Protein 8HUY (pdb70)

Solvent-accessible surface area: 49025 Å² total; per-residue (Å²): 42,52,3,7,0,9,4,44,53,12,15,1,0,55,54,51,76,0,65,0,34,1,1,1,116,14,124,103,87,1,60,1,50,0,0,45,8,20,1,0,0,9,9,96,93,21,36,16,71,93,40,70,88,25,23,185,65,35,74,18,100,51,54,22,116,84,26,84,29,107,39,0,0,3,0,52,0,66,79,12,66,20,7,15,37,79,39,1,4,8,0,0,6,34,0,58,1,22,16,16,79,133,31,37,4,0,0,0,1,4,32,25,62,87,87,74,19,25,2,0,0,0,1,4,119,130,1,0,13,0,44,1,12,28,24,124,69,109,110,70,21,71,1,68,0,64,12,198,15,84,74,126,47,2,15,2,1,0,18,3,38,43,94,61,44,112,0,33,0,0,0,8,18,50,76,58,60,43,54,83,47,25,114,81,88,37,77,60,117,4,78,81,78,29,184,24,37,119,101,104,14,40,22,48,0,3,0,0,0,2,61,40,88,71,104,15,28,0,0,0,10,0,11,30,1,4,0,0,38,29,113,50,142,109,82,14,21,76,24,106,67,15,67,78,143,11,17,6,0,10,4,43,1,12,133,32,4,52,28,54,99,0,8,6,63,7,119,89,54,43,70,5,70,4,65,17,10,1,6,7,1,2,47,3,30,56,38,107,10,92,47,17,18,31,54,70,12,61,69,27,1,16,1,0,14,0,2,31,30,8,20,18,73,26,60,6,67,54,29,10,55,10,66,3,48,92,125,25,156,16,4,4,4,0,0,59,0,42,8,97,86,27,58,1,26,1,6,1,2,2,12,10,66,77,47,162,63,54,12,73,3,0,2,6,0,2,1,3,0,12,5,0,15,1,0,45,28,82,70,47,19,80,70,57,0,117,83,21,14,54,154,36,60,12,18,71,35,9,2,45,77,28,97,64,0,4,35,0,0,33,18,61,13,41,26,43,37,12,5,15,23,2,1,30,25,2,0,11,0,24,5,5,2,1,8,4,18,31,58,8,107,124,12,0,0,1,7,16,9,1,4,4,4,6,0,12,2,0,0,71,88,48,67,32,62,27,6,0,0,0,0,40,5,1,42,152,53,23,29,55,2,0,97,43,9,39,0,0,1,4,1,2,4,3,6,0,2,9,33,37,0,7,72,2,3,21,9,1,25,113,63,23,8,22,0,0,0,0,0,0,1,0,3,8,1,19,1,0,58,17,148,175,3,86,6,3,7,0,0,0,1,0,17,15,1,27,12,27,9,24,11,91,11,4,17,15,13,0,4,11,43,2,45,12,0,0,4,4,34,8,10,40,70,14,10,8,92,16,0,0,0,1,11,4,0,40,7,59,24,44,7,14,45,0,101,8,50,102,74,5,90,94,100,83,6,2,70,3,3,158,122,4,94,30,84,66,9,0,48,45,14,20,4,0,9,0,0,0,0,15,15,0,0,6,33,43,84,80,21,32,12,42,116,75,29,25,43,0,0,69,3,55,82,30,47,108,50,13,3,23,0,14,15,11,10,7,14,37,72,26,6,66,38,118,118,73,22,97,40,22,40,69,0,3,1,0,5,7,91,23,60,68,75,5,3,0,0,0,0,0,0,6,1,0,1,3,0,1,16,75,100,104,11,181,24,40,0,0,16,1,0,76,34,0,0,84,73,7,54,208,154,13,31,5,8,0,9,4,42,54,12,17,1,0,53,58,46,63,0,63,0,36,1,7,2,86,13,128,101,78,0,59,1,46,0,0,24,7,14,1,0,1,7,10,97,94,22,40,16,70,107,44,63,82,14,22,151,59,39,70,20,93,47,54,18,120,87,25,80,31,100,45,0,0,3,0,54,1,70,80,11,69,17,6,19,32,82,63,1,5,22,0,0,5,34,0,66,1,23,17,18,80,130,30,59,3,0,0,0,1,4,30,23,73,88,84,66,18,23,2,0,0,4,0,4,120,128,0,0,25,0,45,0,11,39,18,108,70,114,100,52,20,69,0,70,1,65,11,196,15,71,73,98,43,1,14,1,2,0,18,4,56,44,104,62,49,114,0,34,0,0,0,15,13,50,75,55,64,42,49,84,52,26,96,84,84,37,97,55,94,4,84,94,88,28,147,32,38,92,104,98,11,43,24,41,0,3,0,0,0,0,63,68,103,96,14,28,0,0,0,11,0,14,31,0,5,0,0,65,202,45,82,12,27,76,26,110,100,50,73,82,131,30,9,15,0,9,5,46,0,12,126,29,5,53,19,52,94,0,4,4,61,6,124,87,53,40,71,5,69,5,63,20,8,2,2,7,1,2,48,5,30,57,36,107,9,93,41,17,18,31,56,71,11,65,68,29,2,16,1,0,17,0,2,26,27,11,22,18,73,26,60,6,67,54,32,10,50,10,72,4,43,98,132,22,124,13,4,6,1,0,0,57,0,47,7,93,87,27,68,1,24,2,8,0,3,2,12,10,76,80,46,169,59,63,13,67,2,0,2,8,0,2,0,6,0,10,6,0,9,1,0,44,31,71,71,46,20,77,73,56,0,115,81,24,12,55,156,38,59,10,18,78,31,8,3,45,73,15,100,63,0,4,36,0,0,35,18,61,12,47,25,45,29,8,4,13,26,2,1,31,21,3,0,11,0,24,5,4,3,1,7,3,15,35,64,7,109,117,13,0,0,2,6,16,8,1,4,3,3,7,0,11,4,0,0,68,85,34,69,35,67,30,7,0,0,0,1,38,7,0,41,149,52,22,30,55,2,0,101,42,9,41,0,0,0,4,1,3,3,5,5,0,3,8,35,34,0,8,72,2,4,19,11,0,23,110,64,25,8,24,0,0,0,0,0,0,1,0,4,8,1,17,1,0,60,20,153,166,3,91,3,8,4,0,0,0,0,0,16,16,1,28,15,30,7,22,9,94,10,3,11,16,13,0,3,12,41,2,40,12,0,0,5,4,43,9,11,40,68,16,13,8,91,16,0,0,0,1,12,4,0,38,3,52,24,49,6,12,43,0,97,12,36,134,66,4,102,94,92,90,3,4,77,4,1,133,111,3,94,29,82,71,9,0,47,40,12,19,5,0,12,0,0,0,0,16,17,0,0,6,32,50,86,83,23,33,13,42,114,75,33,26,44,1,0,72,4,59,89,29,48,109,52,15,2,25,0,13,18,10,9,8,11,49,78,27,8,68,36,120,122,72,24,98,44,21,43,66,0,1,0,0,10,5,100,21,56,68,78,7,7,0,0,0,0,0,0,6,1,0,0,2,0,1,17,80,106,104,16,131,22,40,0,0,22,2,0,58,29,0,0,81,65,11,49,222

Secondary structure (DSSP, 8-state):
--EEEEES-SEE-TT-EEEEEEEE--SS-EEEEEEEEEE----TTTT--EEEE-TTTSEEEE-----------EEEE-S-PPP-BTTEEEEEEEEEES-GGG--EEEEEEEETTTTEEEEEEEETTEEEEEE---TTSPPEEEEEE----SS-EEEEEEEETTTTEEEEEEEES-TTSSS--EEEEEEE-TTS--PPPGGG---EEES-B----B----EEEEEEEEESS--------GGGS-TTTEEEEEETTTTTTSSEEEE-STT---EEEES--EEEE--TT--SS---TTT-GGGG-EEEE-TT------PPP-EEEE--TTSPSEEEEEEEEETTEEEEEEEEEPPPTT--SSSEEEEE-HHHHHHTTT---S---HHHHHHHHHTT-----TTT-GGG---TTSBPTTS-B--EEESSS--TTSSTT---S--TTS----HHHHHHHHHHHHHHTT--EEEEEHHHHHHHTHHHHTT-SEEE--S---EE-HHHHHHHHHHHHTT-EEEE-SSS-S-EE-B--SSSTTEEE----SSSS-SS-PPTT--B-TTT--B-SBGGGGT--HHHHHS-EEEEEEEEEEE-EEE-THHHHSTTGGGGTT---SEE----TTTTSSEEEEEEE--GGGT--TT-EEEEEE----TT-EE-GGGEEETTEETTS--GGGGS--EEEEEE-SSS-EEEE--BTTGGGGTTHHHH-SHHHHHHHHHHHHHT-/---EEEEES-SEE-TT-EEEEEEEE--SS-EEEEEEEEEE----TTTT--EEEE-TTT-EEEE-----------EEEE-S-PPP-BTTEEEEEEEEEES-GGG--EEEEEEEETTTTEEEEEEEETTEEEEEE---TTSPPEEEEEE----SS-EEEEEEEETTTTEEEEEEEES-TTSSS--EEEEEEE-TTSS-PPPGGG---EEES-B---B----EEEEEEEEE-------GGGS-TTTEEEEEETTTTTTSSEEEE-STT---EEEES--EEEE--TT--SS---TTT-GGGG-EEEE-TT------PPP-EEEE--TTSPSEEEEEEEEETTEEEEEEEEEPPBTTB-SSSEEEEE-HHHHHHTTT---S---HHHHHHHHHTT-----GGG-GGG---TTSBPTTS-B--EEESSS--GGGSTT---S--TTS----HHHHHHHHHHHHHHTT--EEEEEHHHHHHHTHHHHTTSSEEE--S---EE-HHHHHHHHHHHHTT-EEEE-SSS-S-EE-B--TTSTTEEE----SSSS-SS-PPTT--B-TTT--B-SBGGGGT--HHHHHSEEEEEEEEEEEE-EEE-GGGGTSTTGGGGTT---SEE----TTTTSSEEEEEEEE-GGGT--TT-EEEEEE----TT-EE-GGGEEETTEETTS--GGGGS--EEEEEE-SSS-EEEE--BTTGGGGTTHHHH-SHHHHHHHHHHHHHT-

B-factor: mean 36.02, std 9.95, range [11.54, 90.64]

Structure (mmCIF, N/CA/C/O backbone):
data_8HUY
#
_entry.id   8HUY
#
_cell.length_a   112.969
_cell.length_b   112.969
_cell.length_c   341.686
_cell.angle_alpha   90.000
_cell.angle_beta   90.000
_cell.angle_gamma   90.000
#
_symmetry.space_group_name_H-M   'P 41 21 2'
#
loop_
_atom_site.group_PDB
_atom_site.id
_atom_site.type_symbol
_atom_site.label_atom_id
_atom_site.label_alt_id
_atom_site.label_comp_id
_atom_site.label_asym_id
_atom_site.label_entity_id
_atom_site.label_seq_id
_atom_site.pdbx_PDB_ins_code
_atom_site.Cartn_x
_atom_site.Cartn_y
_atom_site.Cartn_z
_atom_site.occupancy
_atom_site.B_iso_or_equiv
_atom_site.auth_seq_id
_atom_site.auth_comp_id
_atom_site.auth_asym_id
_atom_site.auth_atom_id
_atom_site.pdbx_PDB_model_num
ATOM 1 N N . ILE A 1 8 ? 37.32705 -2.88933 15.67765 1.000 45.73216 2 ILE A N 1
ATOM 2 C CA . ILE A 1 8 ? 36.06195 -2.91036 16.41021 1.000 50.60868 2 ILE A CA 1
ATOM 3 C C . ILE A 1 8 ? 34.95774 -2.37288 15.55159 1.000 48.61893 2 ILE A C 1
ATOM 4 O O . ILE A 1 8 ? 34.91623 -1.16899 15.30437 1.000 52.39546 2 ILE A O 1
ATOM 9 N N . THR A 1 9 ? 34.03169 -3.23931 15.13316 1.000 47.66422 3 THR A N 1
ATOM 10 C CA . THR A 1 9 ? 33.04731 -2.81023 14.13963 1.000 51.87751 3 THR A CA 1
ATOM 11 C C . THR A 1 9 ? 32.09107 -1.77215 14.70877 1.000 51.18205 3 THR A C 1
ATOM 12 O O . THR A 1 9 ? 31.77003 -0.78622 14.03406 1.000 43.99917 3 THR A O 1
ATOM 16 N N . ILE A 1 10 ? 31.62588 -1.97278 15.94105 1.000 51.74820 4 ILE A N 1
ATOM 17 C CA . ILE A 1 10 ? 30.68906 -1.04335 16.56504 1.000 47.23734 4 ILE A CA 1
ATOM 18 C C . ILE A 1 10 ? 30.98198 -0.97585 18.05833 1.000 49.81546 4 ILE A C 1
ATOM 19 O O . ILE A 1 10 ? 31.20678 -2.00298 18.70885 1.000 47.84811 4 ILE A O 1
ATOM 24 N N . THR A 1 11 ? 31.00995 0.24166 18.59524 1.000 47.82434 5 THR A N 1
ATOM 25 C CA . THR A 1 11 ? 31.18616 0.45385 20.02519 1.000 48.54332 5 THR A CA 1
ATOM 26 C C . THR A 1 11 ? 30.56392 1.79472 20.38793 1.000 44.04462 5 THR A C 1
ATOM 27 O O . THR A 1 11 ? 30.02759 2.49878 19.52926 1.000 42.11146 5 THR A O 1
ATOM 31 N N . GLY A 1 12 ? 30.60417 2.13205 21.67252 1.000 42.64434 6 GLY A N 1
ATOM 32 C CA . GLY A 1 12 ? 30.13138 3.44100 22.08096 1.000 42.52104 6 GLY A CA 1
ATOM 33 C C . GLY A 1 12 ? 30.14274 3.61812 23.58527 1.000 40.75366 6 GLY A C 1
ATOM 34 O O . GLY A 1 12 ? 30.67941 2.79562 24.33148 1.000 37.82034 6 GLY A O 1
ATOM 35 N N . TYR A 1 13 ? 29.51957 4.71437 24.01780 1.000 43.11220 7 TYR A N 1
ATOM 36 C CA . TYR A 1 13 ? 29.47339 5.09272 25.42487 1.000 43.42749 7 TYR A CA 1
ATOM 37 C C . TYR A 1 13 ? 28.26300 5.99251 25.64345 1.000 44.62307 7 TYR A C 1
ATOM 38 O O . TYR A 1 13 ? 27.65680 6.49694 24.69390 1.000 42.07742 7 TYR A O 1
ATOM 47 N N . SER A 1 14 ? 27.92946 6.20525 26.91377 1.000 36.92876 8 SER A N 1
ATOM 48 C CA . SER A 1 14 ? 26.81688 7.06175 27.27825 1.000 38.64754 8 SER A CA 1
ATOM 49 C C . SER A 1 14 ? 27.32384 8.25234 28.07324 1.000 41.36611 8 SER A C 1
ATOM 50 O O . SER A 1 14 ? 28.39375 8.20708 28.68481 1.000 42.23086 8 SER A O 1
ATOM 53 N N . ASP A 1 15 ? 26.55285 9.33728 28.04057 1.000 36.80246 9 ASP A N 1
ATOM 54 C CA . ASP A 1 15 ? 26.96615 10.52803 28.77124 1.000 38.30421 9 ASP A CA 1
ATOM 55 C C . ASP A 1 15 ? 26.85680 10.31615 30.28339 1.000 44.19502 9 ASP A C 1
ATOM 56 O O . ASP A 1 15 ? 27.77129 10.68288 31.03063 1.000 42.02044 9 ASP A O 1
ATOM 61 N N . VAL A 1 16 ? 25.76475 9.70493 30.74450 1.000 42.78036 10 VAL A N 1
ATOM 62 C CA . VAL A 1 16 ? 25.58491 9.31359 32.14130 1.000 38.14839 10 VAL A CA 1
ATOM 63 C C . VAL A 1 16 ? 25.50805 7.79558 32.17737 1.000 38.99531 10 VAL A C 1
ATOM 64 O O . VAL A 1 16 ? 25.17471 7.13883 31.18290 1.000 41.77884 10 VAL A O 1
ATOM 68 N N . LEU A 1 17 ? 25.81510 7.22919 33.34047 1.000 37.94205 11 LEU A N 1
ATOM 69 C CA . LEU A 1 17 ? 25.65058 5.79518 33.54825 1.000 36.48127 11 LEU A CA 1
ATOM 70 C C . LEU A 1 17 ? 24.40966 5.45597 34.36704 1.000 37.25505 11 LEU A C 1
ATOM 71 O O . LEU A 1 17 ? 24.12746 4.27288 34.58459 1.000 40.70552 11 LEU A O 1
ATOM 76 N N . SER A 1 18 ? 23.66164 6.45611 34.82570 1.000 32.62893 12 SER A N 1
ATOM 77 C CA . SER A 1 18 ? 22.41279 6.17495 35.50770 1.000 36.60049 12 SER A CA 1
ATOM 78 C C . SER A 1 18 ? 21.42949 7.31450 35.29766 1.000 40.55983 12 SER A C 1
ATOM 79 O O . SER A 1 18 ? 21.81104 8.45400 35.01768 1.000 39.31029 12 SER A O 1
ATOM 82 N N . ALA A 1 19 ? 20.14910 6.98215 35.44898 1.000 40.73260 13 ALA A N 1
ATOM 83 C CA . ALA A 1 19 ? 19.06973 7.95008 35.34486 1.000 42.22029 13 ALA A CA 1
ATOM 84 C C . ALA A 1 19 ? 17.85852 7.40775 36.09351 1.000 45.27636 13 ALA A C 1
ATOM 85 O O . ALA A 1 19 ? 17.57568 6.20589 36.03756 1.000 38.53219 13 ALA A O 1
ATOM 87 N N . GLY A 1 20 ? 17.16129 8.29644 36.80172 1.000 44.22953 14 GLY A N 1
ATOM 88 C CA . GLY A 1 20 ? 15.91996 7.95174 37.45081 1.000 46.37994 14 GLY A CA 1
ATOM 89 C C . GLY A 1 20 ? 14.71554 8.21741 36.56635 1.000 49.00671 14 GLY A C 1
ATOM 90 O O . GLY A 1 20 ? 14.85176 8.60577 35.40009 1.000 50.25456 14 GLY A O 1
ATOM 91 N N . PRO A 1 21 ? 13.51180 8.02986 37.11609 1.000 49.21958 15 PRO A N 1
ATOM 92 C CA . PRO A 1 21 ? 12.28780 8.23175 36.32988 1.000 48.46013 15 PRO A CA 1
ATOM 93 C C . PRO A 1 21 ? 12.25095 9.60656 35.68718 1.000 52.06492 15 PRO A C 1
ATOM 94 O O . PRO A 1 21 ? 12.39943 10.63316 36.36321 1.000 49.48460 15 PRO A O 1
ATOM 98 N N . GLY A 1 22 ? 12.02373 9.61604 34.36955 1.000 44.70109 16 GLY A N 1
ATOM 99 C CA . GLY A 1 22 ? 11.95406 10.83325 33.59313 1.000 44.90274 16 GLY A CA 1
ATOM 100 C C . GLY A 1 22 ? 13.28174 11.42371 33.15425 1.000 52.11868 16 GLY A C 1
ATOM 101 O O . GLY A 1 22 ? 13.27723 12.43487 32.43894 1.000 48.59768 16 GLY A O 1
ATOM 102 N N . GLU A 1 23 ? 14.41390 10.81758 33.51647 1.000 53.88642 17 GLU A N 1
ATOM 103 C CA . GLU A 1 23 ? 15.71780 11.35199 33.13601 1.000 55.10482 17 GLU A CA 1
ATOM 104 C C . GLU A 1 23 ? 16.17875 10.70930 31.83573 1.000 47.88772 17 GLU A C 1
ATOM 105 O O . GLU A 1 23 ? 15.75139 9.60870 31.47789 1.000 46.95825 17 GLU A O 1
ATOM 111 N N . THR A 1 24 ? 17.06284 11.40987 31.12422 1.000 47.92368 18 THR A N 1
ATOM 112 C CA . THR A 1 24 ? 17.47702 10.99609 29.78952 1.000 49.63326 18 THR A CA 1
ATOM 113 C C . THR A 1 24 ? 18.93716 10.56366 29.79096 1.000 47.73196 18 THR A C 1
ATOM 114 O O . THR A 1 24 ? 19.79998 11.25567 30.33759 1.000 52.60511 18 THR A O 1
ATOM 118 N N . VAL A 1 25 ? 19.21149 9.44735 29.12760 1.000 41.37505 19 VAL A N 1
ATOM 119 C CA . VAL A 1 25 ? 20.56444 8.97621 28.86354 1.000 43.24841 19 VAL A CA 1
ATOM 120 C C . VAL A 1 25 ? 20.82241 9.12278 27.37129 1.000 45.12599 19 VAL A C 1
ATOM 121 O O . VAL A 1 25 ? 20.01716 8.66266 26.55934 1.000 46.09336 19 VAL A O 1
ATOM 125 N N . GLU A 1 26 ? 21.94209 9.73919 27.00480 1.000 45.73653 20 GLU A N 1
ATOM 126 C CA . GLU A 1 26 ? 22.32150 9.88484 25.60245 1.000 43.96464 20 GLU A CA 1
ATOM 127 C C . GLU A 1 26 ? 23.38855 8.85921 25.24824 1.000 45.61777 20 GLU A C 1
ATOM 128 O O . GLU A 1 26 ? 24.43776 8.79344 25.89804 1.000 49.39028 20 GLU A O 1
ATOM 134 N N . PHE A 1 27 ? 23.13596 8.08123 24.20805 1.000 43.74692 21 PHE A N 1
ATOM 135 C CA . PHE A 1 27 ? 24.08314 7.07176 23.76168 1.000 46.08064 21 PHE A CA 1
ATOM 136 C C . PHE A 1 27 ? 24.78881 7.53524 22.49527 1.000 49.16387 21 PHE A C 1
ATOM 137 O O . PHE A 1 27 ? 24.17121 8.10785 21.59245 1.000 51.77714 21 PHE A O 1
ATOM 145 N N . LYS A 1 28 ? 26.09617 7.31335 22.45441 1.000 51.24980 22 LYS A N 1
ATOM 146 C CA . LYS A 1 28 ? 26.96023 7.80534 21.39314 1.000 42.83247 22 LYS A CA 1
ATOM 147 C C . LYS A 1 28 ? 27.67511 6.61249 20.78419 1.000 42.66290 22 LYS A C 1
ATOM 148 O O . LYS A 1 28 ? 28.40588 5.90647 21.48353 1.000 42.67629 22 LYS A O 1
ATOM 154 N N . VAL A 1 29 ? 27.44749 6.37684 19.49130 1.000 47.03096 23 VAL A N 1
ATOM 155 C CA . VAL A 1 29 ? 27.89595 5.16807 18.80686 1.000 41.81501 23 VAL A CA 1
ATOM 156 C C . VAL A 1 29 ? 28.85305 5.54818 17.67863 1.000 42.77521 23 VAL A C 1
ATOM 157 O O . VAL A 1 29 ? 28.70434 6.59936 17.04601 1.000 41.57596 23 VAL A O 1
ATOM 161 N N . SER A 1 30 ? 29.87906 4.72102 17.48477 1.000 41.01391 24 SER A N 1
ATOM 162 C CA . SER A 1 30 ? 30.74253 4.75092 16.31606 1.000 45.08053 24 SER A CA 1
ATOM 163 C C . SER A 1 30 ? 30.78132 3.36955 15.69240 1.000 51.55301 24 SER A C 1
ATOM 164 O O . SER A 1 30 ? 31.09679 2.38657 16.36997 1.000 47.81628 24 SER A O 1
ATOM 167 N N . SER A 1 31 ? 30.47382 3.30245 14.40308 1.000 55.70345 25 SER A N 1
ATOM 168 C CA . SER A 1 31 ? 30.34321 2.03409 13.70262 1.000 57.51284 25 SER A CA 1
ATOM 169 C C . SER A 1 31 ? 31.02906 2.11910 12.34646 1.000 53.66855 25 SER A C 1
ATOM 170 O O . SER A 1 31 ? 30.85518 3.10123 11.61570 1.000 54.13662 25 SER A O 1
ATOM 173 N N . LYS A 1 32 ? 31.78665 1.08046 12.00619 1.000 57.03002 26 LYS A N 1
ATOM 174 C CA . LYS A 1 32 ? 32.60261 1.06533 10.80034 1.000 57.96014 26 LYS A CA 1
ATOM 175 C C . LYS A 1 32 ? 31.92749 0.32416 9.64105 1.000 65.23219 26 LYS A C 1
ATOM 176 O O . LYS A 1 32 ? 32.56662 0.06392 8.61493 1.000 58.98255 26 LYS A O 1
ATOM 182 N N . SER A 1 33 ? 30.63164 -0.00186 9.78161 1.000 68.00316 27 SER A N 1
ATOM 183 C CA . SER A 1 33 ? 29.77223 -0.61136 8.77705 1.000 66.33618 27 SER A CA 1
ATOM 184 C C . SER A 1 33 ? 29.17708 0.45277 7.85384 1.000 70.82453 27 SER A C 1
ATOM 185 O O . SER A 1 33 ? 28.98936 1.60414 8.26546 1.000 66.78366 27 SER A O 1
ATOM 188 N N . PRO A 1 34 ? 28.87984 0.09030 6.59350 1.000 74.22079 28 PRO A N 1
ATOM 189 C CA . PRO A 1 34 ? 28.16580 1.02548 5.70577 1.000 69.45796 28 PRO A CA 1
ATOM 190 C C . PRO A 1 34 ? 26.65764 1.07098 5.90241 1.000 65.02059 28 PRO A C 1
ATOM 191 O O . PRO A 1 34 ? 26.03090 2.03045 5.43054 1.000 67.17730 28 PRO A O 1
ATOM 195 N N . HIS A 1 35 ? 26.02134 0.02807 6.64540 1.000 65.13468 29 HIS A N 1
ATOM 196 C CA . HIS A 1 35 ? 24.60911 -0.17173 6.96862 1.000 67.05006 29 HIS A CA 1
ATOM 197 C C . HIS A 1 35 ? 24.25327 0.46375 8.31194 1.000 64.63234 29 HIS A C 1
ATOM 198 O O . HIS A 1 35 ? 25.12223 0.63826 9.17053 1.000 65.84060 29 HIS A O 1
ATOM 205 N N . PRO A 1 36 ? 22.98789 0.83316 8.50706 1.000 61.44517 30 PRO A N 1
ATOM 206 C CA . PRO A 1 36 ? 22.53727 1.29545 9.82893 1.000 54.11807 30 PRO A CA 1
ATOM 207 C C . PRO A 1 36 ? 22.54534 0.17892 10.87343 1.000 56.33948 30 PRO A C 1
ATOM 208 O O . PRO A 1 36 ? 22.47145 -1.01192 10.55432 1.000 48.20201 30 PRO A O 1
ATOM 212 N N . PHE A 1 37 ? 22.61940 0.58364 12.15159 1.000 55.78169 31 PHE A N 1
ATOM 213 C CA . PHE A 1 37 ? 22.67307 -0.36099 13.26807 1.000 54.91975 31 PHE A CA 1
ATOM 214 C C . PHE A 1 37 ? 21.36218 -0.37054 14.04401 1.000 45.25322 31 PHE A C 1
ATOM 215 O O . PHE A 1 37 ? 20.57405 0.57793 13.99039 1.000 47.68431 31 PHE A O 1
ATOM 223 N N . THR A 1 38 ? 21.13125 -1.47435 14.75370 1.000 44.58437 32 THR A N 1
ATOM 224 C CA . THR A 1 38 ? 19.95655 -1.64092 15.60379 1.000 50.89617 32 THR A CA 1
ATOM 225 C C . THR A 1 38 ? 20.32052 -1.57173 17.08549 1.000 53.59435 32 THR A C 1
ATOM 226 O O . THR A 1 38 ? 21.34692 -2.11773 17.51554 1.000 55.87768 32 THR A O 1
ATOM 230 N N . ALA A 1 39 ? 19.45356 -0.92525 17.86736 1.000 49.50592 33 ALA A N 1
ATOM 231 C CA . ALA A 1 39 ? 19.57448 -0.86403 19.31807 1.000 48.60424 33 ALA A CA 1
ATOM 232 C C . ALA A 1 39 ? 18.34340 -1.48969 19.96559 1.000 48.68091 33 ALA A C 1
ATOM 233 O O . ALA A 1 39 ? 17.21047 -1.14298 19.61770 1.000 48.96001 33 ALA A O 1
ATOM 235 N N . GLU A 1 40 ? 18.56964 -2.38036 20.93245 1.000 49.56613 34 GLU A N 1
ATOM 236 C CA . GLU A 1 40 ? 17.50932 -3.06040 21.67004 1.000 52.27531 34 GLU A CA 1
ATOM 237 C C . GLU A 1 40 ? 17.80186 -2.94983 23.16539 1.000 53.46788 34 GLU A C 1
ATOM 238 O O . GLU A 1 40 ? 18.89931 -3.29750 23.61232 1.000 51.37529 34 GLU A O 1
ATOM 244 N N . LEU A 1 41 ? 16.81879 -2.49989 23.94220 1.000 47.94944 35 LEU A N 1
ATOM 245 C CA . LEU A 1 41 ? 17.00040 -2.43169 25.38595 1.000 45.50059 35 LEU A CA 1
ATOM 246 C C . LEU A 1 41 ? 16.92268 -3.83883 25.96392 1.000 50.73300 35 LEU A C 1
ATOM 247 O O . LEU A 1 41 ? 16.02476 -4.61674 25.61652 1.000 53.23815 35 LEU A O 1
ATOM 252 N N . VAL A 1 42 ? 17.88626 -4.18442 26.81481 1.000 45.18830 36 VAL A N 1
ATOM 253 C CA . VAL A 1 42 ? 17.86458 -5.44961 27.53516 1.000 46.21986 36 VAL A CA 1
ATOM 254 C C . VAL A 1 42 ? 18.19047 -5.17469 28.99309 1.000 46.03445 36 VAL A C 1
ATOM 255 O O . VAL A 1 42 ? 18.86053 -4.19309 29.32463 1.000 46.07414 36 VAL A O 1
ATOM 259 N N . ARG A 1 43 ? 17.67477 -6.02291 29.87295 1.000 46.73626 37 ARG A N 1
ATOM 260 C CA . ARG A 1 43 ? 18.11014 -6.04944 31.25968 1.000 42.96622 37 ARG A CA 1
ATOM 261 C C . ARG A 1 43 ? 19.14608 -7.15325 31.40521 1.000 44.33727 37 ARG A C 1
ATOM 262 O O . ARG A 1 43 ? 18.90457 -8.28495 30.97306 1.000 46.38682 37 ARG A O 1
ATOM 270 N N . VAL A 1 44 ? 20.30047 -6.82832 31.99261 1.000 38.81406 38 VAL A N 1
ATOM 271 C CA . VAL A 1 44 ? 21.36825 -7.80909 32.15572 1.000 40.40910 38 VAL A CA 1
ATOM 272 C C . VAL A 1 44 ? 21.11287 -8.57624 33.44109 1.000 38.71669 38 VAL A C 1
ATOM 273 O O . VAL A 1 44 ? 20.89389 -7.98145 34.50073 1.000 46.44166 38 VAL A O 1
ATOM 277 N N . ILE A 1 45 ? 21.08371 -9.89311 33.33423 1.000 41.56281 39 ILE A N 1
ATOM 278 C CA . ILE A 1 45 ? 20.86577 -10.78627 34.46131 1.000 37.70125 39 ILE A CA 1
ATOM 279 C C . ILE A 1 45 ? 22.16511 -11.45783 34.88260 1.000 37.58334 39 ILE A C 1
ATOM 280 O O . ILE A 1 45 ? 22.54218 -11.42072 36.05210 1.000 44.40474 39 ILE A O 1
ATOM 285 N N . HIS A 1 46 ? 22.86504 -12.07420 33.93937 1.000 34.57698 40 HIS A N 1
ATOM 286 C CA . HIS A 1 46 ? 24.14080 -12.72611 34.21419 1.000 41.61115 40 HIS A CA 1
ATOM 287 C C . HIS A 1 46 ? 25.07628 -12.45270 33.04189 1.000 40.20827 40 HIS A C 1
ATOM 288 O O . HIS A 1 46 ? 24.66241 -12.57659 31.88701 1.000 42.56655 40 HIS A O 1
ATOM 295 N N . ALA A 1 47 ? 26.30727 -12.01608 33.32980 1.000 36.25751 41 ALA A N 1
ATOM 296 C CA . ALA A 1 47 ? 27.23305 -11.56979 32.29217 1.000 36.97769 41 ALA A CA 1
ATOM 297 C C . ALA A 1 47 ? 28.49280 -12.42631 32.18144 1.000 37.91197 41 ALA A C 1
ATOM 298 O O . ALA A 1 47 ? 29.38083 -12.09868 31.38203 1.000 37.86219 41 ALA A O 1
ATOM 300 N N . ASP A 1 48 ? 28.58089 -13.53358 32.92021 1.000 40.37987 42 ASP A N 1
ATOM 301 C CA . ASP A 1 48 ? 29.75465 -14.40220 32.88571 1.000 44.54800 42 ASP A CA 1
ATOM 302 C C . ASP A 1 48 ? 29.47482 -15.57435 31.95777 1.000 46.29076 42 ASP A C 1
ATOM 303 O O . ASP A 1 48 ? 28.67879 -16.46376 32.32233 1.000 41.03244 42 ASP A O 1
ATOM 308 N N . PRO A 1 49 ? 30.16849 -15.66891 30.79021 1.000 45.66085 43 PRO A N 1
ATOM 309 C CA . PRO A 1 49 ? 29.82100 -16.67750 29.77345 1.000 47.53270 43 PRO A CA 1
ATOM 310 C C . PRO A 1 49 ? 30.51035 -18.02285 29.95521 1.000 47.41771 43 PRO A C 1
ATOM 311 O O . PRO A 1 49 ? 30.55087 -18.83210 29.01851 1.000 51.01125 43 PRO A O 1
ATOM 315 N N . ASN A 1 50 ? 31.07938 -18.25680 31.13049 1.000 44.06161 44 ASN A N 1
ATOM 316 C CA . ASN A 1 50 ? 31.73463 -19.52647 31.40770 1.000 46.89746 44 ASN A CA 1
ATOM 317 C C . ASN A 1 50 ? 30.68866 -20.63474 31.30528 1.000 45.96860 44 ASN A C 1
ATOM 318 O O . ASN A 1 50 ? 29.67830 -20.57925 32.02376 1.000 50.16697 44 ASN A O 1
ATOM 323 N N . PRO A 1 51 ? 30.85135 -21.61644 30.40700 1.000 48.84420 45 PRO A N 1
ATOM 324 C CA . PRO A 1 51 ? 29.85622 -22.70477 30.33371 1.000 48.50890 45 PRO A CA 1
ATOM 325 C C . PRO A 1 51 ? 29.64648 -23.42549 31.65312 1.000 48.24198 45 PRO A C 1
ATOM 326 O O . PRO A 1 51 ? 28.52211 -23.85941 31.92996 1.000 49.08663 45 PRO A O 1
ATOM 330 N N . ALA A 1 52 ? 30.67323 -23.54527 32.49705 1.000 46.19242 46 ALA A N 1
ATOM 331 C CA . ALA A 1 52 ? 30.44103 -24.18247 33.78846 1.000 38.97425 46 ALA A CA 1
ATOM 332 C C . ALA A 1 52 ? 29.58216 -23.33140 34.72233 1.000 42.54941 46 ALA A C 1
ATOM 333 O O . ALA A 1 52 ? 29.29720 -23.76721 35.84132 1.000 44.04432 46 ALA A O 1
ATOM 335 N N . GLY A 1 53 ? 29.16716 -22.13767 34.30159 1.000 43.45861 47 GLY A N 1
ATOM 336 C CA . GLY A 1 53 ? 28.27874 -21.31582 35.08819 1.000 44.24718 47 GLY A CA 1
ATOM 337 C C . GLY A 1 53 ? 26.94455 -21.05224 34.41206 1.000 44.99883 47 GLY A C 1
ATOM 338 O O . GLY A 1 53 ? 26.60664 -21.65020 33.38715 1.000 48.36574 47 GLY A O 1
ATOM 339 N N . PRO A 1 54 ? 26.16505 -20.12146 34.96987 1.000 48.47025 48 PRO A N 1
ATOM 340 C CA . PRO A 1 54 ? 24.82653 -19.84184 34.41510 1.000 40.72906 48 PRO A CA 1
ATOM 341 C C . PRO A 1 54 ? 24.83891 -19.25527 33.02126 1.000 47.85176 48 PRO A C 1
ATOM 342 O O . PRO A 1 54 ? 23.75321 -19.10056 32.43409 1.000 45.10139 48 PRO A O 1
ATOM 346 N N . GLY A 1 55 ? 26.00896 -18.87548 32.49954 1.000 50.73817 49 GLY A N 1
ATOM 347 C CA . GLY A 1 55 ? 26.11217 -18.36088 31.14498 1.000 37.34938 49 GLY A CA 1
ATOM 348 C C . GLY A 1 55 ? 25.40605 -17.02477 30.99000 1.000 42.32992 49 GLY A C 1
ATOM 349 O O . GLY A 1 55 ? 24.79463 -16.48369 31.91284 1.000 39.88094 49 GLY A O 1
ATOM 350 N N . MET A 1 56 ? 25.50918 -16.48140 29.78198 1.000 41.53576 50 MET A N 1
ATOM 351 C CA . MET A 1 56 ? 24.87817 -15.20290 29.49734 1.000 40.66840 50 MET A CA 1
ATOM 352 C C . MET A 1 56 ? 23.36653 -15.30122 29.68530 1.000 42.87403 50 MET A C 1
ATOM 353 O O . MET A 1 56 ? 22.74609 -16.32569 29.38106 1.000 38.21707 50 MET A O 1
ATOM 358 N N . ARG A 1 57 ? 22.78690 -14.24232 30.24730 1.000 45.20186 51 ARG A N 1
ATOM 359 C CA . ARG A 1 57 ? 21.35858 -14.17944 30.55000 1.000 45.38362 51 ARG A CA 1
ATOM 360 C C . ARG A 1 57 ? 20.92904 -12.72553 30.43783 1.000 46.34607 51 ARG A C 1
ATOM 361 O O . ARG A 1 57 ? 21.43825 -11.87331 31.17495 1.000 44.76376 51 ARG A O 1
ATOM 369 N N . PHE A 1 58 ? 20.01615 -12.44184 29.51324 1.000 44.46579 52 PHE A N 1
ATOM 370 C CA . PHE A 1 58 ? 19.41647 -11.12601 29.36952 1.000 42.28548 52 PHE A CA 1
ATOM 371 C C . PHE A 1 58 ? 17.90420 -11.27706 29.37333 1.000 49.56632 52 PHE A C 1
ATOM 372 O O . PHE A 1 58 ? 17.36405 -12.36788 29.15897 1.000 51.34749 52 PHE A O 1
ATOM 380 N N . GLU A 1 59 ? 17.21684 -10.17379 29.63602 1.000 48.58464 53 GLU A N 1
ATOM 381 C CA . GLU A 1 59 ? 15.78651 -10.14145 29.37420 1.000 52.38094 53 GLU A CA 1
ATOM 382 C C . GLU A 1 59 ? 15.54569 -9.17883 28.22277 1.000 52.66787 53 GLU A C 1
ATOM 383 O O . GLU A 1 59 ? 15.69430 -7.95731 28.40234 1.000 47.43312 53 GLU A O 1
ATOM 389 N N . PRO A 1 60 ? 15.15447 -9.66341 27.04268 1.000 48.33370 54 PRO A N 1
ATOM 390 C CA . PRO A 1 60 ? 14.95313 -8.74857 25.91992 1.000 51.32200 54 PRO A CA 1
ATOM 391 C C . PRO A 1 60 ? 13.72606 -7.89458 26.18454 1.000 51.89222 54 PRO A C 1
ATOM 392 O O . PRO A 1 60 ? 12.66253 -8.39888 26.55094 1.000 51.88864 54 PRO A O 1
ATOM 396 N N . LEU A 1 61 ? 13.90935 -6.59038 26.06243 1.000 51.29097 55 LEU A N 1
ATOM 397 C CA . LEU A 1 61 ? 12.87825 -5.59903 26.30613 1.000 44.67283 55 LEU A CA 1
ATOM 398 C C . LEU A 1 61 ? 12.71376 -4.72365 25.07217 1.000 52.66084 55 LEU A C 1
ATOM 399 O O . LEU A 1 61 ? 12.54943 -3.50070 25.16510 1.000 51.64860 55 LEU A O 1
ATOM 404 N N . GLY A 1 62 ? 12.78204 -5.36413 23.89350 1.000 56.36312 56 GLY A N 1
ATOM 405 C CA . GLY A 1 62 ? 12.71939 -4.64007 22.63473 1.000 50.17321 56 GLY A CA 1
ATOM 406 C C . GLY A 1 62 ? 11.48464 -3.77378 22.47275 1.000 53.31201 56 GLY A C 1
ATOM 407 O O . GLY A 1 62 ? 11.50970 -2.78732 21.73119 1.000 57.70205 56 GLY A O 1
ATOM 408 N N . GLN A 1 63 ? 10.39192 -4.11320 23.15312 1.000 53.68682 57 GLN A N 1
ATOM 409 C CA . GLN A 1 63 ? 9.19895 -3.28017 23.05905 1.000 54.26672 57 GLN A CA 1
ATOM 410 C C . GLN A 1 63 ? 9.18629 -2.12388 24.04483 1.000 56.17805 57 GLN A C 1
ATOM 411 O O . GLN A 1 63 ? 8.31565 -1.25325 23.93766 1.000 53.21548 57 GLN A O 1
ATOM 417 N N . VAL A 1 64 ? 10.10049 -2.10035 25.01400 1.000 59.21597 58 VAL A N 1
ATOM 418 C CA . VAL A 1 64 ? 10.28721 -0.87481 25.78115 1.000 54.53193 58 VAL A CA 1
ATOM 419 C C . VAL A 1 64 ? 11.11035 0.11399 24.97889 1.000 46.62274 58 VAL A C 1
ATOM 420 O O . VAL A 1 64 ? 10.81466 1.31479 24.95501 1.000 45.90647 58 VAL A O 1
ATOM 424 N N . PHE A 1 65 ? 12.17473 -0.36263 24.34332 1.000 45.66999 59 PHE A N 1
ATOM 425 C CA . PHE A 1 65 ? 12.91847 0.47918 23.41868 1.000 50.86062 59 PHE A CA 1
ATOM 426 C C . PHE A 1 65 ? 13.60490 -0.39445 22.38104 1.000 45.93470 59 PHE A C 1
ATOM 427 O O . PHE A 1 65 ? 14.23323 -1.40008 22.72831 1.000 45.36152 59 PHE A O 1
ATOM 435 N N . SER A 1 66 ? 13.41374 -0.03786 21.11027 1.000 51.04010 60 SER A N 1
ATOM 436 C CA . SER A 1 66 ? 14.18660 -0.56278 19.99353 1.000 49.10198 60 SER A CA 1
ATOM 437 C C . SER A 1 66 ? 14.24262 0.51327 18.91758 1.000 52.66169 60 SER A C 1
ATOM 438 O O . SER A 1 66 ? 13.33672 1.34532 18.80104 1.000 51.67785 60 SER A O 1
ATOM 441 N N . GLY A 1 67 ? 15.33696 0.51907 18.15925 1.000 53.44063 61 GLY A N 1
ATOM 442 C CA . GLY A 1 67 ? 15.48404 1.46162 17.06931 1.000 48.08333 61 GLY A CA 1
ATOM 443 C C . GLY A 1 67 ? 16.42631 0.94152 16.00497 1.000 51.63224 61 GLY A C 1
ATOM 444 O O . GLY A 1 67 ? 17.05160 -0.11241 16.14651 1.000 55.78676 61 GLY A O 1
ATOM 445 N N . THR A 1 68 ? 16.48721 1.68788 14.90550 1.000 54.27853 62 THR A N 1
ATOM 446 C CA . THR A 1 68 ? 17.48114 1.49654 13.85470 1.000 52.04493 62 THR A CA 1
ATOM 447 C C . THR A 1 68 ? 18.02703 2.87903 13.52615 1.000 47.95146 62 THR A C 1
ATOM 448 O O . THR A 1 68 ? 17.25720 3.84155 13.40773 1.000 44.69096 62 THR A O 1
ATOM 452 N N . PHE A 1 69 ? 19.34970 2.99541 13.44395 1.000 45.32162 63 PHE A N 1
ATOM 453 C CA . PHE A 1 69 ? 19.96921 4.31101 13.37155 1.000 50.38781 63 PHE A CA 1
ATOM 454 C C . PHE A 1 69 ? 21.12519 4.29293 12.38716 1.000 52.29055 63 PHE A C 1
ATOM 455 O O . PHE A 1 69 ? 21.77618 3.26058 12.18481 1.000 50.84532 63 PHE A O 1
ATOM 463 N N . ALA A 1 70 ? 21.36643 5.45713 11.78311 1.000 48.02160 64 ALA A N 1
ATOM 464 C CA . ALA A 1 70 ? 22.41664 5.59747 10.78721 1.000 47.06854 64 ALA A CA 1
ATOM 465 C C . ALA A 1 70 ? 23.79080 5.42114 11.41724 1.000 56.81318 64 ALA A C 1
ATOM 466 O O . ALA A 1 70 ? 24.04613 5.87841 12.53884 1.000 58.69980 64 ALA A O 1
ATOM 468 N N . SER A 1 71 ? 24.67025 4.73767 10.68827 1.000 53.13448 65 SER A N 1
ATOM 469 C CA . SER A 1 71 ? 26.02367 4.45545 11.14478 1.000 51.52215 65 SER A CA 1
ATOM 470 C C . SER A 1 71 ? 27.02449 5.52236 10.71193 1.000 55.42324 65 SER A C 1
ATOM 471 O O . SER A 1 71 ? 27.04932 5.93586 9.54700 1.000 55.64070 65 SER A O 1
ATOM 474 N N . PHE A 1 72 ? 27.88372 5.92523 11.64199 1.000 52.69107 66 PHE A N 1
ATOM 475 C CA . PHE A 1 72 ? 28.98373 6.82610 11.34012 1.000 53.26576 66 PHE A CA 1
ATOM 476 C C . PHE A 1 72 ? 30.21475 6.38549 12.11554 1.000 49.41233 66 PHE A C 1
ATOM 477 O O . PHE A 1 72 ? 30.13686 6.12198 13.31938 1.000 54.47863 66 PHE A O 1
ATOM 485 N N . ASP A 1 73 ? 31.34627 6.34195 11.42198 1.000 50.98556 67 ASP A N 1
ATOM 486 C CA . ASP A 1 73 ? 32.64051 5.96721 11.98568 1.000 51.79898 67 ASP A CA 1
ATOM 487 C C . ASP A 1 73 ? 33.20069 7.17856 12.71879 1.000 49.47296 67 ASP A C 1
ATOM 488 O O . ASP A 1 73 ? 33.72049 8.10574 12.09370 1.000 49.01227 67 ASP A O 1
ATOM 493 N N . LYS A 1 74 ? 33.10601 7.17542 14.06028 1.000 50.66467 68 LYS A N 1
ATOM 494 C CA . LYS A 1 74 ? 33.69777 8.29421 14.78618 1.000 44.05470 68 LYS A CA 1
ATOM 495 C C . LYS A 1 74 ? 35.05403 7.89430 15.35547 1.000 42.65414 68 LYS A C 1
ATOM 496 O O . LYS A 1 74 ? 35.21213 6.77056 15.85750 1.000 40.80642 68 LYS A O 1
ATOM 502 N N . PRO A 1 75 ? 36.05170 8.77019 15.22792 1.000 40.82245 69 PRO A N 1
ATOM 503 C CA . PRO A 1 75 ? 37.43119 8.39649 15.55488 1.000 44.10003 69 PRO A CA 1
ATOM 504 C C . PRO A 1 75 ? 37.82327 8.72531 16.99251 1.000 44.32556 69 PRO A C 1
ATOM 505 O O . PRO A 1 75 ? 37.27983 9.62923 17.63309 1.000 35.06121 69 PRO A O 1
ATOM 509 N N . LEU A 1 76 ? 38.82803 7.99067 17.46357 1.000 45.14174 70 LEU A N 1
ATOM 510 C CA . LEU A 1 76 ? 39.45766 8.19941 18.75835 1.000 38.45836 70 LEU A CA 1
ATOM 511 C C . LEU A 1 76 ? 40.81601 8.84475 18.54600 1.000 40.31508 70 LEU A C 1
ATOM 512 O O . LEU A 1 76 ? 41.64355 8.31571 17.79838 1.000 40.16335 70 LEU A O 1
ATOM 517 N N . LEU A 1 77 ? 41.05618 9.97438 19.20897 1.000 40.36513 71 LEU A N 1
ATOM 518 C CA . LEU A 1 77 ? 42.26679 10.76244 18.97549 1.000 38.80446 71 LEU A CA 1
ATOM 519 C C . LEU A 1 77 ? 42.94030 11.07975 20.30402 1.000 36.03142 71 LEU A C 1
ATOM 520 O O . LEU A 1 77 ? 42.64728 12.10563 20.93959 1.000 34.38894 71 LEU A O 1
ATOM 525 N N . PRO A 1 78 ? 43.85730 10.22702 20.74987 1.000 34.99777 72 PRO A N 1
ATOM 526 C CA . PRO A 1 78 ? 44.52917 10.44632 22.03511 1.000 30.53286 72 PRO A CA 1
ATOM 527 C C . PRO A 1 78 ? 45.60179 11.52441 21.93572 1.000 32.28732 72 PRO A C 1
ATOM 528 O O . PRO A 1 78 ? 46.01666 11.94713 20.85759 1.000 32.34626 72 PRO A O 1
ATOM 532 N N . GLY A 1 79 ? 46.04439 11.98322 23.10302 1.000 32.65788 73 GLY A N 1
ATOM 533 C CA . GLY A 1 79 ? 47.09974 12.97990 23.12539 1.000 27.41679 73 GLY A CA 1
ATOM 534 C C . GLY A 1 79 ? 46.59026 14.32194 23.60311 1.000 29.70560 73 GLY A C 1
ATOM 535 O O . GLY A 1 79 ? 45.65358 14.87950 23.02424 1.000 32.44058 73 GLY A O 1
ATOM 536 N N . SER A 1 80 ? 47.18311 14.83827 24.67406 1.000 31.60028 74 SER A N 1
ATOM 537 C CA . SER A 1 80 ? 46.72288 16.06599 25.30054 1.000 30.77003 74 SER A CA 1
ATOM 538 C C . SER A 1 80 ? 47.50464 17.25470 24.76063 1.000 29.75442 74 SER A C 1
ATOM 539 O O . SER A 1 80 ? 48.67359 17.13221 24.39045 1.000 25.56584 74 SER A O 1
ATOM 542 N N . PHE A 1 81 ? 46.85261 18.41736 24.75994 1.000 30.38148 75 PHE A N 1
ATOM 543 C CA . PHE A 1 81 ? 47.44008 19.65326 24.26334 1.000 27.08651 75 PHE A CA 1
ATOM 544 C C . PHE A 1 81 ? 46.50555 20.79548 24.63315 1.000 25.32924 75 PHE A C 1
ATOM 545 O O . PHE A 1 81 ? 45.40827 20.57639 25.14603 1.000 26.22410 75 PHE A O 1
ATOM 553 N N . ALA A 1 82 ? 46.94439 22.01684 24.34125 1.000 25.47518 76 ALA A N 1
ATOM 554 C CA . ALA A 1 82 ? 46.17443 23.22622 24.59523 1.000 25.81323 76 ALA A CA 1
ATOM 555 C C . ALA A 1 82 ? 45.97893 24.01356 23.30701 1.000 31.30175 76 ALA A C 1
ATOM 556 O O . ALA A 1 82 ? 46.95555 24.27315 22.59178 1.000 30.04448 76 ALA A O 1
ATOM 558 N N . ARG A 1 83 ? 44.73715 24.44381 23.04946 1.000 29.78670 77 ARG A N 1
ATOM 559 C CA . ARG A 1 83 ? 44.37750 25.27248 21.89439 1.000 31.74072 77 ARG A CA 1
ATOM 560 C C . ARG A 1 83 ? 44.01202 26.69924 22.31299 1.000 27.12035 77 ARG A C 1
ATOM 561 O O . ARG A 1 83 ? 43.19614 26.90310 23.21867 1.000 27.07094 77 ARG A O 1
ATOM 569 N N . VAL A 1 84 ? 44.63546 27.68320 21.67629 1.000 24.29743 78 VAL A N 1
ATOM 570 C CA . VAL A 1 84 ? 44.26307 29.08870 21.81297 1.000 29.95158 78 VAL A CA 1
ATOM 571 C C . VAL A 1 84 ? 43.62882 29.54709 20.50415 1.000 35.04838 78 VAL A C 1
ATOM 572 O O . VAL A 1 84 ? 44.29714 29.60247 19.46203 1.000 38.97403 78 VAL A O 1
ATOM 576 N N . SER A 1 85 ? 42.35487 29.90629 20.56098 1.000 37.91013 79 SER A N 1
ATOM 577 C CA . SER A 1 85 ? 41.53470 30.21956 19.39600 1.000 37.30133 79 SER A CA 1
ATOM 578 C C . SER A 1 85 ? 41.30854 31.72391 19.26929 1.000 42.91894 79 SER A C 1
ATOM 579 O O . SER A 1 85 ? 41.55889 32.49964 20.20412 1.000 42.11649 79 SER A O 1
ATOM 582 N N . GLY A 1 86 ? 40.86114 32.12871 18.06926 1.000 37.57931 80 GLY A N 1
ATOM 583 C CA . GLY A 1 86 ? 40.53545 33.51640 17.79118 1.000 29.12519 80 GLY A CA 1
ATOM 584 C C . GLY A 1 86 ? 41.71153 34.45838 17.93844 1.000 35.64129 80 GLY A C 1
ATOM 585 O O . GLY A 1 86 ? 41.61209 35.49025 18.62560 1.000 39.22146 80 GLY A O 1
ATOM 586 N N . VAL A 1 87 ? 42.83910 34.10049 17.32999 1.000 26.96720 81 VAL A N 1
ATOM 587 C CA . VAL A 1 87 ? 44.05910 34.88623 17.48804 1.000 35.90032 81 VAL A CA 1
ATOM 588 C C . VAL A 1 87 ? 44.70243 35.19670 16.14081 1.000 38.94503 81 VAL A C 1
ATOM 589 O O . VAL A 1 87 ? 44.67624 34.35973 15.22250 1.000 37.89988 81 VAL A O 1
ATOM 593 N N . PRO A 1 88 ? 45.31127 36.36851 15.98602 1.000 39.87356 82 PRO A N 1
ATOM 594 C CA . PRO A 1 88 ? 46.03952 36.66701 14.74695 1.000 33.81221 82 PRO A CA 1
ATOM 595 C C . PRO A 1 88 ? 47.28766 35.80840 14.64283 1.000 41.87089 82 PRO A C 1
ATOM 596 O O . PRO A 1 88 ? 47.71891 35.16272 15.59904 1.000 42.49788 82 PRO A O 1
ATOM 600 N N . ALA A 1 89 ? 47.87640 35.80187 13.45423 1.000 37.61809 83 ALA A N 1
ATOM 601 C CA . ALA A 1 89 ? 49.16239 35.14896 13.29668 1.000 36.87846 83 ALA A CA 1
ATOM 602 C C . ALA A 1 89 ? 50.22243 35.98837 13.99895 1.000 38.44396 83 ALA A C 1
ATOM 603 O O . ALA A 1 89 ? 50.22289 37.22094 13.89040 1.000 35.24909 83 ALA A O 1
ATOM 605 N N . ALA A 1 90 ? 51.08666 35.33434 14.76982 1.000 34.08541 84 ALA A N 1
ATOM 606 C CA . ALA A 1 90 ? 52.06611 36.07662 15.54367 1.000 41.05349 84 ALA A CA 1
ATOM 607 C C . ALA A 1 90 ? 53.21783 36.54081 14.65743 1.000 36.86283 84 ALA A C 1
ATOM 608 O O . ALA A 1 90 ? 53.56239 35.90184 13.66574 1.000 45.83031 84 ALA A O 1
ATOM 610 N N . GLY A 1 91 ? 53.80489 37.67612 15.02470 1.000 41.60370 85 GLY A N 1
ATOM 611 C CA . GLY A 1 91 ? 54.92896 38.24578 14.30190 1.000 41.78627 85 GLY A CA 1
ATOM 612 C C . GLY A 1 91 ? 54.70817 39.67597 13.83802 1.000 45.74222 85 GLY A C 1
ATOM 613 O O . GLY A 1 91 ? 53.56512 40.12613 13.70107 1.000 46.29292 85 GLY A O 1
ATOM 614 N N . SER A 1 92 ? 55.80108 40.39566 13.58393 1.000 43.44257 86 SER A N 1
ATOM 615 C CA . SER A 1 92 ? 55.75945 41.76327 13.07879 1.000 37.97854 86 SER A CA 1
ATOM 616 C C . SER A 1 92 ? 56.97985 41.97211 12.19295 1.000 42.22798 86 SER A C 1
ATOM 617 O O . SER A 1 92 ? 57.87740 41.12864 12.13209 1.000 39.15642 86 SER A O 1
ATOM 620 N N . ALA A 1 93 ? 57.03219 43.13186 11.53546 1.000 41.61798 87 ALA A N 1
ATOM 621 C CA . ALA A 1 93 ? 58.18037 43.43803 10.68975 1.000 36.12370 87 ALA A CA 1
ATOM 622 C C . ALA A 1 93 ? 59.48407 43.43130 11.47082 1.000 39.15336 87 ALA A C 1
ATOM 623 O O . ALA A 1 93 ? 60.55424 43.30823 10.86684 1.000 40.85693 87 ALA A O 1
ATOM 625 N N . ALA A 1 94 ? 59.43384 43.57656 12.79624 1.000 37.45468 88 ALA A N 1
ATOM 626 C CA . ALA A 1 94 ? 60.66881 43.42826 13.55067 1.000 37.38887 88 ALA A CA 1
ATOM 627 C C . ALA A 1 94 ? 61.02832 41.95678 13.74908 1.000 37.89563 88 ALA A C 1
ATOM 628 O O . ALA A 1 94 ? 62.21410 41.61592 13.82434 1.000 36.96527 88 ALA A O 1
ATOM 630 N N . GLY A 1 95 ? 60.03607 41.07216 13.79278 1.000 34.98763 89 GLY A N 1
ATOM 631 C CA . GLY A 1 95 ? 60.31481 39.65601 13.92806 1.000 37.27029 89 GLY A CA 1
ATOM 632 C C . GLY A 1 95 ? 59.32457 38.88486 14.78004 1.000 37.64398 89 GLY A C 1
ATOM 633 O O . GLY A 1 95 ? 58.14271 39.24124 14.83264 1.000 40.37181 89 GLY A O 1
ATOM 634 N N . LEU A 1 96 ? 59.80117 37.84802 15.47413 1.000 35.77504 90 LEU A N 1
ATOM 635 C CA . LEU A 1 96 ? 58.94089 36.95882 16.25292 1.000 34.66415 90 LEU A CA 1
ATOM 636 C C . LEU A 1 96 ? 59.79596 36.17611 17.24197 1.000 33.76567 90 LEU A C 1
ATOM 637 O O . LEU A 1 96 ? 60.83717 35.63746 16.86702 1.000 35.72237 90 LEU A O 1
ATOM 642 N N . VAL A 1 97 ? 59.36310 36.11336 18.49834 1.000 36.91359 91 VAL A N 1
ATOM 643 C CA . VAL A 1 97 ? 60.06197 35.36371 19.53682 1.000 29.55648 91 VAL A CA 1
ATOM 644 C C . VAL A 1 97 ? 59.03591 34.46421 20.20239 1.000 33.38606 91 VAL A C 1
ATOM 645 O O . VAL A 1 97 ? 57.89301 34.87336 20.42947 1.000 36.96375 91 VAL A O 1
ATOM 649 N N . ALA A 1 98 ? 59.43042 33.23851 20.51422 1.000 33.10808 92 ALA A N 1
ATOM 650 C CA . ALA A 1 98 ? 58.53405 32.35395 21.23751 1.000 28.58476 92 ALA A CA 1
ATOM 651 C C . ALA A 1 98 ? 59.36280 31.37914 22.05695 1.000 31.65309 92 ALA A C 1
ATOM 652 O O . ALA A 1 98 ? 60.47752 31.01291 21.67190 1.000 28.79138 92 ALA A O 1
ATOM 654 N N . GLY A 1 99 ? 58.82615 30.99107 23.21062 1.000 32.91672 93 GLY A N 1
ATOM 655 C CA . GLY A 1 99 ? 59.59747 30.11396 24.06893 1.000 29.60294 93 GLY A CA 1
ATOM 656 C C . GLY A 1 99 ? 58.76270 29.49664 25.16438 1.000 26.07396 93 GLY A C 1
ATOM 657 O O . GLY A 1 99 ? 57.54927 29.70868 25.25982 1.000 27.03300 93 GLY A O 1
ATOM 658 N N . ALA A 1 100 ? 59.45159 28.73155 26.00558 1.000 27.65780 94 ALA A N 1
ATOM 659 C CA . ALA A 1 100 ? 58.83117 28.03996 27.12434 1.000 22.84094 94 ALA A CA 1
ATOM 660 C C . ALA A 1 100 ? 59.92459 27.42868 27.96967 1.000 22.44275 94 ALA A C 1
ATOM 661 O O . ALA A 1 100 ? 61.07109 27.27111 27.53045 1.000 19.11633 94 ALA A O 1
ATOM 663 N N . ARG A 1 101 ? 59.55013 27.10230 29.20046 1.000 23.25687 95 ARG A N 1
ATOM 664 C CA . ARG A 1 101 ? 60.33923 26.23669 30.05660 1.000 22.36197 95 ARG A CA 1
ATOM 665 C C . ARG A 1 101 ? 59.72066 24.84875 29.96321 1.000 24.44483 95 ARG A C 1
ATOM 666 O O . ARG A 1 101 ? 58.50301 24.70602 30.13215 1.000 24.26390 95 ARG A O 1
ATOM 674 N N . ILE A 1 102 ? 60.54459 23.83891 29.65402 1.000 19.71999 96 ILE A N 1
ATOM 675 C CA . ILE A 1 102 ? 60.05198 22.49406 29.40084 1.000 21.66785 96 ILE A CA 1
ATOM 676 C C . ILE A 1 102 ? 60.85900 21.45214 30.17001 1.000 25.16596 96 ILE A C 1
ATOM 677 O O . ILE A 1 102 ? 62.01258 21.65969 30.57143 1.000 26.16630 96 ILE A O 1
ATOM 682 N N . ARG A 1 103 ? 60.22096 20.30313 30.35928 1.000 23.07069 97 ARG A N 1
ATOM 683 C CA . ARG A 1 103 ? 60.87706 19.12358 30.91140 1.000 24.64539 97 ARG A CA 1
ATOM 684 C C . ARG A 1 103 ? 60.34566 17.93525 30.11484 1.000 26.69009 97 ARG A C 1
ATOM 685 O O . ARG A 1 103 ? 59.27379 17.39783 30.42640 1.000 28.08993 97 ARG A O 1
ATOM 693 N N . PRO A 1 104 ? 61.05678 17.52703 29.05457 1.000 24.79794 98 PRO A N 1
ATOM 694 C CA . PRO A 1 104 ? 60.58150 16.44989 28.16044 1.000 22.89990 98 PRO A CA 1
ATOM 695 C C . PRO A 1 104 ? 60.83536 15.07093 28.74517 1.000 25.81654 98 PRO A C 1
ATOM 696 O O . PRO A 1 104 ? 61.98545 14.66930 28.94647 1.000 29.61176 98 PRO A O 1
ATOM 700 N N . THR A 1 105 ? 59.77276 14.29957 28.93627 1.000 21.03186 99 THR A N 1
ATOM 701 C CA . THR A 1 105 ? 59.88156 13.02956 29.62619 1.000 24.43129 99 THR A CA 1
ATOM 702 C C . THR A 1 105 ? 60.02626 11.83867 28.69509 1.000 28.05386 99 THR A C 1
ATOM 703 O O . THR A 1 105 ? 60.07201 10.70296 29.17826 1.000 32.58922 99 THR A O 1
ATOM 707 N N . ALA A 1 106 ? 60.07319 12.04946 27.38308 1.000 26.23663 100 ALA A N 1
ATOM 708 C CA . ALA A 1 106 ? 60.12040 10.90846 26.47901 1.000 25.34179 100 ALA A CA 1
ATOM 709 C C . ALA A 1 106 ? 60.56147 11.33202 25.08027 1.000 27.22429 100 ALA A C 1
ATOM 710 O O . ALA A 1 106 ? 59.80367 11.19479 24.11259 1.000 27.62939 100 ALA A O 1
ATOM 712 N N . LEU A 1 107 ? 61.78924 11.84675 24.96891 1.000 22.95230 101 LEU A N 1
ATOM 713 C CA . LEU A 1 107 ? 62.26986 12.39659 23.71020 1.000 29.23033 101 LEU A CA 1
ATOM 714 C C . LEU A 1 107 ? 62.44898 11.33545 22.63133 1.000 32.02822 101 LEU A C 1
ATOM 715 O O . LEU A 1 107 ? 62.46158 11.67841 21.44504 1.000 32.24611 101 LEU A O 1
ATOM 720 N N . ALA A 1 108 ? 62.57699 10.06310 23.00708 1.000 23.40174 102 ALA A N 1
ATOM 721 C CA . ALA A 1 108 ? 62.77934 9.01818 22.01462 1.000 31.48112 102 ALA A CA 1
ATOM 722 C C . ALA A 1 108 ? 61.53155 8.74680 21.18467 1.000 35.25623 102 ALA A C 1
ATOM 723 O O . ALA A 1 108 ? 61.60163 7.98551 20.21498 1.000 34.90194 102 ALA A O 1
ATOM 725 N N . ARG A 1 109 ? 60.39542 9.33100 21.53262 1.000 32.45701 103 ARG A N 1
ATOM 726 C CA . ARG A 1 109 ? 59.16374 9.06511 20.80911 1.000 31.82367 103 ARG A CA 1
ATOM 727 C C . ARG A 1 109 ? 58.96201 9.97730 19.60781 1.000 33.97997 103 ARG A C 1
ATOM 728 O O . ARG A 1 109 ? 57.85201 10.03541 19.06980 1.000 36.01583 103 ARG A O 1
ATOM 736 N N . GLY A 1 110 ? 59.99590 10.68667 19.17676 1.000 38.09175 104 GLY A N 1
ATOM 737 C CA . GLY A 1 110 ? 59.94153 11.46225 17.95262 1.000 26.01597 104 GLY A CA 1
ATOM 738 C C . GLY A 1 110 ? 59.74376 12.94802 18.18244 1.000 29.79062 104 GLY A C 1
ATOM 739 O O . GLY A 1 110 ? 59.82643 13.47504 19.29949 1.000 32.32917 104 GLY A O 1
ATOM 740 N N . ASP A 1 111 ? 59.46420 13.63070 17.07570 1.000 30.61513 105 ASP A N 1
ATOM 741 C CA . ASP A 1 111 ? 59.16983 15.05344 17.11958 1.000 31.33609 105 ASP A CA 1
ATOM 742 C C . ASP A 1 111 ? 58.02880 15.30152 18.09576 1.000 29.30794 105 ASP A C 1
ATOM 743 O O . ASP A 1 111 ? 56.98703 14.65387 18.01411 1.000 29.48714 105 ASP A O 1
ATOM 748 N N . GLN A 1 112 ? 58.22862 16.23567 19.02214 1.000 27.22949 106 GLN A N 1
ATOM 749 C CA . GLN A 1 112 ? 57.20345 16.59471 20.00374 1.000 31.30608 106 GLN A CA 1
ATOM 750 C C . GLN A 1 112 ? 57.14793 18.11184 20.09776 1.000 27.17739 106 GLN A C 1
ATOM 751 O O . GLN A 1 112 ? 58.14450 18.75526 20.44535 1.000 29.25380 106 GLN A O 1
ATOM 757 N N . CYS A 1 113 ? 55.98912 18.68311 19.79389 1.000 27.81781 107 CYS A N 1
ATOM 758 C CA . CYS A 1 113 ? 55.87971 20.12053 19.55805 1.000 28.71490 107 CYS A CA 1
ATOM 759 C C . CYS A 1 113 ? 55.63723 20.88034 20.86072 1.000 25.72104 107 CYS A C 1
ATOM 760 O O . CYS A 1 113 ? 54.62594 20.67131 21.53737 1.000 28.48477 107 CYS A O 1
ATOM 763 N N . VAL A 1 114 ? 56.54119 21.79115 21.19149 1.000 26.55569 108 VAL A N 1
ATOM 764 C CA . VAL A 1 114 ? 56.30519 22.65817 22.33805 1.000 28.07891 108 VAL A CA 1
ATOM 765 C C . VAL A 1 114 ? 55.18608 23.64464 22.02736 1.000 32.53298 108 VAL A C 1
ATOM 766 O O . VAL A 1 114 ? 54.26249 23.83678 22.82521 1.000 35.04334 108 VAL A O 1
ATOM 770 N N . MET A 1 115 ? 55.23705 24.26316 20.85216 1.000 29.27013 109 MET A N 1
ATOM 771 C CA . MET A 1 115 ? 54.34154 25.35871 20.52531 1.000 31.18607 109 MET A CA 1
ATOM 772 C C . MET A 1 115 ? 54.37012 25.53552 19.01562 1.000 31.89016 109 MET A C 1
ATOM 773 O O . MET A 1 115 ? 55.42197 25.38495 18.39495 1.000 28.63447 109 MET A O 1
ATOM 778 N N . SER A 1 116 ? 53.20710 25.79604 18.42892 1.000 30.44243 110 SER A N 1
ATOM 779 C CA . SER A 1 116 ? 53.11357 25.96913 16.98979 1.000 32.24057 110 SER A CA 1
ATOM 780 C C . SER A 1 116 ? 51.92074 26.85707 16.68086 1.000 36.18608 110 SER A C 1
ATOM 781 O O . SER A 1 116 ? 51.00777 27.00577 17.49809 1.000 36.56045 110 SER A O 1
ATOM 784 N N . GLN A 1 117 ? 51.95325 27.45926 15.49207 1.000 30.61889 111 GLN A N 1
ATOM 785 C CA . GLN A 1 117 ? 50.80806 28.16484 14.92074 1.000 27.92431 111 GLN A CA 1
ATOM 786 C C . GLN A 1 117 ? 50.92517 27.94605 13.41984 1.000 35.37596 111 GLN A C 1
ATOM 787 O O . GLN A 1 117 ? 51.86189 28.45398 12.80296 1.000 33.04635 111 GLN A O 1
ATOM 793 N N . TRP A 1 118 ? 50.01329 27.18135 12.82937 1.000 31.36921 112 TRP A N 1
ATOM 794 C CA . TRP A 1 118 ? 50.23136 26.70172 11.46814 1.000 39.88972 112 TRP A CA 1
ATOM 795 C C . TRP A 1 118 ? 48.94610 26.80107 10.66671 1.000 39.21949 112 TRP A C 1
ATOM 796 O O . TRP A 1 118 ? 47.98697 26.06669 10.93258 1.000 35.79633 112 TRP A O 1
ATOM 807 N N . ASN A 1 119 ? 48.94295 27.70288 9.68321 1.000 37.49941 113 ASN A N 1
ATOM 808 C CA . ASN A 1 119 ? 47.87050 27.79137 8.69842 1.000 42.31955 113 ASN A CA 1
ATOM 809 C C . ASN A 1 119 ? 48.21058 26.80984 7.57657 1.000 47.92476 113 ASN A C 1
ATOM 810 O O . ASN A 1 119 ? 49.16393 27.02924 6.81753 1.000 44.62631 113 ASN A O 1
ATOM 815 N N . THR A 1 120 ? 47.45809 25.70737 7.49368 1.000 43.78928 114 THR A N 1
ATOM 816 C CA . THR A 1 120 ? 47.85457 24.63598 6.58626 1.000 49.03344 114 THR A CA 1
ATOM 817 C C . THR A 1 120 ? 47.72721 25.05982 5.12725 1.000 49.25542 114 THR A C 1
ATOM 818 O O . THR A 1 120 ? 48.64230 24.82473 4.32916 1.000 50.46608 114 THR A O 1
ATOM 822 N N . ALA A 1 121 ? 46.61888 25.71089 4.76606 1.000 48.39035 115 ALA A N 1
ATOM 823 C CA . ALA A 1 121 ? 46.39097 26.05664 3.36597 1.000 45.54182 115 ALA A CA 1
ATOM 824 C C . ALA A 1 121 ? 47.44991 27.01301 2.83716 1.000 50.44528 115 ALA A C 1
ATOM 825 O O . ALA A 1 121 ? 47.86532 26.90269 1.67914 1.000 53.02129 115 ALA A O 1
ATOM 827 N N . ARG A 1 122 ? 47.90751 27.95301 3.66686 1.000 52.64367 116 ARG A N 1
ATOM 828 C CA . ARG A 1 122 ? 48.82803 28.99685 3.23091 1.000 41.89469 116 ARG A CA 1
ATOM 829 C C . ARG A 1 122 ? 50.28483 28.68436 3.54157 1.000 38.90544 116 ARG A C 1
ATOM 830 O O . ARG A 1 122 ? 51.16473 29.46815 3.17890 1.000 36.43233 116 ARG A O 1
ATOM 838 N N . HIS A 1 123 ? 50.55304 27.56603 4.20425 1.000 46.43922 117 HIS A N 1
ATOM 839 C CA . HIS A 1 123 ? 51.89064 27.19745 4.66979 1.000 47.92412 117 HIS A CA 1
ATOM 840 C C . HIS A 1 123 ? 52.61511 28.37063 5.33020 1.000 46.46408 117 HIS A C 1
ATOM 841 O O . HIS A 1 123 ? 53.75958 28.69413 5.00470 1.000 41.80316 117 HIS A O 1
ATOM 848 N N . ALA A 1 124 ? 51.93254 29.00122 6.28940 1.000 40.88060 118 ALA A N 1
ATOM 849 C CA . ALA A 1 124 ? 52.48430 30.11543 7.05057 1.000 41.63833 118 ALA A CA 1
ATOM 850 C C . ALA A 1 124 ? 52.40257 29.80617 8.53920 1.000 40.58957 118 ALA A C 1
ATOM 851 O O . ALA A 1 124 ? 51.36987 29.32944 9.02659 1.000 38.44951 118 ALA A O 1
ATOM 853 N N . GLY A 1 125 ? 53.49346 30.06456 9.25160 1.000 40.48026 119 GLY A N 1
ATOM 854 C CA . GLY A 1 125 ? 53.50472 29.95974 10.68646 1.000 27.08124 119 GLY A CA 1
ATOM 855 C C . GLY A 1 125 ? 54.79748 29.35904 11.18490 1.000 34.58384 119 GLY A C 1
ATOM 856 O O . GLY A 1 125 ? 55.81154 29.33450 10.48879 1.000 33.99512 119 GLY A O 1
ATOM 857 N N . PHE A 1 126 ? 54.76077 28.86972 12.42110 1.000 33.50525 120 PHE A N 1
ATOM 858 C CA . PHE A 1 126 ? 55.96750 28.39433 13.07121 1.000 31.88416 120 PHE A CA 1
ATOM 859 C C . PHE A 1 126 ? 55.64788 27.15264 13.88609 1.000 30.12877 120 PHE A C 1
ATOM 860 O O . PHE A 1 126 ? 54.48683 26.80895 14.11690 1.000 30.27333 120 PHE A O 1
ATOM 868 N N . ALA A 1 127 ? 56.70915 26.45154 14.26638 1.000 31.11464 121 ALA A N 1
ATOM 869 C CA . ALA A 1 127 ? 56.60886 25.26332 15.09769 1.000 26.96562 121 ALA A CA 1
ATOM 870 C C . ALA A 1 127 ? 57.96136 25.05433 15.76484 1.000 32.29944 121 ALA A C 1
ATOM 871 O O . ALA A 1 127 ? 58.99451 25.06720 15.08519 1.000 29.49019 121 ALA A O 1
ATOM 873 N N . LEU A 1 128 ? 57.95504 24.85042 17.08182 1.000 29.18219 122 LEU A N 1
ATOM 874 C CA . LEU A 1 128 ? 59.16739 24.59046 17.84649 1.000 24.89049 122 LEU A CA 1
ATOM 875 C C . LEU A 1 128 ? 59.02367 23.21719 18.48030 1.000 27.58760 122 LEU A C 1
ATOM 876 O O . LEU A 1 128 ? 58.10580 22.98631 19.27076 1.000 25.76352 122 LEU A O 1
ATOM 881 N N . LEU A 1 129 ? 59.90342 22.29879 18.10232 1.000 30.75086 123 LEU A N 1
ATOM 882 C CA . LEU A 1 129 ? 59.77305 20.90571 18.48370 1.000 28.23387 123 LEU A CA 1
ATOM 883 C C . LEU A 1 129 ? 61.06471 20.43740 19.13521 1.000 29.41914 123 LEU A C 1
ATOM 884 O O . LEU A 1 129 ? 62.13950 21.01795 18.93386 1.000 26.71239 123 LEU A O 1
ATOM 889 N N . VAL A 1 130 ? 60.93223 19.39508 19.95448 1.000 23.26566 124 VAL A N 1
ATOM 890 C CA . VAL A 1 130 ? 62.07895 18.72514 20.53686 1.000 26.90779 124 VAL A CA 1
ATOM 891 C C . VAL A 1 130 ? 62.01426 17.27700 20.11167 1.000 26.57511 124 VAL A C 1
ATOM 892 O O . VAL A 1 130 ? 60.96660 16.76103 19.71424 1.000 27.83223 124 VAL A O 1
ATOM 896 N N . SER A 1 131 ? 63.16614 16.63308 20.18691 1.000 25.86841 125 SER A N 1
ATOM 897 C CA . SER A 1 131 ? 63.36902 15.27641 19.70621 1.000 30.63582 125 SER A CA 1
ATOM 898 C C . SER A 1 131 ? 64.76499 14.89381 20.16620 1.000 33.16305 125 SER A C 1
ATOM 899 O O . SER A 1 131 ? 65.53289 15.74572 20.61983 1.000 36.24569 125 SER A O 1
ATOM 902 N N . GLU A 1 132 ? 65.10752 13.61814 20.00747 1.000 34.32620 126 GLU A N 1
ATOM 903 C CA . GLU A 1 132 ? 66.46864 13.19166 20.30976 1.000 31.47130 126 GLU A CA 1
ATOM 904 C C . GLU A 1 132 ? 67.53009 13.91669 19.50066 1.000 30.43786 126 GLU A C 1
ATOM 905 O O . GLU A 1 132 ? 68.71219 13.78429 19.81595 1.000 34.49614 126 GLU A O 1
ATOM 911 N N . ARG A 1 133 ? 67.16558 14.62911 18.44939 1.000 28.93199 127 ARG A N 1
ATOM 912 C CA . ARG A 1 133 ? 68.16274 15.37895 17.70624 1.000 32.13137 127 ARG A CA 1
ATOM 913 C C . ARG A 1 133 ? 68.37473 16.77203 18.27558 1.000 34.07429 127 ARG A C 1
ATOM 914 O O . ARG A 1 133 ? 69.36716 17.42693 17.91890 1.000 32.22533 127 ARG A O 1
ATOM 922 N N . GLY A 1 134 ? 67.47844 17.23421 19.15508 1.000 27.71338 128 GLY A N 1
ATOM 923 C CA . GLY A 1 134 ? 67.60981 18.57004 19.70794 1.000 28.52927 128 GLY A CA 1
ATOM 924 C C . GLY A 1 134 ? 66.36079 19.42522 19.58313 1.000 27.57457 128 GLY A C 1
ATOM 925 O O . GLY A 1 134 ? 65.23641 18.92524 19.71033 1.000 29.44548 128 GLY A O 1
ATOM 926 N N . LEU A 1 135 ? 66.55571 20.72328 19.34622 1.000 26.19464 129 LEU A N 1
ATOM 927 C CA . LEU A 1 135 ? 65.48136 21.70867 19.27919 1.000 28.47501 129 LEU A CA 1
ATOM 928 C C . LEU A 1 135 ? 65.36825 22.21945 17.84800 1.000 33.15726 129 LEU A C 1
ATOM 929 O O . LEU A 1 135 ? 66.35498 22.69695 17.26742 1.000 32.73816 129 LEU A O 1
ATOM 934 N N . GLU A 1 136 ? 64.16563 22.11971 17.29115 1.000 28.95530 130 GLU A N 1
ATOM 935 C CA . GLU A 1 136 ? 63.91501 22.35470 15.87926 1.000 32.54346 130 GLU A CA 1
ATOM 936 C C . GLU A 1 136 ? 62.89152 23.46860 15.72866 1.000 30.49200 130 GLU A C 1
ATOM 937 O O . GLU A 1 136 ? 61.83454 23.42813 16.36896 1.000 33.45241 130 GLU A O 1
ATOM 943 N N . LEU A 1 137 ? 63.19988 24.44500 14.87670 1.000 27.78024 131 LEU A N 1
ATOM 944 C CA . LEU A 1 137 ? 62.24454 25.44661 14.41966 1.000 25.83791 131 LEU A CA 1
ATOM 945 C C . LEU A 1 137 ? 61.80238 25.10116 13.00035 1.000 33.15879 131 LEU A C 1
ATOM 946 O O . LEU A 1 137 ? 62.64294 24.85611 12.13155 1.000 35.29769 131 LEU A O 1
ATOM 951 N N . ARG A 1 138 ? 60.49573 25.08416 12.76523 1.000 30.49328 132 ARG A N 1
ATOM 952 C CA . ARG A 1 138 ? 59.92887 24.94565 11.42706 1.000 30.51387 132 ARG A CA 1
ATOM 953 C C . ARG A 1 138 ? 59.16326 26.22318 11.11648 1.000 36.52513 132 ARG A C 1
ATOM 954 O O . ARG A 1 138 ? 58.26921 26.61448 11.87828 1.000 37.46982 132 ARG A O 1
ATOM 962 N N . LEU A 1 139 ? 59.51970 26.87628 10.01254 1.000 36.24088 133 LEU A N 1
ATOM 963 C CA . LEU A 1 139 ? 58.86215 28.09779 9.56691 1.000 36.42723 133 LEU A CA 1
ATOM 964 C C . LEU A 1 139 ? 58.15275 27.82853 8.25276 1.000 40.07374 133 LEU A C 1
ATOM 965 O O . LEU A 1 139 ? 58.74583 27.25828 7.32688 1.000 41.71719 133 LEU A O 1
ATOM 970 N N . GLY A 1 140 ? 56.89319 28.24316 8.17220 1.000 39.74479 134 GLY A N 1
ATOM 971 C CA . GLY A 1 140 ? 56.18935 28.18097 6.91001 1.000 42.89976 134 GLY A CA 1
ATOM 972 C C . GLY A 1 140 ? 56.77660 29.17252 5.92095 1.000 47.85332 134 GLY A C 1
ATOM 973 O O . GLY A 1 140 ? 57.14395 30.29208 6.28015 1.000 50.96636 134 GLY A O 1
ATOM 974 N N . ALA A 1 141 ? 56.88277 28.74726 4.65801 1.000 48.24332 135 ALA A N 1
ATOM 975 C CA . ALA A 1 141 ? 57.50447 29.57184 3.62744 1.000 53.24204 135 ALA A CA 1
ATOM 976 C C . ALA A 1 141 ? 56.54620 29.92018 2.49108 1.000 57.61558 135 ALA A C 1
ATOM 977 O O . ALA A 1 141 ? 56.96965 30.54433 1.51441 1.000 60.22016 135 ALA A O 1
ATOM 979 N N . GLY A 1 142 ? 55.26684 29.57213 2.59468 1.000 52.12788 136 GLY A N 1
ATOM 980 C CA . GLY A 1 142 ? 54.33125 29.92123 1.54546 1.000 55.14035 136 GLY A CA 1
ATOM 981 C C . GLY A 1 142 ? 54.01651 28.75705 0.62760 1.000 60.36094 136 GLY A C 1
ATOM 982 O O . GLY A 1 142 ? 54.46118 27.62002 0.81785 1.000 58.53261 136 GLY A O 1
ATOM 983 N N . THR A 1 143 ? 53.17756 29.07369 -0.36832 1.000 64.14674 137 THR A N 1
ATOM 984 C CA . THR A 1 143 ? 52.66287 28.07904 -1.31459 1.000 61.72462 137 THR A CA 1
ATOM 985 C C . THR A 1 143 ? 53.76643 27.37302 -2.09985 1.000 54.72728 137 THR A C 1
ATOM 986 O O . THR A 1 143 ? 53.60263 26.20869 -2.48077 1.000 52.99193 137 THR A O 1
ATOM 990 N N . GLY A 1 144 ? 54.86396 28.06756 -2.39324 1.000 50.68050 138 GLY A N 1
ATOM 991 C CA . GLY A 1 144 ? 55.85080 27.57492 -3.33295 1.000 54.39064 138 GLY A CA 1
ATOM 992 C C . GLY A 1 144 ? 57.03938 26.77755 -2.82584 1.000 63.12962 138 GLY A C 1
ATOM 993 O O . GLY A 1 144 ? 57.70623 26.10441 -3.61738 1.000 59.94145 138 GLY A O 1
ATOM 994 N N . GLU A 1 145 ? 57.32825 26.83066 -1.53001 1.000 65.96178 139 GLU A N 1
ATOM 995 C CA . GLU A 1 145 ? 58.59324 26.32876 -1.01848 1.000 58.49638 139 GLU A CA 1
ATOM 996 C C . GLU A 1 145 ? 58.35410 25.33852 0.10825 1.000 60.56587 139 GLU A C 1
ATOM 997 O O . GLU A 1 145 ? 57.35056 25.43049 0.82266 1.000 62.32531 139 GLU A O 1
ATOM 1003 N N . PRO A 1 146 ? 59.25476 24.37750 0.27698 1.000 60.95418 140 PRO A N 1
ATOM 1004 C CA . PRO A 1 146 ? 59.23146 23.56370 1.48218 1.000 56.83435 140 PRO A CA 1
ATOM 1005 C C . PRO A 1 146 ? 59.54695 24.42671 2.68876 1.000 56.90957 140 PRO A C 1
ATOM 1006 O O . PRO A 1 146 ? 60.15999 25.50239 2.55715 1.000 54.76539 140 PRO A O 1
ATOM 1010 N N . PRO A 1 147 ? 59.15180 23.99119 3.88193 1.000 51.29822 141 PRO A N 1
ATOM 1011 C CA . PRO A 1 147 ? 59.31905 24.83965 5.06741 1.000 46.46271 141 PRO A CA 1
ATOM 1012 C C . PRO A 1 147 ? 60.78451 25.04163 5.42275 1.000 42.18066 141 PRO A C 1
ATOM 1013 O O . PRO A 1 147 ? 61.60567 24.13401 5.28288 1.000 45.62142 141 PRO A O 1
ATOM 1017 N N . VAL A 1 148 ? 61.10876 26.26230 5.85934 1.000 41.45011 142 VAL A N 1
ATOM 1018 C CA . VAL A 1 148 ? 62.39382 26.52021 6.49883 1.000 38.78763 142 VAL A CA 1
ATOM 1019 C C . VAL A 1 148 ? 62.49483 25.72908 7.80632 1.000 36.21092 142 VAL A C 1
ATOM 1020 O O . VAL A 1 148 ? 61.52099 25.60235 8.55923 1.000 36.56619 142 VAL A O 1
ATOM 1024 N N . CYS A 1 149 ? 63.68227 25.19500 8.08721 1.000 32.64691 143 CYS A N 1
ATOM 1025 C CA . CYS A 1 149 ? 63.89275 24.35242 9.25628 1.000 34.36787 143 CYS A CA 1
ATOM 1026 C C . CYS A 1 149 ? 65.26804 24.62766 9.84276 1.000 36.74879 143 CYS A C 1
ATOM 1027 O O . CYS A 1 149 ? 66.27353 24.48256 9.14260 1.000 44.81394 143 CYS A O 1
ATOM 1030 N N . VAL A 1 150 ? 65.31140 24.99632 11.12736 1.000 31.04881 144 VAL A N 1
ATOM 1031 C CA . VAL A 1 150 ? 66.54639 25.30194 11.84480 1.000 30.12903 144 VAL A CA 1
ATOM 1032 C C . VAL A 1 150 ? 66.63772 24.37754 13.05848 1.000 36.15416 144 VAL A C 1
ATOM 1033 O O . VAL A 1 150 ? 65.74187 24.37925 13.90927 1.000 33.92188 144 VAL A O 1
ATOM 1037 N N . LEU A 1 151 ? 67.70063 23.58194 13.13093 1.000 30.18170 145 LEU A N 1
ATOM 1038 C CA . LEU A 1 151 ? 67.92591 22.67683 14.24493 1.000 33.06220 145 LEU A CA 1
ATOM 1039 C C . LEU A 1 151 ? 69.00111 23.23561 15.16631 1.000 36.47131 145 LEU A C 1
ATOM 1040 O O . LEU A 1 151 ? 70.05428 23.70101 14.71008 1.000 31.78152 145 LEU A O 1
ATOM 1045 N N . CYS A 1 152 ? 68.73485 23.18634 16.45689 1.000 32.87266 146 CYS A N 1
ATOM 1046 C CA . CYS A 1 152 ? 69.75973 23.44313 17.46351 1.000 31.91054 146 CYS A CA 1
ATOM 1047 C C . CYS A 1 152 ? 70.06815 22.07516 18.06746 1.000 31.31703 146 CYS A C 1
ATOM 1048 O O . CYS A 1 152 ? 69.27035 21.51114 18.82475 1.000 29.33030 146 CYS A O 1
ATOM 1051 N N . ALA A 1 153 ? 71.20532 21.51733 17.67780 1.000 30.21024 147 ALA A N 1
ATOM 1052 C CA . ALA A 1 153 ? 71.52930 20.15797 18.06241 1.000 36.44220 147 ALA A CA 1
ATOM 1053 C C . ALA A 1 153 ? 71.93516 20.14892 19.53046 1.000 32.44458 147 ALA A C 1
ATOM 1054 O O . ALA A 1 153 ? 72.75267 20.97072 19.96182 1.000 34.72373 147 ALA A O 1
ATOM 1056 N N . ALA A 1 154 ? 71.31277 19.25652 20.30112 1.000 35.56413 148 ALA A N 1
ATOM 1057 C CA . ALA A 1 154 ? 71.61147 19.08318 21.71696 1.000 39.04937 148 ALA A CA 1
ATOM 1058 C C . ALA A 1 154 ? 71.04156 17.74669 22.17201 1.000 38.18831 148 ALA A C 1
ATOM 1059 O O . ALA A 1 154 ? 70.06766 17.24883 21.59667 1.000 35.48978 148 ALA A O 1
ATOM 1061 N N . ARG A 1 155 ? 71.68476 17.15429 23.18750 1.000 40.25014 149 ARG A N 1
ATOM 1062 C CA . ARG A 1 155 ? 71.20862 15.91966 23.81399 1.000 37.86502 149 ARG A CA 1
ATOM 1063 C C . ARG A 1 155 ? 70.44232 16.32223 25.06427 1.000 36.81080 149 ARG A C 1
ATOM 1064 O O . ARG A 1 155 ? 71.03789 16.64018 26.09649 1.000 40.84703 149 ARG A O 1
ATOM 1072 N N . LEU A 1 156 ? 69.12122 16.32196 24.97585 1.000 36.04128 150 LEU A N 1
ATOM 1073 C CA . LEU A 1 156 ? 68.31170 16.75749 26.09912 1.000 33.40594 150 LEU A CA 1
ATOM 1074 C C . LEU A 1 156 ? 67.91570 15.55922 26.95227 1.000 36.80044 150 LEU A C 1
ATOM 1075 O O . LEU A 1 156 ? 67.54355 14.50442 26.43172 1.000 35.56589 150 LEU A O 1
ATOM 1080 N N . GLU A 1 157 ? 68.03166 15.72947 28.27092 1.000 35.92373 151 GLU A N 1
ATOM 1081 C CA . GLU A 1 157 ? 67.67568 14.72555 29.25582 1.000 38.37438 151 GLU A CA 1
ATOM 1082 C C . GLU A 1 157 ? 66.30959 15.06603 29.83717 1.000 35.01611 151 GLU A C 1
ATOM 1083 O O . GLU A 1 157 ? 65.65436 16.01472 29.41370 1.000 34.03567 151 GLU A O 1
ATOM 1089 N N . VAL A 1 158 ? 65.87344 14.28328 30.81919 1.000 36.24490 152 VAL A N 1
ATOM 1090 C CA . VAL A 1 158 ? 64.58571 14.53411 31.49002 1.000 31.32630 152 VAL A CA 1
ATOM 1091 C C . VAL A 1 158 ? 64.87474 15.54335 32.60181 1.000 39.46274 152 VAL A C 1
ATOM 1092 O O . VAL A 1 158 ? 64.92704 15.22668 33.79389 1.000 33.06472 152 VAL A O 1
ATOM 1096 N N . ARG A 1 159 ? 65.07604 16.79808 32.19169 1.000 37.67480 153 ARG A N 1
ATOM 1097 C CA . ARG A 1 159 ? 65.42254 17.88251 33.10627 1.000 34.92033 153 ARG A CA 1
ATOM 1098 C C . ARG A 1 159 ? 64.76472 19.15286 32.58829 1.000 30.58938 153 ARG A C 1
ATOM 1099 O O . ARG A 1 159 ? 64.20150 19.17718 31.49005 1.000 30.63246 153 ARG A O 1
ATOM 1107 N N . TRP A 1 160 ? 64.85807 20.21943 33.37984 1.000 27.92692 154 TRP A N 1
ATOM 1108 C CA . TRP A 1 160 ? 64.24745 21.49080 33.02187 1.000 26.48725 154 TRP A CA 1
ATOM 1109 C C . TRP A 1 160 ? 65.12415 22.22928 32.00366 1.000 25.80127 154 TRP A C 1
ATOM 1110 O O . TRP A 1 160 ? 66.34327 22.29017 32.15677 1.000 26.82778 154 TRP A O 1
ATOM 1121 N N . TYR A 1 161 ? 64.51974 22.73572 30.92441 1.000 27.43187 155 TYR A N 1
ATOM 1122 C CA . TYR A 1 161 ? 65.25050 23.57299 29.97531 1.000 23.03471 155 TYR A CA 1
ATOM 1123 C C . TYR A 1 161 ? 64.43445 24.79814 29.59854 1.000 23.46463 155 TYR A C 1
ATOM 1124 O O . TYR A 1 161 ? 63.20426 24.75222 29.54252 1.000 28.40619 155 TYR A O 1
ATOM 1133 N N . ASP A 1 162 ? 65.12229 25.90134 29.33678 1.000 24.54554 156 ASP A N 1
ATOM 1134 C CA . ASP A 1 162 ? 64.52509 26.99222 28.57490 1.000 24.55489 156 ASP A CA 1
ATOM 1135 C C . ASP A 1 162 ? 64.82479 26.78278 27.09452 1.000 23.68782 156 ASP A C 1
ATOM 1136 O O . ASP A 1 162 ? 65.98324 26.58337 26.71198 1.000 25.97450 156 ASP A O 1
ATOM 1141 N N . VAL A 1 163 ? 63.78685 26.83277 26.26923 1.000 24.33499 157 VAL A N 1
ATOM 1142 C CA . VAL A 1 163 ? 63.92328 26.73488 24.81848 1.000 23.36626 157 VAL A CA 1
ATOM 1143 C C . VAL A 1 163 ? 63.26214 27.94844 24.19065 1.000 25.15173 157 VAL A C 1
ATOM 1144 O O . VAL A 1 163 ? 62.23809 28.43458 24.67772 1.000 27.06075 157 VAL A O 1
ATOM 1148 N N . TRP A 1 164 ? 63.81364 28.40452 23.07176 1.000 22.46132 158 TRP A N 1
ATOM 1149 C CA . TRP A 1 164 ? 63.24823 29.56804 22.40705 1.000 28.51434 158 TRP A CA 1
ATOM 1150 C C . TRP A 1 164 ? 63.65772 29.58375 20.93728 1.000 27.03116 158 TRP A C 1
ATOM 1151 O O . TRP A 1 164 ? 64.51590 28.81602 20.49399 1.000 30.16830 158 TRP A O 1
ATOM 1162 N N . PHE A 1 165 ? 63.02397 30.47356 20.18238 1.000 26.14606 159 PHE A N 1
ATOM 1163 C CA . PHE A 1 165 ? 63.55561 30.90085 18.89525 1.000 26.40472 159 PHE A CA 1
ATOM 1164 C C . PHE A 1 165 ? 63.27294 32.38044 18.74104 1.000 26.31486 159 PHE A C 1
ATOM 1165 O O . PHE A 1 165 ? 62.27280 32.88955 19.25516 1.000 32.56805 159 PHE A O 1
ATOM 1173 N N . ALA A 1 166 ? 64.15460 33.06476 18.01999 1.000 26.54426 160 ALA A N 1
ATOM 1174 C CA . ALA A 1 166 ? 64.00307 34.49153 17.77175 1.000 29.65647 160 ALA A CA 1
ATOM 1175 C C . ALA A 1 166 ? 64.28724 34.78777 16.30664 1.000 33.91217 160 ALA A C 1
ATOM 1176 O O . ALA A 1 166 ? 65.35774 34.44789 15.79062 1.000 35.17848 160 ALA A O 1
ATOM 1178 N N . ILE A 1 167 ? 63.31674 35.38582 15.62973 1.000 32.80268 161 ILE A N 1
ATOM 1179 C CA . ILE A 1 167 ? 63.51176 35.93600 14.29879 1.000 34.21136 161 ILE A CA 1
ATOM 1180 C C . ILE A 1 167 ? 63.65904 37.44567 14.43889 1.000 33.82823 161 ILE A C 1
ATOM 1181 O O . ILE A 1 167 ? 62.71526 38.12342 14.84755 1.000 34.22122 161 ILE A O 1
ATOM 1186 N N . ASP A 1 168 ? 64.81671 37.98620 14.08114 1.000 31.09295 162 ASP A N 1
ATOM 1187 C CA . ASP A 1 168 ? 65.07935 39.41766 14.19967 1.000 33.90795 162 ASP A CA 1
ATOM 1188 C C . ASP A 1 168 ? 65.48341 39.95938 12.83261 1.000 36.90869 162 ASP A C 1
ATOM 1189 O O . ASP A 1 168 ? 66.58640 39.68205 12.34407 1.000 33.93396 162 ASP A O 1
ATOM 1194 N N . THR A 1 169 ? 64.58962 40.73539 12.22084 1.000 34.47479 163 THR A N 1
ATOM 1195 C CA . THR A 1 169 ? 64.85017 41.22051 10.87203 1.000 40.00777 163 THR A CA 1
ATOM 1196 C C . THR A 1 169 ? 65.98174 42.24637 10.86370 1.000 37.38658 163 THR A C 1
ATOM 1197 O O . THR A 1 169 ? 66.88373 42.16838 10.02279 1.000 39.04022 163 THR A O 1
ATOM 1201 N N . ALA A 1 170 ? 65.98421 43.16378 11.83685 1.000 39.10833 164 ALA A N 1
ATOM 1202 C CA . ALA A 1 170 ? 66.98886 44.22776 11.91712 1.000 43.37987 164 ALA A CA 1
ATOM 1203 C C . ALA A 1 170 ? 68.41691 43.70549 11.76786 1.000 41.48263 164 ALA A C 1
ATOM 1204 O O . ALA A 1 170 ? 69.22760 44.28346 11.03953 1.000 39.48911 164 ALA A O 1
ATOM 1206 N N . SER A 1 171 ? 68.75973 42.64265 12.48261 1.000 43.47580 165 SER A N 1
ATOM 1207 C CA . SER A 1 171 ? 70.06581 42.02612 12.32119 1.000 41.80866 165 SER A CA 1
ATOM 1208 C C . SER A 1 171 ? 70.01574 40.82269 11.39326 1.000 45.95158 165 SER A C 1
ATOM 1209 O O . SER A 1 171 ? 71.04302 40.16104 11.19321 1.000 51.42496 165 SER A O 1
ATOM 1212 N N . ASN A 1 172 ? 68.84605 40.52038 10.82978 1.000 40.08412 166 ASN A N 1
ATOM 1213 C CA . ASN A 1 172 ? 68.71773 39.48593 9.80698 1.000 46.84537 166 ASN A CA 1
ATOM 1214 C C . ASN A 1 172 ? 69.19297 38.11650 10.30545 1.000 42.02822 166 ASN A C 1
ATOM 1215 O O . ASN A 1 172 ? 70.00428 37.44434 9.66716 1.000 43.54022 166 ASN A O 1
ATOM 1220 N N . ARG A 1 173 ? 68.70490 37.70913 11.47336 1.000 40.48073 167 ARG A N 1
ATOM 1221 C CA . ARG A 1 173 ? 69.12743 36.44469 12.05471 1.000 40.25257 167 ARG A CA 1
ATOM 1222 C C . ARG A 1 173 ? 67.93061 35.65690 12.56208 1.000 32.76179 167 ARG A C 1
ATOM 1223 O O . ARG A 1 173 ? 66.89847 36.22104 12.93336 1.000 36.14158 167 ARG A O 1
ATOM 1231 N N . ILE A 1 174 ? 68.06486 34.33532 12.48268 1.000 39.08750 168 ILE A N 1
ATOM 1232 C CA . ILE A 1 174 ? 67.21052 33.37053 13.16983 1.000 31.75940 168 ILE A CA 1
ATOM 1233 C C . ILE A 1 174 ? 68.05981 32.71963 14.24052 1.000 32.00667 168 ILE A C 1
ATOM 1234 O O . ILE A 1 174 ? 69.17858 32.26628 13.95751 1.000 29.49216 168 ILE A O 1
ATOM 1239 N N . GLU A 1 175 ? 67.53700 32.68411 15.46731 1.000 34.90478 169 GLU A N 1
ATOM 1240 C CA . GLU A 1 175 ? 68.20632 32.07550 16.61155 1.000 29.42509 169 GLU A CA 1
ATOM 1241 C C . GLU A 1 175 ? 67.30498 30.97964 17.15265 1.000 29.13512 169 GLU A C 1
ATOM 1242 O O . GLU A 1 175 ? 66.09796 31.18623 17.29188 1.000 33.72642 169 GLU A O 1
ATOM 1248 N N . VAL A 1 176 ? 67.86753 29.79784 17.38489 1.000 27.89913 170 VAL A N 1
ATOM 1249 C CA . VAL A 1 176 ? 67.16999 28.71603 18.06952 1.000 26.88800 170 VAL A CA 1
ATOM 1250 C C . VAL A 1 176 ? 68.10067 28.24526 19.17381 1.000 29.95154 170 VAL A C 1
ATOM 1251 O O . VAL A 1 176 ? 69.29402 28.02782 18.92602 1.000 28.54800 170 VAL A O 1
ATOM 1255 N N . GLY A 1 177 ? 67.58698 28.15986 20.39998 1.000 31.33939 171 GLY A N 1
ATOM 1256 C CA . GLY A 1 177 ? 68.45792 27.94387 21.54788 1.000 28.49503 171 GLY A CA 1
ATOM 1257 C C . GLY A 1 177 ? 67.81801 27.16114 22.67166 1.000 27.21320 171 GLY A C 1
ATOM 1258 O O . GLY A 1 177 ? 66.59881 27.19572 22.86694 1.000 26.13445 171 GLY A O 1
ATOM 1259 N N . VAL A 1 178 ? 68.66493 26.48118 23.44776 1.000 30.52631 172 VAL A N 1
ATOM 1260 C CA . VAL A 1 178 ? 68.23955 25.72959 24.62786 1.000 30.81643 172 VAL A CA 1
ATOM 1261 C C . VAL A 1 178 ? 69.28900 25.88395 25.72964 1.000 31.33029 172 VAL A C 1
ATOM 1262 O O . VAL A 1 178 ? 70.49558 25.78560 25.47365 1.000 27.38458 172 VAL A O 1
ATOM 1266 N N . THR A 1 179 ? 68.83485 26.16243 26.95478 1.000 32.03417 173 THR A N 1
ATOM 1267 C CA . THR A 1 179 ? 69.73686 26.27516 28.10079 1.000 29.73284 173 THR A CA 1
ATOM 1268 C C . THR A 1 179 ? 69.16816 25.49140 29.27602 1.000 28.12279 173 THR A C 1
ATOM 1269 O O . THR A 1 179 ? 67.98239 25.62925 29.59801 1.000 27.60503 173 THR A O 1
ATOM 1273 N N . GLU A 1 180 ? 70.01260 24.66200 29.90140 1.000 33.13930 174 GLU A N 1
ATOM 1274 C CA . GLU A 1 180 ? 69.62734 23.91572 31.09780 1.000 33.02767 174 GLU A CA 1
ATOM 1275 C C . GLU A 1 180 ? 69.35712 24.87522 32.24646 1.000 30.12472 174 GLU A C 1
ATOM 1276 O O . GLU A 1 180 ? 70.17794 25.74672 32.53797 1.000 27.44177 174 GLU A O 1
ATOM 1282 N N . VAL A 1 181 ? 68.22107 24.68187 32.92422 1.000 32.91134 175 VAL A N 1
ATOM 1283 C CA . VAL A 1 181 ? 67.76166 25.63718 33.93664 1.000 30.47520 175 VAL A CA 1
ATOM 1284 C C . VAL A 1 181 ? 68.69260 25.66334 35.15017 1.000 33.28619 175 VAL A C 1
ATOM 1285 O O . VAL A 1 181 ? 69.06352 26.73948 35.63754 1.000 32.54695 175 VAL A O 1
ATOM 1289 N N . ASP A 1 182 ? 69.09942 24.49384 35.64722 1.000 29.29442 176 ASP A N 1
ATOM 1290 C CA . ASP A 1 182 ? 69.96708 24.39623 36.82462 1.000 26.84478 176 ASP A CA 1
ATOM 1291 C C . ASP A 1 182 ? 71.42696 24.56424 36.41419 1.000 35.64812 176 ASP A C 1
ATOM 1292 O O . ASP A 1 182 ? 72.07462 23.59361 36.01761 1.000 38.64367 176 ASP A O 1
ATOM 1297 N N . GLY A 1 183 ? 71.97747 25.77494 36.58460 1.000 35.04531 177 GLY A N 1
ATOM 1298 C CA . GLY A 1 183 ? 73.37597 26.06568 36.25522 1.000 32.24462 177 GLY A CA 1
ATOM 1299 C C . GLY A 1 183 ? 74.41050 25.37159 37.13635 1.000 34.89790 177 GLY A C 1
ATOM 1300 O O . GLY A 1 183 ? 75.60058 25.38974 36.80374 1.000 35.66491 177 GLY A O 1
ATOM 1301 N N . SER A 1 184 ? 73.99137 24.77293 38.24422 1.000 37.56396 178 SER A N 1
ATOM 1302 C CA . SER A 1 184 ? 74.90169 24.19975 39.23071 1.000 38.23283 178 SER A CA 1
ATOM 1303 C C . SER A 1 184 ? 75.32326 22.77051 38.91532 1.000 35.30213 178 SER A C 1
ATOM 1304 O O . SER A 1 184 ? 76.12126 22.19979 39.66971 1.000 32.91807 178 SER A O 1
ATOM 1307 N N . VAL A 1 185 ? 74.78187 22.16022 37.86108 1.000 34.30551 179 VAL A N 1
ATOM 1308 C CA . VAL A 1 185 ? 75.15306 20.79130 37.50325 1.000 34.89017 179 VAL A CA 1
ATOM 1309 C C . VAL A 1 185 ? 76.54078 20.80324 36.88011 1.000 34.57554 179 VAL A C 1
ATOM 1310 O O . VAL A 1 185 ? 77.07090 21.87125 36.55833 1.000 34.77597 179 VAL A O 1
ATOM 1314 N N . ALA A 1 186 ? 77.15018 19.62332 36.72886 1.000 37.31846 180 ALA A N 1
ATOM 1315 C CA . ALA A 1 186 ? 78.51475 19.55874 36.20237 1.000 41.39248 180 ALA A CA 1
ATOM 1316 C C . ALA A 1 186 ? 78.61623 20.24738 34.83941 1.000 43.99263 180 ALA A C 1
ATOM 1317 O O . ALA A 1 186 ? 79.36230 21.21919 34.67758 1.000 45.83147 180 ALA A O 1
ATOM 1319 N N . ALA A 1 187 ? 77.86443 19.76521 33.84161 1.000 43.62028 181 ALA A N 1
ATOM 1320 C CA . ALA A 1 187 ? 77.92887 20.29968 32.47474 1.000 47.70342 181 ALA A CA 1
ATOM 1321 C C . ALA A 1 187 ? 76.55267 20.79058 32.04069 1.000 44.59615 181 ALA A C 1
ATOM 1322 O O . ALA A 1 187 ? 75.80484 20.05523 31.37525 1.000 38.10855 181 ALA A O 1
ATOM 1324 N N . PRO A 1 188 ? 76.17943 22.01742 32.40643 1.000 38.75368 182 PRO A N 1
ATOM 1325 C CA . PRO A 1 188 ? 74.87099 22.53450 31.99385 1.000 36.29639 182 PRO A CA 1
ATOM 1326 C C . PRO A 1 188 ? 74.85492 22.72898 30.49082 1.000 36.99303 182 PRO A C 1
ATOM 1327 O O . PRO A 1 188 ? 75.81867 23.23406 29.91488 1.000 37.09246 182 PRO A O 1
ATOM 1331 N N . VAL A 1 189 ? 73.76871 22.28164 29.85832 1.000 37.56685 183 VAL A N 1
ATOM 1332 C CA . VAL A 1 189 ? 73.62412 22.42119 28.41501 1.000 37.44601 183 VAL A CA 1
ATOM 1333 C C . VAL A 1 189 ? 73.37071 23.88016 28.06349 1.000 34.41477 183 VAL A C 1
ATOM 1334 O O . VAL A 1 189 ? 72.46823 24.52387 28.60959 1.000 30.42172 183 VAL A O 1
ATOM 1338 N N . ARG A 1 190 ? 74.15990 24.40739 27.13180 1.000 38.15008 184 ARG A N 1
ATOM 1339 C CA . ARG A 1 190 ? 73.87621 25.71064 26.53767 1.000 38.79277 184 ARG A CA 1
ATOM 1340 C C . ARG A 1 190 ? 74.32369 25.63512 25.08562 1.000 38.33014 184 ARG A C 1
ATOM 1341 O O . ARG A 1 190 ? 75.52735 25.58256 24.80815 1.000 39.19567 184 ARG A O 1
ATOM 1349 N N . HIS A 1 191 ? 73.35662 25.57856 24.17203 1.000 37.51858 185 HIS A N 1
ATOM 1350 C CA . HIS A 1 191 ? 73.61232 25.56522 22.73959 1.000 34.68377 185 HIS A CA 1
ATOM 1351 C C . HIS A 1 191 ? 72.67350 26.54394 22.06818 1.000 37.10354 185 HIS A C 1
ATOM 1352 O O . HIS A 1 191 ? 71.56557 26.80545 22.54887 1.000 29.61975 185 HIS A O 1
ATOM 1359 N N . ARG A 1 192 ? 73.13927 27.08697 20.94781 1.000 37.02404 186 ARG A N 1
ATOM 1360 C CA . ARG A 1 192 ? 72.25641 27.80701 20.05483 1.000 36.36288 186 ARG A CA 1
ATOM 1361 C C . ARG A 1 192 ? 72.73447 27.60241 18.62434 1.000 38.72523 186 ARG A C 1
ATOM 1362 O O . ARG A 1 192 ? 73.86839 27.18094 18.37004 1.000 33.42800 186 ARG A O 1
ATOM 1370 N N . THR A 1 193 ? 71.82260 27.85006 17.69428 1.000 34.52624 187 THR A N 1
ATOM 1371 C CA . THR A 1 193 ? 72.11595 27.83272 16.27428 1.000 33.11970 187 THR A CA 1
ATOM 1372 C C . THR A 1 193 ? 71.72500 29.18930 15.70793 1.000 31.80716 187 THR A C 1
ATOM 1373 O O . THR A 1 193 ? 70.57492 29.61988 15.85768 1.000 30.26603 187 THR A O 1
ATOM 1377 N N . LEU A 1 194 ? 72.67199 29.85565 15.05943 1.000 27.87498 188 LEU A N 1
ATOM 1378 C CA . LEU A 1 194 ? 72.39690 31.09329 14.34955 1.000 29.44802 188 LEU A CA 1
ATOM 1379 C C . LEU A 1 194 ? 72.45639 30.87296 12.84352 1.000 34.07139 188 LEU A C 1
ATOM 1380 O O . LEU A 1 194 ? 73.41099 30.29013 12.31125 1.000 28.93775 188 LEU A O 1
ATOM 1385 N N . GLN A 1 195 ? 71.43834 31.35966 12.16727 1.000 33.74032 189 GLN A N 1
ATOM 1386 C CA . GLN A 1 195 ? 71.27246 31.18660 10.74142 1.000 33.21711 189 GLN A CA 1
ATOM 1387 C C . GLN A 1 195 ? 70.86808 32.53776 10.16379 1.000 41.29185 189 GLN A C 1
ATOM 1388 O O . GLN A 1 195 ? 70.09697 33.28075 10.78411 1.000 36.25761 189 GLN A O 1
ATOM 1394 N N . MET A 1 196 ? 71.37748 32.87535 8.98557 1.000 40.21638 190 MET A N 1
ATOM 1395 C CA . MET A 1 196 ? 71.02251 34.16975 8.42000 1.000 44.19484 190 MET A CA 1
ATOM 1396 C C . MET A 1 196 ? 69.58184 34.11435 7.91263 1.000 37.81018 190 MET A C 1
ATOM 1397 O O . MET A 1 196 ? 69.13863 33.10287 7.36395 1.000 35.59624 190 MET A O 1
ATOM 1402 N N . LEU A 1 197 ? 68.82473 35.18427 8.17255 1.000 40.39332 191 LEU A N 1
ATOM 1403 C CA . LEU A 1 197 ? 67.39306 35.16695 7.87788 1.000 39.64326 191 LEU A CA 1
ATOM 1404 C C . LEU A 1 197 ? 67.15119 35.22714 6.37711 1.000 48.48070 191 LEU A C 1
ATOM 1405 O O . LEU A 1 197 ? 66.47110 34.36263 5.81713 1.000 52.24468 191 LEU A O 1
ATOM 1410 N N . ASP A 1 198 ? 67.70656 36.24821 5.71869 1.000 52.92536 192 ASP A N 1
ATOM 1411 C CA . ASP A 1 198 ? 67.69430 36.43662 4.26218 1.000 61.90648 192 ASP A CA 1
ATOM 1412 C C . ASP A 1 198 ? 66.28585 36.34882 3.65742 1.000 62.90560 192 ASP A C 1
ATOM 1413 O O . ASP A 1 198 ? 66.01670 35.56195 2.74370 1.000 63.75990 192 ASP A O 1
ATOM 1418 N N . ALA A 1 199 ? 65.38283 37.19231 4.16608 1.000 56.58808 193 ALA A N 1
ATOM 1419 C CA . ALA A 1 199 ? 64.05248 37.33548 3.57380 1.000 63.87367 193 ALA A CA 1
ATOM 1420 C C . ALA A 1 199 ? 63.36671 35.98971 3.34060 1.000 67.68775 193 ALA A C 1
ATOM 1421 O O . ALA A 1 199 ? 62.39113 35.90725 2.58265 1.000 66.19078 193 ALA A O 1
ATOM 1423 N N . ARG A 1 200 ? 63.90250 34.92472 3.96062 1.000 65.79030 194 ARG A N 1
ATOM 1424 C CA . ARG A 1 200 ? 63.25546 33.62153 4.09110 1.000 65.21681 194 ARG A CA 1
ATOM 1425 C C . ARG A 1 200 ? 62.06058 33.66352 5.03595 1.000 67.92610 194 ARG A C 1
ATOM 1426 O O . ARG A 1 200 ? 61.43482 32.61882 5.26637 1.000 69.02665 194 ARG A O 1
ATOM 1434 N N . TRP A 1 201 ? 61.76749 34.83288 5.61327 1.000 70.43345 195 TRP A N 1
ATOM 1435 C CA . TRP A 1 201 ? 60.60074 35.05810 6.45486 1.000 56.37687 195 TRP A CA 1
ATOM 1436 C C . TRP A 1 201 ? 60.19778 36.52559 6.36654 1.000 59.14544 195 TRP A C 1
ATOM 1437 O O . TRP A 1 201 ? 61.05989 37.40610 6.28377 1.000 60.48111 195 TRP A O 1
ATOM 1448 N N . ARG A 1 202 ? 58.89083 36.78763 6.34971 1.000 55.91374 196 ARG A N 1
ATOM 1449 C CA . ARG A 1 202 ? 58.40971 38.15799 6.46525 1.000 57.01948 196 ARG A CA 1
ATOM 1450 C C . ARG A 1 202 ? 57.15845 38.20360 7.34084 1.000 53.99223 196 ARG A C 1
ATOM 1451 O O . ARG A 1 202 ? 56.49114 37.18960 7.57466 1.000 48.27966 196 ARG A O 1
ATOM 1459 N N . ALA A 1 203 ? 56.87271 39.40977 7.83133 1.000 49.58204 197 ALA A N 1
ATOM 1460 C CA . ALA A 1 203 ? 55.77982 39.64217 8.75264 1.000 47.08046 197 ALA A CA 1
ATOM 1461 C C . ALA A 1 203 ? 54.49041 39.04183 8.20193 1.000 50.04469 197 ALA A C 1
ATOM 1462 O O . ALA A 1 203 ? 54.20341 39.17658 7.00629 1.000 59.35329 197 ALA A O 1
ATOM 1464 N N . PRO A 1 204 ? 53.69588 38.38030 9.03362 1.000 51.04148 198 PRO A N 1
ATOM 1465 C CA . PRO A 1 204 ? 52.52673 37.66590 8.52243 1.000 48.53766 198 PRO A CA 1
ATOM 1466 C C . PRO A 1 204 ? 51.42665 38.64643 8.17032 1.000 51.37118 198 PRO A C 1
ATOM 1467 O O . PRO A 1 204 ? 51.37997 39.77723 8.66211 1.000 45.71405 198 PRO A O 1
ATOM 1471 N N . HIS A 1 205 ? 50.54535 38.20470 7.28524 1.000 53.12379 199 HIS A N 1
ATOM 1472 C CA . HIS A 1 205 ? 49.37516 38.99189 6.93647 1.000 52.99327 199 HIS A CA 1
ATOM 1473 C C . HIS A 1 205 ? 48.16331 38.46445 7.68833 1.000 49.89268 199 HIS A C 1
ATOM 1474 O O . HIS A 1 205 ? 48.11430 37.30461 8.10970 1.000 46.70674 199 HIS A O 1
ATOM 1481 N N . SER A 1 206 ? 47.16929 39.34171 7.82816 1.000 51.41489 200 SER A N 1
ATOM 1482 C CA . SER A 1 206 ? 45.94508 39.00822 8.54223 1.000 43.72258 200 SER A CA 1
ATOM 1483 C C . SER A 1 206 ? 45.36243 37.66482 8.10514 1.000 51.06939 200 SER A C 1
ATOM 1484 O O . SER A 1 206 ? 44.76756 36.94427 8.91895 1.000 50.26577 200 SER A O 1
ATOM 1487 N N . ASP A 1 207 ? 45.55065 37.27736 6.84726 1.000 51.15498 201 ASP A N 1
ATOM 1488 C CA . ASP A 1 207 ? 44.95792 36.00989 6.44624 1.000 49.78714 201 ASP A CA 1
ATOM 1489 C C . ASP A 1 207 ? 45.81862 34.80183 6.82123 1.000 46.32743 201 ASP A C 1
ATOM 1490 O O . ASP A 1 207 ? 45.33352 33.66806 6.74475 1.000 43.83419 201 ASP A O 1
ATOM 1495 N N . ASP A 1 208 ? 47.05154 35.00937 7.29007 1.000 46.57593 202 ASP A N 1
ATOM 1496 C CA . ASP A 1 208 ? 47.84951 33.90199 7.80692 1.000 46.89159 202 ASP A CA 1
ATOM 1497 C C . ASP A 1 208 ? 47.39512 33.44180 9.19355 1.000 45.67173 202 ASP A C 1
ATOM 1498 O O . ASP A 1 208 ? 48.00654 32.52396 9.75207 1.000 41.53964 202 ASP A O 1
ATOM 1503 N N . ALA A 1 209 ? 46.34001 34.03696 9.75432 1.000 41.86377 203 ALA A N 1
ATOM 1504 C CA . ALA A 1 209 ? 45.93015 33.70234 11.11252 1.000 45.15723 203 ALA A CA 1
ATOM 1505 C C . ALA A 1 209 ? 45.60403 32.21771 11.23412 1.000 45.60250 203 ALA A C 1
ATOM 1506 O O . ALA A 1 209 ? 45.19553 31.55746 10.26767 1.000 42.83558 203 ALA A O 1
ATOM 1508 N N . ALA A 1 210 ? 45.84155 31.69048 12.43502 1.000 39.40438 204 ALA A N 1
ATOM 1509 C CA . ALA A 1 210 ? 45.58145 30.29706 12.77041 1.000 35.90672 204 ALA A CA 1
ATOM 1510 C C . ALA A 1 210 ? 45.67838 30.15388 14.28097 1.000 39.42930 204 ALA A C 1
ATOM 1511 O O . ALA A 1 210 ? 46.23410 31.00884 14.97825 1.000 38.11845 204 ALA A O 1
ATOM 1513 N N . ASP A 1 211 ? 45.12216 29.06252 14.77607 1.000 38.78885 205 ASP A N 1
ATOM 1514 C CA . ASP A 1 211 ? 45.16984 28.79867 16.20071 1.000 35.89382 205 ASP A CA 1
ATOM 1515 C C . ASP A 1 211 ? 46.60043 28.56911 16.66464 1.000 42.62611 205 ASP A C 1
ATOM 1516 O O . ASP A 1 211 ? 47.46647 28.10781 15.90699 1.000 39.64163 205 ASP A O 1
ATOM 1521 N N . LEU A 1 212 ? 46.84864 28.92512 17.92125 1.000 36.36095 206 LEU A N 1
ATOM 1522 C CA . LEU A 1 212 ? 48.10855 28.61794 18.56891 1.000 34.13842 206 LEU A CA 1
ATOM 1523 C C . LEU A 1 212 ? 47.92467 27.36083 19.40767 1.000 36.38339 206 LEU A C 1
ATOM 1524 O O . LEU A 1 212 ? 46.96669 27.25757 20.17939 1.000 38.45234 206 LEU A O 1
ATOM 1529 N N . LEU A 1 213 ? 48.77523 26.37319 19.18521 1.000 32.51530 207 LEU A N 1
ATOM 1530 C CA . LEU A 1 213 ? 48.73040 25.14741 19.96207 1.000 35.85317 207 LEU A CA 1
ATOM 1531 C C . LEU A 1 213 ? 49.93336 25.08665 20.90123 1.000 34.82691 207 LEU A C 1
ATOM 1532 O O . LEU A 1 213 ? 51.03403 25.55395 20.58288 1.000 29.67483 207 LEU A O 1
ATOM 1537 N N . ILE A 1 214 ? 49.71359 24.51274 22.07481 1.000 33.19002 208 ILE A N 1
ATOM 1538 C CA . ILE A 1 214 ? 50.80263 24.14936 22.96197 1.000 30.96968 208 ILE A CA 1
ATOM 1539 C C . ILE A 1 214 ? 50.65347 22.66379 23.21415 1.000 27.01773 208 ILE A C 1
ATOM 1540 O O . ILE A 1 214 ? 49.57959 22.20908 23.63194 1.000 27.50315 208 ILE A O 1
ATOM 1545 N N . GLY A 1 215 ? 51.71645 21.91051 22.92890 1.000 25.59134 209 GLY A N 1
ATOM 1546 C CA . GLY A 1 215 ? 51.72670 20.47781 23.10750 1.000 27.38917 209 GLY A CA 1
ATOM 1547 C C . GLY A 1 215 ? 51.50727 19.65374 21.85754 1.000 28.62609 209 GLY A C 1
ATOM 1548 O O . GLY A 1 215 ? 51.56694 18.41368 21.94459 1.000 26.58309 209 GLY A O 1
ATOM 1549 N N . ALA A 1 216 ? 51.26472 20.28452 20.70205 1.000 29.76554 210 ALA A N 1
ATOM 1550 C CA . ALA A 1 216 ? 50.98572 19.54145 19.47114 1.000 30.78769 210 ALA A CA 1
ATOM 1551 C C . ALA A 1 216 ? 51.10828 20.46716 18.25887 1.000 34.73962 210 ALA A C 1
ATOM 1552 O O . ALA A 1 216 ? 51.33361 21.67414 18.38469 1.000 30.42638 210 ALA A O 1
ATOM 1554 N N . LEU A 1 217 ? 50.98252 19.87120 17.07086 1.000 34.93851 211 LEU A N 1
ATOM 1555 C CA . LEU A 1 217 ? 51.09342 20.59571 15.80924 1.000 34.95251 211 LEU A CA 1
ATOM 1556 C C . LEU A 1 217 ? 49.89601 20.22565 14.93339 1.000 35.47346 211 LEU A C 1
ATOM 1557 O O . LEU A 1 217 ? 49.55516 19.04176 14.81257 1.000 39.33612 211 LEU A O 1
ATOM 1562 N N . GLU A 1 218 ? 49.21930 21.22828 14.36997 1.000 36.16182 212 GLU A N 1
ATOM 1563 C CA . GLU A 1 218 ? 48.04457 20.98263 13.52009 1.000 38.16135 212 GLU A CA 1
ATOM 1564 C C . GLU A 1 218 ? 48.34044 21.42690 12.08115 1.000 33.59418 212 GLU A C 1
ATOM 1565 O O . GLU A 1 218 ? 48.06847 22.56480 11.69467 1.000 34.05930 212 GLU A O 1
ATOM 1571 N N . ASP A 1 219 ? 48.93957 20.53220 11.29817 1.000 40.43925 213 ASP A N 1
ATOM 1572 C CA . ASP A 1 219 ? 49.31141 20.82868 9.91319 1.000 44.04537 213 ASP A CA 1
ATOM 1573 C C . ASP A 1 219 ? 48.75990 19.76301 8.96264 1.000 44.32192 213 ASP A C 1
ATOM 1574 O O . ASP A 1 219 ? 49.42747 19.35650 8.01260 1.000 51.53194 213 ASP A O 1
ATOM 1579 N N . GLY A 1 220 ? 47.54081 19.27921 9.21240 1.000 46.96417 214 GLY A N 1
ATOM 1580 C CA . GLY A 1 220 ? 46.99287 18.15643 8.46079 1.000 50.80497 214 GLY A CA 1
ATOM 1581 C C . GLY A 1 220 ? 46.27634 17.11243 9.31288 1.000 57.79828 214 GLY A C 1
ATOM 1582 O O . GLY A 1 220 ? 45.89010 17.35565 10.46925 1.000 56.90276 214 GLY A O 1
ATOM 1583 N N . ARG A 1 223 ? 46.21940 16.73678 13.71454 1.000 41.23902 217 ARG A N 1
ATOM 1584 C CA . ARG A 1 223 ? 47.05071 16.92480 14.91865 1.000 39.36587 217 ARG A CA 1
ATOM 1585 C C . ARG A 1 223 ? 48.12500 15.84332 15.10471 1.000 34.53685 217 ARG A C 1
ATOM 1586 O O . ARG A 1 223 ? 47.82771 14.65346 15.11346 1.000 31.66392 217 ARG A O 1
ATOM 1594 N N . ARG A 1 224 ? 49.37672 16.25443 15.28985 1.000 38.57032 218 ARG A N 1
ATOM 1595 C CA . ARG A 1 224 ? 50.46797 15.29928 15.46060 1.000 35.87935 218 ARG A CA 1
ATOM 1596 C C . ARG A 1 224 ? 51.52567 15.89965 16.38174 1.000 29.88586 218 ARG A C 1
ATOM 1597 O O . ARG A 1 224 ? 51.38822 17.02247 16.87526 1.000 31.59279 218 ARG A O 1
ATOM 1605 N N . ALA A 1 225 ? 52.59054 15.13485 16.60159 1.000 27.57331 219 ALA A N 1
ATOM 1606 C CA . ALA A 1 225 ? 53.73332 15.54818 17.41487 1.000 28.05389 219 ALA A CA 1
ATOM 1607 C C . ALA A 1 225 ? 53.30310 15.97744 18.82077 1.000 30.26481 219 ALA A C 1
ATOM 1608 O O . ALA A 1 225 ? 53.72900 17.01762 19.33969 1.000 30.45354 219 ALA A O 1
ATOM 1610 N N . HIS A 1 226 ? 52.47567 15.14445 19.44932 1.000 28.02060 220 HIS A N 1
ATOM 1611 C CA . HIS A 1 226 ? 52.03130 15.39512 20.81802 1.000 27.32387 220 HIS A CA 1
ATOM 1612 C C . HIS A 1 226 ? 53.20231 15.35211 21.80117 1.000 27.81551 220 HIS A C 1
ATOM 1613 O O . HIS A 1 226 ? 54.00753 14.41882 21.80049 1.000 31.75065 220 HIS A O 1
ATOM 1620 N N . PHE A 1 227 ? 53.29008 16.36427 22.64831 1.000 24.85438 221 PHE A N 1
ATOM 1621 C CA . PHE A 1 227 ? 54.40715 16.48658 23.57133 1.000 26.94416 221 PHE A CA 1
ATOM 1622 C C . PHE A 1 227 ? 54.22782 15.59514 24.80759 1.000 29.05867 221 PHE A C 1
ATOM 1623 O O . PHE A 1 227 ? 53.11705 15.43701 25.32899 1.000 24.62891 221 PHE A O 1
ATOM 1631 N N . ASN A 1 228 ? 55.33938 15.01940 25.28008 1.000 28.64850 222 ASN A N 1
ATOM 1632 C CA . ASN A 1 228 ? 55.38951 14.26871 26.53251 1.000 24.32999 222 ASN A CA 1
ATOM 1633 C C . ASN A 1 228 ? 56.27648 15.01412 27.51196 1.000 25.61665 222 ASN A C 1
ATOM 1634 O O . ASN A 1 228 ? 57.44629 15.28707 27.22016 1.000 21.92566 222 ASN A O 1
ATOM 1639 N N . GLY A 1 229 ? 55.71516 15.34009 28.67187 1.000 29.61507 223 GLY A N 1
ATOM 1640 C CA . GLY A 1 229 ? 56.43634 15.97472 29.74596 1.000 22.94522 223 GLY A CA 1
ATOM 1641 C C . GLY A 1 229 ? 55.74257 17.23463 30.16431 1.000 29.05105 223 GLY A C 1
ATOM 1642 O O . GLY A 1 229 ? 54.59097 17.50122 29.79084 1.000 29.64574 223 GLY A O 1
ATOM 1643 N N . GLN A 1 230 ? 56.45908 18.04024 30.93889 1.000 28.72766 224 GLN A N 1
ATOM 1644 C CA . GLN A 1 230 ? 55.89834 19.25057 31.50824 1.000 26.96379 224 GLN A CA 1
ATOM 1645 C C . GLN A 1 230 ? 56.27326 20.44772 30.64766 1.000 23.79019 224 GLN A C 1
ATOM 1646 O O . GLN A 1 230 ? 57.39101 20.53500 30.12953 1.000 22.52114 224 GLN A O 1
ATOM 1652 N N . ILE A 1 231 ? 55.31974 21.35467 30.48608 1.000 23.68768 225 ILE A N 1
ATOM 1653 C CA . ILE A 1 231 ? 55.54647 22.65523 29.87681 1.000 25.81173 225 ILE A CA 1
ATOM 1654 C C . ILE A 1 231 ? 55.13181 23.71973 30.88232 1.000 23.63461 225 ILE A C 1
ATOM 1655 O O . ILE A 1 231 ? 54.08741 23.59954 31.53074 1.000 28.26844 225 ILE A O 1
ATOM 1660 N N . GLU A 1 232 ? 55.91956 24.78265 30.96790 1.000 23.12038 226 GLU A N 1
ATOM 1661 C CA . GLU A 1 232 ? 55.71306 25.83617 31.94891 1.000 26.61620 226 GLU A CA 1
ATOM 1662 C C . GLU A 1 232 ? 56.04696 27.17407 31.28860 1.000 24.45177 226 GLU A C 1
ATOM 1663 O O . GLU A 1 232 ? 57.05654 27.29411 30.58309 1.000 24.72157 226 GLU A O 1
ATOM 1669 N N . ALA A 1 233 ? 55.15161 28.14612 31.45805 1.000 26.36110 227 ALA A N 1
ATOM 1670 C CA . ALA A 1 233 ? 55.30093 29.55967 31.10747 1.000 21.92322 227 ALA A CA 1
ATOM 1671 C C . ALA A 1 233 ? 55.67138 29.79787 29.64128 1.000 26.78843 227 ALA A C 1
ATOM 1672 O O . ALA A 1 233 ? 56.65311 30.50552 29.36355 1.000 20.94455 227 ALA A O 1
ATOM 1674 N N . PRO A 1 234 ? 54.92823 29.23813 28.67792 1.000 29.05821 228 PRO A N 1
ATOM 1675 C CA . PRO A 1 234 ? 55.13131 29.64241 27.28043 1.000 26.74697 228 PRO A CA 1
ATOM 1676 C C . PRO A 1 234 ? 54.71948 31.08932 27.10171 1.000 32.61561 228 PRO A C 1
ATOM 1677 O O . PRO A 1 234 ? 53.93778 31.64599 27.88959 1.000 32.18637 228 PRO A O 1
ATOM 1681 N N . PHE A 1 235 ? 55.29081 31.69972 26.06180 1.000 28.99577 229 PHE A N 1
ATOM 1682 C CA . PHE A 1 235 ? 55.02848 33.09270 25.72058 1.000 32.11529 229 PHE A CA 1
ATOM 1683 C C . PHE A 1 235 ? 55.37805 33.33318 24.25106 1.000 37.02352 229 PHE A C 1
ATOM 1684 O O . PHE A 1 235 ? 56.17532 32.60057 23.65262 1.000 30.84182 229 PHE A O 1
ATOM 1692 N N . VAL A 1 236 ? 54.81562 34.41163 23.69821 1.000 34.29940 230 VAL A N 1
ATOM 1693 C CA . VAL A 1 236 ? 55.11070 34.86647 22.34174 1.000 33.52920 230 VAL A CA 1
ATOM 1694 C C . VAL A 1 236 ? 55.30496 36.37538 22.37637 1.000 36.24536 230 VAL A C 1
ATOM 1695 O O . VAL A 1 236 ? 54.51661 37.08945 23.00648 1.000 37.41879 230 VAL A O 1
ATOM 1699 N N . ALA A 1 237 ? 56.34730 36.86459 21.70187 1.000 35.67578 231 ALA A N 1
ATOM 1700 C CA . ALA A 1 237 ? 56.58586 38.29642 21.56651 1.000 38.54158 231 ALA A CA 1
ATOM 1701 C C . ALA A 1 237 ? 56.69586 38.71327 20.10154 1.000 42.20368 231 ALA A C 1
ATOM 1702 O O . ALA A 1 237 ? 56.99732 37.89689 19.22204 1.000 41.67201 231 ALA A O 1
ATOM 1704 N N . ASP A 1 238 ? 56.43351 40.00540 19.84973 1.000 47.31649 232 ASP A N 1
ATOM 1705 C CA . ASP A 1 238 ? 56.47982 40.61024 18.51355 1.000 45.41331 232 ASP A CA 1
ATOM 1706 C C . ASP A 1 238 ? 57.71075 41.48202 18.27878 1.000 44.61492 232 ASP A C 1
ATOM 1707 O O . ASP A 1 238 ? 57.78181 42.16230 17.25377 1.000 46.36610 232 ASP A O 1
ATOM 1712 N N . ALA A 1 239 ? 58.66133 41.51162 19.20837 1.000 55.15334 233 ALA A N 1
ATOM 1713 C CA . ALA A 1 239 ? 59.83061 42.37289 19.06692 1.000 50.10550 233 ALA A CA 1
ATOM 1714 C C . ALA A 1 239 ? 60.94938 41.84512 19.95040 1.000 48.94723 233 ALA A C 1
ATOM 1715 O O . ALA A 1 239 ? 60.72253 41.04295 20.85895 1.000 49.10604 233 ALA A O 1
ATOM 1717 N N . LEU A 1 240 ? 62.16314 42.31686 19.67446 1.000 50.35832 234 LEU A N 1
ATOM 1718 C CA . LEU A 1 240 ? 63.29441 42.06338 20.55494 1.000 53.17953 234 LEU A CA 1
ATOM 1719 C C . LEU A 1 240 ? 62.99771 42.56440 21.97586 1.000 53.27576 234 LEU A C 1
ATOM 1720 O O . LEU A 1 240 ? 62.11439 43.40637 22.18167 1.000 56.01777 234 LEU A O 1
ATOM 1725 N N . PRO A 1 241 ? 63.69398 42.03463 22.97863 1.000 51.35204 235 PRO A N 1
ATOM 1726 C CA . PRO A 1 241 ? 63.62656 42.62714 24.32327 1.000 53.49755 235 PRO A CA 1
ATOM 1727 C C . PRO A 1 241 ? 64.59235 43.80094 24.46040 1.000 63.13305 235 PRO A C 1
ATOM 1728 O O . PRO A 1 241 ? 65.55250 43.94866 23.69726 1.000 65.69715 235 PRO A O 1
ATOM 1732 N N . SER A 1 242 ? 64.32751 44.64055 25.46346 1.000 66.53584 236 SER A N 1
ATOM 1733 C CA . SER A 1 242 ? 65.10975 45.87028 25.66393 1.000 60.11086 236 SER A CA 1
ATOM 1734 C C . SER A 1 242 ? 66.54234 45.58615 26.12418 1.000 58.71776 236 SER A C 1
ATOM 1735 O O . SER A 1 242 ? 67.02543 46.16551 27.10055 1.000 60.89686 236 SER A O 1
ATOM 1738 N N . TYR A 1 252 ? 75.26916 34.51492 26.16232 1.000 33.18366 246 TYR A N 1
ATOM 1739 C CA . TYR A 1 252 ? 73.86387 34.64617 25.76898 1.000 38.14622 246 TYR A CA 1
ATOM 1740 C C . TYR A 1 252 ? 72.93010 33.88311 26.71294 1.000 38.78108 246 TYR A C 1
ATOM 1741 O O . TYR A 1 252 ? 73.30526 32.84877 27.26185 1.000 35.70384 246 TYR A O 1
ATOM 1750 N N . ALA A 1 253 ? 71.68725 34.35587 26.82331 1.000 36.83028 247 ALA A N 1
ATOM 1751 C CA . ALA A 1 253 ? 70.69679 33.76430 27.71054 1.000 39.09087 247 ALA A CA 1
ATOM 1752 C C . ALA A 1 253 ? 69.36005 33.59955 26.99215 1.000 34.83989 247 ALA A C 1
ATOM 1753 O O . ALA A 1 253 ? 69.04832 34.29170 26.01915 1.000 32.78952 247 ALA A O 1
ATOM 1755 N N . ALA A 1 254 ? 68.56544 32.68967 27.51509 1.000 31.99352 248 ALA A N 1
ATOM 1756 C CA . ALA A 1 254 ? 67.22744 32.45920 26.99580 1.000 29.09815 248 ALA A CA 1
ATOM 1757 C C . ALA A 1 254 ? 66.32018 33.66105 27.26876 1.000 32.98892 248 ALA A C 1
ATOM 1758 O O . ALA A 1 254 ? 66.34033 34.21009 28.38154 1.000 38.01205 248 ALA A O 1
ATOM 1760 N N . PRO A 1 255 ? 65.54231 34.12191 26.28853 1.000 32.25583 249 PRO A N 1
ATOM 1761 C CA . PRO A 1 255 ? 64.51953 35.13326 26.58262 1.000 30.36907 249 PRO A CA 1
ATOM 1762 C C . PRO A 1 255 ? 63.34471 34.49679 27.30110 1.000 31.16109 249 PRO A C 1
ATOM 1763 O O . PRO A 1 255 ? 63.00117 33.34120 27.05640 1.000 29.94843 249 PRO A O 1
ATOM 1767 N N . ARG A 1 256 ? 62.72379 35.26450 28.19409 1.000 31.56292 250 ARG A N 1
ATOM 1768 C CA . ARG A 1 256 ? 61.52715 34.83895 28.91194 1.000 30.68503 250 ARG A CA 1
ATOM 1769 C C . ARG A 1 256 ? 60.50124 35.96500 28.90323 1.000 30.03213 250 ARG A C 1
ATOM 1770 O O . ARG A 1 256 ? 60.81180 37.11047 28.58539 1.000 32.25739 250 ARG A O 1
ATOM 1778 N N . ALA A 1 257 ? 59.26734 35.63529 29.28888 1.000 30.81532 251 ALA A N 1
ATOM 1779 C CA . ALA A 1 257 ? 58.18136 36.60414 29.17559 1.000 31.36297 251 ALA A CA 1
ATOM 1780 C C . ALA A 1 257 ? 58.50831 37.91915 29.87387 1.000 32.83360 251 ALA A C 1
ATOM 1781 O O . ALA A 1 257 ? 58.19073 38.99569 29.34929 1.000 36.72414 251 ALA A O 1
ATOM 1783 N N . SER A 1 258 ? 59.16088 37.85812 31.04589 1.000 34.35332 252 SER A N 1
ATOM 1784 C CA . SER A 1 258 ? 59.51190 39.06076 31.81733 1.000 37.93446 252 SER A CA 1
ATOM 1785 C C . SER A 1 258 ? 60.58489 39.92573 31.15298 1.000 38.01477 252 SER A C 1
ATOM 1786 O O . SER A 1 258 ? 60.78306 41.07205 31.56532 1.000 34.64057 252 SER A O 1
ATOM 1789 N N . ASP A 1 259 ? 61.27596 39.41963 30.13983 1.000 39.53663 253 ASP A N 1
ATOM 1790 C CA . ASP A 1 259 ? 62.28176 40.21944 29.46336 1.000 39.68170 253 ASP A CA 1
ATOM 1791 C C . ASP A 1 259 ? 61.68549 41.26077 28.52105 1.000 40.11649 253 ASP A C 1
ATOM 1792 O O . ASP A 1 259 ? 62.44000 42.08232 27.98655 1.000 39.97625 253 ASP A O 1
ATOM 1797 N N . PHE A 1 260 ? 60.36679 41.26206 28.32356 1.000 37.03444 254 PHE A N 1
ATOM 1798 C CA . PHE A 1 260 ? 59.71839 42.07977 27.30832 1.000 41.79225 254 PHE A CA 1
ATOM 1799 C C . PHE A 1 260 ? 58.82960 43.13811 27.94245 1.000 50.01383 254 PHE A C 1
ATOM 1800 O O . PHE A 1 260 ? 58.21609 42.90961 28.98987 1.000 50.13178 254 PHE A O 1
ATOM 1808 N N . SER A 1 261 ? 58.78609 44.30297 27.30627 1.000 54.24676 255 SER A N 1
ATOM 1809 C CA . SER A 1 261 ? 57.74240 45.27528 27.58183 1.000 51.74320 255 SER A CA 1
ATOM 1810 C C . SER A 1 261 ? 56.39473 44.72195 27.13186 1.000 59.42513 255 SER A C 1
ATOM 1811 O O . SER A 1 261 ? 56.29605 43.95919 26.16402 1.000 54.81336 255 SER A O 1
ATOM 1814 N N . THR A 1 262 ? 55.34822 45.08351 27.86711 1.000 63.84314 256 THR A N 1
ATOM 1815 C CA . THR A 1 262 ? 54.05813 44.45270 27.63415 1.000 63.16696 256 THR A CA 1
ATOM 1816 C C . THR A 1 262 ? 53.44957 44.83420 26.29184 1.000 59.08351 256 THR A C 1
ATOM 1817 O O . THR A 1 262 ? 52.50988 44.16804 25.84281 1.000 60.80754 256 THR A O 1
ATOM 1821 N N . ASP A 1 263 ? 53.99424 45.83778 25.61238 1.000 58.55355 257 ASP A N 1
ATOM 1822 C CA . ASP A 1 263 ? 53.52089 46.14059 24.27197 1.000 64.70227 257 ASP A CA 1
ATOM 1823 C C . ASP A 1 263 ? 54.15986 45.24400 23.21484 1.000 63.99316 257 ASP A C 1
ATOM 1824 O O . ASP A 1 263 ? 53.67216 45.19388 22.07646 1.000 62.54001 257 ASP A O 1
ATOM 1829 N N . ALA A 1 264 ? 55.19624 44.49202 23.57594 1.000 54.48484 258 ALA A N 1
ATOM 1830 C CA . ALA A 1 264 ? 55.75200 43.47283 22.70277 1.000 51.31051 258 ALA A CA 1
ATOM 1831 C C . ALA A 1 264 ? 55.23060 42.07161 22.98515 1.000 45.99188 258 ALA A C 1
ATOM 1832 O O . ALA A 1 264 ? 55.41233 41.18847 22.14289 1.000 43.59149 258 ALA A O 1
ATOM 1834 N N . LEU A 1 265 ? 54.56820 41.85020 24.12065 1.000 46.93061 259 LEU A N 1
ATOM 1835 C CA . LEU A 1 265 ? 54.10651 40.51466 24.47248 1.000 42.42776 259 LEU A CA 1
ATOM 1836 C C . LEU A 1 265 ? 52.80641 40.20618 23.74905 1.000 35.26355 259 LEU A C 1
ATOM 1837 O O . LEU A 1 265 ? 51.80206 40.90016 23.92012 1.000 38.22198 259 LEU A O 1
ATOM 1842 N N . TYR A 1 266 ? 52.84385 39.16558 22.92726 1.000 38.46037 260 TYR A N 1
ATOM 1843 C CA . TYR A 1 266 ? 51.66297 38.67436 22.23717 1.000 33.53697 260 TYR A CA 1
ATOM 1844 C C . TYR A 1 266 ? 50.80840 37.83263 23.16921 1.000 37.13128 260 TYR A C 1
ATOM 1845 O O . TYR A 1 266 ? 49.57333 37.84678 23.06046 1.000 36.22592 260 TYR A O 1
ATOM 1854 N N . ALA A 1 267 ? 51.45704 37.10952 24.08584 1.000 33.91638 261 ALA A N 1
ATOM 1855 C CA . ALA A 1 267 ? 50.82271 36.26804 25.09124 1.000 33.74475 261 ALA A CA 1
ATOM 1856 C C . ALA A 1 267 ? 51.89902 35.74343 26.02732 1.000 34.35508 261 ALA A C 1
ATOM 1857 O O . ALA A 1 267 ? 53.02765 35.49663 25.60088 1.000 38.59781 261 ALA A O 1
ATOM 1859 N N . ALA A 1 268 ? 51.56320 35.61286 27.30410 1.000 34.84545 262 ALA A N 1
ATOM 1860 C CA . ALA A 1 268 ? 52.41947 34.89914 28.25730 1.000 35.94029 262 ALA A CA 1
ATOM 1861 C C . ALA A 1 268 ? 51.48923 34.12198 29.17175 1.000 36.13891 262 ALA A C 1
ATOM 1862 O O . ALA A 1 268 ? 50.73197 34.72617 29.94022 1.000 38.39256 262 ALA A O 1
ATOM 1864 N N . TRP A 1 269 ? 51.51745 32.79835 29.07467 1.000 32.46755 263 TRP A N 1
ATOM 1865 C CA . TRP A 1 269 ? 50.57628 31.97917 29.82034 1.000 33.92360 263 TRP A CA 1
ATOM 1866 C C . TRP A 1 269 ? 51.19953 31.53634 31.14376 1.000 35.91843 263 TRP A C 1
ATOM 1867 O O . TRP A 1 269 ? 52.34392 31.06713 31.17788 1.000 38.08775 263 TRP A O 1
ATOM 1878 N N . ASP A 1 270 ? 50.44396 31.66885 32.22656 1.000 30.49433 264 ASP A N 1
ATOM 1879 C CA . ASP A 1 270 ? 50.85445 31.16893 33.53775 1.000 28.28157 264 ASP A CA 1
ATOM 1880 C C . ASP A 1 270 ? 49.91191 30.02902 33.91534 1.000 27.73984 264 ASP A C 1
ATOM 1881 O O . ASP A 1 270 ? 48.74971 30.26002 34.27154 1.000 26.59957 264 ASP A O 1
ATOM 1886 N N . PHE A 1 271 ? 50.43201 28.80461 33.86421 1.000 28.64483 265 PHE A N 1
ATOM 1887 C CA . PHE A 1 271 ? 49.65054 27.60096 34.11406 1.000 26.02021 265 PHE A CA 1
ATOM 1888 C C . PHE A 1 271 ? 49.22466 27.46086 35.57575 1.000 31.31337 265 PHE A C 1
ATOM 1889 O O . PHE A 1 271 ? 48.36737 26.61993 35.87420 1.000 30.24402 265 PHE A O 1
ATOM 1897 N N . ALA A 1 272 ? 49.79736 28.25451 36.48901 1.000 29.02163 266 ALA A N 1
ATOM 1898 C CA . ALA A 1 272 ? 49.39490 28.19558 37.88730 1.000 31.90363 266 ALA A CA 1
ATOM 1899 C C . ALA A 1 272 ? 47.97132 28.70012 38.11049 1.000 35.60739 266 ALA A C 1
ATOM 1900 O O . ALA A 1 272 ? 47.36679 28.35819 39.13343 1.000 34.31244 266 ALA A O 1
ATOM 1902 N N . ARG A 1 273 ? 47.40751 29.48240 37.18461 1.000 33.22603 267 ARG A N 1
ATOM 1903 C CA . ARG A 1 273 ? 46.04159 29.97320 37.36403 1.000 35.40390 267 ARG A CA 1
ATOM 1904 C C . ARG A 1 273 ? 45.03686 28.93405 36.87925 1.000 35.65768 267 ARG A C 1
ATOM 1905 O O . ARG A 1 273 ? 45.15931 28.42118 35.76764 1.000 36.56452 267 ARG A O 1
ATOM 1913 N N . GLY A 1 274 ? 44.06896 28.59221 37.72692 1.000 33.32096 268 GLY A N 1
ATOM 1914 C CA . GLY A 1 274 ? 43.01685 27.68472 37.30361 1.000 30.41885 268 GLY A CA 1
ATOM 1915 C C . GLY A 1 274 ? 43.42011 26.22794 37.24834 1.000 33.23458 268 GLY A C 1
ATOM 1916 O O . GLY A 1 274 ? 42.99493 25.50154 36.33663 1.000 27.90876 268 GLY A O 1
ATOM 1917 N N . ILE A 1 275 ? 44.22672 25.77453 38.21437 1.000 34.19098 269 ILE A N 1
ATOM 1918 C CA . ILE A 1 275 ? 44.77132 24.41731 38.20450 1.000 31.36271 269 ILE A CA 1
ATOM 1919 C C . ILE A 1 275 ? 43.67076 23.36106 38.23934 1.000 31.60577 269 ILE A C 1
ATOM 1920 O O . ILE A 1 275 ? 43.87432 22.23076 37.76032 1.000 29.88187 269 ILE A O 1
ATOM 1925 N N . ASP A 1 276 ? 42.49273 23.70494 38.76795 1.000 30.03282 270 ASP A N 1
ATOM 1926 C CA . ASP A 1 276 ? 41.33651 22.81180 38.74447 1.000 31.61331 270 ASP A CA 1
ATOM 1927 C C . ASP A 1 276 ? 40.42463 23.06664 37.55051 1.000 30.45778 270 ASP A C 1
ATOM 1928 O O . ASP A 1 276 ? 39.23745 22.71194 37.59622 1.000 29.29715 270 ASP A O 1
ATOM 1933 N N . THR A 1 277 ? 40.93460 23.69937 36.49884 1.000 30.66460 271 THR A N 1
ATOM 1934 C CA . THR A 1 277 ? 40.11860 23.95745 35.32693 1.000 29.19544 271 THR A CA 1
ATOM 1935 C C . THR A 1 277 ? 40.82278 23.38477 34.11640 1.000 31.90356 271 THR A C 1
ATOM 1936 O O . THR A 1 277 ? 41.91067 22.80786 34.22007 1.000 29.63825 271 THR A O 1
ATOM 1940 N N . LEU A 1 278 ? 40.16499 23.52328 32.96441 1.000 30.18273 272 LEU A N 1
ATOM 1941 C CA . LEU A 1 278 ? 40.73606 23.18685 31.67781 1.000 23.90752 272 LEU A CA 1
ATOM 1942 C C . LEU A 1 278 ? 41.23224 24.41557 30.94339 1.000 28.10226 272 LEU A C 1
ATOM 1943 O O . LEU A 1 278 ? 41.53241 24.33632 29.75567 1.000 29.76717 272 LEU A O 1
ATOM 1948 N N . LYS A 1 279 ? 41.34993 25.54195 31.62799 1.000 31.33200 273 LYS A N 1
ATOM 1949 C CA . LYS A 1 279 ? 41.65382 26.81678 31.00207 1.000 29.19609 273 LYS A CA 1
ATOM 1950 C C . LYS A 1 279 ? 43.09787 27.19487 31.29088 1.000 29.57951 273 LYS A C 1
ATOM 1951 O O . LYS A 1 279 ? 43.59637 26.95931 32.39952 1.000 31.46451 273 LYS A O 1
ATOM 1957 N N . ILE A 1 280 ? 43.78647 27.73874 30.28695 1.000 27.34971 274 ILE A N 1
ATOM 1958 C CA . ILE A 1 280 ? 45.11858 28.30497 30.48249 1.000 29.01963 274 ILE A CA 1
ATOM 1959 C C . ILE A 1 280 ? 45.03042 29.81229 30.26100 1.000 29.63659 274 ILE A C 1
ATOM 1960 O O . ILE A 1 280 ? 44.51204 30.27746 29.23651 1.000 35.43845 274 ILE A O 1
ATOM 1965 N N . ALA A 1 281 ? 45.51309 30.57106 31.23435 1.000 24.05099 275 ALA A N 1
ATOM 1966 C CA . ALA A 1 281 ? 45.31297 32.00380 31.27311 1.000 27.13041 275 ALA A CA 1
ATOM 1967 C C . ALA A 1 281 ? 46.49625 32.72117 30.64628 1.000 31.63540 275 ALA A C 1
ATOM 1968 O O . ALA A 1 281 ? 47.65173 32.41671 30.95594 1.000 33.85640 275 ALA A O 1
ATOM 1970 N N . ASP A 1 282 ? 46.19871 33.67207 29.77184 1.000 33.11710 276 ASP A N 1
ATOM 1971 C CA . ASP A 1 282 ? 47.17010 34.64705 29.30157 1.000 31.96050 276 ASP A CA 1
ATOM 1972 C C . ASP A 1 282 ? 47.16327 35.83368 30.26350 1.000 31.11120 276 ASP A C 1
ATOM 1973 O O . ASP A 1 282 ? 46.09481 36.35643 30.59532 1.000 33.49495 276 ASP A O 1
ATOM 1978 N N . THR A 1 283 ? 48.34468 36.25619 30.71491 1.000 27.93450 277 THR A N 1
ATOM 1979 C CA . THR A 1 283 ? 48.43970 37.34234 31.68464 1.000 26.46554 277 THR A CA 1
ATOM 1980 C C . THR A 1 283 ? 48.66633 38.71044 31.04891 1.000 36.05658 277 THR A C 1
ATOM 1981 O O . THR A 1 283 ? 48.68581 39.71053 31.77839 1.000 27.65765 277 THR A O 1
ATOM 1985 N N . THR A 1 284 ? 48.80330 38.79358 29.70499 1.000 33.27255 278 THR A N 1
ATOM 1986 C CA . THR A 1 284 ? 48.88750 40.08525 29.03693 1.000 31.26367 278 THR A CA 1
ATOM 1987 C C . THR A 1 284 ? 47.49491 40.68946 28.88108 1.000 33.32587 278 THR A C 1
ATOM 1988 O O . THR A 1 284 ? 46.48915 39.97128 28.90920 1.000 30.39375 278 THR A O 1
ATOM 1992 N N . PRO A 1 285 ? 47.41026 42.00332 28.63544 1.000 38.61828 279 PRO A N 1
ATOM 1993 C CA . PRO A 1 285 ? 46.09579 42.61267 28.35629 1.000 33.99588 279 PRO A CA 1
ATOM 1994 C C . PRO A 1 285 ? 45.37039 42.01979 27.16147 1.000 36.59537 279 PRO A C 1
ATOM 1995 O O . PRO A 1 285 ? 44.17172 42.28413 27.02080 1.000 40.36250 279 PRO A O 1
ATOM 1999 N N . HIS A 1 286 ? 46.03484 41.20639 26.32690 1.000 38.50567 280 HIS A N 1
ATOM 2000 C CA . HIS A 1 286 ? 45.35596 40.55785 25.20522 1.000 32.65966 280 HIS A CA 1
ATOM 2001 C C . HIS A 1 286 ? 44.36924 39.50012 25.67874 1.000 36.33411 280 HIS A C 1
ATOM 2002 O O . HIS A 1 286 ? 43.39444 39.20220 24.97373 1.000 36.73454 280 HIS A O 1
ATOM 2009 N N . ALA A 1 287 ? 44.60602 38.91599 26.85633 1.000 35.49836 281 ALA A N 1
ATOM 2010 C CA . ALA A 1 287 ? 43.74402 37.86531 27.39465 1.000 34.82255 281 ALA A CA 1
ATOM 2011 C C . ALA A 1 287 ? 43.46337 36.78272 26.34699 1.000 36.68905 281 ALA A C 1
ATOM 2012 O O . ALA A 1 287 ? 42.31520 36.39530 26.10953 1.000 35.99491 281 ALA A O 1
ATOM 2014 N N . ARG A 1 288 ? 44.53391 36.27507 25.72797 1.000 32.77634 282 ARG A N 1
ATOM 2015 C CA . ARG A 1 288 ? 44.40967 35.19001 24.75125 1.000 34.87862 282 ARG A CA 1
ATOM 2016 C C . ARG A 1 288 ? 44.46711 33.82968 25.46533 1.000 36.57625 282 ARG A C 1
ATOM 2017 O O . ARG A 1 288 ? 45.41587 33.05269 25.33830 1.000 34.17305 282 ARG A O 1
ATOM 2025 N N . HIS A 1 289 ? 43.39570 33.53187 26.21126 1.000 31.18071 283 HIS A N 1
ATOM 2026 C CA . HIS A 1 289 ? 43.32940 32.27282 26.94862 1.000 33.37008 283 HIS A CA 1
ATOM 2027 C C . HIS A 1 289 ? 43.14824 31.08435 25.99593 1.000 28.21442 283 HIS A C 1
ATOM 2028 O O . HIS A 1 289 ? 42.86345 31.23146 24.80919 1.000 30.94788 283 HIS A O 1
ATOM 2035 N N . GLY A 1 290 ? 43.34625 29.88427 26.54593 1.000 28.40728 284 GLY A N 1
ATOM 2036 C CA . GLY A 1 290 ? 43.27563 28.65970 25.78280 1.000 30.30893 284 GLY A CA 1
ATOM 2037 C C . GLY A 1 290 ? 42.60097 27.55186 26.56444 1.000 28.75175 284 GLY A C 1
ATOM 2038 O O . GLY A 1 290 ? 42.27894 27.70015 27.73863 1.000 36.52523 284 GLY A O 1
ATOM 2039 N N . THR A 1 291 ? 42.43595 26.42130 25.89559 1.000 30.47539 285 THR A N 1
ATOM 2040 C CA . THR A 1 291 ? 41.65703 25.30675 26.40909 1.000 31.41422 285 THR A C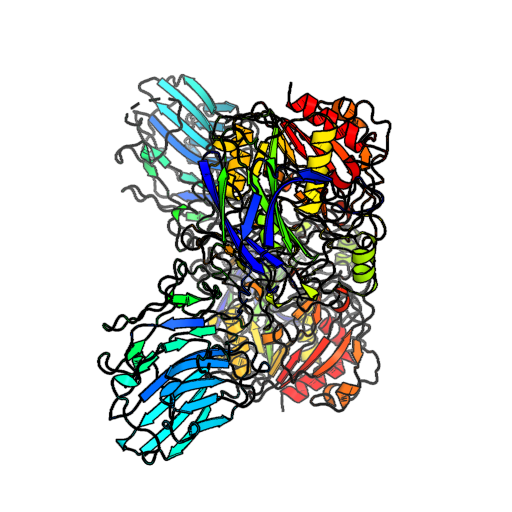A 1
ATOM 2041 C C . THR A 1 291 ? 42.42694 24.01354 26.23121 1.000 31.14222 285 THR A C 1
ATOM 2042 O O . THR A 1 291 ? 42.94031 23.73519 25.14371 1.000 34.79942 285 THR A O 1
ATOM 2046 N N . LEU A 1 292 ? 42.53779 23.25104 27.30240 1.000 30.17466 286 LEU A N 1
ATOM 2047 C CA . LEU A 1 292 ? 43.22330 21.97591 27.24250 1.000 28.84652 286 LEU A CA 1
ATOM 2048 C C . LEU A 1 292 ? 42.25585 20.93772 26.71671 1.000 27.05902 286 LEU A C 1
ATOM 2049 O O . LEU A 1 292 ? 41.04727 21.02423 26.95529 1.000 32.35447 286 LEU A O 1
ATOM 2054 N N . GLN A 1 293 ? 42.77834 19.99383 25.94228 1.000 24.91911 287 GLN A N 1
ATOM 2055 C CA . GLN A 1 293 ? 41.97576 18.92442 25.37517 1.000 23.98930 287 GLN A CA 1
ATOM 2056 C C . GLN A 1 293 ? 42.55178 17.60687 25.86045 1.000 24.26144 287 GLN A C 1
ATOM 2057 O O . GLN A 1 293 ? 43.76203 17.48594 26.05876 1.000 28.40797 287 GLN A O 1
ATOM 2063 N N . ASN A 1 294 ? 41.68304 16.62710 26.07784 1.000 27.58768 288 ASN A N 1
ATOM 2064 C CA . ASN A 1 294 ? 42.09236 15.27284 26.44793 1.000 34.26172 288 ASN A CA 1
ATOM 2065 C C . ASN A 1 294 ? 42.71740 15.18347 27.84402 1.000 31.70786 288 ASN A C 1
ATOM 2066 O O . ASN A 1 294 ? 43.41558 14.20368 28.13966 1.000 30.05095 288 ASN A O 1
ATOM 2071 N N . LEU A 1 295 ? 42.49459 16.19524 28.70176 1.000 25.60799 289 LEU A N 1
ATOM 2072 C CA . LEU A 1 295 ? 42.77697 16.17699 30.13938 1.000 23.96599 289 LEU A CA 1
ATOM 2073 C C . LEU A 1 295 ? 44.23567 15.85593 30.49631 1.000 28.70000 289 LEU A C 1
ATOM 2074 O O . LEU A 1 295 ? 44.53664 14.79104 31.06151 1.000 29.60335 289 LEU A O 1
ATOM 2079 N N . PRO A 1 296 ? 45.16677 16.75919 30.21326 1.000 24.17706 290 PRO A N 1
ATOM 2080 C CA . PRO A 1 296 ? 46.52555 16.59601 30.72369 1.000 21.64279 290 PRO A CA 1
ATOM 2081 C C . PRO A 1 296 ? 46.54569 16.81541 32.23408 1.000 30.72830 290 PRO A C 1
ATOM 2082 O O . PRO A 1 296 ? 45.59014 17.30992 32.83410 1.000 28.62461 290 PRO A O 1
ATOM 2086 N N . THR A 1 297 ? 47.66046 16.44196 32.85405 1.000 24.81339 291 THR A N 1
ATOM 2087 C CA . THR A 1 297 ? 47.77479 16.43984 34.30906 1.000 24.07284 291 THR A CA 1
ATOM 2088 C C . THR A 1 297 ? 48.28549 17.78421 34.81157 1.000 20.07143 291 THR A C 1
ATOM 2089 O O . THR A 1 297 ? 49.44876 18.13307 34.59153 1.000 21.67502 291 THR A O 1
ATOM 2093 N N . ARG A 1 298 ? 47.42030 18.53428 35.48509 1.000 19.16982 292 ARG A N 1
ATOM 2094 C CA . ARG A 1 298 ? 47.82648 19.73295 36.20895 1.000 25.37288 292 ARG A CA 1
ATOM 2095 C C . ARG A 1 298 ? 48.13864 19.34841 37.66599 1.000 23.42795 292 ARG A C 1
ATOM 2096 O O . ARG A 1 298 ? 48.17485 18.16642 38.01891 1.000 20.41899 292 ARG A O 1
ATOM 2104 N N . ALA A 1 299 ? 48.37727 20.34565 38.52363 1.000 24.77708 293 ALA A N 1
ATOM 2105 C CA . ALA A 1 299 ? 48.76735 20.11696 39.91712 1.000 21.19187 293 ALA A CA 1
ATOM 2106 C C . ALA A 1 299 ? 50.03284 19.26368 39.99296 1.000 24.22181 293 ALA A C 1
ATOM 2107 O O . ALA A 1 299 ? 50.10202 18.26820 40.72303 1.000 24.97338 293 ALA A O 1
ATOM 2109 N N . VAL A 1 300 ? 51.03092 19.64249 39.19550 1.000 23.71775 294 VAL A N 1
ATOM 2110 C CA . VAL A 1 300 ? 52.32545 18.97795 39.18938 1.000 23.79947 294 VAL A CA 1
ATOM 2111 C C . VAL A 1 300 ? 53.39178 20.03956 39.43369 1.000 25.42575 294 VAL A C 1
ATOM 2112 O O . VAL A 1 300 ? 53.15169 21.24054 39.26685 1.000 24.00806 294 VAL A O 1
ATOM 2116 N N . ARG A 1 301 ? 54.58255 19.58250 39.81864 1.000 18.50265 295 ARG A N 1
ATOM 2117 C CA . ARG A 1 301 ? 55.65893 20.49913 40.16014 1.000 22.92158 295 ARG A CA 1
ATOM 2118 C C . ARG A 1 301 ? 56.15324 21.27389 38.94138 1.000 29.30823 295 ARG A C 1
ATOM 2119 O O . ARG A 1 301 ? 56.28630 20.73356 37.83401 1.000 30.63942 295 ARG A O 1
ATOM 2127 N N . SER A 1 302 ? 56.38139 22.56082 39.13888 1.000 28.12633 296 SER A N 1
ATOM 2128 C CA . SER A 1 302 ? 57.00797 23.40252 38.13713 1.000 23.91153 296 SER A CA 1
ATOM 2129 C C . SER A 1 302 ? 58.41792 23.72200 38.60035 1.000 29.33156 296 SER A C 1
ATOM 2130 O O . SER A 1 302 ? 58.85935 23.25669 39.64880 1.000 28.09275 296 SER A O 1
ATOM 2133 N N . SER A 1 303 ? 59.13164 24.52583 37.81115 1.000 31.89895 297 SER A N 1
ATOM 2134 C CA . SER A 1 303 ? 60.56152 24.66770 38.05989 1.000 29.12737 297 SER A CA 1
ATOM 2135 C C . SER A 1 303 ? 60.87357 25.39510 39.36454 1.000 28.40960 297 SER A C 1
ATOM 2136 O O . SER A 1 303 ? 61.96304 25.20545 39.90778 1.000 29.83091 297 SER A O 1
ATOM 2139 N N . ALA A 1 304 ? 59.96743 26.22452 39.87707 1.000 27.42171 298 ALA A N 1
ATOM 2140 C CA . ALA A 1 304 ? 60.25269 26.92361 41.12673 1.000 26.06385 298 ALA A CA 1
ATOM 2141 C C . ALA A 1 304 ? 60.09938 26.04121 42.36381 1.000 30.79482 298 ALA A C 1
ATOM 2142 O O . ALA A 1 304 ? 60.48517 26.47032 43.46033 1.000 30.77636 298 ALA A O 1
ATOM 2144 N N . TRP A 1 305 ? 59.52524 24.84706 42.22118 1.000 28.83726 299 TRP A N 1
ATOM 2145 C CA . TRP A 1 305 ? 59.28040 23.97536 43.36575 1.000 31.91818 299 TRP A CA 1
ATOM 2146 C C . TRP A 1 305 ? 60.58564 23.66978 44.08823 1.000 29.00732 299 TRP A C 1
ATOM 2147 O O . TRP A 1 305 ? 61.58356 23.30299 43.46008 1.000 30.54400 299 TRP A O 1
ATOM 2158 N N . ASN A 1 306 ? 60.58583 23.84534 45.41022 1.000 29.72006 300 ASN A N 1
ATOM 2159 C CA . ASN A 1 306 ? 61.78473 23.58925 46.20273 1.000 31.86879 300 ASN A CA 1
ATOM 2160 C C . ASN A 1 306 ? 61.53569 22.65844 47.37533 1.000 27.56395 300 ASN A C 1
ATOM 2161 O O . ASN A 1 306 ? 62.48590 22.32337 48.08531 1.000 31.39467 300 ASN A O 1
ATOM 2166 N N . GLY A 1 307 ? 60.30659 22.20974 47.58637 1.000 30.79649 301 GLY A N 1
ATOM 2167 C CA . GLY A 1 307 ? 60.03699 21.27738 48.65227 1.000 29.97413 301 GLY A CA 1
ATOM 2168 C C . GLY A 1 307 ? 59.49290 21.90408 49.91862 1.000 29.03634 301 GLY A C 1
ATOM 2169 O O . GLY A 1 307 ? 59.07215 21.16728 50.81678 1.000 29.81896 301 GLY A O 1
ATOM 2170 N N . ARG A 1 308 ? 59.54029 23.23038 50.03558 1.000 23.18432 302 ARG A N 1
ATOM 2171 C CA . ARG A 1 308 ? 58.92087 23.90202 51.16189 1.000 27.01422 302 ARG A CA 1
ATOM 2172 C C . ARG A 1 308 ? 57.40843 23.92817 51.05333 1.000 29.12723 302 ARG A C 1
ATOM 2173 O O . ARG A 1 308 ? 56.73360 24.13468 52.07201 1.000 31.51230 302 ARG A O 1
ATOM 2181 N N . GLU A 1 309 ? 56.86418 23.73907 49.85106 1.000 26.82396 303 GLU A N 1
ATOM 2182 C CA . GLU A 1 309 ? 55.42629 23.72143 49.62835 1.000 24.19616 303 GLU A CA 1
ATOM 2183 C C . GLU A 1 309 ? 54.99982 22.41352 48.96740 1.000 28.58191 303 GLU A C 1
ATOM 2184 O O . GLU A 1 309 ? 55.64894 21.93991 48.02684 1.000 29.02058 303 GLU A O 1
ATOM 2190 N N . ARG A 1 310 ? 53.88066 21.85862 49.45368 1.000 23.52725 304 ARG A N 1
ATOM 2191 C CA . ARG A 1 310 ? 53.32938 20.58543 49.00215 1.000 26.79597 304 ARG A CA 1
ATOM 2192 C C . ARG A 1 310 ? 51.87078 20.68252 48.57464 1.000 25.77095 304 ARG A C 1
ATOM 2193 O O . ARG A 1 310 ? 51.27221 19.64663 48.25003 1.000 28.53240 304 ARG A O 1
ATOM 2201 N N . CYS A 1 311 ? 51.26190 21.86343 48.60354 1.000 19.48378 305 CYS A N 1
ATOM 2202 C CA . CYS A 1 311 ? 49.83851 21.96709 48.29619 1.000 24.80756 305 CYS A CA 1
ATOM 2203 C C . CYS A 1 311 ? 49.64373 23.07300 47.25951 1.000 26.78771 305 CYS A C 1
ATOM 2204 O O . CYS A 1 311 ? 49.87390 24.25517 47.54547 1.000 30.50412 305 CYS A O 1
ATOM 2207 N N . TRP A 1 312 ? 49.20133 22.69773 46.06078 1.000 25.99852 306 TRP A N 1
ATOM 2208 C CA . TRP A 1 312 ? 49.06932 23.69126 45.00101 1.000 23.84002 306 TRP A CA 1
ATOM 2209 C C . TRP A 1 312 ? 48.05493 24.77154 45.35189 1.000 29.03151 306 TRP A C 1
ATOM 2210 O O . TRP A 1 312 ? 48.12528 25.87769 44.79404 1.000 30.93515 306 TRP A O 1
ATOM 2221 N N . ARG A 1 313 ? 47.11632 24.47153 46.25990 1.000 26.61649 307 ARG A N 1
ATOM 2222 C CA . ARG A 1 313 ? 46.06857 25.41751 46.62285 1.000 22.70895 307 ARG A CA 1
ATOM 2223 C C . ARG A 1 313 ? 46.59635 26.61686 47.38065 1.000 25.33935 307 ARG A C 1
ATOM 2224 O O . ARG A 1 313 ? 45.91038 27.63449 47.41872 1.000 30.15644 307 ARG A O 1
ATOM 2232 N N . THR A 1 314 ? 47.75666 26.51104 48.03423 1.000 28.36506 308 THR A N 1
ATOM 2233 C CA . THR A 1 314 ? 48.31776 27.62838 48.78089 1.000 27.80375 308 THR A CA 1
ATOM 2234 C C . THR A 1 314 ? 49.67947 28.04207 48.27025 1.000 28.73997 308 THR A C 1
ATOM 2235 O O . THR A 1 314 ? 50.26696 28.97576 48.82199 1.000 32.66867 308 THR A O 1
ATOM 2239 N N . ALA A 1 315 ? 50.20990 27.37030 47.25327 1.000 29.81989 309 ALA A N 1
ATOM 2240 C CA . ALA A 1 315 ? 51.50238 27.73395 46.66807 1.000 26.71358 309 ALA A CA 1
ATOM 2241 C C . ALA A 1 315 ? 51.47373 27.49710 45.15664 1.000 27.53625 309 ALA A C 1
ATOM 2242 O O . ALA A 1 315 ? 52.24437 26.69617 44.61815 1.000 23.55004 309 ALA A O 1
ATOM 2244 N N . PRO A 1 316 ? 50.59857 28.20552 44.43539 1.000 28.03544 310 PRO A N 1
ATOM 2245 C CA . PRO A 1 316 ? 50.45401 27.92687 42.98700 1.000 29.58225 310 PRO A CA 1
ATOM 2246 C C . PRO A 1 316 ? 51.74138 28.12041 42.18735 1.000 31.61046 310 PRO A C 1
ATOM 2247 O O . PRO A 1 316 ? 51.96559 27.38704 41.20306 1.000 27.42997 310 PRO A O 1
ATOM 2251 N N . ALA A 1 317 ? 52.60685 29.06060 42.60226 1.000 24.41709 311 ALA A N 1
ATOM 2252 C CA . ALA A 1 317 ? 53.83374 29.34606 41.86148 1.000 26.06014 311 ALA A CA 1
ATOM 2253 C C . ALA A 1 317 ? 54.79805 28.15319 41.81473 1.000 27.70731 311 ALA A C 1
ATOM 2254 O O . ALA A 1 317 ? 55.66470 28.10172 40.93528 1.000 23.49858 311 ALA A O 1
ATOM 2256 N N . HIS A 1 318 ? 54.68378 27.21025 42.75023 1.000 28.18611 312 HIS A N 1
ATOM 2257 C CA . HIS A 1 318 ? 55.45559 25.97314 42.74235 1.000 26.12642 312 HIS A CA 1
ATOM 2258 C C . HIS A 1 318 ? 54.83433 24.90971 41.85915 1.000 26.25445 312 HIS A C 1
ATOM 2259 O O . HIS A 1 318 ? 55.41850 23.82765 41.71275 1.000 25.58297 312 HIS A O 1
ATOM 2266 N N . TYR A 1 319 ? 53.67444 25.20036 41.27967 1.000 25.20319 313 TYR A N 1
ATOM 2267 C CA . TYR A 1 319 ? 52.90187 24.28052 40.45305 1.000 28.23468 313 TYR A CA 1
ATOM 2268 C C . TYR A 1 319 ? 52.49018 24.94969 39.15634 1.000 26.42804 313 TYR A C 1
ATOM 2269 O O . TYR A 1 319 ? 51.35378 24.80850 38.70181 1.000 28.78685 313 TYR A O 1
ATOM 2278 N N . ALA A 1 320 ? 53.37235 25.76051 38.58324 1.000 27.86044 314 ALA A N 1
ATOM 2279 C CA . ALA A 1 320 ? 53.04706 26.44583 37.32905 1.000 33.25237 314 ALA A CA 1
ATOM 2280 C C . ALA A 1 320 ? 53.40409 25.60288 36.10349 1.000 31.21321 314 ALA A C 1
ATOM 2281 O O . ALA A 1 320 ? 53.96297 26.13432 35.13714 1.000 32.27913 314 ALA A O 1
ATOM 2283 N N . ALA A 1 321 ? 53.08560 24.30250 36.09399 1.000 22.66740 315 ALA A N 1
ATOM 2284 C CA . ALA A 1 321 ? 53.36802 23.46267 34.93791 1.000 25.42171 315 ALA A CA 1
ATOM 2285 C C . ALA A 1 321 ? 52.20818 22.52585 34.68115 1.000 31.11410 315 ALA A C 1
ATOM 2286 O O . ALA A 1 321 ? 51.39750 22.25821 35.56866 1.000 26.45833 315 ALA A O 1
ATOM 2288 N N . ILE A 1 322 ? 52.14267 22.02391 33.44220 1.000 28.79303 316 ILE A N 1
ATOM 2289 C CA . ILE A 1 322 ? 51.16085 21.02011 33.06479 1.000 26.36986 316 ILE A CA 1
ATOM 2290 C C . ILE A 1 322 ? 51.89374 19.86066 32.41743 1.000 24.96337 316 ILE A C 1
ATOM 2291 O O . ILE A 1 322 ? 52.89901 20.05674 31.73255 1.000 29.22276 316 ILE A O 1
ATOM 2296 N N . HIS A 1 323 ? 51.42561 18.64947 32.67853 1.000 26.98832 317 HIS A N 1
ATOM 2297 C CA . HIS A 1 323 ? 52.05175 17.43971 32.16230 1.000 27.95519 317 HIS A CA 1
ATOM 2298 C C . HIS A 1 323 ? 51.19818 16.89874 31.01463 1.000 24.64254 317 HIS A C 1
ATOM 2299 O O . HIS A 1 323 ? 50.06681 16.45766 31.23020 1.000 25.95776 317 HIS A O 1
ATOM 2306 N N . PHE A 1 324 ? 51.74510 16.91392 29.80290 1.000 26.89342 318 PHE A N 1
ATOM 2307 C CA . PHE A 1 324 ? 51.05989 16.40540 28.62049 1.000 26.04732 318 PHE A CA 1
ATOM 2308 C C . PHE A 1 324 ? 51.54607 14.99956 28.27932 1.000 26.91935 318 PHE A C 1
ATOM 2309 O O . PHE A 1 324 ? 52.68976 14.62911 28.56346 1.000 26.35999 318 PHE A O 1
ATOM 2317 N N . HIS A 1 325 ? 50.65742 14.21286 27.67045 1.000 28.64185 319 HIS A N 1
ATOM 2318 C CA . HIS A 1 325 ? 50.91600 12.80443 27.37197 1.000 26.00438 319 HIS A CA 1
ATOM 2319 C C . HIS A 1 325 ? 50.27276 12.46150 26.04140 1.000 27.28051 319 HIS A C 1
ATOM 2320 O O . HIS A 1 325 ? 49.06068 12.65348 25.88378 1.000 28.06577 319 HIS A O 1
ATOM 2327 N N . ASP A 1 326 ? 51.05548 11.88096 25.12420 1.000 25.58514 320 ASP A N 1
ATOM 2328 C CA . ASP A 1 326 ? 50.54341 11.54503 23.79508 1.000 30.49046 320 ASP A CA 1
ATOM 2329 C C . ASP A 1 326 ? 49.57625 10.37217 23.80759 1.000 30.99065 320 ASP A C 1
ATOM 2330 O O . ASP A 1 326 ? 49.16704 9.93488 22.72552 1.000 24.39807 320 ASP A O 1
ATOM 2335 N N . ASP A 1 327 ? 49.25643 9.80426 24.97354 1.000 27.99956 321 ASP A N 1
ATOM 2336 C CA . ASP A 1 327 ? 48.17387 8.83124 25.06028 1.000 28.17580 321 ASP A CA 1
ATOM 2337 C C . ASP A 1 327 ? 47.06387 9.26616 26.01724 1.000 29.90405 321 ASP A C 1
ATOM 2338 O O . ASP A 1 327 ? 46.19488 8.45593 26.33098 1.000 35.11424 321 ASP A O 1
ATOM 2343 N N . ASP A 1 328 ? 47.04510 10.52089 26.46903 1.000 24.98050 322 ASP A N 1
ATOM 2344 C CA . ASP A 1 328 ? 45.90509 11.00020 27.24905 1.000 27.47981 322 ASP A CA 1
ATOM 2345 C C . ASP A 1 328 ? 44.62526 10.84561 26.43981 1.000 32.58540 322 ASP A C 1
ATOM 2346 O O . ASP A 1 328 ? 44.63467 10.95178 25.20889 1.000 41.10560 322 ASP A O 1
ATOM 2351 N N . LEU A 1 329 ? 43.51185 10.56529 27.12290 1.000 32.52165 323 LEU A N 1
ATOM 2352 C CA . LEU A 1 329 ? 42.24520 10.36092 26.41024 1.000 32.89715 323 LEU A CA 1
ATOM 2353 C C . LEU A 1 329 ? 41.06375 10.72912 27.29903 1.000 35.74328 323 LEU A C 1
ATOM 2354 O O . LEU A 1 329 ? 40.78682 10.02608 28.27658 1.000 45.47998 323 LEU A O 1
ATOM 2359 N N . HIS A 1 330 ? 40.34380 11.79598 26.95022 1.000 30.25848 324 HIS A N 1
ATOM 2360 C CA . HIS A 1 330 ? 39.12949 12.14635 27.68097 1.000 35.73494 324 HIS A CA 1
ATOM 2361 C C . HIS A 1 330 ? 38.15454 12.84800 26.74468 1.000 35.93407 324 HIS A C 1
ATOM 2362 O O . HIS A 1 330 ? 38.53686 13.79713 26.04961 1.000 38.04216 324 HIS A O 1
ATOM 2369 N N . ASP A 1 331 ? 36.90079 12.38290 26.74849 1.000 32.80498 325 ASP A N 1
ATOM 2370 C CA . ASP A 1 331 ? 35.82755 12.93185 25.92115 1.000 40.01571 325 ASP A CA 1
ATOM 2371 C C . ASP A 1 331 ? 36.10183 12.75888 24.42638 1.000 38.52163 325 ASP A C 1
ATOM 2372 O O . ASP A 1 331 ? 36.73894 13.61278 23.79465 1.000 35.91342 325 ASP A O 1
ATOM 2377 N N . ALA A 1 332 ? 35.59884 11.65857 23.85675 1.000 36.44619 326 ALA A N 1
ATOM 2378 C CA . ALA A 1 332 ? 35.69242 11.42247 22.42028 1.000 34.19792 326 ALA A CA 1
ATOM 2379 C C . ALA A 1 332 ? 34.93069 12.45724 21.61162 1.000 41.11850 326 ALA A C 1
ATOM 2380 O O . ALA A 1 332 ? 35.22158 12.61916 20.42096 1.000 43.72848 326 ALA A O 1
ATOM 2382 N N . GLY A 1 333 ? 33.94983 13.13863 22.21869 1.000 39.97262 327 GLY A N 1
ATOM 2383 C CA . GLY A 1 333 ? 33.13262 14.12752 21.53153 1.000 42.14449 327 GLY A CA 1
ATOM 2384 C C . GLY A 1 333 ? 32.14752 13.57281 20.52419 1.000 46.65302 327 GLY A C 1
ATOM 2385 O O . GLY A 1 333 ? 31.58838 14.34666 19.73749 1.000 40.50655 327 GLY A O 1
ATOM 2386 N N . TRP A 1 334 ? 31.91545 12.25777 20.54321 1.000 42.70450 328 TRP A N 1
ATOM 2387 C CA . TRP A 1 334 ? 31.00660 11.59697 19.61815 1.000 41.48218 328 TRP A CA 1
ATOM 2388 C C . TRP A 1 334 ? 29.59933 12.17487 19.69540 1.000 47.51217 328 TRP A C 1
ATOM 2389 O O . TRP A 1 334 ? 29.05903 12.37477 20.78850 1.000 50.87018 328 TRP A O 1
ATOM 2400 N N . SER A 1 335 ? 29.01091 12.44780 18.52817 1.000 40.33963 329 SER A N 1
ATOM 2401 C CA . SER A 1 335 ? 27.60205 12.82108 18.44985 1.000 39.95674 329 SER A CA 1
ATOM 2402 C C . SER A 1 335 ? 26.70214 11.76000 19.09577 1.000 46.04612 329 SER A C 1
ATOM 2403 O O . SER A 1 335 ? 27.00056 10.55739 19.08489 1.000 41.10129 329 SER A O 1
ATOM 2406 N N . THR A 1 336 ? 25.58878 12.22756 19.66940 1.000 44.17523 330 THR A N 1
ATOM 2407 C CA . THR A 1 336 ? 24.54743 11.33769 20.17711 1.000 49.39295 330 THR A CA 1
ATOM 2408 C C . THR A 1 336 ? 23.74205 10.71222 19.03297 1.000 49.67473 330 THR A C 1
ATOM 2409 O O . THR A 1 336 ? 23.14602 11.42386 18.21936 1.000 44.07110 330 THR A O 1
ATOM 2413 N N . ASP A 1 337 ? 23.66091 9.37893 19.01056 1.000 48.63368 331 ASP A N 1
ATOM 2414 C CA . ASP A 1 337 ? 22.88376 8.69296 17.98415 1.000 48.71380 331 ASP A CA 1
ATOM 2415 C C . ASP A 1 337 ? 21.43634 8.45986 18.40323 1.000 50.53674 331 ASP A C 1
ATOM 2416 O O . ASP A 1 337 ? 20.52362 8.57329 17.57567 1.000 51.21818 331 ASP A O 1
ATOM 2421 N N . PHE A 1 338 ? 21.19613 8.12860 19.66810 1.000 49.55829 332 PHE A N 1
ATOM 2422 C CA . PHE A 1 338 ? 19.82621 8.00316 20.13637 1.000 48.74600 332 PHE A CA 1
ATOM 2423 C C . PHE A 1 338 ? 19.76906 8.36967 21.60168 1.000 45.71149 332 PHE A C 1
ATOM 2424 O O . PHE A 1 338 ? 20.77630 8.35383 22.30885 1.000 49.69778 332 PHE A O 1
ATOM 2432 N N . ALA A 1 339 ? 18.57412 8.70898 22.04814 1.000 45.63384 333 ALA A N 1
ATOM 2433 C CA . ALA A 1 339 ? 18.35883 9.04928 23.43864 1.000 45.65931 333 ALA A CA 1
ATOM 2434 C C . ALA A 1 339 ? 17.31000 8.11599 24.00769 1.000 52.51651 333 ALA A C 1
ATOM 2435 O O . ALA A 1 339 ? 16.53545 7.48415 23.27694 1.000 49.44345 333 ALA A O 1
ATOM 2437 N N . PHE A 1 340 ? 17.30935 8.03652 25.33268 1.000 48.47780 334 PHE A N 1
ATOM 2438 C CA . PHE A 1 340 ? 16.40249 7.16880 26.05728 1.000 44.74934 334 PHE A CA 1
ATOM 2439 C C . PHE A 1 340 ? 15.97938 7.90840 27.31263 1.000 50.28487 334 PHE A C 1
ATOM 2440 O O . PHE A 1 340 ? 16.81577 8.51038 27.99499 1.000 48.61620 334 PHE A O 1
ATOM 2448 N N . THR A 1 341 ? 14.67504 7.96705 27.54086 1.000 49.87054 335 THR A N 1
ATOM 2449 C CA . THR A 1 341 ? 14.12182 8.47819 28.78104 1.000 49.49913 335 THR A CA 1
ATOM 2450 C C . THR A 1 341 ? 13.51122 7.31547 29.54369 1.000 52.28087 335 THR A C 1
ATOM 2451 O O . THR A 1 341 ? 12.82319 6.47418 28.95092 1.000 47.21411 335 THR A O 1
ATOM 2455 N N . VAL A 1 342 ? 13.80679 7.24893 30.83927 1.000 54.80635 336 VAL A N 1
ATOM 2456 C CA . VAL A 1 342 ? 13.31499 6.18236 31.70322 1.000 48.70297 336 VAL A CA 1
ATOM 2457 C C . VAL A 1 342 ? 11.81507 6.38620 31.87537 1.000 45.58514 336 VAL A C 1
ATOM 2458 O O . VAL A 1 342 ? 11.39658 7.44248 32.37515 1.000 45.45914 336 VAL A O 1
ATOM 2462 N N . PRO A 1 343 ? 10.97524 5.43457 31.45466 1.000 45.56322 337 PRO A N 1
ATOM 2463 C CA . PRO A 1 343 ? 9.54672 5.51346 31.79769 1.000 47.73771 337 PRO A CA 1
ATOM 2464 C C . PRO A 1 343 ? 9.32622 5.26338 33.28758 1.000 49.71755 337 PRO A C 1
ATOM 2465 O O . PRO A 1 343 ? 10.01922 4.46117 33.92061 1.000 47.84172 337 PRO A O 1
ATOM 2469 N N . ALA A 1 344 ? 8.32045 5.94247 33.84378 1.000 46.23082 338 ALA A N 1
ATOM 2470 C CA . ALA A 1 344 ? 8.05108 5.82095 35.27387 1.000 48.64004 338 ALA A CA 1
ATOM 2471 C C . ALA A 1 344 ? 7.69632 4.39965 35.69852 1.000 51.90834 338 ALA A C 1
ATOM 2472 O O . ALA A 1 344 ? 7.70694 4.10778 36.90042 1.000 55.11183 338 ALA A O 1
ATOM 2474 N N . THR A 1 345 ? 7.39995 3.51369 34.75262 1.000 49.94238 339 THR A N 1
ATOM 2475 C CA . THR A 1 345 ? 6.97752 2.15548 35.04869 1.000 47.26067 339 THR A CA 1
ATOM 2476 C C . THR A 1 345 ? 8.12188 1.15817 35.01967 1.000 52.92243 339 THR A C 1
ATOM 2477 O O . THR A 1 345 ? 7.92554 0.00113 35.41201 1.000 53.60646 339 THR A O 1
ATOM 2481 N N . LEU A 1 346 ? 9.30275 1.57491 34.57136 1.000 51.96267 340 LEU A N 1
ATOM 2482 C CA . LEU A 1 346 ? 10.42088 0.66770 34.35056 1.000 48.48178 340 LEU A CA 1
ATOM 2483 C C . LEU A 1 346 ? 11.21509 0.53456 35.64612 1.000 47.19300 340 LEU A C 1
ATOM 2484 O O . LEU A 1 346 ? 11.74224 1.52781 36.17193 1.000 41.99040 340 LEU A O 1
ATOM 2489 N N . LYS A 1 347 ? 11.29714 -0.69522 36.15034 1.000 43.68127 341 LYS A N 1
ATOM 2490 C CA . LYS A 1 347 ? 11.86547 -0.94463 37.46672 1.000 43.16679 341 LYS A CA 1
ATOM 2491 C C . LYS A 1 347 ? 13.35921 -0.66360 37.47310 1.000 43.69951 341 LYS A C 1
ATOM 2492 O O . LYS A 1 347 ? 14.04616 -0.77783 36.45501 1.000 42.97997 341 LYS A O 1
ATOM 2498 N N . SER A 1 348 ? 13.85722 -0.31771 38.65155 1.000 41.67392 342 SER A N 1
ATOM 2499 C CA . SER A 1 348 ? 15.26233 0.01243 38.83064 1.000 40.86227 342 SER A CA 1
ATOM 2500 C C . SER A 1 348 ? 16.10316 -1.24957 38.70501 1.000 37.60108 342 SER A C 1
ATOM 2501 O O . SER A 1 348 ? 15.77368 -2.28114 39.29906 1.000 38.72019 342 SER A O 1
ATOM 2504 N N . GLY A 1 349 ? 17.20409 -1.16549 37.96303 1.000 37.22668 343 GLY A N 1
ATOM 2505 C CA . GLY A 1 349 ? 17.96906 -2.36689 37.66878 1.000 34.79218 343 GLY A CA 1
ATOM 2506 C C . GLY A 1 349 ? 19.15011 -2.08850 36.76091 1.000 38.06384 343 GLY A C 1
ATOM 2507 O O . GLY A 1 349 ? 19.43693 -0.94491 36.39251 1.000 38.70951 343 GLY A O 1
ATOM 2508 N N . ALA A 1 350 ? 19.84509 -3.16339 36.41193 1.000 34.35090 344 ALA A N 1
ATOM 2509 C CA . ALA A 1 350 ? 21.01651 -3.08718 35.55060 1.000 39.16983 344 ALA A CA 1
ATOM 2510 C C . ALA A 1 350 ? 20.60291 -3.43204 34.12576 1.000 44.16784 344 ALA A C 1
ATOM 2511 O O . ALA A 1 350 ? 20.14479 -4.55306 33.86935 1.000 43.55784 344 ALA A O 1
ATOM 2513 N N . TYR A 1 351 ? 20.76912 -2.47273 33.20579 1.000 41.19452 345 TYR A N 1
ATOM 2514 C CA . TYR A 1 351 ? 20.35100 -2.60384 31.81166 1.000 43.90432 345 TYR A CA 1
ATOM 2515 C C . TYR A 1 351 ? 21.51589 -2.30669 30.86095 1.000 42.43291 345 TYR A C 1
ATOM 2516 O O . TYR A 1 351 ? 22.62226 -1.93878 31.27084 1.000 42.83533 345 TYR A O 1
ATOM 2525 N N . ALA A 1 352 ? 21.24026 -2.46369 29.56609 1.000 45.47081 346 ALA A N 1
ATOM 2526 C CA . ALA A 1 352 ? 22.17476 -2.14651 28.49429 1.000 43.32217 346 ALA A CA 1
ATOM 2527 C C . ALA A 1 352 ? 21.39774 -1.96081 27.20219 1.000 44.89266 346 ALA A C 1
ATOM 2528 O O . ALA A 1 352 ? 20.29061 -2.47844 27.04127 1.000 43.57704 346 ALA A O 1
ATOM 2530 N N . MET A 1 353 ? 22.00438 -1.22294 26.27725 1.000 50.22505 347 MET A N 1
ATOM 2531 C CA . MET A 1 353 ? 21.49669 -1.06921 24.91632 1.000 46.56518 347 MET A CA 1
ATOM 2532 C C . MET A 1 353 ? 22.32365 -1.99989 24.04749 1.000 42.60868 347 MET A C 1
ATOM 2533 O O . MET A 1 353 ? 23.51896 -1.76530 23.86414 1.000 47.15476 347 MET A O 1
ATOM 2538 N N . ARG A 1 354 ? 21.71788 -3.09164 23.58347 1.000 42.66749 348 ARG A N 1
ATOM 2539 C CA . ARG A 1 354 ? 22.39598 -4.01981 22.68037 1.000 50.73711 348 ARG A CA 1
ATOM 2540 C C . ARG A 1 354 ? 22.45602 -3.42619 21.26876 1.000 50.63372 348 ARG A C 1
ATOM 2541 O O . ARG A 1 354 ? 21.41923 -3.12381 20.67328 1.000 51.28838 348 ARG A O 1
ATOM 2549 N N . LEU A 1 355 ? 23.66619 -3.24223 20.74588 1.000 48.30093 349 LEU A N 1
ATOM 2550 C CA . LEU A 1 355 ? 23.89311 -2.74220 19.39737 1.000 51.90507 349 LEU A CA 1
ATOM 2551 C C . LEU A 1 355 ? 24.21818 -3.89193 18.44843 1.000 55.56508 349 LEU A C 1
ATOM 2552 O O . LEU A 1 355 ? 24.85409 -4.87744 18.84132 1.000 50.88634 349 LEU A O 1
ATOM 2557 N N . SER A 1 356 ? 23.79311 -3.75057 17.18175 1.000 57.26268 350 SER A N 1
ATOM 2558 C CA . SER A 1 356 ? 23.97815 -4.82195 16.20053 1.000 57.59240 350 SER A CA 1
ATOM 2559 C C . SER A 1 356 ? 24.15901 -4.31422 14.76793 1.000 58.94569 350 SER A C 1
ATOM 2560 O O . SER A 1 356 ? 23.39378 -3.45970 14.30088 1.000 51.29193 350 SER A O 1
ATOM 2563 N N . VAL A 1 357 ? 25.17650 -4.86898 14.09753 1.000 55.23212 351 VAL A N 1
ATOM 2564 C CA . VAL A 1 357 ? 25.46622 -4.70028 12.67205 1.000 54.67377 351 VAL A CA 1
ATOM 2565 C C . VAL A 1 357 ? 26.26213 -5.91306 12.22635 1.000 60.13242 351 VAL A C 1
ATOM 2566 O O . VAL A 1 357 ? 27.09340 -6.42969 12.97896 1.000 60.03737 351 VAL A O 1
ATOM 2570 N N . ASP A 1 358 ? 25.94998 -6.39918 11.01875 1.000 58.95120 352 ASP A N 1
ATOM 2571 C CA . ASP A 1 358 ? 26.80355 -7.32379 10.24219 1.000 64.61993 352 ASP A CA 1
ATOM 2572 C C . ASP A 1 358 ? 27.36075 -8.46864 11.09016 1.000 61.23603 352 ASP A C 1
ATOM 2573 O O . ASP A 1 358 ? 28.51675 -8.87268 10.93707 1.000 62.78941 352 ASP A O 1
ATOM 2578 N N . GLY A 1 359 ? 26.53455 -8.99734 11.99636 1.000 56.08788 353 GLY A N 1
ATOM 2579 C CA . GLY A 1 359 ? 26.96088 -10.04941 12.90251 1.000 61.71808 353 GLY A CA 1
ATOM 2580 C C . GLY A 1 359 ? 27.71597 -9.59937 14.14476 1.000 61.49174 353 GLY A C 1
ATOM 2581 O O . GLY A 1 359 ? 28.00641 -10.44191 15.00929 1.000 57.77516 353 GLY A O 1
ATOM 2582 N N . ALA A 1 360 ? 28.03737 -8.31009 14.27022 1.000 57.58819 354 ALA A N 1
ATOM 2583 C CA . ALA A 1 360 ? 28.79937 -7.78426 15.39589 1.000 63.12161 354 ALA A CA 1
ATOM 2584 C C . ALA A 1 360 ? 27.86894 -7.23915 16.47477 1.000 61.11287 354 ALA A C 1
ATOM 2585 O O . ALA A 1 360 ? 26.81380 -6.67182 16.17451 1.000 57.04994 354 ALA A O 1
ATOM 2587 N N . THR A 1 361 ? 28.26674 -7.42853 17.73360 1.000 60.06527 355 THR A N 1
ATOM 2588 C CA . THR A 1 361 ? 27.50076 -6.99538 18.89411 1.000 57.71720 355 THR A CA 1
ATOM 2589 C C . THR A 1 361 ? 28.32311 -6.04877 19.76026 1.000 56.89101 355 THR A C 1
ATOM 2590 O O . THR A 1 361 ? 29.55027 -6.15238 19.82523 1.000 55.82134 355 THR A O 1
ATOM 2594 N N . ASP A 1 362 ? 27.63726 -5.11250 20.41614 1.000 57.72256 356 ASP A N 1
ATOM 2595 C CA . ASP A 1 362 ? 28.19616 -4.40331 21.56034 1.000 50.31813 356 ASP A CA 1
ATOM 2596 C C . ASP A 1 362 ? 27.05891 -4.10451 22.52337 1.000 52.97170 356 ASP A C 1
ATOM 2597 O O . ASP A 1 362 ? 25.88021 -4.17871 22.16096 1.000 49.89061 356 ASP A O 1
ATOM 2602 N N . TYR A 1 363 ? 27.42643 -3.75119 23.75678 1.000 47.54742 357 TYR A N 1
ATOM 2603 C CA . TYR A 1 363 ? 26.46605 -3.37374 24.78069 1.000 44.45749 357 TYR A CA 1
ATOM 2604 C C . TYR A 1 363 ? 26.87431 -2.03964 25.38186 1.000 43.43319 357 TYR A C 1
ATOM 2605 O O . TYR A 1 363 ? 28.05353 -1.80126 25.65200 1.000 43.99017 357 TYR A O 1
ATOM 2614 N N . LEU A 1 364 ? 25.90026 -1.16656 25.58204 1.000 41.31676 358 LEU A N 1
ATOM 2615 C CA . LEU A 1 364 ? 26.13985 0.05794 26.33013 1.000 37.78648 358 LEU A CA 1
ATOM 2616 C C . LEU A 1 364 ? 25.47161 -0.08700 27.69250 1.000 47.30674 358 LEU A C 1
ATOM 2617 O O . LEU A 1 364 ? 24.24416 0.07009 27.79645 1.000 44.20608 358 LEU A O 1
ATOM 2622 N N . PRO A 1 365 ? 26.21013 -0.42960 28.75498 1.000 44.00091 359 PRO A N 1
ATOM 2623 C CA . PRO A 1 365 ? 25.56512 -0.65887 30.05410 1.000 39.31548 359 PRO A CA 1
ATOM 2624 C C . PRO A 1 365 ? 25.16375 0.64481 30.71616 1.000 40.17381 359 PRO A C 1
ATOM 2625 O O . PRO A 1 365 ? 25.83243 1.67233 30.56809 1.000 40.12927 359 PRO A O 1
ATOM 2629 N N . PHE A 1 366 ? 24.01401 0.60432 31.39279 1.000 36.19908 360 PHE A N 1
ATOM 2630 C CA . PHE A 1 366 ? 23.54873 1.72620 32.19833 1.000 39.70973 360 PHE A CA 1
ATOM 2631 C C . PHE A 1 366 ? 22.59973 1.19107 33.26139 1.000 41.67770 360 PHE A C 1
ATOM 2632 O O . PHE A 1 366 ? 22.20803 0.02163 33.24404 1.000 41.94650 360 PHE A O 1
ATOM 2640 N N . TYR A 1 367 ? 22.25415 2.05891 34.20731 1.000 38.85261 361 TYR A N 1
ATOM 2641 C CA . TYR A 1 367 ? 21.42048 1.66506 35.32848 1.000 38.61371 361 TYR A CA 1
ATOM 2642 C C . TYR A 1 367 ? 20.22385 2.59377 35.44802 1.000 41.33470 361 TYR A C 1
ATOM 2643 O O . TYR A 1 367 ? 20.35273 3.81455 35.29069 1.000 39.75258 361 TYR A O 1
ATOM 2652 N N . VAL A 1 368 ? 19.07771 2.00989 35.79369 1.000 39.82766 362 VAL A N 1
ATOM 2653 C CA . VAL A 1 368 ? 17.86589 2.75452 36.11781 1.000 41.17304 362 VAL A CA 1
ATOM 2654 C C . VAL A 1 368 ? 17.79290 2.82736 37.62993 1.000 39.61110 362 VAL A C 1
ATOM 2655 O O . VAL A 1 368 ? 17.74979 1.79564 38.31011 1.000 36.64141 362 VAL A O 1
ATOM 2659 N N . ARG A 1 369 ? 17.81090 4.03359 38.13632 1.000 41.67319 363 ARG A N 1
ATOM 2660 C CA . ARG A 1 369 ? 17.93322 4.42209 39.52392 1.000 37.89011 363 ARG A CA 1
ATOM 2661 C C . ARG A 1 369 ? 16.55857 4.67823 40.08041 1.000 41.33925 363 ARG A C 1
ATOM 2662 O O . ARG A 1 369 ? 15.76428 5.36377 39.42292 1.000 45.54428 363 ARG A O 1
ATOM 2670 N N . PRO A 1 370 ? 16.22951 4.16164 41.26114 1.000 43.07750 364 PRO A N 1
ATOM 2671 C CA . PRO A 1 370 ? 14.91773 4.46159 41.84133 1.000 40.64652 364 PRO A CA 1
ATOM 2672 C C . PRO A 1 370 ? 14.83763 5.94052 42.13915 1.000 42.55012 364 PRO A C 1
ATOM 2673 O O . PRO A 1 370 ? 15.85320 6.60481 42.34294 1.000 40.66706 364 PRO A O 1
ATOM 2677 N N . GLU A 1 371 ? 13.62155 6.46126 42.16511 1.000 44.39491 365 GLU A N 1
ATOM 2678 C CA . GLU A 1 371 ? 13.47366 7.85347 42.54211 1.000 49.30876 365 GLU A CA 1
ATOM 2679 C C . GLU A 1 371 ? 13.82717 8.02944 44.02190 1.000 47.39536 365 GLU A C 1
ATOM 2680 O O . GLU A 1 371 ? 13.69224 7.10636 44.83323 1.000 46.16290 365 GLU A O 1
ATOM 2686 N N . LEU A 1 372 ? 14.28381 9.22923 44.37107 1.000 43.33987 366 LEU A N 1
ATOM 2687 C CA . LEU A 1 372 ? 14.70213 9.48496 45.74279 1.000 45.92702 366 LEU A CA 1
ATOM 2688 C C . LEU A 1 372 ? 13.51166 9.36218 46.68674 1.000 50.31073 366 LEU A C 1
ATOM 2689 O O . LEU A 1 372 ? 12.46927 9.99988 46.48357 1.000 50.77595 366 LEU A O 1
ATOM 2694 N N . GLY A 1 373 ? 13.66935 8.52418 47.71358 1.000 48.98189 367 GLY A N 1
ATOM 2695 C CA . GLY A 1 373 ? 12.64815 8.34833 48.72351 1.000 44.94562 367 GLY A CA 1
ATOM 2696 C C . GLY A 1 373 ? 11.49256 7.45738 48.33998 1.000 46.53135 367 GLY A C 1
ATOM 2697 O O . GLY A 1 373 ? 10.54147 7.34379 49.11905 1.000 49.97052 367 GLY A O 1
ATOM 2698 N N . ARG A 1 374 ? 11.53109 6.83837 47.16746 1.000 40.75997 368 ARG A N 1
ATOM 2699 C CA . ARG A 1 374 ? 10.44131 6.00675 46.65708 1.000 45.24805 368 ARG A CA 1
ATOM 2700 C C . ARG A 1 374 ? 10.99156 4.63806 46.27996 1.000 46.99394 368 ARG A C 1
ATOM 2701 O O . ARG A 1 374 ? 11.09792 4.30624 45.09023 1.000 43.61680 368 ARG A O 1
ATOM 2709 N N . PRO A 1 375 ? 11.37058 3.82702 47.26395 1.000 39.94813 369 PRO A N 1
ATOM 2710 C CA . PRO A 1 375 ? 12.02281 2.55469 46.94274 1.000 41.39550 369 PRO A CA 1
ATOM 2711 C C . PRO A 1 375 ? 11.06872 1.61660 46.21171 1.000 43.09645 369 PRO A C 1
ATOM 2712 O O . PRO A 1 375 ? 9.84601 1.68735 46.36805 1.000 42.46213 369 PRO A O 1
ATOM 2716 N N . GLY A 1 376 ? 11.64504 0.73541 45.39335 1.000 43.15430 370 GLY A N 1
ATOM 2717 C CA . GLY A 1 376 ? 10.86199 -0.24173 44.66320 1.000 39.32114 370 GLY A CA 1
ATOM 2718 C C . GLY A 1 376 ? 11.10587 -1.66275 45.12259 1.000 41.92223 370 GLY A C 1
ATOM 2719 O O . GLY A 1 376 ? 10.44290 -2.59998 44.66636 1.000 44.49811 370 GLY A O 1
ATOM 2720 N N . ALA A 1 377 ? 12.04999 -1.83236 46.04007 1.000 42.65722 371 ALA A N 1
ATOM 2721 C CA . ALA A 1 377 ? 12.39746 -3.12583 46.60094 1.000 40.21524 371 ALA A CA 1
ATOM 2722 C C . ALA A 1 377 ? 12.89642 -2.92195 48.00223 1.000 34.77796 371 ALA A C 1
ATOM 2723 O O . ALA A 1 377 ? 13.22833 -1.77855 48.39822 1.000 37.67409 371 ALA A O 1
ATOM 2725 N N . PRO A 1 378 ? 12.97436 -3.95711 48.83247 1.000 40.78017 372 PRO A N 1
ATOM 2726 C CA . PRO A 1 378 ? 13.56275 -3.78216 50.16224 1.000 34.80198 372 PRO A CA 1
ATOM 2727 C C . PRO A 1 378 ? 15.07568 -3.60279 50.11885 1.000 38.43407 372 PRO A C 1
ATOM 2728 O O . PRO A 1 378 ? 15.61743 -2.85388 50.94594 1.000 39.01460 372 PRO A O 1
ATOM 2732 N N . LEU A 1 379 ? 15.76109 -4.22320 49.15063 1.000 36.27551 373 LEU A N 1
ATOM 2733 C CA . LEU A 1 379 ? 17.21252 -4.14514 49.00191 1.000 38.49449 373 LEU A CA 1
ATOM 2734 C C . LEU A 1 379 ? 17.63635 -3.12627 47.94692 1.000 38.01825 373 LEU A C 1
ATOM 2735 O O . LEU A 1 379 ? 16.93158 -2.89560 46.96336 1.000 39.98300 373 LEU A O 1
ATOM 2740 N N . VAL A 1 380 ? 18.81277 -2.52913 48.14445 1.000 36.70774 374 VAL A N 1
ATOM 2741 C CA . VAL A 1 380 ? 19.44085 -1.70216 47.11677 1.000 37.74037 374 VAL A CA 1
ATOM 2742 C C . VAL A 1 380 ? 20.88700 -2.14536 46.93139 1.000 35.84550 374 VAL A C 1
ATOM 2743 O O . VAL A 1 380 ? 21.59811 -2.41586 47.90522 1.000 31.53867 374 VAL A O 1
ATOM 2747 N N . PHE A 1 381 ? 21.29903 -2.25417 45.66995 1.000 36.35828 375 PHE A N 1
ATOM 2748 C CA . PHE A 1 381 ? 22.64329 -2.63924 45.26735 1.000 33.65211 375 PHE A CA 1
ATOM 2749 C C . PHE A 1 381 ? 23.39255 -1.39204 44.84563 1.000 34.89771 375 PHE A C 1
ATOM 2750 O O . PHE A 1 381 ? 22.81057 -0.50073 44.22061 1.000 39.43634 375 PHE A O 1
ATOM 2758 N N . VAL A 1 382 ? 24.66761 -1.30832 45.21347 1.000 37.06697 376 VAL A N 1
ATOM 2759 C CA . VAL A 1 382 ? 25.52107 -0.20691 44.78507 1.000 33.15940 376 VAL A CA 1
ATOM 2760 C C . VAL A 1 382 ? 26.43827 -0.75130 43.69899 1.000 32.85850 376 VAL A C 1
ATOM 2761 O O . VAL A 1 382 ? 27.29614 -1.60092 43.95754 1.000 37.14431 376 VAL A O 1
ATOM 2765 N N . ALA A 1 383 ? 26.27201 -0.26153 42.47866 1.000 36.87549 377 ALA A N 1
ATOM 2766 C CA . ALA A 1 383 ? 27.20212 -0.59024 41.40901 1.000 36.45275 377 ALA A CA 1
ATOM 2767 C C . ALA A 1 383 ? 28.39944 0.34508 41.52790 1.000 37.49340 377 ALA A C 1
ATOM 2768 O O . ALA A 1 383 ? 28.24497 1.57730 41.48718 1.000 32.49160 377 ALA A O 1
ATOM 2770 N N . ALA A 1 384 ? 29.58752 -0.24295 41.70241 1.000 39.28041 378 ALA A N 1
ATOM 2771 C CA . ALA A 1 384 ? 30.79637 0.50512 42.05459 1.000 32.43359 378 ALA A CA 1
ATOM 2772 C C . ALA A 1 384 ? 31.44127 1.11220 40.80277 1.000 33.53158 378 ALA A C 1
ATOM 2773 O O . ALA A 1 384 ? 32.56069 0.78616 40.41015 1.000 32.47686 378 ALA A O 1
ATOM 2775 N N . THR A 1 385 ? 30.70592 2.04579 40.18846 1.000 35.15748 379 THR A N 1
ATOM 2776 C CA . THR A 1 385 ? 31.14594 2.62786 38.92493 1.000 32.82231 379 THR A CA 1
ATOM 2777 C C . THR A 1 385 ? 32.44264 3.41797 39.06434 1.000 34.73339 379 THR A C 1
ATOM 2778 O O . THR A 1 385 ? 33.20711 3.49422 38.09316 1.000 28.73856 379 THR A O 1
ATOM 2782 N N . TYR A 1 386 ? 32.71338 4.02705 40.23779 1.000 30.22122 380 TYR A N 1
ATOM 2783 C CA . TYR A 1 386 ? 34.01563 4.67550 40.40733 1.000 28.33342 380 TYR A CA 1
ATOM 2784 C C . TYR A 1 386 ? 35.13982 3.66244 40.23537 1.000 33.30071 380 TYR A C 1
ATOM 2785 O O . TYR A 1 386 ? 36.12854 3.93244 39.53704 1.000 32.69600 380 TYR A O 1
ATOM 2794 N N . THR A 1 387 ? 34.98113 2.47101 40.83151 1.000 27.84196 381 THR A N 1
ATOM 2795 C CA . THR A 1 387 ? 35.98044 1.42213 40.68854 1.000 24.99049 381 THR A CA 1
ATOM 2796 C C . THR A 1 387 ? 36.04906 0.93229 39.24243 1.000 32.99976 381 THR A C 1
ATOM 2797 O O . THR A 1 387 ? 37.14294 0.83800 38.67183 1.000 32.71285 381 THR A O 1
ATOM 2801 N N . TYR A 1 388 ? 34.88691 0.65634 38.61607 1.000 34.21297 382 TYR A N 1
ATOM 2802 C CA . TYR A 1 388 ? 34.87008 0.25597 37.20362 1.000 33.61053 382 TYR A CA 1
ATOM 2803 C C . TYR A 1 388 ? 35.65725 1.24321 36.35833 1.000 32.41525 382 TYR A C 1
ATOM 2804 O O . TYR A 1 388 ? 36.45841 0.84876 35.50279 1.000 30.19603 382 TYR A O 1
ATOM 2813 N N . GLN A 1 389 ? 35.43043 2.54220 36.59416 1.000 29.04643 383 GLN A N 1
ATOM 2814 C CA . GLN A 1 389 ? 36.06853 3.58323 35.79615 1.000 30.00480 383 GLN A CA 1
ATOM 2815 C C . GLN A 1 389 ? 37.57610 3.62740 36.04683 1.000 35.50571 383 GLN A C 1
ATOM 2816 O O . GLN A 1 389 ? 38.36090 3.79944 35.10371 1.000 34.25950 383 GLN A O 1
ATOM 2822 N N . ALA A 1 390 ? 37.99686 3.47439 37.31197 1.000 30.50009 384 ALA A N 1
ATOM 2823 C CA . ALA A 1 390 ? 39.42301 3.41334 37.62681 1.000 32.22129 384 ALA A CA 1
ATOM 2824 C C . ALA A 1 390 ? 40.11430 2.27337 36.88482 1.000 27.81624 384 ALA A C 1
ATOM 2825 O O . ALA A 1 390 ? 41.26404 2.40707 36.46190 1.000 24.20056 384 ALA A O 1
ATOM 2827 N N . TYR A 1 391 ? 39.43223 1.14357 36.73157 1.000 28.17756 385 TYR A N 1
ATOM 2828 C CA . TYR A 1 391 ? 39.95203 -0.02455 36.04183 1.000 28.82555 385 TYR A CA 1
ATOM 2829 C C . TYR A 1 391 ? 39.64113 -0.02970 34.53725 1.000 32.95193 385 TYR A C 1
ATOM 2830 O O . TYR A 1 391 ? 39.97958 -1.00967 33.85555 1.000 26.16087 385 TYR A O 1
ATOM 2839 N N . ALA A 1 392 ? 38.98679 1.01461 34.01230 1.000 27.04962 386 ALA A N 1
ATOM 2840 C CA . ALA A 1 392 ? 38.52097 0.99883 32.62512 1.000 33.81356 386 ALA A CA 1
ATOM 2841 C C . ALA A 1 392 ? 39.66551 0.80674 31.63278 1.000 35.43772 386 ALA A C 1
ATOM 2842 O O . ALA A 1 392 ? 40.61630 1.58875 31.60373 1.000 35.65022 386 ALA A O 1
ATOM 2844 N N . ASN A 1 393 ? 39.54158 -0.21239 30.78452 1.000 34.16149 387 ASN A N 1
ATOM 2845 C CA . ASN A 1 393 ? 40.47606 -0.44561 29.67982 1.000 37.86130 387 ASN A CA 1
ATOM 2846 C C . ASN A 1 393 ? 41.90160 -0.65389 30.17425 1.000 37.47709 387 ASN A C 1
ATOM 2847 O O . ASN A 1 393 ? 42.86895 -0.23379 29.52389 1.000 30.77616 387 ASN A O 1
ATOM 2852 N N . TYR A 1 394 ? 42.02601 -1.26886 31.34777 1.000 34.43760 388 TYR A N 1
ATOM 2853 C CA . TYR A 1 394 ? 43.31660 -1.75129 31.82065 1.000 37.08872 388 TYR A CA 1
ATOM 2854 C C . TYR A 1 394 ? 43.93417 -2.70761 30.80415 1.000 38.28413 388 TYR A C 1
ATOM 2855 O O . TYR A 1 394 ? 43.56326 -3.88271 30.74088 1.000 39.65757 388 TYR A O 1
ATOM 2864 N N . ALA A 1 395 ? 44.89968 -2.23122 30.02912 1.000 37.82776 389 ALA A N 1
ATOM 2865 C CA . ALA A 1 395 ? 45.63351 -3.11848 29.13701 1.000 42.99946 389 ALA A CA 1
ATOM 2866 C C . ALA A 1 395 ? 46.67650 -3.80706 30.00476 1.000 34.75676 389 ALA A C 1
ATOM 2867 O O . ALA A 1 395 ? 47.69139 -3.20707 30.35613 1.000 33.02426 389 ALA A O 1
ATOM 2869 N N . ARG A 1 396 ? 46.41177 -5.06291 30.36988 1.000 34.01082 390 ARG A N 1
ATOM 2870 C CA . ARG A 1 396 ? 47.22969 -5.81836 31.31247 1.000 38.54000 390 ARG A CA 1
ATOM 2871 C C . ARG A 1 396 ? 48.37566 -6.57008 30.65223 1.000 41.68358 390 ARG A C 1
ATOM 2872 O O . ARG A 1 396 ? 49.17728 -7.19284 31.35952 1.000 37.60178 390 ARG A O 1
ATOM 2880 N N . GLY A 1 397 ? 48.47233 -6.54729 29.32487 1.000 42.56069 391 GLY A N 1
ATOM 2881 C CA . GLY A 1 397 ? 49.50062 -7.33592 28.67605 1.000 40.71104 391 GLY A CA 1
ATOM 2882 C C . GLY A 1 397 ? 49.34280 -8.83004 28.86556 1.000 45.38958 391 GLY A C 1
ATOM 2883 O O . GLY A 1 397 ? 50.33715 -9.56191 28.79753 1.000 46.90712 391 GLY A O 1
ATOM 2884 N N . ASN A 1 398 ? 48.11771 -9.30925 29.11268 1.000 44.91938 392 ASN A N 1
ATOM 2885 C CA . ASN A 1 398 ? 47.88246 -10.72843 29.36666 1.000 43.80969 392 ASN A CA 1
ATOM 2886 C C . ASN A 1 398 ? 46.95937 -11.38683 28.34483 1.000 42.62675 392 ASN A C 1
ATOM 2887 O O . ASN A 1 398 ? 46.52250 -12.52580 28.56770 1.000 44.72702 392 ASN A O 1
ATOM 2892 N N . PHE A 1 399 ? 46.67362 -10.72439 27.22358 1.000 41.82103 393 PHE A N 1
ATOM 2893 C CA . PHE A 1 399 ? 45.76531 -11.25967 26.20179 1.000 48.71112 393 PHE A CA 1
ATOM 2894 C C . PHE A 1 399 ? 46.54227 -12.14195 25.22162 1.000 47.83395 393 PHE A C 1
ATOM 2895 O O . PHE A 1 399 ? 46.74968 -11.79549 24.05877 1.000 50.54389 393 PHE A O 1
ATOM 2903 N N . ASP A 1 400 ? 46.96129 -13.31562 25.71008 1.000 49.30310 394 ASP A N 1
ATOM 2904 C CA . ASP A 1 400 ? 47.84578 -14.19395 24.94819 1.000 55.35428 394 ASP A CA 1
ATOM 2905 C C . ASP A 1 400 ? 47.04292 -15.19840 24.11200 1.000 60.80226 394 ASP A C 1
ATOM 2906 O O . ASP A 1 400 ? 45.82113 -15.08971 23.95475 1.000 58.72240 394 ASP A O 1
ATOM 2911 N N . ALA A 1 401 ? 47.74456 -16.16362 23.51622 1.000 53.83625 395 ALA A N 1
ATOM 2912 C CA . ALA A 1 401 ? 47.07261 -17.15429 22.68530 1.000 56.69359 395 ALA A CA 1
ATOM 2913 C C . ALA A 1 401 ? 45.97396 -17.87831 23.45738 1.000 53.89232 395 ALA A C 1
ATOM 2914 O O . ALA A 1 401 ? 44.83319 -17.97426 22.98746 1.000 50.88149 395 ALA A O 1
ATOM 2916 N N . ALA A 1 402 ? 46.29338 -18.36414 24.66527 1.000 53.39938 396 ALA A N 1
ATOM 2917 C CA . ALA A 1 402 ? 45.36268 -19.22367 25.39858 1.000 49.79730 396 ALA A CA 1
ATOM 2918 C C . ALA A 1 402 ? 44.08793 -18.47777 25.77592 1.000 53.04644 396 ALA A C 1
ATOM 2919 O O . ALA A 1 402 ? 42.98937 -19.04419 25.72899 1.000 52.48804 396 ALA A O 1
ATOM 2921 N N . LEU A 1 403 ? 44.21723 -17.20656 26.16186 1.000 57.79882 397 LEU A N 1
ATOM 2922 C CA . LEU A 1 403 ? 43.05527 -16.39726 26.51701 1.000 54.83257 397 LEU A CA 1
ATOM 2923 C C . LEU A 1 403 ? 42.28539 -15.94485 25.27863 1.000 55.50818 397 LEU A C 1
ATOM 2924 O O . LEU A 1 403 ? 41.04804 -15.92097 25.30062 1.000 54.19413 397 LEU A O 1
ATOM 2929 N N . ARG A 1 404 ? 42.99700 -15.55070 24.20725 1.000 54.92445 398 ARG A N 1
ATOM 2930 C CA . ARG A 1 404 ? 42.33662 -15.21873 22.94096 1.000 55.09198 398 ARG A CA 1
ATOM 2931 C C . ARG A 1 404 ? 41.52380 -16.39944 22.42109 1.000 54.61204 398 ARG A C 1
ATOM 2932 O O . ARG A 1 404 ? 40.38561 -16.23396 21.96166 1.000 52.30705 398 ARG A O 1
ATOM 2940 N N . ASP A 1 405 ? 42.09410 -17.60309 22.49790 1.000 57.15221 399 ASP A N 1
ATOM 2941 C CA . ASP A 1 405 ? 41.36847 -18.80903 22.11549 1.000 54.77077 399 ASP A CA 1
ATOM 2942 C C . ASP A 1 405 ? 40.22234 -19.09945 23.08364 1.000 57.75060 399 ASP A C 1
ATOM 2943 O O . ASP A 1 405 ? 39.14362 -19.53897 22.66000 1.000 50.44612 399 ASP A O 1
ATOM 2948 N N . LYS A 1 406 ? 40.44385 -18.87846 24.39162 1.000 56.72014 400 LYS A N 1
ATOM 2949 C CA . LYS A 1 406 ? 39.38004 -19.08993 25.37365 1.000 54.10867 400 LYS A CA 1
ATOM 2950 C C . LYS A 1 406 ? 38.20864 -18.15719 25.12716 1.000 47.76561 400 LYS A C 1
ATOM 2951 O O . LYS A 1 406 ? 37.05876 -18.53231 25.36823 1.000 51.44057 400 LYS A O 1
ATOM 2957 N N . VAL A 1 407 ? 38.47831 -16.95007 24.63277 1.000 50.92670 401 VAL A N 1
ATOM 2958 C CA . VAL A 1 407 ? 37.41441 -15.97873 24.39187 1.000 50.93203 401 VAL A CA 1
ATOM 2959 C C . VAL A 1 407 ? 36.46287 -16.47986 23.31602 1.000 50.72159 401 VAL A C 1
ATOM 2960 O O . VAL A 1 407 ? 35.24004 -16.31409 23.42205 1.000 49.06676 401 VAL A O 1
ATOM 2964 N N . GLY A 1 408 ? 37.00765 -17.08943 22.25846 1.000 49.65545 402 GLY A N 1
ATOM 2965 C CA . GLY A 1 408 ? 36.15904 -17.63049 21.20763 1.000 48.07655 402 GLY A CA 1
ATOM 2966 C C . GLY A 1 408 ? 35.36636 -18.85643 21.63083 1.000 46.97469 402 GLY A C 1
ATOM 2967 O O . GLY A 1 408 ? 34.16682 -18.95150 21.35361 1.000 44.78365 402 GLY A O 1
ATOM 2968 N N . ARG A 1 409 ? 36.01778 -19.80992 22.30827 1.000 45.51252 403 ARG A N 1
ATOM 2969 C CA . ARG A 1 409 ? 35.31979 -21.02754 22.71540 1.000 47.13658 403 ARG A CA 1
ATOM 2970 C C . ARG A 1 409 ? 34.10881 -20.68938 23.57827 1.000 51.05207 403 ARG A C 1
ATOM 2971 O O . ARG A 1 409 ? 33.00057 -21.17671 23.33261 1.000 58.28012 403 ARG A O 1
ATOM 2979 N N . TRP A 1 410 ? 34.30382 -19.85796 24.60023 1.000 50.07416 404 TRP A N 1
ATOM 2980 C CA . TRP A 1 410 ? 33.21788 -19.42418 25.47070 1.000 50.98320 404 TRP A CA 1
ATOM 2981 C C . TRP A 1 410 ? 32.30545 -18.37869 24.83413 1.000 49.04819 404 TRP A C 1
ATOM 2982 O O . TRP A 1 410 ? 31.34682 -17.94703 25.48393 1.000 58.23023 404 TRP A O 1
ATOM 2993 N N . GLY A 1 411 ? 32.57964 -17.93742 23.61086 1.000 48.11260 405 GLY A N 1
ATOM 2994 C CA . GLY A 1 411 ? 31.76284 -16.88949 23.00965 1.000 48.61452 405 GLY A CA 1
ATOM 2995 C C . GLY A 1 411 ? 31.73237 -15.59107 23.78705 1.000 53.58373 405 GLY A C 1
ATOM 2996 O O . GLY A 1 411 ? 30.72312 -14.87416 23.75318 1.000 48.75669 405 GLY A O 1
ATOM 2997 N N . ALA A 1 412 ? 32.82778 -15.25669 24.47143 1.000 57.13173 406 ALA A N 1
ATOM 2998 C CA . ALA A 1 412 ? 32.91281 -14.07364 25.31504 1.000 50.52938 406 ALA A CA 1
ATOM 2999 C C . ALA A 1 412 ? 33.06664 -12.81651 24.45703 1.000 45.29312 406 ALA A C 1
ATOM 3000 O O . ALA A 1 412 ? 33.14378 -12.87775 23.22658 1.000 43.85127 406 ALA A O 1
ATOM 3002 N N . TYR A 1 413 ? 33.06010 -11.65916 25.11338 1.000 39.18368 407 TYR A N 1
ATOM 3003 C CA . TYR A 1 413 ? 33.27813 -10.40188 24.40898 1.000 46.32004 407 TYR A CA 1
ATOM 3004 C C . TYR A 1 413 ? 34.63508 -10.44069 23.70693 1.000 45.41351 407 TYR A C 1
ATOM 3005 O O . TYR A 1 413 ? 35.60692 -10.94225 24.28084 1.000 46.80590 407 TYR A O 1
ATOM 3014 N N . PRO A 1 414 ? 34.73444 -9.94554 22.44838 1.000 43.39816 408 PRO A N 1
ATOM 3015 C CA . PRO A 1 414 ? 35.91863 -10.24739 21.62576 1.000 47.98222 408 PRO A CA 1
ATOM 3016 C C . PRO A 1 414 ? 37.07699 -9.26864 21.74043 1.000 52.34053 408 PRO A C 1
ATOM 3017 O O . PRO A 1 414 ? 38.20165 -9.61879 21.36000 1.000 55.04876 408 PRO A O 1
ATOM 3021 N N . HIS A 1 415 ? 36.83620 -8.05722 22.24539 1.000 49.65604 409 HIS A N 1
ATOM 3022 C CA . HIS A 1 415 ? 37.81304 -6.97459 22.17924 1.000 50.06151 409 HIS A CA 1
ATOM 3023 C C . HIS A 1 415 ? 38.43579 -6.72353 23.54303 1.000 52.75022 409 HIS A C 1
ATOM 3024 O O . HIS A 1 415 ? 37.72620 -6.47312 24.52464 1.000 48.01227 409 HIS A O 1
ATOM 3031 N N . ASN A 1 416 ? 39.76201 -6.74313 23.57749 1.000 49.81917 410 ASN A N 1
ATOM 3032 C CA . ASN A 1 416 ? 40.57829 -6.50127 24.73484 1.000 40.79223 410 ASN A CA 1
ATOM 3033 C C . ASN A 1 416 ? 41.42787 -5.25469 24.52171 1.000 47.32833 410 ASN A C 1
ATOM 3034 O O . ASN A 1 416 ? 41.94184 -5.04712 23.41649 1.000 48.02995 410 ASN A O 1
ATOM 3039 N N . PRO A 1 417 ? 41.60826 -4.41771 25.55409 1.000 48.47301 411 PRO A N 1
ATOM 3040 C CA . PRO A 1 417 ? 42.46131 -3.22317 25.40115 1.000 42.50630 411 PRO A CA 1
ATOM 3041 C C . PRO A 1 417 ? 43.86209 -3.52612 24.90180 1.000 42.47123 411 PRO A C 1
ATOM 3042 O O . PRO A 1 417 ? 44.48541 -2.65413 24.28236 1.000 42.59701 411 PRO A O 1
ATOM 3046 N N . ASP A 1 418 ? 44.39304 -4.72408 25.18121 1.000 43.22612 412 ASP A N 1
ATOM 3047 C CA . ASP A 1 418 ? 45.74789 -5.05643 24.73471 1.000 47.49165 412 ASP A CA 1
ATOM 3048 C C . ASP A 1 418 ? 45.89040 -4.94760 23.21917 1.000 45.60991 412 ASP A C 1
ATOM 3049 O O . ASP A 1 418 ? 46.93037 -4.51128 22.71399 1.000 49.16066 412 ASP A O 1
ATOM 3054 N N . ASP A 1 419 ? 44.86135 -5.33752 22.47752 1.000 45.64567 413 ASP A N 1
ATOM 3055 C CA . ASP A 1 419 ? 44.88404 -5.20726 21.02964 1.000 48.29748 413 ASP A CA 1
ATOM 3056 C C . ASP A 1 419 ? 44.31631 -3.87759 20.55701 1.000 49.23930 413 ASP A C 1
ATOM 3057 O O . ASP A 1 419 ? 44.44927 -3.55140 19.37613 1.000 50.59347 413 ASP A O 1
ATOM 3062 N N . HIS A 1 420 ? 43.69743 -3.09379 21.43671 1.000 49.09071 414 HIS A N 1
ATOM 3063 C CA . HIS A 1 420 ? 42.96957 -1.89099 21.03101 1.000 51.25362 414 HIS A CA 1
ATOM 3064 C C . HIS A 1 420 ? 43.41472 -0.72772 21.91042 1.000 49.29107 414 HIS A C 1
ATOM 3065 O O . HIS A 1 420 ? 42.65268 -0.22874 22.74544 1.000 46.92763 414 HIS A O 1
ATOM 3072 N N . PRO A 1 421 ? 44.65553 -0.26101 21.73264 1.000 49.20724 415 PRO A N 1
ATOM 3073 C CA . PRO A 1 421 ? 45.13954 0.88521 22.51523 1.000 42.19923 415 PRO A CA 1
ATOM 3074 C C . PRO A 1 421 ? 44.47233 2.20524 22.15685 1.000 43.91693 415 PRO A C 1
ATOM 3075 O O . PRO A 1 421 ? 44.73325 3.21303 22.83098 1.000 43.51964 415 PRO A O 1
ATOM 3079 N N . GLU A 1 422 ? 43.64736 2.25218 21.11222 1.000 41.78515 416 GLU A N 1
ATOM 3080 C CA . GLU A 1 422 ? 42.97263 3.50572 20.78364 1.000 42.57311 416 GLU A CA 1
ATOM 3081 C C . GLU A 1 422 ? 41.90273 3.86616 21.81551 1.000 42.07335 416 GLU A C 1
ATOM 3082 O O . GLU A 1 422 ? 41.45428 5.01952 21.85398 1.000 36.97017 416 GLU A O 1
ATOM 3088 N N . VAL A 1 423 ? 41.48113 2.91646 22.66000 1.000 39.67323 417 VAL A N 1
ATOM 3089 C CA . VAL A 1 423 ? 40.49043 3.26152 23.68127 1.000 44.14990 417 VAL A CA 1
ATOM 3090 C C . VAL A 1 423 ? 41.11822 3.86342 24.92443 1.000 35.68746 417 VAL A C 1
ATOM 3091 O O . VAL A 1 423 ? 40.38015 4.27703 25.82244 1.000 26.44313 417 VAL A O 1
ATOM 3095 N N . GLY A 1 424 ? 42.44764 3.99651 24.96799 1.000 40.10194 418 GLY A N 1
ATOM 3096 C CA . GLY A 1 424 ? 43.12970 4.68259 26.05486 1.000 39.49427 418 GLY A CA 1
ATOM 3097 C C . GLY A 1 424 ? 43.43154 3.78085 27.23587 1.000 41.50940 418 GLY A C 1
ATOM 3098 O O . GLY A 1 424 ? 43.22366 2.55856 27.20132 1.000 40.80181 418 GLY A O 1
ATOM 3099 N N . LEU A 1 425 ? 43.92970 4.40092 28.30832 1.000 32.07780 419 LEU A N 1
ATOM 3100 C CA . LEU A 1 425 ? 44.47323 3.63526 29.42694 1.000 34.54665 419 LEU A CA 1
ATOM 3101 C C . LEU A 1 425 ? 43.61004 3.71106 30.68917 1.000 30.28117 419 LEU A C 1
ATOM 3102 O O . LEU A 1 425 ? 42.74958 4.58193 30.86420 1.000 26.74694 419 LEU A O 1
ATOM 3107 N N . ALA A 1 426 ? 43.92700 2.80814 31.61306 1.000 33.82764 420 ALA A N 1
ATOM 3108 C CA . ALA A 1 426 ? 43.36325 2.77081 32.95319 1.000 29.91943 420 ALA A CA 1
ATOM 3109 C C . ALA A 1 426 ? 44.34431 3.36887 33.94929 1.000 27.54028 420 ALA A C 1
ATOM 3110 O O . ALA A 1 426 ? 45.55195 3.42320 33.70705 1.000 25.01105 420 ALA A O 1
ATOM 3112 N N . THR A 1 427 ? 43.81063 3.80333 35.09835 1.000 29.49944 421 THR A N 1
ATOM 3113 C CA . THR A 1 427 ? 44.67456 4.35282 36.14128 1.000 24.90446 421 THR A CA 1
ATOM 3114 C C . THR A 1 427 ? 45.57526 3.30417 36.75451 1.000 25.26218 421 THR A C 1
ATOM 3115 O O . THR A 1 427 ? 46.35116 3.63016 37.65386 1.000 30.76477 421 THR A O 1
ATOM 3119 N N . TYR A 1 428 ? 45.49645 2.06383 36.29693 1.000 24.59639 422 TYR A N 1
ATOM 3120 C CA . TYR A 1 428 ? 46.41419 1.02200 36.72254 1.000 31.01796 422 TYR A CA 1
ATOM 3121 C C . TYR A 1 428 ? 47.58111 0.85513 35.74527 1.000 30.77365 422 TYR A C 1
ATOM 3122 O O . TYR A 1 428 ? 48.48840 0.06065 36.02238 1.000 24.17057 422 TYR A O 1
ATOM 3131 N N . ASN A 1 429 ? 47.57526 1.60332 34.62383 1.000 32.35914 423 ASN A N 1
ATOM 3132 C CA . ASN A 1 429 ? 48.58498 1.61875 33.56394 1.000 25.06766 423 ASN A CA 1
ATOM 3133 C C . ASN A 1 429 ? 49.56352 2.76709 33.76792 1.000 25.68085 423 ASN A C 1
ATOM 3134 O O . ASN A 1 429 ? 49.30106 3.70364 34.52388 1.000 26.68160 423 ASN A O 1
ATOM 3139 N N . LEU A 1 430 ? 50.67953 2.71250 33.02927 1.000 30.04883 424 LEU A N 1
ATOM 3140 C CA . LEU A 1 430 ? 51.61329 3.82522 32.86305 1.000 29.67714 424 LEU A CA 1
ATOM 3141 C C . LEU A 1 430 ? 51.40915 4.50367 31.50696 1.000 34.11019 424 LEU A C 1
ATOM 3142 O O . LEU A 1 430 ? 51.02861 3.86118 30.52014 1.000 31.86935 424 LEU A O 1
ATOM 3147 N N . HIS A 1 431 ? 51.67793 5.81084 31.46021 1.000 32.23477 425 HIS A N 1
ATOM 3148 C CA . HIS A 1 431 ? 51.73491 6.52020 30.18042 1.000 31.19107 425 HIS A CA 1
ATOM 3149 C C . HIS A 1 431 ? 52.96875 6.08310 29.37519 1.000 34.04958 425 HIS A C 1
ATOM 3150 O O . HIS A 1 431 ? 53.85599 5.37726 29.86905 1.000 31.24562 425 HIS A O 1
ATOM 3157 N N . SER A 1 432 ? 53.02618 6.52120 28.11059 1.000 32.10115 426 SER A N 1
ATOM 3158 C CA . SER A 1 432 ? 54.16884 6.17609 27.26755 1.000 31.20178 426 SER A CA 1
ATOM 3159 C C . SER A 1 432 ? 55.48205 6.75223 27.79043 1.000 32.57418 426 SER A C 1
ATOM 3160 O O . SER A 1 432 ? 56.55634 6.27615 27.39427 1.000 31.40719 426 SER A O 1
ATOM 3163 N N . ASP A 1 433 ? 55.43838 7.75026 28.67446 1.000 31.13041 427 ASP A N 1
ATOM 3164 C CA . ASP A 1 433 ? 56.68542 8.25796 29.23752 1.000 30.42064 427 ASP A CA 1
ATOM 3165 C C . ASP A 1 433 ? 57.04344 7.59799 30.55901 1.000 28.61042 427 ASP A C 1
ATOM 3166 O O . ASP A 1 433 ? 58.06093 7.95429 31.15950 1.000 27.62783 427 ASP A O 1
ATOM 3171 N N . GLY A 1 434 ? 56.25499 6.62123 31.00967 1.000 31.28111 428 GLY A N 1
ATOM 3172 C CA . GLY A 1 434 ? 56.51906 5.94859 32.26076 1.000 27.45062 428 GLY A CA 1
ATOM 3173 C C . GLY A 1 434 ? 55.88107 6.56521 33.50061 1.000 28.53656 428 GLY A C 1
ATOM 3174 O O . GLY A 1 434 ? 55.98168 5.96993 34.57998 1.000 27.54629 428 GLY A O 1
ATOM 3175 N N . SER A 1 435 ? 55.24197 7.73163 33.39921 1.000 26.70558 429 SER A N 1
ATOM 3176 C CA . SER A 1 435 ? 54.51544 8.25477 34.55217 1.000 27.50081 429 SER A CA 1
ATOM 3177 C C . SER A 1 435 ? 53.14548 7.58075 34.71144 1.000 28.12439 429 SER A C 1
ATOM 3178 O O . SER A 1 435 ? 52.54131 7.06995 33.75649 1.000 31.86657 429 SER A O 1
ATOM 3181 N N . GLY A 1 436 ? 52.64873 7.61527 35.94765 1.000 30.10153 430 GLY A N 1
ATOM 3182 C CA . GLY A 1 436 ? 51.37094 6.99780 36.25934 1.000 26.15627 430 GLY A CA 1
ATOM 3183 C C . GLY A 1 436 ? 50.20824 7.68923 35.57282 1.000 32.32129 430 GLY A C 1
ATOM 3184 O O . GLY A 1 436 ? 50.21346 8.90483 35.34567 1.000 32.52559 430 GLY A O 1
ATOM 3185 N N . VAL A 1 437 ? 49.21907 6.87499 35.20216 1.000 28.17882 431 VAL A N 1
ATOM 3186 C CA . VAL A 1 437 ? 47.97883 7.33975 34.58484 1.000 27.91533 431 VAL A CA 1
ATOM 3187 C C . VAL A 1 437 ? 47.03230 7.78261 35.69579 1.000 25.99414 431 VAL A C 1
ATOM 3188 O O . VAL A 1 437 ? 46.47112 6.94842 36.40916 1.000 27.72411 431 VAL A O 1
ATOM 3192 N N . MET A 1 438 ? 46.86349 9.09794 35.84980 1.000 27.69621 432 MET A N 1
ATOM 3193 C CA . MET A 1 438 ? 46.12473 9.65340 36.97561 1.000 29.16815 432 MET A CA 1
ATOM 3194 C C . MET A 1 438 ? 44.65076 9.87524 36.68473 1.000 35.06935 432 MET A C 1
ATOM 3195 O O . MET A 1 438 ? 43.87276 10.05058 37.63329 1.000 37.66856 432 MET A O 1
ATOM 3200 N N . PHE A 1 439 ? 44.24601 9.86568 35.41611 1.000 27.79925 433 PHE A N 1
ATOM 3201 C CA . PHE A 1 439 ? 42.87523 10.15779 35.03093 1.000 29.66687 433 PHE A CA 1
ATOM 3202 C C . PHE A 1 439 ? 42.28580 9.00486 34.22654 1.000 34.30428 433 PHE A C 1
ATOM 3203 O O . PHE A 1 439 ? 42.99979 8.28312 33.52168 1.000 30.82100 433 PHE A O 1
ATOM 3211 N N . SER A 1 440 ? 40.98264 8.79724 34.38642 1.000 29.43304 434 SER A N 1
ATOM 3212 C CA . SER A 1 440 ? 40.26841 7.84034 33.56126 1.000 29.50185 434 SER A CA 1
ATOM 3213 C C . SER A 1 440 ? 38.93960 8.45888 33.19265 1.000 29.67343 434 SER A C 1
ATOM 3214 O O . SER A 1 440 ? 38.16678 8.83771 34.07249 1.000 32.25049 434 SER A O 1
ATOM 3217 N N . SER A 1 441 ? 38.66804 8.52887 31.90075 1.000 34.32034 435 SER A N 1
ATOM 3218 C CA . SER A 1 441 ? 37.43387 9.10469 31.40067 1.000 35.31418 435 SER A CA 1
ATOM 3219 C C . SER A 1 441 ? 36.42037 7.99790 31.16200 1.000 31.90391 435 SER A C 1
ATOM 3220 O O . SER A 1 441 ? 36.78231 6.88656 30.76451 1.000 31.06915 435 SER A O 1
ATOM 3223 N N . ARG A 1 442 ? 35.14605 8.30584 31.40996 1.000 28.38732 436 ARG A N 1
ATOM 3224 C CA . ARG A 1 442 ? 34.06812 7.40764 31.01170 1.000 32.63394 436 ARG A CA 1
ATOM 3225 C C . ARG A 1 442 ? 33.42040 7.81518 29.69619 1.000 38.94127 436 ARG A C 1
ATOM 3226 O O . ARG A 1 442 ? 32.50040 7.12861 29.23426 1.000 34.15752 436 ARG A O 1
ATOM 3234 N N . LEU A 1 443 ? 33.89966 8.90050 29.07953 1.000 36.70095 437 LEU A N 1
ATOM 3235 C CA . LEU A 1 443 ? 33.38397 9.39388 27.80417 1.000 35.54004 437 LEU A CA 1
ATOM 3236 C C . LEU A 1 443 ? 34.24088 8.84848 26.66155 1.000 35.63933 437 LEU A C 1
ATOM 3237 O O . LEU A 1 443 ? 34.94840 9.57420 25.96050 1.000 38.91956 437 LEU A O 1
ATOM 3242 N N . ARG A 1 444 ? 34.14471 7.53522 26.47942 1.000 31.72646 438 ARG A N 1
ATOM 3243 C CA . ARG A 1 444 ? 34.93919 6.74021 25.55127 1.000 33.10742 438 ARG A CA 1
ATOM 3244 C C . ARG A 1 444 ? 34.45299 5.30365 25.69495 1.000 35.51326 438 ARG A C 1
ATOM 3245 O O . ARG A 1 444 ? 33.88447 4.94765 26.73097 1.000 43.46411 438 ARG A O 1
ATOM 3253 N N . PRO A 1 445 ? 34.63531 4.44499 24.70384 1.000 41.36494 439 PRO A N 1
ATOM 3254 C CA . PRO A 1 445 ? 34.25520 3.04227 24.90421 1.000 38.66094 439 PRO A CA 1
ATOM 3255 C C . PRO A 1 445 ? 35.03776 2.42536 26.06147 1.000 37.66207 439 PRO A C 1
ATOM 3256 O O . PRO A 1 445 ? 36.26846 2.49567 26.10783 1.000 34.59703 439 PRO A O 1
ATOM 3260 N N . MET A 1 446 ? 34.31215 1.79815 26.99230 1.000 37.63149 440 MET A N 1
ATOM 3261 C CA . MET A 1 446 ? 34.91403 1.11013 28.13846 1.000 38.85979 440 MET A CA 1
ATOM 3262 C C . MET A 1 446 ? 34.75196 -0.39062 27.92091 1.000 33.19178 440 MET A C 1
ATOM 3263 O O . MET A 1 446 ? 33.78207 -0.99817 28.37802 1.000 37.58207 440 MET A O 1
ATOM 3268 N N . LEU A 1 447 ? 35.74129 -0.99118 27.25304 1.000 33.16599 441 LEU A N 1
ATOM 3269 C CA . LEU A 1 447 ? 35.66012 -2.40787 26.89943 1.000 36.65118 441 LEU A CA 1
ATOM 3270 C C . LEU A 1 447 ? 35.57409 -3.29603 28.13671 1.000 42.23500 441 LEU A C 1
ATOM 3271 O O . LEU A 1 447 ? 34.95032 -4.36709 28.09332 1.000 43.05455 441 LEU A O 1
ATOM 3276 N N . THR A 1 448 ? 36.19088 -2.87035 29.24608 1.000 35.02876 442 THR A N 1
ATOM 3277 C CA . THR A 1 448 ? 36.21253 -3.67409 30.46440 1.000 35.35779 442 THR A CA 1
ATOM 3278 C C . THR A 1 448 ? 34.86225 -3.69769 31.17101 1.000 33.31587 442 THR A C 1
ATOM 3279 O O . THR A 1 448 ? 34.61253 -4.60522 31.96340 1.000 37.60953 442 THR A O 1
ATOM 3283 N N . MET A 1 449 ? 33.98093 -2.75088 30.86272 1.000 38.23264 443 MET A N 1
ATOM 3284 C CA . MET A 1 449 ? 32.60631 -2.72037 31.36469 1.000 34.93628 443 MET A CA 1
ATOM 3285 C C . MET A 1 449 ? 31.64186 -3.20911 30.28102 1.000 40.63186 443 MET A C 1
ATOM 3286 O O . MET A 1 449 ? 30.76896 -2.48002 29.81784 1.000 42.80446 443 MET A O 1
ATOM 3291 N N . ARG A 1 450 ? 31.86051 -4.44256 29.81670 1.000 41.21729 444 ARG A N 1
ATOM 3292 C CA . ARG A 1 450 ? 31.01862 -5.06111 28.79586 1.000 38.35890 444 ARG A CA 1
ATOM 3293 C C . ARG A 1 450 ? 30.55061 -6.42666 29.28271 1.000 36.28411 444 ARG A C 1
ATOM 3294 O O . ARG A 1 450 ? 31.36783 -7.22784 29.77300 1.000 33.95247 444 ARG A O 1
ATOM 3302 N N . PRO A 1 451 ? 29.26576 -6.74003 29.15401 1.000 35.11998 445 PRO A N 1
ATOM 3303 C CA . PRO A 1 451 ? 28.80472 -8.10932 29.41152 1.000 37.34915 445 PRO A CA 1
ATOM 3304 C C . PRO A 1 451 ? 29.66216 -9.13441 28.67729 1.000 36.77793 445 PRO A C 1
ATOM 3305 O O . PRO A 1 451 ? 30.02077 -8.95499 27.51496 1.000 35.99162 445 PRO A O 1
ATOM 3309 N N . GLY A 1 452 ? 30.02770 -10.19929 29.37937 1.000 38.41903 446 GLY A N 1
ATOM 3310 C CA . GLY A 1 452 ? 30.81401 -11.24747 28.77434 1.000 39.88015 446 GLY A CA 1
ATOM 3311 C C . GLY A 1 452 ? 32.29512 -10.97252 28.65637 1.000 43.05438 446 GLY A C 1
ATOM 3312 O O . GLY A 1 452 ? 33.01833 -11.82239 28.11719 1.000 42.04228 446 GLY A O 1
ATOM 3313 N N . PHE A 1 453 ? 32.78324 -9.85094 29.18737 1.000 40.99271 447 PHE A N 1
ATOM 3314 C CA . PHE A 1 453 ? 34.20389 -9.52929 29.10761 1.000 42.65344 447 PHE A CA 1
ATOM 3315 C C . PHE A 1 453 ? 34.98856 -10.36376 30.11312 1.000 40.55956 447 PHE A C 1
ATOM 3316 O O . PHE A 1 453 ? 34.57476 -10.50983 31.26846 1.000 41.16999 447 PHE A O 1
ATOM 3324 N N . LEU A 1 454 ? 36.08918 -10.95650 29.65612 1.000 37.15040 448 LEU A N 1
ATOM 3325 C CA . LEU A 1 454 ? 36.97114 -11.75558 30.49936 1.000 36.38589 448 LEU A CA 1
ATOM 3326 C C . LEU A 1 454 ? 38.24823 -10.97489 30.79669 1.000 41.30300 448 LEU A C 1
ATOM 3327 O O . LEU A 1 454 ? 38.85636 -10.40129 29.88395 1.000 42.29477 448 LEU A O 1
ATOM 3332 N N . THR A 1 455 ? 38.65534 -10.94776 32.06689 1.000 35.49905 449 THR A N 1
ATOM 3333 C CA . THR A 1 455 ? 39.87378 -10.24401 32.44013 1.000 33.94416 449 THR A CA 1
ATOM 3334 C C . THR A 1 455 ? 41.06237 -11.18563 32.54869 1.000 38.26703 449 THR A C 1
ATOM 3335 O O . THR A 1 455 ? 42.13986 -10.90203 32.01713 1.000 44.33990 449 THR A O 1
ATOM 3339 N N . PHE A 1 456 ? 40.88615 -12.31418 33.20820 1.000 40.18962 450 PHE A N 1
ATOM 3340 C CA . PHE A 1 456 ? 41.96802 -13.25954 33.39940 1.000 43.33668 450 PHE A CA 1
ATOM 3341 C C . PHE A 1 456 ? 41.63535 -14.56686 32.69494 1.000 43.21963 450 PHE A C 1
ATOM 3342 O O . PHE A 1 456 ? 40.46651 -14.92637 32.52420 1.000 43.00632 450 PHE A O 1
ATOM 3350 N N . ASP A 1 457 ? 42.68585 -15.25113 32.25671 1.000 43.79196 451 ASP A N 1
ATOM 3351 C CA . ASP A 1 457 ? 42.61026 -16.65739 31.87703 1.000 46.89871 451 ASP A CA 1
ATOM 3352 C C . ASP A 1 457 ? 42.65016 -17.45776 33.18288 1.000 41.63538 451 ASP A C 1
ATOM 3353 O O . ASP A 1 457 ? 43.69650 -17.92268 33.64132 1.000 40.49968 451 ASP A O 1
ATOM 3358 N N . ASP A 1 458 ? 41.47721 -17.61902 33.79800 1.000 41.09221 452 ASP A N 1
ATOM 3359 C CA . ASP A 1 458 ? 41.38934 -18.22333 35.12877 1.000 44.25738 452 ASP A CA 1
ATOM 3360 C C . ASP A 1 458 ? 41.44890 -19.73755 34.98257 1.000 46.43512 452 ASP A C 1
ATOM 3361 O O . ASP A 1 458 ? 40.51070 -20.36874 34.47551 1.000 49.01263 452 ASP A O 1
ATOM 3366 N N . SER A 1 459 ? 42.53690 -20.31516 35.49154 1.000 45.31066 453 SER A N 1
ATOM 3367 C CA . SER A 1 459 ? 42.74320 -21.75479 35.42690 1.000 43.95379 453 SER A CA 1
ATOM 3368 C C . SER A 1 459 ? 41.61280 -22.53447 36.09221 1.000 48.67970 453 SER A C 1
ATOM 3369 O O . SER A 1 459 ? 41.37594 -23.69655 35.73779 1.000 44.94375 453 SER A O 1
ATOM 3372 N N . ARG A 1 460 ? 40.90331 -21.91900 37.05154 1.000 51.05815 454 ARG A N 1
ATOM 3373 C CA . ARG A 1 460 ? 39.92833 -22.62673 37.87862 1.000 42.72577 454 ARG A CA 1
ATOM 3374 C C . ARG A 1 460 ? 38.56238 -21.94484 37.88824 1.000 43.10798 454 ARG A C 1
ATOM 3375 O O . ARG A 1 460 ? 37.75182 -22.20500 38.78556 1.000 45.42739 454 ARG A O 1
ATOM 3383 N N . GLY A 1 461 ? 38.27720 -21.10550 36.89990 1.000 45.94375 455 GLY A N 1
ATOM 3384 C CA . GLY A 1 461 ? 37.02576 -20.37034 36.88384 1.000 37.39313 455 GLY A CA 1
ATOM 3385 C C . GLY A 1 461 ? 36.97169 -19.42507 35.70380 1.000 42.53350 455 GLY A C 1
ATOM 3386 O O . GLY A 1 461 ? 37.67204 -19.61718 34.70385 1.000 45.67694 455 GLY A O 1
ATOM 3387 N N . SER A 1 462 ? 36.15791 -18.37324 35.84224 1.000 34.73952 456 SER A N 1
ATOM 3388 C CA . SER A 1 462 ? 35.83248 -17.53008 34.70414 1.000 33.34621 456 SER A CA 1
ATOM 3389 C C . SER A 1 462 ? 36.77364 -16.36167 34.48602 1.000 35.67813 456 SER A C 1
ATOM 3390 O O . SER A 1 462 ? 36.80201 -15.82409 33.37706 1.000 37.25747 456 SER A O 1
ATOM 3393 N N . GLY A 1 463 ? 37.53349 -15.94820 35.49565 1.000 41.57145 457 GLY A N 1
ATOM 3394 C CA . GLY A 1 463 ? 38.38556 -14.78268 35.33593 1.000 39.34578 457 GLY A CA 1
ATOM 3395 C C . GLY A 1 463 ? 37.64707 -13.47349 35.14578 1.000 38.40987 457 GLY A C 1
ATOM 3396 O O . GLY A 1 463 ? 38.15609 -12.57270 34.46389 1.000 39.34532 457 GLY A O 1
ATOM 3397 N N . CYS A 1 464 ? 36.48318 -13.31994 35.76965 1.000 37.94119 458 CYS A N 1
ATOM 3398 C CA . CYS A 1 464 ? 35.62466 -12.16579 35.55436 1.000 37.24520 458 CYS A CA 1
ATOM 3399 C C . CYS A 1 464 ? 35.78357 -11.18059 36.71077 1.000 43.02451 458 CYS A C 1
ATOM 3400 O O . CYS A 1 464 ? 36.15895 -11.55816 37.82513 1.000 38.84857 458 CYS A O 1
ATOM 3403 N N . ARG A 1 465 ? 35.55565 -9.89859 36.41396 1.000 41.00135 459 ARG A N 1
ATOM 3404 C CA . ARG A 1 465 ? 35.82037 -8.81992 37.34896 1.000 31.86359 459 ARG A CA 1
ATOM 3405 C C . ARG A 1 465 ? 34.77527 -7.72147 37.22944 1.000 36.30069 459 ARG A C 1
ATOM 3406 O O . ARG A 1 465 ? 34.17674 -7.52297 36.16723 1.000 36.38109 459 ARG A O 1
ATOM 3414 N N . HIS A 1 466 ? 34.58017 -6.99790 38.34010 1.000 35.32496 460 HIS A N 1
ATOM 3415 C CA . HIS A 1 466 ? 33.90811 -5.69100 38.37181 1.000 35.08899 460 HIS A CA 1
ATOM 3416 C C . HIS A 1 466 ? 32.49849 -5.80707 37.80311 1.000 31.62241 460 HIS A C 1
ATOM 3417 O O . HIS A 1 466 ? 31.68849 -6.53347 38.40430 1.000 35.10693 460 HIS A O 1
ATOM 3424 N N . TYR A 1 467 ? 32.14448 -5.11827 36.71449 1.000 30.72455 461 TYR A N 1
ATOM 3425 C CA . TYR A 1 467 ? 30.77336 -5.20859 36.21128 1.000 34.23678 461 TYR A CA 1
ATOM 3426 C C . TYR A 1 467 ? 30.35875 -6.66262 35.99332 1.000 35.33099 461 TYR A C 1
ATOM 3427 O O . TYR A 1 467 ? 29.26146 -7.08131 36.38829 1.000 25.95884 461 TYR A O 1
ATOM 3436 N N . ILE A 1 468 ? 31.24113 -7.45538 35.38791 1.000 35.05628 462 ILE A N 1
ATOM 3437 C CA . ILE A 1 468 ? 30.88258 -8.82930 35.07280 1.000 34.35967 462 ILE A CA 1
ATOM 3438 C C . ILE A 1 468 ? 30.84194 -9.67656 36.33729 1.000 32.70620 462 ILE A C 1
ATOM 3439 O O . ILE A 1 468 ? 29.91245 -10.46448 36.53009 1.000 41.49481 462 ILE A O 1
ATOM 3444 N N . ALA A 1 469 ? 31.83917 -9.54528 37.21713 1.000 32.42761 463 ALA A N 1
ATOM 3445 C CA . ALA A 1 469 ? 31.80483 -10.31238 38.46301 1.000 37.38844 463 ALA A CA 1
ATOM 3446 C C . ALA A 1 469 ? 30.59810 -9.93823 39.31805 1.000 30.67934 463 ALA A C 1
ATOM 3447 O O . ALA A 1 469 ? 29.98220 -10.81099 39.93878 1.000 32.34562 463 ALA A O 1
ATOM 3449 N N . ASP A 1 470 ? 30.22078 -8.65498 39.33154 1.000 26.29400 464 ASP A N 1
ATOM 3450 C CA . ASP A 1 470 ? 29.06659 -8.22992 40.12013 1.000 29.63188 464 ASP A CA 1
ATOM 3451 C C . ASP A 1 470 ? 27.76711 -8.89021 39.65169 1.000 35.24310 464 ASP A C 1
ATOM 3452 O O . ASP A 1 470 ? 26.82416 -9.04936 40.44358 1.000 33.78807 464 ASP A O 1
ATOM 3457 N N . SER A 1 471 ? 27.69603 -9.30425 38.38567 1.000 32.90573 465 SER A N 1
ATOM 3458 C CA . SER A 1 471 ? 26.47077 -9.92768 37.91368 1.000 30.24788 465 SER A CA 1
ATOM 3459 C C . SER A 1 471 ? 26.27422 -11.31174 38.50868 1.000 32.04605 465 SER A C 1
ATOM 3460 O O . SER A 1 471 ? 25.14631 -11.81595 38.50598 1.000 38.58273 465 SER A O 1
ATOM 3463 N N . HIS A 1 472 ? 27.32751 -11.93024 39.04368 1.000 31.97668 466 HIS A N 1
ATOM 3464 C CA . HIS A 1 472 ? 27.12102 -13.11073 39.87860 1.000 33.72288 466 HIS A CA 1
ATOM 3465 C C . HIS A 1 472 ? 26.10097 -12.81781 40.97684 1.000 39.40069 466 HIS A C 1
ATOM 3466 O O . HIS A 1 472 ? 25.16938 -13.59812 41.20552 1.000 37.56344 466 HIS A O 1
ATOM 3473 N N . LEU A 1 473 ? 26.25273 -11.67106 41.65115 1.000 33.94666 467 LEU A N 1
ATOM 3474 C CA . LEU A 1 473 ? 25.35321 -11.34303 42.74780 1.000 36.49863 467 LEU A CA 1
ATOM 3475 C C . LEU A 1 473 ? 23.96802 -11.01276 42.22758 1.000 36.92807 467 LEU A C 1
ATOM 3476 O O . LEU A 1 473 ? 22.96884 -11.48650 42.77693 1.000 39.58615 467 LEU A O 1
ATOM 3481 N N . LEU A 1 474 ? 23.88736 -10.20664 41.16657 1.000 37.34692 468 LEU A N 1
ATOM 3482 C CA . LEU A 1 474 ? 22.58108 -9.79066 40.66946 1.000 38.85867 468 LEU A CA 1
ATOM 3483 C C . LEU A 1 474 ? 21.79915 -10.98412 40.13715 1.000 40.82398 468 LEU A C 1
ATOM 3484 O O . LEU A 1 474 ? 20.58683 -11.08858 40.36689 1.000 39.96407 468 LEU A O 1
ATOM 3489 N N . ASP A 1 475 ? 22.48559 -11.90849 39.45591 1.000 37.21744 469 ASP A N 1
ATOM 3490 C CA . ASP A 1 475 ? 21.85531 -13.15895 39.04491 1.000 40.60225 469 ASP A CA 1
ATOM 3491 C C . ASP A 1 475 ? 21.37628 -13.97131 40.24627 1.000 40.58899 469 ASP A C 1
ATOM 3492 O O . ASP A 1 475 ? 20.25693 -14.49593 40.24874 1.000 41.56509 469 ASP A O 1
ATOM 3497 N N . TRP A 1 476 ? 22.22404 -14.11608 41.26745 1.000 37.41835 470 TRP A N 1
ATOM 3498 C CA . TRP A 1 476 ? 21.82305 -14.89817 42.42995 1.000 35.87047 470 TRP A CA 1
ATOM 3499 C C . TRP A 1 476 ? 20.63627 -14.25727 43.14142 1.000 39.84872 470 TRP A C 1
ATOM 3500 O O . TRP A 1 476 ? 19.70684 -14.95906 43.55989 1.000 42.15572 470 TRP A O 1
ATOM 3511 N N . LEU A 1 477 ? 20.62852 -12.92539 43.25688 1.000 37.29386 471 LEU A N 1
ATOM 3512 C CA . LEU A 1 477 ? 19.50273 -12.25191 43.89191 1.000 35.82150 471 LEU A CA 1
ATOM 3513 C C . LEU A 1 477 ? 18.20365 -12.59086 43.17654 1.000 42.66369 471 LEU A C 1
ATOM 3514 O O . LEU A 1 477 ? 17.20747 -12.97200 43.80677 1.000 35.45625 471 LEU A O 1
ATOM 3519 N N . GLU A 1 478 ? 18.20607 -12.48503 41.84351 1.000 44.43011 472 GLU A N 1
ATOM 3520 C CA . GLU A 1 478 ? 16.97024 -12.69099 41.10292 1.000 43.70445 472 GLU A CA 1
ATOM 3521 C C . GLU A 1 478 ? 16.52402 -14.14365 41.18212 1.000 41.07654 472 GLU A C 1
ATOM 3522 O O . GLU A 1 478 ? 15.32929 -14.42172 41.34122 1.000 43.34767 472 GLU A O 1
ATOM 3528 N N . HIS A 1 479 ? 17.47123 -15.08079 41.11540 1.000 35.04051 473 HIS A N 1
ATOM 3529 C CA . HIS A 1 479 ? 17.12170 -16.48826 41.27326 1.000 38.07040 473 HIS A CA 1
ATOM 3530 C C . HIS A 1 479 ? 16.48736 -16.76490 42.63773 1.000 44.61639 473 HIS A C 1
ATOM 3531 O O . HIS A 1 479 ? 15.44214 -17.42057 42.72247 1.000 44.21667 473 HIS A O 1
ATOM 3538 N N . GLU A 1 480 ? 17.09039 -16.25799 43.72266 1.000 41.13260 474 GLU A N 1
ATOM 3539 C CA . GLU A 1 480 ? 16.58052 -16.54146 45.06533 1.000 36.83936 474 GLU A CA 1
ATOM 3540 C C . GLU A 1 480 ? 15.36350 -15.69010 45.45329 1.000 35.99258 474 GLU A C 1
ATOM 3541 O O . GLU A 1 480 ? 14.91178 -15.77796 46.59811 1.000 42.50812 474 GLU A O 1
ATOM 3547 N N . GLY A 1 481 ? 14.79622 -14.90695 44.54325 1.000 37.64945 475 GLY A N 1
ATOM 3548 C CA . GLY A 1 481 ? 13.56223 -14.19877 44.83545 1.000 34.75911 475 GLY A CA 1
ATOM 3549 C C . GLY A 1 481 ? 13.67310 -12.88316 45.57222 1.000 41.53208 475 GLY A C 1
ATOM 3550 O O . GLY A 1 481 ? 12.65486 -12.37695 46.06070 1.000 43.27751 475 GLY A O 1
ATOM 3551 N N . PHE A 1 482 ? 14.86321 -12.28926 45.63383 1.000 38.83435 476 PHE A N 1
ATOM 3552 C CA . PHE A 1 482 ? 15.06221 -10.97661 46.24479 1.000 34.89777 476 PHE A CA 1
ATOM 3553 C C . PHE A 1 482 ? 14.88884 -9.88728 45.18653 1.000 39.04801 476 PHE A C 1
ATOM 3554 O O . PHE A 1 482 ? 15.73342 -9.72636 44.30251 1.000 41.07031 476 PHE A O 1
ATOM 3562 N N . SER A 1 483 ? 13.80874 -9.12748 45.27452 1.000 37.68571 477 SER A N 1
ATOM 3563 C CA . SER A 1 483 ? 13.76612 -7.90380 44.50183 1.000 35.40337 477 SER A CA 1
ATOM 3564 C C . SER A 1 483 ? 14.82075 -6.93032 45.03748 1.000 39.49992 477 SER A C 1
ATOM 3565 O O . SER A 1 483 ? 15.17556 -6.94644 46.22077 1.000 42.33976 477 SER A O 1
ATOM 3568 N N . PHE A 1 484 ? 15.35172 -6.09942 44.14406 1.000 41.35404 478 PHE A N 1
ATOM 3569 C CA . PHE A 1 484 ? 16.38797 -5.14896 44.51877 1.000 39.26982 478 PHE A CA 1
ATOM 3570 C C . PHE A 1 484 ? 16.34365 -3.95489 43.57416 1.000 38.70613 478 PHE A C 1
ATOM 3571 O O . PHE A 1 484 ? 15.99539 -4.08229 42.39603 1.000 35.53774 478 PHE A O 1
ATOM 3579 N N . ASP A 1 485 ? 16.63699 -2.78129 44.12907 1.000 39.65484 479 ASP A N 1
ATOM 3580 C CA . ASP A 1 485 ? 16.93596 -1.60257 43.33766 1.000 35.70191 479 ASP A CA 1
ATOM 3581 C C . ASP A 1 485 ? 18.44825 -1.49707 43.14166 1.000 38.81520 479 ASP A C 1
ATOM 3582 O O . ASP A 1 485 ? 19.22697 -2.22246 43.76616 1.000 38.88241 479 ASP A O 1
ATOM 3587 N N . VAL A 1 486 ? 18.86012 -0.58752 42.25299 1.000 35.86522 480 VAL A N 1
ATOM 3588 C CA . VAL A 1 486 ? 20.26233 -0.36219 41.91890 1.000 30.85826 480 VAL A CA 1
ATOM 3589 C C . VAL A 1 486 ? 20.52626 1.13706 41.92269 1.000 33.64498 480 VAL A C 1
ATOM 3590 O O . VAL A 1 486 ? 19.74995 1.90414 41.34755 1.000 37.89273 480 VAL A O 1
ATOM 3594 N N . VAL A 1 487 ? 21.60792 1.55065 42.59612 1.000 35.60137 481 VAL A N 1
ATOM 3595 C CA . VAL A 1 487 ? 22.16799 2.89414 42.54067 1.000 28.36882 481 VAL A CA 1
ATOM 3596 C C . VAL A 1 487 ? 23.65987 2.75730 42.26079 1.000 33.65612 481 VAL A C 1
ATOM 3597 O O . VAL A 1 487 ? 24.26351 1.71002 42.50945 1.000 34.62538 481 VAL A O 1
ATOM 3601 N N . THR A 1 488 ? 24.26035 3.82533 41.73957 1.000 29.27400 482 THR A N 1
ATOM 3602 C CA . THR A 1 488 ? 25.69226 3.83503 41.44736 1.000 30.40601 482 THR A CA 1
ATOM 3603 C C . THR A 1 488 ? 26.44256 4.79696 42.36156 1.000 33.83759 482 THR A C 1
ATOM 3604 O O . THR A 1 488 ? 25.85151 5.63794 43.05525 1.000 35.18585 482 THR A O 1
ATOM 3608 N N . ASP A 1 489 ? 27.77926 4.68104 42.32079 1.000 33.64190 483 ASP A N 1
ATOM 3609 C CA . ASP A 1 489 ? 28.64384 5.62952 43.02760 1.000 29.73961 483 ASP A CA 1
ATOM 3610 C C . ASP A 1 489 ? 28.31299 7.07193 42.65334 1.000 31.11429 483 ASP A C 1
ATOM 3611 O O . ASP A 1 489 ? 28.23320 7.94181 43.52887 1.000 34.07508 483 ASP A O 1
ATOM 3616 N N . ASP A 1 490 ? 28.11028 7.35063 41.35979 1.000 31.26385 484 ASP A N 1
ATOM 3617 C CA . ASP A 1 490 ? 27.70666 8.70181 40.96832 1.000 33.94685 484 ASP A CA 1
ATOM 3618 C C . ASP A 1 490 ? 26.43742 9.12693 41.70911 1.000 30.57071 484 ASP A C 1
ATOM 3619 O O . ASP A 1 490 ? 26.30472 10.28706 42.12170 1.000 28.63202 484 ASP A O 1
ATOM 3624 N N . ASP A 1 491 ? 25.49792 8.19368 41.90083 1.000 29.09232 485 ASP A N 1
ATOM 3625 C CA . ASP A 1 491 ? 24.24043 8.52784 42.57324 1.000 33.34362 485 ASP A CA 1
ATOM 3626 C C . ASP A 1 491 ? 24.45565 8.85448 44.05279 1.000 36.82965 485 ASP A C 1
ATOM 3627 O O . ASP A 1 491 ? 23.90321 9.84183 44.56295 1.000 33.31909 485 ASP A O 1
ATOM 3632 N N . LEU A 1 492 ? 25.26874 8.06009 44.75962 1.000 33.36050 486 LEU A N 1
ATOM 3633 C CA . LEU A 1 492 ? 25.60997 8.45089 46.12160 1.000 31.90836 486 LEU A CA 1
ATOM 3634 C C . LEU A 1 492 ? 26.32113 9.79470 46.11646 1.000 32.68108 486 LEU A C 1
ATOM 3635 O O . LEU A 1 492 ? 26.09651 10.62187 47.00505 1.000 36.97876 486 LEU A O 1
ATOM 3640 N N . GLU A 1 493 ? 27.16957 10.04277 45.11318 1.000 27.92024 487 GLU A N 1
ATOM 3641 C CA . GLU A 1 493 ? 27.80786 11.35364 45.01898 1.000 31.60046 487 GLU A CA 1
ATOM 3642 C C . GLU A 1 493 ? 26.76265 12.45237 44.90446 1.000 35.75649 487 GLU A C 1
ATOM 3643 O O . GLU A 1 493 ? 26.90669 13.53169 45.49058 1.000 31.73156 487 GLU A O 1
ATOM 3649 N N . ARG A 1 494 ? 25.68837 12.18522 44.17104 1.000 36.46485 488 ARG A N 1
ATOM 3650 C CA . ARG A 1 494 ? 24.70205 13.22223 43.92508 1.000 35.64911 488 ARG A CA 1
ATOM 3651 C C . ARG A 1 494 ? 23.70949 13.35494 45.08137 1.000 42.01267 488 ARG A C 1
ATOM 3652 O O . ARG A 1 494 ? 23.40901 14.47364 45.51635 1.000 41.81421 488 ARG A O 1
ATOM 3660 N N . PHE A 1 495 ? 23.22674 12.23662 45.62761 1.000 35.90154 489 PHE A N 1
ATOM 3661 C CA . PHE A 1 495 ? 22.09485 12.26965 46.54491 1.000 37.89668 489 PHE A CA 1
ATOM 3662 C C . PHE A 1 495 ? 22.45284 12.06634 48.01709 1.000 39.86087 489 PHE A C 1
ATOM 3663 O O . PHE A 1 495 ? 21.68457 12.49851 48.88737 1.000 34.72962 489 PHE A O 1
ATOM 3671 N N . GLY A 1 496 ? 23.58949 11.44187 48.31569 1.000 35.20072 490 GLY A N 1
ATOM 3672 C CA . GLY A 1 496 ? 24.01380 11.23235 49.68004 1.000 33.89086 490 GLY A CA 1
ATOM 3673 C C . GLY A 1 496 ? 23.26077 10.10693 50.36646 1.000 38.46504 490 GLY A C 1
ATOM 3674 O O . GLY A 1 496 ? 22.58111 9.27605 49.74869 1.000 42.28573 490 GLY A O 1
ATOM 3675 N N . ALA A 1 497 ? 23.39864 10.08815 51.68768 1.000 30.55802 491 ALA A N 1
ATOM 3676 C CA . ALA A 1 497 ? 22.80323 9.01508 52.47737 1.000 38.53661 491 ALA A CA 1
ATOM 3677 C C . ALA A 1 497 ? 21.28612 8.93869 52.30061 1.000 36.09742 491 ALA A C 1
ATOM 3678 O O . ALA A 1 497 ? 20.70189 7.85397 52.43219 1.000 34.33237 491 ALA A O 1
ATOM 3680 N N . ALA A 1 498 ? 20.63438 10.06879 52.00360 1.000 36.25508 492 ALA A N 1
ATOM 3681 C CA . ALA A 1 498 ? 19.18201 10.06935 51.82187 1.000 39.40979 492 ALA A CA 1
ATOM 3682 C C . ALA A 1 498 ? 18.72607 9.03024 50.79858 1.000 43.32113 492 ALA A C 1
ATOM 3683 O O . ALA A 1 498 ? 17.66380 8.41534 50.95947 1.000 46.79125 492 ALA A O 1
ATOM 3685 N N . LEU A 1 499 ? 19.51895 8.80265 49.74738 1.000 42.52494 493 LEU A N 1
ATOM 3686 C CA . LEU A 1 499 ? 19.10481 7.84790 48.72416 1.000 36.30102 493 LEU A CA 1
ATOM 3687 C C . LEU A 1 499 ? 19.10615 6.41294 49.24937 1.000 37.40223 493 LEU A C 1
ATOM 3688 O O . LEU A 1 499 ? 18.28592 5.59532 48.81423 1.000 35.33374 493 LEU A O 1
ATOM 3693 N N . LEU A 1 500 ? 20.00592 6.09200 50.18047 1.000 34.55390 494 LEU A N 1
ATOM 3694 C CA . LEU A 1 500 ? 20.09818 4.74482 50.73606 1.000 35.41631 494 LEU A CA 1
ATOM 3695 C C . LEU A 1 500 ? 19.10829 4.52284 51.88336 1.000 43.18754 494 LEU A C 1
ATOM 3696 O O . LEU A 1 500 ? 18.63155 3.39437 52.09480 1.000 36.48280 494 LEU A O 1
ATOM 3701 N N . GLU A 1 501 ? 18.81024 5.58304 52.63351 1.000 41.96562 495 GLU A N 1
ATOM 3702 C CA . GLU A 1 501 ? 18.00320 5.47448 53.84720 1.000 45.23601 495 GLU A CA 1
ATOM 3703 C C . GLU A 1 501 ? 16.73298 4.62812 53.71829 1.000 45.53974 495 GLU A C 1
ATOM 3704 O O . GLU A 1 501 ? 16.43604 3.87621 54.66193 1.000 44.79523 495 GLU A O 1
ATOM 3710 N N . PRO A 1 502 ? 15.94667 4.69213 52.63447 1.000 47.98249 496 PRO A N 1
ATOM 3711 C CA . PRO A 1 502 ? 14.67325 3.95122 52.62151 1.000 41.23317 496 PRO A CA 1
ATOM 3712 C C . PRO A 1 502 ? 14.81654 2.44087 52.61375 1.000 38.79514 496 PRO A C 1
ATOM 3713 O O . PRO A 1 502 ? 13.80109 1.75037 52.75703 1.000 40.06091 496 PRO A O 1
ATOM 3717 N N . TYR A 1 503 ? 16.01504 1.90162 52.44427 1.000 38.75429 497 TYR A N 1
ATOM 3718 C CA . TYR A 1 503 ? 16.18536 0.47411 52.21463 1.000 39.66809 497 TYR A CA 1
ATOM 3719 C C . TYR A 1 503 ? 16.48730 -0.26329 53.50146 1.000 35.90544 497 TYR A C 1
ATOM 3720 O O . TYR A 1 503 ? 17.15804 0.25849 54.39452 1.000 36.45509 497 TYR A O 1
ATOM 3729 N N . ALA A 1 504 ? 16.00360 -1.50387 53.57369 1.000 39.42136 498 ALA A N 1
ATOM 3730 C CA . ALA A 1 504 ? 16.29988 -2.32835 54.73846 1.000 34.39837 498 ALA A CA 1
ATOM 3731 C C . ALA A 1 504 ? 17.74241 -2.82017 54.70892 1.000 30.76005 498 ALA A C 1
ATOM 3732 O O . ALA A 1 504 ? 18.33188 -3.06667 55.76758 1.000 30.68572 498 ALA A O 1
ATOM 3734 N N . ALA A 1 505 ? 18.32709 -2.97692 53.51800 1.000 35.69521 499 ALA A N 1
ATOM 3735 C CA . ALA A 1 505 ? 19.74607 -3.30536 53.42313 1.000 32.90878 499 ALA A CA 1
ATOM 3736 C C . ALA A 1 505 ? 20.36751 -2.68339 52.17283 1.000 34.73660 499 ALA A C 1
ATOM 3737 O O . ALA A 1 505 ? 19.70998 -2.52438 51.14246 1.000 37.49246 499 ALA A O 1
ATOM 3739 N N . VAL A 1 506 ? 21.65510 -2.35659 52.28033 1.000 33.78465 500 VAL A N 1
ATOM 3740 C CA . VAL A 1 506 ? 22.48306 -1.90716 51.16996 1.000 27.68772 500 VAL A CA 1
ATOM 3741 C C . VAL A 1 506 ? 23.53522 -2.97500 50.92712 1.000 29.90774 500 VAL A C 1
ATOM 3742 O O . VAL A 1 506 ? 24.21724 -3.40425 51.86217 1.000 33.54128 500 VAL A O 1
ATOM 3746 N N . LEU A 1 507 ? 23.66737 -3.41205 49.68308 1.000 34.06833 501 LEU A N 1
ATOM 3747 C CA . LEU A 1 507 ? 24.64782 -4.42152 49.31186 1.000 27.48312 501 LEU A CA 1
ATOM 3748 C C . LEU A 1 507 ? 25.67141 -3.79368 48.37666 1.000 35.03610 501 LEU A C 1
ATOM 3749 O O . LEU A 1 507 ? 25.31805 -3.02241 47.47069 1.000 35.18940 501 LEU A O 1
ATOM 3754 N N . THR A 1 508 ? 26.93540 -4.12477 48.58943 1.000 31.84727 502 THR A N 1
ATOM 3755 C CA . THR A 1 508 ? 27.98882 -3.66152 47.70519 1.000 32.64926 502 THR A CA 1
ATOM 3756 C C . THR A 1 508 ? 28.31189 -4.72583 46.66365 1.000 37.16508 502 THR A C 1
ATOM 3757 O O . THR A 1 508 ? 27.88843 -5.88616 46.75862 1.000 32.05404 502 THR A O 1
ATOM 3761 N N . GLY A 1 509 ? 29.12442 -4.32199 45.68469 1.000 34.61120 503 GLY A N 1
ATOM 3762 C CA . GLY A 1 509 ? 29.60324 -5.22589 44.66529 1.000 31.35261 503 GLY A CA 1
ATOM 3763 C C . GLY A 1 509 ? 30.70724 -6.08838 45.22549 1.000 31.11478 503 GLY A C 1
ATOM 3764 O O . GLY A 1 509 ? 30.87669 -6.21200 46.43936 1.000 40.18666 503 GLY A O 1
ATOM 3765 N N . THR A 1 510 ? 31.45832 -6.71093 44.32030 1.000 29.14528 504 THR A N 1
ATOM 3766 C CA . THR A 1 510 ? 32.55847 -7.59133 44.68455 1.000 28.41795 504 THR A CA 1
ATOM 3767 C C . THR A 1 510 ? 33.81526 -6.83519 45.07162 1.000 29.86060 504 THR A C 1
ATOM 3768 O O . THR A 1 510 ? 34.69987 -7.42019 45.69359 1.000 32.81155 504 THR A O 1
ATOM 3772 N N . HIS A 1 511 ? 33.92771 -5.57017 44.70263 1.000 29.46244 505 HIS A N 1
ATOM 3773 C CA . HIS A 1 511 ? 35.20824 -4.88966 44.79263 1.000 28.74917 505 HIS A CA 1
ATOM 3774 C C . HIS A 1 511 ? 34.99763 -3.38471 44.72152 1.000 29.98493 505 HIS A C 1
ATOM 3775 O O . HIS A 1 511 ? 35.29372 -2.76745 43.68738 1.000 28.07391 505 HIS A O 1
ATOM 3782 N N . PRO A 1 512 ? 34.47404 -2.75770 45.79395 1.000 27.01680 506 PRO A N 1
ATOM 3783 C CA . PRO A 1 512 ? 34.28976 -1.28786 45.79997 1.000 25.47681 506 PRO A CA 1
ATOM 3784 C C . PRO A 1 512 ? 35.53071 -0.55124 46.28936 1.000 29.13494 506 PRO A C 1
ATOM 3785 O O . PRO A 1 512 ? 35.52639 0.11298 47.33035 1.000 29.26395 506 PRO A O 1
ATOM 3789 N N . GLU A 1 513 ? 36.59517 -0.63167 45.48326 1.000 32.83134 507 GLU A N 1
ATOM 3790 C CA . GLU A 1 513 ? 37.89762 -0.09959 45.87322 1.000 27.83567 507 GLU A CA 1
ATOM 3791 C C . GLU A 1 513 ? 37.85755 1.42989 46.00321 1.000 32.18672 507 GLU A C 1
ATOM 3792 O O . GLU A 1 513 ? 38.40618 1.98816 46.95969 1.000 29.23955 507 GLU A O 1
ATOM 3798 N N . TYR A 1 514 ? 37.18989 2.12787 45.08102 1.000 29.51927 508 TYR A N 1
ATOM 3799 C CA . TYR A 1 514 ? 37.39806 3.56229 44.90195 1.000 30.51109 508 TYR A CA 1
ATOM 3800 C C . TYR A 1 514 ? 36.20675 4.37689 45.40464 1.000 30.39478 508 TYR A C 1
ATOM 3801 O O . TYR A 1 514 ? 35.05561 4.08199 45.07217 1.000 31.46060 508 TYR A O 1
ATOM 3810 N N . HIS A 1 515 ? 36.48225 5.42254 46.18525 1.000 29.71127 509 HIS A N 1
ATOM 3811 C CA . HIS A 1 515 ? 35.40062 6.19925 46.78134 1.000 27.88540 509 HIS A CA 1
ATOM 3812 C C . HIS A 1 515 ? 35.83240 7.64219 46.94318 1.000 25.75815 509 HIS A C 1
ATOM 3813 O O . HIS A 1 515 ? 37.02508 7.94802 46.98357 1.000 27.50331 509 HIS A O 1
ATOM 3820 N N . THR A 1 516 ? 34.83741 8.52485 47.04850 1.000 25.92178 510 THR A N 1
ATOM 3821 C CA . THR A 1 516 ? 35.03380 9.90174 47.49488 1.000 26.61491 510 THR A CA 1
ATOM 3822 C C . THR A 1 516 ? 34.57116 10.02880 48.94299 1.000 26.27824 510 THR A C 1
ATOM 3823 O O . THR A 1 516 ? 33.91236 9.13889 49.48973 1.000 24.80189 510 THR A O 1
ATOM 3827 N N . ALA A 1 517 ? 34.88960 11.16425 49.56099 1.000 19.04378 511 ALA A N 1
ATOM 3828 C CA . ALA A 1 517 ? 34.33066 11.39353 50.88780 1.000 26.83961 511 ALA A CA 1
ATOM 3829 C C . ALA A 1 517 ? 32.80013 11.38538 50.84223 1.000 28.64523 511 ALA A C 1
ATOM 3830 O O . ALA A 1 517 ? 32.15079 10.90642 51.78207 1.000 30.12292 511 ALA A O 1
ATOM 3832 N N . ALA A 1 518 ? 32.20393 11.82119 49.73471 1.000 23.31405 512 ALA A N 1
ATOM 3833 C CA . ALA A 1 518 ? 30.74381 11.83854 49.68138 1.000 27.70603 512 ALA A CA 1
ATOM 3834 C C . ALA A 1 518 ? 30.17292 10.42230 49.68684 1.000 27.93681 512 ALA A C 1
ATOM 3835 O O . ALA A 1 518 ? 29.18558 10.15858 50.38575 1.000 25.30841 512 ALA A O 1
ATOM 3837 N N . THR A 1 519 ? 30.77699 9.49420 48.92079 1.000 26.25036 513 THR A N 1
ATOM 3838 C CA . THR A 1 519 ? 30.23694 8.13565 48.88203 1.000 28.05697 513 THR A CA 1
ATOM 3839 C C . THR A 1 519 ? 30.50386 7.39500 50.19024 1.000 29.71375 513 THR A C 1
ATOM 3840 O O . THR A 1 519 ? 29.63222 6.66618 50.68036 1.000 33.13903 513 THR A O 1
ATOM 3844 N N . LEU A 1 520 ? 31.68085 7.59578 50.79316 1.000 31.22669 514 LEU A N 1
ATOM 3845 C CA . LEU A 1 520 ? 31.91983 7.08428 52.14231 1.000 26.97126 514 LEU A CA 1
ATOM 3846 C C . LEU A 1 520 ? 30.89106 7.63912 53.12002 1.000 28.91650 514 LEU A C 1
ATOM 3847 O O . LEU A 1 520 ? 30.28447 6.88343 53.89598 1.000 28.99445 514 LEU A O 1
ATOM 3852 N N . ASP A 1 521 ? 30.65435 8.96174 53.06243 1.000 28.12775 515 ASP A N 1
ATOM 3853 C CA . ASP A 1 521 ? 29.70615 9.62062 53.96701 1.000 30.01145 515 ASP A CA 1
ATOM 3854 C C . ASP A 1 521 ? 28.28206 9.12464 53.76696 1.000 31.68963 515 ASP A C 1
ATOM 3855 O O . ASP A 1 521 ? 27.51636 9.02476 54.73477 1.000 35.87074 515 ASP A O 1
ATOM 3860 N N . ALA A 1 522 ? 27.89905 8.82928 52.52013 1.000 31.72876 516 ALA A N 1
ATOM 3861 C CA . ALA A 1 522 ? 26.57809 8.26076 52.27373 1.000 29.18307 516 ALA A CA 1
ATOM 3862 C C . ALA A 1 522 ? 26.42456 6.91415 52.96902 1.000 31.62438 516 ALA A C 1
ATOM 3863 O O . ALA A 1 522 ? 25.40682 6.65392 53.62830 1.000 29.29441 516 ALA A O 1
ATOM 3865 N N . LEU A 1 523 ? 27.43398 6.04466 52.83046 1.000 29.85652 517 LEU A N 1
ATOM 3866 C CA . LEU A 1 523 ? 27.37507 4.73332 53.46105 1.000 26.24852 517 LEU A CA 1
ATOM 3867 C C . LEU A 1 523 ? 27.41916 4.85562 54.97500 1.000 30.60889 517 LEU A C 1
ATOM 3868 O O . LEU A 1 523 ? 26.69620 4.14106 55.67678 1.000 32.76668 517 LEU A O 1
ATOM 3873 N N . ALA A 1 524 ? 28.24683 5.75911 55.50642 1.000 33.73827 518 ALA A N 1
ATOM 3874 C CA . ALA A 1 524 ? 28.27396 5.94339 56.95975 1.000 32.07205 518 ALA A CA 1
ATOM 3875 C C . ALA A 1 524 ? 26.93083 6.45262 57.46496 1.000 32.76999 518 ALA A C 1
ATOM 3876 O O . ALA A 1 524 ? 26.30144 5.83257 58.33218 1.000 34.41977 518 ALA A O 1
ATOM 3878 N N . GLY A 1 525 ? 26.45005 7.55688 56.88853 1.000 34.32272 519 GLY A N 1
ATOM 3879 C CA . GLY A 1 525 ? 25.14578 8.08209 57.26425 1.000 34.76682 519 GLY A CA 1
ATOM 3880 C C . GLY A 1 525 ? 24.03207 7.05794 57.18414 1.000 31.50402 519 GLY A C 1
ATOM 3881 O O . GLY A 1 525 ? 23.06503 7.12452 57.95078 1.000 30.91468 519 GLY A O 1
ATOM 3882 N N . TYR A 1 526 ? 24.14080 6.10218 56.25841 1.000 33.41324 520 TYR A N 1
ATOM 3883 C CA . TYR A 1 526 ? 23.14440 5.03536 56.19062 1.000 34.06508 520 TYR A CA 1
ATOM 3884 C C . TYR A 1 526 ? 23.21059 4.12785 57.41712 1.000 33.92941 520 TYR A C 1
ATOM 3885 O O . TYR A 1 526 ? 22.16573 3.71695 57.94625 1.000 33.18800 520 TYR A O 1
ATOM 3894 N N . LYS A 1 527 ? 24.42513 3.76764 57.85516 1.000 28.47286 521 LYS A N 1
ATOM 3895 C CA . LYS A 1 527 ? 24.55810 3.01362 59.09608 1.000 31.77581 521 LYS A CA 1
ATOM 3896 C C . LYS A 1 527 ? 23.93574 3.78552 60.25665 1.000 36.97602 521 LYS A C 1
ATOM 3897 O O . LYS A 1 527 ? 23.23603 3.20322 61.09641 1.000 36.18259 521 LYS A O 1
ATOM 3903 N N . ARG A 1 528 ? 24.15550 5.10990 60.29497 1.000 33.75367 522 ARG A N 1
ATOM 3904 C CA . ARG A 1 528 ? 23.65952 5.92572 61.39938 1.000 34.92882 522 ARG A CA 1
ATOM 3905 C C . ARG A 1 528 ? 22.14366 6.05072 61.37359 1.000 35.53695 522 ARG A C 1
ATOM 3906 O O . ARG A 1 528 ? 21.52510 6.26798 62.42337 1.000 37.93044 522 ARG A O 1
ATOM 3914 N N . SER A 1 529 ? 21.53267 5.94116 60.19551 1.000 29.25493 523 SER A N 1
ATOM 3915 C CA . SER A 1 529 ? 20.08326 5.88684 60.09307 1.000 29.13073 523 SER A CA 1
ATOM 3916 C C . SER A 1 529 ? 19.51213 4.58221 60.62790 1.000 32.28887 523 SER A C 1
ATOM 3917 O O . SER A 1 529 ? 18.28732 4.43683 60.68117 1.000 30.77830 523 SER A O 1
ATOM 3920 N N . GLY A 1 530 ? 20.35325 3.61816 60.97505 1.000 34.38289 524 GLY A N 1
ATOM 3921 C CA . GLY A 1 530 ? 19.87642 2.34222 61.46053 1.000 34.15128 524 GLY A CA 1
ATOM 3922 C C . GLY A 1 530 ? 19.82123 1.24047 60.42696 1.000 39.63145 524 GLY A C 1
ATOM 3923 O O . GLY A 1 530 ? 19.24856 0.17809 60.70762 1.000 36.84033 524 GLY A O 1
ATOM 3924 N N . GLY A 1 531 ? 20.39373 1.45466 59.24475 1.000 35.92710 525 GLY A N 1
ATOM 3925 C CA . GLY A 1 531 ? 20.31987 0.46569 58.19623 1.000 33.01349 525 GLY A CA 1
ATOM 3926 C C . GLY A 1 531 ? 21.31376 -0.66033 58.37748 1.000 30.01444 525 GLY A C 1
ATOM 3927 O O . GLY A 1 531 ? 22.18561 -0.63299 59.24292 1.000 29.85359 525 GLY A O 1
ATOM 3928 N N . ASN A 1 532 ? 21.16165 -1.67010 57.52504 1.000 32.23315 526 ASN A N 1
ATOM 3929 C CA . ASN A 1 532 ? 22.05810 -2.81365 57.45485 1.000 29.05290 526 ASN A CA 1
ATOM 3930 C C . ASN A 1 532 ? 22.95047 -2.71395 56.22503 1.000 34.40770 526 ASN A C 1
ATOM 3931 O O . ASN A 1 532 ? 22.50326 -2.32255 55.13667 1.000 34.66201 526 ASN A O 1
ATOM 3936 N N . LEU A 1 533 ? 24.21824 -3.05445 56.40806 1.000 31.70822 527 LEU A N 1
ATOM 3937 C CA . LEU A 1 533 ? 25.20957 -2.97403 55.35275 1.000 27.68470 527 LEU A CA 1
ATOM 3938 C C . LEU A 1 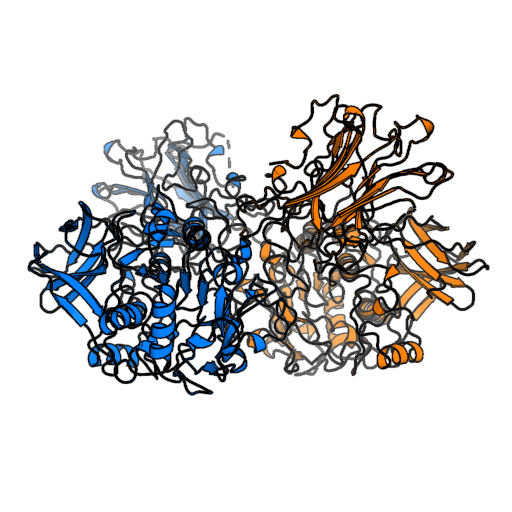533 ? 25.79369 -4.36258 55.15499 1.000 32.03144 527 LEU A C 1
ATOM 3939 O O . LEU A 1 533 ? 26.26395 -4.98573 56.11445 1.000 33.42758 527 LEU A O 1
ATOM 3944 N N . ALA A 1 534 ? 25.74190 -4.84672 53.91625 1.000 34.35306 528 ALA A N 1
ATOM 3945 C CA . ALA A 1 534 ? 26.26966 -6.15238 53.52574 1.000 34.05378 528 ALA A CA 1
ATOM 3946 C C . ALA A 1 534 ? 27.43130 -5.90663 52.56200 1.000 30.68197 528 ALA A C 1
ATOM 3947 O O . ALA A 1 534 ? 27.21707 -5.65629 51.37155 1.000 33.55434 528 ALA A O 1
ATOM 3949 N N . TYR A 1 535 ? 28.65863 -5.94385 53.08876 1.000 29.94715 529 TYR A N 1
ATOM 3950 C CA . TYR A 1 535 ? 29.87902 -5.72510 52.30354 1.000 32.14898 529 TYR A CA 1
ATOM 3951 C C . TYR A 1 535 ? 30.29229 -7.06678 51.70463 1.000 31.38154 529 TYR A C 1
ATOM 3952 O O . TYR A 1 535 ? 30.93527 -7.89112 52.36127 1.000 33.20159 529 TYR A O 1
ATOM 3961 N N . LEU A 1 536 ? 29.89802 -7.29941 50.45853 1.000 27.89045 530 LEU A N 1
ATOM 3962 C CA . LEU A 1 536 ? 30.02899 -8.61571 49.84992 1.000 37.54772 530 LEU A CA 1
ATOM 3963 C C . LEU A 1 536 ? 31.26177 -8.74077 48.97653 1.000 33.35820 530 LEU A C 1
ATOM 3964 O O . LEU A 1 536 ? 31.27105 -9.55311 48.04935 1.000 32.30628 530 LEU A O 1
ATOM 3969 N N . GLY A 1 537 ? 32.30699 -7.97349 49.26651 1.000 34.57950 531 GLY A N 1
ATOM 3970 C CA . GLY A 1 537 ? 33.49900 -8.00112 48.44282 1.000 32.40988 531 GLY A CA 1
ATOM 3971 C C . GLY A 1 537 ? 34.79350 -7.98679 49.22652 1.000 29.92286 531 GLY A C 1
ATOM 3972 O O . GLY A 1 537 ? 34.81959 -8.28469 50.42232 1.000 31.36476 531 GLY A O 1
ATOM 3973 N N . GLY A 1 538 ? 35.87452 -7.61920 48.55151 1.000 29.35253 532 GLY A N 1
ATOM 3974 C CA . GLY A 1 538 ? 37.16841 -7.51013 49.18725 1.000 29.22569 532 GLY A CA 1
ATOM 3975 C C . GLY A 1 538 ? 37.84335 -6.22568 48.75065 1.000 29.07184 532 GLY A C 1
ATOM 3976 O O . GLY A 1 538 ? 37.49042 -5.62601 47.72718 1.000 29.57046 532 GLY A O 1
ATOM 3977 N N . ASN A 1 539 ? 38.75488 -5.75464 49.60094 1.000 29.14097 533 ASN A N 1
ATOM 3978 C CA . ASN A 1 539 ? 39.57938 -4.60143 49.26452 1.000 27.53234 533 ASN A CA 1
ATOM 3979 C C . ASN A 1 539 ? 38.72832 -3.35464 49.04411 1.000 26.71717 533 ASN A C 1
ATOM 3980 O O . ASN A 1 539 ? 39.03614 -2.52653 48.18924 1.000 31.17204 533 ASN A O 1
ATOM 3985 N N . GLY A 1 540 ? 37.60921 -3.22538 49.75857 1.000 24.63239 534 GLY A N 1
ATOM 3986 C CA . GLY A 1 540 ? 36.78834 -2.04157 49.60288 1.000 24.50984 534 GLY A CA 1
ATOM 3987 C C . GLY A 1 540 ? 37.35148 -0.81610 50.32039 1.000 30.00693 534 GLY A C 1
ATOM 3988 O O . GLY A 1 540 ? 38.09715 -0.90620 51.29045 1.000 33.68241 534 GLY A O 1
ATOM 3989 N N . PHE A 1 541 ? 36.96175 0.36798 49.84368 1.000 29.86209 535 PHE A N 1
ATOM 3990 C CA . PHE A 1 541 ? 37.16118 1.61165 50.60225 1.000 30.83809 535 PHE A CA 1
ATOM 3991 C C . PHE A 1 541 ? 38.64210 1.89774 50.82957 1.000 31.73794 535 PHE A C 1
ATOM 3992 O O . PHE A 1 541 ? 39.04904 2.39942 51.87762 1.000 24.69233 535 PHE A O 1
ATOM 4000 N N . TYR A 1 542 ? 39.44551 1.60718 49.80274 1.000 33.88968 536 TYR A N 1
ATOM 4001 C CA . TYR A 1 542 ? 40.90161 1.65756 49.83199 1.000 25.73637 536 TYR A CA 1
ATOM 4002 C C . TYR A 1 542 ? 41.47628 2.95647 49.28279 1.000 30.22962 536 TYR A C 1
ATOM 4003 O O . TYR A 1 542 ? 42.40173 3.52972 49.88125 1.000 23.52450 536 TYR A O 1
ATOM 4012 N N . TRP A 1 543 ? 41.00273 3.38586 48.10922 1.000 28.20332 537 TRP A N 1
ATOM 4013 C CA . TRP A 1 543 ? 41.56780 4.51752 47.38979 1.000 25.49089 537 TRP A CA 1
ATOM 4014 C C . TRP A 1 543 ? 40.56761 5.65742 47.32937 1.000 26.55211 537 TRP A C 1
ATOM 4015 O O . TRP A 1 543 ? 39.35774 5.44106 47.21674 1.000 26.58373 537 TRP A O 1
ATOM 4026 N N . ARG A 1 544 ? 41.08799 6.87662 47.38740 1.000 27.94490 538 ARG A N 1
ATOM 4027 C CA . ARG A 1 544 ? 40.28829 8.05409 47.09920 1.000 27.29150 538 ARG A CA 1
ATOM 4028 C C . ARG A 1 544 ? 40.30611 8.36829 45.59959 1.000 31.58643 538 ARG A C 1
ATOM 4029 O O . ARG A 1 544 ? 41.29643 8.12564 44.90310 1.000 29.37273 538 ARG A O 1
ATOM 4037 N N . VAL A 1 545 ? 39.19618 8.90558 45.09733 1.000 29.12563 539 VAL A N 1
ATOM 4038 C CA . VAL A 1 545 ? 39.20461 9.51983 43.77785 1.000 29.49181 539 VAL A CA 1
ATOM 4039 C C . VAL A 1 545 ? 38.72284 10.95590 43.90380 1.000 29.65359 539 VAL A C 1
ATOM 4040 O O . VAL A 1 545 ? 37.96369 11.30683 44.81188 1.000 26.95947 539 VAL A O 1
ATOM 4044 N N . GLY A 1 546 ? 39.16835 11.78369 42.96411 1.000 30.47653 540 GLY A N 1
ATOM 4045 C CA . GLY A 1 546 ? 38.74215 13.16295 42.86107 1.000 23.73573 540 GLY A CA 1
ATOM 4046 C C . GLY A 1 546 ? 37.86355 13.35508 41.63902 1.000 31.63574 540 GLY A C 1
ATOM 4047 O O . GLY A 1 546 ? 37.98379 12.63869 40.64344 1.000 28.49816 540 GLY A O 1
ATOM 4048 N N . ARG A 1 547 ? 36.98039 14.33460 41.71514 1.000 30.84144 541 ARG A N 1
ATOM 4049 C CA . ARG A 1 547 ? 36.03725 14.59400 40.64480 1.000 26.97640 541 ARG A CA 1
ATOM 4050 C C . ARG A 1 547 ? 35.56122 16.02209 40.84764 1.000 28.31400 541 ARG A C 1
ATOM 4051 O O . ARG A 1 547 ? 35.83088 16.64210 41.87986 1.000 31.67899 541 ARG A O 1
ATOM 4059 N N . SER A 1 548 ? 34.85261 16.53552 39.85388 1.000 26.51834 542 SER A N 1
ATOM 4060 C CA . SER A 1 548 ? 34.58220 17.95952 39.74311 1.000 33.02026 542 SER A CA 1
ATOM 4061 C C . SER A 1 548 ? 33.39398 18.16975 38.82781 1.000 42.20892 542 SER A C 1
ATOM 4062 O O . SER A 1 548 ? 33.27416 17.48951 37.80343 1.000 38.13135 542 SER A O 1
ATOM 4065 N N . GLU A 1 549 ? 32.53142 19.12651 39.19214 1.000 49.01664 543 GLU A N 1
ATOM 4066 C CA . GLU A 1 549 ? 31.44358 19.50327 38.29269 1.000 44.24384 543 GLU A CA 1
ATOM 4067 C C . GLU A 1 549 ? 31.99134 20.07982 37.00637 1.000 44.42565 543 GLU A C 1
ATOM 4068 O O . GLU A 1 549 ? 31.47098 19.80498 35.92232 1.000 46.79331 543 GLU A O 1
ATOM 4074 N N . ARG A 1 550 ? 33.07458 20.84924 37.10818 1.000 46.83055 544 ARG A N 1
ATOM 4075 C CA . ARG A 1 550 ? 33.67015 21.46133 35.92804 1.000 47.70270 544 ARG A CA 1
ATOM 4076 C C . ARG A 1 550 ? 34.13025 20.41600 34.91744 1.000 41.00882 544 ARG A C 1
ATOM 4077 O O . ARG A 1 550 ? 34.10106 20.67639 33.71235 1.000 51.40827 544 ARG A O 1
ATOM 4085 N N . VAL A 1 551 ? 34.55868 19.23779 35.36517 1.000 42.42024 545 VAL A N 1
ATOM 4086 C CA . VAL A 1 551 ? 35.05422 18.24337 34.40953 1.000 40.75425 545 VAL A CA 1
ATOM 4087 C C . VAL A 1 551 ? 34.27239 16.94575 34.52193 1.000 36.29649 545 VAL A C 1
ATOM 4088 O O . VAL A 1 551 ? 34.83143 15.92400 34.93626 1.000 36.25744 545 VAL A O 1
ATOM 4092 N N . PRO A 1 552 ? 33.01485 16.91858 34.09848 1.000 42.90471 546 PRO A N 1
ATOM 4093 C CA . PRO A 1 552 ? 32.24385 15.67945 34.19920 1.000 39.20157 546 PRO A CA 1
ATOM 4094 C C . PRO A 1 552 ? 32.86019 14.57214 33.36204 1.000 41.16386 546 PRO A C 1
ATOM 4095 O O . PRO A 1 552 ? 33.44717 14.80745 32.29667 1.000 39.18465 546 PRO A O 1
ATOM 4099 N N . GLY A 1 553 ? 32.70089 13.34643 33.85189 1.000 41.26193 547 GLY A N 1
ATOM 4100 C CA . GLY A 1 553 ? 33.13477 12.18060 33.11580 1.000 38.63015 547 GLY A CA 1
ATOM 4101 C C . GLY A 1 553 ? 34.56038 11.76892 33.37310 1.000 36.26034 547 GLY A C 1
ATOM 4102 O O . GLY A 1 553 ? 35.01362 10.77232 32.78212 1.000 31.01796 547 GLY A O 1
ATOM 4103 N N . ALA A 1 554 ? 35.28124 12.49951 34.23214 1.000 34.31950 548 ALA A N 1
ATOM 4104 C CA . ALA A 1 554 ? 36.65613 12.17161 34.57812 1.000 34.25412 548 ALA A CA 1
ATOM 4105 C C . ALA A 1 554 ? 36.77452 11.79643 36.04677 1.000 29.44088 548 ALA A C 1
ATOM 4106 O O . ALA A 1 554 ? 36.18950 12.44760 36.91833 1.000 30.85660 548 ALA A O 1
ATOM 4108 N N . LEU A 1 555 ? 37.60631 10.79938 36.31618 1.000 29.51445 549 LEU A N 1
ATOM 4109 C CA . LEU A 1 555 ? 37.98073 10.42936 37.67006 1.000 30.26889 549 LEU A CA 1
ATOM 4110 C C . LEU A 1 555 ? 39.48806 10.54826 37.78066 1.000 32.14995 549 LEU A C 1
ATOM 4111 O O . LEU A 1 555 ? 40.21624 10.26076 36.82275 1.000 32.04973 549 LEU A O 1
ATOM 4116 N N . GLU A 1 556 ? 39.94247 10.96730 38.95838 1.000 26.82886 550 GLU A N 1
ATOM 4117 C CA . GLU A 1 556 ? 41.33969 11.25401 39.22282 1.000 26.83529 550 GLU A CA 1
ATOM 4118 C C . GLU A 1 556 ? 41.78974 10.33701 40.34827 1.000 31.38822 550 GLU A C 1
ATOM 4119 O O . GLU A 1 556 ? 41.07453 10.16695 41.33854 1.000 35.11238 550 GLU A O 1
ATOM 4125 N N . VAL A 1 557 ? 42.95577 9.72913 40.18679 1.000 30.33067 551 VAL A N 1
ATOM 4126 C CA . VAL A 1 557 ? 43.53556 8.83794 41.18112 1.000 28.61415 551 VAL A CA 1
ATOM 4127 C C . VAL A 1 557 ? 44.99183 9.23486 41.32856 1.000 27.69445 551 VAL A C 1
ATOM 4128 O O . VAL A 1 557 ? 45.72043 9.26642 40.33451 1.000 33.96175 551 VAL A O 1
ATOM 4132 N N . ARG A 1 558 ? 45.42333 9.54341 42.54876 1.000 29.09753 552 ARG A N 1
ATOM 4133 C CA . ARG A 1 558 ? 46.84176 9.76211 42.82101 1.000 27.27617 552 ARG A CA 1
ATOM 4134 C C . ARG A 1 558 ? 47.28434 8.77606 43.88926 1.000 29.75681 552 ARG A C 1
ATOM 4135 O O . ARG A 1 558 ? 46.76063 8.78291 45.00418 1.000 30.79281 552 ARG A O 1
ATOM 4143 N N . ARG A 1 559 ? 48.25813 7.94445 43.55644 1.000 28.31934 553 ARG A N 1
ATOM 4144 C CA . ARG A 1 559 ? 48.62165 6.83471 44.42390 1.000 28.97174 553 ARG A CA 1
ATOM 4145 C C . ARG A 1 559 ? 49.72576 7.31708 45.36236 1.000 32.02348 553 ARG A C 1
ATOM 4146 O O . ARG A 1 559 ? 50.91966 7.12608 45.11402 1.000 31.97722 553 ARG A O 1
ATOM 4154 N N . THR A 1 560 ? 49.31778 7.91900 46.47897 1.000 25.48221 554 THR A N 1
ATOM 4155 C CA . THR A 1 560 ? 50.27056 8.58286 47.34418 1.000 25.79777 554 THR A CA 1
ATOM 4156 C C . THR A 1 560 ? 50.80015 7.62318 48.40476 1.000 25.47204 554 THR A C 1
ATOM 4157 O O . THR A 1 560 ? 50.23093 6.55789 48.65377 1.000 26.02496 554 THR A O 1
ATOM 4161 N N . GLU A 1 561 ? 51.96089 7.99186 48.96117 1.000 22.93152 555 GLU A N 1
ATOM 4162 C CA . GLU A 1 561 ? 52.54948 7.44585 50.18597 1.000 29.71934 555 GLU A CA 1
ATOM 4163 C C . GLU A 1 561 ? 53.08244 6.02389 50.09522 1.000 27.63517 555 GLU A C 1
ATOM 4164 O O . GLU A 1 561 ? 54.29442 5.81981 50.21819 1.000 28.38600 555 GLU A O 1
ATOM 4170 N N . GLY A 1 562 ? 52.19199 5.04542 49.92626 1.000 29.71213 556 GLY A N 1
ATOM 4171 C CA . GLY A 1 562 ? 52.54491 3.63790 49.90918 1.000 24.02753 556 GLY A CA 1
ATOM 4172 C C . GLY A 1 562 ? 51.33839 2.80300 49.53844 1.000 29.76506 556 GLY A C 1
ATOM 4173 O O . GLY A 1 562 ? 50.49728 3.27468 48.76322 1.000 31.22423 556 GLY A O 1
ATOM 4174 N N . GLY A 1 563 ? 51.20651 1.59421 50.11182 1.000 24.13940 557 GLY A N 1
ATOM 4175 C CA . GLY A 1 563 ? 50.13320 0.68933 49.75307 1.000 26.30433 557 GLY A CA 1
ATOM 4176 C C . GLY A 1 563 ? 50.47379 -0.15442 48.52768 1.000 34.95371 557 GLY A C 1
ATOM 4177 O O . GLY A 1 563 ? 51.54983 -0.04817 47.92374 1.000 29.72220 557 GLY A O 1
ATOM 4178 N N . VAL A 1 564 ? 49.52963 -1.02126 48.15636 1.000 31.32689 558 VAL A N 1
ATOM 4179 C CA . VAL A 1 564 ? 49.68594 -1.85752 46.96774 1.000 32.23220 558 VAL A CA 1
ATOM 4180 C C . VAL A 1 564 ? 49.22378 -1.02970 45.77179 1.000 31.54961 558 VAL A C 1
ATOM 4181 O O . VAL A 1 564 ? 48.03816 -0.71676 45.64727 1.000 27.87421 558 VAL A O 1
ATOM 4185 N N . ARG A 1 565 ? 50.16710 -0.63624 44.91118 1.000 33.54372 559 ARG A N 1
ATOM 4186 C CA . ARG A 1 565 ? 49.93117 0.42204 43.93114 1.000 29.50895 559 ARG A CA 1
ATOM 4187 C C . ARG A 1 565 ? 50.63995 0.11161 42.61885 1.000 29.62275 559 ARG A C 1
ATOM 4188 O O . ARG A 1 565 ? 51.77312 -0.37502 42.61464 1.000 33.24019 559 ARG A O 1
ATOM 4196 N N . ALA A 1 566 ? 49.96105 0.38209 41.50258 1.000 30.99505 560 ALA A N 1
ATOM 4197 C CA . ALA A 1 566 ? 50.57726 0.17649 40.19269 1.000 29.63004 560 ALA A CA 1
ATOM 4198 C C . ALA A 1 566 ? 51.61962 1.23650 39.88206 1.000 33.90268 560 ALA A C 1
ATOM 4199 O O . ALA A 1 566 ? 52.45240 1.03089 38.99213 1.000 32.08116 560 ALA A O 1
ATOM 4201 N N . TRP A 1 567 ? 51.57501 2.37643 40.56502 1.000 30.10678 561 TRP A N 1
ATOM 4202 C CA . TRP A 1 567 ? 52.63238 3.36465 40.42325 1.000 31.58012 561 TRP A CA 1
ATOM 4203 C C . TRP A 1 567 ? 52.61174 4.26887 41.65076 1.000 29.29019 561 TRP A C 1
ATOM 4204 O O . TRP A 1 567 ? 51.63748 4.30054 42.40554 1.000 29.76022 561 TRP A O 1
ATOM 4215 N N . ALA A 1 568 ? 53.67911 5.03598 41.82274 1.000 25.87722 562 ALA A N 1
ATOM 4216 C CA . ALA A 1 568 ? 53.82792 5.91892 42.97536 1.000 32.29758 562 ALA A CA 1
ATOM 4217 C C . ALA A 1 568 ? 53.75851 7.37415 42.52839 1.000 31.77827 562 ALA A C 1
ATOM 4218 O O . ALA A 1 568 ? 54.45865 7.77607 41.58838 1.000 24.74173 562 ALA A O 1
ATOM 4220 N N . ALA A 1 569 ? 52.90270 8.15483 43.18844 1.000 28.02133 563 ALA A N 1
ATOM 4221 C CA . ALA A 1 569 ? 52.92150 9.59751 42.98365 1.000 27.87789 563 ALA A CA 1
ATOM 4222 C C . ALA A 1 569 ? 54.26478 10.17771 43.42294 1.000 30.74956 563 ALA A C 1
ATOM 4223 O O . ALA A 1 569 ? 54.91937 9.66682 44.34197 1.000 30.50415 563 ALA A O 1
ATOM 4225 N N . GLU A 1 570 ? 54.68497 11.24322 42.73874 1.000 29.84502 564 GLU A N 1
ATOM 4226 C CA . GLU A 1 570 ? 55.89382 11.96922 43.10546 1.000 27.39738 564 GLU A CA 1
ATOM 4227 C C . GLU A 1 570 ? 55.61735 12.94187 44.24598 1.000 34.57126 564 GLU A C 1
ATOM 4228 O O . GLU A 1 570 ? 54.54113 13.55682 44.32117 1.000 28.94911 564 GLU A O 1
ATOM 4234 N N . ALA A 1 571 ? 56.62014 13.09341 45.11509 1.000 28.39017 565 ALA A N 1
ATOM 4235 C CA . ALA A 1 571 ? 56.54297 14.00701 46.24446 1.000 25.90866 565 ALA A CA 1
ATOM 4236 C C . ALA A 1 571 ? 56.01867 15.37447 45.82213 1.000 32.35998 565 ALA A C 1
ATOM 4237 O O . ALA A 1 571 ? 56.44730 15.93924 44.80441 1.000 29.54259 565 ALA A O 1
ATOM 4239 N N . GLY A 1 572 ? 55.07882 15.89676 46.61336 1.000 27.44147 566 GLY A N 1
ATOM 4240 C CA . GLY A 1 572 ? 54.50175 17.21114 46.39696 1.000 25.22601 566 GLY A CA 1
ATOM 4241 C C . GLY A 1 572 ? 53.34849 17.26155 45.42024 1.000 26.15148 566 GLY A C 1
ATOM 4242 O O . GLY A 1 572 ? 52.76977 18.33711 45.22539 1.000 25.92502 566 GLY A O 1
ATOM 4243 N N . GLU A 1 573 ? 52.97623 16.14177 44.82200 1.000 20.56823 567 GLU A N 1
ATOM 4244 C CA . GLU A 1 573 ? 51.90067 16.10430 43.84944 1.000 25.02474 567 GLU A CA 1
ATOM 4245 C C . GLU A 1 573 ? 50.76926 15.23303 44.36845 1.000 26.15337 567 GLU A C 1
ATOM 4246 O O . GLU A 1 573 ? 50.09242 14.52067 43.61528 1.000 26.62434 567 GLU A O 1
ATOM 4252 N N . TYR A 1 574 ? 50.56305 15.29889 45.67506 1.000 22.35682 568 TYR A N 1
ATOM 4253 C CA . TYR A 1 574 ? 49.65946 14.41495 46.38708 1.000 24.58642 568 TYR A CA 1
ATOM 4254 C C . TYR A 1 574 ? 48.22212 14.91423 46.36987 1.000 25.87466 568 TYR A C 1
ATOM 4255 O O . TYR A 1 574 ? 47.29849 14.13321 46.63663 1.000 25.27252 568 TYR A O 1
ATOM 4264 N N . PHE A 1 575 ? 48.01440 16.18685 46.05873 1.000 21.21130 569 PHE A N 1
ATOM 4265 C CA . PHE A 1 575 ? 46.69753 16.79294 46.09101 1.000 22.06822 569 PHE A CA 1
ATOM 4266 C C . PHE A 1 575 ? 46.05579 16.73640 44.70545 1.000 26.96751 569 PHE A C 1
ATOM 4267 O O . PHE A 1 575 ? 46.72005 16.99681 43.69437 1.000 26.90883 569 PHE A O 1
ATOM 4275 N N . HIS A 1 576 ? 44.75199 16.42294 44.66347 1.000 29.74629 570 HIS A N 1
ATOM 4276 C CA . HIS A 1 576 ? 44.04394 16.31990 43.38442 1.000 31.00952 570 HIS A CA 1
ATOM 4277 C C . HIS A 1 576 ? 43.93880 17.67586 42.68931 1.000 28.71233 570 HIS A C 1
ATOM 4278 O O . HIS A 1 576 ? 43.69945 18.70553 43.32745 1.000 25.24055 570 HIS A O 1
ATOM 4285 N N . ALA A 1 577 ? 44.05745 17.64593 41.35772 1.000 26.83491 571 ALA A N 1
ATOM 4286 C CA . ALA A 1 577 ? 43.78601 18.82776 40.55162 1.000 30.34044 571 ALA A CA 1
ATOM 4287 C C . ALA A 1 577 ? 42.29252 19.12927 40.47769 1.000 31.83211 571 ALA A C 1
ATOM 4288 O O . ALA A 1 577 ? 41.89153 20.29183 40.58622 1.000 28.69897 571 ALA A O 1
ATOM 4290 N N . LEU A 1 578 ? 41.44874 18.09773 40.31863 1.000 28.06460 572 LEU A N 1
ATOM 4291 C CA . LEU A 1 578 ? 40.03374 18.34766 40.04091 1.000 22.42342 572 LEU A CA 1
ATOM 4292 C C . LEU A 1 578 ? 39.30857 18.93897 41.24730 1.000 28.24490 572 LEU A C 1
ATOM 4293 O O . LEU A 1 578 ? 38.43417 19.79832 41.07797 1.000 26.86480 572 LEU A O 1
ATOM 4298 N N . ASP A 1 579 ? 39.64959 18.50257 42.48224 1.000 27.82047 573 ASP A N 1
ATOM 4299 C CA . ASP A 1 579 ? 38.89931 18.94936 43.65524 1.000 25.49008 573 ASP A CA 1
ATOM 4300 C C . ASP A 1 579 ? 39.73732 19.44451 44.81957 1.000 25.83017 573 ASP A C 1
ATOM 4301 O O . ASP A 1 579 ? 39.16146 19.84926 45.82646 1.000 29.32245 573 ASP A O 1
ATOM 4306 N N . GLY A 1 580 ? 41.05837 19.49451 44.68827 1.000 28.14455 574 GLY A N 1
ATOM 4307 C CA . GLY A 1 580 ? 41.92705 20.01581 45.71635 1.000 27.58429 574 GLY A CA 1
ATOM 4308 C C . GLY A 1 580 ? 42.14136 19.13160 46.93170 1.000 30.85032 574 GLY A C 1
ATOM 4309 O O . GLY A 1 580 ? 42.89859 19.52869 47.82162 1.000 29.00128 574 GLY A O 1
ATOM 4310 N N . GLU A 1 581 ? 41.52205 17.94972 47.00055 1.000 28.62058 575 GLU A N 1
ATOM 4311 C CA . GLU A 1 581 ? 41.64653 17.08810 48.16918 1.000 23.08871 575 GLU A CA 1
ATOM 4312 C C . GLU A 1 581 ? 42.93131 16.26118 48.12434 1.000 22.10430 575 GLU A C 1
ATOM 4313 O O . GLU A 1 581 ? 43.50491 15.99686 47.06355 1.000 29.22902 575 GLU A O 1
ATOM 4319 N N . TYR A 1 582 ? 43.37086 15.84948 49.30998 1.000 28.31409 576 TYR A N 1
ATOM 4320 C CA . TYR A 1 582 ? 44.53615 14.98608 49.48880 1.000 27.39301 576 TYR A CA 1
ATOM 4321 C C . TYR A 1 582 ? 44.20636 13.55957 49.05189 1.000 25.46108 576 TYR A C 1
ATOM 4322 O O . TYR A 1 582 ? 43.33992 12.91065 49.64066 1.000 32.01780 576 TYR A O 1
ATOM 4331 N N . GLY A 1 583 ? 44.90297 13.05890 48.03526 1.000 30.13299 577 GLY A N 1
ATOM 4332 C CA . GLY A 1 583 ? 44.57792 11.78143 47.43843 1.000 26.32136 577 GLY A CA 1
ATOM 4333 C C . GLY A 1 583 ? 45.34373 10.63071 48.05361 1.000 27.60480 577 GLY A C 1
ATOM 4334 O O . GLY A 1 583 ? 46.09110 10.77718 49.02336 1.000 27.55781 577 GLY A O 1
ATOM 4335 N N . GLY A 1 584 ? 45.16073 9.46229 47.45369 1.000 23.83894 578 GLY A N 1
ATOM 4336 C CA . GLY A 1 584 ? 45.85216 8.27474 47.90057 1.000 22.06777 578 GLY A CA 1
ATOM 4337 C C . GLY A 1 584 ? 44.97987 7.34733 48.71113 1.000 23.93527 578 GLY A C 1
ATOM 4338 O O . GLY A 1 584 ? 43.76277 7.28741 48.51124 1.000 26.29890 578 GLY A O 1
ATOM 4339 N N . LEU A 1 585 ? 45.59818 6.61918 49.63378 1.000 24.36363 579 LEU A N 1
ATOM 4340 C CA . LEU A 1 585 ? 44.86676 5.65540 50.43315 1.000 22.31785 579 LEU A CA 1
ATOM 4341 C C . LEU A 1 585 ? 43.94454 6.37336 51.40665 1.000 23.55997 579 LEU A C 1
ATOM 4342 O O . LEU A 1 585 ? 44.31691 7.40053 51.98472 1.000 26.66405 579 LEU A O 1
ATOM 4347 N N . TRP A 1 586 ? 42.73722 5.82428 51.59766 1.000 24.93978 580 TRP A N 1
ATOM 4348 C CA . TRP A 1 586 ? 41.84407 6.37701 52.61380 1.000 25.43077 580 TRP A CA 1
ATOM 4349 C C . TRP A 1 586 ? 42.48084 6.31047 53.99419 1.000 23.66082 580 TRP A C 1
ATOM 4350 O O . TRP A 1 586 ? 42.28250 7.21324 54.80826 1.000 26.57523 580 TRP A O 1
ATOM 4361 N N . ARG A 1 587 ? 43.32204 5.30696 54.23877 1.000 25.55874 581 ARG A N 1
ATOM 4362 C CA . ARG A 1 587 ? 44.12420 5.29004 55.45880 1.000 28.40731 581 ARG A CA 1
ATOM 4363 C C . ARG A 1 587 ? 44.90954 6.59246 55.62550 1.000 25.89443 581 ARG A C 1
ATOM 4364 O O . ARG A 1 587 ? 45.00373 7.13619 56.72954 1.000 25.91993 581 ARG A O 1
ATOM 4372 N N . SER A 1 588 ? 45.49241 7.09946 54.53953 1.000 26.97206 582 SER A N 1
ATOM 4373 C CA . SER A 1 588 ? 46.18481 8.38163 54.56906 1.000 24.51094 582 SER A CA 1
ATOM 4374 C C . SER A 1 588 ? 45.24308 9.58558 54.63480 1.000 22.99846 582 SER A C 1
ATOM 4375 O O . SER A 1 588 ? 45.74740 10.71421 54.68662 1.000 21.72361 582 SER A O 1
ATOM 4378 N N . SER A 1 589 ? 43.92100 9.39788 54.67155 1.000 20.14851 583 SER A N 1
ATOM 4379 C CA . SER A 1 589 ? 43.02720 10.47206 55.08418 1.000 23.51570 583 SER A CA 1
ATOM 4380 C C . SER A 1 589 ? 42.18430 10.02745 56.26673 1.000 21.89325 583 SER A C 1
ATOM 4381 O O . SER A 1 589 ? 41.03212 10.42504 56.42531 1.000 25.54387 583 SER A O 1
ATOM 4384 N N . ALA A 1 590 ? 42.79482 9.24152 57.15047 1.000 27.10561 584 ALA A N 1
ATOM 4385 C CA . ALA A 1 590 ? 42.24856 8.92531 58.47204 1.000 23.51648 584 ALA A CA 1
ATOM 4386 C C . ALA A 1 590 ? 40.91037 8.18208 58.40118 1.000 26.95877 584 ALA A C 1
ATOM 4387 O O . ALA A 1 590 ? 40.07898 8.28145 59.30892 1.000 32.63114 584 ALA A O 1
ATOM 4389 N N . ARG A 1 591 ? 40.69313 7.37120 57.36701 1.000 27.13029 585 ARG A N 1
ATOM 4390 C CA . ARG A 1 591 ? 39.44264 6.59966 57.26490 1.000 28.08954 585 ARG A CA 1
ATOM 4391 C C . ARG A 1 591 ? 39.77591 5.18936 56.78989 1.000 24.46875 585 ARG A C 1
ATOM 4392 O O . ARG A 1 591 ? 39.81647 4.92428 55.58820 1.000 28.33820 585 ARG A O 1
ATOM 4400 N N . THR A 1 592 ? 40.02434 4.29840 57.74548 1.000 24.68932 586 THR A N 1
ATOM 4401 C CA . THR A 1 592 ? 40.32539 2.91043 57.44476 1.000 30.52340 586 THR A CA 1
ATOM 4402 C C . THR A 1 592 ? 39.06333 2.15377 57.01464 1.000 30.89447 586 THR A C 1
ATOM 4403 O O . THR A 1 592 ? 37.95254 2.48380 57.43820 1.000 32.31708 586 THR A O 1
ATOM 4407 N N . PRO A 1 593 ? 39.20792 1.13501 56.16609 1.000 30.62380 587 PRO A N 1
ATOM 4408 C CA . PRO A 1 593 ? 38.05724 0.25911 55.89046 1.000 30.44492 587 PRO A CA 1
ATOM 4409 C C . PRO A 1 593 ? 37.40751 -0.28113 57.15929 1.000 32.33826 587 PRO A C 1
ATOM 4410 O O . PRO A 1 593 ? 36.17394 -0.30710 57.24745 1.000 35.19252 587 PRO A O 1
ATOM 4414 N N . GLN A 1 594 ? 38.21030 -0.67778 58.15876 1.000 29.68087 588 GLN A N 1
ATOM 4415 C CA . GLN A 1 594 ? 37.67268 -1.31105 59.36777 1.000 32.58946 588 GLN A CA 1
ATOM 4416 C C . GLN A 1 594 ? 36.73168 -0.38958 60.13497 1.000 32.15219 588 GLN A C 1
ATOM 4417 O O . GLN A 1 594 ? 35.85049 -0.87052 60.85039 1.000 30.48333 588 GLN A O 1
ATOM 4423 N N . GLN A 1 595 ? 36.88015 0.92838 59.98811 1.000 31.97788 589 GLN A N 1
ATOM 4424 C CA . GLN A 1 595 ? 35.90089 1.82494 60.58762 1.000 32.50220 589 GLN A CA 1
ATOM 4425 C C . GLN A 1 595 ? 34.54595 1.69333 59.90452 1.000 30.81386 589 GLN A C 1
ATOM 4426 O O . GLN A 1 595 ? 33.50897 1.89912 60.54289 1.000 30.58463 589 GLN A O 1
ATOM 4432 N N . LEU A 1 596 ? 34.52417 1.34411 58.61884 1.000 31.10476 590 LEU A N 1
ATOM 4433 C CA . LEU A 1 596 ? 33.24229 1.24518 57.93761 1.000 30.49137 590 LEU A CA 1
ATOM 4434 C C . LEU A 1 596 ? 32.65203 -0.15090 58.06188 1.000 29.25830 590 LEU A C 1
ATOM 4435 O O . LEU A 1 596 ? 31.45270 -0.28915 58.32607 1.000 32.73225 590 LEU A O 1
ATOM 4440 N N . VAL A 1 597 ? 33.47138 -1.19074 57.90202 1.000 24.29296 591 VAL A N 1
ATOM 4441 C CA . VAL A 1 597 ? 32.94038 -2.53894 57.71512 1.000 32.85008 591 VAL A CA 1
ATOM 4442 C C . VAL A 1 597 ? 33.66666 -3.58245 58.56009 1.000 35.24499 591 VAL A C 1
ATOM 4443 O O . VAL A 1 597 ? 33.49053 -4.78509 58.34275 1.000 37.15565 591 VAL A O 1
ATOM 4447 N N . GLY A 1 598 ? 34.45164 -3.15390 59.54987 1.000 30.49955 592 GLY A N 1
ATOM 4448 C CA . GLY A 1 598 ? 35.04558 -4.08265 60.48358 1.000 30.24160 592 GLY A CA 1
ATOM 4449 C C . GLY A 1 598 ? 36.22995 -4.87345 59.97103 1.000 32.80301 592 GLY A C 1
ATOM 4450 O O . GLY A 1 598 ? 36.98204 -5.42997 60.77694 1.000 35.13396 592 GLY A O 1
ATOM 4451 N N . VAL A 1 599 ? 36.41426 -4.97612 58.65949 1.000 39.78577 593 VAL A N 1
ATOM 4452 C CA . VAL A 1 599 ? 37.59721 -5.60856 58.09241 1.000 33.92788 593 VAL A CA 1
ATOM 4453 C C . VAL A 1 599 ? 38.24321 -4.62818 57.12643 1.000 31.20684 593 VAL A C 1
ATOM 4454 O O . VAL A 1 599 ? 37.63188 -3.64616 56.69986 1.000 36.16478 593 VAL A O 1
ATOM 4458 N N . GLY A 1 600 ? 39.49191 -4.90244 56.78713 1.000 31.41616 594 GLY A N 1
ATOM 4459 C CA . GLY A 1 600 ? 40.23598 -4.04612 55.87980 1.000 27.82494 594 GLY A CA 1
ATOM 4460 C C . GLY A 1 600 ? 41.23116 -4.87554 55.11068 1.000 29.05200 594 GLY A C 1
ATOM 4461 O O . GLY A 1 600 ? 41.70969 -5.90100 55.59915 1.000 34.89373 594 GLY A O 1
ATOM 4462 N N . PHE A 1 601 ? 41.48701 -4.46633 53.86668 1.000 29.70451 595 PHE A N 1
ATOM 4463 C CA . PHE A 1 601 ? 42.50265 -5.05286 52.99602 1.000 27.46969 595 PHE A CA 1
ATOM 4464 C C . PHE A 1 601 ? 43.75752 -5.43207 53.75737 1.000 29.64340 595 PHE A C 1
ATOM 4465 O O . PHE A 1 601 ? 44.42833 -4.57095 54.32775 1.000 27.74149 595 PHE A O 1
ATOM 4473 N N . SER A 1 602 ? 44.11307 -6.71339 53.72687 1.000 32.53166 596 SER A N 1
ATOM 4474 C CA . SER A 1 602 ? 45.32206 -7.12073 54.42255 1.000 32.91033 596 SER A CA 1
ATOM 4475 C C . SER A 1 602 ? 46.22172 -7.99921 53.56229 1.000 35.78252 596 SER A C 1
ATOM 4476 O O . SER A 1 602 ? 47.43507 -8.00904 53.76753 1.000 38.68760 596 SER A O 1
ATOM 4479 N N . SER A 1 603 ? 45.67145 -8.71520 52.58572 1.000 33.39767 597 SER A N 1
ATOM 4480 C CA . SER A 1 603 ? 46.50400 -9.55685 51.73469 1.000 31.29736 597 SER A CA 1
ATOM 4481 C C . SER A 1 603 ? 46.01376 -9.59387 50.29707 1.000 32.63422 597 SER A C 1
ATOM 4482 O O . SER A 1 603 ? 44.81006 -9.60542 50.03252 1.000 34.34527 597 SER A O 1
ATOM 4485 N N . GLN A 1 604 ? 46.96747 -9.66486 49.37764 1.000 36.09344 598 GLN A N 1
ATOM 4486 C CA . GLN A 1 604 ? 46.70969 -9.71910 47.94752 1.000 36.63115 598 GLN A CA 1
ATOM 4487 C C . GLN A 1 604 ? 47.49930 -10.86221 47.32159 1.000 36.60478 598 GLN A C 1
ATOM 4488 O O . GLN A 1 604 ? 48.64722 -11.12834 47.69959 1.000 34.14696 598 GLN A O 1
ATOM 4494 N N . GLY A 1 605 ? 46.86089 -11.56955 46.39913 1.000 40.31587 599 GLY A N 1
ATOM 4495 C CA . GLY A 1 605 ? 47.52634 -12.60948 45.65478 1.000 40.07520 599 GLY A CA 1
ATOM 4496 C C . GLY A 1 605 ? 47.05119 -12.64656 44.22090 1.000 42.88130 599 GLY A C 1
ATOM 4497 O O . GLY A 1 605 ? 46.43414 -11.70282 43.71396 1.000 40.75341 599 GLY A O 1
ATOM 4498 N N . PRO A 1 606 ? 47.34684 -13.74261 43.53247 1.000 42.84940 600 PRO A N 1
ATOM 4499 C CA . PRO A 1 606 ? 46.80792 -13.93706 42.17981 1.000 45.76959 600 PRO A CA 1
ATOM 4500 C C . PRO A 1 606 ? 45.32369 -14.29678 42.23334 1.000 44.14309 600 PRO A C 1
ATOM 4501 O O . PRO A 1 606 ? 44.73793 -14.50517 43.30207 1.000 36.30413 600 PRO A O 1
ATOM 4505 N N . PHE A 1 607 ? 44.70902 -14.37580 41.04648 1.000 39.38098 601 PHE A N 1
ATOM 4506 C CA . PHE A 1 607 ? 43.27183 -14.64868 40.94414 1.000 41.20136 601 PHE A CA 1
ATOM 4507 C C . PHE A 1 607 ? 43.00961 -16.12585 41.22091 1.000 43.58743 601 PHE A C 1
ATOM 4508 O O . PHE A 1 607 ? 42.84758 -16.94568 40.31273 1.000 42.81695 601 PHE A O 1
ATOM 4516 N N . GLU A 1 608 ? 42.96764 -16.45857 42.51248 1.000 42.86005 602 GLU A N 1
ATOM 4517 C CA . GLU A 1 608 ? 42.72211 -17.81377 42.98707 1.000 41.82614 602 GLU A CA 1
ATOM 4518 C C . GLU A 1 608 ? 42.01397 -17.72934 44.33312 1.000 41.98419 602 GLU A C 1
ATOM 4519 O O . GLU A 1 608 ? 42.34309 -16.88220 45.16612 1.000 42.70045 602 GLU A O 1
ATOM 4525 N N . GLY A 1 609 ? 41.04118 -18.60822 44.53834 1.000 41.43429 603 GLY A N 1
ATOM 4526 C CA . GLY A 1 609 ? 40.28290 -18.61678 45.77119 1.000 40.37858 603 GLY A CA 1
ATOM 4527 C C . GLY A 1 609 ? 40.57302 -19.83220 46.62108 1.000 41.47386 603 GLY A C 1
ATOM 4528 O O . GLY A 1 609 ? 41.15383 -20.80347 46.13828 1.000 40.39007 603 GLY A O 1
ATOM 4529 N N . SER A 1 610 ? 40.21824 -19.76542 47.90224 1.000 45.03133 604 SER A N 1
ATOM 4530 C CA . SER A 1 610 ? 40.35885 -20.88055 48.83001 1.000 38.18885 604 SER A CA 1
ATOM 4531 C C . SER A 1 610 ? 39.07720 -20.96253 49.66283 1.000 41.39166 604 SER A C 1
ATOM 4532 O O . SER A 1 610 ? 38.09869 -20.25681 49.39337 1.000 38.69553 604 SER A O 1
ATOM 4535 N N . HIS A 1 611 ? 39.07262 -21.82613 50.68075 1.000 43.36829 605 HIS A N 1
ATOM 4536 C CA . HIS A 1 611 ? 37.89344 -22.04826 51.50779 1.000 43.72347 605 HIS A CA 1
ATOM 4537 C C . HIS A 1 611 ? 37.94453 -21.27129 52.82866 1.000 41.05517 605 HIS A C 1
ATOM 4538 O O . HIS A 1 611 ? 38.96659 -20.70105 53.22078 1.000 38.07202 605 HIS A O 1
ATOM 4545 N N . TYR A 1 612 ? 36.79581 -21.25559 53.50654 1.000 40.14980 606 TYR A N 1
ATOM 4546 C CA . TYR A 1 612 ? 36.63851 -20.70223 54.84295 1.000 43.22695 606 TYR A CA 1
ATOM 4547 C C . TYR A 1 612 ? 36.52255 -21.84170 55.84196 1.000 47.67450 606 TYR A C 1
ATOM 4548 O O . TYR A 1 612 ? 36.05221 -22.93202 55.50360 1.000 48.80833 606 TYR A O 1
ATOM 4557 N N . ARG A 1 613 ? 36.91831 -21.56321 57.08531 1.000 42.88246 607 ARG A N 1
ATOM 4558 C CA . ARG A 1 613 ? 36.71773 -22.46667 58.20600 1.000 45.36052 607 ARG A CA 1
ATOM 4559 C C . ARG A 1 613 ? 35.89130 -21.73872 59.24433 1.000 49.21404 607 ARG A C 1
ATOM 4560 O O . ARG A 1 613 ? 36.27834 -20.65782 59.70005 1.000 48.55658 607 ARG A O 1
ATOM 4568 N N . VAL A 1 614 ? 34.76129 -22.33763 59.61430 1.000 47.32737 608 VAL A N 1
ATOM 4569 C CA . VAL A 1 614 ? 33.90130 -21.75457 60.62265 1.000 44.69455 608 VAL A CA 1
ATOM 4570 C C . VAL A 1 614 ? 34.65154 -21.71499 61.93574 1.000 46.68598 608 VAL A C 1
ATOM 4571 O O . VAL A 1 614 ? 35.24962 -22.71020 62.35323 1.000 56.40251 608 VAL A O 1
ATOM 4575 N N . LEU A 1 615 ? 34.67561 -20.55580 62.57386 1.000 52.95265 609 LEU A N 1
ATOM 4576 C CA . LEU A 1 615 ? 34.97029 -20.52132 64.00088 1.000 55.99692 609 LEU A CA 1
ATOM 4577 C C . LEU A 1 615 ? 33.65613 -20.89502 64.66989 1.000 61.55004 609 LEU A C 1
ATOM 4578 O O . LEU A 1 615 ? 32.73704 -20.07862 64.69780 1.000 65.80562 609 LEU A O 1
ATOM 4583 N N . ASP A 1 616 ? 33.53113 -22.12497 65.18443 1.000 67.66923 610 ASP A N 1
ATOM 4584 C CA . ASP A 1 616 ? 32.20470 -22.56136 65.63674 1.000 70.23506 610 ASP A CA 1
ATOM 4585 C C . ASP A 1 616 ? 31.87112 -21.91636 66.97765 1.000 69.13834 610 ASP A C 1
ATOM 4586 O O . ASP A 1 616 ? 30.69300 -21.86866 67.37233 1.000 66.65187 610 ASP A O 1
ATOM 4591 N N . ALA A 1 617 ? 32.89622 -21.37046 67.66352 1.000 65.16584 611 ALA A N 1
ATOM 4592 C CA . ALA A 1 617 ? 32.64148 -20.46938 68.77856 1.000 60.23310 611 ALA A CA 1
ATOM 4593 C C . ALA A 1 617 ? 31.62931 -19.39761 68.37461 1.000 63.54303 611 ALA A C 1
ATOM 4594 O O . ALA A 1 617 ? 30.89613 -18.87857 69.22174 1.000 63.18459 611 ALA A O 1
ATOM 4596 N N . ALA A 1 618 ? 31.58224 -19.05324 67.08019 1.000 63.92218 612 ALA A N 1
ATOM 4597 C CA . ALA A 1 618 ? 30.68219 -18.01701 66.57796 1.000 63.38310 612 ALA A CA 1
ATOM 4598 C C . ALA A 1 618 ? 29.21578 -18.41114 66.70090 1.000 61.24067 612 ALA A C 1
ATOM 4599 O O . ALA A 1 618 ? 28.35727 -17.52899 66.79437 1.000 60.15394 612 ALA A O 1
ATOM 4601 N N . ARG A 1 619 ? 28.90265 -19.71111 66.62094 1.000 57.13045 613 ARG A N 1
ATOM 4602 C CA . ARG A 1 619 ? 27.50691 -20.14019 66.53536 1.000 56.95587 613 ARG A CA 1
ATOM 4603 C C . ARG A 1 619 ? 26.69805 -19.76147 67.77646 1.000 59.75510 613 ARG A C 1
ATOM 4604 O O . ARG A 1 619 ? 25.49430 -19.50093 67.67358 1.000 61.34286 613 ARG A O 1
ATOM 4612 N N . SER A 1 620 ? 27.32640 -19.75166 68.95489 1.000 65.16096 614 SER A N 1
ATOM 4613 C CA . SER A 1 620 ? 26.66712 -19.28613 70.17941 1.000 59.97801 614 SER A CA 1
ATOM 4614 C C . SER A 1 620 ? 26.50271 -17.76671 70.18935 1.000 61.76457 614 SER A C 1
ATOM 4615 O O . SER A 1 620 ? 25.44361 -17.24373 70.56302 1.000 62.04007 614 SER A O 1
ATOM 4618 N N . GLN A 1 621 ? 27.57166 -17.04283 69.84875 1.000 65.76460 615 GLN A N 1
ATOM 4619 C CA . GLN A 1 621 ? 27.65468 -15.60668 70.05830 1.000 67.98029 615 GLN A CA 1
ATOM 4620 C C . GLN A 1 621 ? 26.67473 -14.89237 69.12546 1.000 66.13775 615 GLN A C 1
ATOM 4621 O O . GLN A 1 621 ? 26.07514 -15.52246 68.25040 1.000 59.96581 615 GLN A O 1
ATOM 4627 N N . PRO A 1 622 ? 26.43031 -13.59050 69.33802 1.000 73.41503 616 PRO A N 1
ATOM 4628 C CA . PRO A 1 622 ? 25.39399 -12.90409 68.54946 1.000 67.02264 616 PRO A CA 1
ATOM 4629 C C . PRO A 1 622 ? 25.68525 -12.94310 67.05359 1.000 60.54852 616 PRO A C 1
ATOM 4630 O O . PRO A 1 622 ? 26.81475 -12.70789 66.61264 1.000 55.89996 616 PRO A O 1
ATOM 4634 N N . GLY A 1 623 ? 24.65066 -13.25310 66.27065 1.000 57.55332 617 GLY A N 1
ATOM 4635 C CA . GLY A 1 623 ? 24.79328 -13.37704 64.83537 1.000 57.88623 617 GLY A CA 1
ATOM 4636 C C . GLY A 1 623 ? 25.24011 -14.73717 64.34037 1.000 56.55426 617 GLY A C 1
ATOM 4637 O O . GLY A 1 623 ? 25.27093 -14.95477 63.12065 1.000 52.62344 617 GLY A O 1
ATOM 4638 N N . GLY A 1 624 ? 25.57042 -15.66452 65.24280 1.000 54.76035 618 GLY A N 1
ATOM 4639 C CA . GLY A 1 624 ? 26.02998 -16.98153 64.83563 1.000 53.02672 618 GLY A CA 1
ATOM 4640 C C . GLY A 1 624 ? 24.97071 -17.83007 64.17447 1.000 48.59065 618 GLY A C 1
ATOM 4641 O O . GLY A 1 624 ? 25.31349 -18.79104 63.47821 1.000 50.30669 618 GLY A O 1
ATOM 4642 N N . SER A 1 625 ? 23.69157 -17.50328 64.38416 1.000 47.41822 619 SER A N 1
ATOM 4643 C CA . SER A 1 625 ? 22.61784 -18.17566 63.66170 1.000 51.63097 619 SER A CA 1
ATOM 4644 C C . SER A 1 625 ? 22.75916 -18.01261 62.15258 1.000 50.45947 619 SER A C 1
ATOM 4645 O O . SER A 1 625 ? 22.13706 -18.76995 61.40587 1.000 48.50345 619 SER A O 1
ATOM 4648 N N . LEU A 1 626 ? 23.51860 -17.01115 61.68777 1.000 49.35442 620 LEU A N 1
ATOM 4649 C CA . LEU A 1 626 ? 23.79096 -16.88148 60.25761 1.000 45.72053 620 LEU A CA 1
ATOM 4650 C C . LEU A 1 626 ? 24.43096 -18.13782 59.67757 1.000 46.58580 620 LEU A C 1
ATOM 4651 O O . LEU A 1 626 ? 24.25791 -18.42195 58.48766 1.000 46.22254 620 LEU A O 1
ATOM 4656 N N . LEU A 1 627 ? 25.17851 -18.89497 60.48130 1.000 44.97611 621 LEU A N 1
ATOM 4657 C CA . LEU A 1 627 ? 25.75152 -20.15176 60.00754 1.000 45.50882 621 LEU A CA 1
ATOM 4658 C C . LEU A 1 627 ? 24.78254 -21.33293 60.11795 1.000 46.79976 621 LEU A C 1
ATOM 4659 O O . LEU A 1 627 ? 25.20682 -22.47748 59.91399 1.000 49.08824 621 LEU A O 1
ATOM 4664 N N . LYS A 1 628 ? 23.51481 -21.08752 60.46446 1.000 47.28428 622 LYS A N 1
ATOM 4665 C CA . LYS A 1 628 ? 22.52479 -22.15493 60.51865 1.000 48.14144 622 LYS A CA 1
ATOM 4666 C C . LYS A 1 628 ? 22.38689 -22.81007 59.14662 1.000 50.30598 622 LYS A C 1
ATOM 4667 O O . LYS A 1 628 ? 22.19707 -22.13336 58.13310 1.000 41.88314 622 LYS A O 1
ATOM 4673 N N . ASP A 1 629 ? 22.42320 -24.14201 59.14258 1.000 57.75679 623 ASP A N 1
ATOM 4674 C CA . ASP A 1 629 ? 22.40840 -24.97719 57.94369 1.000 49.59460 623 ASP A CA 1
ATOM 4675 C C . ASP A 1 629 ? 23.69275 -24.85666 57.12265 1.000 48.58621 623 ASP A C 1
ATOM 4676 O O . ASP A 1 629 ? 23.66675 -25.02247 55.90177 1.000 48.38032 623 ASP A O 1
ATOM 4681 N N . ILE A 1 630 ? 24.83134 -24.60806 57.77179 1.000 44.17691 624 ILE A N 1
ATOM 4682 C CA . ILE A 1 630 ? 26.14859 -24.83102 57.17353 1.000 45.40958 624 ILE A CA 1
ATOM 4683 C C . ILE A 1 630 ? 26.90160 -25.77955 58.09654 1.000 53.17481 624 ILE A C 1
ATOM 4684 O O . ILE A 1 630 ? 27.36303 -25.37410 59.17531 1.000 52.87949 624 ILE A O 1
ATOM 4689 N N . ALA A 1 631 ? 27.06163 -27.02823 57.65597 1.000 51.25756 625 ALA A N 1
ATOM 4690 C CA . ALA A 1 631 ? 27.66627 -28.08185 58.46083 1.000 50.90225 625 ALA A CA 1
ATOM 4691 C C . ALA A 1 631 ? 29.05090 -27.68014 58.93967 1.000 54.74230 625 ALA A C 1
ATOM 4692 O O . ALA A 1 631 ? 29.27036 -27.45455 60.13458 1.000 57.85661 625 ALA A O 1
ATOM 4694 N N . GLY A 1 632 ? 29.99145 -27.58676 58.01493 1.000 59.24613 626 GLY A N 1
ATOM 4695 C CA . GLY A 1 632 ? 31.34361 -27.25730 58.37313 1.000 56.22107 626 GLY A CA 1
ATOM 4696 C C . GLY A 1 632 ? 32.17539 -28.50171 58.58643 1.000 58.94845 626 GLY A C 1
ATOM 4697 O O . GLY A 1 632 ? 31.72265 -29.62112 58.32999 1.000 60.97786 626 GLY A O 1
ATOM 4698 N N . PRO A 1 633 ? 33.41962 -28.33123 59.06917 1.000 54.39653 627 PRO A N 1
ATOM 4699 C CA . PRO A 1 633 ? 33.91530 -27.04037 59.55573 1.000 47.80528 627 PRO A CA 1
ATOM 4700 C C . PRO A 1 633 ? 34.28415 -26.07183 58.44451 1.000 50.95152 627 PRO A C 1
ATOM 4701 O O . PRO A 1 633 ? 34.14119 -24.86292 58.62433 1.000 54.25879 627 PRO A O 1
ATOM 4705 N N . LEU A 1 634 ? 34.71422 -26.59186 57.30011 1.000 54.21796 628 LEU A N 1
ATOM 4706 C CA . LEU A 1 634 ? 35.02010 -25.77183 56.13857 1.000 48.85623 628 LEU A CA 1
ATOM 4707 C C . LEU A 1 634 ? 33.80610 -25.63056 55.21585 1.000 48.71787 628 LEU A C 1
ATOM 4708 O O . LEU A 1 634 ? 32.80009 -26.33194 55.33696 1.000 50.31047 628 LEU A O 1
ATOM 4713 N N . PHE A 1 635 ? 33.90914 -24.68865 54.28789 1.000 51.01591 629 PHE A N 1
ATOM 4714 C CA . PHE A 1 635 ? 32.87320 -24.46042 53.28869 1.000 46.57543 629 PHE A CA 1
ATOM 4715 C C . PHE A 1 635 ? 33.42583 -23.50080 52.24898 1.000 46.17425 629 PHE A C 1
ATOM 4716 O O . PHE A 1 635 ? 34.38740 -22.76720 52.50327 1.000 48.88802 629 PHE A O 1
ATOM 4724 N N . GLY A 1 636 ? 32.82908 -23.53816 51.06394 1.000 42.25560 630 GLY A N 1
ATOM 4725 C CA . GLY A 1 636 ? 33.16366 -22.55113 50.06335 1.000 37.42338 630 GLY A CA 1
ATOM 4726 C C . GLY A 1 636 ? 34.41792 -22.82371 49.26863 1.000 43.43372 630 GLY A C 1
ATOM 4727 O O . GLY A 1 636 ? 34.95818 -21.89071 48.65928 1.000 41.18932 630 GLY A O 1
ATOM 4728 N N . GLY A 1 637 ? 34.89672 -24.07223 49.23775 1.000 41.21695 631 GLY A N 1
ATOM 4729 C CA . GLY A 1 637 ? 36.03244 -24.40692 48.39586 1.000 41.81730 631 GLY A CA 1
ATOM 4730 C C . GLY A 1 637 ? 35.68580 -24.63433 46.93315 1.000 40.03624 631 GLY A C 1
ATOM 4731 O O . GLY A 1 637 ? 35.99773 -25.70178 46.40021 1.000 40.39976 631 GLY A O 1
ATOM 4732 N N . TYR A 1 638 ? 35.04790 -23.65405 46.28330 1.000 36.71284 632 TYR A N 1
ATOM 4733 C CA . TYR A 1 638 ? 34.56628 -23.72950 44.90255 1.000 35.56147 632 TYR A CA 1
ATOM 4734 C C . TYR A 1 638 ? 34.20659 -22.31279 44.45497 1.000 38.43399 632 TYR A C 1
ATOM 4735 O O . TYR A 1 638 ? 34.05859 -21.41017 45.27808 1.000 41.25635 632 TYR A O 1
ATOM 4744 N N . GLY A 1 639 ? 34.03023 -22.12423 43.15831 1.000 41.36909 633 GLY A N 1
ATOM 4745 C CA . GLY A 1 639 ? 33.45133 -20.87821 42.68658 1.000 33.26571 633 GLY A CA 1
ATOM 4746 C C . GLY A 1 639 ? 33.97525 -20.45233 41.32992 1.000 38.81926 633 GLY A C 1
ATOM 4747 O O . GLY A 1 639 ? 35.03704 -20.86503 40.87253 1.000 41.07825 633 GLY A O 1
ATOM 4748 N N . LEU A 1 640 ? 33.20924 -19.56477 40.67871 1.000 36.34830 634 LEU A N 1
ATOM 4749 C CA . LEU A 1 640 ? 33.54370 -19.09377 39.33792 1.000 37.41012 634 LEU A CA 1
ATOM 4750 C C . LEU A 1 640 ? 34.71238 -18.10351 39.32016 1.000 43.16496 634 LEU A C 1
ATOM 4751 O O . LEU A 1 640 ? 35.27156 -17.84630 38.24488 1.000 41.18666 634 LEU A O 1
ATOM 4756 N N . SER A 1 641 ? 35.07968 -17.51926 40.46881 1.000 42.40091 635 SER A N 1
ATOM 4757 C CA . SER A 1 641 ? 36.24096 -16.63365 40.57448 1.000 34.94816 635 SER A CA 1
ATOM 4758 C C . SER A 1 641 ? 37.33360 -17.38702 41.32659 1.000 36.01639 635 SER A C 1
ATOM 4759 O O . SER A 1 641 ? 37.34308 -17.40632 42.56060 1.000 34.48915 635 SER A O 1
ATOM 4762 N N . GLY A 1 642 ? 38.26165 -17.99019 40.57906 1.000 37.02981 636 GLY A N 1
ATOM 4763 C CA . GLY A 1 642 ? 39.38521 -18.70644 41.15290 1.000 32.18765 636 GLY A CA 1
ATOM 4764 C C . GLY A 1 642 ? 39.05946 -19.95228 41.96203 1.000 40.05084 636 GLY A C 1
ATOM 4765 O O . GLY A 1 642 ? 39.92888 -20.48178 42.66027 1.000 42.91186 636 GLY A O 1
ATOM 4766 N N . GLY A 1 643 ? 37.82548 -20.44724 41.89101 1.000 40.95453 637 GLY A N 1
ATOM 4767 C CA . GLY A 1 643 ? 37.52240 -21.71226 42.53830 1.000 38.61965 637 GLY A CA 1
ATOM 4768 C C . GLY A 1 643 ? 37.40620 -21.66875 44.04689 1.000 43.52139 637 GLY A C 1
ATOM 4769 O O . GLY A 1 643 ? 37.44191 -22.72026 44.69294 1.000 44.62103 637 GLY A O 1
ATOM 4770 N N . GLY A 1 644 ? 37.26983 -20.48668 44.63777 1.000 40.59992 638 GLY A N 1
ATOM 4771 C CA . GLY A 1 644 ? 37.19054 -20.40458 46.08353 1.000 40.51415 638 GLY A CA 1
ATOM 4772 C C . GLY A 1 644 ? 36.52443 -19.13497 46.56734 1.000 39.92024 638 GLY A C 1
ATOM 4773 O O . GLY A 1 644 ? 36.77984 -18.05397 46.03021 1.000 44.96582 638 GLY A O 1
ATOM 4774 N N . ALA A 1 645 ? 35.67957 -19.25042 47.59369 1.000 40.02332 639 ALA A N 1
ATOM 4775 C CA . ALA A 1 645 ? 34.92885 -18.10006 48.07883 1.000 38.14652 639 ALA A CA 1
ATOM 4776 C C . ALA A 1 645 ? 35.80877 -17.04519 48.74078 1.000 34.67074 639 ALA A C 1
ATOM 4777 O O . ALA A 1 645 ? 35.41460 -15.87916 48.80169 1.000 34.03239 639 ALA A O 1
ATOM 4779 N N . ALA A 1 646 ? 37.00847 -17.39600 49.17072 1.000 36.18672 640 ALA A N 1
ATOM 4780 C CA . ALA A 1 646 ? 37.92959 -16.43310 49.77212 1.000 36.18418 640 ALA A CA 1
ATOM 4781 C C . ALA A 1 646 ? 39.16648 -16.34031 48.88396 1.000 38.61422 640 ALA A C 1
ATOM 4782 O O . ALA A 1 646 ? 40.03043 -17.22672 48.92302 1.000 36.26461 640 ALA A O 1
ATOM 4784 N N . GLY A 1 647 ? 39.25767 -15.28630 48.06718 1.000 32.21047 641 GLY A N 1
ATOM 4785 C CA . GLY A 1 647 ? 40.37144 -15.27100 47.13315 1.000 34.18981 641 GLY A CA 1
ATOM 4786 C C . GLY A 1 647 ? 40.70528 -13.90797 46.57507 1.000 35.83364 641 GLY A C 1
ATOM 4787 O O . GLY A 1 647 ? 39.97538 -12.93415 46.76460 1.000 36.17408 641 GLY A O 1
ATOM 4788 N N . PHE A 1 648 ? 41.85089 -13.86410 45.88194 1.000 36.83597 642 PHE A N 1
ATOM 4789 C CA . PHE A 1 648 ? 42.32579 -12.71129 45.12262 1.000 31.37532 642 PHE A CA 1
ATOM 4790 C C . PHE A 1 648 ? 42.79607 -11.57650 46.02463 1.000 39.44995 642 PHE A C 1
ATOM 4791 O O . PHE A 1 648 ? 43.99775 -11.28484 46.08146 1.000 43.23264 642 PHE A O 1
ATOM 4799 N N . GLU A 1 649 ? 41.86784 -10.88880 46.68408 1.000 32.98153 643 GLU A N 1
ATOM 4800 C CA . GLU A 1 649 ? 42.21819 -9.85035 47.64266 1.000 31.59071 643 GLU A CA 1
ATOM 4801 C C . GLU A 1 649 ? 41.37514 -10.04602 48.89619 1.000 36.55969 643 GLU A C 1
ATOM 4802 O O . GLU A 1 649 ? 40.15733 -10.25096 48.80442 1.000 35.14795 643 GLU A O 1
ATOM 4808 N N . LEU A 1 650 ? 42.03455 -10.02553 50.06080 1.000 30.41524 644 LEU A N 1
ATOM 4809 C CA . LEU A 1 650 ? 41.44644 -10.45596 51.31823 1.000 33.16028 644 LEU A CA 1
ATOM 4810 C C . LEU A 1 650 ? 41.51224 -9.34509 52.35748 1.000 38.61239 644 LEU A C 1
ATOM 4811 O O . LEU A 1 650 ? 42.50328 -8.60374 52.43324 1.000 37.54448 644 LEU A O 1
ATOM 4816 N N . ASP A 1 651 ? 40.46561 -9.26755 53.18050 1.000 32.87988 645 ASP A N 1
ATOM 4817 C CA . ASP A 1 651 ? 40.36966 -8.31976 54.27803 1.000 35.05679 645 ASP A CA 1
ATOM 4818 C C . ASP A 1 651 ? 40.29496 -9.07519 55.59956 1.000 36.63208 645 ASP A C 1
ATOM 4819 O O . ASP A 1 651 ? 39.78063 -10.19530 55.65800 1.000 36.88772 645 ASP A O 1
ATOM 4824 N N . SER A 1 652 ? 40.79644 -8.45315 56.66604 1.000 32.28324 646 SER A N 1
ATOM 4825 C CA . SER A 1 652 ? 40.75378 -9.08083 57.97922 1.000 36.60842 646 SER A CA 1
ATOM 4826 C C . SER A 1 652 ? 40.56896 -7.99831 59.03809 1.000 38.55117 646 SER A C 1
ATOM 4827 O O . SER A 1 652 ? 40.66504 -6.79684 58.76093 1.000 35.60512 646 SER A O 1
ATOM 4830 N N . THR A 1 653 ? 40.22744 -8.44332 60.24244 1.000 37.93972 647 THR A N 1
ATOM 4831 C CA . THR A 1 653 ? 40.02492 -7.54303 61.37187 1.000 38.43256 647 THR A CA 1
ATOM 4832 C C . THR A 1 653 ? 41.33871 -6.92532 61.84969 1.000 39.38082 647 THR A C 1
ATOM 4833 O O . THR A 1 653 ? 42.41705 -7.52699 61.74500 1.000 37.75859 647 THR A O 1
ATOM 4837 N N . GLU A 1 654 ? 41.22858 -5.70123 62.37591 1.000 37.23756 648 GLU A N 1
ATOM 4838 C CA . GLU A 1 654 ? 42.34037 -5.01019 63.03545 1.000 40.35663 648 GLU A CA 1
ATOM 4839 C C . GLU A 1 654 ? 41.76211 -4.00278 64.03040 1.000 39.19436 648 GLU A C 1
ATOM 4840 O O . GLU A 1 654 ? 41.27120 -2.94725 63.61650 1.000 41.34693 648 GLU A O 1
ATOM 4846 N N . ALA A 1 655 ? 41.82618 -4.31269 65.33335 1.000 34.37212 649 ALA A N 1
ATOM 4847 C CA . ALA A 1 655 ? 41.26237 -3.40866 66.34317 1.000 39.64185 649 ALA A CA 1
ATOM 4848 C C . ALA A 1 655 ? 41.94585 -2.04347 66.32494 1.000 40.96832 649 ALA A C 1
ATOM 4849 O O . ALA A 1 655 ? 41.28711 -1.00834 66.51032 1.000 35.51310 649 ALA A O 1
ATOM 4851 N N . ALA A 1 656 ? 43.26586 -2.02465 66.08736 1.000 36.63352 650 ALA A N 1
ATOM 4852 C CA . ALA A 1 656 ? 44.02087 -0.77791 66.01888 1.000 35.48711 650 ALA A CA 1
ATOM 4853 C C . ALA A 1 656 ? 43.60158 0.10405 64.84382 1.000 47.71463 650 ALA A C 1
ATOM 4854 O O . ALA A 1 656 ? 43.81118 1.32212 64.89298 1.000 49.68916 650 ALA A O 1
ATOM 4856 N N . ASP A 1 657 ? 43.03245 -0.46902 63.78268 1.000 43.88383 651 ASP A N 1
ATOM 4857 C CA . ASP A 1 657 ? 42.51227 0.32766 62.67927 1.000 42.54639 651 ASP A CA 1
ATOM 4858 C C . ASP A 1 657 ? 41.00998 0.56483 62.80177 1.000 40.90303 651 ASP A C 1
ATOM 4859 O O . ASP A 1 657 ? 40.39698 1.07198 61.85769 1.000 43.41352 651 ASP A O 1
ATOM 4864 N N . GLY A 1 658 ? 40.39456 0.17480 63.92027 1.000 39.83670 652 GLY A N 1
ATOM 4865 C CA . GLY A 1 658 ? 39.02350 0.55594 64.21619 1.000 37.23454 652 GLY A CA 1
ATOM 4866 C C . GLY A 1 658 ? 37.96550 -0.52610 64.11505 1.000 35.42787 652 GLY A C 1
ATOM 4867 O O . GLY A 1 658 ? 36.77460 -0.19973 64.09652 1.000 33.36951 652 GLY A O 1
ATOM 4868 N N . THR A 1 659 ? 38.34742 -1.78540 64.03906 1.000 37.52001 653 THR A N 1
ATOM 4869 C CA . THR A 1 659 ? 37.37270 -2.85855 64.10390 1.000 38.64360 653 THR A CA 1
ATOM 4870 C C . THR A 1 659 ? 36.65984 -2.78445 65.45581 1.000 40.81287 653 THR A C 1
ATOM 4871 O O . THR A 1 659 ? 37.33237 -2.78832 66.50183 1.000 45.10861 653 THR A O 1
ATOM 4875 N N . PRO A 1 660 ? 35.32888 -2.67776 65.48301 1.000 40.20497 654 PRO A N 1
ATOM 4876 C CA . PRO A 1 660 ? 34.61399 -2.49080 66.75843 1.000 40.01217 654 PRO A CA 1
ATOM 4877 C C . PRO A 1 660 ? 34.77184 -3.67121 67.71639 1.000 43.60313 654 PRO A C 1
ATOM 4878 O O . PRO A 1 660 ? 34.90541 -4.83010 67.30666 1.000 39.96103 654 PRO A O 1
ATOM 4882 N N . ALA A 1 661 ? 34.74458 -3.35679 69.01992 1.000 42.66202 655 ALA A N 1
ATOM 4883 C CA . ALA A 1 661 ? 34.99702 -4.36438 70.04895 1.000 36.47206 655 ALA A CA 1
ATOM 4884 C C . ALA A 1 661 ? 33.94476 -5.46999 70.06060 1.000 39.00125 655 ALA A C 1
ATOM 4885 O O . ALA A 1 661 ? 34.23772 -6.58169 70.51637 1.000 36.26606 655 ALA A O 1
ATOM 4887 N N . ASN A 1 662 ? 32.73276 -5.19901 69.56386 1.000 39.27044 656 ASN A N 1
ATOM 4888 C CA . ASN A 1 662 ? 31.65776 -6.18476 69.53954 1.000 41.00887 656 ASN A CA 1
ATOM 4889 C C . ASN A 1 662 ? 31.62896 -7.00031 68.24672 1.000 45.05848 656 ASN A C 1
ATOM 4890 O O . ASN A 1 662 ? 30.59788 -7.61212 67.93613 1.000 41.61388 656 ASN A O 1
ATOM 4895 N N . VAL A 1 663 ? 32.73980 -7.05506 67.51114 1.000 36.82970 657 VAL A N 1
ATOM 4896 C CA . VAL A 1 663 ? 32.74694 -7.73161 66.22520 1.000 41.89625 657 VAL A CA 1
ATOM 4897 C C . VAL A 1 663 ? 32.75094 -9.23819 66.44560 1.000 46.40880 657 VAL A C 1
ATOM 4898 O O . VAL A 1 663 ? 33.45472 -9.76185 67.31760 1.000 44.14780 657 VAL A O 1
ATOM 4902 N N . ILE A 1 664 ? 31.93870 -9.94213 65.66696 1.000 44.72808 658 ILE A N 1
ATOM 4903 C CA . ILE A 1 664 ? 31.82795 -11.39139 65.75017 1.000 41.66375 658 ILE A CA 1
ATOM 4904 C C . ILE A 1 664 ? 32.43379 -11.94196 64.46808 1.000 41.85559 658 ILE A C 1
ATOM 4905 O O . ILE A 1 664 ? 31.85407 -11.78558 63.38459 1.000 40.68297 658 ILE A O 1
ATOM 4910 N N . ILE A 1 665 ? 33.61107 -12.55684 64.58475 1.000 38.42209 659 ILE A N 1
ATOM 4911 C CA . ILE A 1 665 ? 34.28113 -13.20463 63.45680 1.000 40.26020 659 ILE A CA 1
ATOM 4912 C C . ILE A 1 665 ? 33.62001 -14.56086 63.24177 1.000 35.79376 659 ILE A C 1
ATOM 4913 O O . ILE A 1 665 ? 33.78894 -15.46770 64.05591 1.000 36.04237 659 ILE A O 1
ATOM 4918 N N . LEU A 1 666 ? 32.91599 -14.72055 62.11952 1.000 37.78702 660 LEU A N 1
ATOM 4919 C CA . LEU A 1 666 ? 32.14881 -15.93747 61.88065 1.000 39.69861 660 LEU A CA 1
ATOM 4920 C C . LEU A 1 666 ? 32.94845 -17.01967 61.17859 1.000 39.82235 660 LEU A C 1
ATOM 4921 O O . LEU A 1 666 ? 32.73264 -18.20302 61.45030 1.000 42.93393 660 LEU A O 1
ATOM 4926 N N . ALA A 1 667 ? 33.89544 -16.64874 60.32234 1.000 39.42340 661 ALA A N 1
ATOM 4927 C CA . ALA A 1 667 ? 34.75012 -17.62684 59.66573 1.000 40.36101 661 ALA A CA 1
ATOM 4928 C C . ALA A 1 667 ? 36.06253 -16.96669 59.27266 1.000 39.58346 661 ALA A C 1
ATOM 4929 O O . ALA A 1 667 ? 36.16049 -15.73961 59.19414 1.000 38.56991 661 ALA A O 1
ATOM 4931 N N . ARG A 1 668 ? 37.06581 -17.79567 58.99078 1.000 36.30425 662 ARG A N 1
ATOM 4932 C CA . ARG A 1 668 ? 38.37764 -17.29305 58.60872 1.000 35.59665 662 ARG A CA 1
ATOM 4933 C C . ARG A 1 668 ? 38.98114 -18.19710 57.54694 1.000 37.63096 662 ARG A C 1
ATOM 4934 O O . ARG A 1 668 ? 39.02346 -19.41901 57.71749 1.000 41.18007 662 ARG A O 1
ATOM 4942 N N . SER A 1 669 ? 39.47708 -17.59865 56.46911 1.000 38.66312 663 SER A N 1
ATOM 4943 C CA . SER A 1 669 ? 40.00201 -18.39905 55.37025 1.000 40.65783 663 SER A CA 1
ATOM 4944 C C . SER A 1 669 ? 41.40571 -18.90979 55.69557 1.000 40.77905 663 SER A C 1
ATOM 4945 O O . SER A 1 669 ? 42.14779 -18.30533 56.47146 1.000 39.89471 663 SER A O 1
ATOM 4948 N N . GLU A 1 670 ? 41.78265 -20.01773 55.05851 1.000 39.97100 664 GLU A N 1
ATOM 4949 C CA . GLU A 1 670 ? 43.09360 -20.60479 55.29080 1.000 39.41693 664 GLU A CA 1
ATOM 4950 C C . GLU A 1 670 ? 43.58579 -21.28657 54.02239 1.000 45.81326 664 GLU A C 1
ATOM 4951 O O . GLU A 1 670 ? 42.81760 -21.54673 53.09072 1.000 44.06992 664 GLU A O 1
ATOM 4957 N N . SER A 1 671 ? 44.90075 -21.53162 53.99461 1.000 49.49513 665 SER A N 1
ATOM 4958 C CA . SER A 1 671 ? 45.57809 -22.34684 52.97820 1.000 43.29638 665 SER A CA 1
ATOM 4959 C C . SER A 1 671 ? 45.56000 -21.69815 51.58682 1.000 48.20807 665 SER A C 1
ATOM 4960 O O . SER A 1 671 ? 45.31359 -22.35712 50.57251 1.000 52.17149 665 SER A O 1
ATOM 4963 N N . HIS A 1 672 ? 45.85340 -20.40101 51.53389 1.000 45.59453 666 HIS A N 1
ATOM 4964 C CA . HIS A 1 672 ? 46.08172 -19.78748 50.23428 1.000 40.87377 666 HIS A CA 1
ATOM 4965 C C . HIS A 1 672 ? 47.49071 -20.13586 49.76642 1.000 45.17550 666 HIS A C 1
ATOM 4966 O O . HIS A 1 672 ? 48.34401 -20.55040 50.55298 1.000 53.44275 666 HIS A O 1
ATOM 4973 N N . SER A 1 673 ? 47.72392 -19.99356 48.46709 1.000 44.92041 667 SER A N 1
ATOM 4974 C CA . SER A 1 673 ? 49.03392 -20.31337 47.92449 1.000 46.40219 667 SER A CA 1
ATOM 4975 C C . SER A 1 673 ? 50.10444 -19.36692 48.46838 1.000 47.37414 667 SER A C 1
ATOM 4976 O O . SER A 1 673 ? 49.82123 -18.27363 48.97012 1.000 44.44403 667 SER A O 1
ATOM 4979 N N . ALA A 1 674 ? 51.36155 -19.78100 48.30786 1.000 45.33322 668 ALA A N 1
ATOM 4980 C CA . ALA A 1 674 ? 52.46775 -18.97895 48.80911 1.000 40.87213 668 ALA A CA 1
ATOM 4981 C C . ALA A 1 674 ? 52.56896 -17.63311 48.10021 1.000 42.78023 668 ALA A C 1
ATOM 4982 O O . ALA A 1 674 ? 53.21821 -16.72489 48.62782 1.000 48.53228 668 ALA A O 1
ATOM 4984 N N . ALA A 1 675 ? 51.94737 -17.48674 46.92234 1.000 38.59258 669 ALA A N 1
ATOM 4985 C CA . ALA A 1 675 ? 51.95148 -16.23208 46.17137 1.000 38.76745 669 ALA A CA 1
ATOM 4986 C C . ALA A 1 675 ? 51.17261 -15.10861 46.86045 1.000 39.87970 669 ALA A C 1
ATOM 4987 O O . ALA A 1 675 ? 51.32262 -13.94142 46.47829 1.000 33.97626 669 ALA A O 1
ATOM 4989 N N . PHE A 1 676 ? 50.35964 -15.41845 47.86378 1.000 42.24838 670 PHE A N 1
ATOM 4990 C CA . PHE A 1 676 ? 49.67854 -14.37610 48.62176 1.000 42.00241 670 PHE A CA 1
ATOM 4991 C C . PHE A 1 676 ? 50.66968 -13.71693 49.57595 1.000 38.46403 670 PHE A C 1
ATOM 4992 O O . PHE A 1 676 ? 51.55899 -14.37429 50.12310 1.000 39.62123 670 PHE A O 1
ATOM 5000 N N . GLY A 1 677 ? 50.58374 -12.39612 49.67768 1.000 39.85534 671 GLY A N 1
ATOM 5001 C CA . GLY A 1 677 ? 51.52109 -11.62089 50.45626 1.000 36.78758 671 GLY A CA 1
ATOM 5002 C C . GLY A 1 677 ? 50.81419 -10.46570 51.12359 1.000 39.20226 671 GLY A C 1
ATOM 5003 O O . GLY A 1 677 ? 49.62875 -10.22610 50.88167 1.000 40.10814 671 GLY A O 1
ATOM 5004 N N . PRO A 1 678 ? 51.51456 -9.72355 51.97302 1.000 36.81830 672 PRO A N 1
ATOM 5005 C CA . PRO A 1 678 ? 50.83549 -8.70240 52.77080 1.000 33.92600 672 PRO A CA 1
ATOM 5006 C C . PRO A 1 678 ? 50.67752 -7.36180 52.07398 1.000 33.53429 672 PRO A C 1
ATOM 5007 O O . PRO A 1 678 ? 51.54780 -6.89767 51.34224 1.000 35.10232 672 PRO A O 1
ATOM 5011 N N . ALA A 1 679 ? 49.55848 -6.70424 52.37982 1.000 34.32433 673 ALA A N 1
ATOM 5012 C CA . ALA A 1 679 ? 49.33045 -5.33410 51.93629 1.000 32.81258 673 ALA A CA 1
ATOM 5013 C C . ALA A 1 679 ? 50.37023 -4.40965 52.56290 1.000 33.33722 673 ALA A C 1
ATOM 5014 O O . ALA A 1 679 ? 50.46206 -4.31564 53.79358 1.000 38.56752 673 ALA A O 1
ATOM 5016 N N . LEU A 1 680 ? 51.16227 -3.74211 51.71658 1.000 26.33636 674 LEU A N 1
ATOM 5017 C CA . LEU A 1 680 ? 52.30855 -2.96471 52.19316 1.000 26.49687 674 LEU A CA 1
ATOM 5018 C C . LEU A 1 680 ? 51.91583 -1.92778 53.24788 1.000 33.59645 674 LEU A C 1
ATOM 5019 O O . LEU A 1 680 ? 52.64368 -1.73483 54.23330 1.000 28.62224 674 LEU A O 1
ATOM 5024 N N . ASP A 1 681 ? 50.77317 -1.24331 53.06334 1.000 31.34024 675 ASP A N 1
ATOM 5025 C CA . ASP A 1 681 ? 50.41733 -0.15204 53.97590 1.000 28.09466 675 ASP A CA 1
ATOM 5026 C C . ASP A 1 681 ? 50.11800 -0.64182 55.39126 1.000 31.97839 675 ASP A C 1
ATOM 5027 O O . ASP A 1 681 ? 50.12984 0.16744 56.33196 1.000 30.17021 675 ASP A O 1
ATOM 5032 N N . ALA A 1 682 ? 49.87682 -1.94338 55.56285 1.000 30.89922 676 ALA A N 1
ATOM 5033 C CA . ALA A 1 682 ? 49.71570 -2.55847 56.87132 1.000 31.44094 676 ALA A CA 1
ATOM 5034 C C . ALA A 1 682 ? 51.05550 -2.94831 57.51807 1.000 36.04302 676 ALA A C 1
ATOM 5035 O O . ALA A 1 682 ? 51.05385 -3.55462 58.59377 1.000 30.47516 676 ALA A O 1
ATOM 5037 N N . LEU A 1 683 ? 52.19310 -2.61216 56.90316 1.000 32.60124 677 LEU A N 1
ATOM 5038 C CA . LEU A 1 683 ? 53.50050 -3.03189 57.39970 1.000 31.95598 677 LEU A CA 1
ATOM 5039 C C . LEU A 1 683 ? 54.30547 -1.85006 57.92712 1.000 30.28978 677 LEU A C 1
ATOM 5040 O O . LEU A 1 683 ? 54.38469 -0.80045 57.27391 1.000 24.24215 677 LEU A O 1
ATOM 5045 N N . LEU A 1 684 ? 54.91127 -2.03909 59.10894 1.000 32.58457 678 LEU A N 1
ATOM 5046 C CA . LEU A 1 684 ? 55.99568 -1.18584 59.58029 1.000 31.65052 678 LEU A CA 1
ATOM 5047 C C . LEU A 1 684 ? 57.36039 -1.64158 59.06622 1.000 32.09071 678 LEU A C 1
ATOM 5048 O O . LEU A 1 684 ? 58.26195 -0.81163 58.89508 1.000 31.96286 678 LEU A O 1
ATOM 5053 N N . SER A 1 685 ? 57.50040 -2.92786 58.75445 1.000 33.18080 679 SER A N 1
ATOM 5054 C CA . SER A 1 685 ? 58.69681 -3.49919 58.15138 1.000 31.04045 679 SER A CA 1
ATOM 5055 C C . SER A 1 685 ? 58.28073 -4.78091 57.43770 1.000 39.11065 679 SER A C 1
ATOM 5056 O O . SER A 1 685 ? 57.11519 -5.19269 57.48869 1.000 36.67299 679 SER A O 1
ATOM 5059 N N . HIS A 1 686 ? 59.24988 -5.43621 56.79461 1.000 34.20545 680 HIS A N 1
ATOM 5060 C CA . HIS A 1 686 ? 58.92415 -6.69996 56.14476 1.000 35.71525 680 HIS A CA 1
ATOM 5061 C C . HIS A 1 686 ? 58.68795 -7.83193 57.14508 1.000 36.52316 680 HIS A C 1
ATOM 5062 O O . HIS A 1 686 ? 58.22361 -8.90945 56.74270 1.000 34.83003 680 HIS A O 1
ATOM 5069 N N . THR A 1 687 ? 58.96330 -7.61162 58.43260 1.000 32.39824 681 THR A N 1
ATOM 5070 C CA . THR A 1 687 ? 58.71582 -8.62128 59.45223 1.000 31.29425 681 THR A CA 1
ATOM 5071 C C . THR A 1 687 ? 57.72488 -8.16283 60.51400 1.000 32.40679 681 THR A C 1
ATOM 5072 O O . THR A 1 687 ? 57.47938 -8.90844 61.46439 1.000 32.70608 681 THR A O 1
ATOM 5076 N N . ALA A 1 688 ? 57.12627 -6.97923 60.37928 1.000 31.68574 682 ALA A N 1
ATOM 5077 C CA . ALA A 1 688 ? 56.21747 -6.51017 61.41816 1.000 33.54293 682 ALA A CA 1
ATOM 5078 C C . ALA A 1 688 ? 55.06637 -5.68631 60.84816 1.000 33.58773 682 ALA A C 1
ATOM 5079 O O . ALA A 1 688 ? 55.28238 -4.74631 60.07742 1.000 31.93035 682 ALA A O 1
ATOM 5081 N N . THR A 1 689 ? 53.85439 -5.98709 61.30084 1.000 32.78760 683 THR A N 1
ATOM 5082 C CA . THR A 1 689 ? 52.69079 -5.19135 60.93755 1.000 35.61883 683 THR A CA 1
ATOM 5083 C C . THR A 1 689 ? 52.57856 -3.94614 61.82500 1.000 35.46448 683 THR A C 1
ATOM 5084 O O . THR A 1 689 ? 53.34102 -3.74952 62.77379 1.000 34.67156 683 THR A O 1
ATOM 5088 N N . ARG A 1 690 ? 51.58690 -3.10239 61.52992 1.000 34.04925 684 ARG A N 1
ATOM 5089 C CA . ARG A 1 690 ? 51.35341 -1.92707 62.36379 1.000 36.43181 684 ARG A CA 1
ATOM 5090 C C . ARG A 1 690 ? 51.00635 -2.30660 63.79863 1.000 36.65661 684 ARG A C 1
ATOM 5091 O O . ARG A 1 690 ? 51.33698 -1.55992 64.72925 1.000 41.99518 684 ARG A O 1
ATOM 5099 N N . ALA A 1 691 ? 50.31632 -3.42755 64.00365 1.000 33.44358 685 ALA A N 1
ATOM 5100 C CA . ALA A 1 691 ? 50.05256 -3.91702 65.35412 1.000 34.44498 685 ALA A CA 1
ATOM 5101 C C . ALA A 1 691 ? 51.18261 -4.78796 65.88914 1.000 42.70655 685 ALA A C 1
ATOM 5102 O O . ALA A 1 691 ? 50.99524 -5.48889 66.89391 1.000 40.19022 685 ALA A O 1
ATOM 5104 N N . ARG A 1 692 ? 52.34257 -4.75722 65.23162 1.000 41.73009 686 ARG A N 1
ATOM 5105 C CA . ARG A 1 692 ? 53.52015 -5.50951 65.64826 1.000 41.77060 686 ARG A CA 1
ATOM 5106 C C . ARG A 1 692 ? 53.20872 -7.00394 65.73070 1.000 40.83701 686 ARG A C 1
ATOM 5107 O O . ARG A 1 692 ? 53.43641 -7.65884 66.74391 1.000 49.30091 686 ARG A O 1
ATOM 5115 N N . LYS A 1 693 ? 52.64046 -7.53051 64.65749 1.000 38.57813 687 LYS A N 1
ATOM 5116 C CA . LYS A 1 693 ? 52.52479 -8.96291 64.44041 1.000 39.46863 687 LYS A CA 1
ATOM 5117 C C . LYS A 1 693 ? 53.40937 -9.34209 63.26124 1.000 38.49195 687 LYS A C 1
ATOM 5118 O O . LYS A 1 693 ? 53.92898 -8.48016 62.54063 1.000 39.69495 687 LYS A O 1
ATOM 5124 N N . THR A 1 694 ? 53.60213 -10.64000 63.06992 1.000 33.52814 688 THR A N 1
ATOM 5125 C CA . THR A 1 694 ? 54.28333 -11.06815 61.86313 1.000 35.34763 688 THR A CA 1
ATOM 5126 C C . THR A 1 694 ? 53.34081 -10.88364 60.67868 1.000 36.45586 688 THR A C 1
ATOM 5127 O O . THR A 1 694 ? 52.12035 -11.01040 60.82613 1.000 35.41479 688 THR A O 1
ATOM 5131 N N . PRO A 1 695 ? 53.87954 -10.54739 59.50211 1.000 37.44553 689 PRO A N 1
ATOM 5132 C CA . PRO A 1 695 ? 53.00810 -10.27032 58.34306 1.000 36.08138 689 PRO A CA 1
ATOM 5133 C C . PRO A 1 695 ? 52.14001 -11.44476 57.91486 1.000 38.53897 689 PRO A C 1
ATOM 5134 O O . PRO A 1 695 ? 51.04318 -11.23029 57.38113 1.000 37.47265 689 PRO A O 1
ATOM 5138 N N . ASP A 1 696 ? 52.57867 -12.67867 58.15987 1.000 36.36354 690 ASP A N 1
ATOM 5139 C CA . ASP A 1 696 ? 51.81200 -13.84588 57.74807 1.000 39.11067 690 ASP A CA 1
ATOM 5140 C C . ASP A 1 696 ? 50.41106 -13.88422 58.35321 1.000 37.60106 690 ASP A C 1
ATOM 5141 O O . ASP A 1 696 ? 49.52888 -14.55343 57.80110 1.000 40.65067 690 ASP A O 1
ATOM 5146 N N . THR A 1 697 ? 50.17298 -13.18273 59.45692 1.000 36.67144 691 THR A N 1
ATOM 5147 C CA . THR A 1 697 ? 48.82689 -13.12260 60.01968 1.000 39.36816 691 THR A CA 1
ATOM 5148 C C . THR A 1 697 ? 47.90160 -12.21447 59.22165 1.000 39.36239 691 THR A C 1
ATOM 5149 O O . THR A 1 697 ? 46.73762 -12.05684 59.60185 1.000 40.13607 691 THR A O 1
ATOM 5153 N N . LEU A 1 698 ? 48.40037 -11.58894 58.15635 1.000 36.64377 692 LEU A N 1
ATOM 5154 C CA . LEU A 1 698 ? 47.57302 -10.80643 57.25537 1.000 32.92197 692 LEU A CA 1
ATOM 5155 C C . LEU A 1 698 ? 46.96284 -11.64017 56.13630 1.000 32.15382 692 LEU A C 1
ATOM 5156 O O . LEU A 1 698 ? 46.00434 -11.18387 55.50470 1.000 33.35805 692 LEU A O 1
ATOM 5161 N N . ILE A 1 699 ? 47.49999 -12.83770 55.87487 1.000 31.21673 693 ILE A N 1
ATOM 5162 C CA . ILE A 1 699 ? 47.05317 -13.70744 54.78842 1.000 33.76455 693 ILE A CA 1
ATOM 5163 C C . ILE A 1 699 ? 45.78547 -14.46291 55.17025 1.000 33.34880 693 ILE A C 1
ATOM 5164 O O . ILE A 1 699 ? 45.83785 -15.66258 55.47367 1.000 31.48693 693 ILE A O 1
ATOM 5169 N N . ARG A 1 700 ? 44.64067 -13.78459 55.14389 1.000 31.12455 694 ARG A N 1
ATOM 5170 C CA . ARG A 1 700 ? 43.41005 -14.41944 55.59315 1.000 35.63655 694 ARG A CA 1
ATOM 5171 C C . ARG A 1 700 ? 42.23444 -13.49919 55.30654 1.000 37.26271 694 ARG A C 1
ATOM 5172 O O . ARG A 1 700 ? 42.33845 -12.28405 55.47618 1.000 36.87244 694 ARG A O 1
ATOM 5180 N N . SER A 1 701 ? 41.12562 -14.09264 54.87477 1.000 37.80118 695 SER A N 1
ATOM 5181 C CA . SER A 1 701 ? 39.83830 -13.42177 54.77224 1.000 32.86327 695 SER A CA 1
ATOM 5182 C C . SER A 1 701 ? 38.99445 -13.78588 55.98724 1.000 33.28311 695 SER A C 1
ATOM 5183 O O . SER A 1 701 ? 38.85819 -14.96537 56.32965 1.000 33.74271 695 SER A O 1
ATOM 5186 N N . GLU A 1 702 ? 38.42333 -12.78176 56.63156 1.000 31.78876 696 GLU A N 1
ATOM 5187 C CA . GLU A 1 702 ? 37.59177 -12.99644 57.80166 1.000 32.52128 696 GLU A CA 1
ATOM 5188 C C . GLU A 1 702 ? 36.19041 -12.49418 57.50577 1.000 34.33805 696 GLU A C 1
ATOM 5189 O O . GLU A 1 702 ? 36.01709 -11.34212 57.09726 1.000 30.83527 696 GLU A O 1
ATOM 5195 N N . ILE A 1 703 ? 35.20323 -13.37635 57.65908 1.000 35.95067 697 ILE A N 1
ATOM 5196 C CA . ILE A 1 703 ? 33.79816 -12.99337 57.60341 1.000 37.67423 697 ILE A CA 1
ATOM 5197 C C . ILE A 1 703 ? 33.37455 -12.56931 58.99817 1.000 34.72879 697 ILE A C 1
ATOM 5198 O O . ILE A 1 703 ? 33.58937 -13.30867 59.96582 1.000 34.02614 697 ILE A O 1
ATOM 5203 N N . VAL A 1 704 ? 32.80097 -11.36949 59.11156 1.000 30.08731 698 VAL A N 1
ATOM 5204 C CA . VAL A 1 704 ? 32.44063 -10.82415 60.40959 1.000 35.38859 698 VAL A CA 1
ATOM 5205 C C . VAL A 1 704 ? 31.01542 -10.29561 60.37238 1.000 36.55506 698 VAL A C 1
ATOM 5206 O O . VAL A 1 704 ? 30.46874 -9.95899 59.31965 1.000 31.34256 698 VAL A O 1
ATOM 5210 N N . TYR A 1 705 ? 30.42119 -10.22695 61.55745 1.000 36.45570 699 TYR A N 1
ATOM 5211 C CA . TYR A 1 705 ? 29.10329 -9.65587 61.74921 1.000 34.92619 699 TYR A CA 1
ATOM 5212 C C . TYR A 1 705 ? 29.15198 -8.80502 63.00252 1.000 35.67292 699 TYR A C 1
ATOM 5213 O O . TYR A 1 705 ? 29.81909 -9.16077 63.97656 1.000 45.05809 699 TYR A O 1
ATOM 5222 N N . TYR A 1 706 ? 28.41557 -7.70209 62.99519 1.000 31.36410 700 TYR A N 1
ATOM 5223 C CA . TYR A 1 706 ? 28.33854 -6.92563 64.21916 1.000 38.40972 700 TYR A CA 1
ATOM 5224 C C . TYR A 1 706 ? 27.23593 -5.89887 64.09751 1.000 39.38804 700 TYR A C 1
ATOM 5225 O O . TYR A 1 706 ? 26.97173 -5.37014 63.01363 1.000 33.03907 700 TYR A O 1
ATOM 5234 N N . GLU A 1 707 ? 26.63836 -5.59481 65.24255 1.000 39.20288 701 GLU A N 1
ATOM 5235 C CA . GLU A 1 707 ? 25.63901 -4.55394 65.33105 1.000 37.04175 701 GLU A CA 1
ATOM 5236 C C . GLU A 1 707 ? 26.32343 -3.20996 65.48060 1.000 35.78746 701 GLU A C 1
ATOM 5237 O O . GLU A 1 707 ? 27.33369 -3.08025 66.17939 1.000 38.49018 701 GLU A O 1
ATOM 5243 N N . THR A 1 708 ? 25.76773 -2.20898 64.81385 1.000 33.22873 702 THR A N 1
ATOM 5244 C CA . THR A 1 708 ? 26.38446 -0.89522 64.77184 1.000 36.22181 702 THR A CA 1
ATOM 5245 C C . THR A 1 708 ? 26.08227 -0.05190 65.99940 1.000 41.47656 702 THR A C 1
ATOM 5246 O O . THR A 1 708 ? 26.70847 1.00170 66.17225 1.000 41.17904 702 THR A O 1
ATOM 5250 N N . GLY A 1 709 ? 25.13053 -0.46483 66.83770 1.000 36.71713 703 GLY A N 1
ATOM 5251 C CA . GLY A 1 709 ? 24.63893 0.41330 67.87297 1.000 32.55941 703 GLY A CA 1
ATOM 5252 C C . GLY A 1 709 ? 23.64861 1.45769 67.40480 1.000 36.34946 703 GLY A C 1
ATOM 5253 O O . GLY A 1 709 ? 23.11834 2.20176 68.24392 1.000 34.89187 703 GLY A O 1
ATOM 5254 N N . TYR A 1 710 ? 23.36366 1.52932 66.10297 1.000 34.66853 704 TYR A N 1
ATOM 5255 C CA . TYR A 1 710 ? 22.42603 2.50237 65.56759 1.000 31.28869 704 TYR A CA 1
ATOM 5256 C C . TYR A 1 710 ? 21.06980 1.89389 65.29753 1.000 34.82918 704 TYR A C 1
ATOM 5257 O O . TYR A 1 710 ? 20.14777 2.62151 64.92129 1.000 35.48887 704 TYR A O 1
ATOM 5266 N N . GLY A 1 711 ? 20.92515 0.58542 65.48681 1.000 36.27178 705 GLY A N 1
ATOM 5267 C CA . GLY A 1 711 ? 19.68586 -0.08809 65.15834 1.000 37.61624 705 GLY A CA 1
ATOM 5268 C C . GLY A 1 711 ? 19.89316 -1.23113 64.18593 1.000 43.20171 705 GLY A C 1
ATOM 5269 O O . GLY A 1 711 ? 19.21922 -2.26389 64.28248 1.000 46.98812 705 GLY A O 1
ATOM 5270 N N . GLY A 1 712 ? 20.84385 -1.07183 63.25847 1.000 36.59190 706 GLY A N 1
ATOM 5271 C CA . GLY A 1 712 ? 21.15621 -2.08130 62.28124 1.000 37.99808 706 GLY A CA 1
ATOM 5272 C C . GLY A 1 712 ? 22.49213 -2.76839 62.52267 1.000 42.04260 706 GLY A C 1
ATOM 5273 O O . GLY A 1 712 ? 23.15113 -2.57447 63.54841 1.000 33.72529 706 GLY A O 1
ATOM 5274 N N . ALA A 1 713 ? 22.88780 -3.58474 61.53707 1.000 35.76000 707 ALA A N 1
ATOM 5275 C CA . ALA A 1 713 ? 24.04929 -4.45370 61.65287 1.000 36.93775 707 ALA A CA 1
ATOM 5276 C C . ALA A 1 713 ? 24.88008 -4.38949 60.37330 1.000 36.29533 707 ALA A C 1
ATOM 5277 O O . ALA A 1 713 ? 24.44298 -3.86163 59.34917 1.000 38.09967 707 ALA A O 1
ATOM 5279 N N . VAL A 1 714 ? 26.10187 -4.92056 60.44082 1.000 33.45242 708 VAL A N 1
ATOM 5280 C CA . VAL A 1 714 ? 27.00632 -5.00020 59.29667 1.000 31.39338 708 VAL A CA 1
ATOM 5281 C C . VAL A 1 714 ? 27.41215 -6.45290 59.09126 1.000 30.69815 708 VAL A C 1
ATOM 5282 O O . VAL A 1 714 ? 27.76202 -7.14313 60.05354 1.000 33.38608 708 VAL A O 1
ATOM 5286 N N . PHE A 1 715 ? 27.39814 -6.91088 57.83614 1.000 33.60425 709 PHE A N 1
ATOM 5287 C CA . PHE A 1 715 ? 27.91028 -8.23363 57.46971 1.000 29.53158 709 PHE A CA 1
ATOM 5288 C C . PHE A 1 715 ? 28.95061 -8.04191 56.37338 1.000 31.91521 709 PHE A C 1
ATOM 5289 O O . PHE A 1 715 ? 28.64161 -7.46543 55.32477 1.000 35.81638 709 PHE A O 1
ATOM 5297 N N . SER A 1 716 ? 30.19535 -8.46537 56.64264 1.000 32.03598 710 SER A N 1
ATOM 5298 C CA . SER A 1 716 ? 31.34755 -8.26945 55.76108 1.000 32.51610 710 SER A CA 1
ATOM 5299 C C . SER A 1 716 ? 32.03377 -9.60015 55.46896 1.000 35.84519 710 SER A C 1
ATOM 5300 O O . SER A 1 716 ? 32.24465 -10.40562 56.38517 1.000 37.49907 710 SER A O 1
ATOM 5303 N N . VAL A 1 717 ? 32.40926 -9.82402 54.20252 1.000 30.26338 711 VAL A N 1
ATOM 5304 C CA . VAL A 1 717 ? 33.05704 -11.08065 53.82087 1.000 33.57881 711 VAL A CA 1
ATOM 5305 C C . VAL A 1 717 ? 34.55609 -10.90520 53.57903 1.000 34.10363 711 VAL A C 1
ATOM 5306 O O . VAL A 1 717 ? 35.33296 -11.85084 53.74571 1.000 30.60202 711 VAL A O 1
ATOM 5310 N N . GLY A 1 718 ? 34.97826 -9.70397 53.18863 1.000 34.65461 712 GLY A N 1
ATOM 5311 C CA . GLY A 1 718 ? 36.40176 -9.43912 52.97566 1.000 31.34492 712 GLY A CA 1
ATOM 5312 C C . GLY A 1 718 ? 37.06931 -10.31795 51.92972 1.000 34.14711 712 GLY A C 1
ATOM 5313 O O . GLY A 1 718 ? 38.20237 -10.77368 52.13863 1.000 33.40669 712 GLY A O 1
ATOM 5314 N N . SER A 1 719 ? 36.38985 -10.59036 50.81357 1.000 28.64962 713 SER A N 1
ATOM 5315 C CA . SER A 1 719 ? 36.99800 -11.37511 49.74180 1.000 33.26917 713 SER A CA 1
ATOM 5316 C C . SER A 1 719 ? 36.33653 -11.03312 48.40845 1.000 32.45126 713 SER A C 1
ATOM 5317 O O . SER A 1 719 ? 35.10525 -10.99236 48.30964 1.000 33.50851 713 SER A O 1
ATOM 5320 N N . ILE A 1 720 ? 37.15733 -10.80111 47.38487 1.000 27.40602 714 ILE A N 1
ATOM 5321 C CA . ILE A 1 720 ? 36.62461 -10.32834 46.11169 1.000 32.18641 714 ILE A CA 1
ATOM 5322 C C . ILE A 1 720 ? 35.87299 -11.43275 45.38509 1.000 33.60454 714 ILE A C 1
ATOM 5323 O O . ILE A 1 720 ? 34.92187 -11.16052 44.63909 1.000 31.53432 714 ILE A O 1
ATOM 5328 N N . THR A 1 721 ? 36.25183 -12.68519 45.61425 1.000 31.46144 715 THR A N 1
ATOM 5329 C CA . THR A 1 721 ? 35.69152 -13.81406 44.89077 1.000 34.86912 715 THR A CA 1
ATOM 5330 C C . THR A 1 721 ? 34.52326 -14.46418 45.61309 1.000 37.53272 715 THR A C 1
ATOM 5331 O O . THR A 1 721 ? 34.02067 -15.49093 45.14074 1.000 39.34771 715 THR A O 1
ATOM 5335 N N . PHE A 1 722 ? 34.07641 -13.88614 46.73377 1.000 35.69131 716 PHE A N 1
ATOM 5336 C CA . PHE A 1 722 ? 33.02902 -14.51521 47.53001 1.000 33.41525 716 PHE A CA 1
ATOM 5337 C C . PHE A 1 722 ? 31.76318 -14.71548 46.70547 1.000 33.91226 716 PHE A C 1
ATOM 5338 O O . PHE A 1 722 ? 31.13009 -15.77795 46.76846 1.000 33.64389 716 PHE A O 1
ATOM 5346 N N . CYS A 1 723 ? 31.40521 -13.72987 45.88227 1.000 33.85680 717 CYS A N 1
ATOM 5347 C CA . CYS A 1 723 ? 30.14844 -13.83795 45.15636 1.000 36.18647 717 CYS A CA 1
ATOM 5348 C C . CYS A 1 723 ? 30.23853 -14.78054 43.96863 1.000 32.94311 717 CYS A C 1
ATOM 5349 O O . CYS A 1 723 ? 29.20369 -15.26956 43.52323 1.000 33.52742 717 CYS A O 1
ATOM 5352 N N . GLY A 1 724 ? 31.44750 -15.11018 43.51903 1.000 30.19969 718 GLY A N 1
ATOM 5353 C CA . GLY A 1 724 ? 31.66074 -16.08979 42.47932 1.000 35.08958 718 GLY A CA 1
ATOM 5354 C C . GLY A 1 724 ? 31.31057 -17.50434 42.86670 1.000 36.66403 718 GLY A C 1
ATOM 5355 O O . GLY A 1 724 ? 31.36251 -18.39517 42.00748 1.000 33.16254 718 GLY A O 1
ATOM 5356 N N . ALA A 1 725 ? 30.98045 -17.73224 44.13422 1.000 35.04622 719 ALA A N 1
ATOM 5357 C CA . ALA A 1 725 ? 30.58766 -19.04042 44.63778 1.000 34.51865 719 ALA A CA 1
ATOM 5358 C C . ALA A 1 725 ? 29.07644 -19.19227 44.78522 1.000 35.09028 719 ALA A C 1
ATOM 5359 O O . ALA A 1 725 ? 28.60024 -20.28376 45.11073 1.000 39.91433 719 ALA A O 1
ATOM 5361 N N . LEU A 1 726 ? 28.31512 -18.12789 44.54265 1.000 36.05748 720 LEU A N 1
ATOM 5362 C CA . LEU A 1 726 ? 26.90865 -18.09524 44.93746 1.000 36.18898 720 LEU A CA 1
ATOM 5363 C C . LEU A 1 726 ? 26.05931 -19.08433 44.14522 1.000 40.27991 720 LEU A C 1
ATOM 5364 O O . LEU A 1 726 ? 25.11801 -19.67999 44.69043 1.000 36.22263 720 LEU A O 1
ATOM 5369 N N . SER A 1 727 ? 26.37354 -19.27710 42.86312 1.000 40.76553 721 SER A N 1
ATOM 5370 C CA . SER A 1 727 ? 25.55325 -20.08930 41.97694 1.000 35.89933 721 SER A CA 1
ATOM 5371 C C . SER A 1 727 ? 26.03352 -21.53087 41.85853 1.000 41.25121 721 SER A C 1
ATOM 5372 O O . SER A 1 727 ? 25.41680 -22.31619 41.13370 1.000 45.24021 721 SER A O 1
ATOM 5375 N N . HIS A 1 728 ? 27.04469 -21.91540 42.63165 1.000 41.35735 722 HIS A N 1
ATOM 5376 C CA . HIS A 1 728 ? 27.63664 -23.24369 42.54100 1.000 42.93533 722 HIS A CA 1
ATOM 5377 C C . HIS A 1 728 ? 26.62215 -24.35057 42.80325 1.000 50.27430 722 HIS A C 1
ATOM 5378 O O . HIS A 1 728 ? 25.83268 -24.28863 43.75782 1.000 47.81171 722 HIS A O 1
ATOM 5385 N N . ASN A 1 729 ? 26.68131 -25.39627 41.96970 1.000 51.85189 723 ASN A N 1
ATOM 5386 C CA . ASN A 1 729 ? 25.79165 -26.54888 42.10778 1.000 50.61933 723 ASN A CA 1
ATOM 5387 C C . ASN A 1 729 ? 24.33427 -26.07095 42.11921 1.000 53.47476 723 ASN A C 1
ATOM 5388 O O . ASN A 1 729 ? 23.57514 -26.29223 43.07222 1.000 49.74948 723 ASN A O 1
ATOM 5393 N N . ASP A 1 730 ? 23.96653 -25.36573 41.04404 1.000 47.24750 724 ASP A N 1
ATOM 5394 C CA . ASP A 1 730 ? 22.64914 -24.76433 40.87867 1.000 51.82916 724 ASP A CA 1
ATOM 5395 C C . ASP A 1 730 ? 22.18968 -24.11142 42.17229 1.000 50.35259 724 ASP A C 1
ATOM 5396 O O . ASP A 1 730 ? 21.25448 -24.59462 42.81883 1.000 48.34336 724 ASP A O 1
ATOM 5401 N N . TYR A 1 731 ? 22.89855 -23.06536 42.59263 1.000 47.95183 725 TYR A N 1
ATOM 5402 C CA . TYR A 1 731 ? 22.46870 -22.15028 43.64831 1.000 44.59122 725 TYR A CA 1
ATOM 5403 C C . TYR A 1 731 ? 22.23777 -22.82460 45.00224 1.000 43.57780 725 TYR A C 1
ATOM 5404 O O . TYR A 1 731 ? 21.63680 -22.21146 45.90234 1.000 39.66114 725 TYR A O 1
ATOM 5413 N N . ARG A 1 732 ? 22.66078 -24.07667 45.16238 1.000 44.66314 726 ARG A N 1
ATOM 5414 C CA . ARG A 1 732 ? 22.54364 -24.81301 46.41970 1.000 45.24489 726 ARG A CA 1
ATOM 5415 C C . ARG A 1 732 ? 23.95336 -25.13931 46.89722 1.000 46.44130 726 ARG A C 1
ATOM 5416 O O . ARG A 1 732 ? 24.64589 -25.95879 46.28123 1.000 53.09316 726 ARG A O 1
ATOM 5424 N N . ASN A 1 733 ? 24.37832 -24.49111 47.98096 1.000 45.35123 727 ASN A N 1
ATOM 5425 C CA . ASN A 1 733 ? 25.73960 -24.58996 48.50298 1.000 44.76104 727 ASN A CA 1
ATOM 5426 C C . ASN A 1 733 ? 25.80454 -23.74936 49.77393 1.000 43.65243 727 ASN A C 1
ATOM 5427 O O . ASN A 1 733 ? 24.90148 -22.95396 50.05682 1.000 40.12809 727 ASN A O 1
ATOM 5432 N N . ASP A 1 734 ? 26.90045 -23.91791 50.52636 1.000 43.93176 728 ASP A N 1
ATOM 5433 C CA . ASP A 1 734 ? 27.02481 -23.25286 51.82528 1.000 41.76134 728 ASP A CA 1
ATOM 5434 C C . ASP A 1 734 ? 27.09687 -21.73233 51.68738 1.000 43.46608 728 ASP A C 1
ATOM 5435 O O . ASP A 1 734 ? 26.56498 -21.00273 52.53635 1.000 40.49174 728 ASP A O 1
ATOM 5440 N N . VAL A 1 735 ? 27.77517 -21.23744 50.64414 1.000 45.17896 729 VAL A N 1
ATOM 5441 C CA . VAL A 1 735 ? 27.88309 -19.79377 50.43066 1.000 39.99631 729 VAL A CA 1
ATOM 5442 C C . VAL A 1 735 ? 26.51209 -19.20060 50.13301 1.000 42.19801 729 VAL A C 1
ATOM 5443 O O . VAL A 1 735 ? 26.16073 -18.12106 50.62719 1.000 39.06521 729 VAL A O 1
ATOM 5447 N N . SER A 1 736 ? 25.71302 -19.90110 49.32582 1.000 44.17442 730 SER A N 1
ATOM 5448 C CA . SER A 1 736 ? 24.35800 -19.44327 49.04964 1.000 40.25403 730 SER A CA 1
ATOM 5449 C C . SER A 1 736 ? 23.50734 -19.45831 50.31741 1.000 42.93199 730 SER A C 1
ATOM 5450 O O . SER A 1 736 ? 22.75579 -18.51056 50.57656 1.000 47.43220 730 SER A O 1
ATOM 5453 N N . THR A 1 737 ? 23.61941 -20.51343 51.13075 1.000 40.64384 731 THR A N 1
ATOM 5454 C CA . THR A 1 737 ? 22.90374 -20.52929 52.40763 1.000 41.27333 731 THR A CA 1
ATOM 5455 C C . THR A 1 737 ? 23.28774 -19.32634 53.28092 1.000 43.27658 731 THR A C 1
ATOM 5456 O O . THR A 1 737 ? 22.41871 -18.69377 53.90367 1.000 35.81451 731 THR A O 1
ATOM 5460 N N . LEU A 1 738 ? 24.58479 -18.98704 53.32601 1.000 40.38408 732 LEU A N 1
ATOM 5461 C CA . LEU A 1 738 ? 25.03447 -17.90134 54.19187 1.000 38.07828 732 LEU A CA 1
ATOM 5462 C C . LEU A 1 738 ? 24.41032 -16.57743 53.78159 1.000 38.84987 732 LEU A C 1
ATOM 5463 O O . LEU A 1 738 ? 23.93867 -15.81458 54.63578 1.000 40.89993 732 LEU A O 1
ATOM 5468 N N . LEU A 1 739 ? 24.38288 -16.28933 52.48004 1.000 36.41395 733 LEU A N 1
ATOM 5469 C CA . LEU A 1 739 ? 23.87132 -14.99388 52.03948 1.000 40.47775 733 LEU A CA 1
ATOM 5470 C C . LEU A 1 739 ? 22.35454 -14.91380 52.19196 1.000 41.24617 733 LEU A C 1
ATOM 5471 O O . LEU A 1 739 ? 21.82478 -13.87800 52.61963 1.000 45.41140 733 LEU A O 1
ATOM 5476 N N . ARG A 1 740 ? 21.63669 -15.99344 51.86522 1.000 38.88570 734 ARG A N 1
ATOM 5477 C CA . ARG A 1 740 ? 20.20473 -16.02900 52.15467 1.000 42.73429 734 ARG A CA 1
ATOM 5478 C C . ARG A 1 740 ? 19.94637 -15.73424 53.63553 1.000 39.01599 734 ARG A C 1
ATOM 5479 O O . ARG A 1 740 ? 19.13698 -14.86347 53.97251 1.000 37.17873 734 ARG A O 1
ATOM 5487 N N . ASN A 1 741 ? 20.67810 -16.40749 54.53119 1.000 37.33960 735 ASN A N 1
ATOM 5488 C CA . ASN A 1 741 ? 20.54214 -16.14023 55.96343 1.000 38.94452 735 ASN A CA 1
ATOM 5489 C C . ASN A 1 741 ? 20.70555 -14.65219 56.27504 1.000 41.11792 735 ASN A C 1
ATOM 5490 O O . ASN A 1 741 ? 19.87708 -14.06011 56.98367 1.000 37.00381 735 ASN A O 1
ATOM 5495 N N . VAL A 1 742 ? 21.76644 -14.03234 55.73368 1.000 37.50165 736 VAL A N 1
ATOM 5496 C CA . VAL A 1 742 ? 22.06128 -12.62585 56.01480 1.000 34.36492 736 VAL A CA 1
ATOM 5497 C C . VAL A 1 742 ? 20.92071 -11.72974 55.54562 1.000 35.97403 736 VAL A C 1
ATOM 5498 O O . VAL A 1 742 ? 20.48189 -10.82204 56.26423 1.000 32.21933 736 VAL A O 1
ATOM 5502 N N . LEU A 1 743 ? 20.42089 -11.96556 54.33201 1.000 36.51023 737 LEU A N 1
ATOM 5503 C CA . LEU A 1 743 ? 19.41458 -11.05320 53.80241 1.000 38.03902 737 LEU A CA 1
ATOM 5504 C C . LEU A 1 743 ? 18.04053 -11.31124 54.40875 1.000 36.13061 737 LEU A C 1
ATOM 5505 O O . LEU A 1 743 ? 17.24582 -10.37357 54.56526 1.000 39.88481 737 LEU A O 1
ATOM 5510 N N . ILE A 1 744 ? 17.74759 -12.55420 54.78284 1.000 34.41622 738 ILE A N 1
ATOM 5511 C CA . ILE A 1 744 ? 16.53010 -12.81156 55.54362 1.000 38.34031 738 ILE A CA 1
ATOM 5512 C C . ILE A 1 744 ? 16.58565 -12.04009 56.85388 1.000 37.81523 738 ILE A C 1
ATOM 5513 O O . ILE A 1 744 ? 15.64172 -11.33184 57.22745 1.000 36.36977 738 ILE A O 1
ATOM 5518 N N . ARG A 1 745 ? 17.72931 -12.12941 57.53962 1.000 37.42022 739 ARG A N 1
ATOM 5519 C CA . ARG A 1 745 ? 17.94159 -11.38913 58.77649 1.000 37.90269 739 ARG A CA 1
ATOM 5520 C C . ARG A 1 745 ? 17.81095 -9.88904 58.55197 1.000 36.68208 739 ARG A C 1
ATOM 5521 O O . ARG A 1 745 ? 17.09005 -9.20233 59.27916 1.000 37.08130 739 ARG A O 1
ATOM 5529 N N . PHE A 1 746 ? 18.45700 -9.37006 57.50558 1.000 41.11796 740 PHE A N 1
ATOM 5530 C CA . PHE A 1 746 ? 18.44858 -7.93031 57.26409 1.000 37.59176 740 PHE A CA 1
ATOM 5531 C C . PHE A 1 746 ? 17.08909 -7.39334 56.81817 1.000 36.96430 740 PHE A C 1
ATOM 5532 O O . PHE A 1 746 ? 16.87685 -6.17877 56.87896 1.000 42.45549 740 PHE A O 1
ATOM 5540 N N . SER A 1 747 ? 16.15134 -8.24306 56.40198 1.000 36.63247 741 SER A N 1
ATOM 5541 C CA . SER A 1 747 ? 14.85730 -7.74339 55.94734 1.000 37.48257 741 SER A CA 1
ATOM 5542 C C . SER A 1 747 ? 13.73856 -7.92199 56.97705 1.000 38.37091 741 SER A C 1
ATOM 5543 O O . SER A 1 747 ? 12.57785 -7.62737 56.66760 1.000 36.54012 741 SER A O 1
ATOM 5546 N N . ARG A 1 748 ? 14.06004 -8.32981 58.20542 1.000 38.95640 742 ARG A N 1
ATOM 5547 C CA . ARG A 1 748 ? 13.04956 -8.42325 59.25991 1.000 38.59503 742 ARG A CA 1
ATOM 5548 C C . ARG A 1 748 ? 12.66346 -7.05575 59.84012 1.000 39.65233 742 ARG A C 1
ATOM 5549 O O . ARG A 1 748 ? 13.52141 -6.25123 60.18748 1.000 41.07768 742 ARG A O 1
ATOM 5557 N N . MET B 1 7 ? 71.43320 1.20457 89.88990 1.000 50.22027 1 MET B N 1
ATOM 5558 C CA . MET B 1 7 ? 71.86380 2.55952 90.25463 1.000 51.88418 1 MET B CA 1
ATOM 5559 C C . MET B 1 7 ? 73.01588 3.06057 89.38508 1.000 49.48102 1 MET B C 1
ATOM 5560 O O . MET B 1 7 ? 74.04827 2.39338 89.25165 1.000 53.24308 1 MET B O 1
ATOM 5565 N N . ILE B 1 8 ? 72.84547 4.23203 88.78101 1.000 43.86000 2 ILE B N 1
ATOM 5566 C CA . ILE B 1 8 ? 73.92304 4.86776 88.03182 1.000 40.44585 2 ILE B CA 1
ATOM 5567 C C . ILE B 1 8 ? 74.66113 5.78458 88.99248 1.000 38.54258 2 ILE B C 1
ATOM 5568 O O . ILE B 1 8 ? 74.13250 6.82175 89.40300 1.000 33.06316 2 ILE B O 1
ATOM 5573 N N . THR B 1 9 ? 75.88617 5.40593 89.36016 1.000 39.83818 3 THR B N 1
ATOM 5574 C CA . THR B 1 9 ? 76.57375 6.17521 90.39309 1.000 38.58071 3 THR B CA 1
ATOM 5575 C C . THR B 1 9 ? 76.94511 7.56159 89.88370 1.000 34.80286 3 THR B C 1
ATOM 5576 O O . THR B 1 9 ? 76.71180 8.56278 90.56921 1.000 36.97198 3 THR B O 1
ATOM 5580 N N . ILE B 1 10 ? 77.46371 7.64835 88.66315 1.000 31.93319 4 ILE B N 1
ATOM 5581 C CA . ILE B 1 10 ? 77.85960 8.93093 88.11033 1.000 31.95819 4 ILE B CA 1
ATOM 5582 C C . ILE B 1 10 ? 77.59138 8.92165 86.61450 1.000 33.40311 4 ILE B C 1
ATOM 5583 O O . ILE B 1 10 ? 77.98505 7.99423 85.90655 1.000 32.00200 4 ILE B O 1
ATOM 5588 N N . THR B 1 11 ? 76.93404 9.97269 86.13343 1.000 33.30871 5 THR B N 1
ATOM 5589 C CA . THR B 1 11 ? 76.70934 10.17510 84.71504 1.000 31.46645 5 THR B CA 1
ATOM 5590 C C . THR B 1 11 ? 76.53018 11.66264 84.46942 1.000 29.40680 5 THR B C 1
ATOM 5591 O O . THR B 1 11 ? 76.47174 12.46319 85.40222 1.000 29.52776 5 THR B O 1
ATOM 5595 N N . GLY B 1 12 ? 76.38075 12.02534 83.20591 1.000 30.43651 6 GLY B N 1
ATOM 5596 C CA . GLY B 1 12 ? 76.10410 13.41062 82.88615 1.000 30.87758 6 GLY B CA 1
ATOM 5597 C C . GLY B 1 12 ? 76.07563 13.61803 81.39191 1.000 31.77352 6 GLY B C 1
ATOM 5598 O O . GLY B 1 12 ? 76.09435 12.66609 80.61264 1.000 34.27861 6 GLY B O 1
ATOM 5599 N N . TYR B 1 13 ? 76.04720 14.88418 81.00237 1.000 32.54756 7 TYR B N 1
ATOM 5600 C CA . TYR B 1 13 ? 75.91813 15.25511 79.60164 1.000 29.64732 7 TYR B CA 1
ATOM 5601 C C . TYR B 1 13 ? 76.45220 16.67273 79.45263 1.000 33.29424 7 TYR B C 1
ATOM 5602 O O . TYR B 1 13 ? 76.66933 17.37569 80.44765 1.000 31.20298 7 TYR B O 1
ATOM 5611 N N . SER B 1 14 ? 76.62920 17.10168 78.19577 1.000 24.91967 8 SER B N 1
ATOM 5612 C CA . SER B 1 14 ? 77.14971 18.42984 77.90078 1.000 29.79623 8 SER B CA 1
ATOM 5613 C C . SER B 1 14 ? 76.12738 19.26476 77.14042 1.000 29.99380 8 SER B C 1
ATOM 5614 O O . SER B 1 14 ? 75.20516 18.74138 76.50666 1.000 29.26727 8 SER B O 1
ATOM 5617 N N . ASP B 1 15 ? 76.30566 20.58942 77.22097 1.000 27.75227 9 ASP B N 1
ATOM 5618 C CA . ASP B 1 15 ? 75.39146 21.49418 76.53108 1.000 30.88785 9 ASP B CA 1
ATOM 5619 C C . ASP B 1 15 ? 75.54560 21.38700 75.00749 1.000 27.19825 9 ASP B C 1
ATOM 5620 O O . ASP B 1 15 ? 74.54430 21.38050 74.28651 1.000 29.67925 9 ASP B O 1
ATOM 5625 N N . VAL B 1 16 ? 76.78449 21.32650 74.50469 1.000 26.41610 10 VAL B N 1
ATOM 5626 C CA . VAL B 1 16 ? 77.10115 21.09658 73.09589 1.000 26.43272 10 VAL B CA 1
ATOM 5627 C C . VAL B 1 16 ? 77.93328 19.83030 72.98671 1.000 25.63176 10 VAL B C 1
ATOM 5628 O O . VAL B 1 16 ? 78.56055 19.39078 73.94774 1.000 27.44661 10 VAL B O 1
ATOM 5632 N N . LEU B 1 17 ? 77.95275 19.24490 71.79155 1.000 32.49074 11 LEU B N 1
ATOM 5633 C CA . LEU B 1 17 ? 78.78022 18.06749 71.56215 1.000 25.77704 11 LEU B CA 1
ATOM 5634 C C . LEU B 1 17 ? 80.06647 18.36074 70.79450 1.000 27.36486 11 LEU B C 1
ATOM 5635 O O . LEU B 1 17 ? 80.89907 17.45480 70.64538 1.000 28.53179 11 LEU B O 1
ATOM 5640 N N . SER B 1 18 ? 80.28423 19.59714 70.34440 1.000 23.19328 12 SER B N 1
ATOM 5641 C CA . SER B 1 18 ? 81.57250 19.92837 69.75183 1.000 23.33352 12 SER B CA 1
ATOM 5642 C C . SER B 1 18 ? 81.89881 21.39642 69.98827 1.000 27.74632 12 SER B C 1
ATOM 5643 O O . SER B 1 18 ? 81.02264 22.22782 70.23608 1.000 28.59604 12 SER B O 1
ATOM 5646 N N . ALA B 1 19 ? 83.17994 21.70870 69.87402 1.000 24.12846 13 ALA B N 1
ATOM 5647 C CA . ALA B 1 19 ? 83.64027 23.07075 70.03701 1.000 24.39158 13 ALA B CA 1
ATOM 5648 C C . ALA B 1 19 ? 84.92386 23.22486 69.24105 1.000 27.60449 13 ALA B C 1
ATOM 5649 O O . ALA B 1 19 ? 85.76953 22.31803 69.22966 1.000 25.43704 13 ALA B O 1
ATOM 5651 N N . GLY B 1 20 ? 85.06417 24.37618 68.58268 1.000 25.43951 14 GLY B N 1
ATOM 5652 C CA . GLY B 1 20 ? 86.29637 24.72101 67.91275 1.000 25.42212 14 GLY B CA 1
ATOM 5653 C C . GLY B 1 20 ? 87.23201 25.48151 68.83715 1.000 33.35084 14 GLY B C 1
ATOM 5654 O O . GLY B 1 20 ? 86.94964 25.64726 70.04141 1.000 34.30431 14 GLY B O 1
ATOM 5655 N N . PRO B 1 21 ? 88.37622 25.92976 68.30037 1.000 29.94354 15 PRO B N 1
ATOM 5656 C CA . PRO B 1 21 ? 89.34620 26.68271 69.11449 1.000 30.95292 15 PRO B CA 1
ATOM 5657 C C . PRO B 1 21 ? 88.70336 27.87539 69.81418 1.000 29.04069 15 PRO B C 1
ATOM 5658 O O . PRO B 1 21 ? 87.96677 28.65671 69.20328 1.000 26.70437 15 PRO B O 1
ATOM 5662 N N . GLY B 1 22 ? 88.92725 27.97897 71.13015 1.000 30.18153 16 GLY B N 1
ATOM 5663 C CA . GLY B 1 22 ? 88.40311 29.10670 71.89104 1.000 21.15898 16 GLY B CA 1
ATOM 5664 C C . GLY B 1 22 ? 86.94677 29.00189 72.28004 1.000 23.50039 16 GLY B C 1
ATOM 5665 O O . GLY B 1 22 ? 86.40174 29.96693 72.81880 1.000 24.62956 16 GLY B O 1
ATOM 5666 N N . GLU B 1 23 ? 86.27165 27.91564 71.92585 1.000 26.72961 17 GLU B N 1
ATOM 5667 C CA . GLU B 1 23 ? 84.87853 27.68414 72.28002 1.000 28.25465 17 GLU B CA 1
ATOM 5668 C C . GLU B 1 23 ? 84.81247 26.81236 73.53266 1.000 24.86217 17 GLU B C 1
ATOM 5669 O O . GLU B 1 23 ? 85.74961 26.08146 73.85663 1.000 26.08496 17 GLU B O 1
ATOM 5675 N N . THR B 1 24 ? 83.69943 26.90736 74.24549 1.000 24.51929 18 THR B N 1
ATOM 5676 C CA . THR B 1 24 ? 83.55307 26.26834 75.54119 1.000 26.83343 18 THR B CA 1
ATOM 5677 C C . THR B 1 24 ? 82.47853 25.18942 75.50364 1.000 26.63713 18 THR B C 1
ATOM 5678 O O . THR B 1 24 ? 81.44313 25.36328 74.86266 1.000 27.24450 18 THR B O 1
ATOM 5682 N N . VAL B 1 25 ? 82.74946 24.06208 76.16385 1.000 24.48937 19 VAL B N 1
ATOM 5683 C CA . VAL B 1 25 ? 81.76571 23.01407 76.42909 1.000 25.05611 19 VAL B CA 1
ATOM 5684 C C . VAL B 1 25 ? 81.50294 22.95537 77.93977 1.000 30.71870 19 VAL B C 1
ATOM 5685 O O . VAL B 1 25 ? 82.44433 22.89038 78.74036 1.000 26.10179 19 VAL B O 1
ATOM 5689 N N . GLU B 1 26 ? 80.22952 22.94545 78.32898 1.000 27.58630 20 GLU B N 1
ATOM 5690 C CA . GLU B 1 26 ? 79.83094 22.83502 79.72589 1.000 31.48249 20 GLU B CA 1
ATOM 5691 C C . GLU B 1 26 ? 79.37453 21.41510 80.02307 1.000 31.79102 20 GLU B C 1
ATOM 5692 O O . GLU B 1 26 ? 78.49233 20.89512 79.34109 1.000 27.32566 20 GLU B O 1
ATOM 5698 N N . PHE B 1 27 ? 79.96250 20.80534 81.05329 1.000 31.78225 21 PHE B N 1
ATOM 5699 C CA . PHE B 1 27 ? 79.64330 19.44571 81.46450 1.000 29.88209 21 PHE B CA 1
ATOM 5700 C C . PHE B 1 27 ? 78.81032 19.47686 82.74081 1.000 33.80535 21 PHE B C 1
ATOM 5701 O O . PHE B 1 27 ? 79.10876 20.22600 83.68366 1.000 33.95537 21 PHE B O 1
ATOM 5709 N N . LYS B 1 28 ? 77.75137 18.67815 82.75632 1.000 34.32607 22 LYS B N 1
ATOM 5710 C CA . LYS B 1 28 ? 76.76860 18.69114 83.82852 1.000 29.37494 22 LYS B CA 1
ATOM 5711 C C . LYS B 1 28 ? 76.67597 17.27680 84.37962 1.000 31.71661 22 LYS B C 1
ATOM 5712 O O . LYS B 1 28 ? 76.30395 16.34550 83.66142 1.000 31.97586 22 LYS B O 1
ATOM 5718 N N . VAL B 1 29 ? 76.99373 17.12116 85.65561 1.000 34.46078 23 VAL B N 1
ATOM 5719 C CA . VAL B 1 29 ? 77.19215 15.81603 86.25511 1.000 26.50298 23 VAL B CA 1
ATOM 5720 C C . VAL B 1 29 ? 76.16683 15.58230 87.35661 1.000 31.80562 23 VAL B C 1
ATOM 5721 O O . VAL B 1 29 ? 75.78746 16.50863 88.08781 1.000 29.44668 23 VAL B O 1
ATOM 5725 N N . SER B 1 30 ? 75.70503 14.33703 87.45866 1.000 27.61746 24 SER B N 1
ATOM 5726 C CA . SER B 1 30 ? 74.95290 13.88913 88.61683 1.000 31.24613 24 SER B CA 1
ATOM 5727 C C . SER B 1 30 ? 75.70833 12.71666 89.21139 1.000 32.37520 24 SER B C 1
ATOM 5728 O O . SER B 1 30 ? 76.06950 11.76736 88.50705 1.000 35.12776 24 SER B O 1
ATOM 5731 N N . SER B 1 31 ? 76.01877 12.82693 90.48558 1.000 33.69668 25 SER B N 1
ATOM 5732 C CA . SER B 1 31 ? 76.86108 11.85788 91.14904 1.000 35.12465 25 SER B CA 1
ATOM 5733 C C . SER B 1 31 ? 76.21569 11.59130 92.49611 1.000 34.74849 25 SER B C 1
ATOM 5734 O O . SER B 1 31 ? 75.87613 12.53507 93.21447 1.000 40.58558 25 SER B O 1
ATOM 5737 N N . LYS B 1 32 ? 76.02591 10.32213 92.83216 1.000 33.85534 26 LYS B N 1
ATOM 5738 C CA . LYS B 1 32 ? 75.29792 9.95624 94.03824 1.000 36.92119 26 LYS B CA 1
ATOM 5739 C C . LYS B 1 32 ? 76.23412 9.59368 95.18503 1.000 41.48801 26 LYS B C 1
ATOM 5740 O O . LYS B 1 32 ? 75.77259 9.11100 96.22088 1.000 47.95837 26 LYS B O 1
ATOM 5746 N N . SER B 1 33 ? 77.53074 9.85095 95.03114 1.000 37.31297 27 SER B N 1
ATOM 5747 C CA . SER B 1 33 ? 78.51648 9.65090 96.06616 1.000 36.59072 27 SER B CA 1
ATOM 5748 C C . SER B 1 33 ? 78.56657 10.84469 97.01100 1.000 43.13869 27 SER B C 1
ATOM 5749 O O . SER B 1 33 ? 78.36276 11.98551 96.59027 1.000 40.52135 27 SER B O 1
ATOM 5752 N N . PRO B 1 34 ? 78.87815 10.60631 98.28962 1.000 40.48023 28 PRO B N 1
ATOM 5753 C CA . PRO B 1 34 ? 79.16682 11.72189 99.20431 1.000 41.08573 28 PRO B CA 1
ATOM 5754 C C . PRO B 1 34 ? 80.56314 12.29813 99.02449 1.000 38.01622 28 PRO B C 1
ATOM 5755 O O . PRO B 1 34 ? 80.86278 13.34138 99.62050 1.000 39.50530 28 PRO B O 1
ATOM 5759 N N . HIS B 1 35 ? 81.44456 11.62367 98.24940 1.000 33.97218 29 HIS B N 1
ATOM 5760 C CA . HIS B 1 35 ? 82.79104 12.07511 97.94731 1.000 36.46909 29 HIS B CA 1
ATOM 5761 C C . HIS B 1 35 ? 82.82035 12.88071 96.64672 1.000 39.23240 29 HIS B C 1
ATOM 5762 O O . HIS B 1 35 ? 81.97489 12.69623 95.76818 1.000 35.04916 29 HIS B O 1
ATOM 5769 N N . PRO B 1 36 ? 83.76773 13.79620 96.49190 1.000 41.35713 30 PRO B N 1
ATOM 5770 C CA . PRO B 1 36 ? 83.90824 14.48932 95.20910 1.000 33.86707 30 PRO B CA 1
ATOM 5771 C C . PRO B 1 36 ? 84.40623 13.54382 94.13068 1.000 37.89430 30 PRO B C 1
ATOM 5772 O O . PRO B 1 36 ? 85.04250 12.52231 94.39931 1.000 34.93300 30 PRO B O 1
ATOM 5776 N N . PHE B 1 37 ? 84.11593 13.91567 92.88518 1.000 36.67289 31 PHE B N 1
ATOM 5777 C CA . PHE B 1 37 ? 84.52003 13.14581 91.72024 1.000 31.79626 31 PHE B CA 1
ATOM 5778 C C . PHE B 1 37 ? 85.61612 13.89104 90.96760 1.000 31.30877 31 PHE B C 1
ATOM 5779 O O . PHE B 1 37 ? 85.77366 15.11232 91.09295 1.000 32.48977 31 PHE B O 1
ATOM 5787 N N . THR B 1 38 ? 86.39828 13.13884 90.20410 1.000 30.11223 32 THR B N 1
ATOM 5788 C CA . THR B 1 38 ? 87.43178 13.71196 89.35426 1.000 31.65314 32 THR B CA 1
ATOM 5789 C C . THR B 1 38 ? 87.02853 13.63092 87.88596 1.000 36.73500 32 THR B C 1
ATOM 5790 O O . THR B 1 38 ? 86.41400 12.64997 87.43646 1.000 36.72868 32 THR B O 1
ATOM 5794 N N . ALA B 1 39 ? 87.38221 14.67452 87.14984 1.000 33.89726 33 ALA B N 1
ATOM 5795 C CA . ALA B 1 39 ? 87.17836 14.74854 85.71824 1.000 30.70727 33 ALA B CA 1
ATOM 5796 C C . ALA B 1 39 ? 88.55165 14.83606 85.08560 1.000 33.87887 33 ALA B C 1
ATOM 5797 O O . ALA B 1 39 ? 89.37915 15.65582 85.50884 1.000 34.55035 33 ALA B O 1
ATOM 5799 N N . GLU B 1 40 ? 88.78763 13.98944 84.08199 1.000 29.42683 34 GLU B N 1
ATOM 5800 C CA . GLU B 1 40 ? 90.05325 13.93103 83.36680 1.000 35.17826 34 GLU B CA 1
ATOM 5801 C C . GLU B 1 40 ? 89.78410 13.92568 81.86673 1.000 35.07117 34 GLU B C 1
ATOM 5802 O O . GLU B 1 40 ? 88.87168 13.22952 81.40572 1.000 36.18149 34 GLU B O 1
ATOM 5808 N N . LEU B 1 41 ? 90.53815 14.72522 81.11103 1.000 29.58177 35 LEU B N 1
ATOM 5809 C CA . LEU B 1 41 ? 90.40401 14.72166 79.65275 1.000 30.62760 35 LEU B CA 1
ATOM 5810 C C . LEU B 1 41 ? 91.07237 13.48914 79.04277 1.000 32.90143 35 LEU B C 1
ATOM 5811 O O . LEU B 1 41 ? 92.21690 13.15934 79.37747 1.000 33.84050 35 LEU B O 1
ATOM 5816 N N . VAL B 1 42 ? 90.35938 12.80799 78.14122 1.000 33.21962 36 VAL B N 1
ATOM 5817 C CA . VAL B 1 42 ? 90.92730 11.70443 77.36966 1.000 35.24801 36 VAL B CA 1
ATOM 5818 C C . VAL B 1 42 ? 90.57972 11.89479 75.89642 1.000 34.52369 36 VAL B C 1
ATOM 5819 O O . VAL B 1 42 ? 89.52964 12.44769 75.54739 1.000 28.33326 36 VAL B O 1
ATOM 5823 N N . ARG B 1 43 ? 91.47715 11.41831 75.03025 1.000 36.62977 37 ARG B N 1
ATOM 5824 C CA . ARG B 1 43 ? 91.19315 11.24037 73.61520 1.000 30.76085 37 ARG B CA 1
ATOM 5825 C C . ARG B 1 43 ? 90.80577 9.78581 73.37356 1.000 38.83391 37 ARG B C 1
ATOM 5826 O O . ARG B 1 43 ? 91.51921 8.86761 73.80804 1.000 35.56836 37 ARG B O 1
ATOM 5834 N N . VAL B 1 44 ? 89.66900 9.57892 72.69425 1.000 33.53001 38 VAL B N 1
ATOM 5835 C CA . VAL B 1 44 ? 89.15478 8.23988 72.43141 1.000 35.60805 38 VAL B CA 1
ATOM 5836 C C . VAL B 1 44 ? 89.74561 7.69875 71.14195 1.000 32.45186 38 VAL B C 1
ATOM 5837 O O . VAL B 1 44 ? 89.58034 8.29313 70.07639 1.000 36.20950 38 VAL B O 1
ATOM 5841 N N . ILE B 1 45 ? 90.36745 6.53136 71.23529 1.000 37.40061 39 ILE B N 1
ATOM 5842 C CA . ILE B 1 45 ? 90.98224 5.84843 70.10323 1.000 36.56657 39 ILE B CA 1
ATOM 5843 C C . ILE B 1 45 ? 90.11161 4.68370 69.62494 1.000 37.44625 39 ILE B C 1
ATOM 5844 O O . ILE B 1 45 ? 89.76838 4.58857 68.44626 1.000 34.74411 39 ILE B O 1
ATOM 5849 N N . HIS B 1 46 ? 89.74073 3.78451 70.52770 1.000 32.71128 40 HIS B N 1
ATOM 5850 C CA . HIS B 1 46 ? 88.88456 2.65587 70.18626 1.000 36.52699 40 HIS B CA 1
ATOM 5851 C C . HIS B 1 46 ? 87.97542 2.39550 71.37500 1.000 34.16849 40 HIS B C 1
ATOM 5852 O O . HIS B 1 46 ? 88.46910 2.23105 72.49536 1.000 35.67465 40 HIS B O 1
ATOM 5859 N N . ALA B 1 47 ? 86.66508 2.31955 71.12827 1.000 31.90943 41 ALA B N 1
ATOM 5860 C CA . ALA B 1 47 ? 85.66114 2.24217 72.18359 1.000 30.59270 41 ALA B CA 1
ATOM 5861 C C . ALA B 1 47 ? 84.93429 0.90808 72.20933 1.000 31.49225 41 ALA B C 1
ATOM 5862 O O . ALA B 1 47 ? 83.94001 0.77161 72.92698 1.000 33.33919 41 ALA B O 1
ATOM 5864 N N . ASP B 1 48 ? 85.40328 -0.07419 71.44683 1.000 33.27811 42 ASP B N 1
ATOM 5865 C CA . ASP B 1 48 ? 84.77615 -1.38581 71.36786 1.000 34.99656 42 ASP B CA 1
ATOM 5866 C C . ASP B 1 48 ? 85.52065 -2.33720 72.29022 1.000 36.14139 42 ASP B C 1
ATOM 5867 O O . ASP B 1 48 ? 86.68446 -2.65959 72.01302 1.000 40.81769 42 ASP B O 1
ATOM 5872 N N . PRO B 1 49 ? 84.89999 -2.83167 73.37860 1.000 35.66550 43 PRO B N 1
ATOM 5873 C CA . PRO B 1 49 ? 85.65526 -3.61374 74.37032 1.000 38.06228 43 PRO B CA 1
ATOM 5874 C C . PRO B 1 49 ? 85.75305 -5.10428 74.08346 1.000 42.27060 43 PRO B C 1
ATOM 5875 O O . PRO B 1 49 ? 86.07501 -5.86987 74.99692 1.000 49.39209 43 PRO B O 1
ATOM 5879 N N . ASN B 1 50 ? 85.44798 -5.53662 72.86472 1.000 39.16504 44 ASN B N 1
ATOM 5880 C CA . ASN B 1 50 ? 85.46902 -6.95791 72.53534 1.000 40.35735 44 ASN B CA 1
ATOM 5881 C C . ASN B 1 50 ? 86.87451 -7.52791 72.68818 1.000 40.61662 44 ASN B C 1
ATOM 5882 O O . ASN B 1 50 ? 87.81408 -7.03079 72.03888 1.000 42.49546 44 ASN B O 1
ATOM 5887 N N . PRO B 1 51 ? 87.06237 -8.56438 73.51186 1.000 44.78312 45 PRO B N 1
ATOM 5888 C CA . PRO B 1 51 ? 88.39866 -9.17042 73.64270 1.000 45.39216 45 PRO B CA 1
ATOM 5889 C C . PRO B 1 51 ? 89.01003 -9.59024 72.31777 1.000 42.94489 45 PRO B C 1
ATOM 5890 O O . PRO B 1 51 ? 90.22790 -9.46378 72.14952 1.000 47.88847 45 PRO B O 1
ATOM 5894 N N . ALA B 1 52 ? 88.20829 -10.05973 71.35992 1.000 39.56073 46 ALA B N 1
ATOM 5895 C CA . ALA B 1 52 ? 88.75817 -10.43907 70.05956 1.000 42.56853 46 ALA B CA 1
ATOM 5896 C C . ALA B 1 52 ? 89.15299 -9.25080 69.18021 1.000 43.31348 46 ALA B C 1
ATOM 5897 O O . ALA B 1 52 ? 89.70016 -9.47487 68.09610 1.000 38.45381 46 ALA B O 1
ATOM 5899 N N . GLY B 1 53 ? 88.92168 -8.01113 69.59689 1.000 41.54851 47 GLY B N 1
ATOM 5900 C CA . GLY B 1 53 ? 89.31502 -6.87465 68.79715 1.000 38.78561 47 GLY B CA 1
ATOM 5901 C C . GLY B 1 53 ? 90.37759 -6.05651 69.50371 1.000 43.37881 47 GLY B C 1
ATO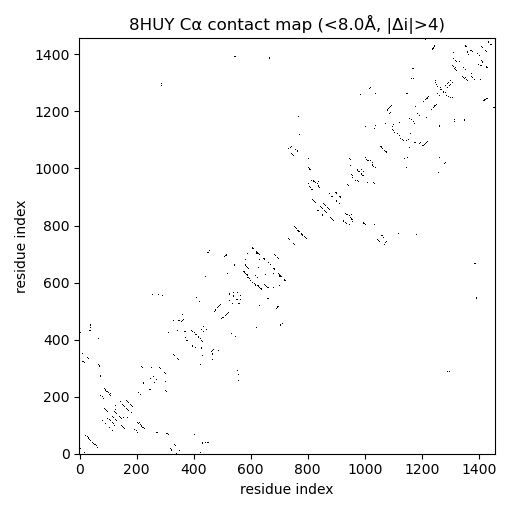M 5902 O O . GLY B 1 53 ? 91.00143 -6.52140 70.46282 1.000 43.95188 47 GLY B O 1
ATOM 5903 N N . PRO B 1 54 ? 90.62595 -4.83025 69.03051 1.000 39.13851 48 PRO B N 1
ATOM 5904 C CA . PRO B 1 54 ? 91.65151 -3.98673 69.67468 1.000 40.17695 48 PRO B CA 1
ATOM 5905 C C . PRO B 1 54 ? 91.33118 -3.58038 71.10909 1.000 40.08321 48 PRO B C 1
ATOM 5906 O O . PRO B 1 54 ? 92.23707 -3.07310 71.78271 1.000 43.59264 48 PRO B O 1
ATOM 5910 N N . GLY B 1 55 ? 90.10250 -3.78439 71.60103 1.000 37.14532 49 GLY B N 1
ATOM 5911 C CA . GLY B 1 55 ? 89.76436 -3.44272 72.98126 1.000 33.59070 49 GLY B CA 1
ATOM 5912 C C . GLY B 1 55 ? 89.77707 -1.93899 73.25598 1.000 36.24311 49 GLY B C 1
ATOM 5913 O O . GLY B 1 55 ? 90.11900 -1.12802 72.40547 1.000 42.25230 49 GLY B O 1
ATOM 5914 N N . MET B 1 56 ? 89.40808 -1.56919 74.48520 1.000 38.17388 50 MET B N 1
ATOM 5915 C CA . MET B 1 56 ? 89.34662 -0.15229 74.83901 1.000 39.58982 50 MET B CA 1
ATOM 5916 C C . MET B 1 56 ? 90.71617 0.49886 74.66600 1.000 39.16079 50 MET B C 1
ATOM 5917 O O . MET B 1 56 ? 91.74103 -0.07192 75.03771 1.000 38.55894 50 MET B O 1
ATOM 5922 N N . ARG B 1 57 ? 90.73399 1.70885 74.11416 1.000 39.31359 51 ARG B N 1
ATOM 5923 C CA . ARG B 1 57 ? 91.99301 2.39613 73.83095 1.000 39.39635 51 ARG B CA 1
ATOM 5924 C C . ARG B 1 57 ? 91.77521 3.89520 73.98395 1.000 42.15029 51 ARG B C 1
ATOM 5925 O O . ARG B 1 57 ? 90.98701 4.48702 73.23824 1.000 39.80947 51 ARG B O 1
ATOM 5933 N N . PHE B 1 58 ? 92.47489 4.50700 74.94250 1.000 45.21048 52 PHE B N 1
ATOM 5934 C CA . PHE B 1 58 ? 92.42169 5.94573 75.16853 1.000 37.01887 52 PHE B CA 1
ATOM 5935 C C . PHE B 1 58 ? 93.82341 6.54559 75.18202 1.000 39.90294 52 PHE B C 1
ATOM 5936 O O . PHE B 1 58 ? 94.81932 5.85590 75.41947 1.000 41.54862 52 PHE B O 1
ATOM 5944 N N . GLU B 1 59 ? 93.88850 7.85765 74.94068 1.000 38.40802 53 GLU B N 1
ATOM 5945 C CA . GLU B 1 59 ? 95.08870 8.63402 75.22116 1.000 35.93024 53 GLU B CA 1
ATOM 5946 C C . GLU B 1 59 ? 94.78235 9.53590 76.40062 1.000 34.12916 53 GLU B C 1
ATOM 5947 O O . GLU B 1 59 ? 93.88760 10.38966 76.29868 1.000 33.25161 53 GLU B O 1
ATOM 5953 N N . PRO B 1 60 ? 95.43754 9.34139 77.54237 1.000 33.83558 54 PRO B N 1
ATOM 5954 C CA . PRO B 1 60 ? 95.16712 10.19791 78.70621 1.000 31.26845 54 PRO B CA 1
ATOM 5955 C C . PRO B 1 60 ? 95.76286 11.58772 78.50508 1.000 31.93414 54 PRO B C 1
ATOM 5956 O O . PRO B 1 60 ? 96.92738 11.73670 78.12785 1.000 30.20606 54 PRO B O 1
ATOM 5960 N N . LEU B 1 61 ? 94.94070 12.60640 78.71659 1.000 34.16656 55 LEU B N 1
ATOM 5961 C CA . LEU B 1 61 ? 95.34814 13.99852 78.57132 1.000 34.98704 55 LEU B CA 1
ATOM 5962 C C . LEU B 1 61 ? 95.10986 14.76319 79.87510 1.000 33.95987 55 LEU B C 1
ATOM 5963 O O . LEU B 1 61 ? 94.69924 15.93433 79.87561 1.000 30.71754 55 LEU B O 1
ATOM 5968 N N . GLY B 1 62 ? 95.35288 14.08380 81.00794 1.000 34.89087 56 GLY B N 1
ATOM 5969 C CA . GLY B 1 62 ? 95.11841 14.69657 82.30810 1.000 33.02219 56 GLY B CA 1
ATOM 5970 C C . GLY B 1 62 ? 95.88899 15.98516 82.50461 1.000 32.71958 56 GLY B C 1
ATOM 5971 O O . GLY B 1 62 ? 95.45079 16.86763 83.24558 1.000 34.14461 56 GLY B O 1
ATOM 5972 N N . GLN B 1 63 ? 97.01236 16.13759 81.80449 1.000 31.96661 57 GLN B N 1
ATOM 5973 C CA . GLN B 1 63 ? 97.80104 17.35718 81.90135 1.000 37.02427 57 GLN B CA 1
ATOM 5974 C C . GLN B 1 63 ? 97.28062 18.48135 81.00578 1.000 37.86380 57 GLN B C 1
ATOM 5975 O O . GLN B 1 63 ? 97.71807 19.63035 81.17066 1.000 38.86519 57 GLN B O 1
ATOM 5981 N N . VAL B 1 64 ? 96.35834 18.19012 80.07807 1.000 36.20881 58 VAL B N 1
ATOM 5982 C CA . VAL B 1 64 ? 95.61482 19.25746 79.40421 1.000 36.49855 58 VAL B CA 1
ATOM 5983 C C . VAL B 1 64 ? 94.45402 19.74320 80.26965 1.000 33.10319 58 VAL B C 1
ATOM 5984 O O . VAL B 1 64 ? 94.24131 20.95041 80.42773 1.000 31.12410 58 VAL B O 1
ATOM 5988 N N . PHE B 1 65 ? 93.68450 18.81629 80.83895 1.000 26.83612 59 PHE B N 1
ATOM 5989 C CA . PHE B 1 65 ? 92.61641 19.20333 81.74412 1.000 27.63928 59 PHE B CA 1
ATOM 5990 C C . PHE B 1 65 ? 92.34430 18.11275 82.78046 1.000 34.15388 59 PHE B C 1
ATOM 5991 O O . PHE B 1 65 ? 92.06653 16.95980 82.43344 1.000 34.64631 59 PHE B O 1
ATOM 5999 N N . SER B 1 66 ? 92.36635 18.50639 84.05410 1.000 33.33654 60 SER B N 1
ATOM 6000 C CA . SER B 1 66 ? 91.91491 17.66481 85.15174 1.000 32.76980 60 SER B CA 1
ATOM 6001 C C . SER B 1 66 ? 91.30915 18.57074 86.20463 1.000 31.82367 60 SER B C 1
ATOM 6002 O O . SER B 1 66 ? 91.76138 19.70193 86.39967 1.000 31.24126 60 SER B O 1
ATOM 6005 N N . GLY B 1 67 ? 90.29686 18.05500 86.89771 1.000 33.46303 61 GLY B N 1
ATOM 6006 C CA . GLY B 1 67 ? 89.66485 18.79509 87.97203 1.000 30.31534 61 GLY B CA 1
ATOM 6007 C C . GLY B 1 67 ? 89.09250 17.84654 89.00345 1.000 31.68537 61 GLY B C 1
ATOM 6008 O O . GLY B 1 67 ? 89.03837 16.62851 88.80216 1.000 30.59391 61 GLY B O 1
ATOM 6009 N N . THR B 1 68 ? 88.66123 18.42919 90.12283 1.000 31.98839 62 THR B N 1
ATOM 6010 C CA . THR B 1 68 ? 87.97706 17.71004 91.18896 1.000 30.94621 62 THR B CA 1
ATOM 6011 C C . THR B 1 68 ? 86.77613 18.53143 91.61779 1.000 32.52882 62 THR B C 1
ATOM 6012 O O . THR B 1 68 ? 86.90569 19.73715 91.85530 1.000 35.15517 62 THR B O 1
ATOM 6016 N N . PHE B 1 69 ? 85.60958 17.89066 91.71541 1.000 29.71301 63 PHE B N 1
ATOM 6017 C CA . PHE B 1 69 ? 84.37443 18.63620 91.92292 1.000 29.91762 63 PHE B CA 1
ATOM 6018 C C . PHE B 1 69 ? 83.44690 17.91071 92.88713 1.000 36.19640 63 PHE B C 1
ATOM 6019 O O . PHE B 1 69 ? 83.43461 16.67775 92.97055 1.000 37.02603 63 PHE B O 1
ATOM 6027 N N . ALA B 1 70 ? 82.67779 18.70495 93.62382 1.000 34.54987 64 ALA B N 1
ATOM 6028 C CA . ALA B 1 70 ? 81.72145 18.16202 94.57006 1.000 33.54935 64 ALA B CA 1
ATOM 6029 C C . ALA B 1 70 ? 80.60249 17.44927 93.82241 1.000 35.98258 64 ALA B C 1
ATOM 6030 O O . ALA B 1 70 ? 80.07978 17.95438 92.82015 1.000 34.76730 64 ALA B O 1
ATOM 6032 N N . SER B 1 71 ? 80.18665 16.30752 94.35726 1.000 32.75833 65 SER B N 1
ATOM 6033 C CA . SER B 1 71 ? 79.14721 15.50986 93.73491 1.000 32.76347 65 SER B CA 1
ATOM 6034 C C . SER B 1 71 ? 77.78722 15.99938 94.19350 1.000 33.68210 65 SER B C 1
ATOM 6035 O O . SER B 1 71 ? 77.59941 16.32957 95.36422 1.000 34.30829 65 SER B O 1
ATOM 6038 N N . PHE B 1 72 ? 76.84564 16.06550 93.26044 1.000 30.44233 66 PHE B N 1
ATOM 6039 C CA . PHE B 1 72 ? 75.47691 16.40191 93.60606 1.000 31.67213 66 PHE B CA 1
ATOM 6040 C C . PHE B 1 72 ? 74.54312 15.48103 92.84818 1.000 38.19834 66 PHE B C 1
ATOM 6041 O O . PHE B 1 72 ? 74.71601 15.26251 91.64074 1.000 37.74103 66 PHE B O 1
ATOM 6049 N N . ASP B 1 73 ? 73.55796 14.94335 93.57126 1.000 40.06580 67 ASP B N 1
ATOM 6050 C CA . ASP B 1 73 ? 72.54154 14.06793 92.99731 1.000 37.24727 67 ASP B CA 1
ATOM 6051 C C . ASP B 1 73 ? 71.52100 14.95927 92.31118 1.000 34.20807 67 ASP B C 1
ATOM 6052 O O . ASP B 1 73 ? 70.74772 15.65353 92.97219 1.000 43.01880 67 ASP B O 1
ATOM 6057 N N . LYS B 1 74 ? 71.57280 15.00909 90.98469 1.000 36.00358 68 LYS B N 1
ATOM 6058 C CA . LYS B 1 74 ? 70.57470 15.77759 90.24732 1.000 35.29565 68 LYS B CA 1
ATOM 6059 C C . LYS B 1 74 ? 69.53334 14.84779 89.64306 1.000 31.40227 68 LYS B C 1
ATOM 6060 O O . LYS B 1 74 ? 69.88295 13.78579 89.11349 1.000 30.02539 68 LYS B O 1
ATOM 6066 N N . PRO B 1 75 ? 68.25841 15.20842 89.73270 1.000 31.53517 69 PRO B N 1
ATOM 6067 C CA . PRO B 1 75 ? 67.19225 14.27276 89.37404 1.000 29.26861 69 PRO B CA 1
ATOM 6068 C C . PRO B 1 75 ? 66.80650 14.37143 87.90525 1.000 32.69922 69 PRO B C 1
ATOM 6069 O O . PRO B 1 75 ? 67.05400 15.36526 87.21831 1.000 30.09215 69 PRO B O 1
ATOM 6073 N N . LEU B 1 76 ? 66.23220 13.28036 87.42749 1.000 34.86149 70 LEU B N 1
ATOM 6074 C CA . LEU B 1 76 ? 65.62695 13.19820 86.11271 1.000 28.92757 70 LEU B CA 1
ATOM 6075 C C . LEU B 1 76 ? 64.12472 13.12873 86.32628 1.000 32.67166 70 LEU B C 1
ATOM 6076 O O . LEU B 1 76 ? 63.64388 12.28619 87.08771 1.000 30.44776 70 LEU B O 1
ATOM 6081 N N . LEU B 1 77 ? 63.38566 14.02562 85.68976 1.000 31.27341 71 LEU B N 1
ATOM 6082 C CA . LEU B 1 77 ? 61.96631 14.18187 85.98368 1.000 28.97911 71 LEU B CA 1
ATOM 6083 C C . LEU B 1 77 ? 61.19988 14.17736 84.67414 1.000 32.74322 71 LEU B C 1
ATOM 6084 O O . LEU B 1 77 ? 60.98052 15.24279 84.07548 1.000 31.95814 71 LEU B O 1
ATOM 6089 N N . PRO B 1 78 ? 60.75501 13.00742 84.20846 1.000 33.35806 72 PRO B N 1
ATOM 6090 C CA . PRO B 1 78 ? 60.05072 12.94035 82.92058 1.000 23.56444 72 PRO B CA 1
ATOM 6091 C C . PRO B 1 78 ? 58.62278 13.45538 83.04569 1.000 22.99522 72 PRO B C 1
ATOM 6092 O O . PRO B 1 78 ? 58.08137 13.62152 84.13801 1.000 24.57928 72 PRO B O 1
ATOM 6096 N N . GLY B 1 79 ? 58.02577 13.75206 81.89459 1.000 27.25367 73 GLY B N 1
ATOM 6097 C CA . GLY B 1 79 ? 56.63143 14.16377 81.86767 1.000 22.92227 73 GLY B CA 1
ATOM 6098 C C . GLY B 1 79 ? 56.45178 15.62547 81.53267 1.000 26.09044 73 GLY B C 1
ATOM 6099 O O . GLY B 1 79 ? 56.93595 16.50290 82.26487 1.000 20.68374 73 GLY B O 1
ATOM 6100 N N . SER B 1 80 ? 55.74491 15.89509 80.43330 1.000 19.82904 74 SER B N 1
ATOM 6101 C CA . SER B 1 80 ? 55.58126 17.24539 79.92106 1.000 22.53131 74 SER B CA 1
ATOM 6102 C C . SER B 1 80 ? 54.29073 17.86557 80.44883 1.000 23.49969 74 SER B C 1
ATOM 6103 O O . SER B 1 80 ? 53.32716 17.16119 80.76583 1.000 22.31454 74 SER B O 1
ATOM 6106 N N . PHE B 1 81 ? 54.27517 19.19730 80.50954 1.000 19.95696 75 PHE B N 1
ATOM 6107 C CA . PHE B 1 81 ? 53.15768 19.98140 81.03924 1.000 22.58736 75 PHE B CA 1
ATOM 6108 C C . PHE B 1 81 ? 53.41086 21.44732 80.68511 1.000 23.78843 75 PHE B C 1
ATOM 6109 O O . PHE B 1 81 ? 54.44869 21.80171 80.11119 1.000 24.91515 75 PHE B O 1
ATOM 6117 N N . ALA B 1 82 ? 52.45642 22.30471 81.03073 1.000 23.74374 76 ALA B N 1
ATOM 6118 C CA . ALA B 1 82 ? 52.59865 23.74560 80.83325 1.000 26.36746 76 ALA B CA 1
ATOM 6119 C C . ALA B 1 82 ? 52.49816 24.43271 82.18623 1.000 24.40835 76 ALA B C 1
ATOM 6120 O O . ALA B 1 82 ? 51.58181 24.13273 82.96073 1.000 27.07081 76 ALA B O 1
ATOM 6122 N N . ARG B 1 83 ? 53.43704 25.34651 82.46392 1.000 25.75346 77 ARG B N 1
ATOM 6123 C CA . ARG B 1 83 ? 53.45089 26.16597 83.67864 1.000 24.95748 77 ARG B CA 1
ATOM 6124 C C . ARG B 1 83 ? 53.12640 27.62016 83.33123 1.000 25.47529 77 ARG B C 1
ATOM 6125 O O . ARG B 1 83 ? 53.81794 28.24048 82.51504 1.000 27.84847 77 ARG B O 1
ATOM 6133 N N . VAL B 1 84 ? 52.09741 28.16746 83.96757 1.000 25.90014 78 VAL B N 1
ATOM 6134 C CA . VAL B 1 84 ? 51.78496 29.59170 83.91379 1.000 27.35701 78 VAL B CA 1
ATOM 6135 C C . VAL B 1 84 ? 52.13800 30.19194 85.27282 1.000 27.23407 78 VAL B C 1
ATOM 6136 O O . VAL B 1 84 ? 51.52052 29.84338 86.28982 1.000 27.14745 78 VAL B O 1
ATOM 6140 N N . SER B 1 85 ? 53.14490 31.06124 85.31026 1.000 26.12446 79 SER B N 1
ATOM 6141 C CA . SER B 1 85 ? 53.64727 31.57937 86.57958 1.000 28.73000 79 SER B CA 1
ATOM 6142 C C . SER B 1 85 ? 53.30229 33.05638 86.74976 1.000 30.18565 79 SER B C 1
ATOM 6143 O O . SER B 1 85 ? 52.86768 33.73902 85.82119 1.000 27.84708 79 SER B O 1
ATOM 6146 N N . GLY B 1 86 ? 53.44902 33.53026 87.98662 1.000 37.61320 80 GLY B N 1
ATOM 6147 C CA . GLY B 1 86 ? 53.14051 34.90504 88.32897 1.000 25.42043 80 GLY B CA 1
ATOM 6148 C C . GLY B 1 86 ? 51.68200 35.27160 88.13611 1.000 30.10313 80 GLY B C 1
ATOM 6149 O O . GLY B 1 86 ? 51.36535 36.33842 87.60478 1.000 35.59303 80 GLY B O 1
ATOM 6150 N N . VAL B 1 87 ? 50.77426 34.42289 88.60258 1.000 34.23135 81 VAL B N 1
ATOM 6151 C CA . VAL B 1 87 ? 49.34649 34.67066 88.41526 1.000 36.41661 81 VAL B CA 1
ATOM 6152 C C . VAL B 1 87 ? 48.66722 34.53106 89.76963 1.000 33.69478 81 VAL B C 1
ATOM 6153 O O . VAL B 1 87 ? 49.12586 33.74487 90.60289 1.000 33.14767 81 VAL B O 1
ATOM 6157 N N . PRO B 1 88 ? 47.60760 35.28890 90.04268 1.000 42.21430 82 PRO B N 1
ATOM 6158 C CA . PRO B 1 88 ? 46.85893 35.10084 91.29146 1.000 34.36096 82 PRO B CA 1
ATOM 6159 C C . PRO B 1 88 ? 46.11982 33.77184 91.28846 1.000 37.33827 82 PRO B C 1
ATOM 6160 O O . PRO B 1 88 ? 45.97947 33.10476 90.25668 1.000 34.42965 82 PRO B O 1
ATOM 6164 N N . ALA B 1 89 ? 45.61455 33.40640 92.46983 1.000 33.94511 83 ALA B N 1
ATOM 6165 C CA . ALA B 1 89 ? 44.76977 32.22534 92.59363 1.000 32.35310 83 ALA B CA 1
ATOM 6166 C C . ALA B 1 89 ? 43.41454 32.48479 91.95083 1.000 34.94835 83 ALA B C 1
ATOM 6167 O O . ALA B 1 89 ? 42.77939 33.51421 92.19575 1.000 37.66082 83 ALA B O 1
ATOM 6169 N N . ALA B 1 90 ? 42.96377 31.54147 91.13850 1.000 35.31117 84 ALA B N 1
ATOM 6170 C CA . ALA B 1 90 ? 41.77080 31.75908 90.34139 1.000 37.63927 84 ALA B CA 1
ATOM 6171 C C . ALA B 1 90 ? 40.51975 31.65106 91.19774 1.000 34.07868 84 ALA B C 1
ATOM 6172 O O . ALA B 1 90 ? 40.48159 30.92013 92.18057 1.000 37.34064 84 ALA B O 1
ATOM 6174 N N . GLY B 1 91 ? 39.48762 32.38644 90.80828 1.000 35.69978 85 GLY B N 1
ATOM 6175 C CA . GLY B 1 91 ? 38.25727 32.34632 91.55955 1.000 39.95358 85 GLY B CA 1
ATOM 6176 C C . GLY B 1 91 ? 37.78981 33.70697 92.01949 1.000 41.34314 85 GLY B C 1
ATOM 6177 O O . GLY B 1 91 ? 38.56274 34.67055 92.02465 1.000 40.38611 85 GLY B O 1
ATOM 6178 N N . SER B 1 92 ? 36.51304 33.78584 92.39400 1.000 42.23788 86 SER B N 1
ATOM 6179 C CA . SER B 1 92 ? 35.90016 35.01001 92.89411 1.000 42.52299 86 SER B CA 1
ATOM 6180 C C . SER B 1 92 ? 34.84701 34.64346 93.93113 1.0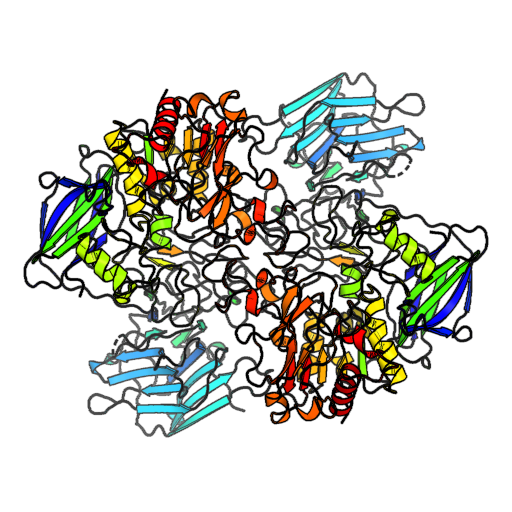00 42.94092 86 SER B C 1
ATOM 6181 O O . SER B 1 92 ? 34.55318 33.46455 94.17078 1.000 41.05394 86 SER B O 1
ATOM 6184 N N . ALA B 1 93 ? 34.27882 35.67307 94.55838 1.000 40.25899 87 ALA B N 1
ATOM 6185 C CA . ALA B 1 93 ? 33.21251 35.41923 95.51952 1.000 43.82522 87 ALA B CA 1
ATOM 6186 C C . ALA B 1 93 ? 32.00833 34.74088 94.87621 1.000 38.14881 87 ALA B C 1
ATOM 6187 O O . ALA B 1 93 ? 31.24166 34.08434 95.58343 1.000 35.37205 87 ALA B O 1
ATOM 6189 N N . ALA B 1 94 ? 31.84243 34.86485 93.55001 1.000 37.59494 88 ALA B N 1
ATOM 6190 C CA . ALA B 1 94 ? 30.77191 34.17123 92.83091 1.000 38.77576 88 ALA B CA 1
ATOM 6191 C C . ALA B 1 94 ? 31.09410 32.70391 92.58298 1.000 36.02392 88 ALA B C 1
ATOM 6192 O O . ALA B 1 94 ? 30.18147 31.88946 92.42684 1.000 36.20698 88 ALA B O 1
ATOM 6194 N N . GLY B 1 95 ? 32.36880 32.35352 92.52920 1.000 34.92391 89 GLY B N 1
ATOM 6195 C CA . GLY B 1 95 ? 32.73893 30.97634 92.32777 1.000 35.00685 89 GLY B CA 1
ATOM 6196 C C . GLY B 1 95 ? 33.96757 30.83576 91.45357 1.000 37.26370 89 GLY B C 1
ATOM 6197 O O . GLY B 1 95 ? 34.86772 31.68259 91.48524 1.000 35.57113 89 GLY B O 1
ATOM 6198 N N . LEU B 1 96 ? 33.99613 29.76957 90.65817 1.000 33.88332 90 LEU B N 1
ATOM 6199 C CA . LEU B 1 96 ? 35.14581 29.40955 89.84354 1.000 35.31346 90 LEU B CA 1
ATOM 6200 C C . LEU B 1 96 ? 34.69092 28.40207 88.79044 1.000 34.26527 90 LEU B C 1
ATOM 6201 O O . LEU B 1 96 ? 33.88605 27.51081 89.08379 1.000 33.03328 90 LEU B O 1
ATOM 6206 N N . VAL B 1 97 ? 35.13177 28.60605 87.55342 1.000 30.76339 91 VAL B N 1
ATOM 6207 C CA . VAL B 1 97 ? 34.87060 27.69088 86.44684 1.000 27.30839 91 VAL B CA 1
ATOM 6208 C C . VAL B 1 97 ? 36.18799 27.44007 85.72463 1.000 32.85147 91 VAL B C 1
ATOM 6209 O O . VAL B 1 97 ? 36.98548 28.36901 85.54809 1.000 34.38031 91 VAL B O 1
ATOM 6213 N N . ALA B 1 98 ? 36.43473 26.18692 85.32951 1.000 29.04662 92 ALA B N 1
ATOM 6214 C CA . ALA B 1 98 ? 37.59579 25.86043 84.50565 1.000 27.43577 92 ALA B CA 1
ATOM 6215 C C . ALA B 1 98 ? 37.29986 24.59931 83.71478 1.000 27.46171 92 ALA B C 1
ATOM 6216 O O . ALA B 1 98 ? 36.59200 23.71175 84.19562 1.000 30.37260 92 ALA B O 1
ATOM 6218 N N . GLY B 1 99 ? 37.84713 24.52307 82.50472 1.000 24.74935 93 GLY B N 1
ATOM 6219 C CA . GLY B 1 99 ? 37.58158 23.38231 81.64487 1.000 23.05071 93 GLY B CA 1
ATOM 6220 C C . GLY B 1 99 ? 38.53780 23.33246 80.46651 1.000 27.49764 93 GLY B C 1
ATOM 6221 O O . GLY B 1 99 ? 39.43795 24.16506 80.32136 1.000 30.62619 93 GLY B O 1
ATOM 6222 N N . ALA B 1 100 ? 38.33039 22.33607 79.61414 1.000 21.87535 94 ALA B N 1
ATOM 6223 C CA . ALA B 1 100 ? 39.20724 22.13278 78.47348 1.000 22.52433 94 ALA B CA 1
ATOM 6224 C C . ALA B 1 100 ? 38.60226 21.04497 77.59855 1.000 24.22066 94 ALA B C 1
ATOM 6225 O O . ALA B 1 100 ? 37.71278 20.29866 78.02883 1.000 21.88648 94 ALA B O 1
ATOM 6227 N N . ARG B 1 101 ? 39.07902 20.98643 76.35225 1.000 26.91368 95 ARG B N 1
ATOM 6228 C CA . ARG B 1 101 ? 38.78853 19.89183 75.43171 1.000 23.59324 95 ARG B CA 1
ATOM 6229 C C . ARG B 1 101 ? 39.97330 18.93987 75.44354 1.000 20.24339 95 ARG B C 1
ATOM 6230 O O . ARG B 1 101 ? 41.11975 19.37487 75.29717 1.000 21.86442 95 ARG B O 1
ATOM 6238 N N . ILE B 1 102 ? 39.71420 17.65959 75.68923 1.000 17.23725 96 ILE B N 1
ATOM 6239 C CA . ILE B 1 102 ? 40.80454 16.71042 75.87488 1.000 22.52086 96 ILE B CA 1
ATOM 6240 C C . ILE B 1 102 ? 40.54476 15.44149 75.07947 1.000 21.49814 96 ILE B C 1
ATOM 6241 O O . ILE B 1 102 ? 39.41130 15.12056 74.70865 1.000 20.89874 96 ILE B O 1
ATOM 6246 N N . ARG B 1 103 ? 41.63697 14.72036 74.82499 1.000 21.50775 97 ARG B N 1
ATOM 6247 C CA . ARG B 1 103 ? 41.59253 13.40121 74.19975 1.000 23.09248 97 ARG B CA 1
ATOM 6248 C C . ARG B 1 103 ? 42.62951 12.55748 74.93316 1.000 23.32398 97 ARG B C 1
ATOM 6249 O O . ARG B 1 103 ? 43.81990 12.57369 74.59623 1.000 23.00268 97 ARG B O 1
ATOM 6257 N N . PRO B 1 104 ? 42.20526 11.83057 75.97458 1.000 24.94544 98 PRO B N 1
ATOM 6258 C CA . PRO B 1 104 ? 43.15188 11.06472 76.80755 1.000 24.82662 98 PRO B CA 1
ATOM 6259 C C . PRO B 1 104 ? 43.55445 9.74655 76.15442 1.000 24.71703 98 PRO B C 1
ATOM 6260 O O . PRO B 1 104 ? 42.70351 8.95147 75.75150 1.000 23.75597 98 PRO B O 1
ATOM 6264 N N . THR B 1 105 ? 44.86455 9.53880 76.00973 1.000 23.71679 99 THR B N 1
ATOM 6265 C CA . THR B 1 105 ? 45.38462 8.39422 75.26992 1.000 26.47041 99 THR B CA 1
ATOM 6266 C C . THR B 1 105 ? 45.78727 7.22737 76.15218 1.000 22.39630 99 THR B C 1
ATOM 6267 O O . THR B 1 105 ? 46.26220 6.21840 75.62457 1.000 28.79090 99 THR B O 1
ATOM 6271 N N . ALA B 1 106 ? 45.63234 7.33044 77.46875 1.000 23.11941 100 ALA B N 1
ATOM 6272 C CA . ALA B 1 106 ? 46.11789 6.25779 78.33131 1.000 26.56658 100 ALA B CA 1
ATOM 6273 C C . ALA B 1 106 ? 45.53664 6.34494 79.73705 1.000 23.68297 100 ALA B C 1
ATOM 6274 O O . ALA B 1 106 ? 46.27548 6.51521 80.71239 1.000 25.42749 100 ALA B O 1
ATOM 6276 N N . LEU B 1 107 ? 44.22049 6.20246 79.84916 1.000 23.96711 101 LEU B N 1
ATOM 6277 C CA . LEU B 1 107 ? 43.53501 6.37382 81.12539 1.000 28.39208 101 LEU B CA 1
ATOM 6278 C C . LEU B 1 107 ? 43.90698 5.31620 82.17363 1.000 32.69505 101 LEU B C 1
ATOM 6279 O O . LEU B 1 107 ? 43.71241 5.55684 83.37028 1.000 32.07335 101 LEU B O 1
ATOM 6284 N N . ALA B 1 108 ? 44.42688 4.15719 81.76337 1.000 28.39416 102 ALA B N 1
ATOM 6285 C CA . ALA B 1 108 ? 44.75389 3.09951 82.71146 1.000 31.15451 102 ALA B CA 1
ATOM 6286 C C . ALA B 1 108 ? 45.97914 3.42721 83.55320 1.000 32.69917 102 ALA B C 1
ATOM 6287 O O . ALA B 1 108 ? 46.23501 2.73984 84.54249 1.000 32.57011 102 ALA B O 1
ATOM 6289 N N . ARG B 1 109 ? 46.71399 4.47801 83.21585 1.000 33.36755 103 ARG B N 1
ATOM 6290 C CA . ARG B 1 109 ? 47.94068 4.81583 83.91467 1.000 32.67202 103 ARG B CA 1
ATOM 6291 C C . ARG B 1 109 ? 47.72055 5.69960 85.14099 1.000 33.42375 103 ARG B C 1
ATOM 6292 O O . ARG B 1 109 ? 48.68788 6.26244 85.66811 1.000 35.95340 103 ARG B O 1
ATOM 6300 N N . GLY B 1 110 ? 46.49006 5.82807 85.61558 1.000 30.47126 104 GLY B N 1
ATOM 6301 C CA . GLY B 1 110 ? 46.25487 6.50066 86.87918 1.000 29.83026 104 GLY B CA 1
ATOM 6302 C C . GLY B 1 110 ? 45.75182 7.91952 86.72416 1.000 28.27226 104 GLY B C 1
ATOM 6303 O O . GLY B 1 110 ? 45.32882 8.36782 85.65448 1.000 34.10076 104 GLY B O 1
ATOM 6304 N N . ASP B 1 111 ? 45.79499 8.63306 87.84250 1.000 29.78442 105 ASP B N 1
ATOM 6305 C CA . ASP B 1 111 ? 45.43278 10.04189 87.85324 1.000 29.28973 105 ASP B CA 1
ATOM 6306 C C . ASP B 1 111 ? 46.27520 10.81676 86.85122 1.000 30.51176 105 ASP B C 1
ATOM 6307 O O . ASP B 1 111 ? 47.50744 10.70608 86.83312 1.000 29.92031 105 ASP B O 1
ATOM 6312 N N . GLN B 1 112 ? 45.60042 11.57953 85.99611 1.000 25.46442 106 GLN B N 1
ATOM 6313 C CA . GLN B 1 112 ? 46.26940 12.40761 85.00408 1.000 24.65007 106 GLN B CA 1
ATOM 6314 C C . GLN B 1 112 ? 45.58129 13.75330 85.02675 1.000 21.73391 106 GLN B C 1
ATOM 6315 O O . GLN B 1 112 ? 44.36667 13.83380 84.82575 1.000 25.66452 106 GLN B O 1
ATOM 6321 N N . CYS B 1 113 ? 46.34558 14.79358 85.32754 1.000 24.23581 107 CYS B N 1
ATOM 6322 C CA . CYS B 1 113 ? 45.78447 16.10250 85.65015 1.000 25.56253 107 CYS B CA 1
ATOM 6323 C C . CYS B 1 113 ? 45.62607 16.92828 84.37246 1.000 26.24403 107 CYS B C 1
ATOM 6324 O O . CYS B 1 113 ? 46.60557 17.16823 83.65206 1.000 27.28674 107 CYS B O 1
ATOM 6327 N N . VAL B 1 114 ? 44.39092 17.33759 84.08031 1.000 24.09733 108 VAL B N 1
ATOM 6328 C CA . VAL B 1 114 ? 44.14966 18.23899 82.95935 1.000 22.68157 108 VAL B CA 1
ATOM 6329 C C . VAL B 1 114 ? 44.69062 19.62684 83.27866 1.000 26.08266 108 VAL B C 1
ATOM 6330 O O . VAL B 1 114 ? 45.40853 20.24097 82.47497 1.000 25.22508 108 VAL B O 1
ATOM 6334 N N . MET B 1 115 ? 44.37998 20.12885 84.47420 1.000 26.10561 109 MET B N 1
ATOM 6335 C CA . MET B 1 115 ? 44.62052 21.52323 84.80559 1.000 24.44791 109 MET B CA 1
ATOM 6336 C C . MET B 1 115 ? 44.56058 21.66969 86.31895 1.000 31.76475 109 MET B C 1
ATOM 6337 O O . MET B 1 115 ? 43.67987 21.09465 86.97337 1.000 30.59579 109 MET B O 1
ATOM 6342 N N . SER B 1 116 ? 45.49915 22.42973 86.87824 1.000 32.80385 110 SER B N 1
ATOM 6343 C CA . SER B 1 116 ? 45.53328 22.58289 88.32388 1.000 25.60077 110 SER B CA 1
ATOM 6344 C C . SER B 1 116 ? 46.20351 23.89219 88.70167 1.000 29.90041 110 SER B C 1
ATOM 6345 O O . SER B 1 116 ? 46.95850 24.47422 87.91944 1.000 30.80153 110 SER B O 1
ATOM 6348 N N . GLN B 1 117 ? 45.90617 24.34697 89.92290 1.000 29.90587 111 GLN B N 1
ATOM 6349 C CA . GLN B 1 117 ? 46.61256 25.45454 90.56656 1.000 26.44308 111 GLN B CA 1
ATOM 6350 C C . GLN B 1 117 ? 46.59647 25.15173 92.06101 1.000 27.48543 111 GLN B C 1
ATOM 6351 O O . GLN B 1 117 ? 45.52383 25.09225 92.65206 1.000 28.12089 111 GLN B O 1
ATOM 6357 N N . TRP B 1 118 ? 47.74915 24.90380 92.66719 1.000 26.09230 112 TRP B N 1
ATOM 6358 C CA . TRP B 1 118 ? 47.76525 24.33601 94.01163 1.000 31.60125 112 TRP B CA 1
ATOM 6359 C C . TRP B 1 118 ? 48.83691 24.99389 94.86221 1.000 33.21582 112 TRP B C 1
ATOM 6360 O O . TRP B 1 118 ? 50.03446 24.80151 94.62837 1.000 28.35694 112 TRP B O 1
ATOM 6371 N N . ASN B 1 119 ? 48.39588 25.76153 95.85403 1.000 34.48032 113 ASN B N 1
ATOM 6372 C CA . ASN B 1 119 ? 49.27987 26.28593 96.88587 1.000 34.04871 113 ASN B CA 1
ATOM 6373 C C . ASN B 1 119 ? 49.35006 25.23211 97.98772 1.000 38.45946 113 ASN B C 1
ATOM 6374 O O . ASN B 1 119 ? 48.39506 25.05802 98.76063 1.000 30.85620 113 ASN B O 1
ATOM 6379 N N . THR B 1 120 ? 50.48362 24.53444 98.06289 1.000 37.75529 114 THR B N 1
ATOM 6380 C CA . THR B 1 120 ? 50.56349 23.38025 98.95226 1.000 44.12315 114 THR B CA 1
ATOM 6381 C C . THR B 1 120 ? 50.53322 23.78301 100.42555 1.000 40.98744 114 THR B C 1
ATOM 6382 O O . THR B 1 120 ? 49.81567 23.15940 101.22405 1.000 38.39959 114 THR B O 1
ATOM 6386 N N . ALA B 1 121 ? 51.27808 24.83043 100.80434 1.000 39.58732 115 ALA B N 1
ATOM 6387 C CA . ALA B 1 121 ? 51.33371 25.20799 102.22018 1.000 38.09118 115 ALA B CA 1
ATOM 6388 C C . ALA B 1 121 ? 49.96046 25.59357 102.75567 1.000 38.78740 115 ALA B C 1
ATOM 6389 O O . ALA B 1 121 ? 49.62654 25.28385 103.90553 1.000 38.18872 115 ALA B O 1
ATOM 6391 N N . ARG B 1 122 ? 49.13372 26.21084 101.92320 1.000 41.31363 116 ARG B N 1
ATOM 6392 C CA . ARG B 1 122 ? 47.84238 26.73168 102.33737 1.000 39.90288 116 ARG B CA 1
ATOM 6393 C C . ARG B 1 122 ? 46.66921 25.78946 102.07527 1.000 38.89059 116 ARG B C 1
ATOM 6394 O O . ARG B 1 122 ? 45.53516 26.14091 102.41607 1.000 40.57802 116 ARG B O 1
ATOM 6402 N N . HIS B 1 123 ? 46.90584 24.59957 101.51233 1.000 42.68977 117 HIS B N 1
ATOM 6403 C CA . HIS B 1 123 ? 45.82826 23.70723 101.05985 1.000 41.66500 117 HIS B CA 1
ATOM 6404 C C . HIS B 1 123 ? 44.78822 24.49022 100.25554 1.000 33.68264 117 HIS B C 1
ATOM 6405 O O . HIS B 1 123 ? 43.58045 24.37398 100.47247 1.000 34.49723 117 HIS B O 1
ATOM 6412 N N . ALA B 1 124 ? 45.25481 25.29640 99.30710 1.000 32.90497 118 ALA B N 1
ATOM 6413 C CA . ALA B 1 124 ? 44.33735 26.11121 98.52199 1.000 30.62461 118 ALA B CA 1
ATOM 6414 C C . ALA B 1 124 ? 44.56963 25.89835 97.03640 1.000 31.83487 118 ALA B C 1
ATOM 6415 O O . ALA B 1 124 ? 45.71484 25.92062 96.56346 1.000 31.77018 118 ALA B O 1
ATOM 6417 N N . GLY B 1 125 ? 43.48318 25.69050 96.31110 1.000 31.90842 119 GLY B N 1
ATOM 6418 C CA . GLY B 1 125 ? 43.51900 25.62590 94.87410 1.000 25.36584 119 GLY B CA 1
ATOM 6419 C C . GLY B 1 125 ? 42.63604 24.50913 94.36342 1.000 29.48772 119 GLY B C 1
ATOM 6420 O O . GLY B 1 125 ? 41.77533 24.00115 95.08664 1.000 29.02831 119 GLY B O 1
ATOM 6421 N N . PHE B 1 126 ? 42.86280 24.14031 93.09539 1.000 27.15486 120 PHE B N 1
ATOM 6422 C CA . PHE B 1 126 ? 42.02543 23.17345 92.39737 1.000 25.94511 120 PHE B CA 1
ATOM 6423 C C . PHE B 1 126 ? 42.86504 22.31685 91.45861 1.000 24.78821 120 PHE B C 1
ATOM 6424 O O . PHE B 1 126 ? 43.97445 22.67287 91.05626 1.000 24.83616 120 PHE B O 1
ATOM 6432 N N . ALA B 1 127 ? 42.27582 21.19430 91.07724 1.000 24.04102 121 ALA B N 1
ATOM 6433 C CA . ALA B 1 127 ? 42.87451 20.25027 90.15495 1.000 24.74456 121 ALA B CA 1
ATOM 6434 C C . ALA B 1 127 ? 41.72397 19.46410 89.56349 1.000 29.74959 121 ALA B C 1
ATOM 6435 O O . ALA B 1 127 ? 40.81255 19.06141 90.29689 1.000 27.60952 121 ALA B O 1
ATOM 6437 N N . LEU B 1 128 ? 41.74207 19.31288 88.23737 1.000 29.28131 122 LEU B N 1
ATOM 6438 C CA . LEU B 1 128 ? 40.76554 18.53311 87.48982 1.000 26.57547 122 LEU B CA 1
ATOM 6439 C C . LEU B 1 128 ? 41.50792 17.41360 86.77349 1.000 27.64352 122 LEU B C 1
ATOM 6440 O O . LEU B 1 128 ? 42.37765 17.68094 85.93376 1.000 22.64616 122 LEU B O 1
ATOM 6445 N N . LEU B 1 129 ? 41.18319 16.16670 87.12618 1.000 29.13143 123 LEU B N 1
ATOM 6446 C CA . LEU B 1 129 ? 41.92034 15.00266 86.66077 1.000 25.36521 123 LEU B CA 1
ATOM 6447 C C . LEU B 1 129 ? 40.98036 13.97067 86.05766 1.000 27.34862 123 LEU B C 1
ATOM 6448 O O . LEU B 1 129 ? 39.78340 13.93509 86.35238 1.000 24.60814 123 LEU B O 1
ATOM 6453 N N . VAL B 1 130 ? 41.55217 13.13738 85.18810 1.000 25.76000 124 VAL B N 1
ATOM 6454 C CA . VAL B 1 130 ? 40.84558 12.02729 84.57966 1.000 28.13916 124 VAL B CA 1
ATOM 6455 C C . VAL B 1 130 ? 41.56110 10.74195 84.95185 1.000 26.28337 124 VAL B C 1
ATOM 6456 O O . VAL B 1 130 ? 42.73372 10.72718 85.32854 1.000 22.29046 124 VAL B O 1
ATOM 6460 N N . SER B 1 131 ? 40.83329 9.64859 84.81557 1.000 25.56704 125 SER B N 1
ATOM 6461 C CA . SER B 1 131 ? 41.24968 8.35324 85.33127 1.000 32.31100 125 SER B CA 1
ATOM 6462 C C . SER B 1 131 ? 40.31321 7.33713 84.71016 1.000 31.44106 125 SER B C 1
ATOM 6463 O O . SER B 1 131 ? 39.31288 7.70199 84.09543 1.000 31.11785 125 SER B O 1
ATOM 6466 N N . GLU B 1 132 ? 40.63825 6.05773 84.87825 1.000 37.20772 126 GLU B N 1
ATOM 6467 C CA . GLU B 1 132 ? 39.67866 5.03561 84.48197 1.000 38.63151 126 GLU B CA 1
ATOM 6468 C C . GLU B 1 132 ? 38.36856 5.13501 85.25287 1.000 31.69577 126 GLU B C 1
ATOM 6469 O O . GLU B 1 132 ? 37.36359 4.58596 84.80110 1.000 33.64578 126 GLU B O 1
ATOM 6475 N N . ARG B 1 133 ? 38.34117 5.85371 86.37253 1.000 30.35134 127 ARG B N 1
ATOM 6476 C CA . ARG B 1 133 ? 37.12633 6.03987 87.15355 1.000 35.25541 127 ARG B CA 1
ATOM 6477 C C . ARG B 1 133 ? 36.31453 7.23741 86.69791 1.000 35.06525 127 ARG B C 1
ATOM 6478 O O . ARG B 1 133 ? 35.15857 7.39208 87.11175 1.000 35.49620 127 ARG B O 1
ATOM 6486 N N . GLY B 1 134 ? 36.89012 8.10193 85.88563 1.000 31.15251 128 GLY B N 1
ATOM 6487 C CA . GLY B 1 134 ? 36.13001 9.23076 85.41921 1.000 30.79798 128 GLY B CA 1
ATOM 6488 C C . GLY B 1 134 ? 36.84369 10.54402 85.60349 1.000 27.09231 128 GLY B C 1
ATOM 6489 O O . GLY B 1 134 ? 38.07298 10.60792 85.52795 1.000 28.37109 128 GLY B O 1
ATOM 6490 N N . LEU B 1 135 ? 36.06847 11.58964 85.86280 1.000 26.84184 129 LEU B N 1
ATOM 6491 C CA . LEU B 1 135 ? 36.55796 12.96021 85.94175 1.000 28.95487 129 LEU B CA 1
ATOM 6492 C C . LEU B 1 135 ? 36.42949 13.42520 87.38447 1.000 27.31976 129 LEU B C 1
ATOM 6493 O O . LEU B 1 135 ? 35.33568 13.37719 87.96195 1.000 26.97900 129 LEU B O 1
ATOM 6498 N N . GLU B 1 136 ? 37.54374 13.85691 87.96543 1.000 25.29520 130 GLU B N 1
ATOM 6499 C CA . GLU B 1 136 ? 37.62687 14.13716 89.38769 1.000 26.74351 130 GLU B CA 1
ATOM 6500 C C . GLU B 1 136 ? 37.99977 15.59590 89.59597 1.000 26.78453 130 GLU B C 1
ATOM 6501 O O . GLU B 1 136 ? 38.88706 16.11257 88.91031 1.000 26.22813 130 GLU B O 1
ATOM 6507 N N . LEU B 1 137 ? 37.28790 16.26481 90.50391 1.000 25.30746 131 LEU B N 1
ATOM 6508 C CA . LEU B 1 137 ? 37.66923 17.58425 90.99643 1.000 23.14046 131 LEU B CA 1
ATOM 6509 C C . LEU B 1 137 ? 38.27365 17.44981 92.39013 1.000 31.25047 131 LEU B C 1
ATOM 6510 O O . LEU B 1 137 ? 37.72094 16.74669 93.24244 1.000 33.30698 131 LEU B O 1
ATOM 6515 N N . ARG B 1 138 ? 39.41888 18.09507 92.61382 1.000 30.82194 132 ARG B N 1
ATOM 6516 C CA . ARG B 1 138 ? 40.00875 18.22650 93.94433 1.000 26.62358 132 ARG B CA 1
ATOM 6517 C C . ARG B 1 138 ? 40.09411 19.71128 94.28773 1.000 29.20492 132 ARG B C 1
ATOM 6518 O O . ARG B 1 138 ? 40.67267 20.48753 93.52207 1.000 28.03673 132 ARG B O 1
ATOM 6526 N N . LEU B 1 139 ? 39.49908 20.10730 95.41721 1.000 24.69542 133 LEU B N 1
ATOM 6527 C CA . LEU B 1 139 ? 39.51732 21.48732 95.89674 1.000 28.99049 133 LEU B CA 1
ATOM 6528 C C . LEU B 1 139 ? 40.28561 21.56509 97.20637 1.000 30.85993 133 LEU B C 1
ATOM 6529 O O . LEU B 1 139 ? 40.05236 20.75994 98.11413 1.000 31.41927 133 LEU B O 1
ATOM 6534 N N . GLY B 1 140 ? 41.17448 22.54579 97.31593 1.000 30.49260 134 GLY B N 1
ATOM 6535 C CA . GLY B 1 140 ? 41.81974 22.79194 98.58991 1.000 34.27167 134 GLY B CA 1
ATOM 6536 C C . GLY B 1 140 ? 40.80718 23.25925 99.62686 1.000 36.70493 134 GLY B C 1
ATOM 6537 O O . GLY B 1 140 ? 39.90358 24.04589 99.33859 1.000 44.52972 134 GLY B O 1
ATOM 6538 N N . ALA B 1 141 ? 40.95474 22.74925 100.84904 1.000 42.70127 135 ALA B N 1
ATOM 6539 C CA . ALA B 1 141 ? 39.97341 22.96530 101.90475 1.000 38.96286 135 ALA B CA 1
ATOM 6540 C C . ALA B 1 141 ? 40.54506 23.68206 103.12199 1.000 42.96597 135 ALA B C 1
ATOM 6541 O O . ALA B 1 141 ? 39.84525 23.81782 104.12786 1.000 56.45246 135 ALA B O 1
ATOM 6543 N N . GLY B 1 142 ? 41.78127 24.15943 103.05836 1.000 43.84339 136 GLY B N 1
ATOM 6544 C CA . GLY B 1 142 ? 42.40409 24.87204 104.15629 1.000 46.10590 136 GLY B CA 1
ATOM 6545 C C . GLY B 1 142 ? 43.38810 24.01008 104.93522 1.000 48.81998 136 GLY B C 1
ATOM 6546 O O . GLY B 1 142 ? 43.48277 22.79059 104.76265 1.000 44.87836 136 GLY B O 1
ATOM 6547 N N . THR B 1 143 ? 44.10094 24.68234 105.85240 1.000 48.85564 137 THR B N 1
ATOM 6548 C CA . THR B 1 143 ? 45.22217 24.06517 106.56742 1.000 50.21660 137 THR B CA 1
ATOM 6549 C C . THR B 1 143 ? 44.79442 22.86341 107.40128 1.000 52.35000 137 THR B C 1
ATOM 6550 O O . THR B 1 143 ? 45.57603 21.91610 107.57816 1.000 52.58594 137 THR B O 1
ATOM 6554 N N . GLY B 1 144 ? 43.57595 22.88501 107.93580 1.000 48.43711 138 GLY B N 1
ATOM 6555 C CA . GLY B 1 144 ? 43.18380 21.85299 108.86964 1.000 51.21265 138 GLY B CA 1
ATOM 6556 C C . GLY B 1 144 ? 42.56876 20.61739 108.25305 1.000 54.03076 138 GLY B C 1
ATOM 6557 O O . GLY B 1 144 ? 42.42271 19.60254 108.94247 1.000 52.57630 138 GLY B O 1
ATOM 6558 N N . GLU B 1 145 ? 42.17644 20.67182 106.98468 1.000 40.64610 139 GLU B N 1
ATOM 6559 C CA . GLU B 1 145 ? 41.34671 19.60567 106.46702 1.000 44.50942 139 GLU B CA 1
ATOM 6560 C C . GLU B 1 145 ? 41.90463 19.03373 105.17391 1.000 41.47721 139 GLU B C 1
ATOM 6561 O O . GLU B 1 145 ? 42.52949 19.74681 104.38721 1.000 47.36041 139 GLU B O 1
ATOM 6567 N N . PRO B 1 146 ? 41.68725 17.74437 104.92983 1.000 45.16313 140 PRO B N 1
ATOM 6568 C CA . PRO B 1 146 ? 42.02725 17.14756 103.61804 1.000 38.54423 140 PRO B CA 1
ATOM 6569 C C . PRO B 1 146 ? 41.15925 17.71383 102.50647 1.000 39.10360 140 PRO B C 1
ATOM 6570 O O . PRO B 1 146 ? 40.07155 18.25145 102.76803 1.000 37.13643 140 PRO B O 1
ATOM 6574 N N . PRO B 1 147 ? 41.59737 17.60047 101.25007 1.000 37.84737 141 PRO B N 1
ATOM 6575 C CA . PRO B 1 147 ? 40.87066 18.25350 100.14629 1.000 34.90814 141 PRO B CA 1
ATOM 6576 C C . PRO B 1 147 ? 39.50291 17.64194 99.84206 1.000 31.92458 141 PRO B C 1
ATOM 6577 O O . PRO B 1 147 ? 39.29462 16.42997 99.93538 1.000 36.28232 141 PRO B O 1
ATOM 6581 N N . VAL B 1 148 ? 38.56224 18.52130 99.49000 1.000 30.88695 142 VAL B N 1
ATOM 6582 C CA . VAL B 1 148 ? 37.30501 18.11671 98.86912 1.000 32.45971 142 VAL B CA 1
ATOM 6583 C C . VAL B 1 148 ? 37.59744 17.43601 97.54136 1.000 33.05127 142 VAL B C 1
ATOM 6584 O O . VAL B 1 148 ? 38.51931 17.82033 96.81176 1.000 34.23815 142 VAL B O 1
ATOM 6588 N N . CYS B 1 149 ? 36.81984 16.40975 97.22571 1.000 32.19873 143 CYS B N 1
ATOM 6589 C CA . CYS B 1 149 ? 36.99795 15.64605 96.00335 1.000 26.89019 143 CYS B CA 1
ATOM 6590 C C . CYS B 1 149 ? 35.61604 15.28918 95.49530 1.000 30.32793 143 CYS B C 1
ATOM 6591 O O . CYS B 1 149 ? 34.78348 14.81094 96.26975 1.000 33.03916 143 CYS B O 1
ATOM 6594 N N . VAL B 1 150 ? 35.34361 15.61643 94.22952 1.000 31.96006 144 VAL B N 1
ATOM 6595 C CA . VAL B 1 150 ? 34.05320 15.36537 93.58778 1.000 25.63523 144 VAL B CA 1
ATOM 6596 C C . VAL B 1 150 ? 34.32336 14.49123 92.37687 1.000 32.84517 144 VAL B C 1
ATOM 6597 O O . VAL B 1 150 ? 35.06447 14.90172 91.47003 1.000 31.29353 144 VAL B O 1
ATOM 6601 N N . LEU B 1 151 ? 33.72245 13.30286 92.34272 1.000 28.39302 145 LEU B N 1
ATOM 6602 C CA . LEU B 1 151 ? 33.90857 12.39670 91.21717 1.000 27.65185 145 LEU B CA 1
ATOM 6603 C C . LEU B 1 151 ? 32.68882 12.42693 90.30240 1.000 30.39816 145 LEU B C 1
ATOM 6604 O O . LEU B 1 151 ? 31.54979 12.32758 90.76589 1.000 29.39824 145 LEU B O 1
ATOM 6609 N N . CYS B 1 152 ? 32.92895 12.56761 89.00158 1.000 32.05679 146 CYS B N 1
ATOM 6610 C CA . CYS B 1 152 ? 31.89687 12.34344 87.99934 1.000 30.72912 146 CYS B CA 1
ATOM 6611 C C . CYS B 1 152 ? 32.31121 11.05977 87.26244 1.000 32.80704 146 CYS B C 1
ATOM 6612 O O . CYS B 1 152 ? 33.22033 11.06319 86.41814 1.000 29.67663 146 CYS B O 1
ATOM 6615 N N . ALA B 1 153 ? 31.64188 9.95827 87.61169 1.000 30.37001 147 ALA B N 1
ATOM 6616 C CA . ALA B 1 153 ? 32.01757 8.63434 87.14678 1.000 33.73627 147 ALA B CA 1
ATOM 6617 C C . ALA B 1 153 ? 31.60176 8.42312 85.69691 1.000 39.68596 147 ALA B C 1
ATOM 6618 O O . ALA B 1 153 ? 30.42158 8.55267 85.34929 1.000 42.87252 147 ALA B O 1
ATOM 6620 N N . ALA B 1 154 ? 32.56651 8.04401 84.86537 1.000 37.78152 148 ALA B N 1
ATOM 6621 C CA . ALA B 1 154 ? 32.29398 7.77100 83.46349 1.000 39.46622 148 ALA B CA 1
ATOM 6622 C C . ALA B 1 154 ? 33.43386 6.94373 82.88486 1.000 35.50285 148 ALA B C 1
ATOM 6623 O O . ALA B 1 154 ? 34.57001 7.01081 83.35986 1.000 40.10771 148 ALA B O 1
ATOM 6625 N N . ARG B 1 155 ? 33.11219 6.14973 81.86354 1.000 39.31539 149 ARG B N 1
ATOM 6626 C CA . ARG B 1 155 ? 34.09153 5.31974 81.16208 1.000 37.71217 149 ARG B CA 1
ATOM 6627 C C . ARG B 1 155 ? 34.55890 6.10075 79.93622 1.000 38.36459 149 ARG B C 1
ATOM 6628 O O . ARG B 1 155 ? 33.84196 6.19250 78.94003 1.000 42.98010 149 ARG B O 1
ATOM 6636 N N . LEU B 1 156 ? 35.74451 6.70246 80.01820 1.000 36.94172 150 LEU B N 1
ATOM 6637 C CA . LEU B 1 156 ? 36.23922 7.53145 78.92684 1.000 38.07047 150 LEU B CA 1
ATOM 6638 C C . LEU B 1 156 ? 37.13750 6.72470 77.99647 1.000 39.94200 150 LEU B C 1
ATOM 6639 O O . LEU B 1 156 ? 37.95665 5.92407 78.44490 1.000 43.09506 150 LEU B O 1
ATOM 6644 N N . GLU B 1 157 ? 36.93406 6.89429 76.69297 1.000 38.25581 151 GLU B N 1
ATOM 6645 C CA . GLU B 1 157 ? 37.76347 6.25168 75.69670 1.000 34.15070 151 GLU B CA 1
ATOM 6646 C C . GLU B 1 157 ? 38.69767 7.27911 75.06081 1.000 36.38296 151 GLU B C 1
ATOM 6647 O O . GLU B 1 157 ? 38.75429 8.43949 75.49200 1.000 34.80623 151 GLU B O 1
ATOM 6653 N N . VAL B 1 158 ? 39.42800 6.85190 74.02438 1.000 26.72847 152 VAL B N 1
ATOM 6654 C CA . VAL B 1 158 ? 40.34748 7.73008 73.31664 1.000 23.70180 152 VAL B CA 1
ATOM 6655 C C . VAL B 1 158 ? 39.57302 8.55268 72.29340 1.000 31.52991 152 VAL B C 1
ATOM 6656 O O . VAL B 1 158 ? 39.57452 8.24863 71.09396 1.000 28.68807 152 VAL B O 1
ATOM 6660 N N . ARG B 1 159 ? 38.85594 9.57177 72.77086 1.000 33.08425 153 ARG B N 1
ATOM 6661 C CA . ARG B 1 159 ? 38.04273 10.43196 71.91532 1.000 30.87246 153 ARG B CA 1
ATOM 6662 C C . ARG B 1 159 ? 38.06608 11.83475 72.50698 1.000 29.32577 153 ARG B C 1
ATOM 6663 O O . ARG B 1 159 ? 38.62729 12.06322 73.58364 1.000 29.60262 153 ARG B O 1
ATOM 6671 N N . TRP B 1 160 ? 37.49755 12.78792 71.76940 1.000 25.79694 154 TRP B N 1
ATOM 6672 C CA . TRP B 1 160 ? 37.48374 14.16823 72.21794 1.000 22.97735 154 TRP B CA 1
ATOM 6673 C C . TRP B 1 160 ? 36.31534 14.39399 73.16929 1.000 29.09090 154 TRP B C 1
ATOM 6674 O O . TRP B 1 160 ? 35.16355 14.09383 72.83888 1.000 32.35583 154 TRP B O 1
ATOM 6685 N N . TYR B 1 161 ? 36.59863 14.96402 74.33532 1.000 29.84546 155 TYR B N 1
ATOM 6686 C CA . TYR B 1 161 ? 35.55312 15.32885 75.27832 1.000 26.26171 155 TYR B CA 1
ATOM 6687 C C . TYR B 1 161 ? 35.80976 16.74540 75.76311 1.000 25.93852 155 TYR B C 1
ATOM 6688 O O . TYR B 1 161 ? 36.96146 17.17010 75.89165 1.000 26.20661 155 TYR B O 1
ATOM 6697 N N . ASP B 1 162 ? 34.72368 17.46310 76.04832 1.000 26.18479 156 ASP B N 1
ATOM 6698 C CA . ASP B 1 162 ? 34.78328 18.65755 76.89089 1.000 29.62131 156 ASP B CA 1
ATOM 6699 C C . ASP B 1 162 ? 34.66193 18.23792 78.36019 1.000 30.59082 156 ASP B C 1
ATOM 6700 O O . ASP B 1 162 ? 33.78426 17.43772 78.71198 1.000 25.88897 156 ASP B O 1
ATOM 6705 N N . VAL B 1 163 ? 35.56820 18.73543 79.20319 1.000 27.80204 157 VAL B N 1
ATOM 6706 C CA . VAL B 1 163 ? 35.52705 18.48324 80.63826 1.000 25.13311 157 VAL B CA 1
ATOM 6707 C C . VAL B 1 163 ? 35.49885 19.82017 81.35535 1.000 29.31184 157 VAL B C 1
ATOM 6708 O O . VAL B 1 163 ? 36.03975 20.81582 80.86269 1.000 29.01869 157 VAL B O 1
ATOM 6712 N N . TRP B 1 164 ? 34.85701 19.84662 82.52067 1.000 26.65888 158 TRP B N 1
ATOM 6713 C CA . TRP B 1 164 ? 34.80269 21.08929 83.27196 1.000 29.17239 158 TRP B CA 1
ATOM 6714 C C . TRP B 1 164 ? 34.45425 20.82266 84.72326 1.000 28.00058 158 TRP B C 1
ATOM 6715 O O . TRP B 1 164 ? 34.06667 19.71846 85.10645 1.000 30.99369 158 TRP B O 1
ATOM 6726 N N . PHE B 1 165 ? 34.58637 21.87430 85.52364 1.000 30.51525 159 PHE B N 1
ATOM 6727 C CA . PHE B 1 165 ? 33.91043 21.98543 86.80374 1.000 25.24781 159 PHE B CA 1
ATOM 6728 C C . PHE B 1 165 ? 33.48704 23.43672 86.95530 1.000 26.76843 159 PHE B C 1
ATOM 6729 O O . PHE B 1 165 ? 34.11274 24.34253 86.39176 1.000 24.27542 159 PHE B O 1
ATOM 6737 N N . ALA B 1 166 ? 32.39756 23.64319 87.69720 1.000 31.93652 160 ALA B N 1
ATOM 6738 C CA . ALA B 1 166 ? 31.89823 24.97609 88.02064 1.000 28.02421 160 ALA B CA 1
ATOM 6739 C C . ALA B 1 166 ? 31.48651 25.01425 89.48728 1.000 30.83261 160 ALA B C 1
ATOM 6740 O O . ALA B 1 166 ? 30.64030 24.22421 89.91716 1.000 31.04330 160 ALA B O 1
ATOM 6742 N N . ILE B 1 167 ? 32.08153 25.93557 90.24327 1.000 31.24814 161 ILE B N 1
ATOM 6743 C CA . ILE B 1 167 ? 31.68179 26.24964 91.61252 1.000 34.45819 161 ILE B CA 1
ATOM 6744 C C . ILE B 1 167 ? 30.80547 27.49733 91.57264 1.000 36.89904 161 ILE B C 1
ATOM 6745 O O . ILE B 1 167 ? 31.26529 28.57220 91.17030 1.000 37.39489 161 ILE B O 1
ATOM 6750 N N . ASP B 1 168 ? 29.55172 27.37893 91.99441 1.000 34.03015 162 ASP B N 1
ATOM 6751 C CA . ASP B 1 168 ? 28.61777 28.50415 91.95792 1.000 38.23661 162 ASP B CA 1
ATOM 6752 C C . ASP B 1 168 ? 28.04511 28.77047 93.34687 1.000 40.20072 162 ASP B C 1
ATOM 6753 O O . ASP B 1 168 ? 27.15463 28.04266 93.80272 1.000 37.40527 162 ASP B O 1
ATOM 6758 N N . THR B 1 169 ? 28.50292 29.84850 93.99311 1.000 40.14718 163 THR B N 1
ATOM 6759 C CA . THR B 1 169 ? 28.08608 30.09625 95.37291 1.000 41.02813 163 THR B CA 1
ATOM 6760 C C . THR B 1 169 ? 26.60685 30.48502 95.46141 1.000 39.54364 163 THR B C 1
ATOM 6761 O O . THR B 1 169 ? 25.89190 30.00671 96.35087 1.000 44.72371 163 THR B O 1
ATOM 6765 N N . ALA B 1 170 ? 26.12941 31.32650 94.53977 1.000 36.89734 164 ALA B N 1
ATOM 6766 C CA . ALA B 1 170 ? 24.73493 31.77834 94.53278 1.000 36.27676 164 ALA B CA 1
ATOM 6767 C C . ALA B 1 170 ? 23.74429 30.62182 94.63883 1.000 37.61944 164 ALA B C 1
ATOM 6768 O O . ALA B 1 170 ? 22.75789 30.69269 95.38204 1.000 39.10111 164 ALA B O 1
ATOM 6770 N N . SER B 1 171 ? 23.95981 29.56494 93.86489 1.000 41.80084 165 SER B N 1
ATOM 6771 C CA . SER B 1 171 ? 23.10561 28.38931 93.93658 1.000 36.92638 165 SER B CA 1
ATOM 6772 C C . SER B 1 171 ? 23.68682 27.27742 94.79448 1.000 33.73816 165 SER B C 1
ATOM 6773 O O . SER B 1 171 ? 23.08135 26.20581 94.87674 1.000 36.70097 165 SER B O 1
ATOM 6776 N N . ASN B 1 172 ? 24.84802 27.49625 95.41498 1.000 34.19911 166 ASN B N 1
ATOM 6777 C CA . ASN B 1 172 ? 25.41747 26.55374 96.38365 1.000 40.92425 166 ASN B CA 1
ATOM 6778 C C . ASN B 1 172 ? 25.63979 25.16897 95.75863 1.000 36.24712 166 ASN B C 1
ATOM 6779 O O . ASN B 1 172 ? 25.32793 24.13185 96.34779 1.000 39.76724 166 ASN B O 1
ATOM 6784 N N . ARG B 1 173 ? 26.22910 25.14817 94.56576 1.000 35.61780 167 ARG B N 1
ATOM 6785 C CA . ARG B 1 173 ? 26.41164 23.89887 93.83975 1.000 38.68703 167 ARG B CA 1
ATOM 6786 C C . ARG B 1 173 ? 27.85342 23.78847 93.37342 1.000 37.29683 167 ARG B C 1
ATOM 6787 O O . ARG B 1 173 ? 28.48711 24.78170 93.00490 1.000 37.07678 167 ARG B O 1
ATOM 6795 N N . ILE B 1 174 ? 28.35712 22.56773 93.39262 1.000 33.51466 168 ILE B N 1
ATOM 6796 C CA . ILE B 1 174 ? 29.56275 22.18612 92.68210 1.000 33.81241 168 ILE B CA 1
ATOM 6797 C C . ILE B 1 174 ? 29.12269 21.24068 91.57902 1.000 32.00357 168 ILE B C 1
ATOM 6798 O O . ILE B 1 174 ? 28.36937 20.29334 91.84157 1.000 29.82401 168 ILE B O 1
ATOM 6803 N N . GLU B 1 175 ? 29.56881 21.51350 90.35123 1.000 31.68022 169 GLU B N 1
ATOM 6804 C CA . GLU B 1 175 ? 29.25907 20.72034 89.16676 1.000 28.27329 169 GLU B CA 1
ATOM 6805 C C . GLU B 1 175 ? 30.55156 20.24916 88.51523 1.000 29.77242 169 GLU B C 1
ATOM 6806 O O . GLU B 1 175 ? 31.45674 21.05409 88.27238 1.000 29.12567 169 GLU B O 1
ATOM 6812 N N . VAL B 1 176 ? 30.62594 18.95731 88.21080 1.000 30.61059 170 VAL B N 1
ATOM 6813 C CA . VAL B 1 176 ? 31.72699 18.36075 87.45650 1.000 27.87625 170 VAL B CA 1
ATOM 6814 C C . VAL B 1 176 ? 31.11874 17.56766 86.30644 1.000 26.66553 170 VAL B C 1
ATOM 6815 O O . VAL B 1 176 ? 30.19441 16.77871 86.51874 1.000 27.65228 170 VAL B O 1
ATOM 6819 N N . GLY B 1 177 ? 31.60069 17.78424 85.09219 1.000 28.88483 171 GLY B N 1
ATOM 6820 C CA . GLY B 1 177 ? 30.92270 17.21410 83.93663 1.000 30.74074 171 GLY B CA 1
ATOM 6821 C C . GLY B 1 177 ? 31.83349 16.88014 82.77624 1.000 31.09351 171 GLY B C 1
ATOM 6822 O O . GLY B 1 177 ? 32.86953 17.52119 82.56575 1.000 27.41529 171 GLY B O 1
ATOM 6823 N N . VAL B 1 178 ? 31.40519 15.89973 81.97929 1.000 29.65113 172 VAL B N 1
ATOM 6824 C CA . VAL B 1 178 ? 32.11975 15.50818 80.76966 1.000 29.39509 172 VAL B CA 1
ATOM 6825 C C . VAL B 1 178 ? 31.09680 15.19908 79.67646 1.000 27.47004 172 VAL B C 1
ATOM 6826 O O . VAL B 1 178 ? 30.10148 14.50777 79.92917 1.000 27.69253 172 VAL B O 1
ATOM 6830 N N . THR B 1 179 ? 31.33158 15.73803 78.46753 1.000 26.24255 173 THR B N 1
ATOM 6831 C CA . THR B 1 179 ? 30.47800 15.51128 77.29668 1.000 30.44567 173 THR B CA 1
ATOM 6832 C C . THR B 1 179 ? 31.33061 15.13390 76.08602 1.000 25.98370 173 THR B C 1
ATOM 6833 O O . THR B 1 179 ? 32.32737 15.79798 75.78391 1.000 22.44524 173 THR B O 1
ATOM 6837 N N . GLU B 1 180 ? 30.94496 14.05204 75.41483 1.000 29.42160 174 GLU B N 1
ATOM 6838 C CA . GLU B 1 180 ? 31.62805 13.62513 74.20140 1.000 29.49203 174 GLU B CA 1
ATOM 6839 C C . GLU B 1 180 ? 31.41497 14.65677 73.09421 1.000 31.70538 174 GLU B C 1
ATOM 6840 O O . GLU B 1 180 ? 30.28682 15.10292 72.85166 1.000 28.40240 174 GLU B O 1
ATOM 6846 N N . VAL B 1 181 ? 32.50627 15.04753 72.42793 1.000 29.67468 175 VAL B N 1
ATOM 6847 C CA . VAL B 1 181 ? 32.42919 16.13906 71.46023 1.000 31.97859 175 VAL B CA 1
ATOM 6848 C C . VAL B 1 181 ? 31.59644 15.75005 70.24214 1.000 34.42389 175 VAL B C 1
ATOM 6849 O O . VAL B 1 181 ? 30.78163 16.54202 69.75285 1.000 31.89024 175 VAL B O 1
ATOM 6853 N N . ASP B 1 182 ? 31.79183 14.54513 69.72116 1.000 30.73919 176 ASP B N 1
ATOM 6854 C CA . ASP B 1 182 ? 31.06181 14.11992 68.53055 1.000 33.60034 176 ASP B CA 1
ATOM 6855 C C . ASP B 1 182 ? 29.68475 13.61500 68.93547 1.000 40.61959 176 ASP B C 1
ATOM 6856 O O . ASP B 1 182 ? 29.52614 12.45811 69.33712 1.000 40.16550 176 ASP B O 1
ATOM 6861 N N . GLY B 1 183 ? 28.67188 14.46888 68.78382 1.000 39.19307 177 GLY B N 1
ATOM 6862 C CA . GLY B 1 183 ? 27.31522 14.06531 69.11322 1.000 40.99961 177 GLY B CA 1
ATOM 6863 C C . GLY B 1 183 ? 26.72715 13.01255 68.19655 1.000 43.26299 177 GLY B C 1
ATOM 6864 O O . GLY B 1 183 ? 25.72507 12.38470 68.56306 1.000 44.17113 177 GLY B O 1
ATOM 6865 N N . SER B 1 184 ? 27.35255 12.76308 67.04599 1.000 42.37187 178 SER B N 1
ATOM 6866 C CA . SER B 1 184 ? 26.74410 11.86457 66.07516 1.000 45.89226 178 SER B CA 1
ATOM 6867 C C . SER B 1 184 ? 27.02447 10.39845 66.36435 1.000 43.15243 178 SER B C 1
ATOM 6868 O O . SER B 1 184 ? 26.43378 9.54204 65.68810 1.000 41.43824 178 SER B O 1
ATOM 6871 N N . VAL B 1 185 ? 27.86686 10.07897 67.36065 1.000 36.26245 179 VAL B N 1
ATOM 6872 C CA . VAL B 1 185 ? 28.11352 8.66516 67.63243 1.000 37.77736 179 VAL B CA 1
ATOM 6873 C C . VAL B 1 185 ? 26.87243 8.05623 68.27821 1.000 40.60422 179 VAL B C 1
ATOM 6874 O O . VAL B 1 185 ? 25.97317 8.76056 68.76388 1.000 38.89470 179 VAL B O 1
ATOM 6878 N N . ALA B 1 186 ? 26.84088 6.72147 68.30184 1.000 36.16734 180 ALA B N 1
ATOM 6879 C CA . ALA B 1 186 ? 25.65474 6.00150 68.76184 1.000 40.28360 180 ALA B CA 1
ATOM 6880 C C . ALA B 1 186 ? 25.26128 6.41080 70.18081 1.000 44.90942 180 ALA B C 1
ATOM 6881 O O . ALA B 1 186 ? 24.14134 6.88237 70.41740 1.000 44.63352 180 ALA B O 1
ATOM 6883 N N . ALA B 1 187 ? 26.16588 6.23033 71.14605 1.000 39.62054 181 ALA B N 1
ATOM 6884 C CA . ALA B 1 187 ? 25.88134 6.52821 72.54790 1.000 43.79120 181 ALA B CA 1
ATOM 6885 C C . ALA B 1 187 ? 26.86368 7.59429 73.02088 1.000 40.49156 181 ALA B C 1
ATOM 6886 O O . ALA B 1 187 ? 27.88872 7.27646 73.64306 1.000 36.88136 181 ALA B O 1
ATOM 6888 N N . PRO B 1 188 ? 26.59176 8.86898 72.73567 1.000 40.30560 182 PRO B N 1
ATOM 6889 C CA . PRO B 1 188 ? 27.51595 9.92802 73.17484 1.000 35.38856 182 PRO B CA 1
ATOM 6890 C C . PRO B 1 188 ? 27.49330 10.05305 74.68544 1.000 36.77612 182 PRO B C 1
ATOM 6891 O O . PRO B 1 188 ? 26.43185 10.04346 75.30756 1.000 37.81289 182 PRO B O 1
ATOM 6895 N N . VAL B 1 189 ? 28.68331 10.15719 75.26875 1.000 38.68170 183 VAL B N 1
ATOM 6896 C CA . VAL B 1 189 ? 28.81896 10.28210 76.71071 1.000 37.03901 183 VAL B CA 1
ATOM 6897 C C . VAL B 1 189 ? 28.32513 11.65221 77.15852 1.000 36.60280 183 VAL B C 1
ATOM 6898 O O . VAL B 1 189 ? 28.69134 12.68399 76.57641 1.000 33.27978 183 VAL B O 1
ATOM 6902 N N . ARG B 1 190 ? 27.46356 11.66911 78.17754 1.000 36.20379 184 ARG B N 1
ATOM 6903 C CA . ARG B 1 190 ? 27.10730 12.91827 78.85275 1.000 34.85679 184 ARG B CA 1
ATOM 6904 C C . ARG B 1 190 ? 26.84321 12.58848 80.30931 1.000 37.51867 184 ARG B C 1
ATOM 6905 O O . ARG B 1 190 ? 25.81116 12.00082 80.62727 1.000 41.51337 184 ARG B O 1
ATOM 6913 N N . HIS B 1 191 ? 27.75798 12.96151 81.18775 1.000 37.30459 185 HIS B N 1
ATOM 6914 C CA . HIS B 1 191 ? 27.56641 12.75998 82.61203 1.000 30.73995 185 HIS B CA 1
ATOM 6915 C C . HIS B 1 191 ? 27.93896 14.02859 83.34793 1.000 30.75312 185 HIS B C 1
ATOM 6916 O O . HIS B 1 191 ? 28.81987 14.78947 82.92558 1.000 27.38889 185 HIS B O 1
ATOM 6923 N N . ARG B 1 192 ? 27.25994 14.23939 84.46596 1.000 31.58176 186 ARG B N 1
ATOM 6924 C CA . ARG B 1 192 ? 27.71839 15.22292 85.42556 1.000 32.39358 186 ARG B CA 1
ATOM 6925 C C . ARG B 1 192 ? 27.31723 14.78579 86.82544 1.000 36.54207 186 ARG B C 1
ATOM 6926 O O . ARG B 1 192 ? 26.39190 13.99071 87.03288 1.000 30.38776 186 ARG B O 1
ATOM 6934 N N . THR B 1 193 ? 28.03316 15.33248 87.78786 1.000 34.60425 187 THR B N 1
ATOM 6935 C CA . THR B 1 193 ? 27.77234 15.09552 89.18646 1.000 27.34187 187 THR B CA 1
ATOM 6936 C C . THR B 1 193 ? 27.51826 16.44581 89.83709 1.000 29.19139 187 THR B C 1
ATOM 6937 O O . THR B 1 193 ? 28.29648 17.38758 89.64138 1.000 27.40685 187 THR B O 1
ATOM 6941 N N . LEU B 1 194 ? 26.39835 16.55432 90.55103 1.000 28.43305 188 LEU B N 1
ATOM 6942 C CA . LEU B 1 194 ? 26.07593 17.72916 91.34435 1.000 24.03117 188 LEU B CA 1
ATOM 6943 C C . LEU B 1 194 ? 26.23531 17.42959 92.83154 1.000 36.66489 188 LEU B C 1
ATOM 6944 O O . LEU B 1 194 ? 25.73064 16.42216 93.34666 1.000 31.66955 188 LEU B O 1
ATOM 6949 N N . GLN B 1 195 ? 26.92012 18.33344 93.51420 1.000 36.23664 189 GLN B N 1
ATOM 6950 C CA . GLN B 1 195 ? 27.27157 18.21103 94.90895 1.000 30.32612 189 GLN B CA 1
ATOM 6951 C C . GLN B 1 195 ? 27.00025 19.56281 95.56654 1.000 40.65487 189 GLN B C 1
ATOM 6952 O O . GLN B 1 195 ? 27.21857 20.61130 94.95297 1.000 42.93476 189 GLN B O 1
ATOM 6958 N N . MET B 1 196 ? 26.49830 19.55690 96.79456 1.000 36.33487 190 MET B N 1
ATOM 6959 C CA . MET B 1 196 ? 26.18394 20.81779 97.45476 1.000 43.99473 190 MET B CA 1
ATOM 6960 C C . MET B 1 196 ? 27.45626 21.47855 98.00117 1.000 41.56281 190 MET B C 1
ATOM 6961 O O . MET B 1 196 ? 28.31750 20.81628 98.58737 1.000 44.38979 190 MET B O 1
ATOM 6966 N N . LEU B 1 197 ? 27.58365 22.79294 97.79404 1.000 38.58463 191 LEU B N 1
ATOM 6967 C CA . LEU B 1 197 ? 28.83603 23.48071 98.12598 1.000 45.19874 191 LEU B CA 1
ATOM 6968 C C . LEU B 1 197 ? 29.01145 23.68767 99.63628 1.000 46.66949 191 LEU B C 1
ATOM 6969 O O . LEU B 1 197 ? 30.02424 23.28012 100.20932 1.000 47.08494 191 LEU B O 1
ATOM 6974 N N . ASP B 1 198 ? 28.05514 24.37465 100.27297 1.000 47.22481 192 ASP B N 1
ATOM 6975 C CA . ASP B 1 198 ? 27.95386 24.58722 101.73232 1.000 59.63689 192 ASP B CA 1
ATOM 6976 C C . ASP B 1 198 ? 29.23812 25.10388 102.39571 1.000 56.86381 192 ASP B C 1
ATOM 6977 O O . ASP B 1 198 ? 29.76378 24.50229 103.33717 1.000 57.77078 192 ASP B O 1
ATOM 6982 N N . ALA B 1 199 ? 29.71592 26.25680 101.93174 1.000 54.18582 193 ALA B N 1
ATOM 6983 C CA . ALA B 1 199 ? 30.86478 26.90538 102.56184 1.000 61.68147 193 ALA B CA 1
ATOM 6984 C C . ALA B 1 199 ? 32.06053 25.96354 102.73561 1.000 62.08702 193 ALA B C 1
ATOM 6985 O O . ALA B 1 199 ? 32.98741 26.26892 103.49591 1.000 61.70501 193 ALA B O 1
ATOM 6987 N N . ARG B 1 200 ? 32.02319 24.79744 102.06127 1.000 63.29408 194 ARG B N 1
ATOM 6988 C CA . ARG B 1 200 ? 33.15934 23.89851 101.84174 1.000 62.97167 194 ARG B CA 1
ATOM 6989 C C . ARG B 1 200 ? 34.18025 24.45966 100.85273 1.000 62.02843 194 ARG B C 1
ATOM 6990 O O . ARG B 1 200 ? 35.17825 23.78171 100.57365 1.000 55.11336 194 ARG B O 1
ATOM 6998 N N . TRP B 1 201 ? 33.93234 25.65020 100.30361 1.000 60.85891 195 TRP B N 1
ATOM 6999 C CA . TRP B 1 201 ? 34.86806 26.36033 99.44692 1.000 50.65841 195 TRP B CA 1
ATOM 7000 C C . TRP B 1 201 ? 34.62525 27.84813 99.64782 1.000 49.88709 195 TRP B C 1
ATOM 7001 O O . TRP B 1 201 ? 33.47862 28.26954 99.81975 1.000 52.13712 195 TRP B O 1
ATOM 7012 N N . ARG B 1 202 ? 35.69965 28.64157 99.63714 1.000 48.17733 196 ARG B N 1
ATOM 7013 C CA . ARG B 1 202 ? 35.54771 30.08872 99.72846 1.000 50.51196 196 ARG B CA 1
ATOM 7014 C C . ARG B 1 202 ? 36.50246 30.80380 98.77700 1.000 48.18092 196 ARG B C 1
ATOM 7015 O O . ARG B 1 202 ? 37.54421 30.27243 98.37910 1.000 44.10078 196 ARG B O 1
ATOM 7023 N N . ALA B 1 203 ? 36.11569 32.03414 98.43433 1.000 48.20426 197 ALA B N 1
ATOM 7024 C CA . ALA B 1 203 ? 36.84293 32.85785 97.47937 1.000 45.84197 197 ALA B CA 1
ATOM 7025 C C . ALA B 1 203 ? 38.30331 33.00887 97.90928 1.000 51.24740 197 ALA B C 1
ATOM 7026 O O . ALA B 1 203 ? 38.58927 33.11227 99.10954 1.000 53.52885 197 ALA B O 1
ATOM 7028 N N . PRO B 1 204 ? 39.24937 32.99621 96.97487 1.000 49.24232 198 PRO B N 1
ATOM 7029 C CA . PRO B 1 204 ? 40.66533 32.96680 97.35663 1.000 44.12988 198 PRO B CA 1
ATOM 7030 C C . PRO B 1 204 ? 41.18039 34.31130 97.85251 1.000 49.87304 198 PRO B C 1
ATOM 7031 O O . PRO B 1 204 ? 40.68138 35.37430 97.47894 1.000 52.02027 198 PRO B O 1
ATOM 7035 N N . HIS B 1 205 ? 42.21337 34.24966 98.69697 1.000 51.69207 199 HIS B N 1
ATOM 7036 C CA . HIS B 1 205 ? 42.93831 35.42931 99.15752 1.000 51.08298 199 HIS B CA 1
ATOM 7037 C C . HIS B 1 205 ? 44.24169 35.56210 98.38470 1.000 45.66461 199 HIS B C 1
ATOM 7038 O O . HIS B 1 205 ? 44.78867 34.58399 97.87730 1.000 43.04022 199 HIS B O 1
ATOM 7045 N N . SER B 1 206 ? 44.75762 36.79100 98.34710 1.000 49.52165 200 SER B N 1
ATOM 7046 C CA . SER B 1 206 ? 45.97529 37.08608 97.59802 1.000 44.84560 200 SER B CA 1
ATOM 7047 C C . SER B 1 206 ? 47.11332 36.11747 97.93524 1.000 46.53487 200 SER B C 1
ATOM 7048 O O . SER B 1 206 ? 47.93254 35.79107 97.06668 1.000 46.69882 200 SER B O 1
ATOM 7051 N N . ASP B 1 207 ? 47.15318 35.59936 99.15994 1.000 43.32669 201 ASP B N 1
ATOM 7052 C CA . ASP B 1 207 ? 48.23349 34.69089 99.53151 1.000 44.54357 201 ASP B CA 1
ATOM 7053 C C . ASP B 1 207 ? 48.00681 33.25153 99.06389 1.000 45.14653 201 ASP B C 1
ATOM 7054 O O . ASP B 1 207 ? 48.92409 32.42769 99.18555 1.000 36.76651 201 ASP B O 1
ATOM 7059 N N . ASP B 1 208 ? 46.82491 32.92934 98.52594 1.000 43.11202 202 ASP B N 1
ATOM 7060 C CA . ASP B 1 208 ? 46.58956 31.62598 97.91011 1.000 45.39699 202 ASP B CA 1
ATOM 7061 C C . ASP B 1 208 ? 47.22403 31.48095 96.52319 1.000 38.33738 202 ASP B C 1
ATOM 7062 O O . ASP B 1 208 ? 47.07672 30.41562 95.92227 1.000 35.58747 202 ASP B O 1
ATOM 7067 N N . ALA B 1 209 ? 47.93097 32.49874 96.01798 1.000 35.87350 203 ALA B N 1
ATOM 7068 C CA . ALA B 1 209 ? 48.47530 32.46216 94.66122 1.000 40.46034 203 ALA B CA 1
ATOM 7069 C C . ALA B 1 209 ? 49.44751 31.30154 94.46514 1.000 37.46630 203 ALA B C 1
ATOM 7070 O O . ALA B 1 209 ? 50.15908 30.88784 95.38531 1.000 34.68314 203 ALA B O 1
ATOM 7072 N N . ALA B 1 210 ? 49.48106 30.79214 93.23367 1.000 35.33814 204 ALA B N 1
ATOM 7073 C CA . ALA B 1 210 ? 50.35203 29.68616 92.84556 1.000 37.34410 204 ALA B CA 1
ATOM 7074 C C . ALA B 1 210 ? 50.32330 29.55233 91.32895 1.000 31.72939 204 ALA B C 1
ATOM 7075 O O . ALA B 1 210 ? 49.45556 30.11186 90.64748 1.000 29.66343 204 ALA B O 1
ATOM 7077 N N . ASP B 1 211 ? 51.29555 28.81887 90.80690 1.000 30.82015 205 ASP B N 1
ATOM 7078 C CA . ASP B 1 211 ? 51.32868 28.58954 89.37380 1.000 25.80050 205 ASP B CA 1
ATOM 7079 C C . ASP B 1 211 ? 50.11832 27.77650 88.93818 1.000 28.20424 205 ASP B C 1
ATOM 7080 O O . ASP B 1 211 ? 49.58923 26.95237 89.68763 1.000 32.21787 205 ASP B O 1
ATOM 7085 N N . LEU B 1 212 ? 49.64816 28.05892 87.73090 1.000 28.49431 206 LEU B N 1
ATOM 7086 C CA . LEU B 1 212 ? 48.60399 27.27913 87.09093 1.000 28.50740 206 LEU B CA 1
ATOM 7087 C C . LEU B 1 212 ? 49.28631 26.33226 86.11026 1.000 29.15033 206 LEU B C 1
ATOM 7088 O O . LEU B 1 212 ? 50.03432 26.77690 85.23610 1.000 27.89334 206 LEU B O 1
ATOM 7093 N N . LEU B 1 213 ? 49.04273 25.03836 86.27429 1.000 28.25819 207 LEU B N 1
ATOM 7094 C CA . LEU B 1 213 ? 49.61354 23.98951 85.44824 1.000 24.59191 207 LEU B CA 1
ATOM 7095 C C . LEU B 1 213 ? 48.55704 23.40891 84.52015 1.000 27.89086 207 LEU B C 1
ATOM 7096 O O . LEU B 1 213 ? 47.37513 23.31009 84.87286 1.000 27.62210 207 LEU B O 1
ATOM 7101 N N . ILE B 1 214 ? 48.99753 23.00001 83.33527 1.000 23.92210 208 ILE B N 1
ATOM 7102 C CA . ILE B 1 214 ? 48.18165 22.19773 82.43263 1.000 24.05899 208 ILE B CA 1
ATOM 7103 C C . ILE B 1 214 ? 48.96138 20.92583 82.16601 1.000 23.28703 208 ILE B C 1
ATOM 7104 O O . ILE B 1 214 ? 50.13724 20.98624 81.78316 1.000 25.44129 208 ILE B O 1
ATOM 7109 N N . GLY B 1 215 ? 48.34007 19.77966 82.43239 1.000 23.06925 209 GLY B N 1
ATOM 7110 C CA . GLY B 1 215 ? 48.97140 18.51024 82.16141 1.000 20.85122 209 GLY B CA 1
ATOM 7111 C C . GLY B 1 215 ? 49.65284 17.84231 83.33567 1.000 26.53438 209 GLY B C 1
ATOM 7112 O O . GLY B 1 215 ? 50.19490 16.74075 83.15644 1.000 24.41039 209 GLY B O 1
ATOM 7113 N N . ALA B 1 216 ? 49.69103 18.48261 84.50848 1.000 23.13382 210 ALA B N 1
ATOM 7114 C CA . ALA B 1 216 ? 50.31526 17.89901 85.69524 1.000 27.59844 210 ALA B CA 1
ATOM 7115 C C . ALA B 1 216 ? 49.87096 18.69268 86.92814 1.000 29.74001 210 ALA B C 1
ATOM 7116 O O . ALA B 1 216 ? 49.23192 19.74481 86.81890 1.000 28.43625 210 ALA B O 1
ATOM 7118 N N . LEU B 1 217 ? 50.23576 18.17710 88.10669 1.000 29.29561 211 LEU B N 1
ATOM 7119 C CA . LEU B 1 217 ? 49.82008 18.71986 89.40289 1.000 31.47071 211 LEU B CA 1
ATOM 7120 C C . LEU B 1 217 ? 51.02073 18.86666 90.33025 1.000 32.77735 211 LEU B C 1
ATOM 7121 O O . LEU B 1 217 ? 51.83526 17.94577 90.44869 1.000 32.85498 211 LEU B O 1
ATOM 7126 N N . GLU B 1 218 ? 51.11955 20.00683 90.99455 1.000 36.51431 212 GLU B N 1
ATOM 7127 C CA . GLU B 1 218 ? 52.23946 20.32709 91.88465 1.000 37.74334 212 GLU B CA 1
ATOM 7128 C C . GLU B 1 218 ? 51.70058 20.39060 93.31450 1.000 35.74453 212 GLU B C 1
ATOM 7129 O O . GLU B 1 218 ? 51.20558 21.43211 93.75348 1.000 37.24951 212 GLU B O 1
ATOM 7135 N N . ASP B 1 219 ? 51.84423 19.28172 94.04231 1.000 43.43127 213 ASP B N 1
ATOM 7136 C CA . ASP B 1 219 ? 51.20232 19.01291 95.34301 1.000 45.05260 213 ASP B CA 1
ATOM 7137 C C . ASP B 1 219 ? 52.18326 18.96205 96.51071 1.000 36.18571 213 ASP B C 1
ATOM 7138 O O . ASP B 1 219 ? 53.17937 18.23662 96.46102 1.000 37.03693 213 ASP B O 1
ATOM 7143 N N . ARG B 1 223 ? 55.79217 17.48284 91.59046 1.000 35.67618 217 ARG B N 1
ATOM 7144 C CA . ARG B 1 223 ? 54.96221 17.31655 90.39368 1.000 33.45952 217 ARG B CA 1
ATOM 7145 C C . ARG B 1 223 ? 54.57811 15.88231 90.09181 1.000 30.99585 217 ARG B C 1
ATOM 7146 O O . ARG B 1 223 ? 55.43363 14.99845 90.05536 1.000 25.50428 217 ARG B O 1
ATOM 7154 N N . ARG B 1 224 ? 53.28099 15.65934 89.87102 1.000 29.45001 218 ARG B N 1
ATOM 7155 C CA . ARG B 1 224 ? 52.76571 14.31619 89.63441 1.000 28.40951 218 ARG B CA 1
ATOM 7156 C C . ARG B 1 224 ? 51.55641 14.38333 88.70020 1.000 28.28273 218 ARG B C 1
ATOM 7157 O O . ARG B 1 224 ? 51.14349 15.46307 88.25778 1.000 25.55401 218 ARG B O 1
ATOM 7165 N N . ALA B 1 225 ? 50.96717 13.21138 88.42893 1.000 21.98029 219 ALA B N 1
ATOM 7166 C CA . ALA B 1 225 ? 49.76560 13.10380 87.59426 1.000 26.46352 219 ALA B CA 1
ATOM 7167 C C . ALA B 1 225 ? 49.97667 13.71680 86.19910 1.000 23.13151 219 ALA B C 1
ATOM 7168 O O . ALA B 1 225 ? 49.17190 14.50939 85.70302 1.000 20.74523 219 ALA B O 1
ATOM 7170 N N . HIS B 1 226 ? 51.07929 13.34039 85.55867 1.000 25.42718 220 HIS B N 1
ATOM 7171 C CA . HIS B 1 226 ? 51.34807 13.82378 84.20801 1.000 23.16574 220 HIS B CA 1
ATOM 7172 C C . HIS B 1 226 ? 50.32577 13.28427 83.20942 1.000 23.21536 220 HIS B C 1
ATOM 7173 O O . HIS B 1 226 ? 50.05908 12.07982 83.15602 1.000 22.65799 220 HIS B O 1
ATOM 7180 N N . PHE B 1 227 ? 49.76492 14.18302 82.40445 1.000 21.18971 221 PHE B N 1
ATOM 7181 C CA . PHE B 1 227 ? 48.68557 13.82371 81.49363 1.000 22.02866 221 PHE B CA 1
ATOM 7182 C C . PHE B 1 227 ? 49.21163 13.13965 80.22894 1.000 25.56913 221 PHE B C 1
ATOM 7183 O O . PHE B 1 227 ? 50.26838 13.50164 79.69819 1.000 25.75798 221 PHE B O 1
ATOM 7191 N N . ASN B 1 228 ? 48.45721 12.15007 79.73853 1.000 27.66019 222 ASN B N 1
ATOM 7192 C CA . ASN B 1 228 ? 48.72547 11.50917 78.45083 1.000 25.84821 222 ASN B CA 1
ATOM 7193 C C . ASN B 1 228 ? 47.58113 11.79926 77.49126 1.000 26.80097 222 ASN B C 1
ATOM 7194 O O . ASN B 1 228 ? 46.43016 11.44473 77.76380 1.000 25.50432 222 ASN B O 1
ATOM 7199 N N . GLY B 1 229 ? 47.90898 12.40877 76.35217 1.000 28.05387 223 GLY B N 1
ATOM 7200 C CA . GLY B 1 229 ? 46.94316 12.69350 75.31597 1.000 23.94099 223 GLY B CA 1
ATOM 7201 C C . GLY B 1 229 ? 46.96337 14.15417 74.93715 1.000 25.66678 223 GLY B C 1
ATOM 7202 O O . GLY B 1 229 ? 47.87811 14.91242 75.28780 1.000 27.88574 223 GLY B O 1
ATOM 7203 N N . GLN B 1 230 ? 45.94234 14.56168 74.20010 1.000 23.27762 224 GLN B N 1
ATOM 7204 C CA . GLN B 1 230 ? 45.86409 15.91605 73.68768 1.000 19.98936 224 GLN B CA 1
ATOM 7205 C C . GLN B 1 230 ? 44.97175 16.77594 74.57348 1.000 24.34349 224 GLN B C 1
ATOM 7206 O O . GLN B 1 230 ? 43.90224 16.34538 75.02537 1.000 19.84589 224 GLN B O 1
ATOM 7212 N N . ILE B 1 231 ? 45.41224 18.00349 74.79002 1.000 22.73860 225 ILE B N 1
ATOM 7213 C CA . ILE B 1 231 ? 44.63399 19.02184 75.46641 1.000 20.88245 225 ILE B CA 1
ATOM 7214 C C . ILE B 1 231 ? 44.51233 20.20833 74.52244 1.000 19.20711 225 ILE B C 1
ATOM 7215 O O . ILE B 1 231 ? 45.47700 20.57383 73.84517 1.000 19.39472 225 ILE B O 1
ATOM 7220 N N . GLU B 1 232 ? 43.33008 20.81418 74.49361 1.000 22.75340 226 GLU B N 1
ATOM 7221 C CA . GLU B 1 232 ? 43.01090 21.89422 73.57654 1.000 20.44948 226 GLU B CA 1
ATOM 7222 C C . GLU B 1 232 ? 42.10593 22.89146 74.28345 1.000 22.51879 226 GLU B C 1
ATOM 7223 O O . GLU B 1 232 ? 41.11724 22.50234 74.91443 1.000 26.62088 226 GLU B O 1
ATOM 7229 N N . ALA B 1 233 ? 42.44709 24.15834 74.17835 1.000 22.22067 227 ALA B N 1
ATOM 7230 C CA . ALA B 1 233 ? 41.62671 25.29384 74.60760 1.000 24.83314 227 ALA B CA 1
ATOM 7231 C C . ALA B 1 233 ? 41.24797 25.20939 76.08364 1.000 27.80861 227 ALA B C 1
ATOM 7232 O O . ALA B 1 233 ? 40.06043 25.32625 76.42308 1.000 25.35278 227 ALA B O 1
ATOM 7234 N N . PRO B 1 234 ? 42.21263 25.02592 76.99087 1.000 28.65329 228 PRO B N 1
ATOM 7235 C CA . PRO B 1 234 ? 41.89457 25.19252 78.40873 1.000 26.36935 228 PRO B CA 1
ATOM 7236 C C . PRO B 1 234 ? 41.53420 26.63928 78.67277 1.000 29.40055 228 PRO B C 1
ATOM 7237 O O . PRO B 1 234 ? 41.93981 27.54689 77.94024 1.000 33.63647 228 PRO B O 1
ATOM 7241 N N . PHE B 1 235 ? 40.75627 26.84749 79.72602 1.000 30.67076 229 PHE B N 1
ATOM 7242 C CA . PHE B 1 235 ? 40.34655 28.18711 80.12465 1.000 27.97620 229 PHE B CA 1
ATOM 7243 C C . PHE B 1 235 ? 39.94588 28.16040 81.58988 1.000 28.78041 229 PHE B C 1
ATOM 7244 O O . PHE B 1 235 ? 39.65385 27.10487 82.15931 1.000 30.56496 229 PHE B O 1
ATOM 7252 N N . VAL B 1 236 ? 39.92820 29.34537 82.18651 1.000 33.20867 230 VAL B N 1
ATOM 7253 C CA . VAL B 1 236 ? 39.50089 29.56006 83.56309 1.000 25.37507 230 VAL B CA 1
ATOM 7254 C C . VAL B 1 236 ? 38.62742 30.80285 83.58806 1.000 30.66788 230 VAL B C 1
ATOM 7255 O O . VAL B 1 236 ? 39.02212 31.84375 83.05941 1.000 34.33986 230 VAL B O 1
ATOM 7259 N N . ALA B 1 237 ? 37.46022 30.71831 84.21600 1.000 36.14507 231 ALA B N 1
ATOM 7260 C CA . ALA B 1 237 ? 36.62111 31.89344 84.41475 1.000 39.73525 231 ALA B CA 1
ATOM 7261 C C . ALA B 1 237 ? 36.24315 32.02931 85.88337 1.000 41.93003 231 ALA B C 1
ATOM 7262 O O . ALA B 1 237 ? 36.24180 31.05424 86.63742 1.000 38.63736 231 ALA B O 1
ATOM 7264 N N . ASP B 1 238 ? 35.94710 33.24809 86.29963 1.000 44.16468 232 ASP B N 1
ATOM 7265 C CA . ASP B 1 238 ? 35.49204 33.41781 87.66202 1.000 45.18670 232 ASP B CA 1
ATOM 7266 C C . ASP B 1 238 ? 34.00557 33.71714 87.61977 1.000 45.63931 232 ASP B C 1
ATOM 7267 O O . ASP B 1 238 ? 33.36568 33.76527 88.66023 1.000 49.79424 232 ASP B O 1
ATOM 7272 N N . GLU B 1 251 ? 20.32349 19.03353 77.17338 1.000 54.59781 245 GLU B N 1
ATOM 7273 C CA . GLU B 1 251 ? 19.89494 19.63806 78.44003 1.000 57.03694 245 GLU B CA 1
ATOM 7274 C C . GLU B 1 251 ? 20.93160 20.68155 78.91715 1.000 60.28574 245 GLU B C 1
ATOM 7275 O O . GLU B 1 251 ? 20.88492 21.84625 78.49974 1.000 58.27791 245 GLU B O 1
ATOM 7281 N N . TYR B 1 252 ? 21.85919 20.25619 79.77881 1.000 50.09952 246 TYR B N 1
ATOM 7282 C CA . TYR B 1 252 ? 23.01248 21.03495 80.19648 1.000 44.25528 246 TYR B CA 1
ATOM 7283 C C . TYR B 1 252 ? 24.16138 20.82890 79.20995 1.000 45.28805 246 TYR B C 1
ATOM 7284 O O . TYR B 1 252 ? 24.25755 19.79860 78.53539 1.000 45.14446 246 TYR B O 1
ATOM 7293 N N . ALA B 1 253 ? 25.04958 21.81661 79.13978 1.000 39.28593 247 ALA B N 1
ATOM 7294 C CA . ALA B 1 253 ? 26.15682 21.74904 78.19762 1.000 40.96147 247 ALA B CA 1
ATOM 7295 C C . ALA B 1 253 ? 27.44470 22.16539 78.88678 1.000 34.19382 247 ALA B C 1
ATOM 7296 O O . ALA B 1 253 ? 27.43617 22.89169 79.88114 1.000 31.17558 247 ALA B O 1
ATOM 7298 N N . ALA B 1 254 ? 28.55171 21.71788 78.31377 1.000 30.65709 248 ALA B N 1
ATOM 7299 C CA . ALA B 1 254 ? 29.86189 22.07433 78.81956 1.000 25.84271 248 ALA B CA 1
ATOM 7300 C C . ALA B 1 254 ? 30.12859 23.55871 78.59649 1.000 31.14745 248 ALA B C 1
ATOM 7301 O O . ALA B 1 254 ? 29.94019 24.06033 77.48107 1.000 33.37734 248 ALA B O 1
ATOM 7303 N N . PRO B 1 255 ? 30.59991 24.28335 79.60155 1.000 33.03669 249 PRO B N 1
ATOM 7304 C CA . PRO B 1 255 ? 31.00626 25.66470 79.36420 1.000 33.50906 249 PRO B CA 1
ATOM 7305 C C . PRO B 1 255 ? 32.31382 25.69334 78.59900 1.000 34.66407 249 PRO B C 1
ATOM 7306 O O . PRO B 1 255 ? 33.17666 24.82589 78.76030 1.000 37.62104 249 PRO B O 1
ATOM 7310 N N . ARG B 1 256 ? 32.44932 26.69502 77.74190 1.000 33.33848 250 ARG B N 1
ATOM 7311 C CA . ARG B 1 256 ? 33.67454 26.89938 76.98708 1.000 34.23176 250 ARG B CA 1
ATOM 7312 C C . ARG B 1 256 ? 34.02817 28.37246 77.05034 1.000 33.26980 250 ARG B C 1
ATOM 7313 O O . ARG B 1 256 ? 33.23452 29.19492 77.50906 1.000 38.11676 250 ARG B O 1
ATOM 7321 N N . ALA B 1 257 ? 35.25028 28.69280 76.62044 1.000 29.50148 251 ALA B N 1
ATOM 7322 C CA . ALA B 1 257 ? 35.72167 30.07249 76.69606 1.000 34.44320 251 ALA B CA 1
ATOM 7323 C C . ALA B 1 257 ? 34.77297 31.02401 75.97240 1.000 35.85056 251 ALA B C 1
ATOM 7324 O O . ALA B 1 257 ? 34.48194 32.11661 76.46971 1.000 34.56927 251 ALA B O 1
ATOM 7326 N N . SER B 1 258 ? 34.22791 30.60090 74.82598 1.000 38.57908 252 SER B N 1
ATOM 7327 C CA . SER B 1 258 ? 33.34392 31.46881 74.05153 1.000 41.51706 252 SER B CA 1
ATOM 7328 C C . SER B 1 258 ? 32.05172 31.80786 74.78674 1.000 39.46539 252 SER B C 1
ATOM 7329 O O . SER B 1 258 ? 31.33759 32.71448 74.35723 1.000 39.58863 252 SER B O 1
ATOM 7332 N N . ASP B 1 259 ? 31.73362 31.10301 75.87044 1.000 43.14773 253 ASP B N 1
ATOM 7333 C CA . ASP B 1 259 ? 30.51329 31.34415 76.62694 1.000 41.67705 253 ASP B CA 1
ATOM 7334 C C . ASP B 1 259 ? 30.60186 32.54258 77.55040 1.000 42.47316 253 ASP B C 1
ATOM 7335 O O . ASP B 1 259 ? 29.57455 32.93378 78.11497 1.000 45.23009 253 ASP B O 1
ATOM 7340 N N . PHE B 1 260 ? 31.77900 33.14452 77.69518 1.000 43.86922 254 PHE B N 1
ATOM 7341 C CA . PHE B 1 260 ? 32.04660 34.11162 78.74780 1.000 39.06845 254 PHE B CA 1
ATOM 7342 C C . PHE B 1 260 ? 32.31616 35.50202 78.18638 1.000 45.60898 254 PHE B C 1
ATOM 7343 O O . PHE B 1 260 ? 32.94420 35.64851 77.13053 1.000 46.09661 254 PHE B O 1
ATOM 7351 N N . SER B 1 261 ? 31.84901 36.52484 78.90480 1.000 46.03375 255 SER B N 1
ATOM 7352 C CA . SER B 1 261 ? 32.36414 37.86610 78.67288 1.000 56.40741 255 SER B CA 1
ATOM 7353 C C . SER B 1 261 ? 33.82605 37.89310 79.10130 1.000 57.50186 255 SER B C 1
ATOM 7354 O O . SER B 1 261 ? 34.18820 37.32835 80.14032 1.000 56.04433 255 SER B O 1
ATOM 7357 N N . THR B 1 262 ? 34.66557 38.57912 78.31741 1.000 55.72985 256 THR B N 1
ATOM 7358 C CA . THR B 1 262 ? 36.10708 38.42260 78.50164 1.000 57.42666 256 THR B CA 1
ATOM 7359 C C . THR B 1 262 ? 36.63149 39.04337 79.80075 1.000 58.91341 256 THR B C 1
ATOM 7360 O O . THR B 1 262 ? 37.75507 38.71289 80.21290 1.000 55.90287 256 THR B O 1
ATOM 7364 N N . ASP B 1 263 ? 35.85638 39.89334 80.47843 1.000 53.32144 257 ASP B N 1
ATOM 7365 C CA . ASP B 1 263 ? 36.27483 40.34221 81.80072 1.000 55.92479 257 ASP B CA 1
ATOM 7366 C C . ASP B 1 263 ? 35.80864 39.39464 82.91136 1.000 61.98553 257 ASP B C 1
ATOM 7367 O O . ASP B 1 263 ? 36.17475 39.58339 84.08107 1.000 60.49338 257 ASP B O 1
ATOM 7372 N N . ALA B 1 264 ? 35.00672 38.38636 82.57415 1.000 57.11180 258 ALA B N 1
ATOM 7373 C CA . ALA B 1 264 ? 34.78848 37.25984 83.46488 1.000 52.87242 258 ALA B CA 1
ATOM 7374 C C . ALA B 1 264 ? 35.75909 36.12374 83.16867 1.000 52.71214 258 ALA B C 1
ATOM 7375 O O . ALA B 1 264 ? 35.83917 35.17517 83.95731 1.000 49.31805 258 ALA B O 1
ATOM 7377 N N . LEU B 1 265 ? 36.46602 36.19764 82.03443 1.000 48.09889 259 LEU B N 1
ATOM 7378 C CA . LEU B 1 265 ? 37.45630 35.20784 81.63171 1.000 40.42813 259 LEU B CA 1
ATOM 7379 C C . LEU B 1 265 ? 38.78347 35.50094 82.31804 1.000 37.52490 259 LEU B C 1
ATOM 7380 O O . LEU B 1 265 ? 39.36035 36.57768 82.13332 1.000 37.23716 259 LEU B O 1
ATOM 7385 N N . TYR B 1 266 ? 39.27037 34.53565 83.09799 1.000 35.23117 260 TYR B N 1
ATOM 7386 C CA . TYR B 1 266 ? 40.55811 34.65194 83.77765 1.000 31.39560 260 TYR B CA 1
ATOM 7387 C C . TYR B 1 266 ? 41.73105 34.34948 82.83505 1.000 33.05713 260 TYR B C 1
ATOM 7388 O O . TYR B 1 266 ? 42.82343 34.91872 82.98444 1.000 31.83848 260 TYR B O 1
ATOM 7397 N N . ALA B 1 267 ? 41.52874 33.42504 81.89556 1.000 27.40045 261 ALA B N 1
ATOM 7398 C CA . ALA B 1 267 ? 42.51135 33.02913 80.89204 1.000 29.97360 261 ALA B CA 1
ATOM 7399 C C . ALA B 1 267 ? 41.85060 32.04339 79.94019 1.000 29.13393 261 ALA B C 1
ATOM 7400 O O . ALA B 1 267 ? 41.03595 31.22482 80.36932 1.000 28.62914 261 ALA B O 1
ATOM 7402 N N . ALA B 1 268 ? 42.17447 32.12369 78.65485 1.000 27.34878 262 ALA B N 1
ATOM 7403 C CA . ALA B 1 268 ? 41.74253 31.13649 77.66830 1.000 28.86110 262 ALA B CA 1
ATOM 7404 C C . ALA B 1 268 ? 42.90003 30.96393 76.70506 1.000 32.99506 262 ALA B C 1
ATOM 7405 O O . ALA B 1 268 ? 43.24666 31.90684 75.98644 1.000 34.24988 262 ALA B O 1
ATOM 7407 N N . TRP B 1 269 ? 43.51383 29.78734 76.70848 1.000 30.24794 263 TRP B N 1
ATOM 7408 C CA . TRP B 1 269 ? 44.71160 29.55778 75.92211 1.000 27.29025 263 TRP B CA 1
ATOM 7409 C C . TRP B 1 269 ? 44.35909 28.97143 74.55236 1.000 31.50754 263 TRP B C 1
ATOM 7410 O O . TRP B 1 269 ? 43.49484 28.09177 74.42880 1.000 24.66509 263 TRP B O 1
ATOM 7421 N N . ASP B 1 270 ? 45.02092 29.49130 73.51676 1.000 30.56734 264 ASP B N 1
ATOM 7422 C CA . ASP B 1 270 ? 44.90447 28.97789 72.15533 1.000 24.69011 264 ASP B CA 1
ATOM 7423 C C . ASP B 1 270 ? 46.24747 28.35162 71.80983 1.000 26.23689 264 ASP B C 1
ATOM 7424 O O . ASP B 1 270 ? 47.24677 29.06131 71.62242 1.000 26.81455 264 ASP B O 1
ATOM 7429 N N . PHE B 1 271 ? 46.27091 27.01938 71.76305 1.000 25.11590 265 PHE B N 1
ATOM 7430 C CA . PHE B 1 271 ? 47.50429 26.29616 71.49564 1.000 26.04974 265 PHE B CA 1
ATOM 7431 C C . PHE B 1 271 ? 47.97307 26.45751 70.04919 1.000 27.80864 265 PHE B C 1
ATOM 7432 O O . PHE B 1 271 ? 49.13143 26.14434 69.75444 1.000 24.38585 265 PHE B O 1
ATOM 7440 N N . ALA B 1 272 ? 47.11487 26.96721 69.15039 1.000 31.51052 266 ALA B N 1
ATOM 7441 C CA . ALA B 1 272 ? 47.50928 27.17528 67.75832 1.000 28.08763 266 ALA B CA 1
ATOM 7442 C C . ALA B 1 272 ? 48.52526 28.29984 67.60163 1.000 28.17439 266 ALA B C 1
ATOM 7443 O O . ALA B 1 272 ? 49.22199 28.34386 66.59054 1.000 29.70612 266 ALA B O 1
ATOM 7445 N N . ARG B 1 273 ? 48.65891 29.19076 68.57447 1.000 29.67660 267 ARG B N 1
ATOM 7446 C CA . ARG B 1 273 ? 49.64902 30.25144 68.45514 1.000 23.13274 267 ARG B CA 1
ATOM 7447 C C . ARG B 1 273 ? 51.02611 29.76431 68.90398 1.000 28.08578 267 ARG B C 1
ATOM 7448 O O . ARG B 1 273 ? 51.18611 29.24705 70.01972 1.000 26.83409 267 ARG B O 1
ATOM 7456 N N . GLY B 1 274 ? 52.02320 29.94470 68.03919 1.000 27.56886 268 GLY B N 1
ATOM 7457 C CA . GLY B 1 274 ? 53.3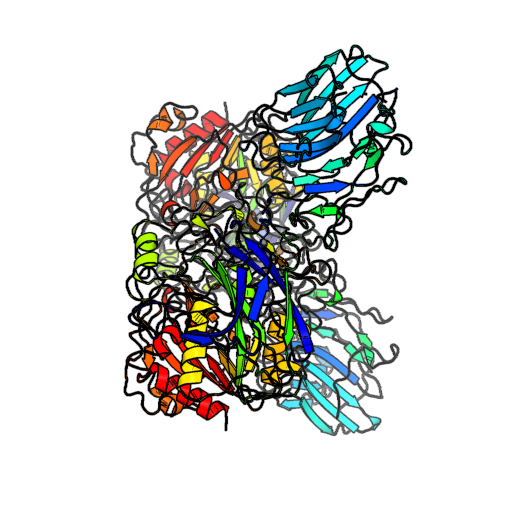9427 29.62824 68.39885 1.000 23.78284 268 GLY B CA 1
ATOM 7458 C C . GLY B 1 274 ? 53.70350 28.14926 68.39186 1.000 27.82006 268 GLY B C 1
ATOM 7459 O O . GLY B 1 274 ? 54.46305 27.66606 69.25074 1.000 30.00285 268 GLY B O 1
ATOM 7460 N N . ILE B 1 275 ? 53.14097 27.41806 67.42820 1.000 28.00847 269 ILE B N 1
ATOM 7461 C CA . ILE B 1 275 ? 53.26646 25.96794 67.35833 1.000 26.08369 269 ILE B CA 1
ATOM 7462 C C . ILE B 1 275 ? 54.72277 25.53817 67.27011 1.000 24.43557 269 ILE B C 1
ATOM 7463 O O . ILE B 1 275 ? 55.08640 24.45411 67.74036 1.000 24.64559 269 ILE B O 1
ATOM 7468 N N . ASP B 1 276 ? 55.58972 26.39212 66.73087 1.000 26.26447 270 ASP B N 1
ATOM 7469 C CA . ASP B 1 276 ? 57.01924 26.11595 66.69500 1.000 27.28860 270 ASP B CA 1
ATOM 7470 C C . ASP B 1 276 ? 57.77055 26.70370 67.89277 1.000 28.56153 270 ASP B C 1
ATOM 7471 O O . ASP B 1 276 ? 59.00134 26.85764 67.82721 1.000 30.08834 270 ASP B O 1
ATOM 7476 N N . THR B 1 277 ? 57.07023 27.02430 68.98356 1.000 29.68085 271 THR B N 1
ATOM 7477 C CA . THR B 1 277 ? 57.70728 27.54795 70.19303 1.000 29.94033 271 THR B CA 1
ATOM 7478 C C . THR B 1 277 ? 57.32095 26.68711 71.39127 1.000 31.44426 271 THR B C 1
ATOM 7479 O O . THR B 1 277 ? 56.53110 25.73424 71.28072 1.000 27.80802 271 THR B O 1
ATOM 7483 N N . LEU B 1 278 ? 57.87856 27.05218 72.55039 1.000 26.60783 272 LEU B N 1
ATOM 7484 C CA . LEU B 1 278 ? 57.53815 26.44230 73.82358 1.000 26.69785 272 LEU B CA 1
ATOM 7485 C C . LEU B 1 278 ? 56.55920 27.29509 74.63441 1.000 32.30527 272 LEU B C 1
ATOM 7486 O O . LEU B 1 278 ? 56.40251 27.06817 75.83913 1.000 29.67991 272 LEU B O 1
ATOM 7491 N N . LYS B 1 279 ? 55.91791 28.28173 74.01412 1.000 29.34582 273 LYS B N 1
ATOM 7492 C CA . LYS B 1 279 ? 55.06251 29.23575 74.71210 1.000 27.78057 273 LYS B CA 1
ATOM 7493 C C . LYS B 1 279 ? 53.60383 28.93330 74.39518 1.000 27.02804 273 LYS B C 1
ATOM 7494 O O . LYS B 1 279 ? 53.26789 28.60712 73.25427 1.000 29.04099 273 LYS B O 1
ATOM 7500 N N . ILE B 1 280 ? 52.73127 29.00920 75.39855 1.000 27.29612 274 ILE B N 1
ATOM 7501 C CA . ILE B 1 280 ? 51.29726 28.86670 75.16915 1.000 27.04447 274 ILE B CA 1
ATOM 7502 C C . ILE B 1 280 ? 50.63718 30.20215 75.46152 1.000 26.35203 274 ILE B C 1
ATOM 7503 O O . ILE B 1 280 ? 50.83630 30.78468 76.53326 1.000 29.27041 274 ILE B O 1
ATOM 7508 N N . ALA B 1 281 ? 49.86164 30.68671 74.49458 1.000 27.11964 275 ALA B N 1
ATOM 7509 C CA . ALA B 1 281 ? 49.36343 32.04785 74.50148 1.000 26.85859 275 ALA B CA 1
ATOM 7510 C C . ALA B 1 281 ? 47.97261 32.11871 75.12931 1.000 31.89607 275 ALA B C 1
ATOM 7511 O O . ALA B 1 281 ? 47.06665 31.34870 74.76829 1.000 28.35136 275 ALA B O 1
ATOM 7513 N N . ASP B 1 282 ? 47.81681 33.05774 76.06370 1.000 26.53013 276 ASP B N 1
ATOM 7514 C CA . ASP B 1 282 ? 46.52482 33.44659 76.60927 1.000 28.42593 276 ASP B CA 1
ATOM 7515 C C . ASP B 1 282 ? 45.96594 34.53973 75.71798 1.000 29.20766 276 ASP B C 1
ATOM 7516 O O . ASP B 1 282 ? 46.66888 35.50586 75.41035 1.000 30.53622 276 ASP B O 1
ATOM 7521 N N . THR B 1 283 ? 44.71094 34.38236 75.30254 1.000 33.46269 277 THR B N 1
ATOM 7522 C CA . THR B 1 283 ? 44.07040 35.30871 74.38344 1.000 32.83785 277 THR B CA 1
ATOM 7523 C C . THR B 1 283 ? 43.25529 36.38410 75.09135 1.000 36.86203 277 THR B C 1
ATOM 7524 O O . THR B 1 283 ? 42.72062 37.26526 74.41794 1.000 43.56677 277 THR B O 1
ATOM 7528 N N . THR B 1 284 ? 43.14143 36.35003 76.41443 1.000 30.56959 278 THR B N 1
ATOM 7529 C CA . THR B 1 284 ? 42.47746 37.45850 77.09934 1.000 34.78805 278 THR B CA 1
ATOM 7530 C C . THR B 1 284 ? 43.45055 38.61887 77.27479 1.000 33.73627 278 THR B C 1
ATOM 7531 O O . THR B 1 284 ? 44.66822 38.43768 77.20367 1.000 31.30576 278 THR B O 1
ATOM 7535 N N . PRO B 1 285 ? 42.94548 39.82626 77.53753 1.000 33.93955 279 PRO B N 1
ATOM 7536 C CA . PRO B 1 285 ? 43.86238 40.93974 77.84863 1.000 31.47328 279 PRO B CA 1
ATOM 7537 C C . PRO B 1 285 ? 44.72950 40.68868 79.08825 1.000 33.28700 279 PRO B C 1
ATOM 7538 O O . PRO B 1 285 ? 45.64586 41.48391 79.35966 1.000 34.48105 279 PRO B O 1
ATOM 7542 N N . HIS B 1 286 ? 44.46597 39.62578 79.85683 1.000 32.45989 280 HIS B N 1
ATOM 7543 C CA . HIS B 1 286 ? 45.33598 39.30982 80.98940 1.000 33.19947 280 HIS B CA 1
ATOM 7544 C C . HIS B 1 286 ? 46.71660 38.85931 80.52070 1.000 36.08299 280 HIS B C 1
ATOM 7545 O O . HIS B 1 286 ? 47.70239 39.03275 81.25053 1.000 32.72059 280 HIS B O 1
ATOM 7552 N N . ALA B 1 287 ? 46.79303 38.27743 79.31499 1.000 29.03683 281 ALA B N 1
ATOM 7553 C CA . ALA B 1 287 ? 48.03162 37.78603 78.71091 1.000 30.15871 281 ALA B CA 1
ATOM 7554 C C . ALA B 1 287 ? 48.83661 36.90528 79.67416 1.000 29.54401 281 ALA B C 1
ATOM 7555 O O . ALA B 1 287 ? 50.03737 37.08591 79.88442 1.000 31.61092 281 ALA B O 1
ATOM 7557 N N . ARG B 1 288 ? 48.16596 35.91486 80.24797 1.000 33.98665 282 ARG B N 1
ATOM 7558 C CA . ARG B 1 288 ? 48.82044 34.97527 81.15873 1.000 27.81240 282 ARG B CA 1
ATOM 7559 C C . ARG B 1 288 ? 49.38984 33.80132 80.37047 1.000 29.67799 282 ARG B C 1
ATOM 7560 O O . ARG B 1 288 ? 48.90450 32.67532 80.42652 1.000 31.11989 282 ARG B O 1
ATOM 7568 N N . HIS B 1 289 ? 50.45079 34.09523 79.62419 1.000 30.86001 283 HIS B N 1
ATOM 7569 C CA . HIS B 1 289 ? 51.09924 33.07623 78.81062 1.000 32.90658 283 HIS B CA 1
ATOM 7570 C C . HIS B 1 289 ? 51.83854 32.07076 79.70527 1.000 31.11176 283 HIS B C 1
ATOM 7571 O O . HIS B 1 289 ? 52.05505 32.29048 80.89830 1.000 25.97937 283 HIS B O 1
ATOM 7578 N N . GLY B 1 290 ? 52.22075 30.93668 79.11247 1.000 32.60304 284 GLY B N 1
ATOM 7579 C CA . GLY B 1 290 ? 52.89064 29.88688 79.85094 1.000 29.12738 284 GLY B CA 1
ATOM 7580 C C . GLY B 1 290 ? 54.01242 29.28636 79.02550 1.000 32.83422 284 GLY B C 1
ATOM 7581 O O . GLY B 1 290 ? 54.21228 29.64255 77.85833 1.000 31.65377 284 GLY B O 1
ATOM 7582 N N . THR B 1 291 ? 54.73685 28.36039 79.64910 1.000 28.04520 285 THR B N 1
ATOM 7583 C CA . THR B 1 291 ? 55.91119 27.76193 79.03861 1.000 29.86742 285 THR B CA 1
ATOM 7584 C C . THR B 1 291 ? 55.85570 26.24541 79.17204 1.000 31.24130 285 THR B C 1
ATOM 7585 O O . THR B 1 291 ? 55.70143 25.70770 80.27564 1.000 28.27840 285 THR B O 1
ATOM 7589 N N . LEU B 1 292 ? 56.01897 25.56223 78.05030 1.000 24.52750 286 LEU B N 1
ATOM 7590 C CA . LEU B 1 292 ? 55.97251 24.11617 78.05320 1.000 25.84349 286 LEU B CA 1
ATOM 7591 C C . LEU B 1 292 ? 57.29579 23.54012 78.55409 1.000 25.00550 286 LEU B C 1
ATOM 7592 O O . LEU B 1 292 ? 58.37549 24.09759 78.31323 1.000 25.56614 286 LEU B O 1
ATOM 7597 N N . GLN B 1 293 ? 57.19573 22.42872 79.27971 1.000 21.08033 287 GLN B N 1
ATOM 7598 C CA . GLN B 1 293 ? 58.33266 21.76032 79.90153 1.000 21.71648 287 GLN B CA 1
ATOM 7599 C C . GLN B 1 293 ? 58.44906 20.36836 79.32063 1.000 22.62972 287 GLN B C 1
ATOM 7600 O O . GLN B 1 293 ? 57.43097 19.72536 79.05293 1.000 26.41717 287 GLN B O 1
ATOM 7606 N N . ASN B 1 294 ? 59.67941 19.89512 79.13697 1.000 18.92182 288 ASN B N 1
ATOM 7607 C CA . ASN B 1 294 ? 59.93907 18.53704 78.66697 1.000 22.21026 288 ASN B CA 1
ATOM 7608 C C . ASN B 1 294 ? 59.46469 18.28481 77.23485 1.000 22.90653 288 ASN B C 1
ATOM 7609 O O . ASN B 1 294 ? 59.32389 17.12566 76.83361 1.000 22.47191 288 ASN B O 1
ATOM 7614 N N . LEU B 1 295 ? 59.19540 19.33781 76.46505 1.000 22.24287 289 LEU B N 1
ATOM 7615 C CA . LEU B 1 295 ? 58.95204 19.25064 75.03292 1.000 20.93299 289 LEU B CA 1
ATOM 7616 C C . LEU B 1 295 ? 57.80331 18.30723 74.66989 1.000 24.50352 289 LEU B C 1
ATOM 7617 O O . LEU B 1 295 ? 58.02120 17.24850 74.06186 1.000 25.03814 289 LEU B O 1
ATOM 7622 N N . PRO B 1 296 ? 56.56752 18.66961 74.98227 1.000 22.50797 290 PRO B N 1
ATOM 7623 C CA . PRO B 1 296 ? 55.42793 17.91435 74.46259 1.000 18.50381 290 PRO B CA 1
ATOM 7624 C C . PRO B 1 296 ? 55.32342 18.10012 72.95056 1.000 27.31713 290 PRO B C 1
ATOM 7625 O O . PRO B 1 296 ? 55.98944 18.94487 72.34945 1.000 23.56829 290 PRO B O 1
ATOM 7629 N N . THR B 1 297 ? 54.47677 17.27784 72.32974 1.000 26.21425 291 THR B N 1
ATOM 7630 C CA . THR B 1 297 ? 54.37536 17.21140 70.87576 1.000 23.05705 291 THR B CA 1
ATOM 7631 C C . THR B 1 297 ? 53.35728 18.23204 70.39467 1.000 22.56295 291 THR B C 1
ATOM 7632 O O . THR B 1 297 ? 52.15776 18.07548 70.65199 1.000 25.95956 291 THR B O 1
ATOM 7636 N N . ARG B 1 298 ? 53.82872 19.27567 69.70473 1.000 22.51418 292 ARG B N 1
ATOM 7637 C CA . ARG B 1 298 ? 52.95292 20.23223 69.03493 1.000 23.21786 292 ARG B CA 1
ATOM 7638 C C . ARG B 1 298 ? 52.77053 19.84335 67.56459 1.000 24.40096 292 ARG B C 1
ATOM 7639 O O . ARG B 1 298 ? 53.22210 18.78258 67.12036 1.000 24.19689 292 ARG B O 1
ATOM 7647 N N . ALA B 1 299 ? 52.09323 20.70475 66.79736 1.000 24.91456 293 ALA B N 1
ATOM 7648 C CA . ALA B 1 299 ? 51.80601 20.43014 65.38321 1.000 23.81516 293 ALA B CA 1
ATOM 7649 C C . ALA B 1 299 ? 51.07113 19.09546 65.23701 1.000 22.28998 293 ALA B C 1
ATOM 7650 O O . ALA B 1 299 ? 51.42602 18.24188 64.42600 1.000 26.24251 293 ALA B O 1
ATOM 7652 N N . VAL B 1 300 ? 50.03968 18.91877 66.05733 1.000 25.86488 294 VAL B N 1
ATOM 7653 C CA . VAL B 1 300 ? 49.20127 17.73178 66.03718 1.000 25.14652 294 VAL B CA 1
ATOM 7654 C C . VAL B 1 300 ? 47.76222 18.16553 65.81469 1.000 23.86389 294 VAL B C 1
ATOM 7655 O O . VAL B 1 300 ? 47.40752 19.33199 65.97740 1.000 20.92693 294 VAL B O 1
ATOM 7659 N N . ARG B 1 301 ? 46.93529 17.19900 65.43542 1.000 22.49055 295 ARG B N 1
ATOM 7660 C CA . ARG B 1 301 ? 45.54890 17.47940 65.11152 1.000 25.66810 295 ARG B CA 1
ATOM 7661 C C . ARG B 1 301 ? 44.76607 17.87205 66.35785 1.000 25.61588 295 ARG B C 1
ATOM 7662 O O . ARG B 1 301 ? 44.95402 17.29923 67.43690 1.000 32.55760 295 ARG B O 1
ATOM 7670 N N . SER B 1 302 ? 43.90379 18.87636 66.20617 1.000 26.18682 296 SER B N 1
ATOM 7671 C CA . SER B 1 302 ? 42.94447 19.29193 67.21371 1.000 23.99965 296 SER B CA 1
ATOM 7672 C C . SER B 1 302 ? 41.56155 18.83627 66.76619 1.000 24.77988 296 SER B C 1
ATOM 7673 O O . SER B 1 302 ? 41.42797 18.09970 65.78830 1.000 23.45350 296 SER B O 1
ATOM 7676 N N . SER B 1 303 ? 40.53578 19.21449 67.54189 1.000 23.31790 297 SER B N 1
ATOM 7677 C CA . SER B 1 303 ? 39.20332 18.66213 67.32134 1.000 23.27727 297 SER B CA 1
ATOM 7678 C C . SER B 1 303 ? 38.57157 19.16951 66.03471 1.000 24.26757 297 SER B C 1
ATOM 7679 O O . SER B 1 303 ? 37.74262 18.47186 65.43563 1.000 24.24632 297 SER B O 1
ATOM 7682 N N . ALA B 1 304 ? 38.95249 20.36009 65.57995 1.000 24.54176 298 ALA B N 1
ATOM 7683 C CA . ALA B 1 304 ? 38.35236 20.87901 64.35898 1.000 27.21865 298 ALA B CA 1
ATOM 7684 C C . ALA B 1 304 ? 38.90511 20.22060 63.08496 1.000 27.63972 298 ALA B C 1
ATOM 7685 O O . ALA B 1 304 ? 38.30709 20.38969 62.01633 1.000 24.45597 298 ALA B O 1
ATOM 7687 N N . TRP B 1 305 ? 40.01097 19.47744 63.18137 1.000 26.00739 299 TRP B N 1
ATOM 7688 C CA . TRP B 1 305 ? 40.63711 18.85754 62.01605 1.000 28.52750 299 TRP B CA 1
ATOM 7689 C C . TRP B 1 305 ? 39.65052 17.94657 61.31144 1.000 24.54506 299 TRP B C 1
ATOM 7690 O O . TRP B 1 305 ? 39.02629 17.09405 61.94639 1.000 27.52360 299 TRP B O 1
ATOM 7701 N N . ASN B 1 306 ? 39.52104 18.12231 59.99829 1.000 25.48075 300 ASN B N 1
ATOM 7702 C CA . ASN B 1 306 ? 38.59244 17.33509 59.18716 1.000 28.08263 300 ASN B CA 1
ATOM 7703 C C . ASN B 1 306 ? 39.23589 16.72960 57.95050 1.000 31.94602 300 ASN B C 1
ATOM 7704 O O . ASN B 1 306 ? 38.52231 16.13912 57.13347 1.000 33.44750 300 ASN B O 1
ATOM 7709 N N . GLY B 1 307 ? 40.53123 16.93805 57.73113 1.000 29.92298 301 GLY B N 1
ATOM 7710 C CA . GLY B 1 307 ? 41.19927 16.33134 56.59938 1.000 26.07696 301 GLY B CA 1
ATOM 7711 C C . GLY B 1 307 ? 41.37955 17.23719 55.39096 1.000 29.50802 301 GLY B C 1
ATOM 7712 O O . GLY B 1 307 ? 42.16270 16.89287 54.50153 1.000 26.24212 301 GLY B O 1
ATOM 7713 N N . ARG B 1 308 ? 40.69784 18.38686 55.34391 1.000 27.34147 302 ARG B N 1
ATOM 7714 C CA . ARG B 1 308 ? 40.89895 19.32889 54.25596 1.000 30.30226 302 ARG B CA 1
ATOM 7715 C C . ARG B 1 308 ? 42.23679 20.05238 54.36033 1.000 29.67338 302 ARG B C 1
ATOM 7716 O O . ARG B 1 308 ? 42.72866 20.56887 53.35110 1.000 32.74311 302 ARG B O 1
ATOM 7724 N N . GLU B 1 309 ? 42.85222 20.07094 55.53615 1.000 28.25453 303 GLU B N 1
ATOM 7725 C CA . GLU B 1 309 ? 44.14460 20.70992 55.75095 1.000 26.57306 303 GLU B CA 1
ATOM 7726 C C . GLU B 1 309 ? 45.15179 19.71034 56.32227 1.000 25.77889 303 GLU B C 1
ATOM 7727 O O . GLU B 1 309 ? 44.82142 18.89247 57.19367 1.000 25.21628 303 GLU B O 1
ATOM 7733 N N . ARG B 1 310 ? 46.38144 19.78414 55.81524 1.000 22.39670 304 ARG B N 1
ATOM 7734 C CA . ARG B 1 310 ? 47.45801 18.88965 56.21558 1.000 23.96757 304 ARG B CA 1
ATOM 7735 C C . ARG B 1 310 ? 48.70924 19.63650 56.65929 1.000 22.90308 304 ARG B C 1
ATOM 7736 O O . ARG B 1 310 ? 49.72918 18.99423 56.93676 1.000 24.44971 304 ARG B O 1
ATOM 7744 N N . CYS B 1 311 ? 48.67571 20.96872 56.69210 1.000 22.92018 305 CYS B N 1
ATOM 7745 C CA . CYS B 1 311 ? 49.84447 21.78398 56.99795 1.000 25.82640 305 CYS B CA 1
ATOM 7746 C C . CYS B 1 311 ? 49.49798 22.78107 58.08820 1.000 24.61642 305 CYS B C 1
ATOM 7747 O O . CYS B 1 311 ? 48.65919 23.66290 57.87232 1.000 29.46906 305 CYS B O 1
ATOM 7750 N N . TRP B 1 312 ? 50.13777 22.64614 59.25659 1.000 24.07326 306 TRP B N 1
ATOM 7751 C CA . TRP B 1 312 ? 49.81605 23.55925 60.35547 1.000 26.13139 306 TRP B CA 1
ATOM 7752 C C . TRP B 1 312 ? 50.20413 24.99973 60.03913 1.000 26.54177 306 TRP B C 1
ATOM 7753 O O . TRP B 1 312 ? 49.59965 25.93383 60.59077 1.000 27.82695 306 TRP B O 1
ATOM 7764 N N . ARG B 1 313 ? 51.16208 25.19913 59.12984 1.000 23.56093 307 ARG B N 1
ATOM 7765 C CA . ARG B 1 313 ? 51.62820 26.54395 58.83275 1.000 23.04612 307 ARG B CA 1
ATOM 7766 C C . ARG B 1 313 ? 50.55452 27.39949 58.16377 1.000 26.50728 307 ARG B C 1
ATOM 7767 O O . ARG B 1 313 ? 50.60589 28.62762 58.29029 1.000 25.18305 307 ARG B O 1
ATOM 7775 N N . THR B 1 314 ? 49.56857 26.79128 57.49104 1.000 23.66907 308 THR B N 1
ATOM 7776 C CA . THR B 1 314 ? 48.51121 27.54645 56.81806 1.000 28.99062 308 THR B CA 1
ATOM 7777 C C . THR B 1 314 ? 47.11758 27.25021 57.33836 1.000 30.93363 308 THR B C 1
ATOM 7778 O O . THR B 1 314 ? 46.15607 27.80315 56.80063 1.000 32.32735 308 THR B O 1
ATOM 7782 N N . ALA B 1 315 ? 46.97211 26.39054 58.34758 1.000 32.13101 309 ALA B N 1
ATOM 7783 C CA . ALA B 1 315 ? 45.66686 26.07791 58.93157 1.000 32.20269 309 ALA B CA 1
ATOM 7784 C C . ALA B 1 315 ? 45.81012 25.85434 60.44170 1.000 26.80692 309 ALA B C 1
ATOM 7785 O O . ALA B 1 315 ? 45.53610 24.77287 60.95942 1.000 21.59874 309 ALA B O 1
ATOM 7787 N N . PRO B 1 316 ? 46.21081 26.88438 61.18328 1.000 30.48497 310 PRO B N 1
ATOM 7788 C CA . PRO B 1 316 ? 46.47879 26.68377 62.61781 1.000 28.54076 310 PRO B CA 1
ATOM 7789 C C . PRO B 1 316 ? 45.27518 26.20479 63.41444 1.000 29.27946 310 PRO B C 1
ATOM 7790 O O . PRO B 1 316 ? 45.44466 25.43048 64.37732 1.000 31.04501 310 PRO B O 1
ATOM 7794 N N . ALA B 1 317 ? 44.06510 26.62318 63.04120 1.000 23.16012 311 ALA B N 1
ATOM 7795 C CA . ALA B 1 317 ? 42.88460 26.23732 63.81271 1.000 24.36799 311 ALA B CA 1
ATOM 7796 C C . ALA B 1 317 ? 42.64741 24.73385 63.80048 1.000 29.98101 311 ALA B C 1
ATOM 7797 O O . ALA B 1 317 ? 41.96042 24.22109 64.69228 1.000 27.88945 311 ALA B O 1
ATOM 7799 N N . HIS B 1 318 ? 43.19169 24.01334 62.81326 1.000 28.52331 312 HIS B N 1
ATOM 7800 C CA . HIS B 1 318 ? 43.10886 22.55640 62.81771 1.000 27.55090 312 HIS B CA 1
ATOM 7801 C C . HIS B 1 318 ? 44.20002 21.89849 63.66065 1.000 24.38262 312 HIS B C 1
ATOM 7802 O O . HIS B 1 318 ? 44.21900 20.66738 63.76971 1.000 21.18469 312 HIS B O 1
ATOM 7809 N N . TYR B 1 319 ? 45.10282 22.68227 64.25396 1.000 23.58630 313 TYR B N 1
ATOM 7810 C CA . TYR B 1 319 ? 46.20361 22.14009 65.03737 1.000 22.66512 313 TYR B CA 1
ATOM 7811 C C . TYR B 1 319 ? 46.31979 22.81721 66.40960 1.000 27.19422 313 TYR B C 1
ATOM 7812 O O . TYR B 1 319 ? 47.42289 22.93888 66.96681 1.000 25.81495 313 TYR B O 1
ATOM 7821 N N . ALA B 1 320 ? 45.19276 23.20931 66.99837 1.000 22.46665 314 ALA B N 1
ATOM 7822 C CA . ALA B 1 320 ? 45.20606 23.90932 68.28639 1.000 28.22904 314 ALA B CA 1
ATOM 7823 C C . ALA B 1 320 ? 45.14136 22.94324 69.47239 1.000 32.54211 314 ALA B C 1
ATOM 7824 O O . ALA B 1 320 ? 44.34974 23.13714 70.40111 1.000 26.65775 314 ALA B O 1
ATOM 7826 N N . ALA B 1 321 ? 45.97405 21.89599 69.44382 1.000 27.07996 315 ALA B N 1
ATOM 7827 C CA . ALA B 1 321 ? 46.09625 20.96904 70.56028 1.000 27.34911 315 ALA B CA 1
ATOM 7828 C C . ALA B 1 321 ? 47.56877 20.67966 70.77473 1.000 26.67331 315 ALA B C 1
ATOM 7829 O O . ALA B 1 321 ? 48.39290 20.87328 69.87933 1.000 25.13704 315 ALA B O 1
ATOM 7831 N N . ILE B 1 322 ? 47.89261 20.22563 71.98081 1.000 22.07757 316 ILE B N 1
ATOM 7832 C CA . ILE B 1 322 ? 49.23964 19.78914 72.31353 1.000 21.29683 316 ILE B CA 1
ATOM 7833 C C . ILE B 1 322 ? 49.12207 18.38855 72.88999 1.000 22.03245 316 ILE B C 1
ATOM 7834 O O . ILE B 1 322 ? 48.18964 18.09783 73.64630 1.000 23.64576 316 ILE B O 1
ATOM 7839 N N . HIS B 1 323 ? 50.05979 17.52087 72.53483 1.000 22.72089 317 HIS B N 1
ATOM 7840 C CA . HIS B 1 323 ? 50.05707 16.13377 72.98298 1.000 23.27907 317 HIS B CA 1
ATOM 7841 C C . HIS B 1 323 ? 51.11623 15.98746 74.07867 1.000 22.17812 317 HIS B C 1
ATOM 7842 O O . HIS B 1 323 ? 52.30716 16.18180 73.81983 1.000 22.22766 317 HIS B O 1
ATOM 7849 N N . PHE B 1 324 ? 50.68026 15.68250 75.29958 1.000 20.92483 318 PHE B N 1
ATOM 7850 C CA . PHE B 1 324 ? 51.57326 15.46592 76.42972 1.000 20.49198 318 PHE B CA 1
ATOM 7851 C C . PHE B 1 324 ? 51.76317 13.97043 76.63077 1.000 24.41013 318 PHE B C 1
ATOM 7852 O O . PHE B 1 324 ? 50.96348 13.14792 76.17511 1.000 26.23265 318 PHE B O 1
ATOM 7860 N N . HIS B 1 325 ? 52.88178 13.62720 77.25426 1.000 22.68994 319 HIS B N 1
ATOM 7861 C CA . HIS B 1 325 ? 53.30384 12.24618 77.45866 1.000 25.93151 319 HIS B CA 1
ATOM 7862 C C . HIS B 1 325 ? 53.96416 12.19625 78.82042 1.000 22.83237 319 HIS B C 1
ATOM 7863 O O . HIS B 1 325 ? 54.82115 13.03854 79.09589 1.000 21.69377 319 HIS B O 1
ATOM 7870 N N . ASP B 1 326 ? 53.57136 11.23263 79.66870 1.000 21.86462 320 ASP B N 1
ATOM 7871 C CA . ASP B 1 326 ? 54.18305 11.18198 80.99944 1.000 24.52602 320 ASP B CA 1
ATOM 7872 C C . ASP B 1 326 ? 55.61951 10.70163 80.95697 1.000 22.71089 320 ASP B C 1
ATOM 7873 O O . ASP B 1 326 ? 56.26887 10.68286 81.99610 1.000 26.06024 320 ASP B O 1
ATOM 7878 N N . ASP B 1 327 ? 56.15290 10.37604 79.78174 1.000 26.36122 321 ASP B N 1
ATOM 7879 C CA . ASP B 1 327 ? 57.56015 10.03999 79.64679 1.000 25.54529 321 ASP B CA 1
ATOM 7880 C C . ASP B 1 327 ? 58.32756 11.00700 78.74636 1.000 24.86214 321 ASP B C 1
ATOM 7881 O O . ASP B 1 327 ? 59.47354 10.71602 78.40101 1.000 29.60327 321 ASP B O 1
ATOM 7886 N N . ASP B 1 328 ? 57.75770 12.15128 78.36935 1.000 22.47579 322 ASP B N 1
ATOM 7887 C CA . ASP B 1 328 ? 58.56237 13.13785 77.64979 1.000 22.87767 322 ASP B CA 1
ATOM 7888 C C . ASP B 1 328 ? 59.75835 13.55272 78.49826 1.000 25.72149 322 ASP B C 1
ATOM 7889 O O . ASP B 1 328 ? 59.64841 13.69296 79.72361 1.000 24.98025 322 ASP B O 1
ATOM 7894 N N . LEU B 1 329 ? 60.90049 13.79094 77.85010 1.000 20.71694 323 LEU B N 1
ATOM 7895 C CA . LEU B 1 329 ? 62.08234 14.20850 78.60425 1.000 25.16335 323 LEU B CA 1
ATOM 7896 C C . LEU B 1 329 ? 62.95891 15.07414 77.71567 1.000 23.90735 323 LEU B C 1
ATOM 7897 O O . LEU B 1 329 ? 63.47326 14.60033 76.70821 1.000 28.69125 323 LEU B O 1
ATOM 7902 N N . HIS B 1 330 ? 63.11968 16.34145 78.07434 1.000 23.78250 324 HIS B N 1
ATOM 7903 C CA . HIS B 1 330 ? 64.03498 17.21134 77.35871 1.000 23.47411 324 HIS B CA 1
ATOM 7904 C C . HIS B 1 330 ? 64.61999 18.22021 78.33261 1.000 25.23095 324 HIS B C 1
ATOM 7905 O O . HIS B 1 330 ? 63.86970 18.85408 79.07443 1.000 28.40529 324 HIS B O 1
ATOM 7912 N N . ASP B 1 331 ? 65.94999 18.37377 78.31858 1.000 27.53670 325 ASP B N 1
ATOM 7913 C CA . ASP B 1 331 ? 66.66517 19.32031 79.18037 1.000 32.62203 325 ASP B CA 1
ATOM 7914 C C . ASP B 1 331 ? 66.51211 18.99232 80.67260 1.000 30.75272 325 ASP B C 1
ATOM 7915 O O . ASP B 1 331 ? 65.55801 19.43015 81.33177 1.000 31.23497 325 ASP B O 1
ATOM 7920 N N . ALA B 1 332 ? 67.47131 18.24382 81.22193 1.000 29.22661 326 ALA B N 1
ATOM 7921 C CA . ALA B 1 332 ? 67.45367 17.94273 82.65400 1.000 30.99838 326 ALA B CA 1
ATOM 7922 C C . ALA B 1 332 ? 67.57729 19.18833 83.52389 1.000 27.85311 326 ALA B C 1
ATOM 7923 O O . ALA B 1 332 ? 67.14454 19.16345 84.67992 1.000 27.93644 326 ALA B O 1
ATOM 7925 N N . GLY B 1 333 ? 68.13642 20.27628 83.00090 1.000 27.62815 327 GLY B N 1
ATOM 7926 C CA . GLY B 1 333 ? 68.35034 21.45261 83.81701 1.000 26.85261 327 GLY B CA 1
ATOM 7927 C C . GLY B 1 333 ? 69.45115 21.30508 84.84767 1.000 35.70110 327 GLY B C 1
ATOM 7928 O O . GLY B 1 333 ? 69.54816 22.13641 85.75632 1.00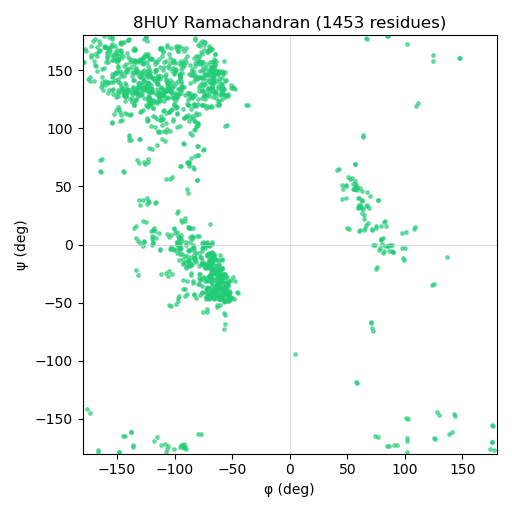0 32.98713 327 GLY B O 1
ATOM 7929 N N . TRP B 1 334 ? 70.26818 20.25746 84.73975 1.000 30.69134 328 TRP B N 1
ATOM 7930 C CA . TRP B 1 334 ? 71.38279 20.03797 85.64936 1.000 30.75154 328 TRP B CA 1
ATOM 7931 C C . TRP B 1 334 ? 72.33183 21.22952 85.60526 1.000 34.02512 328 TRP B C 1
ATOM 7932 O O . TRP B 1 334 ? 72.66860 21.72584 84.52169 1.000 35.11011 328 TRP B O 1
ATOM 7943 N N . SER B 1 335 ? 72.72990 21.70488 86.78678 1.000 28.43080 329 SER B N 1
ATOM 7944 C CA . SER B 1 335 ? 73.76112 22.73051 86.89458 1.000 30.61376 329 SER B CA 1
ATOM 7945 C C . SER B 1 335 ? 75.06111 22.27535 86.23355 1.000 32.17858 329 SER B C 1
ATOM 7946 O O . SER B 1 335 ? 75.41792 21.08983 86.24172 1.000 32.85484 329 SER B O 1
ATOM 7949 N N . THR B 1 336 ? 75.78828 23.23862 85.67987 1.000 36.66117 330 THR B N 1
ATOM 7950 C CA . THR B 1 336 ? 77.13431 22.96980 85.17856 1.000 35.66461 330 THR B CA 1
ATOM 7951 C C . THR B 1 336 ? 78.12278 22.78928 86.33252 1.000 33.83168 330 THR B C 1
ATOM 7952 O O . THR B 1 336 ? 78.17551 23.60760 87.25425 1.000 29.54010 330 THR B O 1
ATOM 7956 N N . ASP B 1 337 ? 78.86650 21.68399 86.31060 1.000 36.43282 331 ASP B N 1
ATOM 7957 C CA . ASP B 1 337 ? 79.89421 21.42571 87.31330 1.000 28.88795 331 ASP B CA 1
ATOM 7958 C C . ASP B 1 337 ? 81.25671 21.92777 86.86910 1.000 36.09061 331 ASP B C 1
ATOM 7959 O O . ASP B 1 337 ? 82.04796 22.39850 87.70453 1.000 36.12299 331 ASP B O 1
ATOM 7964 N N . PHE B 1 338 ? 81.57704 21.78019 85.57997 1.000 27.89360 332 PHE B N 1
ATOM 7965 C CA . PHE B 1 338 ? 82.82351 22.34367 85.08790 1.000 31.29505 332 PHE B CA 1
ATOM 7966 C C . PHE B 1 338 ? 82.70239 22.67359 83.60952 1.000 35.33764 332 PHE B C 1
ATOM 7967 O O . PHE B 1 338 ? 81.79060 22.21275 82.90585 1.000 29.16368 332 PHE B O 1
ATOM 7975 N N . ALA B 1 339 ? 83.61624 23.53061 83.16360 1.000 34.46262 333 ALA B N 1
ATOM 7976 C CA . ALA B 1 339 ? 83.68892 23.94064 81.77517 1.000 28.41239 333 ALA B CA 1
ATOM 7977 C C . ALA B 1 339 ? 85.09362 23.69980 81.24750 1.000 30.15626 333 ALA B C 1
ATOM 7978 O O . ALA B 1 339 ? 86.05618 23.54586 82.00429 1.000 31.46927 333 ALA B O 1
ATOM 7980 N N . PHE B 1 340 ? 85.19405 23.67062 79.92496 1.000 27.23423 334 PHE B N 1
ATOM 7981 C CA . PHE B 1 340 ? 86.44519 23.43250 79.23416 1.000 22.88689 334 PHE B CA 1
ATOM 7982 C C . PHE B 1 340 ? 86.45118 24.32477 77.99892 1.000 32.19240 334 PHE B C 1
ATOM 7983 O O . PHE B 1 340 ? 85.48875 24.32154 77.22168 1.000 32.08068 334 PHE B O 1
ATOM 7991 N N . THR B 1 341 ? 87.51164 25.11010 77.83230 1.000 31.10600 335 THR B N 1
ATOM 7992 C CA . THR B 1 341 ? 87.71204 25.90543 76.63317 1.000 28.28044 335 THR B CA 1
ATOM 7993 C C . THR B 1 341 ? 88.81095 25.23702 75.82152 1.000 30.26794 335 THR B C 1
ATOM 7994 O O . THR B 1 341 ? 89.85264 24.86112 76.37533 1.000 31.23307 335 THR B O 1
ATOM 7998 N N . VAL B 1 342 ? 88.56505 25.07258 74.52234 1.000 28.76427 336 VAL B N 1
ATOM 7999 C CA . VAL B 1 342 ? 89.49289 24.38688 73.62061 1.000 29.68497 336 VAL B CA 1
ATOM 8000 C C . VAL B 1 342 ? 90.75243 25.22303 73.44229 1.000 29.99724 336 VAL B C 1
ATOM 8001 O O . VAL B 1 342 ? 90.68221 26.36416 72.96189 1.000 30.53320 336 VAL B O 1
ATOM 8005 N N . PRO B 1 343 ? 91.91126 24.70031 73.82481 1.000 28.18626 337 PRO B N 1
ATOM 8006 C CA . PRO B 1 343 ? 93.17679 25.36366 73.49606 1.000 30.53645 337 PRO B CA 1
ATOM 8007 C C . PRO B 1 343 ? 93.47892 25.26448 72.01476 1.000 32.60709 337 PRO B C 1
ATOM 8008 O O . PRO B 1 343 ? 93.11474 24.29179 71.34706 1.000 36.56192 337 PRO B O 1
ATOM 8012 N N . ALA B 1 344 ? 94.16300 26.28463 71.49806 1.000 36.64261 338 ALA B N 1
ATOM 8013 C CA . ALA B 1 344 ? 94.56968 26.24660 70.09654 1.000 30.74259 338 ALA B CA 1
ATOM 8014 C C . ALA B 1 344 ? 95.52824 25.10287 69.80231 1.000 28.42382 338 ALA B C 1
ATOM 8015 O O . ALA B 1 344 ? 95.75091 24.79549 68.63473 1.000 36.63917 338 ALA B O 1
ATOM 8017 N N . THR B 1 345 ? 96.09143 24.47648 70.82932 1.000 35.83714 339 THR B N 1
ATOM 8018 C CA . THR B 1 345 ? 97.10351 23.43283 70.73142 1.000 34.82891 339 THR B CA 1
ATOM 8019 C C . THR B 1 345 ? 96.52344 22.02615 70.73505 1.000 37.08048 339 THR B C 1
ATOM 8020 O O . THR B 1 345 ? 97.28819 21.06911 70.59432 1.000 38.53742 339 THR B O 1
ATOM 8024 N N . LEU B 1 346 ? 95.22238 21.87566 70.99605 1.000 32.29301 340 LEU B N 1
ATOM 8025 C CA . LEU B 1 346 ? 94.57856 20.57082 71.08087 1.000 31.76116 340 LEU B CA 1
ATOM 8026 C C . LEU B 1 346 ? 94.01518 20.21498 69.70898 1.000 31.74038 340 LEU B C 1
ATOM 8027 O O . LEU B 1 346 ? 93.12667 20.90973 69.20082 1.000 29.78757 340 LEU B O 1
ATOM 8032 N N . LYS B 1 347 ? 94.52728 19.14348 69.11005 1.000 33.12633 341 LYS B N 1
ATOM 8033 C CA . LYS B 1 347 ? 94.16029 18.84758 67.72435 1.000 35.05237 341 LYS B CA 1
ATOM 8034 C C . LYS B 1 347 ? 92.71444 18.34874 67.62203 1.000 30.16387 341 LYS B C 1
ATOM 8035 O O . LYS B 1 347 ? 92.13510 17.78598 68.56986 1.000 26.11405 341 LYS B O 1
ATOM 8041 N N . SER B 1 348 ? 92.14198 18.54549 66.43718 1.000 26.14561 342 SER B N 1
ATOM 8042 C CA . SER B 1 348 ? 90.76176 18.15311 66.20270 1.000 24.54499 342 SER B CA 1
ATOM 8043 C C . SER B 1 348 ? 90.66419 16.63267 66.24508 1.000 26.91913 342 SER B C 1
ATOM 8044 O O . SER B 1 348 ? 91.53962 15.91894 65.72964 1.000 26.59390 342 SER B O 1
ATOM 8047 N N . GLY B 1 349 ? 89.63507 16.14330 66.92875 1.000 24.55850 343 GLY B N 1
ATOM 8048 C CA . GLY B 1 349 ? 89.53186 14.72486 67.20044 1.000 23.07922 343 GLY B CA 1
ATOM 8049 C C . GLY B 1 349 ? 88.36219 14.45267 68.11895 1.000 26.50302 343 GLY B C 1
ATOM 8050 O O . GLY B 1 349 ? 87.59833 15.35824 68.49141 1.000 28.38389 343 GLY B O 1
ATOM 8051 N N . ALA B 1 350 ? 88.23862 13.18042 68.48468 1.000 22.05242 344 ALA B N 1
ATOM 8052 C CA . ALA B 1 350 ? 87.17751 12.70419 69.35945 1.000 22.13574 344 ALA B CA 1
ATOM 8053 C C . ALA B 1 350 ? 87.73328 12.54746 70.76861 1.000 30.47094 344 ALA B C 1
ATOM 8054 O O . ALA B 1 350 ? 88.68038 11.78136 70.97902 1.000 31.98079 344 ALA B O 1
ATOM 8056 N N . TYR B 1 351 ? 87.15849 13.27659 71.71996 1.000 26.25547 345 TYR B N 1
ATOM 8057 C CA . TYR B 1 351 ? 87.61518 13.29857 73.10363 1.000 31.50842 345 TYR B CA 1
ATOM 8058 C C . TYR B 1 351 ? 86.46377 12.92914 74.03723 1.000 29.27281 345 TYR B C 1
ATOM 8059 O O . TYR B 1 351 ? 85.31285 12.76200 73.62079 1.000 29.95114 345 TYR B O 1
ATOM 8068 N N . ALA B 1 352 ? 86.78730 12.82005 75.32222 1.000 29.82001 346 ALA B N 1
ATOM 8069 C CA . ALA B 1 352 ? 85.78104 12.57826 76.34731 1.000 28.90870 346 ALA B CA 1
ATOM 8070 C C . ALA B 1 352 ? 86.33015 13.04289 77.68026 1.000 33.15898 346 ALA B C 1
ATOM 8071 O O . ALA B 1 352 ? 87.54497 13.12092 77.88742 1.000 34.07913 346 ALA B O 1
ATOM 8073 N N . MET B 1 353 ? 85.40915 13.33660 78.58194 1.000 29.74991 347 MET B N 1
ATOM 8074 C CA . MET B 1 353 ? 85.73270 13.67220 79.95174 1.000 28.86630 347 MET B CA 1
ATOM 8075 C C . MET B 1 353 ? 85.44730 12.42192 80.77045 1.000 30.43081 347 MET B C 1
ATOM 8076 O O . MET B 1 353 ? 84.28454 12.06864 80.98211 1.000 32.11093 347 MET B O 1
ATOM 8081 N N . ARG B 1 354 ? 86.50035 11.73844 81.20367 1.000 31.51824 348 ARG B N 1
ATOM 8082 C CA . ARG B 1 354 ? 86.33167 10.57624 82.06905 1.000 31.81993 348 ARG B CA 1
ATOM 8083 C C . ARG B 1 354 ? 85.96283 11.03383 83.47116 1.000 34.79794 348 ARG B C 1
ATOM 8084 O O . ARG B 1 354 ? 86.73596 11.74633 84.12066 1.000 37.37863 348 ARG B O 1
ATOM 8092 N N . LEU B 1 355 ? 84.80308 10.60836 83.95424 1.000 32.97184 349 LEU B N 1
ATOM 8093 C CA . LEU B 1 355 ? 84.41378 10.90759 85.32237 1.000 35.10245 349 LEU B CA 1
ATOM 8094 C C . LEU B 1 355 ? 84.76462 9.73264 86.22532 1.000 36.07889 349 LEU B C 1
ATOM 8095 O O . LEU B 1 355 ? 84.71487 8.57092 85.81011 1.000 35.64752 349 LEU B O 1
ATOM 8100 N N . SER B 1 356 ? 85.11981 10.03796 87.47218 1.000 36.21928 350 SER B N 1
ATOM 8101 C CA . SER B 1 356 ? 85.57315 8.97515 88.36153 1.000 36.29494 350 SER B CA 1
ATOM 8102 C C . SER B 1 356 ? 85.22269 9.28114 89.81073 1.000 34.84475 350 SER B C 1
ATOM 8103 O O . SER B 1 356 ? 85.53137 10.36625 90.31444 1.000 36.84760 350 SER B O 1
ATOM 8106 N N . VAL B 1 357 ? 84.57435 8.32298 90.47074 1.000 36.00828 351 VAL B N 1
ATOM 8107 C CA . VAL B 1 357 ? 84.28900 8.39093 91.90279 1.000 37.49632 351 VAL B CA 1
ATOM 8108 C C . VAL B 1 357 ? 83.99834 6.97428 92.39917 1.000 42.31290 351 VAL B C 1
ATOM 8109 O O . VAL B 1 357 ? 83.30914 6.19721 91.73089 1.000 45.35371 351 VAL B O 1
ATOM 8113 N N . ASP B 1 358 ? 84.54684 6.63821 93.56780 1.000 39.23639 352 ASP B N 1
ATOM 8114 C CA . ASP B 1 358 ? 84.19065 5.41930 94.30728 1.000 41.98491 352 ASP B CA 1
ATOM 8115 C C . ASP B 1 358 ? 84.20686 4.16089 93.44115 1.000 47.93117 352 ASP B C 1
ATOM 8116 O O . ASP B 1 358 ? 83.33760 3.29239 93.55946 1.000 51.40169 352 ASP B O 1
ATOM 8121 N N . GLY B 1 359 ? 85.19329 4.05451 92.55536 1.000 40.43850 353 GLY B N 1
ATOM 8122 C CA . GLY B 1 359 ? 85.26917 2.91508 91.66621 1.000 43.46188 353 GLY B CA 1
ATOM 8123 C C . GLY B 1 359 ? 84.37964 2.96998 90.43350 1.000 41.35754 353 GLY B C 1
ATOM 8124 O O . GLY B 1 359 ? 84.50028 2.09177 89.56988 1.000 38.38173 353 GLY B O 1
ATOM 8125 N N . ALA B 1 360 ? 83.49999 3.96355 90.31347 1.000 38.83388 354 ALA B N 1
ATOM 8126 C CA . ALA B 1 360 ? 82.61160 4.07638 89.16242 1.000 37.78693 354 ALA B CA 1
ATOM 8127 C C . ALA B 1 360 ? 83.21268 5.00271 88.110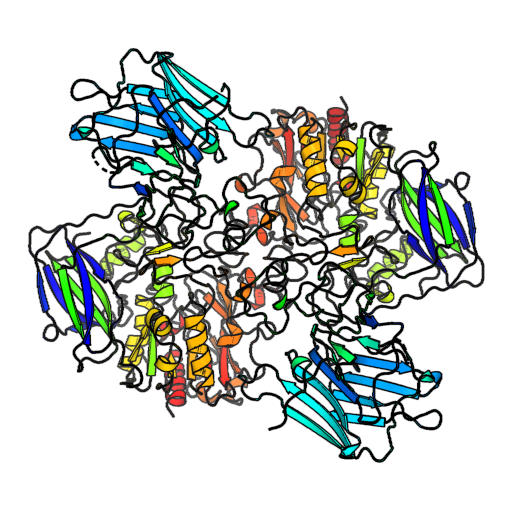80 1.000 39.87732 354 ALA B C 1
ATOM 8128 O O . ALA B 1 360 ? 83.85171 6.00572 88.44115 1.000 40.70395 354 ALA B O 1
ATOM 8130 N N . THR B 1 361 ? 83.00630 4.65780 86.84028 1.000 39.76093 355 THR B N 1
ATOM 8131 C CA . THR B 1 361 ? 83.53630 5.41696 85.71513 1.000 37.03052 355 THR B CA 1
ATOM 8132 C C . THR B 1 361 ? 82.38945 5.87507 84.82041 1.000 36.21748 355 THR B C 1
ATOM 8133 O O . THR B 1 361 ? 81.34184 5.22657 84.74794 1.000 39.54268 355 THR B O 1
ATOM 8137 N N . ASP B 1 362 ? 82.56717 7.03399 84.18760 1.000 31.05961 356 ASP B N 1
ATOM 8138 C CA . ASP B 1 362 ? 81.72677 7.41544 83.06585 1.000 32.92798 356 ASP B CA 1
ATOM 8139 C C . ASP B 1 362 ? 82.55235 8.24071 82.09768 1.000 32.67185 356 ASP B C 1
ATOM 8140 O O . ASP B 1 362 ? 83.67263 8.65621 82.39442 1.000 36.79539 356 ASP B O 1
ATOM 8145 N N . TYR B 1 363 ? 82.00034 8.44041 80.91973 1.000 28.50253 357 TYR B N 1
ATOM 8146 C CA . TYR B 1 363 ? 82.63137 9.26326 79.90360 1.000 33.21727 357 TYR B CA 1
ATOM 8147 C C . TYR B 1 363 ? 81.61412 10.26147 79.38082 1.000 31.83057 357 TYR B C 1
ATOM 8148 O O . TYR B 1 363 ? 80.45698 9.91190 79.14651 1.000 30.59793 357 TYR B O 1
ATOM 8157 N N . LEU B 1 364 ? 82.03889 11.50948 79.23255 1.000 31.47602 358 LEU B N 1
ATOM 8158 C CA . LEU B 1 364 ? 81.21363 12.51966 78.58356 1.000 30.80281 358 LEU B CA 1
ATOM 8159 C C . LEU B 1 364 ? 81.83645 12.84377 77.24251 1.000 29.07262 358 LEU B C 1
ATOM 8160 O O . LEU B 1 364 ? 82.74843 13.68326 77.17222 1.000 27.79612 358 LEU B O 1
ATOM 8165 N N . PRO B 1 365 ? 81.35406 12.25539 76.14936 1.000 32.27750 359 PRO B N 1
ATOM 8166 C CA . PRO B 1 365 ? 82.02187 12.42757 74.85579 1.000 25.73347 359 PRO B CA 1
ATOM 8167 C C . PRO B 1 365 ? 81.73008 13.78468 74.25774 1.000 25.38428 359 PRO B C 1
ATOM 8168 O O . PRO B 1 365 ? 80.62191 14.31095 74.36992 1.000 26.74562 359 PRO B O 1
ATOM 8172 N N . PHE B 1 366 ? 82.74322 14.34017 73.60524 1.000 24.28704 360 PHE B N 1
ATOM 8173 C CA . PHE B 1 366 ? 82.59295 15.55497 72.81996 1.000 27.40442 360 PHE B CA 1
ATOM 8174 C C . PHE B 1 366 ? 83.68848 15.54120 71.76356 1.000 27.42905 360 PHE B C 1
ATOM 8175 O O . PHE B 1 366 ? 84.57422 14.68304 71.77926 1.000 29.74266 360 PHE B O 1
ATOM 8183 N N . TYR B 1 367 ? 83.60882 16.47973 70.82365 1.000 25.82907 361 TYR B N 1
ATOM 8184 C CA . TYR B 1 367 ? 84.55084 16.56176 69.71749 1.000 25.04412 361 TYR B CA 1
ATOM 8185 C C . TYR B 1 367 ? 85.18382 17.94042 69.68982 1.000 27.22160 361 TYR B C 1
ATOM 8186 O O . TYR B 1 367 ? 84.54722 18.93941 70.04256 1.000 26.19142 361 TYR B O 1
ATOM 8195 N N . VAL B 1 368 ? 86.45470 17.98516 69.29719 1.000 30.52272 362 VAL B N 1
ATOM 8196 C CA . VAL B 1 368 ? 87.12705 19.24266 69.00852 1.000 27.96636 362 VAL B CA 1
ATOM 8197 C C . VAL B 1 368 ? 87.12770 19.40301 67.49636 1.000 26.40394 362 VAL B C 1
ATOM 8198 O O . VAL B 1 368 ? 87.66575 18.55936 66.77032 1.000 24.09922 362 VAL B O 1
ATOM 8202 N N . ARG B 1 369 ? 86.52187 20.48100 67.03521 1.000 26.29697 363 ARG B N 1
ATOM 8203 C CA . ARG B 1 369 ? 86.26067 20.83943 65.66212 1.000 29.03892 363 ARG B CA 1
ATOM 8204 C C . ARG B 1 369 ? 87.36035 21.76468 65.16796 1.000 30.33140 363 ARG B C 1
ATOM 8205 O O . ARG B 1 369 ? 87.71641 22.72054 65.87398 1.000 26.10120 363 ARG B O 1
ATOM 8213 N N . PRO B 1 370 ? 87.90978 21.52010 63.97779 1.000 29.43988 364 PRO B N 1
ATOM 8214 C CA . PRO B 1 370 ? 88.92963 22.41818 63.43168 1.000 27.26788 364 PRO B CA 1
ATOM 8215 C C . PRO B 1 370 ? 88.33903 23.78993 63.18269 1.000 29.31498 364 PRO B C 1
ATOM 8216 O O . PRO B 1 370 ? 87.12297 23.96310 63.07012 1.000 29.90869 364 PRO B O 1
ATOM 8220 N N . GLU B 1 371 ? 89.21113 24.78287 63.12402 1.000 30.46961 365 GLU B N 1
ATOM 8221 C CA . GLU B 1 371 ? 88.72292 26.10159 62.77951 1.000 35.32180 365 GLU B CA 1
ATOM 8222 C C . GLU B 1 371 ? 88.22916 26.08699 61.33725 1.000 36.18165 365 GLU B C 1
ATOM 8223 O O . GLU B 1 371 ? 88.65288 25.26052 60.52595 1.000 33.64164 365 GLU B O 1
ATOM 8229 N N . LEU B 1 372 ? 87.28246 26.96589 61.03328 1.000 30.60469 366 LEU B N 1
ATOM 8230 C CA . LEU B 1 372 ? 86.76546 27.02823 59.67730 1.000 31.59104 366 LEU B CA 1
ATOM 8231 C C . LEU B 1 372 ? 87.87543 27.52232 58.75615 1.000 38.33815 366 LEU B C 1
ATOM 8232 O O . LEU B 1 372 ? 88.51223 28.54604 59.03184 1.000 42.91819 366 LEU B O 1
ATOM 8237 N N . GLY B 1 373 ? 88.14388 26.76911 57.69201 1.000 31.89635 367 GLY B N 1
ATOM 8238 C CA . GLY B 1 373 ? 89.14287 27.16149 56.72500 1.000 30.67206 367 GLY B CA 1
ATOM 8239 C C . GLY B 1 373 ? 90.57343 26.89963 57.12562 1.000 35.91430 367 GLY B C 1
ATOM 8240 O O . GLY B 1 373 ? 91.48539 27.29799 56.38830 1.000 37.99437 367 GLY B O 1
ATOM 8241 N N . ARG B 1 374 ? 90.80468 26.26788 58.27193 1.000 32.69135 368 ARG B N 1
ATOM 8242 C CA . ARG B 1 374 ? 92.14553 26.02623 58.80131 1.000 34.98826 368 ARG B CA 1
ATOM 8243 C C . ARG B 1 374 ? 92.30032 24.54229 59.08510 1.000 35.49976 368 ARG B C 1
ATOM 8244 O O . ARG B 1 374 ? 92.34117 24.11714 60.24675 1.000 36.46255 368 ARG B O 1
ATOM 8252 N N . PRO B 1 375 ? 92.35423 23.71984 58.05007 1.000 29.59022 369 PRO B N 1
ATOM 8253 C CA . PRO B 1 375 ? 92.39425 22.27346 58.27545 1.000 33.76735 369 PRO B CA 1
ATOM 8254 C C . PRO B 1 375 ? 93.69541 21.85963 58.93486 1.000 32.31131 369 PRO B C 1
ATOM 8255 O O . PRO B 1 375 ? 94.73359 22.51160 58.78265 1.000 30.40906 369 PRO B O 1
ATOM 8259 N N . GLY B 1 376 ? 93.62393 20.75971 59.67519 1.000 28.99706 370 GLY B N 1
ATOM 8260 C CA . GLY B 1 376 ? 94.79121 20.21041 60.33053 1.000 26.88935 370 GLY B CA 1
ATOM 8261 C C . GLY B 1 376 ? 95.19043 18.87204 59.75149 1.000 32.22510 370 GLY B C 1
ATOM 8262 O O . GLY B 1 376 ? 96.19659 18.28691 60.15541 1.000 28.84238 370 GLY B O 1
ATOM 8263 N N . ALA B 1 377 ? 94.40053 18.36954 58.81527 1.000 33.65764 371 ALA B N 1
ATOM 8264 C CA . ALA B 1 377 ? 94.67707 17.07710 58.19886 1.000 31.48100 371 ALA B CA 1
ATOM 8265 C C . ALA B 1 377 ? 94.10218 17.09799 56.79755 1.000 35.58021 371 ALA B C 1
ATOM 8266 O O . ALA B 1 377 ? 93.33597 17.99940 56.43543 1.000 34.08664 371 ALA B O 1
ATOM 8268 N N . PRO B 1 378 ? 94.49721 16.13979 55.94976 1.000 37.20969 372 PRO B N 1
ATOM 8269 C CA . PRO B 1 378 ? 93.87177 16.05322 54.61743 1.000 33.95460 372 PRO B CA 1
ATOM 8270 C C . PRO B 1 378 ? 92.45850 15.50900 54.66553 1.000 30.37046 372 PRO B C 1
ATOM 8271 O O . PRO B 1 378 ? 91.63639 15.87831 53.82067 1.000 32.03760 372 PRO B O 1
ATOM 8275 N N . LEU B 1 379 ? 92.16731 14.63733 55.62302 1.000 29.37932 373 LEU B N 1
ATOM 8276 C CA . LEU B 1 379 ? 90.86618 14.01477 55.80937 1.000 29.06955 373 LEU B CA 1
ATOM 8277 C C . LEU B 1 379 ? 90.07719 14.69717 56.92236 1.000 32.81257 373 LEU B C 1
ATOM 8278 O O . LEU B 1 379 ? 90.63784 15.17425 57.91637 1.000 36.69181 373 LEU B O 1
ATOM 8283 N N . VAL B 1 380 ? 88.76212 14.71531 56.75880 1.000 30.52005 374 VAL B N 1
ATOM 8284 C CA . VAL B 1 380 ? 87.84410 15.09608 57.82069 1.000 29.40911 374 VAL B CA 1
ATOM 8285 C C . VAL B 1 380 ? 86.78073 14.01051 57.93353 1.000 31.64555 374 VAL B C 1
ATOM 8286 O O . VAL B 1 380 ? 86.26733 13.51510 56.92400 1.000 25.28146 374 VAL B O 1
ATOM 8290 N N . PHE B 1 381 ? 86.48383 13.61080 59.16767 1.000 32.70071 375 PHE B N 1
ATOM 8291 C CA . PHE B 1 381 ? 85.47450 12.60836 59.45404 1.000 24.37260 375 PHE B CA 1
ATOM 8292 C C . PHE B 1 381 ? 84.24208 13.31962 59.97705 1.000 27.68225 375 PHE B C 1
ATOM 8293 O O . PHE B 1 381 ? 84.35228 14.30622 60.70271 1.000 30.34647 375 PHE B O 1
ATOM 8301 N N . VAL B 1 382 ? 83.07043 12.84294 59.58944 1.000 31.08099 376 VAL B N 1
ATOM 8302 C CA . VAL B 1 382 ? 81.81525 13.39977 60.07425 1.000 27.77391 376 VAL B CA 1
ATOM 8303 C C . VAL B 1 382 ? 81.25510 12.45354 61.13300 1.000 30.58708 376 VAL B C 1
ATOM 8304 O O . VAL B 1 382 ? 80.96852 11.27877 60.85183 1.000 26.40289 376 VAL B O 1
ATOM 8308 N N . ALA B 1 383 ? 81.16164 12.94283 62.37240 1.000 30.22864 377 ALA B N 1
ATOM 8309 C CA . ALA B 1 383 ? 80.47511 12.20240 63.42477 1.000 29.67303 377 ALA B CA 1
ATOM 8310 C C . ALA B 1 383 ? 78.97425 12.47547 63.30248 1.000 25.23887 377 ALA B C 1
ATOM 8311 O O . ALA B 1 383 ? 78.54092 13.63170 63.38031 1.000 24.07888 377 ALA B O 1
ATOM 8313 N N . ALA B 1 384 ? 78.18941 11.41512 63.08181 1.000 29.03216 378 ALA B N 1
ATOM 8314 C CA . ALA B 1 384 ? 76.76548 11.52729 62.73411 1.000 26.93774 378 ALA B CA 1
ATOM 8315 C C . ALA B 1 384 ? 75.90683 11.69129 63.99828 1.000 28.45121 378 ALA B C 1
ATOM 8316 O O . ALA B 1 384 ? 75.08109 10.84424 64.36084 1.000 25.09906 378 ALA B O 1
ATOM 8318 N N . THR B 1 385 ? 76.09875 12.84138 64.65931 1.000 26.00886 379 THR B N 1
ATOM 8319 C CA . THR B 1 385 ? 75.44598 13.08795 65.94093 1.000 25.53662 379 THR B CA 1
ATOM 8320 C C . THR B 1 385 ? 73.93278 13.12416 65.80872 1.000 26.71910 379 THR B C 1
ATOM 8321 O O . THR B 1 385 ? 73.21868 12.78050 66.76308 1.000 25.89035 379 THR B O 1
ATOM 8325 N N . TYR B 1 386 ? 73.41913 13.51706 64.64001 1.000 23.49719 380 TYR B N 1
ATOM 8326 C CA . TYR B 1 386 ? 71.97894 13.42227 64.42847 1.000 24.90538 380 TYR B CA 1
ATOM 8327 C C . TYR B 1 386 ? 71.50426 11.97674 64.55776 1.000 27.91250 380 TYR B C 1
ATOM 8328 O O . TYR B 1 386 ? 70.46419 11.70495 65.17582 1.000 25.68250 380 TYR B O 1
ATOM 8337 N N . THR B 1 387 ? 72.25090 11.03370 63.96760 1.000 26.94465 381 THR B N 1
ATOM 8338 C CA . THR B 1 387 ? 71.87894 9.62263 64.05684 1.000 29.19962 381 THR B CA 1
ATOM 8339 C C . THR B 1 387 ? 72.01471 9.10514 65.48251 1.000 25.15565 381 THR B C 1
ATOM 8340 O O . THR B 1 387 ? 71.11920 8.41125 65.98208 1.000 25.52029 381 THR B O 1
ATOM 8344 N N . TYR B 1 388 ? 73.13993 9.41555 66.14352 1.000 23.25994 382 TYR B N 1
ATOM 8345 C CA . TYR B 1 388 ? 73.29389 9.07007 67.55713 1.000 26.00779 382 TYR B CA 1
ATOM 8346 C C . TYR B 1 388 ? 72.10601 9.57487 68.36560 1.000 27.20407 382 TYR B C 1
ATOM 8347 O O . TYR B 1 388 ? 71.55931 8.85599 69.22019 1.000 25.04210 382 TYR B O 1
ATOM 8356 N N . GLN B 1 389 ? 71.69498 10.82297 68.11041 1.000 26.09545 383 GLN B N 1
ATOM 8357 C CA . GLN B 1 389 ? 70.62703 11.42144 68.90863 1.000 27.24546 383 GLN B CA 1
ATOM 8358 C C . GLN B 1 389 ? 69.28431 10.75117 68.63580 1.000 23.99693 383 GLN B C 1
ATOM 8359 O O . GLN B 1 389 ? 68.52570 10.46467 69.56928 1.000 20.30048 383 GLN B O 1
ATOM 8365 N N . ALA B 1 390 ? 68.98222 10.48213 67.36161 1.000 23.42109 384 ALA B N 1
ATOM 8366 C CA . ALA B 1 390 ? 67.74041 9.79629 67.02260 1.000 23.15181 384 ALA B CA 1
ATOM 8367 C C . ALA B 1 390 ? 67.63044 8.45065 67.74091 1.000 22.74865 384 ALA B C 1
ATOM 8368 O O . ALA B 1 390 ? 66.54525 8.07377 68.18796 1.000 22.99377 384 ALA B O 1
ATOM 8370 N N . TYR B 1 391 ? 68.75240 7.72801 67.88189 1.000 25.04480 385 TYR B N 1
ATOM 8371 C CA . TYR B 1 391 ? 68.83003 6.44017 68.56788 1.000 24.55857 385 TYR B CA 1
ATOM 8372 C C . TYR B 1 391 ? 69.13213 6.54799 70.07185 1.000 26.14260 385 TYR B C 1
ATOM 8373 O O . TYR B 1 391 ? 69.17164 5.51205 70.74443 1.000 23.87715 385 TYR B O 1
ATOM 8382 N N . ALA B 1 392 ? 69.30686 7.75221 70.62618 1.000 25.78616 386 ALA B N 1
ATOM 8383 C CA . ALA B 1 392 ? 69.76692 7.88698 72.01495 1.000 25.37392 386 ALA B CA 1
ATOM 8384 C C . ALA B 1 392 ? 68.85552 7.15727 73.00702 1.000 24.18253 386 ALA B C 1
ATOM 8385 O O . ALA B 1 392 ? 67.64116 7.36336 73.02542 1.000 21.29535 386 ALA B O 1
ATOM 8387 N N . ASN B 1 393 ? 69.46187 6.29560 73.82924 1.000 25.27046 387 ASN B N 1
ATOM 8388 C CA . ASN B 1 393 ? 68.78087 5.57591 74.91401 1.000 28.50031 387 ASN B CA 1
ATOM 8389 C C . ASN B 1 393 ? 67.64327 4.70266 74.40482 1.000 27.39868 387 ASN B C 1
ATOM 8390 O O . ASN B 1 393 ? 66.65981 4.47924 75.12013 1.000 30.15181 387 ASN B O 1
ATOM 8395 N N . TYR B 1 394 ? 67.78664 4.18685 73.18672 1.000 24.75841 388 TYR B N 1
ATOM 8396 C CA . TYR B 1 394 ? 66.89262 3.17364 72.64237 1.000 25.74885 388 TYR B CA 1
ATOM 8397 C C . TYR B 1 394 ? 66.79749 1.95834 73.55767 1.000 30.09228 388 TYR B C 1
ATOM 8398 O O . TYR B 1 394 ? 67.69679 1.11115 73.56167 1.000 33.37275 388 TYR B O 1
ATOM 8407 N N . ALA B 1 395 ? 65.70623 1.85201 74.31207 1.000 23.38201 389 ALA B N 1
ATOM 8408 C CA . ALA B 1 395 ? 65.45329 0.67863 75.14160 1.000 27.26368 389 ALA B CA 1
ATOM 8409 C C . ALA B 1 395 ? 64.87686 -0.39640 74.23792 1.000 30.09590 389 ALA B C 1
ATOM 8410 O O . ALA B 1 395 ? 63.68575 -0.37508 73.91665 1.000 32.27752 389 ALA B O 1
ATOM 8412 N N . ARG B 1 396 ? 65.72016 -1.35937 73.85701 1.000 32.66219 390 ARG B N 1
ATOM 8413 C CA . ARG B 1 396 ? 65.39739 -2.36400 72.85188 1.000 29.88623 390 ARG B CA 1
ATOM 8414 C C . ARG B 1 396 ? 64.70973 -3.59184 73.42449 1.000 31.30641 390 ARG B C 1
ATOM 8415 O O . ARG B 1 396 ? 64.29329 -4.45830 72.65023 1.000 30.52952 390 ARG B O 1
ATOM 8423 N N . GLY B 1 397 ? 64.56049 -3.67979 74.74809 1.000 36.03098 391 GLY B N 1
ATOM 8424 C CA . GLY B 1 397 ? 64.02972 -4.87552 75.38192 1.000 29.20039 391 GLY B CA 1
ATOM 8425 C C . GLY B 1 397 ? 64.88558 -6.12270 75.23232 1.000 32.31881 391 GLY B C 1
ATOM 8426 O O . GLY B 1 397 ? 64.37287 -7.22900 75.39738 1.000 37.12081 391 GLY B O 1
ATOM 8427 N N . ASN B 1 398 ? 66.18826 -5.98543 74.97287 1.000 30.66816 392 ASN B N 1
ATOM 8428 C CA . ASN B 1 398 ? 67.05315 -7.14387 74.75741 1.000 34.83413 392 ASN B CA 1
ATOM 8429 C C . ASN B 1 398 ? 68.17158 -7.25818 75.78940 1.000 35.74653 392 ASN B C 1
ATOM 8430 O O . ASN B 1 398 ? 69.13077 -8.01605 75.57540 1.000 34.16887 392 ASN B O 1
ATOM 8435 N N . PHE B 1 399 ? 68.08268 -6.52527 76.89759 1.000 40.24114 393 PHE B N 1
ATOM 8436 C CA . PHE B 1 399 ? 69.12590 -6.55256 77.92350 1.000 41.82079 393 PHE B CA 1
ATOM 8437 C C . PHE B 1 399 ? 68.84547 -7.67993 78.91833 1.000 42.76369 393 PHE B C 1
ATOM 8438 O O . PHE B 1 399 ? 68.47214 -7.46817 80.07236 1.000 43.04306 393 PHE B O 1
ATOM 8446 N N . ASP B 1 400 ? 69.01283 -8.90615 78.43317 1.000 46.02224 394 ASP B N 1
ATOM 8447 C CA . ASP B 1 400 ? 68.68435 -10.08584 79.22137 1.000 49.64975 394 ASP B CA 1
ATOM 8448 C C . ASP B 1 400 ? 69.92931 -10.60605 79.94735 1.000 47.94611 394 ASP B C 1
ATOM 8449 O O . ASP B 1 400 ? 71.01041 -10.00994 79.89238 1.000 46.84662 394 ASP B O 1
ATOM 8454 N N . ALA B 1 401 ? 69.78929 -11.77104 80.58384 1.000 49.51094 395 ALA B N 1
ATOM 8455 C CA . ALA B 1 401 ? 70.89126 -12.37635 81.32454 1.000 45.31371 395 ALA B CA 1
ATOM 8456 C C . ALA B 1 401 ? 72.15161 -12.50935 80.46930 1.000 46.43116 395 ALA B C 1
ATOM 8457 O O . ALA B 1 401 ? 73.25457 -12.19191 80.92462 1.000 46.12262 395 ALA B O 1
ATOM 8459 N N . ALA B 1 402 ? 72.01092 -12.99976 79.23167 1.000 46.04672 396 ALA B N 1
ATOM 8460 C CA . ALA B 1 402 ? 73.18625 -13.30387 78.41383 1.000 43.97554 396 ALA B CA 1
ATOM 8461 C C . ALA B 1 402 ? 73.98142 -12.04807 78.05714 1.000 47.27642 396 ALA B C 1
ATOM 8462 O O . ALA B 1 402 ? 75.21971 -12.06155 78.09575 1.000 46.67194 396 ALA B O 1
ATOM 8464 N N . LEU B 1 403 ? 73.29394 -10.95346 77.70681 1.000 45.20521 397 LEU B N 1
ATOM 8465 C CA . LEU B 1 403 ? 73.98973 -9.70618 77.38348 1.000 42.99827 397 LEU B CA 1
ATOM 8466 C C . LEU B 1 403 ? 74.48018 -9.00887 78.64688 1.000 40.92410 397 LEU B C 1
ATOM 8467 O O . LEU B 1 403 ? 75.60548 -8.49617 78.67844 1.000 40.35410 397 LEU B O 1
ATOM 8472 N N . ARG B 1 404 ? 73.65529 -8.98995 79.70049 1.000 42.00088 398 ARG B N 1
ATOM 8473 C CA . ARG B 1 404 ? 74.12022 -8.47256 80.98406 1.000 45.05972 398 ARG B CA 1
ATOM 8474 C C . ARG B 1 404 ? 75.36812 -9.22176 81.43237 1.000 45.72386 398 ARG B C 1
ATOM 8475 O O . ARG B 1 404 ? 76.35225 -8.61664 81.88095 1.000 44.56251 398 ARG B O 1
ATOM 8483 N N . ASP B 1 405 ? 75.36628 -10.54129 81.25211 1.000 49.75577 399 ASP B N 1
ATOM 8484 C CA . ASP B 1 405 ? 76.54499 -11.33480 81.57215 1.000 51.20278 399 ASP B CA 1
ATOM 8485 C C . ASP B 1 405 ? 77.70511 -11.00306 80.63961 1.000 45.17647 399 ASP B C 1
ATOM 8486 O O . ASP B 1 405 ? 78.85008 -10.89815 81.08958 1.000 43.40576 399 ASP B O 1
ATOM 8491 N N . LYS B 1 406 ? 77.43103 -10.82647 79.33862 1.000 47.00557 400 LYS B N 1
ATOM 8492 C CA . LYS B 1 406 ? 78.49700 -10.46984 78.40338 1.000 44.19482 400 LYS B CA 1
ATOM 8493 C C . LYS B 1 406 ? 79.08629 -9.10445 78.73348 1.000 42.64820 400 LYS B C 1
ATOM 8494 O O . LYS B 1 406 ? 80.29850 -8.89830 78.59148 1.000 40.17613 400 LYS B O 1
ATOM 8500 N N . VAL B 1 407 ? 78.25281 -8.17422 79.20659 1.000 41.60239 401 VAL B N 1
ATOM 8501 C CA . VAL B 1 407 ? 78.72835 -6.82276 79.49908 1.000 46.61163 401 VAL B CA 1
ATOM 8502 C C . VAL B 1 407 ? 79.72823 -6.84235 80.65179 1.000 44.51939 401 VAL B C 1
ATOM 8503 O O . VAL B 1 407 ? 80.75721 -6.15325 80.61053 1.000 41.55069 401 VAL B O 1
ATOM 8507 N N . GLY B 1 408 ? 79.46024 -7.64848 81.68268 1.000 42.67887 402 GLY B N 1
ATOM 8508 C CA . GLY B 1 408 ? 80.40078 -7.74698 82.78677 1.000 39.42747 402 GLY B CA 1
ATOM 8509 C C . GLY B 1 408 ? 81.71120 -8.39334 82.37318 1.000 46.27900 402 GLY B C 1
ATOM 8510 O O . GLY B 1 408 ? 82.78624 -7.91223 82.74050 1.000 47.25640 402 GLY B O 1
ATOM 8511 N N . ARG B 1 409 ? 81.64036 -9.48708 81.60002 1.000 41.22778 403 ARG B N 1
ATOM 8512 C CA . ARG B 1 409 ? 82.84681 -10.19979 81.18263 1.000 38.44377 403 ARG B CA 1
ATOM 8513 C C . ARG B 1 409 ? 83.76325 -9.31227 80.36285 1.000 39.86509 403 ARG B C 1
ATOM 8514 O O . ARG B 1 409 ? 84.95547 -9.18597 80.65522 1.000 42.53110 403 ARG B O 1
ATOM 8522 N N . TRP B 1 410 ? 83.22456 -8.68418 79.33051 1.000 44.13376 404 TRP B N 1
ATOM 8523 C CA . TRP B 1 410 ? 84.05264 -7.83046 78.49578 1.000 42.16335 404 TRP B CA 1
ATOM 8524 C C . TRP B 1 410 ? 84.43286 -6.53254 79.18353 1.000 39.72551 404 TRP B C 1
ATOM 8525 O O . TRP B 1 410 ? 85.16787 -5.74184 78.58595 1.000 39.57823 404 TRP B O 1
ATOM 8536 N N . GLY B 1 411 ? 83.98404 -6.30198 80.41656 1.000 43.06914 405 GLY B N 1
ATOM 8537 C CA . GLY B 1 411 ? 84.22152 -5.01544 81.05224 1.000 43.75136 405 GLY B CA 1
ATOM 8538 C C . GLY B 1 411 ? 83.59864 -3.86415 80.29437 1.000 42.45057 405 GLY B C 1
ATOM 8539 O O . GLY B 1 411 ? 84.17773 -2.77555 80.24312 1.000 45.08161 405 GLY B O 1
ATOM 8540 N N . ALA B 1 412 ? 82.44985 -4.09533 79.66129 1.000 38.43651 406 ALA B N 1
ATOM 8541 C CA . ALA B 1 412 ? 81.77122 -3.09844 78.84758 1.000 44.64149 406 ALA B CA 1
ATOM 8542 C C . ALA B 1 412 ? 81.02438 -2.08544 79.72327 1.000 44.55261 406 ALA B C 1
ATOM 8543 O O . ALA B 1 412 ? 80.90811 -2.24214 80.94636 1.000 40.61961 406 ALA B O 1
ATOM 8545 N N . TYR B 1 413 ? 80.48659 -1.04499 79.07347 1.000 40.11020 407 TYR B N 1
ATOM 8546 C CA . TYR B 1 413 ? 79.72388 -0.03909 79.79990 1.000 35.75056 407 TYR B CA 1
ATOM 8547 C C . TYR B 1 413 ? 78.57232 -0.72155 80.53404 1.000 33.30116 407 TYR B C 1
ATOM 8548 O O . TYR B 1 413 ? 77.86015 -1.53229 79.92957 1.000 32.06262 407 TYR B O 1
ATOM 8557 N N . PRO B 1 414 ? 78.33164 -0.39651 81.82546 1.000 35.57927 408 PRO B N 1
ATOM 8558 C CA . PRO B 1 414 ? 77.45487 -1.24271 82.65165 1.000 36.22396 408 PRO B CA 1
ATOM 8559 C C . PRO B 1 414 ? 75.96500 -0.93303 82.58656 1.000 37.13936 408 PRO B C 1
ATOM 8560 O O . PRO B 1 414 ? 75.15872 -1.74245 83.06850 1.000 33.32275 408 PRO B O 1
ATOM 8564 N N . HIS B 1 415 ? 75.58004 0.23286 82.07074 1.000 34.83085 409 HIS B N 1
ATOM 8565 C CA . HIS B 1 415 ? 74.19516 0.67840 82.13481 1.000 38.65494 409 HIS B CA 1
ATOM 8566 C C . HIS B 1 415 ? 73.53160 0.65632 80.76339 1.000 38.45915 409 HIS B C 1
ATOM 8567 O O . HIS B 1 415 ? 74.05700 1.21696 79.80186 1.000 33.14200 409 HIS B O 1
ATOM 8574 N N . ASN B 1 416 ? 72.36577 0.02719 80.69239 1.000 39.33000 410 ASN B N 1
ATOM 8575 C CA . ASN B 1 416 ? 71.54996 -0.08239 79.50591 1.000 30.67792 410 ASN B CA 1
ATOM 8576 C C . ASN B 1 416 ? 70.23836 0.66324 79.70194 1.000 35.81036 410 ASN B C 1
ATOM 8577 O O . ASN B 1 416 ? 69.70063 0.67240 80.81763 1.000 40.25965 410 ASN B O 1
ATOM 8582 N N . PRO B 1 417 ? 69.71745 1.31577 78.65159 1.000 34.61216 411 PRO B N 1
ATOM 8583 C CA . PRO B 1 417 ? 68.41257 1.99638 78.77164 1.000 27.77964 411 PRO B CA 1
ATOM 8584 C C . PRO B 1 417 ? 67.30543 1.09086 79.28480 1.000 33.92199 411 PRO B C 1
ATOM 8585 O O . PRO B 1 417 ? 66.42551 1.55060 80.03034 1.000 30.40164 411 PRO B O 1
ATOM 8589 N N . ASP B 1 418 ? 67.35543 -0.20322 78.95357 1.000 33.94583 412 ASP B N 1
ATOM 8590 C CA . ASP B 1 418 ? 66.32559 -1.13073 79.41832 1.000 34.59538 412 ASP B CA 1
ATOM 8591 C C . ASP B 1 418 ? 66.20377 -1.11815 80.94163 1.000 35.38618 412 ASP B C 1
ATOM 8592 O O . ASP B 1 418 ? 65.09801 -1.22949 81.48553 1.000 37.00645 412 ASP B O 1
ATOM 8597 N N . ASP B 1 419 ? 67.32059 -0.95863 81.65214 1.000 38.20555 413 ASP B N 1
ATOM 8598 C CA . ASP B 1 419 ? 67.26329 -0.90302 83.10945 1.000 40.26790 413 ASP B CA 1
ATOM 8599 C C . ASP B 1 419 ? 67.07101 0.50209 83.65241 1.000 40.30627 413 ASP B C 1
ATOM 8600 O O . ASP B 1 419 ? 66.84524 0.65320 84.85456 1.000 36.78616 413 ASP B O 1
ATOM 8605 N N . HIS B 1 420 ? 67.16986 1.53870 82.82660 1.000 37.51737 414 HIS B N 1
ATOM 8606 C CA . HIS B 1 420 ? 67.17073 2.90992 83.33158 1.000 36.60228 414 HIS B CA 1
ATOM 8607 C C . HIS B 1 420 ? 66.19849 3.76188 82.51623 1.000 37.92406 414 HIS B C 1
ATOM 8608 O O . HIS B 1 420 ? 66.60727 4.61910 81.72375 1.000 30.61115 414 HIS B O 1
ATOM 8615 N N . PRO B 1 421 ? 64.88660 3.55513 82.70428 1.000 35.28848 415 PRO B N 1
ATOM 8616 C CA . PRO B 1 421 ? 63.89675 4.38283 81.99637 1.000 28.66097 415 PRO B CA 1
ATOM 8617 C C . PRO B 1 421 ? 63.91638 5.84251 82.41923 1.000 34.92426 415 PRO B C 1
ATOM 8618 O O . PRO B 1 421 ? 63.22598 6.66430 81.79472 1.000 33.33385 415 PRO B O 1
ATOM 8622 N N . GLU B 1 422 ? 64.66784 6.18927 83.46730 1.000 35.15084 416 GLU B N 1
ATOM 8623 C CA . GLU B 1 422 ? 64.73608 7.57821 83.90482 1.000 35.29202 416 GLU B CA 1
ATOM 8624 C C . GLU B 1 422 ? 65.49616 8.45598 82.90734 1.000 34.10984 416 GLU B C 1
ATOM 8625 O O . GLU B 1 422 ? 65.35257 9.68352 82.95397 1.000 28.49524 416 GLU B O 1
ATOM 8631 N N . VAL B 1 423 ? 66.29021 7.85641 82.00553 1.000 33.17486 417 VAL B N 1
ATOM 8632 C CA . VAL B 1 423 ? 66.98588 8.62073 80.97232 1.000 31.14565 417 VAL B CA 1
ATOM 8633 C C . VAL B 1 423 ? 66.12784 8.82877 79.72976 1.000 28.69788 417 VAL B C 1
ATOM 8634 O O . VAL B 1 423 ? 66.61552 9.40360 78.74791 1.000 28.04055 417 VAL B O 1
ATOM 8638 N N . GLY B 1 424 ? 64.88248 8.35293 79.72600 1.000 27.49644 418 GLY B N 1
ATOM 8639 C CA . GLY B 1 424 ? 63.95575 8.64484 78.64624 1.000 28.60076 418 GLY B CA 1
ATOM 8640 C C . GLY B 1 424 ? 64.10828 7.70753 77.45917 1.000 28.47604 418 GLY B C 1
ATOM 8641 O O . GLY B 1 424 ? 64.89881 6.76491 77.47619 1.000 31.90630 418 GLY B O 1
ATOM 8642 N N . LEU B 1 425 ? 63.38069 8.01757 76.38827 1.000 22.69070 419 LEU B N 1
ATOM 8643 C CA . LEU B 1 425 ? 63.25535 7.12831 75.23420 1.000 27.82858 419 LEU B CA 1
ATOM 8644 C C . LEU B 1 425 ? 64.05454 7.62187 74.02516 1.000 23.11828 419 LEU B C 1
ATOM 8645 O O . LEU B 1 425 ? 64.64902 8.70405 74.03318 1.000 24.54926 419 LEU B O 1
ATOM 8650 N N . ALA B 1 426 ? 64.11476 6.76813 73.00034 1.000 23.01442 420 ALA B N 1
ATOM 8651 C CA . ALA B 1 426 ? 64.63643 7.10145 71.67258 1.000 26.31350 420 ALA B CA 1
ATOM 8652 C C . ALA B 1 426 ? 63.50358 7.29183 70.65504 1.000 25.10738 420 ALA B C 1
ATOM 8653 O O . ALA B 1 426 ? 62.38349 6.80387 70.84038 1.000 24.73624 420 ALA B O 1
ATOM 8655 N N . THR B 1 427 ? 63.80848 7.97959 69.53413 1.000 26.15581 421 THR B N 1
ATOM 8656 C CA . THR B 1 427 ? 62.74124 8.12052 68.53330 1.000 20.40890 421 THR B CA 1
ATOM 8657 C C . THR B 1 427 ? 62.37940 6.80342 67.87937 1.000 22.91940 421 THR B C 1
ATOM 8658 O O . THR B 1 427 ? 61.51657 6.77285 66.99678 1.000 23.56043 421 THR B O 1
ATOM 8662 N N . TYR B 1 428 ? 63.00843 5.71939 68.29222 1.000 24.60146 422 TYR B N 1
ATOM 8663 C CA . TYR B 1 428 ? 62.66569 4.38522 67.84267 1.000 27.01523 422 TYR B CA 1
ATOM 8664 C C . TYR B 1 428 ? 61.72988 3.66141 68.82150 1.000 29.53090 422 TYR B C 1
ATOM 8665 O O . TYR B 1 428 ? 61.27820 2.55577 68.50639 1.000 28.05640 422 TYR B O 1
ATOM 8674 N N . ASN B 1 429 ? 61.41451 4.26658 69.97804 1.000 22.13130 423 ASN B N 1
ATOM 8675 C CA . ASN B 1 429 ? 60.52345 3.71755 70.99131 1.000 19.35120 423 ASN B CA 1
ATOM 8676 C C . ASN B 1 429 ? 59.12262 4.29024 70.81306 1.000 22.53143 423 ASN B C 1
ATOM 8677 O O . ASN B 1 429 ? 58.92779 5.30915 70.15662 1.000 24.82023 423 ASN B O 1
ATOM 8682 N N . LEU B 1 430 ? 58.15158 3.67529 71.47496 1.000 24.69028 424 LEU B N 1
ATOM 8683 C CA . LEU B 1 430 ? 56.82587 4.27276 71.62415 1.000 32.91027 424 LEU B CA 1
ATOM 8684 C C . LEU B 1 430 ? 56.70040 4.91708 73.00554 1.000 24.65437 424 LEU B C 1
ATOM 8685 O O . LEU B 1 430 ? 57.32567 4.47062 73.96108 1.000 21.25144 424 LEU B O 1
ATOM 8690 N N . HIS B 1 431 ? 55.90058 5.98167 73.10400 1.000 25.02071 425 HIS B N 1
ATOM 8691 C CA . HIS B 1 431 ? 55.57360 6.50772 74.42604 1.000 27.04782 425 HIS B CA 1
ATOM 8692 C C . HIS B 1 431 ? 54.68103 5.52625 75.17857 1.000 27.86525 425 HIS B C 1
ATOM 8693 O O . HIS B 1 431 ? 54.13669 4.57331 74.60891 1.000 28.48648 425 HIS B O 1
ATOM 8700 N N . SER B 1 432 ? 54.49661 5.79380 76.47666 1.000 26.52308 426 SER B N 1
ATOM 8701 C CA . SER B 1 432 ? 53.66674 4.91158 77.28740 1.000 25.25153 426 SER B CA 1
ATOM 8702 C C . SER B 1 432 ? 52.22553 4.84768 76.78763 1.000 24.94573 426 SER B C 1
ATOM 8703 O O . SER B 1 432 ? 51.51382 3.89862 77.11528 1.000 23.00444 426 SER B O 1
ATOM 8706 N N . ASP B 1 433 ? 51.78026 5.80558 75.97547 1.000 30.23891 427 ASP B N 1
ATOM 8707 C CA . ASP B 1 433 ? 50.42402 5.74774 75.44690 1.000 26.60158 427 ASP B CA 1
ATOM 8708 C C . ASP B 1 433 ? 50.35650 5.10954 74.06859 1.000 25.99228 427 ASP B C 1
ATOM 8709 O O . ASP B 1 433 ? 49.29044 5.10937 73.44952 1.000 30.31229 427 ASP B O 1
ATOM 8714 N N . GLY B 1 434 ? 51.47162 4.60264 73.55574 1.000 28.79137 428 GLY B N 1
ATOM 8715 C CA . GLY B 1 434 ? 51.49741 3.97526 72.24564 1.000 28.65363 428 GLY B CA 1
ATOM 8716 C C . GLY B 1 434 ? 51.77764 4.89260 71.06351 1.000 28.96889 428 GLY B C 1
ATOM 8717 O O . GLY B 1 434 ? 51.91403 4.39391 69.93685 1.000 28.73226 428 GLY B O 1
ATOM 8718 N N . SER B 1 435 ? 51.85829 6.20594 71.26344 1.000 25.82135 429 SER B N 1
ATOM 8719 C CA . SER B 1 435 ? 52.23203 7.08407 70.16079 1.000 23.25710 429 SER B CA 1
ATOM 8720 C C . SER B 1 435 ? 53.74550 7.04092 69.94005 1.000 24.33562 429 SER B C 1
ATOM 8721 O O . SER B 1 435 ? 54.52304 6.64722 70.82531 1.000 24.07142 429 SER B O 1
ATOM 8724 N N . GLY B 1 436 ? 54.15298 7.40662 68.72146 1.000 21.81188 430 GLY B N 1
ATOM 8725 C CA . GLY B 1 436 ? 55.56667 7.43264 68.39112 1.000 21.44019 430 GLY B CA 1
ATOM 8726 C C . GLY B 1 436 ? 56.31606 8.52978 69.13040 1.000 28.26055 430 GLY B C 1
ATOM 8727 O O . GLY B 1 436 ? 55.79342 9.62020 69.39177 1.000 27.63960 430 GLY B O 1
ATOM 8728 N N . VAL B 1 437 ? 57.56862 8.23291 69.47255 1.000 26.14130 431 VAL B N 1
ATOM 8729 C CA . VAL B 1 437 ? 58.45161 9.19699 70.12841 1.000 25.70851 431 VAL B CA 1
ATOM 8730 C C . VAL B 1 437 ? 59.05585 10.09279 69.05283 1.000 23.81512 431 VAL B C 1
ATOM 8731 O O . VAL B 1 437 ? 59.95910 9.66868 68.33236 1.000 26.11759 431 VAL B O 1
ATOM 8735 N N . MET B 1 438 ? 58.58900 11.34079 68.96427 1.000 22.92355 432 MET B N 1
ATOM 8736 C CA . MET B 1 438 ? 58.98941 12.24015 67.88148 1.000 26.06919 432 MET B CA 1
ATOM 8737 C C . MET B 1 438 ? 60.22340 13.07105 68.20735 1.000 26.32802 432 MET B C 1
ATOM 8738 O O . MET B 1 438 ? 60.82826 13.65001 67.28851 1.000 26.68545 432 MET B O 1
ATOM 8743 N N . PHE B 1 439 ? 60.60918 13.13653 69.47468 1.000 20.52218 433 PHE B N 1
ATOM 8744 C CA . PHE B 1 439 ? 61.67602 14.00819 69.92841 1.000 23.99283 433 PHE B CA 1
ATOM 8745 C C . PHE B 1 439 ? 62.70017 13.20490 70.71058 1.000 26.83481 433 PHE B C 1
ATOM 8746 O O . PHE B 1 439 ? 62.37223 12.22220 71.37754 1.000 21.17893 433 PHE B O 1
ATOM 8754 N N . SER B 1 440 ? 63.95057 13.62873 70.58581 1.000 27.60245 434 SER B N 1
ATOM 8755 C CA . SER B 1 440 ? 65.05998 13.12645 71.37897 1.000 26.73888 434 SER B CA 1
ATOM 8756 C C . SER B 1 440 ? 65.90130 14.31526 71.79497 1.000 22.59481 434 SER B C 1
ATOM 8757 O O . SER B 1 440 ? 66.31791 15.11163 70.95073 1.000 25.14118 434 SER B O 1
ATOM 8760 N N . SER B 1 441 ? 66.13764 14.42999 73.08616 1.000 24.67128 435 SER B N 1
ATOM 8761 C CA . SER B 1 441 ? 66.95856 15.49414 73.62595 1.000 25.09273 435 SER B CA 1
ATOM 8762 C C . SER B 1 441 ? 68.37522 14.97684 73.78490 1.000 26.48668 435 SER B C 1
ATOM 8763 O O . SER B 1 441 ? 68.58016 13.79388 74.06963 1.000 24.91733 435 SER B O 1
ATOM 8766 N N . ARG B 1 442 ? 69.34882 15.85564 73.56989 1.000 25.84244 436 ARG B N 1
ATOM 8767 C CA . ARG B 1 442 ? 70.72798 15.57534 73.94330 1.000 25.87457 436 ARG B CA 1
ATOM 8768 C C . ARG B 1 442 ? 71.07103 16.17336 75.30144 1.000 28.79010 436 ARG B C 1
ATOM 8769 O O . ARG B 1 442 ? 72.20221 16.01088 75.76809 1.000 29.09435 436 ARG B O 1
ATOM 8777 N N . LEU B 1 443 ? 70.11573 16.86757 75.93236 1.000 26.77701 437 LEU B N 1
ATOM 8778 C CA . LEU B 1 443 ? 70.29227 17.49544 77.24424 1.000 29.82162 437 LEU B CA 1
ATOM 8779 C C . LEU B 1 443 ? 69.79269 16.53759 78.33257 1.000 30.81518 437 LEU B C 1
ATOM 8780 O O . LEU B 1 443 ? 68.79638 16.77679 79.02365 1.000 27.22690 437 LEU B O 1
ATOM 8785 N N . ARG B 1 444 ? 70.53292 15.42968 78.47262 1.000 26.46628 438 ARG B N 1
ATOM 8786 C CA . ARG B 1 444 ? 70.21410 14.28832 79.31421 1.000 25.23546 438 ARG B CA 1
ATOM 8787 C C . ARG B 1 444 ? 71.35216 13.28265 79.18917 1.000 30.19750 438 ARG B C 1
ATOM 8788 O O . ARG B 1 444 ? 72.09909 13.31815 78.20581 1.000 26.92595 438 ARG B O 1
ATOM 8796 N N . PRO B 1 445 ? 71.55636 12.39696 80.15646 1.000 29.85888 439 PRO B N 1
ATOM 8797 C CA . PRO B 1 445 ? 72.55989 11.34768 79.95683 1.000 28.91357 439 PRO B CA 1
ATOM 8798 C C . PRO B 1 445 ? 72.19080 10.50062 78.74275 1.000 31.18403 439 PRO B C 1
ATOM 8799 O O . PRO B 1 445 ? 71.05766 10.03669 78.60954 1.000 29.46137 439 PRO B O 1
ATOM 8803 N N . MET B 1 446 ? 73.14443 10.32028 77.84018 1.000 27.68977 440 MET B N 1
ATOM 8804 C CA . MET B 1 446 ? 72.92379 9.50889 76.65145 1.000 28.97342 440 MET B CA 1
ATOM 8805 C C . MET B 1 446 ? 73.76371 8.23744 76.77399 1.000 28.62754 440 MET B C 1
ATOM 8806 O O . MET B 1 446 ? 74.91526 8.18751 76.33892 1.000 31.47470 440 MET B O 1
ATOM 8811 N N . LEU B 1 447 ? 73.15542 7.19425 77.35355 1.000 30.39941 441 LEU B N 1
ATOM 8812 C CA . LEU B 1 447 ? 73.88254 5.95799 77.63046 1.000 25.79930 441 LEU B CA 1
ATOM 8813 C C . LEU B 1 447 ? 74.40592 5.30629 76.35455 1.000 34.37188 441 LEU B C 1
ATOM 8814 O O . LEU B 1 447 ? 75.48836 4.70737 76.36016 1.000 33.80182 441 LEU B O 1
ATOM 8819 N N . THR B 1 448 ? 73.68351 5.44438 75.24159 1.000 31.53570 442 THR B N 1
ATOM 8820 C CA . THR B 1 448 ? 74.10397 4.77836 74.01312 1.000 32.40668 442 THR B CA 1
ATOM 8821 C C . THR B 1 448 ? 75.32209 5.44437 73.37702 1.000 30.87195 442 THR B C 1
ATOM 8822 O O . THR B 1 448 ? 75.98891 4.82509 72.54443 1.000 35.17509 442 THR B O 1
ATOM 8826 N N . MET B 1 449 ? 75.65389 6.66658 73.76258 1.000 30.03034 443 MET B N 1
ATOM 8827 C CA . MET B 1 449 ? 76.84949 7.32371 73.23773 1.000 30.63366 443 MET B CA 1
ATOM 8828 C C . MET B 1 449 ? 77.97070 7.31650 74.27732 1.000 37.38593 443 MET B C 1
ATOM 8829 O O . MET B 1 449 ? 78.53786 8.34386 74.62428 1.000 38.30203 443 MET B O 1
ATOM 8834 N N . ARG B 1 450 ? 78.32170 6.11906 74.74212 1.000 35.58139 444 ARG B N 1
ATOM 8835 C CA . ARG B 1 450 ? 79.32872 5.92502 75.77487 1.000 29.95963 444 ARG B CA 1
ATOM 8836 C C . ARG B 1 450 ? 80.36850 4.96330 75.23578 1.000 35.20475 444 ARG B C 1
ATOM 8837 O O . ARG B 1 450 ? 80.00716 3.91987 74.66637 1.000 28.87660 444 ARG B O 1
ATOM 8845 N N . PRO B 1 451 ? 81.65965 5.25555 75.37320 1.000 35.09427 445 PRO B N 1
ATOM 8846 C CA . PRO B 1 451 ? 82.67402 4.24746 75.05405 1.000 33.37018 445 PRO B CA 1
ATOM 8847 C C . PRO B 1 451 ? 82.36974 2.93241 75.76753 1.000 33.07831 445 PRO B C 1
ATOM 8848 O O . PRO B 1 451 ? 81.98539 2.91058 76.93834 1.000 34.47250 445 PRO B O 1
ATOM 8852 N N . GLY B 1 452 ? 82.48375 1.83102 75.03539 1.000 33.34462 446 GLY B N 1
ATOM 8853 C CA . GLY B 1 452 ? 82.23124 0.52898 75.61401 1.000 32.66228 446 GLY B CA 1
ATOM 8854 C C . GLY B 1 452 ? 80.78273 0.09981 75.73542 1.000 38.36385 446 GLY B C 1
ATOM 8855 O O . GLY B 1 452 ? 80.52078 -0.93687 76.36434 1.000 39.54781 446 GLY B O 1
ATOM 8856 N N . PHE B 1 453 ? 79.82382 0.87110 75.21128 1.000 37.47403 447 PHE B N 1
ATOM 8857 C CA . PHE B 1 453 ? 78.42148 0.46105 75.27406 1.000 34.71501 447 PHE B CA 1
ATOM 8858 C C . PHE B 1 453 ? 78.09829 -0.50901 74.14460 1.000 33.00047 447 PHE B C 1
ATOM 8859 O O . PHE B 1 453 ? 78.30088 -0.19090 72.97014 1.000 32.43786 447 PHE B O 1
ATOM 8867 N N . LEU B 1 454 ? 77.50082 -1.63913 74.50036 1.000 27.96744 448 LEU B N 1
ATOM 8868 C CA . LEU B 1 454 ? 77.11923 -2.68281 73.56331 1.000 32.15147 448 LEU B CA 1
ATOM 8869 C C . LEU B 1 454 ? 75.62394 -2.61156 73.30186 1.000 33.65080 448 LEU B C 1
ATOM 8870 O O . LEU B 1 454 ? 74.83040 -2.47401 74.23354 1.000 35.07571 448 LEU B O 1
ATOM 8875 N N . THR B 1 455 ? 75.23589 -2.71261 72.03329 1.000 36.32719 449 THR B N 1
ATOM 8876 C CA . THR B 1 455 ? 73.82064 -2.65926 71.69662 1.000 33.77067 449 THR B CA 1
ATOM 8877 C C . THR B 1 455 ? 73.20249 -4.03821 71.55831 1.000 35.25385 449 THR B C 1
ATOM 8878 O O . THR B 1 455 ? 72.09769 -4.27049 72.05227 1.000 35.40210 449 THR B O 1
ATOM 8882 N N . PHE B 1 456 ? 73.89121 -4.94251 70.87493 1.000 30.67678 450 PHE B N 1
ATOM 8883 C CA . PHE B 1 456 ? 73.39079 -6.26674 70.55784 1.000 36.98339 450 PHE B CA 1
ATOM 8884 C C . PHE B 1 456 ? 74.24136 -7.35393 71.20387 1.000 37.39318 450 PHE B C 1
ATOM 8885 O O . PHE B 1 456 ? 75.45728 -7.20704 71.36839 1.000 38.62904 450 PHE B O 1
ATOM 8893 N N . ASP B 1 457 ? 73.58284 -8.46588 71.53553 1.000 36.07829 451 ASP B N 1
ATOM 8894 C CA . ASP B 1 457 ? 74.24887 -9.72615 71.86072 1.000 33.64622 451 ASP B CA 1
ATOM 8895 C C . ASP B 1 457 ? 74.61342 -10.40032 70.54141 1.000 38.17939 451 ASP B C 1
ATOM 8896 O O . ASP B 1 457 ? 73.86215 -11.20141 69.98681 1.000 44.28247 451 ASP B O 1
ATOM 8901 N N . ASP B 1 458 ? 75.75796 -10.00795 69.99210 1.000 38.09588 452 ASP B N 1
ATOM 8902 C CA . ASP B 1 458 ? 76.18595 -10.44181 68.66290 1.000 35.88858 452 ASP B CA 1
ATOM 8903 C C . ASP B 1 458 ? 76.90542 -11.77980 68.78702 1.000 45.40066 452 ASP B C 1
ATOM 8904 O O . ASP B 1 458 ? 77.92894 -11.87859 69.48322 1.000 46.92458 452 ASP B O 1
ATOM 8909 N N . SER B 1 459 ? 76.33300 -12.82065 68.16704 1.000 40.16414 453 SER B N 1
ATOM 8910 C CA . SER B 1 459 ? 76.95060 -14.14557 68.19142 1.000 41.92530 453 SER B CA 1
ATOM 8911 C C . SER B 1 459 ? 78.31491 -14.16939 67.50010 1.000 44.69339 453 SER B C 1
ATOM 8912 O O . SER B 1 459 ? 79.12861 -15.05998 67.78365 1.000 40.56589 453 SER B O 1
ATOM 8915 N N . ARG B 1 460 ? 78.57925 -13.21693 66.58957 1.000 44.95713 454 ARG B N 1
ATOM 8916 C CA . ARG B 1 460 ? 79.74830 -13.25147 65.71769 1.000 39.08206 454 ARG B CA 1
ATOM 8917 C C . ARG B 1 460 ? 80.60259 -11.98600 65.81005 1.000 42.54718 454 ARG B C 1
ATOM 8918 O O . ARG B 1 460 ? 81.41727 -11.72915 64.91365 1.000 39.88700 454 ARG B O 1
ATOM 8926 N N . GLY B 1 461 ? 80.45688 -11.20933 66.87821 1.000 44.71494 455 GLY B N 1
ATOM 8927 C CA . GLY B 1 461 ? 81.19387 -9.96495 67.00139 1.000 35.36351 455 GLY B CA 1
ATOM 8928 C C . GLY B 1 461 ? 80.79819 -9.18412 68.23842 1.000 44.14661 455 GLY B C 1
ATOM 8929 O O . GLY B 1 461 ? 80.26897 -9.73745 69.21018 1.000 41.06874 455 GLY B O 1
ATOM 8930 N N . SER B 1 462 ? 81.00996 -7.86571 68.16918 1.000 43.13989 456 SER B N 1
ATOM 8931 C CA . SER B 1 462 ? 80.90872 -7.02636 69.35864 1.000 41.53894 456 SER B CA 1
ATOM 8932 C C . SER B 1 462 ? 79.50320 -6.50298 69.62523 1.000 39.16849 456 SER B C 1
ATOM 8933 O O . SER B 1 462 ? 79.21846 -6.09459 70.76019 1.000 38.21670 456 SER B O 1
ATOM 8936 N N . GLY B 1 463 ? 78.62085 -6.51374 68.62641 1.000 39.43155 457 GLY B N 1
ATOM 8937 C CA . GLY B 1 463 ? 77.29073 -5.95007 68.78979 1.000 37.70619 457 GLY B CA 1
ATOM 8938 C C . GLY B 1 463 ? 77.26498 -4.45053 68.97817 1.000 38.77908 457 GLY B C 1
ATOM 8939 O O . GLY B 1 463 ? 76.39201 -3.94260 69.69444 1.000 45.38452 457 GLY B O 1
ATOM 8940 N N . CYS B 1 464 ? 78.18641 -3.72126 68.34316 1.000 36.79340 458 CYS B N 1
ATOM 8941 C CA . CYS B 1 464 ? 78.36735 -2.29414 68.58024 1.000 34.86490 458 CYS B CA 1
ATOM 8942 C C . CYS B 1 464 ? 77.81496 -1.44744 67.43660 1.000 40.36456 458 CYS B C 1
ATOM 8943 O O . CYS B 1 464 ? 77.80079 -1.86981 66.26864 1.000 32.31531 458 CYS B O 1
ATOM 8946 N N . ARG B 1 465 ? 77.39642 -0.22177 67.79201 1.000 34.32350 459 ARG B N 1
ATOM 8947 C CA . ARG B 1 465 ? 76.68316 0.66854 66.88974 1.000 32.07991 459 ARG B CA 1
ATOM 8948 C C . ARG B 1 465 ? 77.09794 2.11779 67.09142 1.000 33.50901 459 ARG B C 1
ATOM 8949 O O . ARG B 1 465 ? 77.57303 2.51154 68.16318 1.000 28.20378 459 ARG B O 1
ATOM 8957 N N . HIS B 1 466 ? 76.91844 2.90402 66.02410 1.000 33.47289 460 HIS B N 1
ATOM 8958 C CA . HIS B 1 466 ? 76.92985 4.37183 66.07663 1.000 35.57155 460 HIS B CA 1
ATOM 8959 C C . HIS B 1 466 ? 78.26224 4.86206 66.62520 1.000 32.98072 460 HIS B C 1
ATOM 8960 O O . HIS B 1 466 ? 79.29146 4.58343 65.98029 1.000 30.52407 460 HIS B O 1
ATOM 8967 N N . TYR B 1 467 ? 78.28937 5.58488 67.75934 1.000 26.83464 461 TYR B N 1
ATOM 8968 C CA . TYR B 1 467 ? 79.53085 6.15013 68.28153 1.000 25.73859 461 TYR B CA 1
ATOM 8969 C C . TYR B 1 467 ? 80.58812 5.07204 68.47866 1.000 28.85020 461 TYR B C 1
ATOM 8970 O O . TYR B 1 467 ? 81.76413 5.26716 68.15153 1.000 28.85679 461 TYR B O 1
ATOM 8979 N N . ILE B 1 468 ? 80.19762 3.93767 69.04419 1.000 29.22097 462 ILE B N 1
ATOM 8980 C CA . ILE B 1 468 ? 81.17763 2.90652 69.34105 1.000 29.47280 462 ILE B CA 1
ATOM 8981 C C . ILE B 1 468 ? 81.63012 2.22908 68.05405 1.000 34.27227 462 ILE B C 1
ATOM 8982 O O . ILE B 1 468 ? 82.83085 2.03664 67.83164 1.000 33.60508 462 ILE B O 1
ATOM 8987 N N . ALA B 1 469 ? 80.68408 1.88144 67.16972 1.000 30.99897 463 ALA B N 1
ATOM 8988 C CA . ALA B 1 469 ? 81.08876 1.29027 65.89715 1.000 31.19618 463 ALA B CA 1
ATOM 8989 C C . ALA B 1 469 ? 81.93907 2.26881 65.09010 1.000 34.44299 463 ALA B C 1
ATOM 8990 O O . ALA B 1 469 ? 82.91220 1.86171 64.43691 1.000 29.49415 463 ALA B O 1
ATOM 8992 N N . ASP B 1 470 ? 81.61684 3.57153 65.15348 1.000 29.05286 464 ASP B N 1
ATOM 8993 C CA . ASP B 1 470 ? 82.39595 4.53121 64.38203 1.000 30.49187 464 ASP B CA 1
ATOM 8994 C C . ASP B 1 470 ? 83.84636 4.57553 64.84033 1.000 33.41627 464 ASP B C 1
ATOM 8995 O O . ASP B 1 470 ? 84.73318 4.91675 64.04388 1.000 33.02990 464 ASP B O 1
ATOM 9000 N N . SER B 1 471 ? 84.11955 4.20059 66.08866 1.000 30.46696 465 SER B N 1
ATOM 9001 C CA . SER B 1 471 ? 85.50310 4.18864 66.54212 1.000 31.63077 465 SER B CA 1
ATOM 9002 C C . SER B 1 471 ? 86.30872 3.03808 65.93141 1.000 36.99326 465 SER B C 1
ATOM 9003 O O . SER B 1 471 ? 87.54751 3.09543 65.95423 1.000 35.30856 465 SER B O 1
ATOM 9006 N N . HIS B 1 472 ? 85.65104 2.00009 65.38415 1.000 32.07113 466 HIS B N 1
ATOM 9007 C CA . HIS B 1 472 ? 86.38470 1.05466 64.54055 1.000 33.41879 466 HIS B CA 1
ATOM 9008 C C . HIS B 1 472 ? 87.13296 1.81333 63.45576 1.000 34.06576 466 HIS B C 1
ATOM 9009 O O . HIS B 1 472 ? 88.31027 1.53960 63.18695 1.000 31.59314 466 HIS B O 1
ATOM 9016 N N . LEU B 1 473 ? 86.45845 2.78271 62.82389 1.000 29.93073 467 LEU B N 1
ATOM 9017 C CA . LEU B 1 473 ? 87.08775 3.51723 61.73073 1.000 32.42731 467 LEU B CA 1
ATOM 9018 C C . LEU B 1 473 ? 88.17960 4.44619 62.23440 1.000 31.40690 467 LEU B C 1
ATOM 9019 O O . LEU B 1 473 ? 89.25778 4.52086 61.63502 1.000 36.08614 467 LEU B O 1
ATOM 9024 N N . LEU B 1 474 ? 87.92571 5.17304 63.32382 1.000 38.41796 468 LEU B N 1
ATOM 9025 C CA . LEU B 1 474 ? 88.91816 6.14046 63.78884 1.000 34.88460 468 LEU B CA 1
ATOM 9026 C C . LEU B 1 474 ? 90.18403 5.43525 64.27062 1.000 35.61538 468 LEU B C 1
ATOM 9027 O O . LEU B 1 474 ? 91.30212 5.87575 63.96717 1.000 34.49770 468 LEU B O 1
ATOM 9032 N N . ASP B 1 475 ? 90.02645 4.29590 64.95398 1.000 39.58197 469 ASP B N 1
ATOM 9033 C CA . ASP B 1 475 ? 91.17989 3.48588 65.34864 1.000 38.22862 469 ASP B CA 1
ATOM 9034 C C . ASP B 1 475 ? 91.98009 3.03237 64.13396 1.000 36.78230 469 ASP B C 1
ATOM 9035 O O . ASP B 1 475 ? 93.21214 3.14113 64.10701 1.000 36.35784 469 ASP B O 1
ATOM 9040 N N . TRP B 1 476 ? 91.28685 2.53425 63.11222 1.000 37.30003 470 TRP B N 1
ATOM 9041 C CA . TRP B 1 476 ? 91.96047 2.08897 61.89727 1.000 41.09506 470 TRP B CA 1
ATOM 9042 C C . TRP B 1 476 ? 92.68759 3.24063 61.20545 1.000 35.69785 470 TRP B C 1
ATOM 9043 O O . TRP B 1 476 ? 93.78687 3.05281 60.67212 1.000 39.47924 470 TRP B O 1
ATOM 9054 N N . LEU B 1 477 ? 92.08719 4.43297 61.18001 1.000 33.88029 471 LEU B N 1
ATOM 9055 C CA . LEU B 1 477 ? 92.76757 5.58382 60.58387 1.000 36.01249 471 LEU B CA 1
ATOM 9056 C C . LEU B 1 477 ? 94.09480 5.85801 61.28750 1.000 38.42192 471 LEU B C 1
ATOM 9057 O O . LEU B 1 477 ? 95.12979 6.08229 60.63879 1.000 34.78303 471 LEU B O 1
ATOM 9062 N N . GLU B 1 478 ? 94.07581 5.84380 62.62426 1.000 38.32440 472 GLU B N 1
ATOM 9063 C CA . GLU B 1 478 ? 95.27704 6.13381 63.39690 1.000 39.40671 472 GLU B CA 1
ATOM 9064 C C . GLU B 1 478 ? 96.32528 5.05039 63.20040 1.000 37.84512 472 GLU B C 1
ATOM 9065 O O . GLU B 1 478 ? 97.51615 5.34629 63.07748 1.000 39.20943 472 GLU B O 1
ATOM 9071 N N . HIS B 1 479 ? 95.90160 3.79008 63.16073 1.000 37.80825 473 HIS B N 1
ATOM 9072 C CA . HIS B 1 479 ? 96.84620 2.70478 62.92585 1.000 39.63834 473 HIS B CA 1
ATOM 9073 C C . HIS B 1 479 ? 97.55295 2.87576 61.58694 1.000 41.52059 473 HIS B C 1
ATOM 9074 O O . HIS B 1 479 ? 98.77914 2.74386 61.49408 1.000 41.04160 473 HIS B O 1
ATOM 9081 N N . GLU B 1 480 ? 96.79954 3.20021 60.54400 1.000 41.53505 474 GLU B N 1
ATOM 9082 C CA . GLU B 1 480 ? 97.35820 3.33221 59.20624 1.000 41.38929 474 GLU B CA 1
ATOM 9083 C C . GLU B 1 480 ? 98.05072 4.67696 58.95491 1.000 41.00729 474 GLU B C 1
ATOM 9084 O O . GLU B 1 480 ? 98.41338 4.96205 57.80014 1.000 38.75161 474 GLU B O 1
ATOM 9090 N N . GLY B 1 481 ? 98.22614 5.52583 59.96680 1.000 35.83178 475 GLY B N 1
ATOM 9091 C CA . GLY B 1 481 ? 98.98509 6.74018 59.72438 1.000 30.46855 475 GLY B CA 1
ATOM 9092 C C . GLY B 1 481 ? 98.22806 7.84896 59.02510 1.000 32.98263 475 GLY B C 1
ATOM 9093 O O . GLY B 1 481 ? 98.85546 8.77014 58.48817 1.000 31.67935 475 GLY B O 1
ATOM 9094 N N . PHE B 1 482 ? 96.89719 7.77118 58.97403 1.000 33.22401 476 PHE B N 1
ATOM 9095 C CA . PHE B 1 482 ? 96.07784 8.83282 58.40031 1.000 37.78884 476 PHE B CA 1
ATOM 9096 C C . PHE B 1 482 ? 95.67630 9.79654 59.51051 1.000 34.19458 476 PHE B C 1
ATOM 9097 O O . PHE B 1 482 ? 94.87458 9.44882 60.37933 1.000 40.63995 476 PHE B O 1
ATOM 9105 N N . SER B 1 483 ? 96.23897 10.99471 59.49619 1.000 32.01934 477 SER B N 1
ATOM 9106 C CA . SER B 1 483 ? 95.70247 12.05725 60.32795 1.000 34.76049 477 SER B CA 1
ATOM 9107 C C . SER B 1 483 ? 94.31647 12.45593 59.81150 1.000 31.67783 477 SER B C 1
ATOM 9108 O O . SER B 1 483 ? 94.00979 12.31981 58.62899 1.000 33.18250 477 SER B O 1
ATOM 9111 N N . PHE B 1 484 ? 93.45279 12.89840 60.71774 1.000 31.86834 478 PHE B N 1
ATOM 9112 C CA . PHE B 1 484 ? 92.11697 13.31360 60.31420 1.000 35.87257 478 PHE B CA 1
ATOM 9113 C C . PHE B 1 484 ? 91.55950 14.31493 61.31325 1.000 30.39873 478 PHE B C 1
ATOM 9114 O O . PHE B 1 484 ? 91.77345 14.17120 62.51698 1.000 28.74279 478 PHE B O 1
ATOM 9122 N N . ASP B 1 485 ? 90.80362 15.28805 60.80602 1.000 31.75542 479 ASP B N 1
ATOM 9123 C CA . ASP B 1 485 ? 89.98200 16.16736 61.62008 1.000 29.46618 479 ASP B CA 1
ATOM 9124 C C . ASP B 1 485 ? 88.58120 15.57082 61.80068 1.000 32.86355 479 ASP B C 1
ATOM 9125 O O . ASP B 1 485 ? 88.20725 14.58718 61.15247 1.000 31.39089 479 ASP B O 1
ATOM 9130 N N . VAL B 1 486 ? 87.80436 16.16743 62.71259 1.000 26.55634 480 VAL B N 1
ATOM 9131 C CA . VAL B 1 486 ? 86.45864 15.69862 63.01343 1.000 23.90993 480 VAL B CA 1
ATOM 9132 C C . VAL B 1 486 ? 85.50662 16.88433 63.03920 1.000 30.34136 480 VAL B C 1
ATOM 9133 O O . VAL B 1 486 ? 85.77513 17.89161 63.70285 1.000 32.69399 480 VAL B O 1
ATOM 9137 N N . VAL B 1 487 ? 84.38341 16.75343 62.33715 1.000 26.94222 481 VAL B N 1
ATOM 9138 C CA . VAL B 1 487 ? 83.25142 17.65258 62.48029 1.000 24.77303 481 VAL B CA 1
ATOM 9139 C C . VAL B 1 487 ? 82.01170 16.79012 62.68146 1.000 28.08558 481 VAL B C 1
ATOM 9140 O O . VAL B 1 487 ? 81.99480 15.59990 62.36400 1.000 30.49263 481 VAL B O 1
ATOM 9144 N N . THR B 1 488 ? 80.97428 17.39343 63.24132 1.000 26.38078 482 THR B N 1
ATOM 9145 C CA . THR B 1 488 ? 79.73203 16.69428 63.53083 1.000 25.42330 482 THR B CA 1
ATOM 9146 C C . THR B 1 488 ? 78.62289 17.19296 62.61751 1.000 22.38077 482 THR B C 1
ATOM 9147 O O . THR B 1 488 ? 78.74790 18.22293 61.94927 1.000 25.39103 482 THR B O 1
ATOM 9151 N N . ASP B 1 489 ? 77.50492 16.46379 62.63641 1.000 22.21114 483 ASP B N 1
ATOM 9152 C CA . ASP B 1 489 ? 76.30395 16.92580 61.94354 1.000 24.48422 483 ASP B CA 1
ATOM 9153 C C . ASP B 1 489 ? 75.94814 18.35895 62.35439 1.000 23.32205 483 ASP B C 1
ATOM 9154 O O . ASP B 1 489 ? 75.69889 19.21663 61.49940 1.000 26.36611 483 ASP B O 1
ATOM 9159 N N . ASP B 1 490 ? 75.95766 18.64462 63.66277 1.000 23.95553 484 ASP B N 1
ATOM 9160 C CA . ASP B 1 490 ? 75.66545 19.99585 64.15257 1.000 24.73076 484 ASP B CA 1
ATOM 9161 C C . ASP B 1 490 ? 76.60009 21.03290 63.53277 1.000 22.06726 484 ASP B C 1
ATOM 9162 O O . ASP B 1 490 ? 76.18017 22.14763 63.20139 1.000 19.59694 484 ASP B O 1
ATOM 9167 N N . ASP B 1 491 ? 77.85960 20.66917 63.32978 1.000 23.01771 485 ASP B N 1
ATOM 9168 C CA . ASP B 1 491 ? 78.79119 21.59817 62.70451 1.000 25.67158 485 ASP B CA 1
ATOM 9169 C C . ASP B 1 491 ? 78.39072 21.90451 61.25535 1.000 26.27328 485 ASP B C 1
ATOM 9170 O O . ASP B 1 491 ? 78.40540 23.07121 60.84097 1.000 28.58650 485 ASP B O 1
ATOM 9175 N N . LEU B 1 492 ? 78.00872 20.88935 60.47219 1.000 21.29863 486 LEU B N 1
ATOM 9176 C CA . LEU B 1 492 ? 77.54703 21.16910 59.10302 1.000 26.90005 486 LEU B CA 1
ATOM 9177 C C . LEU B 1 492 ? 76.28704 22.03041 59.10789 1.000 24.61073 486 LEU B C 1
ATOM 9178 O O . LEU B 1 492 ? 76.13100 22.91554 58.26525 1.000 27.16882 486 LEU B O 1
ATOM 9183 N N . GLU B 1 493 ? 75.38494 21.80060 60.06201 1.000 29.64359 487 GLU B N 1
ATOM 9184 C CA . GLU B 1 493 ? 74.19703 22.64165 60.16337 1.000 31.80061 487 GLU B CA 1
ATOM 9185 C C . GLU B 1 493 ? 74.58954 24.10141 60.32902 1.000 33.44406 487 GLU B C 1
ATOM 9186 O O . GLU B 1 493 ? 73.94841 24.99721 59.76331 1.000 26.90978 487 GLU B O 1
ATOM 9192 N N . ARG B 1 494 ? 75.66640 24.34725 61.08365 1.000 27.84972 488 ARG B N 1
ATOM 9193 C CA . ARG B 1 494 ? 76.11123 25.69530 61.39024 1.000 26.93830 488 ARG B CA 1
ATOM 9194 C C . ARG B 1 494 ? 76.95753 26.28428 60.26602 1.000 28.43584 488 ARG B C 1
ATOM 9195 O O . ARG B 1 494 ? 76.78328 27.45048 59.90668 1.000 27.95073 488 ARG B O 1
ATOM 9203 N N . PHE B 1 495 ? 77.88840 25.51157 59.70480 1.000 24.48377 489 PHE B N 1
ATOM 9204 C CA . PHE B 1 495 ? 78.87976 26.07937 58.80047 1.000 24.53629 489 PHE B CA 1
ATOM 9205 C C . PHE B 1 495 ? 78.68732 25.73461 57.32479 1.000 29.14822 489 PHE B C 1
ATOM 9206 O O . PHE B 1 495 ? 79.21119 26.46066 56.47562 1.000 22.19679 489 PHE B O 1
ATOM 9214 N N . GLY B 1 496 ? 78.01736 24.62047 56.99819 1.000 23.86724 490 GLY B N 1
ATOM 9215 C CA . GLY B 1 496 ? 77.78580 24.28675 55.61883 1.000 27.12904 490 GLY B CA 1
ATOM 9216 C C . GLY B 1 496 ? 79.02627 23.76919 54.89851 1.000 30.09037 490 GLY B C 1
ATOM 9217 O O . GLY B 1 496 ? 80.05178 23.43551 55.50426 1.000 29.10763 490 GLY B O 1
ATOM 9218 N N . ALA B 1 497 ? 78.92621 23.75047 53.56313 1.000 22.58445 491 ALA B N 1
ATOM 9219 C CA . ALA B 1 497 ? 79.98219 23.16766 52.74476 1.000 26.30300 491 ALA B CA 1
ATOM 9220 C C . ALA B 1 497 ? 81.32776 23.84753 52.95215 1.000 26.68361 491 ALA B C 1
ATOM 9221 O O . ALA B 1 497 ? 82.37283 23.20916 52.78210 1.000 30.72708 491 ALA B O 1
ATOM 9223 N N . ALA B 1 498 ? 81.33730 25.13083 53.30400 1.000 28.71236 492 ALA B N 1
ATOM 9224 C CA . ALA B 1 498 ? 82.61351 25.80187 53.54796 1.000 28.57367 492 ALA B CA 1
ATOM 9225 C C . ALA B 1 498 ? 83.45972 25.05248 54.57823 1.000 34.00810 492 ALA B C 1
ATOM 9226 O O . ALA B 1 498 ? 84.69330 25.06074 54.49478 1.000 40.22436 492 ALA B O 1
ATOM 9228 N N . LEU B 1 499 ? 82.83275 24.40519 55.56272 1.000 31.47525 493 LEU B N 1
ATOM 9229 C CA . LEU B 1 499 ? 83.63663 23.69066 56.55056 1.000 28.51118 493 LEU B CA 1
ATOM 9230 C C . LEU B 1 499 ? 84.31252 22.47850 55.92866 1.000 29.25224 493 LEU B C 1
ATOM 9231 O O . LEU B 1 499 ? 85.40514 22.08797 56.35385 1.000 28.66071 493 LEU B O 1
ATOM 9236 N N . LEU B 1 500 ? 83.68399 21.87175 54.92246 1.000 31.80500 494 LEU B N 1
ATOM 9237 C CA . LEU B 1 500 ? 84.25261 20.68438 54.29563 1.000 30.37121 494 LEU B CA 1
ATOM 9238 C C . LEU B 1 500 ? 85.27065 21.02192 53.21483 1.000 32.21968 494 LEU B C 1
ATOM 9239 O O . LEU B 1 500 ? 86.25394 20.28615 53.05803 1.000 31.80619 494 LEU B O 1
ATOM 9244 N N . GLU B 1 501 ? 85.07045 22.13088 52.49161 1.000 31.04956 495 GLU B N 1
ATOM 9245 C CA . GLU B 1 501 ? 85.88833 22.44201 51.31608 1.000 34.02161 495 GLU B CA 1
ATOM 9246 C C . GLU B 1 501 ? 87.40190 22.24373 51.48714 1.000 42.67697 495 GLU B C 1
ATOM 9247 O O . GLU B 1 501 ? 88.02359 21.72284 50.54543 1.000 39.22572 495 GLU B O 1
ATOM 9253 N N . PRO B 1 502 ? 88.05365 22.61565 52.60856 1.000 40.34626 496 PRO B N 1
ATOM 9254 C CA . PRO B 1 502 ? 89.52668 22.51407 52.66633 1.000 33.61741 496 PRO B CA 1
ATOM 9255 C C . PRO B 1 502 ? 90.06783 21.09963 52.67023 1.000 31.16559 496 PRO B C 1
ATOM 9256 O O . PRO B 1 502 ? 91.28293 20.93197 52.51081 1.000 30.66940 496 PRO B O 1
ATOM 9260 N N . TYR B 1 503 ? 89.23506 20.08411 52.83927 1.000 29.41215 497 TYR B N 1
ATOM 9261 C CA . TYR B 1 503 ? 89.74351 18.72936 53.00199 1.000 34.01146 497 TYR B CA 1
ATOM 9262 C C . TYR B 1 503 ? 89.77848 18.02304 51.65713 1.000 33.83636 497 TYR B C 1
ATOM 9263 O O . TYR B 1 503 ? 88.95033 18.28200 50.77584 1.000 33.91923 497 TYR B O 1
ATOM 9272 N N . ALA B 1 504 ? 90.76155 17.13601 51.49771 1.000 30.40199 498 ALA B N 1
ATOM 9273 C CA . ALA B 1 504 ? 90.83737 16.36866 50.26156 1.000 29.11225 498 ALA B CA 1
ATOM 9274 C C . ALA B 1 504 ? 89.78104 15.26534 50.20552 1.000 36.46342 498 ALA B C 1
ATOM 9275 O O . ALA B 1 504 ? 89.31410 14.91924 49.10924 1.000 40.52004 498 ALA B O 1
ATOM 9277 N N . ALA B 1 505 ? 89.36169 14.72853 51.35892 1.000 35.06390 499 ALA B N 1
ATOM 9278 C CA . ALA B 1 505 ? 88.28017 13.75183 51.40588 1.000 29.08868 499 ALA B CA 1
ATOM 9279 C C . ALA B 1 505 ? 87.44253 13.98341 52.64687 1.000 30.17450 499 ALA B C 1
ATOM 9280 O O . ALA B 1 505 ? 87.95118 14.39266 53.69330 1.000 32.17153 499 ALA B O 1
ATOM 9282 N N . VAL B 1 506 ? 86.15470 13.68486 52.52391 1.000 30.72127 500 VAL B N 1
ATOM 9283 C CA . VAL B 1 506 ? 85.22205 13.67052 53.64502 1.000 28.14671 500 VAL B CA 1
ATOM 9284 C C . VAL B 1 506 ? 84.75316 12.23630 53.82727 1.000 28.58559 500 VAL B C 1
ATOM 9285 O O . VAL B 1 506 ? 84.35597 11.58376 52.85568 1.000 29.81548 500 VAL B O 1
ATOM 9289 N N . LEU B 1 507 ? 84.84671 11.73293 55.05527 1.000 30.54911 501 LEU B N 1
ATOM 9290 C CA . LEU B 1 507 ? 84.47724 10.36299 55.38236 1.000 28.92607 501 LEU B CA 1
ATOM 9291 C C . LEU B 1 507 ? 83.28523 10.36392 56.32882 1.000 30.75345 501 LEU B C 1
ATOM 9292 O O . LEU B 1 507 ? 83.24007 11.15402 57.27456 1.000 34.04758 501 LEU B O 1
ATOM 9297 N N . THR B 1 508 ? 82.33285 9.46927 56.08891 1.000 29.64860 502 THR B N 1
ATOM 9298 C CA . THR B 1 508 ? 81.18096 9.31102 56.96246 1.000 28.56410 502 THR B CA 1
ATOM 9299 C C . THR B 1 508 ? 81.41513 8.16189 57.93294 1.000 28.23843 502 THR B C 1
ATOM 9300 O O . THR B 1 508 ? 82.36891 7.38800 57.80297 1.000 31.39956 502 THR B O 1
ATOM 9304 N N . GLY B 1 509 ? 80.52616 8.05230 58.91125 1.000 24.66606 503 GLY B N 1
ATOM 9305 C CA . GLY B 1 509 ? 80.55224 6.95679 59.86336 1.000 25.88102 503 GLY B CA 1
ATOM 9306 C C . GLY B 1 509 ? 79.93855 5.68659 59.30480 1.000 30.82861 503 GLY B C 1
ATOM 9307 O O . GLY B 1 509 ? 79.73178 5.53560 58.09675 1.000 38.55095 503 GLY B O 1
ATOM 9308 N N . THR B 1 510 ? 79.61481 4.76828 60.20830 1.000 25.65916 504 THR B N 1
ATOM 9309 C CA . THR B 1 510 ? 79.02581 3.49689 59.81163 1.000 28.27620 504 THR B CA 1
ATOM 9310 C C . THR B 1 510 ? 77.56955 3.61996 59.41496 1.000 29.55934 504 THR B C 1
ATOM 9311 O O . THR B 1 510 ? 77.02682 2.68271 58.82179 1.000 26.71280 504 THR B O 1
ATOM 9315 N N . HIS B 1 511 ? 76.91179 4.70282 59.79449 1.000 28.87893 505 HIS B N 1
ATOM 9316 C CA . HIS B 1 511 ? 75.46230 4.73296 59.70961 1.000 25.69122 505 HIS B CA 1
ATOM 9317 C C . HIS B 1 511 ? 74.94610 6.15722 59.83254 1.000 25.03117 505 HIS B C 1
ATOM 9318 O O . HIS B 1 511 ? 74.36632 6.51982 60.86283 1.000 28.23196 505 HIS B O 1
ATOM 9325 N N . PRO B 1 512 ? 75.12432 6.98755 58.81532 1.000 25.19005 506 PRO B N 1
ATOM 9326 C CA . PRO B 1 512 ? 74.58777 8.37033 58.86536 1.000 23.75352 506 PRO B CA 1
ATOM 9327 C C . PRO B 1 512 ? 73.14947 8.46075 58.35290 1.000 27.46789 506 PRO B C 1
ATOM 9328 O O . PRO B 1 512 ? 72.86512 9.01653 57.26772 1.000 25.48764 506 PRO B O 1
ATOM 9332 N N . GLU B 1 513 ? 72.22600 7.89945 59.15028 1.000 26.99541 507 GLU B N 1
ATOM 9333 C CA . GLU B 1 513 ? 70.81918 7.74937 58.76365 1.000 23.87104 507 GLU B CA 1
ATOM 9334 C C . GLU B 1 513 ? 70.09841 9.09779 58.66856 1.000 25.22170 507 GLU B C 1
ATOM 9335 O O . GLU B 1 513 ? 69.35426 9.33371 57.70860 1.000 25.91619 507 GLU B O 1
ATOM 9341 N N . TYR B 1 514 ? 70.32009 10.00661 59.62596 1.000 28.38366 508 TYR B N 1
ATOM 9342 C CA . TYR B 1 514 ? 69.42866 11.14961 59.87034 1.000 22.50764 508 TYR B CA 1
ATOM 9343 C C . TYR B 1 514 ? 70.06685 12.45965 59.42171 1.000 19.38719 508 TYR B C 1
ATOM 9344 O O . TYR B 1 514 ? 71.22638 12.72569 59.72904 1.000 22.48829 508 TYR B O 1
ATOM 9353 N N . HIS B 1 515 ? 69.31557 13.27741 58.69201 1.000 21.54637 509 HIS B N 1
ATOM 9354 C CA . HIS B 1 515 ? 69.88973 14.47649 58.09480 1.000 21.37947 509 HIS B CA 1
ATOM 9355 C C . HIS B 1 515 ? 68.83895 15.56111 57.95307 1.000 23.11155 509 HIS B C 1
ATOM 9356 O O . HIS B 1 515 ? 67.63508 15.30121 57.97893 1.000 24.47271 509 HIS B O 1
ATOM 9363 N N . THR B 1 516 ? 69.32322 16.79327 57.84687 1.000 23.40564 510 THR B N 1
ATOM 9364 C CA . THR B 1 516 ? 68.53215 17.96103 57.49637 1.000 25.05221 510 THR B CA 1
ATOM 9365 C C . THR B 1 516 ? 68.87372 18.37517 56.07711 1.000 23.17621 510 THR B C 1
ATOM 9366 O O . THR B 1 516 ? 69.85287 17.90709 55.49322 1.000 25.55596 510 THR B O 1
ATOM 9370 N N . ALA B 1 517 ? 68.08393 19.30169 55.54234 1.000 23.44899 511 ALA B N 1
ATOM 9371 C CA . ALA B 1 517 ? 68.44373 19.87608 54.25132 1.000 24.21700 511 ALA B CA 1
ATOM 9372 C C . ALA B 1 517 ? 69.81196 20.54155 54.32268 1.000 26.38707 511 ALA B C 1
ATOM 9373 O O . ALA B 1 517 ? 70.57549 20.50637 53.34815 1.000 27.17627 511 ALA B O 1
ATOM 9375 N N . ALA B 1 518 ? 70.17612 21.09800 55.48181 1.000 24.76450 512 ALA B N 1
ATOM 9376 C CA . ALA B 1 518 ? 71.47200 21.76841 55.56332 1.000 23.22783 512 ALA B CA 1
ATOM 9377 C C . ALA B 1 518 ? 72.62063 20.76758 55.49321 1.000 27.19750 512 ALA B C 1
ATOM 9378 O O . ALA B 1 518 ? 73.58912 20.98936 54.75637 1.000 31.02460 512 ALA B O 1
ATOM 9380 N N . THR B 1 519 ? 72.52215 19.63496 56.20426 1.000 22.90358 513 THR B N 1
ATOM 9381 C CA . THR B 1 519 ? 73.64522 18.69720 56.17454 1.000 26.89665 513 THR B CA 1
ATOM 9382 C C . THR B 1 519 ? 73.76232 18.00342 54.81392 1.000 29.72003 513 THR B C 1
ATOM 9383 O O . THR B 1 519 ? 74.87947 17.74785 54.33762 1.000 21.81106 513 THR B O 1
ATOM 9387 N N . LEU B 1 520 ? 72.62791 17.67142 54.18203 1.000 28.19553 514 LEU B N 1
ATOM 9388 C CA . LEU B 1 520 ? 72.68396 17.18905 52.80547 1.000 22.92861 514 LEU B CA 1
ATOM 9389 C C . LEU B 1 520 ? 73.33730 18.23093 51.91196 1.000 23.60927 514 LEU B C 1
ATOM 9390 O O . LEU B 1 520 ? 74.26443 17.92103 51.15708 1.000 28.85671 514 LEU B O 1
ATOM 9395 N N . ASP B 1 521 ? 72.93283 19.49448 52.04941 1.000 24.93362 515 ASP B N 1
ATOM 9396 C CA . ASP B 1 521 ? 73.49042 20.52953 51.17818 1.000 29.42635 515 ASP B CA 1
ATOM 9397 C C . ASP B 1 521 ? 74.99190 20.70311 51.38523 1.000 29.63456 515 ASP B C 1
ATOM 9398 O O . ASP B 1 521 ? 75.73218 20.91817 50.41602 1.000 30.85720 515 ASP B O 1
ATOM 9403 N N . ALA B 1 522 ? 75.47169 20.60382 52.62821 1.000 23.95647 516 ALA B N 1
ATOM 9404 C CA . ALA B 1 522 ? 76.91507 20.71328 52.83705 1.000 30.58796 516 ALA B CA 1
ATOM 9405 C C . ALA B 1 522 ? 77.65934 19.59539 52.09830 1.000 29.32020 516 ALA B C 1
ATOM 9406 O O . ALA B 1 522 ? 78.67162 19.84092 51.43339 1.000 29.32546 516 ALA B O 1
ATOM 9408 N N . LEU B 1 523 ? 77.17153 18.35987 52.19506 1.000 23.74462 517 LEU B N 1
ATOM 9409 C CA . LEU B 1 523 ? 77.85529 17.27446 51.50711 1.000 26.63464 517 LEU B CA 1
ATOM 9410 C C . LEU B 1 523 ? 77.74120 17.41971 49.98797 1.000 30.92011 517 LEU B C 1
ATOM 9411 O O . LEU B 1 523 ? 78.73214 17.23114 49.26643 1.000 29.39788 517 LEU B O 1
ATOM 9416 N N . ALA B 1 524 ? 76.55786 17.79200 49.48044 1.000 31.04403 518 ALA B N 1
ATOM 9417 C CA . ALA B 1 524 ? 76.40783 18.00892 48.03733 1.000 30.50972 518 ALA B CA 1
ATOM 9418 C C . ALA B 1 524 ? 77.29482 19.16274 47.56456 1.000 30.18128 518 ALA B C 1
ATOM 9419 O O . ALA B 1 524 ? 78.05604 19.02286 46.59986 1.000 31.26806 518 ALA B O 1
ATOM 9421 N N . GLY B 1 525 ? 77.19806 20.32004 48.22519 1.000 29.41868 519 GLY B N 1
ATOM 9422 C CA . GLY B 1 525 ? 78.07808 21.43445 47.90122 1.000 25.06466 519 GLY B CA 1
ATOM 9423 C C . GLY B 1 525 ? 79.55010 21.07944 47.99872 1.000 31.33738 519 GLY B C 1
ATOM 9424 O O . GLY B 1 525 ? 80.37436 21.58018 47.21956 1.000 32.22860 519 GLY B O 1
ATOM 9425 N N . TYR B 1 526 ? 79.90648 20.18762 48.92793 1.000 28.56517 520 TYR B N 1
ATOM 9426 C CA . TYR B 1 526 ? 81.29182 19.73937 48.98530 1.000 29.30127 520 TYR B CA 1
ATOM 9427 C C . TYR B 1 526 ? 81.67839 18.96827 47.71533 1.000 34.70515 520 TYR B C 1
ATOM 9428 O O . TYR B 1 526 ? 82.78372 19.15588 47.18099 1.000 31.59397 520 TYR B O 1
ATOM 9437 N N . LYS B 1 527 ? 80.78366 18.08896 47.22633 1.000 29.64263 521 LYS B N 1
ATOM 9438 C CA . LYS B 1 527 ? 81.03051 17.39242 45.96527 1.000 29.24223 521 LYS B CA 1
ATOM 9439 C C . LYS B 1 527 ? 81.20475 18.38093 44.82398 1.000 31.27685 521 LYS B C 1
ATOM 9440 O O . LYS B 1 527 ? 82.11354 18.23640 43.99721 1.000 34.05306 521 LYS B O 1
ATOM 9446 N N . ARG B 1 528 ? 80.36728 19.41937 44.78892 1.000 31.89034 522 ARG B N 1
ATOM 9447 C CA . ARG B 1 528 ? 80.43830 20.38853 43.70112 1.000 30.63902 522 ARG B CA 1
ATOM 9448 C C . ARG B 1 528 ? 81.70580 21.23492 43.77546 1.000 31.32132 522 ARG B C 1
ATOM 9449 O O . ARG B 1 528 ? 82.17971 21.72866 42.74543 1.000 41.15060 522 ARG B O 1
ATOM 9457 N N . SER B 1 529 ? 82.26779 21.41823 44.96862 1.000 33.19388 523 SER B N 1
ATOM 9458 C CA . SER B 1 529 ? 83.55484 22.09232 45.11326 1.000 34.30665 523 SER B CA 1
ATOM 9459 C C . SER B 1 529 ? 84.72372 21.27942 44.56160 1.000 34.56634 523 SER B C 1
ATOM 9460 O O . SER B 1 529 ? 85.84667 21.79525 44.50500 1.000 26.53631 523 SER B O 1
ATOM 9463 N N . GLY B 1 530 ? 84.49807 20.03123 44.17498 1.000 33.98029 524 GLY B N 1
ATOM 9464 C CA . GLY B 1 530 ? 85.55822 19.17852 43.69174 1.000 33.67427 524 GLY B CA 1
ATOM 9465 C C . GLY B 1 530 ? 86.08634 18.17068 44.68189 1.000 32.06288 524 GLY B C 1
ATOM 9466 O O . GLY B 1 530 ? 87.08858 17.51328 44.38444 1.000 30.73513 524 GLY B O 1
ATOM 9467 N N . GLY B 1 531 ? 85.41309 17.98016 45.82113 1.000 31.48095 525 GLY B N 1
ATOM 9468 C CA . GLY B 1 531 ? 85.92731 17.10359 46.84996 1.000 25.95551 525 GLY B CA 1
ATOM 9469 C C . GLY B 1 531 ? 85.71609 15.63053 46.56862 1.000 30.72767 525 GLY B C 1
ATOM 9470 O O . GLY B 1 531 ? 85.03618 15.23999 45.61967 1.000 32.51363 525 GLY B O 1
ATOM 9471 N N . ASN B 1 532 ? 86.34502 14.81201 47.41374 1.000 29.81951 526 ASN B N 1
ATOM 9472 C CA . ASN B 1 532 ? 86.18196 13.36627 47.41895 1.000 32.68503 526 ASN B CA 1
ATOM 9473 C C . ASN B 1 532 ? 85.35184 12.95738 48.62550 1.000 30.12158 526 ASN B C 1
ATOM 9474 O O . ASN B 1 532 ? 85.55664 13.47497 49.71969 1.000 32.25948 526 ASN B O 1
ATOM 9479 N N . LEU B 1 533 ? 84.40508 12.04181 48.42197 1.000 30.96570 527 LEU B N 1
ATOM 9480 C CA . LEU B 1 533 ? 83.47330 11.62552 49.46047 1.000 26.94843 527 LEU B CA 1
ATOM 9481 C C . LEU B 1 533 ? 83.56738 10.12267 49.66168 1.000 31.93107 527 LEU B C 1
ATOM 9482 O O . LEU B 1 533 ? 83.44292 9.35497 48.70134 1.000 34.11729 527 LEU B O 1
ATOM 9487 N N . ALA B 1 534 ? 83.77489 9.70830 50.90792 1.000 33.44013 528 ALA B N 1
ATOM 9488 C CA . ALA B 1 534 ? 83.88608 8.29783 51.28398 1.000 32.68334 528 ALA B CA 1
ATOM 9489 C C . ALA B 1 534 ? 82.70467 7.92092 52.17900 1.000 32.46948 528 ALA B C 1
ATOM 9490 O O . ALA B 1 534 ? 82.74817 8.13624 53.39425 1.000 33.49095 528 ALA B O 1
ATOM 9492 N N . TYR B 1 535 ? 81.66712 7.32696 51.57762 1.000 31.31222 529 TYR B N 1
ATOM 9493 C CA . TYR B 1 535 ? 80.47719 6.85315 52.29299 1.000 32.65945 529 TYR B CA 1
ATOM 9494 C C . TYR B 1 535 ? 80.77621 5.45269 52.82341 1.000 35.47780 529 TYR B C 1
ATOM 9495 O O . TYR B 1 535 ? 80.58286 4.44417 52.13535 1.000 29.15098 529 TYR B O 1
ATOM 9504 N N . LEU B 1 536 ? 81.23734 5.38064 54.07599 1.000 30.38607 530 LEU B N 1
ATOM 9505 C CA . LEU B 1 536 ? 81.70261 4.12263 54.64229 1.000 25.20951 530 LEU B CA 1
ATOM 9506 C C . LEU B 1 536 ? 80.63139 3.42886 55.47687 1.000 27.67147 530 LEU B C 1
ATOM 9507 O O . LEU B 1 536 ? 80.95198 2.69096 56.41660 1.000 34.40135 530 LEU B O 1
ATOM 9512 N N . GLY B 1 537 ? 79.35902 3.64350 55.15314 1.000 28.23725 531 GLY B N 1
ATOM 9513 C CA . GLY B 1 537 ? 78.29329 3.04012 55.92556 1.000 29.32143 531 GLY B CA 1
ATOM 9514 C C . GLY B 1 537 ? 77.11808 2.45538 55.15694 1.000 30.24986 531 GLY B C 1
ATOM 9515 O O . GLY B 1 537 ? 77.21131 2.14038 53.96840 1.000 26.40673 531 GLY B O 1
ATOM 9516 N N . GLY B 1 538 ? 76.00869 2.27487 55.85969 1.000 34.32715 532 GLY B N 1
ATOM 9517 C CA . GLY B 1 538 ? 74.78596 1.79342 55.24620 1.000 34.54768 532 GLY B CA 1
ATOM 9518 C C . GLY B 1 538 ? 73.57364 2.54655 55.75548 1.000 31.65792 532 GLY B C 1
ATOM 9519 O O . GLY B 1 538 ? 73.54653 3.05035 56.88514 1.000 27.53380 532 GLY B O 1
ATOM 9520 N N . ASN B 1 539 ? 72.54807 2.59122 54.90143 1.000 35.57609 533 ASN B N 1
ATOM 9521 C CA . ASN B 1 539 ? 71.25159 3.18583 55.22642 1.000 30.84117 533 ASN B CA 1
ATOM 9522 C C . ASN B 1 539 ? 71.38579 4.68023 55.51728 1.000 27.83231 533 ASN B C 1
ATOM 9523 O O . ASN B 1 539 ? 70.56241 5.27168 56.20495 1.000 27.70793 533 ASN B O 1
ATOM 9528 N N . GLY B 1 540 ? 72.39446 5.32420 54.93020 1.000 29.36511 534 GLY B N 1
ATOM 9529 C CA . GLY B 1 540 ? 72.58301 6.74111 55.14397 1.000 28.35404 534 GLY B CA 1
ATOM 9530 C C . GLY B 1 540 ? 71.59645 7.59619 54.36717 1.000 29.82176 534 GLY B C 1
ATOM 9531 O O . GLY B 1 540 ? 71.02530 7.18169 53.36426 1.000 28.58815 534 GLY B O 1
ATOM 9532 N N . PHE B 1 541 ? 71.39095 8.82123 54.86089 1.000 29.30664 535 PHE B N 1
ATOM 9533 C CA . PHE B 1 541 ? 70.67548 9.85086 54.11016 1.000 26.22040 535 PHE B CA 1
ATOM 9534 C C . PHE B 1 541 ? 69.23341 9.42104 53.85427 1.000 26.99013 535 PHE B C 1
ATOM 9535 O O . PHE B 1 541 ? 68.65538 9.68659 52.80706 1.000 30.45672 535 PHE B O 1
ATOM 9543 N N . TYR B 1 542 ? 68.64859 8.75837 54.84793 1.000 27.18214 536 TYR B N 1
ATOM 9544 C CA . TYR B 1 542 ? 67.34346 8.12848 54.76480 1.000 23.97625 536 TYR B CA 1
ATOM 9545 C C . TYR B 1 542 ? 66.22394 8.97178 55.36340 1.000 28.15343 536 TYR B C 1
ATOM 9546 O O . TYR B 1 542 ? 65.19592 9.18662 54.71341 1.000 25.70442 536 TYR B O 1
ATOM 9555 N N . TRP B 1 543 ? 66.38986 9.45001 56.59520 1.000 26.29395 537 TRP B N 1
ATOM 9556 C CA . TRP B 1 543 ? 65.31562 10.12105 57.31863 1.000 24.75119 537 TRP B CA 1
ATOM 9557 C C . TRP B 1 543 ? 65.62666 11.60097 57.49946 1.000 27.50117 537 TRP B C 1
ATOM 9558 O O . TRP B 1 543 ? 66.77872 11.98347 57.74200 1.000 26.12011 537 TRP B O 1
ATOM 9569 N N . ARG B 1 544 ? 64.58665 12.42574 57.44963 1.000 26.23492 538 ARG B N 1
ATOM 9570 C CA . ARG B 1 544 ? 64.73248 13.82683 57.80416 1.000 21.64107 538 ARG B CA 1
ATOM 9571 C C . ARG B 1 544 ? 64.60466 14.02897 59.31026 1.000 26.85622 538 ARG B C 1
ATOM 9572 O O . ARG B 1 544 ? 63.85297 13.32490 59.99209 1.000 24.05778 538 ARG B O 1
ATOM 9580 N N . VAL B 1 545 ? 65.34505 15.01172 59.83063 1.000 24.13304 539 VAL B N 1
ATOM 9581 C CA . VAL B 1 545 ? 65.11863 15.47751 61.18709 1.000 24.36457 539 VAL B CA 1
ATOM 9582 C C . VAL B 1 545 ? 64.80710 16.95999 61.12441 1.000 25.39586 539 VAL B C 1
ATOM 9583 O O . VAL B 1 545 ? 65.25267 17.66625 60.21766 1.000 28.54675 539 VAL B O 1
ATOM 9587 N N . GLY B 1 546 ? 64.02732 17.42701 62.09644 1.000 26.58823 540 GLY B N 1
ATOM 9588 C CA . GLY B 1 546 ? 63.73396 18.83857 62.25669 1.000 25.44871 540 GLY B CA 1
ATOM 9589 C C . GLY B 1 546 ? 64.42116 19.37194 63.50419 1.000 30.50310 540 GLY B C 1
ATOM 9590 O O . GLY B 1 546 ? 64.65295 18.63455 64.46798 1.000 28.04912 540 GLY B O 1
ATOM 9591 N N . ARG B 1 547 ? 64.77337 20.65304 63.46684 1.000 28.32278 541 ARG B N 1
ATOM 9592 C CA . ARG B 1 547 ? 65.49802 21.30625 64.54552 1.000 27.46288 541 ARG B CA 1
ATOM 9593 C C . ARG B 1 547 ? 65.38627 22.80521 64.33348 1.000 30.77190 541 ARG B C 1
ATOM 9594 O O . ARG B 1 547 ? 65.00882 23.27627 63.25546 1.000 30.82633 541 ARG B O 1
ATOM 9602 N N . SER B 1 548 ? 65.76524 23.54846 65.36524 1.000 33.13050 542 SER B N 1
ATOM 9603 C CA . SER B 1 548 ? 65.60595 24.99257 65.37948 1.000 32.98118 542 SER B CA 1
ATOM 9604 C C . SER B 1 548 ? 66.49402 25.56346 66.48151 1.000 36.89084 542 SER B C 1
ATOM 9605 O O . SER B 1 548 ? 66.70885 24.92402 67.51789 1.000 28.36510 542 SER B O 1
ATOM 9608 N N . GLU B 1 549 ? 67.05957 26.73868 66.21240 1.000 39.65942 543 GLU B N 1
ATOM 9609 C CA . GLU B 1 549 ? 67.80518 27.46401 67.23181 1.000 35.29422 543 GLU B CA 1
ATOM 9610 C C . GLU B 1 549 ? 66.92604 27.82430 68.42558 1.000 32.42261 543 GLU B C 1
ATOM 9611 O O . GLU B 1 549 ? 67.43126 27.99174 69.53550 1.000 31.75615 543 GLU B O 1
ATOM 9617 N N . ARG B 1 550 ? 65.62152 27.98069 68.20755 1.000 36.26973 544 ARG B N 1
ATOM 9618 C CA . ARG B 1 550 ? 64.69766 28.29654 69.29297 1.000 31.63516 544 ARG B CA 1
ATOM 9619 C C . ARG B 1 550 ? 64.75323 27.25094 70.40495 1.000 36.24915 544 ARG B C 1
ATOM 9620 O O . ARG B 1 550 ? 64.62890 27.58295 71.59266 1.000 30.03421 544 ARG B O 1
ATOM 9628 N N . VAL B 1 551 ? 64.94153 25.98381 70.03684 1.000 34.83526 545 VAL B N 1
ATOM 9629 C CA . VAL B 1 551 ? 64.98624 24.87311 70.98509 1.000 34.06849 545 VAL B CA 1
ATOM 9630 C C . VAL B 1 551 ? 66.30872 24.13735 70.81112 1.000 31.75697 545 VAL B C 1
ATOM 9631 O O . VAL B 1 551 ? 66.34512 23.03269 70.25599 1.000 29.25626 545 VAL B O 1
ATOM 9635 N N . PRO B 1 552 ? 67.41357 24.69936 71.25829 1.000 32.88336 546 PRO B N 1
ATOM 9636 C CA . PRO B 1 552 ? 68.68188 23.98944 71.11277 1.000 34.71005 546 PRO B CA 1
ATOM 9637 C C . PRO B 1 552 ? 68.63450 22.68296 71.88748 1.000 36.51212 546 PRO B C 1
ATOM 9638 O O . PRO B 1 552 ? 67.98382 22.58139 72.93853 1.000 29.39847 546 PRO B O 1
ATOM 9642 N N . GLY B 1 553 ? 69.32982 21.67421 71.35439 1.000 35.14757 547 GLY B N 1
ATOM 9643 C CA . GLY B 1 553 ? 69.44473 20.40321 72.04713 1.000 32.22652 547 GLY B CA 1
ATOM 9644 C C . GLY B 1 553 ? 68.32436 19.43049 71.75644 1.000 31.87055 547 GLY B C 1
ATOM 9645 O O . GLY B 1 553 ? 68.34617 18.30305 72.28223 1.000 27.59178 547 GLY B O 1
ATOM 9646 N N . ALA B 1 554 ? 67.35739 19.82235 70.92612 1.000 27.80010 548 ALA B N 1
ATOM 9647 C CA . ALA B 1 554 ? 66.24145 18.96931 70.55219 1.000 29.31540 548 ALA B CA 1
ATOM 9648 C C . ALA B 1 554 ? 66.33645 18.62231 69.07713 1.000 31.86481 548 ALA B C 1
ATOM 9649 O O . ALA B 1 554 ? 66.75703 19.44827 68.25295 1.000 28.46638 548 ALA B O 1
ATOM 9651 N N . LEU B 1 555 ? 65.96872 17.38488 68.76229 1.000 29.89544 549 LEU B N 1
ATOM 9652 C CA . LEU B 1 555 ? 65.85622 16.90245 67.39324 1.000 27.84543 549 LEU B CA 1
ATOM 9653 C C . LEU B 1 555 ? 64.48471 16.24856 67.19983 1.000 27.29200 549 LEU B C 1
ATOM 9654 O O . LEU B 1 555 ? 63.96079 15.61338 68.12681 1.000 31.67927 549 LEU B O 1
ATOM 9659 N N . GLU B 1 556 ? 63.89431 16.40786 66.00974 1.000 25.82077 550 GLU B N 1
ATOM 9660 C CA . GLU B 1 556 ? 62.53050 15.95494 65.72496 1.000 25.40254 550 GLU B CA 1
ATOM 9661 C C . GLU B 1 556 ? 62.49231 14.96973 64.54280 1.000 27.91272 550 GLU B C 1
ATOM 9662 O O . GLU B 1 556 ? 63.13733 15.18056 63.50930 1.000 23.36484 550 GLU B O 1
ATOM 9668 N N . VAL B 1 557 ? 61.73617 13.88315 64.71052 1.000 30.08664 551 VAL B N 1
ATOM 9669 C CA . VAL B 1 557 ? 61.54065 12.84530 63.69916 1.000 25.57746 551 VAL B CA 1
ATOM 9670 C C . VAL B 1 557 ? 60.05410 12.52812 63.62534 1.000 23.32316 551 VAL B C 1
ATOM 9671 O O . VAL B 1 557 ? 59.42557 12.21871 64.64611 1.000 25.97660 551 VAL B O 1
ATOM 9675 N N . ARG B 1 558 ? 59.48863 12.61678 62.43244 1.000 23.71378 552 ARG B N 1
ATOM 9676 C CA . ARG B 1 558 ? 58.14341 12.11992 62.17402 1.000 27.24840 552 ARG B CA 1
ATOM 9677 C C . ARG B 1 558 ? 58.25339 11.10348 61.04993 1.000 26.70748 552 ARG B C 1
ATOM 9678 O O . ARG B 1 558 ? 58.75623 11.42205 59.96475 1.000 24.85034 552 ARG B O 1
ATOM 9686 N N . ARG B 1 559 ? 57.81787 9.88004 61.31621 1.000 26.04430 553 ARG B N 1
ATOM 9687 C CA . ARG B 1 559 ? 58.05258 8.78762 60.37730 1.000 24.78276 553 ARG B CA 1
ATOM 9688 C C . ARG B 1 559 ? 56.84146 8.69134 59.45283 1.000 27.03914 553 ARG B C 1
ATOM 9689 O O . ARG B 1 559 ? 55.88425 7.95464 59.71161 1.000 27.47947 553 ARG B O 1
ATOM 9697 N N . THR B 1 560 ? 56.88041 9.46981 58.36154 1.000 26.09679 554 THR B N 1
ATOM 9698 C CA . THR B 1 560 ? 55.72808 9.66587 57.48691 1.000 24.45065 554 THR B CA 1
ATOM 9699 C C . THR B 1 560 ? 55.72244 8.70282 56.29747 1.000 29.50557 554 THR B C 1
ATOM 9700 O O . THR B 1 560 ? 56.75405 8.15214 55.89744 1.000 32.02342 554 THR B O 1
ATOM 9704 N N . GLU B 1 561 ? 54.52149 8.51223 55.73519 1.000 27.11498 555 GLU B N 1
ATOM 9705 C CA . GLU B 1 561 ? 54.28214 7.82205 54.46200 1.000 32.46767 555 GLU B CA 1
ATOM 9706 C C . GLU B 1 561 ? 54.50931 6.31093 54.51915 1.000 29.35005 555 GLU B C 1
ATOM 9707 O O . GLU B 1 561 ? 53.56649 5.54282 54.33383 1.000 33.79580 555 GLU B O 1
ATOM 9713 N N . GLY B 1 562 ? 55.74772 5.86810 54.71452 1.000 32.66688 556 GLY B N 1
ATOM 9714 C CA . GLY B 1 562 ? 56.07747 4.45115 54.70191 1.000 24.46007 556 GLY B CA 1
ATOM 9715 C C . GLY B 1 562 ? 57.53934 4.23292 55.03518 1.000 28.19065 556 GLY B C 1
ATOM 9716 O O . GLY B 1 562 ? 58.09448 4.93678 55.87863 1.000 27.64356 556 GLY B O 1
ATOM 9717 N N . GLY B 1 563 ? 58.18415 3.27909 54.37490 1.000 29.30464 557 GLY B N 1
ATOM 9718 C CA . GLY B 1 563 ? 59.56682 2.97262 54.67542 1.000 28.66328 557 GLY B CA 1
ATOM 9719 C C . GLY B 1 563 ? 59.66026 2.01663 55.84358 1.000 30.65321 557 GLY B C 1
ATOM 9720 O O . GLY B 1 563 ? 58.65677 1.60655 56.43729 1.000 32.41904 557 GLY B O 1
ATOM 9721 N N . VAL B 1 564 ? 60.89841 1.65802 56.18380 1.000 30.64747 558 VAL B N 1
ATOM 9722 C CA . VAL B 1 564 ? 61.15827 0.79015 57.32908 1.000 29.98971 558 VAL B CA 1
ATOM 9723 C C . VAL B 1 564 ? 61.18236 1.68655 58.56299 1.000 31.80828 558 VAL B C 1
ATOM 9724 O O . VAL B 1 564 ? 62.10289 2.48577 58.73893 1.000 30.77929 558 VAL B O 1
ATOM 9728 N N . ARG B 1 565 ? 60.15522 1.57922 59.40539 1.000 30.49521 559 ARG B N 1
ATOM 9729 C CA . ARG B 1 565 ? 59.87493 2.60901 60.40154 1.000 29.89457 559 ARG B CA 1
ATOM 9730 C C . ARG B 1 565 ? 59.40169 1.94150 61.68287 1.000 26.20371 559 ARG B C 1
ATOM 9731 O O . ARG B 1 565 ? 58.57773 1.02253 61.64387 1.000 27.70038 559 ARG B O 1
ATOM 9739 N N . ALA B 1 566 ? 59.90895 2.42328 62.82158 1.000 24.55183 560 ALA B N 1
ATOM 9740 C CA . ALA B 1 566 ? 59.49992 1.86163 64.10684 1.000 25.78234 560 ALA B CA 1
ATOM 9741 C C . ALA B 1 566 ? 58.07893 2.24747 64.48447 1.000 26.26018 560 ALA B C 1
ATOM 9742 O O . ALA B 1 566 ? 57.46699 1.56220 65.30207 1.000 25.91295 560 ALA B O 1
ATOM 9744 N N . TRP B 1 567 ? 57.54129 3.31351 63.89914 1.000 28.11453 561 TRP B N 1
ATOM 9745 C CA . TRP B 1 567 ? 56.14387 3.68479 64.08647 1.000 29.79565 561 TRP B CA 1
ATOM 9746 C C . TRP B 1 567 ? 55.69931 4.51551 62.88307 1.000 28.74008 561 TRP B C 1
ATOM 9747 O O . TRP B 1 567 ? 56.51554 4.94758 62.06886 1.000 23.73513 561 TRP B O 1
ATOM 9758 N N . ALA B 1 568 ? 54.38960 4.70609 62.75755 1.000 29.74212 562 ALA B N 1
ATOM 9759 C CA . ALA B 1 568 ? 53.82149 5.46337 61.64871 1.000 29.16276 562 ALA B CA 1
ATOM 9760 C C . ALA B 1 568 ? 53.19774 6.74818 62.17790 1.000 32.48227 562 ALA B C 1
ATOM 9761 O O . ALA B 1 568 ? 52.36391 6.70575 63.09055 1.000 29.02304 562 ALA B O 1
ATOM 9763 N N . ALA B 1 569 ? 53.59780 7.87991 61.59391 1.000 27.46239 563 ALA B N 1
ATOM 9764 C CA . ALA B 1 569 ? 52.94389 9.15122 61.86575 1.000 27.75175 563 ALA B CA 1
ATOM 9765 C C . ALA B 1 569 ? 51.47855 9.10207 61.45876 1.000 30.71820 563 ALA B C 1
ATOM 9766 O O . ALA B 1 569 ? 51.10389 8.41948 60.49748 1.000 30.71266 563 ALA B O 1
ATOM 9768 N N . GLU B 1 570 ? 50.64988 9.86699 62.17543 1.000 31.14589 564 GLU B N 1
ATOM 9769 C CA . GLU B 1 570 ? 49.23727 9.99220 61.81480 1.000 32.61157 564 GLU B CA 1
ATOM 9770 C C . GLU B 1 570 ? 49.07956 10.93466 60.63355 1.000 32.22486 564 GLU B C 1
ATOM 9771 O O . GLU B 1 570 ? 49.80258 11.93209 60.52049 1.000 29.82541 564 GLU B O 1
ATOM 9777 N N . ALA B 1 571 ? 48.11184 10.61728 59.76780 1.000 29.71983 565 ALA B N 1
ATOM 9778 C CA . ALA B 1 571 ? 47.75279 11.48168 58.65247 1.000 22.46284 565 ALA B CA 1
ATOM 9779 C C . ALA B 1 571 ? 47.55431 12.91079 59.13109 1.000 31.08867 565 ALA B C 1
ATOM 9780 O O . ALA B 1 571 ? 46.92118 13.15258 60.16807 1.000 30.87657 565 ALA B O 1
ATOM 9782 N N . GLY B 1 572 ? 48.11747 13.85648 58.38619 1.000 26.98686 566 GLY B N 1
ATOM 9783 C CA . GLY B 1 572 ? 47.94992 15.25855 58.69538 1.000 24.77248 566 GLY B CA 1
ATOM 9784 C C . GLY B 1 572 ? 48.91655 15.82037 59.71065 1.000 25.88740 566 GLY B C 1
ATOM 9785 O O . GLY B 1 572 ? 48.83344 17.02009 60.01039 1.000 25.28642 566 GLY B O 1
ATOM 9786 N N . GLU B 1 573 ? 49.81883 15.00018 60.26338 1.000 24.66775 567 GLU B N 1
ATOM 9787 C CA . GLU B 1 573 ? 50.81841 15.45294 61.22948 1.000 30.55950 567 GLU B CA 1
ATOM 9788 C C . GLU B 1 573 ? 52.22256 15.27151 60.66666 1.000 24.88386 567 GLU B C 1
ATOM 9789 O O . GLU B 1 573 ? 53.18567 14.98899 61.39095 1.000 31.47967 567 GLU B O 1
ATOM 9795 N N . TYR B 1 574 ? 52.35165 15.49030 59.37035 1.000 22.38219 568 TYR B N 1
ATOM 9796 C CA . TYR B 1 574 ? 53.57953 15.18861 58.65390 1.000 28.34492 568 TYR B CA 1
ATOM 9797 C C . TYR B 1 574 ? 54.61350 16.30758 58.71935 1.000 26.77440 568 TYR B C 1
ATOM 9798 O O . TYR B 1 574 ? 55.78122 16.06092 58.38923 1.000 25.67386 568 TYR B O 1
ATOM 9807 N N . PHE B 1 575 ? 54.22076 17.52602 59.09509 1.000 22.99875 569 PHE B N 1
ATOM 9808 C CA . PHE B 1 575 ? 55.14314 18.65923 59.12143 1.000 22.41481 569 PHE B CA 1
ATOM 9809 C C . PHE B 1 575 ? 55.74107 18.84186 60.51136 1.000 26.89301 569 PHE B C 1
ATOM 9810 O O . PHE B 1 575 ? 55.04211 18.69076 61.51845 1.000 28.01635 569 PHE B O 1
ATOM 9818 N N . HIS B 1 576 ? 57.03871 19.17373 60.56231 1.000 29.91352 570 HIS B N 1
ATOM 9819 C CA . HIS B 1 576 ? 57.72603 19.33165 61.84430 1.000 21.32372 570 HIS B CA 1
ATOM 9820 C C . HIS B 1 576 ? 57.17251 20.50958 62.62391 1.000 26.33005 570 HIS B C 1
ATOM 9821 O O . HIS B 1 576 ? 56.83988 21.55798 62.05439 1.000 24.71755 570 HIS B O 1
ATOM 9828 N N . ALA B 1 577 ? 57.10537 20.34288 63.94747 1.000 22.48566 571 ALA B N 1
ATOM 9829 C CA . ALA B 1 577 ? 56.78404 21.48413 64.78050 1.000 23.81880 571 ALA B CA 1
ATOM 9830 C C . ALA B 1 577 ? 57.95353 22.44424 64.83911 1.000 23.44957 571 ALA B C 1
ATOM 9831 O O . ALA B 1 577 ? 57.75570 23.65856 64.88717 1.000 26.83773 571 ALA B O 1
ATOM 9833 N N . LEU B 1 578 ? 59.17805 21.91838 64.88623 1.000 22.85255 572 LEU B N 1
ATOM 9834 C CA . LEU B 1 578 ? 60.32635 22.77445 65.16994 1.000 23.48644 572 LEU B CA 1
ATOM 9835 C C . LEU B 1 578 ? 60.66092 23.69065 64.00184 1.000 24.13488 572 LEU B C 1
ATOM 9836 O O . LEU B 1 578 ? 61.09860 24.82239 64.22314 1.000 24.67742 572 LEU B O 1
ATOM 9841 N N . ASP B 1 579 ? 60.51939 23.21409 62.75048 1.000 22.76536 573 ASP B N 1
ATOM 9842 C CA . ASP B 1 579 ? 60.92664 24.02343 61.60263 1.000 22.71641 573 ASP B CA 1
ATOM 9843 C C . ASP B 1 579 ? 59.90230 24.07912 60.46955 1.000 24.58427 573 ASP B C 1
ATOM 9844 O O . ASP B 1 579 ? 60.19909 24.64753 59.41844 1.000 27.97878 573 ASP B O 1
ATOM 9849 N N . GLY B 1 580 ? 58.71322 23.52033 60.64136 1.000 27.09547 574 GLY B N 1
ATOM 9850 C CA . GLY B 1 580 ? 57.72298 23.62782 59.59720 1.000 26.30054 574 GLY B CA 1
ATOM 9851 C C . GLY B 1 580 ? 57.99550 22.77919 58.37620 1.000 30.01316 574 GLY B C 1
ATOM 9852 O O . GLY B 1 580 ? 57.18703 22.79850 57.43928 1.000 30.55790 574 GLY B O 1
ATOM 9853 N N . GLU B 1 581 ? 59.09630 22.02717 58.35101 1.000 27.02052 575 GLU B N 1
ATOM 9854 C CA . GLU B 1 581 ? 59.43381 21.24610 57.17338 1.000 24.87624 575 GLU B CA 1
ATOM 9855 C C . GLU B 1 581 ? 58.67509 19.92474 57.13566 1.000 26.36441 575 GLU B C 1
ATOM 9856 O O . GLU B 1 581 ? 58.30117 19.36268 58.17545 1.000 29.10984 575 GLU B O 1
ATOM 9862 N N . TYR B 1 582 ? 58.48498 19.42219 55.91000 1.000 23.99541 576 TYR B N 1
ATOM 9863 C CA . TYR B 1 582 ? 57.83896 18.13832 55.64989 1.000 24.76360 576 TYR B CA 1
ATOM 9864 C C . TYR B 1 582 ? 58.77841 17.02747 56.07075 1.000 20.31273 576 TYR B C 1
ATOM 9865 O O . TYR B 1 582 ? 59.88311 16.91915 55.54731 1.000 26.66031 576 TYR B O 1
ATOM 9874 N N . GLY B 1 583 ? 58.35509 16.20843 57.01896 1.000 28.18130 577 GLY B N 1
ATOM 9875 C CA . GLY B 1 583 ? 59.21275 15.19624 57.59346 1.000 26.85469 577 GLY B CA 1
ATOM 9876 C C . GLY B 1 583 ? 59.11450 13.87325 56.85951 1.000 28.44638 577 GLY B C 1
ATOM 9877 O O . GLY B 1 583 ? 58.47090 13.74351 55.81287 1.000 24.27923 577 GLY B O 1
ATOM 9878 N N . GLY B 1 584 ? 59.78924 12.87826 57.43179 1.000 20.63768 578 GLY B N 1
ATOM 9879 C CA . GLY B 1 584 ? 59.77349 11.52704 56.94018 1.000 18.32970 578 GLY B CA 1
ATOM 9880 C C . GLY B 1 584 ? 61.01054 11.18100 56.13951 1.000 25.17364 578 GLY B C 1
ATOM 9881 O O . GLY B 1 584 ? 62.10552 11.69959 56.39776 1.000 23.82458 578 GLY B O 1
ATOM 9882 N N . LEU B 1 585 ? 60.83260 10.28968 55.16242 1.000 23.99572 579 LEU B N 1
ATOM 9883 C CA . LEU B 1 585 ? 61.94071 9.83360 54.34084 1.000 21.84089 579 LEU B CA 1
ATOM 9884 C C . LEU B 1 585 ? 62.37359 10.92946 53.38393 1.000 23.11880 579 LEU B C 1
ATOM 9885 O O . LEU B 1 585 ? 61.54755 11.68307 52.86229 1.000 23.82296 579 LEU B O 1
ATOM 9890 N N . TRP B 1 586 ? 63.68785 11.02466 53.18053 1.000 21.16113 580 TRP B N 1
ATOM 9891 C CA . TRP B 1 586 ? 64.22381 11.96194 52.21262 1.000 20.68636 580 TRP B CA 1
ATOM 9892 C C . TRP B 1 586 ? 63.71288 11.65035 50.82244 1.000 24.77939 580 TRP B C 1
ATOM 9893 O O . TRP B 1 586 ? 63.57767 12.56115 50.00220 1.000 27.84161 580 TRP B O 1
ATOM 9904 N N . ARG B 1 587 ? 63.41041 10.37908 50.54139 1.000 22.29735 581 ARG B N 1
ATOM 9905 C CA . ARG B 1 587 ? 62.72594 10.05558 49.29361 1.000 29.89505 581 ARG B CA 1
ATOM 9906 C C . ARG B 1 587 ? 61.44336 10.86155 49.13989 1.000 25.52955 581 ARG B C 1
ATOM 9907 O O . ARG B 1 587 ? 61.15079 11.36101 48.04687 1.000 25.29367 581 ARG B O 1
ATOM 9915 N N . SER B 1 588 ? 60.66441 10.99843 50.22649 1.000 25.85632 582 SER B N 1
ATOM 9916 C CA . SER B 1 588 ? 59.43189 11.78953 50.22622 1.000 21.83521 582 SER B CA 1
ATOM 9917 C C . SER B 1 588 ? 59.68699 13.27430 50.19117 1.000 20.48020 582 SER B C 1
ATOM 9918 O O . SER B 1 588 ? 58.72758 14.05176 50.18936 1.000 20.77979 582 SER B O 1
ATOM 9921 N N . SER B 1 589 ? 60.93896 13.68696 50.14439 1.000 21.51117 583 SER B N 1
ATOM 9922 C CA . SER B 1 589 ? 61.28051 15.06795 49.83201 1.000 28.11939 583 SER B CA 1
ATOM 9923 C C . SER B 1 589 ? 62.23191 15.10213 48.64515 1.000 24.96582 583 SER B C 1
ATOM 9924 O O . SER B 1 589 ? 63.12662 15.95113 48.55313 1.000 24.71842 583 SER B O 1
ATOM 9927 N N . ALA B 1 590 ? 62.02880 14.17001 47.71290 1.000 25.87533 584 ALA B N 1
ATOM 9928 C CA . ALA B 1 590 ? 62.64371 14.23778 46.38913 1.000 25.28332 584 ALA B CA 1
ATOM 9929 C C . ALA B 1 590 ? 64.17338 14.22810 46.45791 1.000 26.77014 584 ALA B C 1
ATOM 9930 O O . ALA B 1 590 ? 64.84187 14.88778 45.65768 1.000 23.55355 584 ALA B O 1
ATOM 9932 N N . ARG B 1 591 ? 64.75087 13.53465 47.44518 1.000 23.29247 585 ARG B N 1
ATOM 9933 C CA . ARG B 1 591 ? 66.21501 13.43348 47.56262 1.000 26.50943 585 ARG B CA 1
ATOM 9934 C C . ARG B 1 591 ? 66.55409 12.00222 47.96691 1.000 25.99832 585 ARG B C 1
ATOM 9935 O O . ARG B 1 591 ? 66.62785 11.67759 49.15214 1.000 29.42829 585 ARG B O 1
ATOM 9943 N N . THR B 1 592 ? 66.75055 11.15469 46.97161 1.000 28.71154 586 THR B N 1
ATOM 9944 C CA . THR B 1 592 ? 67.13616 9.78233 47.21231 1.000 29.19936 586 THR B CA 1
ATOM 9945 C C . THR B 1 592 ? 68.59246 9.74713 47.66327 1.000 27.20179 586 THR B C 1
ATOM 9946 O O . THR B 1 592 ? 69.36640 10.64768 47.33116 1.000 29.86511 586 THR B O 1
ATOM 9950 N N . PRO B 1 593 ? 68.98196 8.74556 48.45811 1.000 24.09479 587 PRO B N 1
ATOM 9951 C CA . PRO B 1 593 ? 70.41474 8.55458 48.72456 1.000 27.25736 587 PRO B CA 1
ATOM 9952 C C . PRO B 1 593 ? 71.24912 8.46045 47.44919 1.000 32.00536 587 PRO B C 1
ATOM 9953 O O . PRO B 1 593 ? 72.33642 9.05054 47.37533 1.000 30.03406 587 PRO B O 1
ATOM 9957 N N . GLN B 1 594 ? 70.74156 7.77625 46.41659 1.000 32.53945 588 GLN B N 1
ATOM 9958 C CA . GLN B 1 594 ? 71.53374 7.56577 45.20980 1.000 32.42423 588 GLN B CA 1
ATOM 9959 C C . GLN B 1 594 ? 71.92298 8.86635 44.53871 1.000 31.67950 588 GLN B C 1
ATOM 9960 O O . GLN B 1 594 ? 72.90735 8.88729 43.79968 1.000 36.20559 588 GLN B O 1
ATOM 9966 N N . GLN B 1 595 ? 71.18485 9.95247 44.75958 1.000 34.48327 589 GLN B N 1
ATOM 9967 C CA . GLN B 1 595 ? 71.64592 11.21084 44.18428 1.000 36.46062 589 GLN B CA 1
ATOM 9968 C C . GLN B 1 595 ? 72.92828 11.67042 44.84830 1.000 35.88431 589 GLN B C 1
ATOM 9969 O O . GLN B 1 595 ? 73.74324 12.35083 44.20819 1.000 34.00150 589 GLN B O 1
ATOM 9975 N N . LEU B 1 596 ? 73.12470 11.30736 46.12328 1.000 28.57431 590 LEU B N 1
ATOM 9976 C CA . LEU B 1 596 ? 74.30154 11.76400 46.85068 1.000 30.28873 590 LEU B CA 1
ATOM 9977 C C . LEU B 1 596 ? 75.48122 10.80277 46.72794 1.000 31.89498 590 LEU B C 1
ATOM 9978 O O . LEU B 1 596 ? 76.61098 11.25884 46.51347 1.000 37.24055 590 LEU B O 1
ATOM 9983 N N . VAL B 1 597 ? 75.25945 9.48633 46.86537 1.000 27.48802 591 VAL B N 1
ATOM 9984 C CA . VAL B 1 597 ? 76.36727 8.53666 47.00729 1.000 32.39420 591 VAL B CA 1
ATOM 9985 C C . VAL B 1 597 ? 76.18589 7.31682 46.10602 1.000 35.30791 591 VAL B C 1
ATOM 9986 O O . VAL B 1 597 ? 76.82482 6.27768 46.32036 1.000 32.73746 591 VAL B O 1
ATOM 9990 N N . GLY B 1 598 ? 75.28831 7.42014 45.12209 1.000 30.64720 592 GLY B N 1
ATOM 9991 C CA . GLY B 1 598 ? 75.14403 6.41425 44.08643 1.000 38.28259 592 GLY B CA 1
ATOM 9992 C C . GLY B 1 598 ? 74.45253 5.12414 44.47487 1.000 34.41451 592 GLY B C 1
ATOM 9993 O O . GLY B 1 598 ? 73.95905 4.40943 43.58463 1.000 34.69515 592 GLY B O 1
ATOM 9994 N N . VAL B 1 599 ? 74.40856 4.79303 45.75755 1.000 29.39981 593 VAL B N 1
ATOM 9995 C CA . VAL B 1 599 ? 73.64961 3.65084 46.24063 1.000 32.53126 593 VAL B CA 1
ATOM 9996 C C . VAL B 1 599 ? 72.67392 4.15501 47.29727 1.000 33.11908 593 VAL B C 1
ATOM 9997 O O . VAL B 1 599 ? 72.79207 5.27454 47.80406 1.000 28.88327 593 VAL B O 1
ATOM 10001 N N . GLY B 1 600 ? 71.67439 3.33465 47.59373 1.000 35.34121 594 GLY B N 1
ATOM 10002 C CA . GLY B 1 600 ? 70.66024 3.71130 48.56589 1.000 28.93318 594 GLY B CA 1
ATOM 10003 C C . GLY B 1 600 ? 70.09063 2.48690 49.23535 1.000 31.61128 594 GLY B C 1
ATOM 10004 O O . GLY B 1 600 ? 69.99233 1.41431 48.62724 1.000 33.41208 594 GLY B O 1
ATOM 10005 N N . PHE B 1 601 ? 69.71348 2.65562 50.50368 1.000 27.87706 595 PHE B N 1
ATOM 10006 C CA . PHE B 1 601 ? 69.06385 1.64009 51.31522 1.000 26.25211 595 PHE B CA 1
ATOM 10007 C C . PHE B 1 601 ? 68.10445 0.78624 50.50898 1.000 26.55329 595 PHE B C 1
ATOM 10008 O O . PHE B 1 601 ? 67.14137 1.29636 49.92836 1.000 26.63654 595 PHE B O 1
ATOM 10016 N N . SER B 1 602 ? 68.37085 -0.52078 50.48307 1.000 29.99137 596 SER B N 1
ATOM 10017 C CA . SER B 1 602 ? 67.52617 -1.48046 49.77992 1.000 30.48932 596 SER B CA 1
ATOM 10018 C C . SER B 1 602 ? 67.19491 -2.73969 50.57894 1.000 30.09018 596 SER B C 1
ATOM 10019 O O . SER B 1 602 ? 66.21742 -3.40478 50.23293 1.000 27.81123 596 SER B O 1
ATOM 10022 N N . SER B 1 603 ? 67.97519 -3.11319 51.59743 1.000 30.91361 597 SER B N 1
ATOM 10023 C CA . SER B 1 603 ? 67.67240 -4.31574 52.37118 1.000 32.08116 597 SER B CA 1
ATOM 10024 C C . SER B 1 603 ? 68.06910 -4.15610 53.83957 1.000 33.12191 597 SER B C 1
ATOM 10025 O O . SER B 1 603 ? 69.07719 -3.52426 54.16264 1.000 32.89171 597 SER B O 1
ATOM 10028 N N . GLN B 1 604 ? 67.27150 -4.75241 54.71926 1.000 32.00803 598 GLN B N 1
ATOM 10029 C CA . GLN B 1 604 ? 67.48252 -4.72399 56.15786 1.000 31.93796 598 GLN B CA 1
ATOM 10030 C C . GLN B 1 604 ? 67.35313 -6.13434 56.71359 1.000 35.10891 598 GLN B C 1
ATOM 10031 O O . GLN B 1 604 ? 66.43820 -6.87111 56.33694 1.000 34.86324 598 GLN B O 1
ATOM 10037 N N . GLY B 1 605 ? 68.26301 -6.51402 57.60194 1.000 36.33392 599 GLY B N 1
ATOM 10038 C CA . GLY B 1 605 ? 68.16919 -7.79305 58.25957 1.000 32.91966 599 GLY B CA 1
ATOM 10039 C C . GLY B 1 605 ? 68.65056 -7.72355 59.69532 1.000 36.23817 599 GLY B C 1
ATOM 10040 O O . GLY B 1 605 ? 68.82014 -6.64341 60.26882 1.000 37.71764 599 GLY B O 1
ATOM 10041 N N . PRO B 1 606 ? 68.90702 -8.87606 60.29963 1.000 36.21840 600 PRO B N 1
ATOM 10042 C CA . PRO B 1 606 ? 69.45740 -8.88276 61.65845 1.000 39.53877 600 PRO B CA 1
ATOM 10043 C C . PRO B 1 606 ? 70.92407 -8.46980 61.63864 1.000 41.24491 600 PRO B C 1
ATOM 10044 O O . PRO B 1 606 ? 71.52784 -8.26002 60.58064 1.000 39.66656 600 PRO B O 1
ATOM 10048 N N . PHE B 1 607 ? 71.49590 -8.31982 62.83675 1.000 34.66497 601 PHE B N 1
ATOM 10049 C CA . PHE B 1 607 ? 72.88182 -7.87208 62.94654 1.000 35.15122 601 PHE B CA 1
ATOM 10050 C C . PHE B 1 607 ? 73.78482 -9.03875 62.55720 1.000 38.67722 601 PHE B C 1
ATOM 10051 O O . PHE B 1 607 ? 74.30140 -9.77968 63.39492 1.000 37.72979 601 PHE B O 1
ATOM 10059 N N . GLU B 1 608 ? 73.96389 -9.20504 61.24338 1.000 41.36399 602 GLU B N 1
ATOM 10060 C CA . GLU B 1 608 ? 74.77012 -10.28481 60.68114 1.000 41.68088 602 GLU B CA 1
ATOM 10061 C C . GLU B 1 608 ? 75.43334 -9.79745 59.40446 1.000 37.29228 602 GLU B C 1
ATOM 10062 O O . GLU B 1 608 ? 74.81338 -9.09594 58.60415 1.000 38.21592 602 GLU B O 1
ATOM 10068 N N . GLY B 1 609 ? 76.69037 -10.17088 59.21575 1.000 38.28709 603 GLY B N 1
ATOM 10069 C CA . GLY B 1 609 ? 77.37327 -9.75863 58.00867 1.000 37.03293 603 GLY B CA 1
ATOM 10070 C C . GLY B 1 609 ? 77.70547 -10.91413 57.08907 1.000 37.91295 603 GLY B C 1
ATOM 10071 O O . GLY B 1 609 ? 77.77202 -12.06694 57.52031 1.000 38.12513 603 GLY B O 1
ATOM 10072 N N . SER B 1 610 ? 77.93778 -10.60769 55.81774 1.000 39.94509 604 SER B N 1
ATOM 10073 C CA . SER B 1 610 ? 78.35840 -11.61261 54.85430 1.000 43.11004 604 SER B CA 1
ATOM 10074 C C . SER B 1 610 ? 79.48821 -11.04390 54.00900 1.000 42.12673 604 SER B C 1
ATOM 10075 O O . SER B 1 610 ? 79.95671 -9.93293 54.26446 1.000 42.60547 604 SER B O 1
ATOM 10078 N N . HIS B 1 611 ? 79.92701 -11.76986 52.99765 1.000 42.59969 605 HIS B N 1
ATOM 10079 C CA . HIS B 1 611 ? 81.07574 -11.34069 52.21909 1.000 41.13484 605 HIS B CA 1
ATOM 10080 C C . HIS B 1 611 ? 80.63010 -10.66310 50.92688 1.000 42.27469 605 HIS B C 1
ATOM 10081 O O . HIS B 1 611 ? 79.45104 -10.65872 50.56245 1.000 40.70548 605 HIS B O 1
ATOM 10088 N N . TYR B 1 612 ? 81.60244 -10.06382 50.24882 1.000 42.58544 606 TYR B N 1
ATOM 10089 C CA . TYR B 1 612 ? 81.44471 -9.45812 48.93466 1.000 43.33490 606 TYR B CA 1
ATOM 10090 C C . TYR B 1 612 ? 82.05609 -10.37062 47.88047 1.000 44.54043 606 TYR B C 1
ATOM 10091 O O . TYR B 1 612 ? 82.92407 -11.19456 48.17896 1.000 44.68757 606 TYR B O 1
ATOM 10100 N N . ARG B 1 613 ? 81.58509 -10.22787 46.64121 1.000 39.67105 607 ARG B N 1
ATOM 10101 C CA . ARG B 1 613 ? 82.21608 -10.86661 45.49407 1.000 39.43122 607 ARG B CA 1
ATOM 10102 C C . ARG B 1 613 ? 82.60449 -9.78213 44.49911 1.000 42.05100 607 ARG B C 1
ATOM 10103 O O . ARG B 1 613 ? 81.76360 -8.96620 44.11332 1.000 42.07696 607 ARG B O 1
ATOM 10111 N N . VAL B 1 614 ? 83.88122 -9.75954 44.10608 1.000 38.70887 608 VAL B N 1
ATOM 10112 C CA . VAL B 1 614 ? 84.34238 -8.77791 43.13815 1.000 36.05728 608 VAL B CA 1
ATOM 10113 C C . VAL B 1 614 ? 83.60403 -8.97822 41.82423 1.000 44.53060 608 VAL B C 1
ATOM 10114 O O . VAL B 1 614 ? 83.41884 -10.10978 41.36485 1.000 43.30431 608 VAL B O 1
ATOM 10118 N N . LEU B 1 615 ? 83.13962 -7.87607 41.23337 1.000 41.17786 609 LEU B N 1
ATOM 10119 C CA . LEU B 1 615 ? 82.65465 -7.87878 39.85776 1.000 49.87289 609 LEU B CA 1
ATOM 10120 C C . LEU B 1 615 ? 83.84335 -7.92539 38.90966 1.000 61.05897 609 LEU B C 1
ATOM 10121 O O . LEU B 1 615 ? 84.69324 -7.02348 38.90779 1.000 60.03737 609 LEU B O 1
ATOM 10126 N N . ASP B 1 616 ? 83.88685 -8.97169 38.08714 1.000 67.63867 610 ASP B N 1
ATOM 10127 C CA . ASP B 1 616 ? 85.09421 -9.26440 37.32645 1.000 74.53199 610 ASP B CA 1
ATOM 10128 C C . ASP B 1 616 ? 85.40330 -8.17434 36.31454 1.000 70.32030 610 ASP B C 1
ATOM 10129 O O . ASP B 1 616 ? 86.57149 -7.81239 36.12431 1.000 68.98443 610 ASP B O 1
ATOM 10134 N N . ALA B 1 617 ? 84.36690 -7.58260 35.71819 1.000 64.85675 611 ALA B N 1
ATOM 10135 C CA . ALA B 1 617 ? 84.59081 -6.43062 34.86131 1.000 63.71979 611 ALA B CA 1
ATOM 10136 C C . ALA B 1 617 ? 85.35435 -5.32879 35.57539 1.000 66.82527 611 ALA B C 1
ATOM 10137 O O . ALA B 1 617 ? 86.27942 -4.76508 34.99162 1.000 69.45193 611 ALA B O 1
ATOM 10139 N N . ALA B 1 618 ? 85.13370 -5.15825 36.88501 1.000 68.16171 612 ALA B N 1
ATOM 10140 C CA . ALA B 1 618 ? 85.49380 -3.90193 37.54562 1.000 61.47835 612 ALA B CA 1
ATOM 10141 C C . ALA B 1 618 ? 86.97636 -3.56898 37.43099 1.000 62.32754 612 ALA B C 1
ATOM 10142 O O . ALA B 1 618 ? 87.33615 -2.40386 37.22700 1.000 61.36182 612 ALA B O 1
ATOM 10144 N N . ARG B 1 619 ? 87.84617 -4.57687 37.48644 1.000 66.70493 613 ARG B N 1
ATOM 10145 C CA . ARG B 1 619 ? 89.27831 -4.30599 37.56300 1.000 60.58048 613 ARG B CA 1
ATOM 10146 C C . ARG B 1 619 ? 89.79899 -3.57595 36.32676 1.000 65.21337 613 ARG B C 1
ATOM 10147 O O . ARG B 1 619 ? 90.78462 -2.83330 36.42248 1.000 68.40460 613 ARG B O 1
ATOM 10155 N N . SER B 1 620 ? 89.16874 -3.77738 35.15743 1.000 70.28041 614 SER B N 1
ATOM 10156 C CA . SER B 1 620 ? 89.61162 -3.08314 33.94059 1.000 70.21737 614 SER B CA 1
ATOM 10157 C C . SER B 1 620 ? 89.27440 -1.58254 33.95224 1.000 72.38032 614 SER B C 1
ATOM 10158 O O . SER B 1 620 ? 90.18527 -0.75051 33.86580 1.000 74.31947 614 SER B O 1
ATOM 10161 N N . GLN B 1 621 ? 87.97892 -1.20888 34.09106 1.000 79.30819 615 GLN B N 1
ATOM 10162 C CA . GLN B 1 621 ? 87.51746 0.16576 33.82567 1.000 79.28668 615 GLN B CA 1
ATOM 10163 C C . GLN B 1 621 ? 87.97006 1.06739 34.97152 1.000 73.06944 615 GLN B C 1
ATOM 10164 O O . GLN B 1 621 ? 88.47484 0.56244 35.97381 1.000 63.11865 615 GLN B O 1
ATOM 10170 N N . PRO B 1 622 ? 87.80863 2.39966 34.85306 1.000 78.06779 616 PRO B N 1
ATOM 10171 C CA . PRO B 1 622 ? 88.34527 3.31530 35.87263 1.000 78.14186 616 PRO B CA 1
ATOM 10172 C C . PRO B 1 622 ? 87.87011 3.03928 37.29539 1.000 71.75875 616 PRO B C 1
ATOM 10173 O O . PRO B 1 622 ? 86.69104 2.77852 37.54471 1.000 69.65205 616 PRO B O 1
ATOM 10177 N N . GLY B 1 623 ? 88.79877 3.18159 38.24573 1.000 65.78420 617 GLY B N 1
ATOM 10178 C CA . GLY B 1 623 ? 88.54661 2.84663 39.63116 1.000 51.36783 617 GLY B CA 1
ATOM 10179 C C . GLY B 1 623 ? 88.85149 1.41008 39.98200 1.000 56.08630 617 GLY B C 1
ATOM 10180 O O . GLY B 1 623 ? 88.78996 1.04716 41.16319 1.000 57.80815 617 GLY B O 1
ATOM 10181 N N . GLY B 1 624 ? 89.20337 0.58249 38.99609 1.000 59.36528 618 GLY B N 1
ATOM 10182 C CA . GLY B 1 624 ? 89.54749 -0.80212 39.27239 1.000 57.44046 618 GLY B CA 1
ATOM 10183 C C . GLY B 1 624 ? 90.85607 -0.98659 40.02342 1.000 55.56725 618 GLY B C 1
ATOM 10184 O O . GLY B 1 624 ? 91.06086 -2.04030 40.64200 1.000 51.49661 618 GLY B O 1
ATOM 10185 N N . SER B 1 625 ? 91.74693 0.01243 39.98933 1.000 50.01436 619 SER B N 1
ATOM 10186 C CA . SER B 1 625 ? 92.96497 -0.08556 40.78205 1.000 47.92540 619 SER B CA 1
ATOM 10187 C C . SER B 1 625 ? 92.64446 -0.22135 42.26344 1.000 52.18722 619 SER B C 1
ATOM 10188 O O . SER B 1 625 ? 93.39387 -0.86188 43.00676 1.000 51.72134 619 SER B O 1
ATOM 10191 N N . LEU B 1 626 ? 91.48908 0.29276 42.68740 1.000 47.56228 620 LEU B N 1
ATOM 10192 C CA . LEU B 1 626 ? 91.08063 0.17730 44.08034 1.000 44.42891 620 LEU B CA 1
ATOM 10193 C C . LEU B 1 626 ? 91.04529 -1.27118 44.55519 1.000 46.93433 620 LEU B C 1
ATOM 10194 O O . LEU B 1 626 ? 91.20649 -1.53291 45.75388 1.000 46.07341 620 LEU B O 1
ATOM 10199 N N . LEU B 1 627 ? 90.82615 -2.22660 43.65601 1.000 49.05947 621 LEU B N 1
ATOM 10200 C CA . LEU B 1 627 ? 90.86371 -3.62743 44.05752 1.000 48.27918 621 LEU B CA 1
ATOM 10201 C C . LEU B 1 627 ? 92.27217 -4.22568 44.01667 1.000 47.97777 621 LEU B C 1
ATOM 10202 O O . LEU B 1 627 ? 92.42554 -5.42311 44.28273 1.000 51.58212 621 LEU B O 1
ATOM 10207 N N . LYS B 1 628 ? 93.30064 -3.40977 43.75678 1.000 52.07801 622 LYS B N 1
ATOM 10208 C CA . LYS B 1 628 ? 94.67684 -3.89966 43.69327 1.000 49.41988 622 LYS B CA 1
ATOM 10209 C C . LYS B 1 628 ? 95.08666 -4.57781 44.99466 1.000 47.40872 622 LYS B C 1
ATOM 10210 O O . LYS B 1 628 ? 94.77652 -4.09787 46.08704 1.000 49.82600 622 LYS B O 1
ATOM 10216 N N . ASP B 1 629 ? 95.73291 -5.73346 44.86412 1.000 47.42057 623 ASP B N 1
ATOM 10217 C CA . ASP B 1 629 ? 96.18040 -6.55277 45.99538 1.000 54.23828 623 ASP B CA 1
ATOM 10218 C C . ASP B 1 629 ? 95.00736 -7.06407 46.83316 1.000 55.44984 623 ASP B C 1
ATOM 10219 O O . ASP B 1 629 ? 95.15730 -7.33386 48.03164 1.000 49.12932 623 ASP B O 1
ATOM 10224 N N . ILE B 1 630 ? 93.86019 -7.27953 46.18840 1.000 48.36393 624 ILE B N 1
ATOM 10225 C CA . ILE B 1 630 ? 92.76525 -8.05899 46.75401 1.000 48.94964 624 ILE B CA 1
ATOM 10226 C C . ILE B 1 630 ? 92.54764 -9.25472 45.83231 1.000 51.80093 624 ILE B C 1
ATOM 10227 O O . ILE B 1 630 ? 92.13357 -9.09605 44.67202 1.000 44.31971 624 ILE B O 1
ATOM 10232 N N . ALA B 1 631 ? 92.89021 -10.44710 46.33036 1.000 49.73419 625 ALA B N 1
ATOM 10233 C CA . ALA B 1 631 ? 92.81605 -11.65884 45.52702 1.000 51.71246 625 ALA B CA 1
ATOM 10234 C C . ALA B 1 631 ? 91.40113 -11.85673 44.99885 1.000 48.26859 625 ALA B C 1
ATOM 10235 O O . ALA B 1 631 ? 91.13261 -11.62411 43.81868 1.000 47.72387 625 ALA B O 1
ATOM 10237 N N . GLY B 1 632 ? 90.47770 -12.23656 45.86333 1.000 48.04508 626 GLY B N 1
ATOM 10238 C CA . GLY B 1 632 ? 89.13300 -12.47264 45.41521 1.000 51.80724 626 GLY B CA 1
ATOM 10239 C C . GLY B 1 632 ? 88.94890 -13.91840 45.01999 1.000 48.37860 626 GLY B C 1
ATOM 10240 O O . GLY B 1 632 ? 89.83260 -14.74787 45.23436 1.000 54.21672 626 GLY B O 1
ATOM 10241 N N . PRO B 1 633 ? 87.78727 -14.25689 44.43850 1.000 51.94539 627 PRO B N 1
ATOM 10242 C CA . PRO B 1 633 ? 86.74620 -13.29599 44.04981 1.000 49.08276 627 PRO B CA 1
ATOM 10243 C C . PRO B 1 633 ? 85.93013 -12.83488 45.25957 1.000 47.67170 627 PRO B C 1
ATOM 10244 O O . PRO B 1 633 ? 85.36231 -11.73680 45.21359 1.000 46.69516 627 PRO B O 1
ATOM 10248 N N . LEU B 1 634 ? 85.86093 -13.64867 46.31309 1.000 35.70855 628 LEU B N 1
ATOM 10249 C CA . LEU B 1 634 ? 85.22427 -13.18258 47.53287 1.000 43.70316 628 LEU B CA 1
ATOM 10250 C C . LEU B 1 634 ? 86.24506 -12.50383 48.44209 1.000 49.18423 628 LEU B C 1
ATOM 10251 O O . LEU B 1 634 ? 87.45851 -12.69476 48.31155 1.000 48.78853 628 LEU B O 1
ATOM 10256 N N . PHE B 1 635 ? 85.72552 -11.72100 49.38945 1.000 51.58213 629 PHE B N 1
ATOM 10257 C CA . PHE B 1 635 ? 86.53240 -11.02858 50.38899 1.000 50.52043 629 PHE B CA 1
ATOM 10258 C C . PHE B 1 635 ? 85.60039 -10.45663 51.45232 1.000 48.30795 629 PHE B C 1
ATOM 10259 O O . PHE B 1 635 ? 84.42239 -10.18052 51.19263 1.000 44.04097 629 PHE B O 1
ATOM 10267 N N . GLY B 1 636 ? 86.15002 -10.27816 52.65374 1.000 47.18671 630 GLY B N 1
ATOM 10268 C CA . GLY B 1 636 ? 85.43173 -9.60677 53.71780 1.000 41.44316 630 GLY B CA 1
ATOM 10269 C C . GLY B 1 636 ? 84.46448 -10.45122 54.51290 1.000 45.23996 630 GLY B C 1
ATOM 10270 O O . GLY B 1 636 ? 83.57636 -9.89205 55.16519 1.000 39.59939 630 GLY B O 1
ATOM 10271 N N . GLY B 1 637 ? 84.61076 -11.77882 54.49654 1.000 47.60140 631 GLY B N 1
ATOM 10272 C CA . GLY B 1 637 ? 83.78731 -12.65012 55.32145 1.000 37.90539 631 GLY B CA 1
ATOM 10273 C C . GLY B 1 637 ? 84.23990 -12.75582 56.76068 1.000 41.41969 631 GLY B C 1
ATOM 10274 O O . GLY B 1 637 ? 84.44451 -13.86398 57.27222 1.000 42.94551 631 GLY B O 1
ATOM 10275 N N . TYR B 1 638 ? 84.35824 -11.60541 57.42918 1.000 44.00394 632 TYR B N 1
ATOM 10276 C CA . TYR B 1 638 ? 84.86367 -11.48239 58.79680 1.000 37.66890 632 TYR B CA 1
ATOM 10277 C C . TYR B 1 638 ? 84.50203 -10.08974 59.30900 1.000 39.54100 632 TYR B C 1
ATOM 10278 O O . TYR B 1 638 ? 84.11940 -9.20418 58.53575 1.000 39.62720 632 TYR B O 1
ATOM 10287 N N . GLY B 1 639 ? 84.62500 -9.89798 60.61025 1.000 38.73038 633 GLY B N 1
ATOM 10288 C CA . GLY B 1 639 ? 84.52003 -8.55795 61.15698 1.000 37.41159 633 GLY B CA 1
ATOM 10289 C C . GLY B 1 639 ? 83.90372 -8.53305 62.53980 1.000 40.30111 633 GLY B C 1
ATOM 10290 O O . GLY B 1 639 ? 83.22876 -9.46176 62.98202 1.000 46.16629 633 GLY B O 1
ATOM 10291 N N . LEU B 1 640 ? 84.14109 -7.42209 63.24765 1.000 40.24318 634 LEU B N 1
ATOM 10292 C CA . LEU B 1 640 ? 83.64459 -7.29081 64.61242 1.000 36.19194 634 LEU B CA 1
ATOM 10293 C C . LEU B 1 640 ? 82.15759 -6.99853 64.65746 1.000 37.08857 634 LEU B C 1
ATOM 10294 O O . LEU B 1 640 ? 81.54847 -7.16622 65.71892 1.000 37.38878 634 LEU B O 1
ATOM 10299 N N . SER B 1 641 ? 81.55690 -6.56564 63.53360 1.000 39.96590 635 SER B N 1
ATOM 10300 C CA . SER B 1 641 ? 80.11525 -6.30384 63.45484 1.000 37.54529 635 SER B CA 1
ATOM 10301 C C . SER B 1 641 ? 79.48156 -7.45648 62.69698 1.000 39.74825 635 SER B C 1
ATOM 10302 O O . SER B 1 641 ? 79.51471 -7.49349 61.46082 1.000 40.29825 635 SER B O 1
ATOM 10305 N N . GLY B 1 642 ? 78.92997 -8.41274 63.44207 1.000 37.53764 636 GLY B N 1
ATOM 10306 C CA . GLY B 1 642 ? 78.20196 -9.51010 62.83770 1.000 41.98331 636 GLY B CA 1
ATOM 10307 C C . GLY B 1 642 ? 78.98979 -10.46905 61.96103 1.000 46.33568 636 GLY B C 1
ATOM 10308 O O . GLY B 1 642 ? 78.39356 -11.22853 61.18866 1.000 46.50324 636 GLY B O 1
ATOM 10309 N N . GLY B 1 643 ? 80.31989 -10.42114 62.03154 1.000 46.33151 637 GLY B N 1
ATOM 10310 C CA . GLY B 1 643 ? 81.16317 -11.38232 61.34813 1.000 38.73439 637 GLY B CA 1
ATOM 10311 C C . GLY B 1 643 ? 81.28727 -11.19660 59.85962 1.000 44.63167 637 GLY B C 1
ATOM 10312 O O . GLY B 1 643 ? 81.76013 -12.11603 59.17789 1.000 44.07405 637 GLY B O 1
ATOM 10313 N N . GLY B 1 644 ? 80.88389 -10.04289 59.32805 1.000 43.73115 638 GLY B N 1
ATOM 10314 C CA . GLY B 1 644 ? 80.96693 -9.82543 57.89684 1.000 38.34120 638 GLY B CA 1
ATOM 10315 C C . GLY B 1 644 ? 80.93934 -8.36974 57.47141 1.000 37.87452 638 GLY B C 1
ATOM 10316 O O . GLY B 1 644 ? 80.15946 -7.56642 57.99729 1.000 38.56207 638 GLY B O 1
ATOM 10317 N N . ALA B 1 645 ? 81.76908 -8.02969 56.48530 1.000 33.92194 639 ALA B N 1
ATOM 10318 C CA . ALA B 1 645 ? 81.89548 -6.65493 56.02969 1.000 31.83151 639 ALA B CA 1
ATOM 10319 C C . ALA B 1 645 ? 80.64152 -6.13777 55.34316 1.000 32.14901 639 ALA B C 1
ATOM 10320 O O . ALA B 1 645 ? 80.54759 -4.93212 55.11469 1.000 35.70050 639 ALA B O 1
ATOM 10322 N N . ALA B 1 646 ? 79.71829 -7.00695 54.93591 1.000 30.01121 640 ALA B N 1
ATOM 10323 C CA . ALA B 1 646 ? 78.44691 -6.58115 54.34072 1.000 32.71227 640 ALA B CA 1
ATOM 10324 C C . ALA B 1 646 ? 77.30370 -7.10990 55.19589 1.000 35.64490 640 ALA B C 1
ATOM 10325 O O . ALA B 1 646 ? 76.94293 -8.28709 55.09485 1.000 41.06783 640 ALA B O 1
ATOM 10327 N N . GLY B 1 647 ? 76.71678 -6.24709 56.02436 1.000 32.02480 641 GLY B N 1
ATOM 10328 C CA . GLY B 1 647 ? 75.70956 -6.74497 56.93892 1.000 32.10026 641 GLY B CA 1
ATOM 10329 C C . GLY B 1 647 ? 74.79333 -5.67011 57.47373 1.000 32.43887 641 GLY B C 1
ATOM 10330 O O . GLY B 1 647 ? 74.99946 -4.47398 57.26080 1.000 33.91162 641 GLY B O 1
ATOM 10331 N N . PHE B 1 648 ? 73.74390 -6.15220 58.15404 1.000 38.21692 642 PHE B N 1
ATOM 10332 C CA . PHE B 1 648 ? 72.74264 -5.39768 58.90939 1.000 35.06043 642 PHE B CA 1
ATOM 10333 C C . PHE B 1 648 ? 71.77849 -4.63145 58.00930 1.000 33.75214 642 PHE B C 1
ATOM 10334 O O . PHE B 1 648 ? 70.62142 -5.03730 57.84550 1.000 36.83725 642 PHE B O 1
ATOM 10342 N N . GLU B 1 649 ? 72.23213 -3.53372 57.41825 1.000 30.18330 643 GLU B N 1
ATOM 10343 C CA . GLU B 1 649 ? 71.42601 -2.78654 56.46251 1.000 37.07657 643 GLU B CA 1
ATOM 10344 C C . GLU B 1 649 ? 72.29678 -2.48379 55.25224 1.000 34.10183 643 GLU B C 1
ATOM 10345 O O . GLU B 1 649 ? 73.43752 -2.03182 55.40599 1.000 30.81197 643 GLU B O 1
ATOM 10351 N N . LEU B 1 650 ? 71.75975 -2.74287 54.05615 1.000 34.94377 644 LEU B N 1
ATOM 10352 C CA . LEU B 1 650 ? 72.52245 -2.75710 52.81309 1.000 32.29423 644 LEU B CA 1
ATOM 10353 C C . LEU B 1 650 ? 71.96529 -1.73814 51.83083 1.000 29.06051 644 LEU B C 1
ATOM 10354 O O . LEU B 1 650 ? 70.75179 -1.51894 51.76599 1.000 27.71963 644 LEU B O 1
ATOM 10359 N N . ASP B 1 651 ? 72.87354 -1.12437 51.06725 1.000 34.77276 645 ASP B N 1
ATOM 10360 C CA . ASP B 1 651 ? 72.56950 -0.18338 49.99751 1.000 28.22827 645 ASP B CA 1
ATOM 10361 C C . ASP B 1 651 ? 73.04489 -0.76965 48.67483 1.000 33.65046 645 ASP B C 1
ATOM 10362 O O . ASP B 1 651 ? 74.00821 -1.54342 48.63545 1.000 36.00775 645 ASP B O 1
ATOM 10367 N N . SER B 1 652 ? 72.35387 -0.40217 47.59368 1.000 32.38491 646 SER B N 1
ATOM 10368 C CA . SER B 1 652 ? 72.67613 -0.88688 46.26109 1.000 34.19218 646 SER B CA 1
ATOM 10369 C C . SER B 1 652 ? 72.27440 0.18404 45.24523 1.000 35.28357 646 SER B C 1
ATOM 10370 O O . SER B 1 652 ? 71.59187 1.16499 45.57504 1.000 33.56337 646 SER B O 1
ATOM 10373 N N . THR B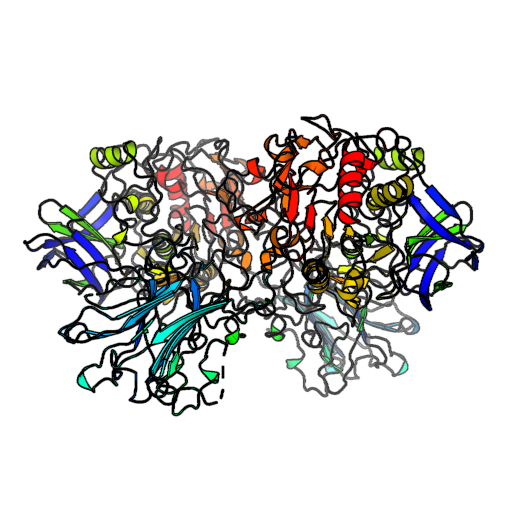 1 653 ? 72.74769 0.00379 44.01078 1.000 33.60045 647 THR B N 1
ATOM 10374 C CA . THR B 1 653 ? 72.46845 0.93507 42.92067 1.000 36.04350 647 THR B CA 1
ATOM 10375 C C . THR B 1 653 ? 71.00825 0.90353 42.49482 1.000 30.91261 647 THR B C 1
ATOM 10376 O O . THR B 1 653 ? 70.32355 -0.11467 42.58709 1.000 30.77091 647 THR B O 1
ATOM 10380 N N . GLU B 1 654 ? 70.54613 2.05303 42.01573 1.000 31.86400 648 GLU B N 1
ATOM 10381 C CA . GLU B 1 654 ? 69.21715 2.17384 41.43728 1.000 36.64649 648 GLU B CA 1
ATOM 10382 C C . GLU B 1 654 ? 69.24444 3.35073 40.45524 1.000 40.99978 648 GLU B C 1
ATOM 10383 O O . GLU B 1 654 ? 69.24426 4.51917 40.87390 1.000 36.21255 648 GLU B O 1
ATOM 10389 N N . ALA B 1 655 ? 69.27592 3.02970 39.14911 1.000 36.70078 649 ALA B N 1
ATOM 10390 C CA . ALA B 1 655 ? 69.32377 4.06349 38.11139 1.000 37.70391 649 ALA B CA 1
ATOM 10391 C C . ALA B 1 655 ? 68.09098 4.96643 38.16786 1.000 37.72715 649 ALA B C 1
ATOM 10392 O O . ALA B 1 655 ? 68.18771 6.18093 37.95214 1.000 40.02158 649 ALA B O 1
ATOM 10394 N N . ALA B 1 656 ? 66.92523 4.38776 38.47033 1.000 35.36779 650 ALA B N 1
ATOM 10395 C CA . ALA B 1 656 ? 65.68796 5.14915 38.59616 1.000 38.36387 650 ALA B CA 1
ATOM 10396 C C . ALA B 1 656 ? 65.70415 6.12764 39.77079 1.000 43.79982 650 ALA B C 1
ATOM 10397 O O . ALA B 1 656 ? 64.95885 7.11800 39.75037 1.000 40.08117 650 ALA B O 1
ATOM 10399 N N . ASP B 1 657 ? 66.51728 5.87006 40.79727 1.000 41.50573 651 ASP B N 1
ATOM 10400 C CA . ASP B 1 657 ? 66.63859 6.76259 41.94206 1.000 38.02421 651 ASP B CA 1
ATOM 10401 C C . ASP B 1 657 ? 67.82657 7.71570 41.82277 1.000 36.41605 651 ASP B C 1
ATOM 10402 O O . ASP B 1 657 ? 68.10181 8.46397 42.75692 1.000 38.56387 651 ASP B O 1
ATOM 10407 N N . GLY B 1 658 ? 68.52731 7.72184 40.70321 1.000 42.37338 652 GLY B N 1
ATOM 10408 C CA . GLY B 1 658 ? 69.56723 8.69732 40.46493 1.000 39.28452 652 GLY B CA 1
ATOM 10409 C C . GLY B 1 658 ? 70.99677 8.18223 40.50374 1.000 38.64051 652 GLY B C 1
ATOM 10410 O O . GLY B 1 658 ? 71.92040 9.00025 40.60000 1.000 35.45702 652 GLY B O 1
ATOM 10411 N N . THR B 1 659 ? 71.20684 6.86644 40.44705 1.000 39.64005 653 THR B N 1
ATOM 10412 C CA . THR B 1 659 ? 72.55893 6.33107 40.34840 1.000 38.22423 653 THR B CA 1
ATOM 10413 C C . THR B 1 659 ? 73.20910 6.83075 39.06900 1.000 39.97349 653 THR B C 1
ATOM 10414 O O . THR B 1 659 ? 72.68966 6.55461 37.97301 1.000 48.28242 653 THR B O 1
ATOM 10418 N N . PRO B 1 660 ? 74.33449 7.54330 39.14702 1.000 42.94825 654 PRO B N 1
ATOM 10419 C CA . PRO B 1 660 ? 74.89568 8.16860 37.93881 1.000 42.71085 654 PRO B CA 1
ATOM 10420 C C . PRO B 1 660 ? 75.27278 7.11964 36.91388 1.000 35.78558 654 PRO B C 1
ATOM 10421 O O . PRO B 1 660 ? 75.63859 5.99433 37.25236 1.000 39.80762 654 PRO B O 1
ATOM 10425 N N . ALA B 1 661 ? 75.14986 7.49603 35.64368 1.000 43.15682 655 ALA B N 1
ATOM 10426 C CA . ALA B 1 661 ? 75.32392 6.52380 34.57243 1.000 40.94896 655 ALA B CA 1
ATOM 10427 C C . ALA B 1 661 ? 76.74735 5.97659 34.52574 1.000 42.91424 655 ALA B C 1
ATOM 10428 O O . ALA B 1 661 ? 76.94968 4.82728 34.11758 1.000 41.59810 655 ALA B O 1
ATOM 10430 N N . ASN B 1 662 ? 77.72652 6.73975 35.00971 1.000 42.60127 656 ASN B N 1
ATOM 10431 C CA . ASN B 1 662 ? 79.12390 6.33220 35.00040 1.000 40.94357 656 ASN B CA 1
ATOM 10432 C C . ASN B 1 662 ? 79.52547 5.58738 36.27184 1.000 43.23759 656 ASN B C 1
ATOM 10433 O O . ASN B 1 662 ? 80.71536 5.54041 36.60673 1.000 41.45964 656 ASN B O 1
ATOM 10438 N N . VAL B 1 663 ? 78.56766 4.99917 36.98457 1.000 37.32306 657 VAL B N 1
ATOM 10439 C CA . VAL B 1 663 ? 78.90173 4.32546 38.22769 1.000 37.69798 657 VAL B CA 1
ATOM 10440 C C . VAL B 1 663 ? 79.60557 3.00727 37.92836 1.000 43.09886 657 VAL B C 1
ATOM 10441 O O . VAL B 1 663 ? 79.21765 2.26660 37.01749 1.000 45.66189 657 VAL B O 1
ATOM 10445 N N . ILE B 1 664 ? 80.64939 2.70723 38.69873 1.000 42.82523 658 ILE B N 1
ATOM 10446 C CA . ILE B 1 664 ? 81.42986 1.48453 38.56029 1.000 33.18067 658 ILE B CA 1
ATOM 10447 C C . ILE B 1 664 ? 81.12640 0.62274 39.77491 1.000 41.18575 658 ILE B C 1
ATOM 10448 O O . ILE B 1 664 ? 81.54658 0.93953 40.89555 1.000 36.73519 658 ILE B O 1
ATOM 10453 N N . ILE B 1 665 ? 80.37883 -0.45632 39.56514 1.000 38.15815 659 ILE B N 1
ATOM 10454 C CA . ILE B 1 665 ? 80.06910 -1.38176 40.64438 1.000 34.70739 659 ILE B CA 1
ATOM 10455 C C . ILE B 1 665 ? 81.26961 -2.30085 40.81738 1.000 38.60872 659 ILE B C 1
ATOM 10456 O O . ILE B 1 665 ? 81.54752 -3.13594 39.95408 1.000 40.40563 659 ILE B O 1
ATOM 10461 N N . LEU B 1 666 ? 81.97564 -2.16136 41.94008 1.000 37.33121 660 LEU B N 1
ATOM 10462 C CA . LEU B 1 666 ? 83.21010 -2.90818 42.11800 1.000 36.41599 660 LEU B CA 1
ATOM 10463 C C . LEU B 1 666 ? 83.02753 -4.23416 42.82133 1.000 39.94323 660 LEU B C 1
ATOM 10464 O O . LEU B 1 666 ? 83.77725 -5.17431 42.53632 1.000 46.69173 660 LEU B O 1
ATOM 10469 N N . ALA B 1 667 ? 82.05137 -4.35000 43.71587 1.000 38.02280 661 ALA B N 1
ATOM 10470 C CA . ALA B 1 667 ? 81.79169 -5.62332 44.36409 1.000 36.58038 661 ALA B CA 1
ATOM 10471 C C . ALA B 1 667 ? 80.32752 -5.67460 44.75840 1.000 38.06190 661 ALA B C 1
ATOM 10472 O O . ALA B 1 667 ? 79.64956 -4.64916 44.81107 1.000 35.17556 661 ALA B O 1
ATOM 10474 N N . ARG B 1 668 ? 79.84902 -6.88557 45.04156 1.000 38.39219 662 ARG B N 1
ATOM 10475 C CA . ARG B 1 668 ? 78.45285 -7.09304 45.39292 1.000 37.54640 662 ARG B CA 1
ATOM 10476 C C . ARG B 1 668 ? 78.36849 -8.20117 46.42474 1.000 38.91260 662 ARG B C 1
ATOM 10477 O O . ARG B 1 668 ? 79.02057 -9.23663 46.27795 1.000 39.93086 662 ARG B O 1
ATOM 10485 N N . SER B 1 669 ? 77.59352 -7.97483 47.47596 1.000 41.35938 663 SER B N 1
ATOM 10486 C CA . SER B 1 669 ? 77.50674 -8.96710 48.53575 1.000 40.36069 663 SER B CA 1
ATOM 10487 C C . SER B 1 669 ? 76.57680 -10.09890 48.11901 1.000 39.11312 663 SER B C 1
ATOM 10488 O O . SER B 1 669 ? 75.73964 -9.94791 47.23017 1.000 38.96050 663 SER B O 1
ATOM 10491 N N . GLU B 1 670 ? 76.75647 -11.25380 48.75423 1.000 43.18685 664 GLU B N 1
ATOM 10492 C CA . GLU B 1 670 ? 75.91787 -12.41717 48.49368 1.000 46.58154 664 GLU B CA 1
ATOM 10493 C C . GLU B 1 670 ? 75.83727 -13.25109 49.76252 1.000 45.91976 664 GLU B C 1
ATOM 10494 O O . GLU B 1 670 ? 76.62880 -13.08228 50.69266 1.000 43.84220 664 GLU B O 1
ATOM 10500 N N . SER B 1 671 ? 74.85759 -14.15197 49.78496 1.000 51.07478 665 SER B N 1
ATOM 10501 C CA . SER B 1 671 ? 74.70990 -15.16652 50.83469 1.000 50.33564 665 SER B CA 1
ATOM 10502 C C . SER B 1 671 ? 74.29966 -14.55356 52.17382 1.000 50.84890 665 SER B C 1
ATOM 10503 O O . SER B 1 671 ? 74.78099 -14.96686 53.23373 1.000 48.15537 665 SER B O 1
ATOM 10506 N N . HIS B 1 672 ? 73.37381 -13.60108 52.14618 1.000 45.39458 666 HIS B N 1
ATOM 10507 C CA . HIS B 1 672 ? 72.82066 -13.18453 53.42417 1.000 39.24912 666 HIS B CA 1
ATOM 10508 C C . HIS B 1 672 ? 71.74840 -14.16612 53.87093 1.000 38.61698 666 HIS B C 1
ATOM 10509 O O . HIS B 1 672 ? 71.13749 -14.86660 53.06028 1.000 36.50669 666 HIS B O 1
ATOM 10516 N N . SER B 1 673 ? 71.49277 -14.17586 55.17882 1.000 37.97401 667 SER B N 1
ATOM 10517 C CA . SER B 1 673 ? 70.51709 -15.09412 55.73733 1.000 34.81069 667 SER B CA 1
ATOM 10518 C C . SER B 1 673 ? 69.11356 -14.78084 55.21471 1.000 40.63378 667 SER B C 1
ATOM 10519 O O . SER B 1 673 ? 68.83918 -13.70875 54.65140 1.000 33.60518 667 SER B O 1
ATOM 10522 N N . ALA B 1 674 ? 68.21929 -15.75664 55.39077 1.000 39.66720 668 ALA B N 1
ATOM 10523 C CA . ALA B 1 674 ? 66.85397 -15.60064 54.91616 1.000 36.40731 668 ALA B CA 1
ATOM 10524 C C . ALA B 1 674 ? 66.09739 -14.52388 55.67827 1.000 36.49475 668 ALA B C 1
ATOM 10525 O O . ALA B 1 674 ? 65.12386 -13.98504 55.14882 1.000 39.05077 668 ALA B O 1
ATOM 10527 N N . ALA B 1 675 ? 66.53568 -14.18013 56.89017 1.000 38.19365 669 ALA B N 1
ATOM 10528 C CA . ALA B 1 675 ? 65.85584 -13.16404 57.68783 1.000 37.30745 669 ALA B CA 1
ATOM 10529 C C . ALA B 1 675 ? 65.94346 -11.77537 57.06931 1.000 41.02984 669 ALA B C 1
ATOM 10530 O O . ALA B 1 675 ? 65.23674 -10.86121 57.53194 1.000 31.95934 669 ALA B O 1
ATOM 10532 N N . PHE B 1 676 ? 66.79996 -11.60604 56.05379 1.000 36.42807 670 PHE B N 1
ATOM 10533 C CA . PHE B 1 676 ? 66.95579 -10.34003 55.35380 1.000 33.76525 670 PHE B CA 1
ATOM 10534 C C . PHE B 1 676 ? 65.82807 -10.09800 54.36196 1.000 36.52325 670 PHE B C 1
ATOM 10535 O O . PHE B 1 676 ? 65.45846 -10.97910 53.58137 1.000 35.59776 670 PHE B O 1
ATOM 10543 N N . GLY B 1 677 ? 65.33656 -8.86679 54.34638 1.000 36.26589 671 GLY B N 1
ATOM 10544 C CA . GLY B 1 677 ? 64.18560 -8.51685 53.55895 1.000 33.24288 671 GLY B CA 1
ATOM 10545 C C . GLY B 1 677 ? 64.33413 -7.15759 52.91338 1.000 40.07791 671 GLY B C 1
ATOM 10546 O O . GLY B 1 677 ? 65.33972 -6.45149 53.09243 1.000 34.64321 671 GLY B O 1
ATOM 10547 N N . PRO B 1 678 ? 63.34030 -6.79437 52.10542 1.000 33.59970 672 PRO B N 1
ATOM 10548 C CA . PRO B 1 678 ? 63.41227 -5.55570 51.33059 1.000 30.21622 672 PRO B CA 1
ATOM 10549 C C . PRO B 1 678 ? 62.95318 -4.31597 52.09379 1.000 32.01972 672 PRO B C 1
ATOM 10550 O O . PRO B 1 678 ? 62.09854 -4.36567 52.97879 1.000 35.57354 672 PRO B O 1
ATOM 10554 N N . ALA B 1 679 ? 63.56229 -3.18872 51.73280 1.000 30.80265 673 ALA B N 1
ATOM 10555 C CA . ALA B 1 679 ? 63.15764 -1.87825 52.21968 1.000 29.13216 673 ALA B CA 1
ATOM 10556 C C . ALA B 1 679 ? 61.78061 -1.50910 51.67909 1.000 29.79840 673 ALA B C 1
ATOM 10557 O O . ALA B 1 679 ? 61.62118 -1.30828 50.46993 1.000 29.10959 673 ALA B O 1
ATOM 10559 N N . LEU B 1 680 ? 60.81165 -1.32498 52.58380 1.000 33.99028 674 LEU B N 1
ATOM 10560 C CA . LEU B 1 680 ? 59.41663 -1.15292 52.17218 1.000 28.91867 674 LEU B CA 1
ATOM 10561 C C . LEU B 1 680 ? 59.24313 -0.02558 51.17122 1.000 29.72621 674 LEU B C 1
ATOM 10562 O O . LEU B 1 680 ? 58.46430 -0.15220 50.21786 1.000 30.15719 674 LEU B O 1
ATOM 10567 N N . ASP B 1 681 ? 59.93194 1.09802 51.37478 1.000 32.07902 675 ASP B N 1
ATOM 10568 C CA . ASP B 1 681 ? 59.67996 2.24584 50.50546 1.000 27.50117 675 ASP B CA 1
ATOM 10569 C C . ASP B 1 681 ? 60.15097 2.00242 49.07518 1.000 26.90526 675 ASP B C 1
ATOM 10570 O O . ASP B 1 681 ? 59.73475 2.72751 48.16300 1.000 28.66525 675 ASP B O 1
ATOM 10575 N N . ALA B 1 682 ? 60.99109 0.99153 48.84845 1.000 29.31054 676 ALA B N 1
ATOM 10576 C CA . ALA B 1 682 ? 61.37528 0.65056 47.48168 1.000 34.01821 676 ALA B CA 1
ATOM 10577 C C . ALA B 1 682 ? 60.36053 -0.27827 46.78503 1.000 32.91541 676 ALA B C 1
ATOM 10578 O O . ALA B 1 682 ? 60.63249 -0.70659 45.65688 1.000 26.73457 676 ALA B O 1
ATOM 10580 N N . LEU B 1 683 ? 59.20743 -0.57033 47.41247 1.000 31.33379 677 LEU B N 1
ATOM 10581 C CA . LEU B 1 683 ? 58.23650 -1.54809 46.91383 1.000 32.01580 677 LEU B CA 1
ATOM 10582 C C . LEU B 1 683 ? 56.95958 -0.88210 46.40906 1.000 33.41165 677 LEU B C 1
ATOM 10583 O O . LEU B 1 683 ? 56.36422 -0.05317 47.10821 1.000 27.32402 677 LEU B O 1
ATOM 10588 N N . LEU B 1 684 ? 56.51022 -1.29471 45.21244 1.000 32.27367 678 LEU B N 1
ATOM 10589 C CA . LEU B 1 684 ? 55.14732 -1.01025 44.77347 1.000 29.67756 678 LEU B CA 1
ATOM 10590 C C . LEU B 1 684 ? 54.15181 -2.04676 45.27356 1.000 32.06847 678 LEU B C 1
ATOM 10591 O O . LEU B 1 684 ? 52.95532 -1.73881 45.38339 1.000 34.97361 678 LEU B O 1
ATOM 10596 N N . SER B 1 685 ? 54.62464 -3.26176 45.55817 1.000 28.10178 679 SER B N 1
ATOM 10597 C CA . SER B 1 685 ? 53.84082 -4.35142 46.12995 1.000 29.48403 679 SER B CA 1
ATOM 10598 C C . SER B 1 685 ? 54.83050 -5.34765 46.70097 1.000 32.14269 679 SER B C 1
ATOM 10599 O O . SER B 1 685 ? 56.04207 -5.18560 46.54628 1.000 34.45630 679 SER B O 1
ATOM 10602 N N . HIS B 1 686 ? 54.30461 -6.42947 47.28912 1.000 36.10256 680 HIS B N 1
ATOM 10603 C CA . HIS B 1 686 ? 55.15685 -7.47903 47.84561 1.000 34.93489 680 HIS B CA 1
ATOM 10604 C C . HIS B 1 686 ? 55.85183 -8.32090 46.76803 1.000 36.91056 680 HIS B C 1
ATOM 10605 O O . HIS B 1 686 ? 56.75791 -9.09656 47.09818 1.000 34.00425 680 HIS B O 1
ATOM 10612 N N . THR B 1 687 ? 55.49937 -8.15788 45.49055 1.000 33.98583 681 THR B N 1
ATOM 10613 C CA . THR B 1 687 ? 56.20058 -8.87080 44.43163 1.000 35.67151 681 THR B CA 1
ATOM 10614 C C . THR B 1 687 ? 56.90109 -7.96122 43.42100 1.000 37.26419 681 THR B C 1
ATOM 10615 O O . THR B 1 687 ? 57.54191 -8.47233 42.49985 1.000 39.89221 681 THR B O 1
ATOM 10619 N N . ALA B 1 688 ? 56.86639 -6.64265 43.58848 1.000 33.71091 682 ALA B N 1
ATOM 10620 C CA . ALA B 1 688 ? 57.50030 -5.77634 42.61072 1.000 30.02312 682 ALA B CA 1
ATOM 10621 C C . ALA B 1 688 ? 58.08273 -4.53323 43.27551 1.000 32.76412 682 ALA B C 1
ATOM 10622 O O . ALA B 1 688 ? 57.44189 -3.91028 44.12856 1.000 32.14962 682 ALA B O 1
ATOM 10624 N N . THR B 1 689 ? 59.30118 -4.18061 42.87062 1.000 30.70643 683 THR B N 1
ATOM 10625 C CA . THR B 1 689 ? 59.93610 -2.94339 43.28815 1.000 30.26877 683 THR B CA 1
ATOM 10626 C C . THR B 1 689 ? 59.43289 -1.79057 42.41773 1.000 36.59120 683 THR B C 1
ATOM 10627 O O . THR B 1 689 ? 58.60223 -1.97185 41.52090 1.000 36.46207 683 THR B O 1
ATOM 10631 N N . ARG B 1 690 ? 59.90016 -0.57408 42.72695 1.000 34.32235 684 ARG B N 1
ATOM 10632 C CA . ARG B 1 690 ? 59.54991 0.58918 41.92276 1.000 30.63548 684 ARG B CA 1
ATOM 10633 C C . ARG B 1 690 ? 60.08446 0.46087 40.50429 1.000 41.10644 684 ARG B C 1
ATOM 10634 O O . ARG B 1 690 ? 59.43177 0.90801 39.54986 1.000 41.13507 684 ARG B O 1
ATOM 10642 N N . ALA B 1 691 ? 61.25698 -0.15267 40.33517 1.000 38.61393 685 ALA B N 1
ATOM 10643 C CA . ALA B 1 691 ? 61.75786 -0.40459 38.98340 1.000 42.02602 685 ALA B CA 1
ATOM 10644 C C . ALA B 1 691 ? 61.19380 -1.68907 38.38137 1.000 43.19066 685 ALA B C 1
ATOM 10645 O O . ALA B 1 691 ? 61.74111 -2.19895 37.39644 1.000 42.14161 685 ALA B O 1
ATOM 10647 N N . ARG B 1 692 ? 60.13671 -2.23219 38.99061 1.000 44.03033 686 ARG B N 1
ATOM 10648 C CA . ARG B 1 692 ? 59.44470 -3.42364 38.50685 1.000 41.56931 686 ARG B CA 1
ATOM 10649 C C . ARG B 1 692 ? 60.40039 -4.60985 38.35953 1.000 40.99787 686 ARG B C 1
ATOM 10650 O O . ARG B 1 692 ? 60.39688 -5.32516 37.35659 1.000 43.75160 686 ARG B O 1
ATOM 10658 N N . LYS B 1 693 ? 61.20152 -4.84349 39.39040 1.000 37.58850 687 LYS B N 1
ATOM 10659 C CA . LYS B 1 693 ? 61.96460 -6.07744 39.49594 1.000 35.59432 687 LYS B CA 1
ATOM 10660 C C . LYS B 1 693 ? 61.43772 -6.88996 40.67038 1.000 32.31208 687 LYS B C 1
ATOM 10661 O O . LYS B 1 693 ? 60.62252 -6.42433 41.46482 1.000 35.00174 687 LYS B O 1
ATOM 10667 N N . THR B 1 694 ? 61.87002 -8.12940 40.76829 1.000 29.70566 688 THR B N 1
ATOM 10668 C CA . THR B 1 694 ? 61.48347 -8.88764 41.93944 1.000 37.93143 688 THR B CA 1
ATOM 10669 C C . THR B 1 694 ? 62.24630 -8.36289 43.15931 1.000 41.74158 688 THR B C 1
ATOM 10670 O O . THR B 1 694 ? 63.39744 -7.91488 43.03988 1.000 39.12148 688 THR B O 1
ATOM 10674 N N . PRO B 1 695 ? 61.61087 -8.38108 44.33853 1.000 38.06875 689 PRO B N 1
ATOM 10675 C CA . PRO B 1 695 ? 62.24886 -7.79972 45.53625 1.000 40.52640 689 PRO B CA 1
ATOM 10676 C C . PRO B 1 695 ? 63.57581 -8.44289 45.91114 1.000 42.48358 689 PRO B C 1
ATOM 10677 O O . PRO B 1 695 ? 64.40804 -7.78141 46.54489 1.000 40.87349 689 PRO B O 1
ATOM 10681 N N . ASP B 1 696 ? 63.79395 -9.71405 45.55711 1.000 44.06476 690 ASP B N 1
ATOM 10682 C CA . ASP B 1 696 ? 65.03735 -10.39374 45.90741 1.000 39.71208 690 ASP B CA 1
ATOM 10683 C C . ASP B 1 696 ? 66.27075 -9.72080 45.31599 1.000 39.76811 690 ASP B C 1
ATOM 10684 O O . ASP B 1 696 ? 67.37912 -9.93992 45.82596 1.000 37.79249 690 ASP B O 1
ATOM 10689 N N . THR B 1 697 ? 66.11615 -8.91470 44.25684 1.000 34.73121 691 THR B N 1
ATOM 10690 C CA . THR B 1 697 ? 67.25921 -8.18936 43.71117 1.000 35.20640 691 THR B CA 1
ATOM 10691 C C . THR B 1 697 ? 67.65868 -6.99122 44.56007 1.000 39.65124 691 THR B C 1
ATOM 10692 O O . THR B 1 697 ? 68.67387 -6.34860 44.25761 1.000 38.76565 691 THR B O 1
ATOM 10696 N N . LEU B 1 698 ? 66.91282 -6.70238 45.62863 1.000 37.74185 692 LEU B N 1
ATOM 10697 C CA . LEU B 1 698 ? 67.27597 -5.65432 46.56155 1.000 33.85783 692 LEU B CA 1
ATOM 10698 C C . LEU B 1 698 ? 68.21381 -6.14853 47.64542 1.000 37.47887 692 LEU B C 1
ATOM 10699 O O . LEU B 1 698 ? 68.88763 -5.32525 48.27415 1.000 34.10621 692 LEU B O 1
ATOM 10704 N N . ILE B 1 699 ? 68.28361 -7.46714 47.85898 1.000 34.64241 693 ILE B N 1
ATOM 10705 C CA . ILE B 1 699 ? 69.05765 -8.04488 48.95145 1.000 35.94447 693 ILE B CA 1
ATOM 10706 C C . ILE B 1 699 ? 70.53097 -8.08614 48.58657 1.000 36.94451 693 ILE B C 1
ATOM 10707 O O . ILE B 1 699 ? 71.07134 -9.15820 48.29460 1.000 36.01514 693 ILE B O 1
ATOM 10712 N N . ARG B 1 700 ? 71.20899 -6.94313 48.66346 1.000 36.98291 694 ARG B N 1
ATOM 10713 C CA . ARG B 1 700 ? 72.58882 -6.91479 48.19917 1.000 43.85125 694 ARG B CA 1
ATOM 10714 C C . ARG B 1 700 ? 73.23935 -5.59803 48.59106 1.000 38.08763 694 ARG B C 1
ATOM 10715 O O . ARG B 1 700 ? 72.61280 -4.54177 48.51726 1.000 37.93219 694 ARG B O 1
ATOM 10723 N N . SER B 1 701 ? 74.49822 -5.67509 48.99477 1.000 37.15159 695 SER B N 1
ATOM 10724 C CA . SER B 1 701 ? 75.33621 -4.50483 49.19565 1.000 36.66237 695 SER B CA 1
ATOM 10725 C C . SER B 1 701 ? 76.22345 -4.33668 47.98059 1.000 36.50807 695 SER B C 1
ATOM 10726 O O . SER B 1 701 ? 76.88844 -5.29012 47.56475 1.000 40.66342 695 SER B O 1
ATOM 10729 N N . GLU B 1 702 ? 76.23955 -3.13615 47.41530 1.000 33.83487 696 GLU B N 1
ATOM 10730 C CA . GLU B 1 702 ? 77.09841 -2.84385 46.27984 1.000 35.18096 696 GLU B CA 1
ATOM 10731 C C . GLU B 1 702 ? 78.07258 -1.74346 46.67398 1.000 38.25214 696 GLU B C 1
ATOM 10732 O O . GLU B 1 702 ? 77.65621 -0.65443 47.09424 1.000 35.72773 696 GLU B O 1
ATOM 10738 N N . ILE B 1 703 ? 79.36573 -2.05266 46.56663 1.000 35.69973 697 ILE B N 1
ATOM 10739 C CA . ILE B 1 703 ? 80.43494 -1.07231 46.68414 1.000 32.94425 697 ILE B CA 1
ATOM 10740 C C . ILE B 1 703 ? 80.62323 -0.44559 45.31717 1.000 31.53003 697 ILE B C 1
ATOM 10741 O O . ILE B 1 703 ? 80.79148 -1.15327 44.31658 1.000 35.19808 697 ILE B O 1
ATOM 10746 N N . VAL B 1 704 ? 80.56677 0.87582 45.25604 1.000 29.79921 698 VAL B N 1
ATOM 10747 C CA . VAL B 1 704 ? 80.65628 1.55321 43.97653 1.000 31.05737 698 VAL B CA 1
ATOM 10748 C C . VAL B 1 704 ? 81.68250 2.66685 44.07202 1.000 34.19810 698 VAL B C 1
ATOM 10749 O O . VAL B 1 704 ? 82.06540 3.11593 45.15451 1.000 38.93573 698 VAL B O 1
ATOM 10753 N N . TYR B 1 705 ? 82.16769 3.06192 42.90734 1.000 36.23445 699 TYR B N 1
ATOM 10754 C CA . TYR B 1 705 ? 83.06509 4.18517 42.74980 1.000 32.59272 699 TYR B CA 1
ATOM 10755 C C . TYR B 1 705 ? 82.56975 4.93066 41.53346 1.000 35.47111 699 TYR B C 1
ATOM 10756 O O . TYR B 1 705 ? 81.97770 4.32358 40.64025 1.000 39.30916 699 TYR B O 1
ATOM 10765 N N . TYR B 1 706 ? 82.74266 6.24774 41.53198 1.000 33.64514 700 TYR B N 1
ATOM 10766 C CA . TYR B 1 706 ? 82.43033 7.00716 40.33112 1.000 34.03476 700 TYR B CA 1
ATOM 10767 C C . TYR B 1 706 ? 82.96512 8.42040 40.47614 1.000 37.66394 700 TYR B C 1
ATOM 10768 O O . TYR B 1 706 ? 83.13273 8.92931 41.58939 1.000 36.65923 700 TYR B O 1
ATOM 10777 N N . GLU B 1 707 ? 83.24320 9.03190 39.33399 1.000 30.95042 701 GLU B N 1
ATOM 10778 C CA . GLU B 1 707 ? 83.63026 10.42576 39.27662 1.000 34.07272 701 GLU B CA 1
ATOM 10779 C C . GLU B 1 707 ? 82.39055 11.30775 39.31944 1.000 40.89408 701 GLU B C 1
ATOM 10780 O O . GLU B 1 707 ? 81.33687 10.95441 38.77882 1.000 38.52239 701 GLU B O 1
ATOM 10786 N N . THR B 1 708 ? 82.51083 12.44397 40.00120 1.000 36.19359 702 THR B N 1
ATOM 10787 C CA . THR B 1 708 ? 81.38151 13.34268 40.18010 1.000 35.30016 702 THR B CA 1
ATOM 10788 C C . THR B 1 708 ? 81.16219 14.27836 38.99931 1.000 36.81514 702 THR B C 1
ATOM 10789 O O . THR B 1 708 ? 80.11230 14.92623 38.92883 1.000 38.55470 702 THR B O 1
ATOM 10793 N N . GLY B 1 709 ? 82.12163 14.38915 38.09023 1.000 34.04821 703 GLY B N 1
ATOM 10794 C CA . GLY B 1 709 ? 82.08362 15.44901 37.10819 1.000 28.08985 703 GLY B CA 1
ATOM 10795 C C . GLY B 1 709 ? 82.50171 16.80622 37.62951 1.000 39.35788 703 GLY B C 1
ATOM 10796 O O . GLY B 1 709 ? 82.56700 17.76638 36.84327 1.000 43.63946 703 GLY B O 1
ATOM 10797 N N . TYR B 1 710 ? 82.76806 16.93163 38.92915 1.000 37.45562 704 TYR B N 1
ATOM 10798 C CA . TYR B 1 710 ? 83.18978 18.19732 39.50153 1.000 33.35228 704 TYR B CA 1
ATOM 10799 C C . TYR B 1 710 ? 84.67639 18.23372 39.80283 1.000 34.42650 704 TYR B C 1
ATOM 10800 O O . TYR B 1 710 ? 85.17971 19.27253 40.23730 1.000 39.70476 704 TYR B O 1
ATOM 10809 N N . GLY B 1 711 ? 85.39322 17.13717 39.59505 1.000 34.88997 705 GLY B N 1
ATOM 10810 C CA . GLY B 1 711 ? 86.80585 17.14352 39.92525 1.000 31.07728 705 GLY B CA 1
ATOM 10811 C C . GLY B 1 711 ? 87.18530 16.02315 40.86297 1.000 34.48324 705 GLY B C 1
ATOM 10812 O O . GLY B 1 711 ? 88.30360 15.51261 40.78732 1.000 33.04184 705 GLY B O 1
ATOM 10813 N N . GLY B 1 712 ? 86.27724 15.65738 41.77561 1.000 32.72915 706 GLY B N 1
ATOM 10814 C CA . GLY B 1 712 ? 86.48345 14.57143 42.69674 1.000 30.48515 706 GLY B CA 1
ATOM 10815 C C . GLY B 1 712 ? 85.57096 13.38771 42.42836 1.000 36.46424 706 GLY B C 1
ATOM 10816 O O . GLY B 1 712 ? 84.80084 13.36145 41.46445 1.000 34.81467 706 GLY B O 1
ATOM 10817 N N . ALA B 1 713 ? 85.62346 12.42102 43.34465 1.000 32.99984 707 ALA B N 1
ATOM 10818 C CA . ALA B 1 713 ? 84.93507 11.15466 43.15261 1.000 34.06417 707 ALA B CA 1
ATOM 10819 C C . ALA B 1 713 ? 84.21346 10.75275 44.43376 1.000 34.49647 707 ALA B C 1
ATOM 10820 O O . ALA B 1 713 ? 84.42258 11.33009 45.50007 1.000 35.85725 707 ALA B O 1
ATOM 10822 N N . VAL B 1 714 ? 83.36081 9.73692 44.32188 1.000 35.83158 708 VAL B N 1
ATOM 10823 C CA . VAL B 1 714 ? 82.58936 9.19486 45.43709 1.000 31.42718 708 VAL B CA 1
ATOM 10824 C C . VAL B 1 714 ? 82.95562 7.72645 45.60776 1.000 35.53237 708 VAL B C 1
ATOM 10825 O O . VAL B 1 714 ? 83.10015 6.99899 44.61789 1.000 39.61019 708 VAL B O 1
ATOM 10829 N N . PHE B 1 715 ? 83.13874 7.28929 46.85240 1.000 33.63299 709 PHE B N 1
ATOM 10830 C CA . PHE B 1 715 ? 83.32973 5.87091 47.14321 1.000 28.93624 709 PHE B CA 1
ATOM 10831 C C . PHE B 1 715 ? 82.33051 5.44883 48.21140 1.000 33.44898 709 PHE B C 1
ATOM 10832 O O . PHE B 1 715 ? 82.40485 5.91878 49.35012 1.000 34.72292 709 PHE B O 1
ATOM 10840 N N . SER B 1 716 ? 81.41020 4.55619 47.85796 1.000 32.94268 710 SER B N 1
ATOM 10841 C CA . SER B 1 716 ? 80.34216 4.14820 48.76004 1.000 31.46229 710 SER B CA 1
ATOM 10842 C C . SER B 1 716 ? 80.35340 2.63450 48.89530 1.000 36.43869 710 SER B C 1
ATOM 10843 O O . SER B 1 716 ? 80.42620 1.91978 47.88658 1.000 39.70618 710 SER B O 1
ATOM 10846 N N . VAL B 1 717 ? 80.24132 2.15273 50.13771 1.000 26.64784 711 VAL B N 1
ATOM 10847 C CA . VAL B 1 717 ? 80.29399 0.72291 50.43497 1.000 32.16463 711 VAL B CA 1
ATOM 10848 C C . VAL B 1 717 ? 78.89331 0.16712 50.67282 1.000 34.32276 711 VAL B C 1
ATOM 10849 O O . VAL B 1 717 ? 78.65656 -1.03607 50.49541 1.000 33.43083 711 VAL B O 1
ATOM 10853 N N . GLY B 1 718 ? 77.96450 1.02407 51.08433 1.000 27.02991 712 GLY B N 1
ATOM 10854 C CA . GLY B 1 718 ? 76.58855 0.57826 51.23516 1.000 26.68666 712 GLY B CA 1
ATOM 10855 C C . GLY B 1 718 ? 76.42145 -0.55044 52.22706 1.000 32.27136 712 GLY B C 1
ATOM 10856 O O . GLY B 1 718 ? 75.62762 -1.47656 51.99807 1.000 31.89236 712 GLY B O 1
ATOM 10857 N N . SER B 1 719 ? 77.14343 -0.49206 53.33986 1.000 31.77011 713 SER B N 1
ATOM 10858 C CA . SER B 1 719 ? 77.00860 -1.52424 54.35666 1.000 31.81339 713 SER B CA 1
ATOM 10859 C C . SER B 1 719 ? 77.36534 -0.94837 55.71416 1.000 35.36623 713 SER B C 1
ATOM 10860 O O . SER B 1 719 ? 78.38115 -0.25881 55.84646 1.000 39.01682 713 SER B O 1
ATOM 10863 N N . ILE B 1 720 ? 76.53106 -1.23641 56.71503 1.000 35.55071 714 ILE B N 1
ATOM 10864 C CA . ILE B 1 720 ? 76.74148 -0.67051 58.04108 1.000 28.49609 714 ILE B CA 1
ATOM 10865 C C . ILE B 1 720 ? 77.94337 -1.32635 58.71764 1.000 30.95558 714 ILE B C 1
ATOM 10866 O O . ILE B 1 720 ? 78.65596 -0.68388 59.49418 1.000 34.63865 714 ILE B O 1
ATOM 10871 N N . THR B 1 721 ? 78.22400 -2.59016 58.41202 1.000 31.71774 715 THR B N 1
ATOM 10872 C CA . THR B 1 721 ? 79.25145 -3.32868 59.13509 1.000 34.18970 715 THR B CA 1
ATOM 10873 C C . THR B 1 721 ? 80.60106 -3.27346 58.45441 1.000 32.35106 715 THR B C 1
ATOM 10874 O O . THR B 1 721 ? 81.51674 -3.97882 58.87686 1.000 39.46633 715 THR B O 1
ATOM 10878 N N . PHE B 1 722 ? 80.74578 -2.44941 57.41910 1.000 32.46690 716 PHE B N 1
ATOM 10879 C CA . PHE B 1 722 ? 81.97343 -2.44166 56.63160 1.000 32.76762 716 PHE B CA 1
ATOM 10880 C C . PHE B 1 722 ? 83.19981 -2.14325 57.48680 1.000 40.08824 716 PHE B C 1
ATOM 10881 O O . PHE B 1 722 ? 84.24563 -2.78112 57.32197 1.000 40.89728 716 PHE B O 1
ATOM 10889 N N . CYS B 1 723 ? 83.09410 -1.18964 58.41222 1.000 36.93733 717 CYS B N 1
ATOM 10890 C CA . CYS B 1 723 ? 84.26654 -0.80306 59.18260 1.000 32.35857 717 CYS B CA 1
ATOM 10891 C C . CYS B 1 723 ? 84.54077 -1.72738 60.36407 1.000 33.38333 717 CYS B C 1
ATOM 10892 O O . CYS B 1 723 ? 85.63789 -1.66833 60.93748 1.000 34.64371 717 CYS B O 1
ATOM 10895 N N . GLY B 1 724 ? 83.58848 -2.58605 60.72904 1.000 33.44984 718 GLY B N 1
ATOM 10896 C CA . GLY B 1 724 ? 83.87329 -3.62183 61.69999 1.000 33.80557 718 GLY B CA 1
ATOM 10897 C C . GLY B 1 724 ? 84.85122 -4.67775 61.20847 1.000 37.91231 718 GLY B C 1
ATOM 10898 O O . GLY B 1 724 ? 85.24777 -5.53624 62.00322 1.000 31.77546 718 GLY B O 1
ATOM 10899 N N . ALA B 1 725 ? 85.22338 -4.64848 59.92289 1.000 32.75740 719 ALA B N 1
ATOM 10900 C CA . ALA B 1 725 ? 86.18013 -5.58932 59.36395 1.000 39.54889 719 ALA B CA 1
ATOM 10901 C C . ALA B 1 725 ? 87.58281 -5.02119 59.27877 1.000 39.80655 719 ALA B C 1
ATOM 10902 O O . ALA B 1 725 ? 88.50998 -5.77697 58.98227 1.000 43.16931 719 ALA B O 1
ATOM 10904 N N . LEU B 1 726 ? 87.76262 -3.72647 59.56741 1.000 37.36581 720 LEU B N 1
ATOM 10905 C CA . LEU B 1 726 ? 89.01802 -3.05374 59.24891 1.000 34.21945 720 LEU B CA 1
ATOM 10906 C C . LEU B 1 726 ? 90.17770 -3.56829 60.08776 1.000 36.54661 720 LEU B C 1
ATOM 10907 O O . LEU B 1 726 ? 91.31735 -3.58573 59.61284 1.000 38.45172 720 LEU B O 1
ATOM 10912 N N . SER B 1 727 ? 89.93239 -3.96400 61.33188 1.000 35.65997 721 SER B N 1
ATOM 10913 C CA . SER B 1 727 ? 91.03459 -4.35043 62.19273 1.000 39.47808 721 SER B CA 1
ATOM 10914 C C . SER B 1 727 ? 91.26665 -5.85071 62.19828 1.000 45.99076 721 SER B C 1
ATOM 10915 O O . SER B 1 727 ? 92.12176 -6.32812 62.95246 1.000 46.87651 721 SER B O 1
ATOM 10918 N N . HIS B 1 728 ? 90.55089 -6.59516 61.35703 1.000 40.03776 722 HIS B N 1
ATOM 10919 C CA . HIS B 1 728 ? 90.68360 -8.04416 61.34013 1.000 39.69347 722 HIS B CA 1
ATOM 10920 C C . HIS B 1 728 ? 92.09459 -8.46670 60.96351 1.000 44.23557 722 HIS B C 1
ATOM 10921 O O . HIS B 1 728 ? 92.66682 -7.96445 59.99209 1.000 40.95102 722 HIS B O 1
ATOM 10928 N N . ASN B 1 729 ? 92.62624 -9.45062 61.69979 1.000 47.71133 723 ASN B N 1
ATOM 10929 C CA . ASN B 1 729 ? 93.97449 -9.98249 61.45828 1.000 48.99319 723 ASN B CA 1
ATOM 10930 C C . ASN B 1 729 ? 95.02246 -8.86387 61.52633 1.000 46.13015 723 ASN B C 1
ATOM 10931 O O . ASN B 1 729 ? 95.82258 -8.65190 60.60450 1.000 39.93416 723 ASN B O 1
ATOM 10936 N N . ASP B 1 730 ? 95.00891 -8.15473 62.65259 1.000 47.31627 724 ASP B N 1
ATOM 10937 C CA . ASP B 1 730 ? 95.86672 -7.00091 62.91569 1.000 47.12223 724 ASP B CA 1
ATOM 10938 C C . ASP B 1 730 ? 96.00417 -6.10286 61.68617 1.000 46.72076 724 ASP B C 1
ATOM 10939 O O . ASP B 1 730 ? 97.08608 -5.92755 61.13160 1.000 48.35968 724 ASP B O 1
ATOM 10944 N N . TYR B 1 731 ? 94.87594 -5.52612 61.26911 1.000 43.34107 725 TYR B N 1
ATOM 10945 C CA . TYR B 1 731 ? 94.82327 -4.46225 60.26988 1.000 44.48556 725 TYR B CA 1
ATOM 10946 C C . TYR B 1 731 ? 95.37978 -4.87611 58.90298 1.000 51.62872 725 TYR B C 1
ATOM 10947 O O . TYR B 1 731 ? 95.60673 -4.00579 58.03798 1.000 49.90145 725 TYR B O 1
ATOM 10956 N N . ARG B 1 732 ? 95.60053 -6.17863 58.67505 1.000 46.17058 726 ARG B N 1
ATOM 10957 C CA . ARG B 1 732 ? 96.05450 -6.69760 57.38757 1.000 46.69927 726 ARG B CA 1
ATOM 10958 C C . ARG B 1 732 ? 94.92522 -7.57335 56.85198 1.000 46.23723 726 ARG B C 1
ATOM 10959 O O . ARG B 1 732 ? 94.69035 -8.67055 57.37199 1.000 45.63206 726 ARG B O 1
ATOM 10967 N N . ASN B 1 733 ? 94.22364 -7.09299 55.82572 1.000 42.40252 727 ASN B N 1
ATOM 10968 C CA . ASN B 1 733 ? 93.03716 -7.77451 55.30449 1.000 43.05789 727 ASN B CA 1
ATOM 10969 C C . ASN B 1 733 ? 92.53282 -6.99623 54.09402 1.000 44.48574 727 ASN B C 1
ATOM 10970 O O . ASN B 1 733 ? 92.91643 -5.84293 53.86599 1.000 44.47280 727 ASN B O 1
ATOM 10975 N N . ASP B 1 734 ? 91.63625 -7.63803 53.33303 1.000 46.91235 728 ASP B N 1
ATOM 10976 C CA . ASP B 1 734 ? 91.19489 -7.06193 52.06207 1.000 44.70268 728 ASP B CA 1
ATOM 10977 C C . ASP B 1 734 ? 90.41764 -5.76293 52.27257 1.000 40.57217 728 ASP B C 1
ATOM 10978 O O . ASP B 1 734 ? 90.60120 -4.79858 51.52133 1.000 35.94655 728 ASP B O 1
ATOM 10983 N N . VAL B 1 735 ? 89.55474 -5.71446 53.29605 1.000 44.27553 729 VAL B N 1
ATOM 10984 C CA . VAL B 1 735 ? 88.78310 -4.50348 53.57108 1.000 37.84333 729 VAL B CA 1
ATOM 10985 C C . VAL B 1 735 ? 89.72083 -3.37393 53.96436 1.000 35.85993 729 VAL B C 1
ATOM 10986 O O . VAL B 1 735 ? 89.57706 -2.23790 53.50525 1.000 35.46121 729 VAL B O 1
ATOM 10990 N N . SER B 1 736 ? 90.72658 -3.68607 54.78319 1.000 40.17187 730 SER B N 1
ATOM 10991 C CA . SER B 1 736 ? 91.73416 -2.70125 55.15604 1.000 38.19405 730 SER B CA 1
ATOM 10992 C C . SER B 1 736 ? 92.54418 -2.25837 53.94215 1.000 41.24785 730 SER B C 1
ATOM 10993 O O . SER B 1 736 ? 92.79615 -1.05945 53.76176 1.000 41.49636 730 SER B O 1
ATOM 10996 N N . THR B 1 737 ? 92.94317 -3.21173 53.08514 1.000 42.75306 731 THR B N 1
ATOM 10997 C CA . THR B 1 737 ? 93.61087 -2.86958 51.82600 1.000 38.41476 731 THR B CA 1
ATOM 10998 C C . THR B 1 737 ? 92.72648 -1.99597 50.93961 1.000 41.50329 731 THR B C 1
ATOM 10999 O O . THR B 1 737 ? 93.21147 -1.06249 50.28430 1.000 41.92812 731 THR B O 1
ATOM 11003 N N . LEU B 1 738 ? 91.43122 -2.31351 50.86241 1.000 43.72320 732 LEU B N 1
ATOM 11004 C CA . LEU B 1 738 ? 90.54659 -1.55947 49.97734 1.000 41.91835 732 LEU B CA 1
ATOM 11005 C C . LEU B 1 738 ? 90.42858 -0.11320 50.44037 1.000 39.75679 732 LEU B C 1
ATOM 11006 O O . LEU B 1 738 ? 90.57820 0.81936 49.64513 1.000 35.66693 732 LEU B O 1
ATOM 11011 N N . LEU B 1 739 ? 90.22578 0.09429 51.74383 1.000 39.92601 733 LEU B N 1
ATOM 11012 C CA . LEU B 1 739 ? 90.01553 1.45359 52.23653 1.000 37.78611 733 LEU B CA 1
ATOM 11013 C C . LEU B 1 739 ? 91.29897 2.26116 52.14924 1.000 38.80476 733 LEU B C 1
ATOM 11014 O O . LEU B 1 739 ? 91.27238 3.43268 51.75137 1.000 37.89223 733 LEU B O 1
ATOM 11019 N N . ARG B 1 740 ? 92.43450 1.63662 52.48589 1.000 40.98581 734 ARG B N 1
ATOM 11020 C CA . ARG B 1 740 ? 93.73979 2.26749 52.28851 1.000 41.93909 734 ARG B CA 1
ATOM 11021 C C . ARG B 1 740 ? 93.92747 2.72841 50.84359 1.000 39.51562 734 ARG B C 1
ATOM 11022 O O . ARG B 1 740 ? 94.38169 3.85497 50.59905 1.000 39.38557 734 ARG B O 1
ATOM 11030 N N . ASN B 1 741 ? 93.61706 1.85616 49.86976 1.000 40.32527 735 ASN B N 1
ATOM 11031 C CA . ASN B 1 741 ? 93.70458 2.24660 48.45397 1.000 39.41566 735 ASN B CA 1
ATOM 11032 C C . ASN B 1 741 ? 92.86983 3.49005 48.17431 1.000 37.62400 735 ASN B C 1
ATOM 11033 O O . ASN B 1 741 ? 93.33010 4.43490 47.52232 1.000 40.90458 735 ASN B O 1
ATOM 11038 N N . VAL B 1 742 ? 91.62327 3.48946 48.65567 1.000 36.14896 736 VAL B N 1
ATOM 11039 C CA . VAL B 1 742 ? 90.70633 4.59272 48.39792 1.000 37.66610 736 VAL B CA 1
ATOM 11040 C C . VAL B 1 742 ? 91.27575 5.89497 48.94863 1.000 38.07342 736 VAL B C 1
ATOM 11041 O O . VAL B 1 742 ? 91.27033 6.93319 48.27121 1.000 39.00567 736 VAL B O 1
ATOM 11045 N N . LEU B 1 743 ? 91.81340 5.85573 50.16881 1.000 35.88561 737 LEU B N 1
ATOM 11046 C CA . LEU B 1 743 ? 92.22751 7.10298 50.80174 1.000 41.01181 737 LEU B CA 1
ATOM 11047 C C . LEU B 1 743 ? 93.53782 7.62424 50.23138 1.000 39.77815 737 LEU B C 1
ATOM 11048 O O . LEU B 1 743 ? 93.67556 8.83958 50.04222 1.000 44.41626 737 LEU B O 1
ATOM 11053 N N . ILE B 1 744 ? 94.47237 6.73930 49.87123 1.000 38.99056 738 ILE B N 1
ATOM 11054 C CA . ILE B 1 744 ? 95.66995 7.20965 49.17722 1.000 38.76835 738 ILE B CA 1
ATOM 11055 C C . ILE B 1 744 ? 95.28835 7.82387 47.84143 1.000 42.77003 738 ILE B C 1
ATOM 11056 O O . ILE B 1 744 ? 95.81719 8.86919 47.44831 1.000 43.39936 738 ILE B O 1
ATOM 11061 N N . ARG B 1 745 ? 94.36622 7.18174 47.12002 1.000 42.05447 739 ARG B N 1
ATOM 11062 C CA . ARG B 1 745 ? 93.86813 7.75053 45.87259 1.000 41.45769 739 ARG B CA 1
ATOM 11063 C C . ARG B 1 745 ? 93.22857 9.11360 46.10389 1.000 40.53228 739 ARG B C 1
ATOM 11064 O O . ARG B 1 745 ? 93.47850 10.06657 45.35222 1.000 41.62438 739 ARG B O 1
ATOM 11072 N N . PHE B 1 746 ? 92.37874 9.21760 47.13175 1.000 37.47757 740 PHE B N 1
ATOM 11073 C CA . PHE B 1 746 ? 91.67686 10.46924 47.40954 1.000 41.39172 740 PHE B CA 1
ATOM 11074 C C . PHE B 1 746 ? 92.61118 11.57481 47.91570 1.000 44.41530 740 PHE B C 1
ATOM 11075 O O . PHE B 1 746 ? 92.23035 12.75018 47.86381 1.000 38.58845 740 PHE B O 1
ATOM 11083 N N . SER B 1 747 ? 93.82257 11.23865 48.38507 1.000 40.32538 741 SER B N 1
ATOM 11084 C CA . SER B 1 747 ? 94.74529 12.23427 48.92319 1.000 38.91592 741 SER B CA 1
ATOM 11085 C C . SER B 1 747 ? 95.91833 12.54545 48.00669 1.000 39.40130 741 SER B C 1
ATOM 11086 O O . SER B 1 747 ? 96.81662 13.27849 48.41894 1.000 39.79875 741 SER B O 1
ATOM 11089 N N . ARG B 1 748 ? 95.91445 12.05372 46.77130 1.000 42.88605 742 ARG B N 1
ATOM 11090 C CA . ARG B 1 748 ? 96.93712 12.42150 45.79130 1.000 46.70849 742 ARG B CA 1
ATOM 11091 C C . ARG B 1 748 ? 96.66418 13.85266 45.31487 1.000 42.60798 742 ARG B C 1
ATOM 11092 O O . ARG B 1 748 ? 97.58581 14.63158 45.06011 1.000 49.43045 742 ARG B O 1
#

Nearest PDB structures (foldseek):
  8huy-assembly1_B  TM=1.001E+00  e=0.000E+00  Burkholderia
  8huy-assembly1_A  TM=9.995E-01  e=0.000E+00  Burkholderia
  8i5a-assembly1_B  TM=1.001E+00  e=0.000E+00  Burkholderia sp.
  8i5a-assembly1_A  TM=1.000E+00  e=0.000E+00  Burkholderia sp.
  8i59-assembly1_B  TM=9.945E-01  e=0.000E+00  Burkholderia sp.

Sequence (1457 aa):
ITITGYSDVLSAGPGETVEFKVSSKSPHPFTAELVRVIHADPNPAGPGMRFEPLGQVFSGTFASFDKPLLPGSFARVSGVPAAGSAAGLVAGARIRPTALARGDQCVMSQWNTARHAGFALLVSERGLELRLGAGTGEPPVCVLCAARLEVRWYDVWFAIDTASNRIEVGVTEVDGSVAAPVRHRTLQMLDARWRAPHSDDAADLLIGALEDGRRAHFNGQIEAPFVADALPSYAAPRASDFSTDALYAAWDFARGIDTLKIADTTPHARHGTLQNLPTRAVRSSAWNGRERCWRTAPAHYAAIHFHDDDLHDAGWSTDFAFTVPATLKSGAYAMRLSVDGATDYLPFYVRPELGRPGAPLVFVAATYTYQAYANYARGNFDAALRDKVGRWGAYPHNPDDHPEVGLATYNLHSDGSGVMFSSRLRPMLTMRPGFLTFDDSRGSGCRHYIADSHLLDWLEHEGFSFDVVTDDDLERFGAALLEPYAAVLTGTHPEYHTAATLDALAGYKRSGGNLAYLGGNGFYWRVGRSERVPGALEVRRTEGGVRAWAAEAGEYFHALDGEYGGLWRSSARTPQQLVGVGFSSQGPFEGSHYRVLDAARSQPGGSLLKDIAGPLFGGYGLSGGGAAGFELDSTEAADGTPANVIILARSESHSAAFGPALDALLSHTATRARKTPDTLIRSEIVYYETGYGGAVFSVGSITFCGALSHNDYRNDVSTLLRNVLIRFSRMITITGYSDVLSAGPGETVEFKVSSKSPHPFTAELVRVIHADPNPAGPGMRFEPLGQVFSGTFASFDKPLLPGSFARVSGVPAAGSAAGLVAGARIRPTALARGDQCVMSQWNTARHAGFALLVSERGLELRLGAGTGEPPVCVLCAARLEVRWYDVWFAIDTASNRIEVGVTEVDGSVAAPVRHRTLQMLDARWRAPHSDDAADLLIGALEDRRAHFNGQIEAPFVADEYAAPRASDFSTDALYAAWDFARGIDTLKIADTTPHARHGTLQNLPTRAVRSSAWNGRERCWRTAPAHYAAIHFHDDDLHDAGWSTDFAFTVPATLKSGAYAMRLSVDGATDYLPFYVRPELGRPGAPLVFVAATYTYQAYANYARGNFDAALRDKVGRWGAYPHNPDDHPEVGLATYNLHSDGSGVMFSSRLRPMLTMRPGFLTFDDSRGSGCRHYIADSHLLDWLEHEGFSFDVVTDDDLERFGAALLEPYAAVLTGTHPEYHTAATLDALAGYKRSGGNLAYLGGNGFYWRVGRSERVPGALEVRRTEGGVRAWAAEAGEYFHALDGEYGGLWRSSARTPQQLVGVGFSSQGPFEGSHYRVLDAARSQPGGSLLKDIAGPLFGGYGLSGGGAAGFELDSTEAADGTPANVIILARSESHSAAFGPALDALLSHTATRARKTPDTLIRSEIVYYETGYGGAVFSVGSITFCGALSHNDYRNDVSTLLRNVLIRFSR

Foldseek 3Di:
DAKFWEWQDQEDAAFDKIFIFMAGPDQAWKKWWKKFWQAQFLDVLFPHGDIHTPRVQDMDTFGHHHFAFAFWKWKKFPDAFAAADQQWKKKKWKWFFLCQQVDWKWQKWFADQVFQAIWTWTGHQQAIKIWGGQGDPDHTDMDGWGDGDDRAIKIWMWIQGVVQQKIKTWIWGPDPPDPDTDTTMDIDGNVVSDGGDDRVRGGMMMGQADDNVTDNGTFGKIFWIWMFHHDFVVPHDHPVSHDLVGTSFTWFQLPQLQAQKIFTPRPVGRIIGMPLDWHFLDADPVADQPAQFSVVPSVRGRITGIFSQRHAASVGDGTDMDGRHNPDAWHKMWIWMDDPHDIFTHIHTHAYPQPGDPFQEEEEQLVLVLQLQFQAQPVACDPVNQVVCVVSVADNDHSVVPCSQGHHQLDATPSRHGDFKGFSNGGRSLLTRRDADDPQPAFRNHDRNNQQSLVSNLCVVVPGDYHYDYLVRLVVPALSRVQSHLEYEYGAENQEHAVSNVRNLVVNVLSQHEYEDQYANHQWWYWDAAPNRPRMIGAAADDFWDGSDYHDGSSQAHSNHSHGTHTVVVVLAAVCQRFQKHWWKAFAFAAAKKAFPQVLCPAPPNCLQPPPDDRIFAQAFNGRRGLADGIFIDGDVVSPRDPQKRFGIKTDDDDPRMFTTPVQDPDCQQGPVGHGSVVSPMHTWIKGRPVSNYIYTHGNHSGNSRRCCPPNRDTSSSSSVVSVVVVSSD/DAQKFWAWQDFEDAAQDKIFIFMAGNDQAKKKKWKKFFQAQFLDPVFPHGDIHTPRVQDMDIFGHHHFAQAFWKKWKQPDAFAAADQFWKKKKWKWFFLCQAPAWKWQKWWADLQFQAIWTWTGHQQGIKIWGRQGDPDHTDMDGWGDGDDRAIKIWMWIQGVVVQKIKTWIWGPPPPDDDTDTIMDIDGNVVSDGGDDRVRGGIMMGQADDVRDNGTFGKIFWIWMFSVDDHDHPVNDDLVRTSWTWFQLPQLQAQKIFTPGPVGRIIGMPLDWHFLDADPVDDQPAQFSVPPSVRGRMTGMFRQRGAASVGDGGDMDRHHPPDAWHKMWIWMDDPHDIFTHIHTHAYDQPGDDFQEEEEQLVVVLQLQFLAQPVPCDPLNCVVLVVSVADNDHSVVPCSQGHHQLDATPSRHGDFKGFSNGGRSLQTRRDADDPFPAFRNHDRNNQQSLVSNLCVVVPGDYHYDYLVRQLVPALSRVQSHLEYEYGAENQEHAPSSLRNLVVSVLSQHEYEALYANHQWWYWDAAPSRPRMIGAAADDFWDGSDYHDRSSQAHSNHSHGTHTVVVVLAAVCQRFQKHWWKAFPQAAAKKAFDPVQLPDPPNCLQPPPDGRIFAQAFNGRRGLADGIFIDGDVVSPRDPQKRFTIKTDDDDPRMFTIVVQDPDCQQGPVGDGSVVSPMHTWIKGRPVNNYIHTHGGGSGNSRRCCPPNRDTSSSSSVVSVVVVSSD

Radius of gyration: 35.47 Å; Cα contacts (8 Å, |Δi|>4): 4237; chains: 2; bounding box: 92×74×112 Å